Protein AF-0000000066068542 (afdb_homodimer)

Structure (mmCIF, N/CA/C/O backbone):
data_AF-0000000066068542-model_v1
#
loop_
_entity.id
_entity.type
_entity.pdbx_description
1 polymer 'Xaa-Pro dipeptidyl-peptidase'
#
loop_
_atom_site.group_PDB
_atom_site.id
_atom_site.type_symbol
_atom_site.label_atom_id
_atom_site.label_alt_id
_atom_site.label_comp_id
_atom_site.label_asym_id
_atom_site.label_entity_id
_atom_site.label_seq_id
_atom_site.pdbx_PDB_ins_code
_atom_site.Cartn_x
_atom_site.Cartn_y
_atom_site.Cartn_z
_atom_site.occupancy
_atom_site.B_iso_or_equiv
_atom_site.auth_seq_id
_atom_site.auth_comp_id
_atom_site.auth_asym_id
_atom_site.auth_atom_id
_atom_site.pdbx_PDB_model_num
ATOM 1 N N . MET A 1 1 ? -9.656 12.562 -18.5 1 90.25 1 MET A N 1
ATOM 2 C CA . MET A 1 1 ? -9.148 13.492 -17.484 1 90.25 1 MET A CA 1
ATOM 3 C C . MET A 1 1 ? -8.016 14.344 -18.047 1 90.25 1 MET A C 1
ATOM 5 O O . MET A 1 1 ? -7.203 13.859 -18.844 1 90.25 1 MET A O 1
ATOM 9 N N . LYS A 1 2 ? -7.891 15.555 -17.578 1 95.62 2 LYS A N 1
ATOM 10 C CA . LYS A 1 2 ? -6.902 16.5 -18.094 1 95.62 2 LYS A CA 1
ATOM 11 C C . LYS A 1 2 ? -5.664 16.531 -17.203 1 95.62 2 LYS A C 1
ATOM 13 O O . LYS A 1 2 ? -5.77 16.656 -15.977 1 95.62 2 LYS A O 1
ATOM 18 N N . TYR A 1 3 ? -4.543 16.344 -17.781 1 96.69 3 TYR A N 1
ATOM 19 C CA . TYR A 1 3 ? -3.256 16.484 -17.109 1 96.69 3 TYR A CA 1
ATOM 20 C C . TYR A 1 3 ? -2.773 17.938 -17.188 1 96.69 3 TYR A C 1
ATOM 22 O O . TYR A 1 3 ? -1.775 18.234 -17.844 1 96.69 3 TYR A O 1
ATOM 30 N N . ASN A 1 4 ? -3.412 18.828 -16.328 1 96.19 4 ASN A N 1
ATOM 31 C CA . ASN A 1 4 ? -3.053 20.25 -16.328 1 96.19 4 ASN A CA 1
ATOM 32 C C . ASN A 1 4 ? -1.59 20.453 -15.961 1 96.19 4 ASN A C 1
ATOM 34 O O . ASN A 1 4 ? -1.042 19.719 -15.141 1 96.19 4 ASN A O 1
ATOM 38 N N . GLN A 1 5 ? -0.946 21.438 -16.594 1 95.5 5 GLN A N 1
ATOM 39 C CA . GLN A 1 5 ? 0.465 21.734 -16.359 1 95.5 5 GLN A CA 1
ATOM 40 C C . GLN A 1 5 ? 0.67 23.203 -15.992 1 95.5 5 GLN A C 1
ATOM 42 O O . GLN A 1 5 ? 1.227 23.969 -16.781 1 95.5 5 GLN A O 1
ATOM 47 N N . TYR A 1 6 ? 0.478 23.531 -14.75 1 96.69 6 TYR A N 1
ATOM 48 C CA . TYR A 1 6 ? 0.583 24.906 -14.273 1 96.69 6 TYR A CA 1
ATOM 49 C C . TYR A 1 6 ? 2.035 25.281 -13.992 1 96.69 6 TYR A C 1
ATOM 51 O O . TYR A 1 6 ? 2.385 26.469 -13.961 1 96.69 6 TYR A O 1
ATOM 59 N N . ALA A 1 7 ? 2.883 24.297 -13.883 1 97.62 7 ALA A N 1
ATOM 60 C CA . ALA A 1 7 ? 4.242 24.531 -13.406 1 97.62 7 ALA A CA 1
ATOM 61 C C . ALA A 1 7 ? 5.184 24.844 -14.562 1 97.62 7 ALA A C 1
ATOM 63 O O . ALA A 1 7 ? 6.316 25.281 -14.352 1 97.62 7 ALA A O 1
ATOM 64 N N . TYR A 1 8 ? 4.785 24.578 -15.852 1 97.94 8 TYR A N 1
ATOM 65 C CA . TYR A 1 8 ? 5.656 24.828 -16.984 1 97.94 8 TYR A CA 1
ATOM 66 C C . TYR A 1 8 ? 5.906 26.328 -17.172 1 97.94 8 TYR A C 1
ATOM 68 O O . TYR A 1 8 ? 4.965 27.109 -17.328 1 97.94 8 TYR A O 1
ATOM 76 N N . VAL A 1 9 ? 7.137 26.719 -17.094 1 97.94 9 VAL A N 1
ATOM 77 C CA . VAL A 1 9 ? 7.535 28.109 -17.297 1 97.94 9 VAL A CA 1
ATOM 78 C C . VAL A 1 9 ? 7.852 28.359 -18.766 1 97.94 9 VAL A C 1
ATOM 80 O O . VAL A 1 9 ? 8.734 27.703 -19.344 1 97.94 9 VAL A O 1
ATOM 83 N N . GLU A 1 10 ? 7.141 29.312 -19.422 1 96.75 10 GLU A N 1
ATOM 84 C CA . GLU A 1 10 ? 7.441 29.641 -20.812 1 96.75 10 GLU A CA 1
ATOM 85 C C . GLU A 1 10 ? 8.906 30.031 -20.969 1 96.75 10 GLU A C 1
ATOM 87 O O . GLU A 1 10 ? 9.414 30.891 -20.25 1 96.75 10 GLU A O 1
ATOM 92 N N . THR A 1 11 ? 9.523 29.359 -21.891 1 97 11 THR A N 1
ATOM 93 C CA . THR A 1 11 ? 10.969 29.484 -22.062 1 97 11 THR A CA 1
ATOM 94 C C . THR A 1 11 ? 11.312 29.766 -23.531 1 97 11 THR A C 1
ATOM 96 O O . THR A 1 11 ? 10.703 29.188 -24.438 1 97 11 THR A O 1
ATOM 99 N N . SER A 1 12 ? 12.352 30.625 -23.812 1 97.56 12 SER A N 1
ATOM 100 C CA . SER A 1 12 ? 12.781 30.906 -25.188 1 97.56 12 SER A CA 1
ATOM 101 C C . SER A 1 12 ? 13.523 29.734 -25.797 1 97.56 12 SER A C 1
ATOM 103 O O . SER A 1 12 ? 14.109 28.922 -25.078 1 97.56 12 SER A O 1
ATOM 105 N N . PRO A 1 13 ? 13.531 29.578 -27.125 1 97.75 13 PRO A N 1
ATOM 106 C CA . PRO A 1 13 ? 14.258 28.5 -27.781 1 97.75 13 PRO A CA 1
ATOM 107 C C . PRO A 1 13 ? 15.742 28.5 -27.453 1 97.75 13 PRO A C 1
ATOM 109 O O . PRO A 1 13 ? 16.359 27.438 -27.328 1 97.75 13 PRO A O 1
ATOM 112 N N . GLU A 1 14 ? 16.328 29.703 -27.344 1 97.75 14 GLU A N 1
ATOM 113 C CA . GLU A 1 14 ? 17.75 29.812 -27.016 1 97.75 14 GLU A CA 1
ATOM 114 C C . GLU A 1 14 ? 18.047 29.219 -25.641 1 97.75 14 GLU A C 1
ATOM 116 O O . GLU A 1 14 ? 18.969 28.422 -25.484 1 97.75 14 GLU A O 1
ATOM 121 N N . LYS A 1 15 ? 17.281 29.578 -24.703 1 97.75 15 LYS A N 1
ATOM 122 C CA . LYS A 1 15 ? 17.453 29.062 -23.344 1 97.75 15 LYS A CA 1
ATOM 123 C C . LYS A 1 15 ? 17.172 27.562 -23.297 1 97.75 15 LYS A C 1
ATOM 125 O O . LYS A 1 15 ? 17.844 26.812 -22.578 1 97.75 15 LYS A O 1
ATOM 130 N N . ALA A 1 16 ? 16.125 27.172 -24 1 98.56 16 ALA A N 1
ATOM 131 C CA . ALA A 1 16 ? 15.797 25.75 -24.078 1 98.56 16 ALA A CA 1
ATOM 132 C C . ALA A 1 16 ? 17 24.953 -24.578 1 98.56 16 ALA A C 1
ATOM 134 O O . ALA A 1 16 ? 17.328 23.891 -24.031 1 98.56 16 ALA A O 1
ATOM 135 N N . THR A 1 17 ? 17.625 25.422 -25.625 1 98.62 17 THR A N 1
ATOM 136 C CA . THR A 1 17 ? 18.797 24.75 -26.188 1 98.62 17 THR A CA 1
ATOM 137 C C . THR A 1 17 ? 19.922 24.672 -25.172 1 98.62 17 THR A C 1
ATOM 139 O O . THR A 1 17 ? 20.562 23.625 -25.016 1 98.62 17 THR A O 1
ATOM 142 N N . GLU A 1 18 ? 20.156 25.781 -24.484 1 98.5 18 GLU A N 1
ATOM 143 C CA . GLU A 1 18 ? 21.188 25.828 -23.453 1 98.5 18 GLU A CA 1
ATOM 144 C C . GLU A 1 18 ? 20.922 24.766 -22.375 1 98.5 18 GLU A C 1
ATOM 146 O O . GLU A 1 18 ? 21.859 24.078 -21.969 1 98.5 18 GLU A O 1
ATOM 151 N N . GLU A 1 19 ? 19.719 24.672 -21.891 1 98.69 19 GLU A N 1
ATOM 152 C CA . GLU A 1 19 ? 19.359 23.734 -20.828 1 98.69 19 GLU A CA 1
ATOM 153 C C . GLU A 1 19 ? 19.469 22.297 -21.312 1 98.69 19 GLU A C 1
ATOM 155 O O . GLU A 1 19 ? 19.891 21.422 -20.547 1 98.69 19 GLU A O 1
ATOM 160 N N . LEU A 1 20 ? 19.094 22.047 -22.547 1 98.88 20 LEU A N 1
ATOM 161 C CA . LEU A 1 20 ? 19.188 20.703 -23.094 1 98.88 20 LEU A CA 1
ATOM 162 C C . LEU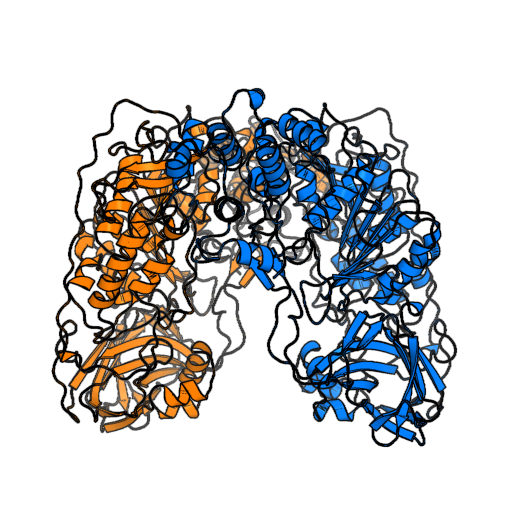 A 1 20 ? 20.656 20.266 -23.188 1 98.88 20 LEU A C 1
ATOM 164 O O . LEU A 1 20 ? 20.969 19.094 -22.953 1 98.88 20 LEU A O 1
ATOM 168 N N . LEU A 1 21 ? 21.547 21.188 -23.609 1 98.75 21 LEU A N 1
ATOM 169 C CA . LEU A 1 21 ? 22.984 20.906 -23.672 1 98.75 21 LEU A CA 1
ATOM 170 C C . LEU A 1 21 ? 23.531 20.625 -22.281 1 98.75 21 LEU A C 1
ATOM 172 O O . LEU A 1 21 ? 24.344 19.703 -22.109 1 98.75 21 LEU A O 1
ATOM 176 N N . ALA A 1 22 ? 23.031 21.328 -21.297 1 98.25 22 ALA A N 1
ATOM 177 C CA . ALA A 1 22 ? 23.547 21.234 -19.922 1 98.25 22 ALA A CA 1
ATOM 178 C C . ALA A 1 22 ? 23.281 19.859 -19.328 1 98.25 22 ALA A C 1
ATOM 180 O O . ALA A 1 22 ? 24.062 19.375 -18.516 1 98.25 22 ALA A O 1
ATOM 181 N N . ILE A 1 23 ? 22.188 19.25 -19.734 1 98.56 23 ILE A N 1
ATOM 182 C CA . ILE A 1 23 ? 21.859 17.953 -19.141 1 98.56 23 ILE A CA 1
ATOM 183 C C . ILE A 1 23 ? 22.266 16.828 -20.094 1 98.56 23 ILE A C 1
ATOM 185 O O . ILE A 1 23 ? 21.781 15.703 -19.969 1 98.56 23 ILE A O 1
ATOM 189 N N . ASN A 1 24 ? 22.969 17.109 -21.094 1 98.12 24 ASN A N 1
ATOM 190 C CA . ASN A 1 24 ? 23.531 16.156 -22.062 1 98.12 24 ASN A CA 1
ATOM 191 C C . ASN A 1 24 ? 22.422 15.492 -22.875 1 98.12 24 ASN A C 1
ATOM 193 O O . ASN A 1 24 ? 22.594 14.359 -23.344 1 98.12 24 ASN A O 1
ATOM 197 N N . PHE A 1 25 ? 21.297 16.109 -22.938 1 98.69 25 PHE A N 1
ATOM 198 C CA . PHE A 1 25 ? 20.219 15.562 -23.766 1 98.69 25 PHE A CA 1
ATOM 199 C C . PHE A 1 25 ? 20.438 15.906 -25.234 1 98.69 25 PHE A C 1
ATOM 201 O O . PHE A 1 25 ? 20.234 15.055 -26.109 1 98.69 25 PHE A O 1
ATOM 208 N N . LEU A 1 26 ? 20.688 17.172 -25.5 1 98.69 26 LEU A N 1
ATOM 209 C CA . LEU A 1 26 ? 21.156 17.594 -26.812 1 98.69 26 LEU A CA 1
ATOM 210 C C . LEU A 1 26 ? 22.656 17.375 -26.953 1 98.69 26 LEU A C 1
ATOM 212 O O . LEU A 1 26 ? 23.438 17.875 -26.141 1 98.69 26 LEU A O 1
ATOM 216 N N . PRO A 1 27 ? 23.047 16.562 -27.969 1 97.56 27 PRO A N 1
ATOM 217 C CA . PRO A 1 27 ? 24.484 16.328 -28.094 1 97.56 27 PRO A CA 1
ATOM 218 C C . PRO A 1 27 ? 25.234 17.562 -28.562 1 97.56 27 PRO A C 1
ATOM 220 O O . PRO A 1 27 ? 24.703 18.359 -29.328 1 97.56 27 PRO A O 1
ATOM 223 N N . GLU A 1 28 ? 26.469 17.625 -28.281 1 96.94 28 GLU A N 1
ATOM 224 C CA . GLU A 1 28 ? 27.297 18.781 -28.594 1 96.94 28 GLU A CA 1
ATOM 225 C C . GLU A 1 28 ? 27.438 18.969 -30.109 1 96.94 28 GLU A C 1
ATOM 227 O O . GLU A 1 28 ? 27.562 20.094 -30.594 1 96.94 28 GLU A O 1
ATOM 232 N N . ASN A 1 29 ? 27.422 17.938 -30.828 1 97.19 29 ASN A N 1
ATOM 233 C CA . ASN A 1 29 ? 27.625 18 -32.281 1 97.19 29 ASN A CA 1
ATOM 234 C C . ASN A 1 29 ? 26.297 18.047 -33.031 1 97.19 29 ASN A C 1
ATOM 236 O O . ASN A 1 29 ? 26.219 17.594 -34.156 1 97.19 29 ASN A O 1
ATOM 240 N N . TYR A 1 30 ? 25.203 18.469 -32.312 1 97.75 30 TYR A N 1
ATOM 241 C CA . TYR A 1 30 ? 23.875 18.391 -32.906 1 97.75 30 TYR A CA 1
ATOM 242 C C . TYR A 1 30 ? 23.812 19.141 -34.219 1 97.75 30 TYR A C 1
ATOM 244 O O . TYR A 1 30 ? 23.047 18.766 -35.125 1 97.75 30 TYR A O 1
ATOM 252 N N . SER A 1 31 ? 24.609 20.172 -34.438 1 96.62 31 SER A N 1
ATOM 253 C CA . SER A 1 31 ? 24.594 20.969 -35.656 1 96.62 31 SER A CA 1
ATOM 254 C C . SER A 1 31 ? 25.031 20.141 -36.844 1 96.62 31 SER A C 1
ATOM 256 O O . SER A 1 31 ? 24.641 20.422 -38 1 96.62 31 SER A O 1
ATOM 258 N N . SER A 1 32 ? 25.844 19.109 -36.656 1 97.62 32 SER A N 1
ATOM 259 C CA . SER A 1 32 ? 26.375 18.297 -37.75 1 97.62 32 SER A CA 1
ATOM 260 C C . SER A 1 32 ? 25.438 17.141 -38.062 1 97.62 32 SER A C 1
ATOM 262 O O . SER A 1 32 ? 25.594 16.484 -39.094 1 97.62 32 SER A O 1
ATOM 264 N N . LEU A 1 33 ? 24.484 16.891 -37.281 1 98 33 LEU A N 1
ATOM 265 C CA . LEU A 1 33 ? 23.547 15.781 -37.5 1 98 33 LEU A CA 1
ATOM 266 C C . LEU A 1 33 ? 22.438 16.188 -38.469 1 98 33 LEU A C 1
ATOM 268 O O . LEU A 1 33 ? 21.984 17.328 -38.438 1 98 33 LEU A O 1
ATOM 272 N N . SER A 1 34 ? 22.047 15.219 -39.344 1 97.94 34 SER A N 1
ATOM 273 C CA . SER A 1 34 ? 20.844 15.438 -40.156 1 97.94 34 SER A CA 1
ATOM 274 C C . SER A 1 34 ? 19.594 15.453 -39.281 1 97.94 34 SER A C 1
ATOM 276 O O . SER A 1 34 ? 19.641 15.086 -38.094 1 97.94 34 SER A O 1
ATOM 278 N N . PHE A 1 35 ? 18.5 15.945 -39.844 1 98.25 35 PHE A N 1
ATOM 279 C CA . PHE A 1 35 ? 17.219 15.93 -39.156 1 98.25 35 PHE A CA 1
ATOM 280 C C . PHE A 1 35 ? 16.891 14.523 -38.656 1 98.25 35 PHE A C 1
ATOM 282 O O . PHE A 1 35 ? 16.516 14.352 -37.5 1 98.25 35 PHE A O 1
ATOM 289 N N . SER A 1 36 ? 17.078 13.547 -39.531 1 98.25 36 SER A N 1
ATOM 290 C CA . SER A 1 36 ? 16.781 12.156 -39.219 1 98.25 36 SER A CA 1
ATOM 291 C C . SER A 1 36 ? 17.672 11.648 -38.094 1 98.25 36 SER A C 1
ATOM 293 O O . SER A 1 36 ? 17.188 11.008 -37.156 1 98.25 36 SER A O 1
ATOM 295 N N . GLU A 1 37 ? 18.938 11.93 -38.156 1 97.94 37 GLU A N 1
ATOM 296 C CA . GLU A 1 37 ? 19.875 11.5 -37.125 1 97.94 37 GLU A CA 1
ATOM 297 C C . GLU A 1 37 ? 19.562 12.148 -35.781 1 97.94 37 GLU A C 1
ATOM 299 O O . GLU A 1 37 ? 19.641 11.5 -34.75 1 97.94 37 GLU A O 1
ATOM 304 N N . LEU A 1 38 ? 19.266 13.438 -35.844 1 98.44 38 LEU A N 1
ATOM 305 C CA . LEU A 1 38 ? 18.938 14.156 -34.594 1 98.44 38 LEU A CA 1
ATOM 306 C C . LEU A 1 38 ? 17.672 13.602 -33.969 1 98.44 38 LEU A C 1
ATOM 308 O O . LEU A 1 38 ? 17.609 13.453 -32.719 1 98.44 38 LEU A O 1
ATOM 312 N N . LEU A 1 39 ? 16.625 13.32 -34.781 1 98.69 39 LEU A N 1
ATOM 313 C CA . LEU A 1 39 ? 15.398 12.719 -34.25 1 98.69 39 LEU A CA 1
ATOM 314 C C . LEU A 1 39 ? 15.695 11.398 -33.562 1 98.69 39 LEU A C 1
ATOM 316 O O . LEU A 1 39 ? 15.164 11.125 -32.5 1 98.69 39 LEU A O 1
ATOM 320 N N . ALA A 1 40 ? 16.531 10.562 -34.125 1 98.38 40 ALA A N 1
ATOM 321 C CA . ALA A 1 40 ? 16.922 9.289 -33.531 1 98.38 40 ALA A CA 1
ATOM 322 C C . ALA A 1 40 ? 17.641 9.484 -32.219 1 98.38 40 ALA A C 1
ATOM 324 O O . ALA A 1 40 ? 17.344 8.812 -31.234 1 98.38 40 ALA A O 1
ATOM 325 N N . VAL A 1 41 ? 18.547 10.445 -32.156 1 98.19 41 VAL A N 1
ATOM 326 C CA . VAL A 1 41 ? 19.359 10.68 -30.984 1 98.19 41 VAL A CA 1
ATOM 327 C C . VAL A 1 41 ? 18.484 11.195 -29.844 1 98.19 41 VAL A C 1
ATOM 329 O O . VAL A 1 41 ? 18.562 10.711 -28.719 1 98.19 41 VAL A O 1
ATOM 332 N N . LEU A 1 42 ? 17.656 12.164 -30.141 1 98.69 42 LEU A N 1
ATOM 333 C CA . LEU A 1 42 ? 16.812 12.766 -29.109 1 98.69 42 LEU A CA 1
ATOM 334 C C . LEU A 1 42 ? 15.797 11.75 -28.578 1 98.69 42 LEU A C 1
ATOM 336 O O . LEU A 1 42 ? 15.578 11.656 -27.375 1 98.69 42 LEU A O 1
ATOM 340 N N . THR A 1 43 ? 15.18 10.969 -29.5 1 98.69 43 THR A N 1
ATOM 341 C CA . THR A 1 43 ? 14.258 9.922 -29.062 1 98.69 43 THR A CA 1
ATOM 342 C C . THR A 1 43 ? 14.984 8.883 -28.219 1 98.69 43 THR A C 1
ATOM 344 O O . THR A 1 43 ? 14.477 8.461 -27.172 1 98.69 43 THR A O 1
ATOM 347 N N . GLY A 1 44 ? 16.156 8.438 -28.672 1 98.19 44 GLY A N 1
ATOM 348 C CA . GLY A 1 44 ? 16.953 7.473 -27.938 1 98.19 44 GLY A CA 1
ATOM 349 C C . GLY A 1 44 ? 17.344 7.945 -26.547 1 98.19 44 GLY A C 1
ATOM 350 O O . GLY A 1 44 ? 17.375 7.152 -25.609 1 98.19 44 GLY A O 1
ATOM 351 N N . ASN A 1 45 ? 17.609 9.266 -26.375 1 98.25 45 ASN A N 1
ATOM 352 C CA . ASN A 1 45 ? 18.047 9.797 -25.094 1 98.25 45 ASN A CA 1
ATOM 353 C C . ASN A 1 45 ? 16.906 9.781 -24.078 1 98.25 45 ASN A C 1
ATOM 355 O O . ASN A 1 45 ? 17.156 9.828 -22.859 1 98.25 45 ASN A O 1
ATOM 359 N N . VAL A 1 46 ? 15.617 9.742 -24.531 1 98.44 46 VAL A N 1
ATOM 360 C CA . VAL A 1 46 ? 14.484 9.602 -23.609 1 98.44 46 VAL A CA 1
ATOM 361 C C . VAL A 1 46 ? 14.484 8.195 -23.016 1 98.44 46 VAL A C 1
ATOM 363 O O . VAL A 1 46 ? 14.039 8 -21.875 1 98.44 46 VAL A O 1
ATOM 366 N N . LEU A 1 47 ? 14.992 7.223 -23.734 1 97.81 47 LEU A N 1
ATOM 367 C CA . LEU A 1 47 ? 15.008 5.824 -23.312 1 97.81 47 LEU A CA 1
ATOM 368 C C . LEU A 1 47 ? 16.234 5.535 -22.453 1 97.81 47 LEU A C 1
ATOM 370 O O . LEU A 1 47 ? 17.094 4.742 -22.828 1 97.81 47 LEU A O 1
ATOM 374 N N . ALA A 1 48 ? 16.172 6.062 -21.25 1 96.88 48 ALA A N 1
ATOM 375 C CA . ALA A 1 48 ? 17.328 6.09 -20.344 1 96.88 48 ALA A CA 1
ATOM 376 C C . ALA A 1 48 ? 17.75 4.676 -19.953 1 96.88 48 ALA A C 1
ATOM 378 O O . ALA A 1 48 ? 18.891 4.445 -19.578 1 96.88 48 ALA A O 1
ATOM 379 N N . GLU A 1 49 ? 16.906 3.672 -20.047 1 96 49 GLU A N 1
ATOM 380 C CA . GLU A 1 49 ? 17.219 2.301 -19.656 1 96 49 GLU A CA 1
ATOM 381 C C . GLU A 1 49 ? 18.188 1.653 -20.641 1 96 49 GLU A C 1
ATOM 383 O O . GLU A 1 49 ? 18.844 0.668 -20.297 1 96 49 GLU A O 1
ATOM 388 N N . ALA A 1 50 ? 18.156 2.113 -21.906 1 97.31 50 ALA A N 1
ATOM 389 C CA . ALA A 1 50 ? 19.172 1.687 -22.859 1 97.31 50 ALA A CA 1
ATOM 390 C C . ALA A 1 50 ? 20.484 2.439 -22.656 1 97.31 50 ALA A C 1
ATOM 392 O O . ALA A 1 50 ? 20.531 3.664 -22.797 1 97.31 50 ALA A O 1
ATOM 393 N N . THR A 1 51 ? 21.578 1.75 -22.406 1 95.56 51 THR A N 1
ATOM 394 C CA . THR A 1 51 ? 22.766 2.396 -21.844 1 95.56 51 THR A CA 1
ATOM 395 C C . THR A 1 51 ? 23.781 2.719 -22.938 1 95.56 51 THR A C 1
ATOM 397 O O . THR A 1 51 ? 24.766 3.402 -22.703 1 95.56 51 THR A O 1
ATOM 400 N N . THR A 1 52 ? 23.609 2.217 -24.172 1 96.19 52 THR A N 1
ATOM 401 C CA . THR A 1 52 ? 24.5 2.504 -25.297 1 96.19 52 THR A CA 1
ATOM 402 C C . THR A 1 52 ? 23.703 3.055 -26.469 1 96.19 52 THR A C 1
ATOM 404 O O . THR A 1 52 ? 22.484 2.9 -26.531 1 96.19 52 THR A O 1
ATOM 407 N N . ARG A 1 53 ? 24.391 3.721 -27.344 1 95.5 53 ARG A N 1
ATOM 408 C CA . ARG A 1 53 ? 23.75 4.242 -28.531 1 95.5 53 ARG A CA 1
ATOM 409 C C . ARG A 1 53 ? 23.141 3.113 -29.375 1 95.5 53 ARG A C 1
ATOM 411 O O . ARG A 1 53 ? 22.047 3.248 -29.906 1 95.5 53 ARG A O 1
ATOM 418 N N . GLN A 1 54 ? 23.859 2.037 -29.453 1 94.94 54 GLN A N 1
ATOM 419 C CA . GLN A 1 54 ? 23.375 0.885 -30.219 1 94.94 54 GLN A CA 1
ATOM 420 C C . GLN A 1 54 ? 22.078 0.337 -29.609 1 94.94 54 GLN A C 1
ATOM 422 O O . GLN A 1 54 ? 21.141 -0.002 -30.344 1 94.94 54 GLN A O 1
ATOM 427 N N . ALA A 1 55 ? 22.078 0.196 -28.266 1 96.81 55 ALA A N 1
ATOM 428 C CA . ALA A 1 55 ? 20.891 -0.301 -27.578 1 96.81 55 ALA A CA 1
ATOM 429 C C . ALA A 1 55 ? 19.703 0.65 -27.766 1 96.81 55 ALA A C 1
ATOM 431 O O . ALA A 1 55 ? 18.562 0.211 -27.938 1 96.81 55 ALA A O 1
ATOM 432 N N . LYS A 1 56 ? 19.938 1.984 -27.719 1 97.56 56 LYS A N 1
ATOM 433 C CA . LYS A 1 56 ? 18.906 2.992 -27.953 1 97.56 56 LYS A CA 1
ATOM 434 C C . LYS A 1 56 ? 18.312 2.865 -29.344 1 97.56 56 LYS A C 1
ATOM 436 O O . LYS A 1 56 ? 17.094 2.877 -29.516 1 97.56 56 LYS A O 1
ATOM 441 N N . ASP A 1 57 ? 19.188 2.713 -30.297 1 95.94 57 ASP A N 1
ATOM 442 C CA . ASP A 1 57 ? 18.734 2.57 -31.672 1 95.94 57 ASP A CA 1
ATOM 443 C C . ASP A 1 57 ? 17.891 1.306 -31.859 1 95.94 57 ASP A C 1
ATOM 445 O O . ASP A 1 57 ? 16.891 1.314 -32.562 1 95.94 57 ASP A O 1
ATOM 449 N N . ALA A 1 58 ? 18.375 0.258 -31.203 1 95.69 58 ALA A N 1
ATOM 450 C CA . ALA A 1 58 ? 17.656 -1.011 -31.281 1 95.69 58 ALA A CA 1
ATOM 451 C C . ALA A 1 58 ? 16.219 -0.872 -30.766 1 95.69 58 ALA A C 1
ATOM 453 O O . ALA A 1 58 ? 15.312 -1.524 -31.281 1 95.69 58 ALA A O 1
ATOM 454 N N . LYS A 1 59 ? 15.945 -0.052 -29.812 1 96.81 59 LYS A N 1
ATOM 455 C CA . LYS A 1 59 ? 14.648 0.078 -29.172 1 96.81 59 LYS A CA 1
ATOM 456 C C . LYS A 1 59 ? 13.688 0.897 -30.016 1 96.81 59 LYS A C 1
ATOM 458 O O . LYS A 1 59 ? 12.469 0.845 -29.812 1 96.81 59 LYS A O 1
ATOM 463 N N . LEU A 1 60 ? 14.172 1.688 -30.984 1 97.81 60 LEU A N 1
ATOM 464 C CA . LEU A 1 60 ? 13.336 2.592 -31.766 1 97.81 60 LEU A CA 1
ATOM 465 C C . LEU A 1 60 ? 12.305 1.814 -32.594 1 97.81 60 LEU A C 1
ATOM 467 O O . LEU A 1 60 ? 11.25 2.35 -32.938 1 97.81 60 LEU A O 1
ATOM 471 N N . ALA A 1 61 ? 12.57 0.52 -32.875 1 95.69 61 ALA A N 1
ATOM 472 C CA . ALA A 1 61 ? 11.656 -0.312 -33.656 1 95.69 61 ALA A CA 1
ATOM 473 C C . ALA A 1 61 ? 10.375 -0.593 -32.875 1 95.69 61 ALA A C 1
ATOM 475 O O . ALA A 1 61 ? 9.367 -0.998 -33.469 1 95.69 61 ALA A O 1
ATOM 476 N N . GLU A 1 62 ? 10.398 -0.419 -31.578 1 96.06 62 GLU A N 1
ATOM 477 C CA . GLU A 1 62 ? 9.234 -0.684 -30.734 1 96.06 62 GLU A CA 1
ATOM 478 C C . GLU A 1 62 ? 8.211 0.444 -30.844 1 96.06 62 GLU A C 1
ATOM 480 O O . GLU A 1 62 ? 7.062 0.286 -30.422 1 96.06 62 GLU A O 1
ATOM 485 N N . PHE A 1 63 ? 8.57 1.588 -31.375 1 97.94 63 PHE A N 1
ATOM 486 C CA . PHE A 1 63 ? 7.711 2.76 -31.484 1 97.94 63 PHE A CA 1
ATOM 487 C C . PHE A 1 63 ? 7.109 2.863 -32.875 1 97.94 63 PHE A C 1
ATOM 489 O O . PHE A 1 63 ? 7.793 2.619 -33.875 1 97.94 63 PHE A O 1
ATOM 496 N N . ALA A 1 64 ? 5.836 3.227 -32.938 1 98.31 64 ALA A N 1
ATOM 497 C CA . ALA A 1 64 ? 5.152 3.43 -34.219 1 98.31 64 ALA A CA 1
ATOM 498 C C . ALA A 1 64 ? 5.082 4.91 -34.562 1 98.31 64 ALA A C 1
ATOM 500 O O . ALA A 1 64 ? 4.852 5.754 -33.688 1 98.31 64 ALA A O 1
ATOM 501 N N . VAL A 1 65 ? 5.375 5.203 -35.812 1 98.25 65 VAL A N 1
ATOM 502 C CA . VAL A 1 65 ? 5.223 6.562 -36.312 1 98.25 65 VAL A CA 1
ATOM 503 C C . VAL A 1 65 ? 3.822 6.738 -36.906 1 98.25 65 VAL A C 1
ATOM 505 O O . VAL A 1 65 ? 3.273 7.84 -36.906 1 98.25 65 VAL A O 1
ATOM 508 N N . ASP A 1 66 ? 3.301 5.77 -37.438 1 97.56 66 ASP A N 1
ATOM 509 C CA . ASP A 1 66 ? 1.926 5.637 -37.906 1 97.56 66 ASP A CA 1
ATOM 510 C C . ASP A 1 66 ? 1.466 4.184 -37.844 1 97.56 66 ASP A C 1
ATOM 512 O O . ASP A 1 66 ? 2.08 3.355 -37.188 1 97.56 66 ASP A O 1
ATOM 516 N N . ASP A 1 67 ? 0.289 3.863 -38.531 1 96.25 67 ASP A N 1
ATOM 517 C CA . ASP A 1 67 ? -0.312 2.547 -38.344 1 96.25 67 ASP A CA 1
ATOM 518 C C . ASP A 1 67 ? 0.369 1.503 -39.25 1 96.25 67 ASP A C 1
ATOM 520 O O . ASP A 1 67 ? -0.051 0.345 -39.281 1 96.25 67 ASP A O 1
ATOM 524 N N . GLN A 1 68 ? 1.475 1.87 -39.938 1 95.25 68 GLN A N 1
ATOM 525 C CA . GLN A 1 68 ? 2.1 0.922 -40.844 1 95.25 68 GLN A CA 1
ATOM 526 C C . GLN A 1 68 ? 3.617 0.922 -40.688 1 95.25 68 GLN A C 1
ATOM 528 O O . GLN A 1 68 ? 4.297 0.014 -41.188 1 95.25 68 GLN A O 1
ATOM 533 N N . THR A 1 69 ? 4.102 1.953 -40 1 97.25 69 THR A N 1
ATOM 534 C CA . THR A 1 69 ? 5.543 2.158 -40 1 97.25 69 THR A CA 1
ATOM 535 C C . THR A 1 69 ? 6.059 2.389 -38.594 1 97.25 69 THR A C 1
ATOM 537 O O . THR A 1 69 ? 5.531 3.229 -37.875 1 97.25 69 THR A O 1
ATOM 540 N N . ASP A 1 70 ? 7.02 1.573 -38.156 1 96.81 70 ASP A N 1
ATOM 541 C CA . ASP A 1 70 ? 7.66 1.862 -36.875 1 96.81 70 ASP A CA 1
ATOM 542 C C . ASP A 1 70 ? 8.742 2.932 -37.031 1 96.81 70 ASP A C 1
ATOM 544 O O . ASP A 1 70 ? 9.109 3.291 -38.156 1 96.81 70 ASP A O 1
ATOM 548 N N . LEU A 1 71 ? 9.227 3.492 -35.969 1 98.44 71 LEU A N 1
ATOM 549 C CA . LEU A 1 71 ? 10.125 4.637 -35.969 1 98.44 71 LEU A CA 1
ATOM 550 C C . LEU A 1 71 ? 11.469 4.277 -36.625 1 98.44 71 LEU A C 1
ATOM 552 O O . LEU A 1 71 ? 12.062 5.09 -37.312 1 98.44 71 LEU A O 1
ATOM 556 N N . ALA A 1 72 ? 12.016 3.031 -36.312 1 97.12 72 ALA A N 1
ATOM 557 C CA . ALA A 1 72 ? 13.281 2.617 -36.906 1 97.12 72 ALA A CA 1
ATOM 558 C C . ALA A 1 72 ? 13.195 2.629 -38.438 1 97.12 72 ALA A C 1
ATOM 560 O O . ALA A 1 72 ? 14.094 3.137 -39.125 1 97.12 72 ALA A O 1
ATOM 561 N N . ALA A 1 73 ? 12.156 2.059 -39 1 96.94 73 ALA A N 1
ATOM 562 C CA . ALA A 1 73 ? 11.945 2.025 -40.469 1 96.94 73 ALA A CA 1
ATOM 563 C C . ALA A 1 73 ? 11.789 3.436 -41.031 1 96.94 73 ALA A C 1
ATOM 565 O O . ALA A 1 73 ? 12.312 3.74 -42.094 1 96.94 73 ALA A O 1
ATOM 566 N N . PHE A 1 74 ? 11.078 4.289 -40.375 1 98.19 74 PHE A N 1
ATOM 567 C CA . PHE A 1 74 ? 10.891 5.676 -40.781 1 98.19 74 PHE A CA 1
ATOM 568 C C . PHE A 1 74 ? 12.234 6.395 -40.906 1 98.19 74 PHE A C 1
ATOM 570 O O . PHE A 1 74 ? 12.469 7.105 -41.875 1 98.19 74 PHE A O 1
ATOM 577 N N . LEU A 1 75 ? 13.023 6.199 -39.938 1 98.12 75 LEU A N 1
ATOM 578 C CA . LEU A 1 75 ? 14.312 6.883 -39.875 1 98.12 75 LEU A CA 1
ATOM 579 C C . LEU A 1 75 ? 15.242 6.375 -40.969 1 98.12 75 LEU A C 1
ATOM 581 O O . LEU A 1 75 ? 16.109 7.113 -41.438 1 98.12 75 LEU A O 1
ATOM 585 N N . LEU A 1 76 ? 15.094 5.133 -41.344 1 96.31 76 LEU A N 1
ATOM 586 C CA . LEU A 1 76 ? 15.914 4.562 -42.406 1 96.31 76 LEU A CA 1
ATOM 587 C C . LEU A 1 76 ? 15.695 5.305 -43.719 1 96.31 76 LEU A C 1
ATOM 589 O O . LEU A 1 76 ? 16.578 5.332 -44.594 1 96.31 76 LEU A O 1
ATOM 593 N N . ASP A 1 77 ? 14.578 5.945 -43.844 1 97 77 ASP A N 1
ATOM 594 C CA . ASP A 1 77 ? 14.266 6.695 -45.062 1 97 77 ASP A CA 1
ATOM 595 C C . ASP A 1 77 ? 14.867 8.094 -45.031 1 97 77 ASP A C 1
ATOM 597 O O . ASP A 1 77 ? 14.625 8.914 -45.906 1 97 77 ASP A O 1
ATOM 601 N N . THR A 1 78 ? 15.523 8.469 -43.969 1 97.44 78 THR A N 1
ATOM 602 C CA . THR A 1 78 ? 16.234 9.727 -43.781 1 97.44 78 THR A CA 1
ATOM 603 C C . THR A 1 78 ? 15.289 10.914 -43.938 1 97.44 78 THR A C 1
ATOM 605 O O . THR A 1 78 ? 15.57 11.828 -44.719 1 97.44 78 THR A O 1
ATOM 608 N N . PRO A 1 79 ? 14.227 10.867 -43.25 1 98.12 79 PRO A N 1
ATOM 609 C CA . PRO A 1 79 ? 13.297 11.984 -43.375 1 98.12 79 PRO A CA 1
ATOM 610 C C . PRO A 1 79 ? 13.938 13.328 -43.031 1 98.12 79 PRO A C 1
ATOM 612 O O . PRO A 1 79 ? 14.852 13.391 -42.188 1 98.12 79 PRO A O 1
ATOM 615 N N . THR A 1 80 ? 13.43 14.469 -43.656 1 98.12 80 THR A N 1
ATOM 616 C CA . THR A 1 80 ? 13.898 15.82 -43.375 1 98.12 80 THR A CA 1
ATOM 617 C C . THR A 1 80 ? 12.844 16.609 -42.594 1 98.12 80 THR A C 1
ATOM 619 O O . THR A 1 80 ? 13.047 17.781 -42.281 1 98.12 80 THR A O 1
ATOM 622 N N . ALA A 1 81 ? 11.742 15.984 -42.375 1 98.44 81 ALA A N 1
ATOM 623 C CA . ALA A 1 81 ? 10.617 16.547 -41.625 1 98.44 81 ALA A CA 1
ATOM 624 C C . ALA A 1 81 ? 9.758 15.43 -41.031 1 98.44 81 ALA A C 1
ATOM 626 O O . ALA A 1 81 ? 9.914 14.258 -41.375 1 98.44 81 ALA A O 1
ATOM 627 N N . ILE A 1 82 ? 8.922 15.719 -40.125 1 98.62 82 ILE A N 1
ATOM 628 C CA . ILE A 1 82 ? 7.945 14.812 -39.531 1 98.62 82 ILE A CA 1
ATOM 629 C C . ILE A 1 82 ? 6.637 15.555 -39.25 1 98.62 82 ILE A C 1
ATOM 631 O O . ILE A 1 82 ? 6.645 16.688 -38.781 1 98.62 82 ILE A O 1
ATOM 635 N N . THR A 1 83 ? 5.523 14.984 -39.656 1 98.31 83 THR A N 1
ATOM 636 C CA . THR A 1 83 ? 4.234 15.656 -39.5 1 98.31 83 THR A CA 1
ATOM 637 C C . THR A 1 83 ? 3.818 15.703 -38.031 1 98.31 83 THR A C 1
ATOM 639 O O . THR A 1 83 ? 4.344 14.953 -37.219 1 98.31 83 THR A O 1
ATOM 642 N N . ALA A 1 84 ? 2.91 16.609 -37.781 1 98.25 84 ALA A N 1
ATOM 643 C CA . ALA A 1 84 ? 2.375 16.734 -36.438 1 98.25 84 ALA A CA 1
ATOM 644 C C . ALA A 1 84 ? 1.821 15.414 -35.938 1 98.25 84 ALA A C 1
ATOM 646 O O . ALA A 1 84 ? 2.049 15.031 -34.781 1 98.25 84 ALA A O 1
ATOM 647 N N . SER A 1 85 ? 1.081 14.688 -36.719 1 98.12 85 SER A N 1
ATOM 648 C CA . SER A 1 85 ? 0.468 13.414 -36.375 1 98.12 85 SER A CA 1
ATOM 649 C C . SER A 1 85 ? 1.525 12.344 -36.094 1 98.12 85 SER A C 1
ATOM 651 O O . SER A 1 85 ? 1.419 11.578 -35.156 1 98.12 85 SER A O 1
ATOM 653 N N . GLN A 1 86 ? 2.506 12.281 -37 1 98.44 86 GLN A N 1
ATOM 654 C CA . GLN A 1 86 ? 3.586 11.312 -36.844 1 98.44 86 GLN A CA 1
ATOM 655 C C . GLN A 1 86 ? 4.363 11.57 -35.562 1 98.44 86 GLN A C 1
ATOM 657 O O . GLN A 1 86 ? 4.641 10.641 -34.812 1 98.44 86 GLN A O 1
ATOM 662 N N . PHE A 1 87 ? 4.707 12.844 -35.312 1 98.62 87 PHE A N 1
ATOM 663 C CA . PHE A 1 87 ? 5.449 13.188 -34.125 1 98.62 87 PHE A CA 1
ATOM 664 C C . PHE A 1 87 ? 4.605 12.93 -32.875 1 98.62 87 PHE A C 1
ATOM 666 O O . PHE A 1 87 ? 5.125 12.477 -31.844 1 98.62 87 PHE A O 1
ATOM 673 N N . ALA A 1 88 ? 3.295 13.211 -32.969 1 98.44 88 ALA A N 1
ATOM 674 C CA . ALA A 1 88 ? 2.398 12.945 -31.828 1 98.44 88 ALA A CA 1
ATOM 675 C C . ALA A 1 88 ? 2.396 11.461 -31.469 1 98.44 88 ALA A C 1
ATOM 677 O O . ALA A 1 88 ? 2.348 11.102 -30.297 1 98.44 88 ALA A O 1
ATOM 678 N N . ASN A 1 89 ? 2.41 10.562 -32.469 1 98.5 89 ASN A N 1
ATOM 679 C CA . ASN A 1 89 ? 2.479 9.125 -32.219 1 98.5 89 ASN A CA 1
ATOM 680 C C . ASN A 1 89 ? 3.738 8.758 -31.438 1 98.5 89 ASN A C 1
ATOM 682 O O . ASN A 1 89 ? 3.666 8.023 -30.453 1 98.5 89 ASN A O 1
ATOM 686 N N . VAL A 1 90 ? 4.879 9.273 -31.844 1 98.56 90 VAL A N 1
ATOM 687 C CA . VAL A 1 90 ? 6.137 8.992 -31.156 1 98.56 90 VAL A CA 1
ATOM 688 C C . VAL A 1 90 ? 6.102 9.562 -29.75 1 98.56 90 VAL A C 1
ATOM 690 O O . VAL A 1 90 ? 6.426 8.867 -28.781 1 98.56 90 VAL A O 1
ATOM 693 N N . ALA A 1 91 ? 5.637 10.789 -29.609 1 98.62 91 ALA A N 1
ATOM 694 C CA . ALA A 1 91 ? 5.617 11.5 -28.328 1 98.62 91 ALA A CA 1
ATOM 695 C C . ALA A 1 91 ? 4.707 10.797 -27.328 1 98.62 91 ALA A C 1
ATOM 697 O O . ALA A 1 91 ? 5.078 10.609 -26.156 1 98.62 91 ALA A O 1
ATOM 698 N N . LEU A 1 92 ? 3.477 10.398 -27.719 1 98.56 92 LEU A N 1
ATOM 699 C CA . LEU A 1 92 ? 2.533 9.727 -26.828 1 98.56 92 LEU A CA 1
ATOM 700 C C . LEU A 1 92 ? 3.109 8.422 -26.312 1 98.56 92 LEU A C 1
ATOM 702 O O . LEU A 1 92 ? 2.957 8.094 -25.141 1 98.56 92 LEU A O 1
ATOM 706 N N . GLN A 1 93 ? 3.768 7.695 -27.203 1 98.44 93 GLN A N 1
ATOM 707 C CA . GLN A 1 93 ? 4.387 6.445 -26.781 1 98.44 93 GLN A CA 1
ATOM 708 C C . GLN A 1 93 ? 5.512 6.699 -25.781 1 98.44 93 GLN A C 1
ATOM 710 O O . GLN A 1 93 ? 5.652 5.969 -24.797 1 98.44 93 GLN A O 1
ATOM 715 N N . LEU A 1 94 ? 6.305 7.746 -25.984 1 98.44 94 LEU A N 1
ATOM 716 C CA . LEU A 1 94 ? 7.352 8.117 -25.047 1 98.44 94 LEU A CA 1
ATOM 717 C C . LEU A 1 94 ? 6.754 8.531 -23.703 1 98.44 94 LEU A C 1
ATOM 719 O O . LEU A 1 94 ? 7.363 8.32 -22.656 1 98.44 94 LEU A O 1
ATOM 723 N N . LEU A 1 95 ? 5.562 9.102 -23.734 1 98.31 95 LEU A N 1
ATOM 724 C CA . LEU A 1 95 ? 4.879 9.562 -22.531 1 98.31 95 LEU A CA 1
ATOM 725 C C . LEU A 1 95 ? 4.176 8.406 -21.828 1 98.31 95 LEU A C 1
ATOM 727 O O . LEU A 1 95 ? 3.568 8.586 -20.766 1 98.31 95 LEU A O 1
ATOM 731 N N . GLY A 1 96 ? 4.164 7.25 -22.359 1 96.44 96 GLY A N 1
ATOM 732 C CA . GLY A 1 96 ? 3.682 6.055 -21.688 1 96.44 96 GLY A CA 1
ATOM 733 C C . GLY A 1 96 ? 2.318 5.602 -22.172 1 96.44 96 GLY A C 1
ATOM 734 O O . GLY A 1 96 ? 1.736 4.664 -21.625 1 96.44 96 GLY A O 1
ATOM 735 N N . TYR A 1 97 ? 1.775 6.242 -23.25 1 97.31 97 TYR A N 1
ATOM 736 C CA . TYR A 1 97 ? 0.506 5.809 -23.812 1 97.31 97 TYR A CA 1
ATOM 737 C C . TYR A 1 97 ? 0.712 4.645 -24.781 1 97.31 97 TYR A C 1
ATOM 739 O O . TYR A 1 97 ? 1.703 4.605 -25.516 1 97.31 97 TYR A O 1
ATOM 747 N N . HIS A 1 98 ? -0.152 3.719 -24.766 1 95.88 98 HIS A N 1
ATOM 748 C CA . HIS A 1 98 ? -0.069 2.561 -25.641 1 95.88 98 HIS A CA 1
ATOM 749 C C . HIS A 1 98 ? -1.069 2.668 -26.797 1 95.88 98 HIS A C 1
ATOM 751 O O . HIS A 1 98 ? -2.279 2.734 -26.562 1 95.88 98 HIS A O 1
ATOM 757 N N . PRO A 1 99 ? -0.573 2.635 -28.047 1 95.31 99 PRO A N 1
ATOM 758 C CA . PRO A 1 99 ? -1.504 2.688 -29.172 1 95.31 99 PRO A CA 1
ATOM 759 C C . PRO A 1 99 ? -2.494 1.523 -29.172 1 95.31 99 PRO A C 1
ATOM 761 O O . PRO A 1 99 ? -2.137 0.404 -28.797 1 95.31 99 PRO A O 1
ATOM 764 N N . ASN A 1 100 ? -3.699 1.77 -29.656 1 90 100 ASN A N 1
ATOM 765 C CA . ASN A 1 100 ? -4.789 0.808 -29.781 1 90 100 ASN A CA 1
ATOM 766 C C . ASN A 1 100 ? -5.426 0.505 -28.422 1 90 100 ASN A C 1
ATOM 768 O O . ASN A 1 100 ? -6.473 -0.139 -28.359 1 90 100 ASN A O 1
ATOM 772 N N . TYR A 1 101 ? -4.812 0.864 -27.359 1 93.06 101 TYR A N 1
ATOM 773 C CA . TYR A 1 101 ? -5.379 0.686 -26.031 1 93.06 101 TYR A CA 1
ATOM 774 C C . TYR A 1 101 ? -5.738 2.029 -25.406 1 93.06 101 TYR A C 1
ATOM 776 O O . TYR A 1 101 ? -6.828 2.189 -24.844 1 93.06 101 TYR A O 1
ATOM 784 N N . ASP A 1 102 ? -4.844 2.977 -25.484 1 95.5 102 ASP A N 1
ATOM 785 C CA . ASP A 1 102 ? -5.082 4.316 -24.953 1 95.5 102 ASP A CA 1
ATOM 786 C C . ASP A 1 102 ? -5.582 5.258 -26.047 1 95.5 102 ASP A C 1
ATOM 788 O O . ASP A 1 102 ? -6.277 6.234 -25.766 1 95.5 102 ASP A O 1
ATOM 792 N N . TYR A 1 103 ? -5.07 4.996 -27.25 1 97.06 103 TYR A N 1
ATOM 793 C CA . TYR A 1 103 ? -5.418 5.848 -28.391 1 97.06 103 TYR A CA 1
ATOM 794 C C . TYR A 1 103 ? -5.219 5.109 -29.703 1 97.06 103 TYR A C 1
ATOM 796 O O . TYR A 1 103 ? -4.734 3.977 -29.719 1 97.06 103 TYR A O 1
ATOM 804 N N . SER A 1 104 ? -5.648 5.754 -30.875 1 96.69 104 SER A N 1
ATOM 805 C CA . SER A 1 104 ? -5.488 5.191 -32.219 1 96.69 104 SER A CA 1
ATOM 806 C C . SER A 1 104 ? -4.301 5.816 -32.938 1 96.69 104 SER A C 1
ATOM 808 O O . SER A 1 104 ? -4.125 7.035 -32.906 1 96.69 104 SER A O 1
ATOM 810 N N . LEU A 1 105 ? -3.469 4.957 -33.594 1 97.19 105 LEU A N 1
ATOM 811 C CA . LEU A 1 105 ? -2.316 5.434 -34.375 1 97.19 105 LEU A CA 1
ATOM 812 C C . LEU A 1 105 ? -2.756 6.348 -35.5 1 97.19 105 LEU A C 1
ATOM 814 O O . LEU A 1 105 ? -1.961 7.145 -36 1 97.19 105 LEU A O 1
ATOM 818 N N . THR A 1 106 ? -4.004 6.281 -35.875 1 97.12 106 THR A N 1
ATOM 819 C CA . THR A 1 106 ? -4.496 7.09 -37 1 97.12 106 THR A CA 1
ATOM 820 C C . THR A 1 106 ? -5.035 8.422 -36.469 1 97.12 106 THR A C 1
ATOM 822 O O . THR A 1 106 ? -5.336 9.32 -37.281 1 97.12 106 THR A O 1
ATOM 825 N N . ASP A 1 107 ? -5.152 8.586 -35.219 1 96.25 107 ASP A N 1
ATOM 826 C CA . ASP A 1 107 ? -5.703 9.82 -34.688 1 96.25 107 ASP A CA 1
ATOM 827 C C . ASP A 1 107 ? -5.035 10.188 -33.344 1 96.25 107 ASP A C 1
ATOM 829 O O . ASP A 1 107 ? -5.711 10.367 -32.344 1 96.25 107 ASP A O 1
ATOM 833 N N . PRO A 1 108 ? -3.766 10.344 -33.312 1 97 108 PRO A N 1
ATOM 834 C CA . PRO A 1 108 ? -3.059 10.617 -32.062 1 97 108 PRO A CA 1
ATOM 835 C C . PRO A 1 108 ? -3.357 12.016 -31.5 1 97 108 PRO A C 1
ATOM 837 O O . PRO A 1 108 ? -3.264 12.242 -30.297 1 97 108 PRO A O 1
ATOM 840 N N . LEU A 1 109 ? -3.719 13.055 -32.312 1 97.5 109 LEU A N 1
ATOM 841 C CA . LEU A 1 109 ? -3.938 14.438 -31.891 1 97.5 109 LEU A CA 1
ATOM 842 C C . LEU A 1 109 ? -5.16 14.547 -30.984 1 97.5 109 LEU A C 1
ATOM 844 O O . LEU A 1 109 ? -5.188 15.375 -30.078 1 97.5 109 LEU A O 1
ATOM 848 N N . THR A 1 110 ? -6.137 13.703 -31.203 1 96.69 110 THR A N 1
ATOM 849 C CA . THR A 1 110 ? -7.328 13.68 -30.359 1 96.69 110 THR A CA 1
ATOM 850 C C . THR A 1 110 ? -6.977 13.281 -28.938 1 96.69 110 THR A C 1
ATOM 852 O O . THR A 1 110 ? -7.531 13.82 -27.969 1 96.69 110 THR A O 1
ATOM 855 N N . CYS A 1 111 ? -6.086 12.312 -28.75 1 95.81 111 CYS A N 1
ATOM 856 C CA . CYS A 1 111 ? -5.625 11.898 -27.422 1 95.81 111 CYS A CA 1
ATOM 857 C C . CYS A 1 111 ? -4.941 13.055 -26.703 1 95.81 111 CYS A C 1
ATOM 859 O O . CYS A 1 111 ? -5.184 13.273 -25.516 1 95.81 111 CYS A O 1
ATOM 861 N N . GLY A 1 112 ? -4.102 13.766 -27.422 1 96.12 112 GLY A N 1
ATOM 862 C CA . GLY A 1 112 ? -3.453 14.922 -26.828 1 96.12 112 GLY A CA 1
ATOM 863 C C . GLY A 1 112 ? -4.434 15.969 -26.328 1 96.12 112 GLY A C 1
ATOM 864 O O . GLY A 1 112 ? -4.281 16.484 -25.219 1 96.12 112 GLY A O 1
ATOM 865 N N . GLU A 1 113 ? -5.367 16.25 -27.156 1 95.94 113 GLU A N 1
ATOM 866 C CA . GLU A 1 113 ? -6.383 17.234 -26.797 1 95.94 113 GLU A CA 1
ATOM 867 C C . GLU A 1 113 ? -7.199 16.781 -25.594 1 95.94 113 GLU A C 1
ATOM 869 O O . GLU A 1 113 ? -7.465 17.562 -24.672 1 95.94 113 GLU A O 1
ATOM 874 N N . LYS A 1 114 ? -7.543 15.539 -25.625 1 95.25 114 LYS A N 1
ATOM 875 C CA . LYS A 1 114 ? -8.352 14.953 -24.562 1 95.25 114 LYS A CA 1
ATOM 876 C C . LYS A 1 114 ? -7.652 15.078 -23.219 1 95.25 114 LYS A C 1
ATOM 878 O O . LYS A 1 114 ? -8.297 15.359 -22.203 1 95.25 114 LYS A O 1
ATOM 883 N N . HIS A 1 115 ? -6.387 14.906 -23.125 1 96.44 115 HIS A N 1
ATOM 884 C CA . HIS A 1 115 ? -5.633 14.891 -21.875 1 96.44 115 HIS A CA 1
ATOM 885 C C . HIS A 1 115 ? -4.953 16.234 -21.625 1 96.44 115 HIS A C 1
ATOM 887 O O . HIS A 1 115 ? -4.125 16.359 -20.719 1 96.44 115 HIS A O 1
ATOM 893 N N . ALA A 1 116 ? -5.277 17.25 -22.422 1 95.88 116 ALA A N 1
ATOM 894 C CA . ALA A 1 116 ? -4.746 18.609 -22.297 1 95.88 116 ALA A CA 1
ATOM 895 C C . ALA A 1 116 ? -3.223 18.609 -22.375 1 95.88 116 ALA A C 1
ATOM 897 O O . ALA A 1 116 ? -2.551 19.281 -21.594 1 95.88 116 ALA A O 1
ATOM 898 N N . LEU A 1 117 ? -2.658 17.75 -23.266 1 97.06 117 LEU A N 1
ATOM 899 C CA . LEU A 1 117 ? -1.225 17.75 -23.531 1 97.06 117 LEU A CA 1
ATOM 900 C C . LEU A 1 117 ? -0.86 18.828 -24.547 1 97.06 117 LEU A C 1
ATOM 902 O O . LEU A 1 117 ? -1.71 19.266 -25.328 1 97.06 117 LEU A O 1
ATOM 906 N N . PRO A 1 118 ? 0.411 19.281 -24.5 1 95.75 118 PRO A N 1
ATOM 907 C CA . PRO A 1 118 ? 0.812 20.297 -25.484 1 95.75 118 PRO A CA 1
ATOM 908 C C . PRO A 1 118 ? 0.694 19.797 -26.922 1 95.75 118 PRO A C 1
ATOM 910 O O . PRO A 1 118 ? 0.997 18.641 -27.203 1 95.75 118 PRO A O 1
ATOM 913 N N . ALA A 1 119 ? 0.31 20.672 -27.812 1 93.38 119 ALA A N 1
ATOM 914 C CA . ALA A 1 119 ? 0.221 20.359 -29.234 1 93.38 119 ALA A CA 1
ATOM 915 C C . ALA A 1 119 ? 1.515 20.734 -29.953 1 93.38 119 ALA A C 1
ATOM 917 O O . ALA A 1 119 ? 2.135 21.75 -29.641 1 93.38 119 ALA A O 1
ATOM 918 N N . PHE A 1 120 ? 1.858 19.828 -30.812 1 94.25 120 PHE A N 1
ATOM 919 C CA . PHE A 1 120 ? 3.021 20.078 -31.641 1 94.25 120 PHE A CA 1
ATOM 920 C C . PHE A 1 120 ? 2.602 20.297 -33.094 1 94.25 120 PHE A C 1
ATOM 922 O O . PHE A 1 120 ? 1.638 19.688 -33.562 1 94.25 120 PHE A O 1
ATOM 929 N N . LYS A 1 121 ? 3.307 21.141 -33.875 1 95.62 121 LYS A N 1
ATOM 930 C CA . LYS A 1 121 ? 3.113 21.344 -35.312 1 95.62 121 LYS A CA 1
ATOM 931 C C . LYS A 1 121 ? 4.043 20.453 -36.125 1 95.62 121 LYS A C 1
ATOM 933 O O . LYS A 1 121 ? 4.773 19.625 -35.562 1 95.62 121 LYS A O 1
ATOM 938 N N . ASP A 1 122 ? 3.812 20.531 -37.438 1 98.06 122 ASP A N 1
ATOM 939 C CA . ASP A 1 122 ? 4.805 19.891 -38.281 1 98.06 122 ASP A CA 1
ATOM 940 C C . ASP A 1 122 ? 6.207 20.406 -37.969 1 98.06 122 ASP A C 1
ATOM 942 O O . ASP A 1 122 ? 6.402 21.625 -37.812 1 98.06 122 ASP A O 1
ATOM 946 N N . LEU A 1 123 ? 7.078 19.516 -37.812 1 98.62 123 LEU A N 1
ATOM 947 C CA . LEU A 1 123 ? 8.469 19.891 -37.562 1 98.62 123 LEU A CA 1
ATOM 948 C C . LEU A 1 123 ? 9.289 19.781 -38.844 1 98.62 123 LEU A C 1
ATOM 950 O O . LEU A 1 123 ? 9.516 18.672 -39.375 1 98.62 123 LEU A O 1
ATOM 954 N N . THR A 1 124 ? 9.789 20.938 -39.344 1 98.12 124 THR A N 1
ATOM 955 C CA . THR A 1 124 ? 10.422 20.969 -40.656 1 98.12 124 THR A CA 1
ATOM 956 C C . THR A 1 124 ? 11.867 21.438 -40.531 1 98.12 124 THR A C 1
ATOM 958 O O . THR A 1 124 ? 12.531 21.672 -41.562 1 98.12 124 THR A O 1
ATOM 961 N N . SER A 1 125 ? 12.359 21.656 -39.344 1 97.75 125 SER A N 1
ATOM 962 C CA . SER A 1 125 ? 13.75 22.047 -39.125 1 97.75 125 SER A CA 1
ATOM 963 C C . SER A 1 125 ? 14.297 21.422 -37.844 1 97.75 125 SER A C 1
ATOM 965 O O . SER A 1 125 ? 13.531 20.969 -36.969 1 97.75 125 SER A O 1
ATOM 967 N N . LYS A 1 126 ? 15.617 21.438 -37.625 1 97.69 126 LYS A N 1
ATOM 968 C CA . LYS A 1 126 ? 16.266 20.922 -36.438 1 97.69 126 LYS A CA 1
ATOM 969 C C . LYS A 1 126 ? 15.953 21.781 -35.219 1 97.69 126 LYS A C 1
ATOM 971 O O . LYS A 1 126 ? 15.781 21.266 -34.125 1 97.69 126 LYS A O 1
ATOM 976 N N . GLU A 1 127 ? 15.836 23.062 -35.438 1 97.56 127 GLU A N 1
ATOM 977 C CA . GLU A 1 127 ? 15.523 23.984 -34.344 1 97.56 127 GLU A CA 1
ATOM 978 C C . GLU A 1 127 ? 14.141 23.688 -33.75 1 97.56 127 GLU A C 1
ATOM 980 O O . GLU A 1 127 ? 13.969 23.672 -32.531 1 97.56 127 GLU A O 1
ATOM 985 N N . GLU A 1 128 ? 13.211 23.484 -34.719 1 98 128 GLU A N 1
ATOM 986 C CA . GLU A 1 128 ? 11.867 23.156 -34.25 1 98 128 GLU A CA 1
ATOM 987 C C . GLU A 1 128 ? 11.844 21.812 -33.531 1 98 128 GLU A C 1
ATOM 989 O O . GLU A 1 128 ? 11.133 21.656 -32.531 1 98 128 GLU A O 1
ATOM 994 N N . LEU A 1 129 ? 12.609 20.875 -34.031 1 98.62 129 LEU A N 1
ATOM 995 C CA . LEU A 1 129 ? 12.703 19.547 -33.406 1 98.62 129 LEU A CA 1
ATOM 996 C C . LEU A 1 129 ? 13.273 19.656 -32 1 98.62 129 LEU A C 1
ATOM 998 O O . LEU A 1 129 ? 12.734 19.047 -31.078 1 98.62 129 LEU A O 1
ATOM 1002 N N . ILE A 1 130 ? 14.336 20.422 -31.844 1 98.75 130 ILE A N 1
ATOM 1003 C CA . ILE A 1 130 ? 15 20.609 -30.547 1 98.75 130 ILE A CA 1
ATOM 1004 C C . ILE A 1 130 ? 14.023 21.234 -29.547 1 98.75 130 ILE A C 1
ATOM 1006 O O . ILE A 1 130 ? 13.891 20.75 -28.422 1 98.75 130 ILE A O 1
ATOM 1010 N N . PHE A 1 131 ? 13.352 22.266 -29.953 1 98.56 131 PHE A N 1
ATOM 1011 C CA . PHE A 1 131 ? 12.414 22.938 -29.062 1 98.56 131 PHE A CA 1
ATOM 1012 C C . PHE A 1 131 ? 11.242 22.031 -28.719 1 98.56 131 PHE A C 1
ATOM 1014 O O . PHE A 1 131 ? 10.727 22.062 -27.594 1 98.56 131 PHE A O 1
ATOM 1021 N N . ALA A 1 132 ? 10.789 21.219 -29.688 1 98.56 132 ALA A N 1
ATOM 1022 C CA . ALA A 1 132 ? 9.703 20.266 -29.438 1 98.56 132 ALA A CA 1
ATOM 1023 C C . ALA A 1 132 ? 10.086 19.266 -28.359 1 98.56 132 ALA A C 1
ATOM 1025 O O . ALA A 1 132 ? 9.273 18.922 -27.5 1 98.56 132 ALA A O 1
ATOM 1026 N N . PHE A 1 133 ? 11.281 18.812 -28.359 1 98.81 133 PHE A N 1
ATOM 1027 C CA . PHE A 1 133 ? 11.719 17.875 -27.344 1 98.81 133 PHE A CA 1
ATOM 1028 C C . PHE A 1 133 ? 11.867 18.547 -25.984 1 98.81 133 PHE A C 1
ATOM 1030 O O . PHE A 1 133 ? 11.625 17.938 -24.953 1 98.81 133 PHE A O 1
ATOM 1037 N N . TYR A 1 134 ? 12.289 19.859 -25.984 1 98.81 134 TYR A N 1
ATOM 1038 C CA . TYR A 1 134 ? 12.312 20.594 -24.719 1 98.81 134 TYR A CA 1
ATOM 1039 C C . TYR A 1 134 ? 10.93 20.625 -24.078 1 98.81 134 TYR A C 1
ATOM 1041 O O . TYR A 1 134 ? 10.789 20.344 -22.891 1 98.81 134 TYR A O 1
ATOM 1049 N N . ARG A 1 135 ? 9.961 20.953 -24.891 1 98.44 135 ARG A N 1
ATOM 1050 C CA . ARG A 1 135 ? 8.586 20.984 -24.391 1 98.44 135 ARG A CA 1
ATOM 1051 C C . ARG A 1 135 ? 8.133 19.594 -23.969 1 98.44 135 ARG A C 1
ATOM 1053 O O . ARG A 1 135 ? 7.461 19.438 -22.938 1 98.44 135 ARG A O 1
ATOM 1060 N N . LEU A 1 136 ? 8.484 18.578 -24.734 1 98.69 136 LEU A N 1
ATOM 1061 C CA . LEU A 1 136 ? 8.094 17.203 -24.438 1 98.69 136 LEU A CA 1
ATOM 1062 C C . LEU A 1 136 ? 8.656 16.75 -23.094 1 98.69 136 LEU A C 1
ATOM 1064 O O . LEU A 1 136 ? 7.941 16.141 -22.297 1 98.69 136 LEU A O 1
ATOM 1068 N N . LEU A 1 137 ? 9.891 17.094 -22.812 1 98.75 137 LEU A N 1
ATOM 1069 C CA . LEU A 1 137 ? 10.547 16.703 -21.578 1 98.75 137 LEU A CA 1
ATOM 1070 C C . LEU A 1 137 ? 9.836 17.328 -20.375 1 98.75 137 LEU A C 1
ATOM 1072 O O . LEU A 1 137 ? 9.875 16.766 -19.266 1 98.75 137 LEU A O 1
ATOM 1076 N N . ASN A 1 138 ? 9.18 18.453 -20.578 1 98.5 138 ASN A N 1
ATOM 1077 C CA . ASN A 1 138 ? 8.461 19.141 -19.516 1 98.5 138 ASN A CA 1
ATOM 1078 C C . ASN A 1 138 ? 6.98 18.766 -19.5 1 98.5 138 ASN A C 1
ATOM 1080 O O . ASN A 1 138 ? 6.184 19.391 -18.797 1 98.5 138 ASN A O 1
ATOM 1084 N N . THR A 1 139 ? 6.605 17.766 -20.297 1 98.38 139 THR A N 1
ATOM 1085 C CA . THR A 1 139 ? 5.207 17.359 -20.422 1 98.38 139 THR A CA 1
ATOM 1086 C C . THR A 1 139 ? 4.887 16.203 -19.484 1 98.38 139 THR A C 1
ATOM 1088 O O . THR A 1 139 ? 5.688 15.273 -19.344 1 98.38 139 THR A O 1
ATOM 1091 N N . ARG A 1 140 ? 3.732 16.25 -18.797 1 97.19 140 ARG A N 1
ATOM 1092 C CA . ARG A 1 140 ? 3.303 15.188 -17.906 1 97.19 140 ARG A CA 1
ATOM 1093 C C . ARG A 1 140 ? 3.004 13.906 -18.688 1 97.19 140 ARG A C 1
ATOM 1095 O O . ARG A 1 140 ? 2.314 13.945 -19.703 1 97.19 140 ARG A O 1
ATOM 1102 N N . SER A 1 141 ? 3.551 12.859 -18.203 1 97.5 141 SER A N 1
ATOM 1103 C CA . SER A 1 141 ? 3.332 11.531 -18.766 1 97.5 141 SER A CA 1
ATOM 1104 C C . SER A 1 141 ? 2.057 10.898 -18.219 1 97.5 141 SER A C 1
ATOM 1106 O O . SER A 1 141 ? 1.394 11.477 -17.359 1 97.5 141 SER A O 1
ATOM 1108 N N . LYS A 1 142 ? 1.686 9.773 -18.766 1 96.56 142 LYS A N 1
ATOM 1109 C CA . LYS A 1 142 ? 0.466 9.07 -18.375 1 96.56 142 LYS A CA 1
ATOM 1110 C C . LYS A 1 142 ? 0.461 8.766 -16.891 1 96.56 142 LYS A C 1
ATOM 1112 O O . LYS A 1 142 ? -0.6 8.719 -16.266 1 96.56 142 LYS A O 1
ATOM 1117 N N . ASN A 1 143 ? 1.604 8.578 -16.25 1 96.38 143 ASN A N 1
ATOM 1118 C CA . ASN A 1 143 ? 1.657 8.273 -14.82 1 96.38 143 ASN A CA 1
ATOM 1119 C C . ASN A 1 143 ? 1.539 9.539 -13.977 1 96.38 143 ASN A C 1
ATOM 1121 O O . ASN A 1 143 ? 1.603 9.477 -12.742 1 96.38 143 ASN A O 1
ATOM 1125 N N . GLY A 1 144 ? 1.488 10.672 -14.555 1 96.56 144 GLY A N 1
ATOM 1126 C CA . GLY A 1 144 ? 1.213 11.914 -13.852 1 96.56 144 GLY A CA 1
ATOM 1127 C C . GLY A 1 144 ? 2.453 12.758 -13.625 1 96.56 144 GLY A C 1
ATOM 1128 O O . GLY A 1 144 ? 2.354 13.93 -13.266 1 96.56 144 GLY A O 1
ATOM 1129 N N . GLN A 1 145 ? 3.664 12.242 -13.859 1 97.19 145 GLN A N 1
ATOM 1130 C CA . GLN A 1 145 ? 4.906 12.992 -13.719 1 97.19 145 GLN A CA 1
ATOM 1131 C C . GLN A 1 145 ? 5.363 13.555 -15.062 1 97.19 145 GLN A C 1
ATOM 1133 O O . GLN A 1 145 ? 4.93 13.078 -16.109 1 97.19 145 GLN A O 1
ATOM 1138 N N . ILE A 1 146 ? 6.191 14.57 -15.047 1 98 146 ILE A N 1
ATOM 1139 C CA . ILE A 1 146 ? 6.746 15.039 -16.312 1 98 146 ILE A CA 1
ATOM 1140 C C . ILE A 1 146 ? 7.73 14.008 -16.859 1 98 146 ILE A C 1
ATOM 1142 O O . ILE A 1 146 ? 8.258 13.18 -16.109 1 98 146 ILE A O 1
ATOM 1146 N N . LEU A 1 147 ? 7.973 14.031 -18.125 1 98.56 147 LEU A N 1
ATOM 1147 C CA . LEU A 1 147 ? 8.797 13.023 -18.797 1 98.56 147 LEU A CA 1
ATOM 1148 C C . LEU A 1 147 ? 10.203 13 -18.203 1 98.56 147 LEU A C 1
ATOM 1150 O O . LEU A 1 147 ? 10.82 11.945 -18.109 1 98.56 147 LEU A O 1
ATOM 1154 N N . LEU A 1 148 ? 10.773 14.164 -17.766 1 98.19 148 LEU A N 1
ATOM 1155 C CA . LEU A 1 148 ? 12.094 14.227 -17.141 1 98.19 148 LEU A CA 1
ATOM 1156 C C . LEU A 1 148 ? 12.133 13.352 -15.891 1 98.19 148 LEU A C 1
ATOM 1158 O O . LEU A 1 148 ? 13.141 12.703 -15.617 1 98.19 148 LEU A O 1
ATOM 1162 N N . ASP A 1 149 ? 11.039 13.391 -15.125 1 97.81 149 ASP A N 1
ATOM 1163 C CA . ASP A 1 149 ? 10.977 12.578 -13.914 1 97.81 149 ASP A CA 1
ATOM 1164 C C . ASP A 1 149 ? 10.914 11.086 -14.25 1 97.81 149 ASP A C 1
ATOM 1166 O O . ASP A 1 149 ? 11.469 10.258 -13.539 1 97.81 149 ASP A O 1
ATOM 1170 N N . VAL A 1 150 ? 10.156 10.773 -15.32 1 97.56 150 VAL A N 1
ATOM 1171 C CA . VAL A 1 150 ? 10.109 9.391 -15.773 1 97.56 150 VAL A CA 1
ATOM 1172 C C . VAL A 1 150 ? 11.516 8.922 -16.141 1 97.56 150 VAL A C 1
ATOM 1174 O O . VAL A 1 150 ? 11.922 7.816 -15.781 1 97.56 150 VAL A O 1
ATOM 1177 N N . MET A 1 151 ? 12.258 9.758 -16.859 1 97.94 151 MET A N 1
ATOM 1178 C CA . MET A 1 151 ? 13.633 9.461 -17.234 1 97.94 151 MET A CA 1
ATOM 1179 C C . MET A 1 151 ? 14.508 9.297 -16 1 97.94 151 MET A C 1
ATOM 1181 O O . MET A 1 151 ? 15.375 8.414 -15.961 1 97.94 151 MET A O 1
ATOM 1185 N N . ALA A 1 152 ? 14.258 10.156 -15.016 1 97.5 152 ALA A N 1
ATOM 1186 C CA . ALA A 1 152 ? 15.008 10.047 -13.758 1 97.5 152 ALA A CA 1
ATOM 1187 C C . ALA A 1 152 ? 14.797 8.68 -13.109 1 97.5 152 ALA A C 1
ATOM 1189 O O . ALA A 1 152 ? 15.75 8.078 -12.609 1 97.5 152 ALA A O 1
ATOM 1190 N N . GLY A 1 153 ? 13.523 8.242 -13.109 1 96.19 153 GLY A N 1
ATOM 1191 C CA . GLY A 1 153 ? 13.211 6.934 -12.555 1 96.19 153 GLY A CA 1
ATOM 1192 C C . GLY A 1 153 ? 13.914 5.797 -13.281 1 96.19 153 GLY A C 1
ATOM 1193 O O . GLY A 1 153 ? 14.102 4.719 -12.719 1 96.19 153 GLY A O 1
ATOM 1194 N N . LYS A 1 154 ? 14.344 6.082 -14.539 1 96.31 154 LYS A N 1
ATOM 1195 C CA . LYS A 1 154 ? 15.008 5.062 -15.344 1 96.31 154 LYS A CA 1
ATOM 1196 C C . LYS A 1 154 ? 16.531 5.223 -15.289 1 96.31 154 LYS A C 1
ATOM 1198 O O . LYS A 1 154 ? 17.266 4.488 -15.953 1 96.31 154 LYS A O 1
ATOM 1203 N N . GLY A 1 155 ? 17.031 6.254 -14.617 1 96.06 155 GLY A N 1
ATOM 1204 C CA . GLY A 1 155 ? 18.453 6.336 -14.312 1 96.06 155 GLY A CA 1
ATOM 1205 C C . GLY A 1 155 ? 19.172 7.395 -15.117 1 96.06 155 GLY A C 1
ATOM 1206 O O . GLY A 1 155 ? 20.406 7.512 -15.047 1 96.06 155 GLY A O 1
ATOM 1207 N N . TYR A 1 156 ? 18.438 8.211 -15.922 1 97.75 156 TYR A N 1
ATOM 1208 C CA . TYR A 1 156 ? 19.094 9.172 -16.812 1 97.75 156 TYR A CA 1
ATOM 1209 C C . TYR A 1 156 ? 20.016 10.094 -16.047 1 97.75 156 TYR A C 1
ATOM 1211 O O . TYR A 1 156 ? 21.125 10.398 -16.5 1 97.75 156 TYR A O 1
ATOM 1219 N N . PHE A 1 157 ? 19.641 10.562 -14.914 1 98.06 157 PHE A N 1
ATOM 1220 C CA . PHE A 1 157 ? 20.344 11.633 -14.227 1 98.06 157 PHE A CA 1
ATOM 1221 C C . PHE A 1 157 ? 21.438 11.07 -13.328 1 98.06 157 PHE A C 1
ATOM 1223 O O . PHE A 1 157 ? 22.172 11.828 -12.688 1 98.06 157 PHE A O 1
ATOM 1230 N N . THR A 1 158 ? 21.609 9.75 -13.211 1 96.38 158 THR A N 1
ATOM 1231 C CA . THR A 1 158 ? 22.688 9.156 -12.414 1 96.38 158 THR A CA 1
ATOM 1232 C C . THR A 1 158 ? 24.047 9.578 -12.945 1 96.38 158 THR A C 1
ATOM 1234 O O . THR A 1 158 ? 25.047 9.539 -12.219 1 96.38 158 THR A O 1
ATOM 1237 N N . GLN A 1 159 ? 24.141 10.023 -14.234 1 96.81 159 GLN A N 1
ATOM 1238 C CA . GLN A 1 159 ? 25.391 10.484 -14.844 1 96.81 159 GLN A CA 1
ATOM 1239 C C . GLN A 1 159 ? 25.906 11.734 -14.141 1 96.81 159 GLN A C 1
ATOM 1241 O O . GLN A 1 159 ? 27.094 12.062 -14.242 1 96.81 159 GLN A O 1
ATOM 1246 N N . PHE A 1 160 ? 25.047 12.406 -13.391 1 97.56 160 PHE A N 1
ATOM 1247 C CA . PHE A 1 160 ? 25.453 13.641 -12.734 1 97.56 160 PHE A CA 1
ATOM 1248 C C . PHE A 1 160 ? 25.672 13.406 -11.242 1 97.56 160 PHE A C 1
ATOM 1250 O O . PHE A 1 160 ? 26.031 14.336 -10.516 1 97.56 160 PHE A O 1
ATOM 1257 N N . TRP A 1 161 ? 25.391 12.188 -10.758 1 96.12 161 TRP A N 1
ATOM 1258 C CA . TRP A 1 161 ? 25.609 11.883 -9.344 1 96.12 161 TRP A CA 1
ATOM 1259 C C . TRP A 1 161 ? 27.047 12.172 -8.938 1 96.12 161 TRP A C 1
ATOM 1261 O O . TRP A 1 161 ? 27.984 11.891 -9.688 1 96.12 161 TRP A O 1
ATOM 1271 N N . GLY A 1 162 ? 27.266 12.781 -7.781 1 94.12 162 GLY A N 1
ATOM 1272 C CA . GLY A 1 162 ? 28.594 13.031 -7.242 1 94.12 162 GLY A CA 1
ATOM 1273 C C . GLY A 1 162 ? 29.156 14.383 -7.652 1 94.12 162 GLY A C 1
ATOM 1274 O O . GLY A 1 162 ? 30.188 14.812 -7.129 1 94.12 162 GLY A O 1
ATOM 1275 N N . GLU A 1 163 ? 28.484 15.102 -8.508 1 94.56 163 GLU A N 1
ATOM 1276 C CA . GLU A 1 163 ? 28.984 16.391 -8.977 1 94.56 163 GLU A CA 1
ATOM 1277 C C . GLU A 1 163 ? 28.875 17.453 -7.891 1 94.56 163 GLU A C 1
ATOM 1279 O O . GLU A 1 163 ? 29.625 18.438 -7.898 1 94.56 163 GLU A O 1
ATOM 1284 N N . GLY A 1 164 ? 27.938 17.297 -7.008 1 94.19 164 GLY A N 1
ATOM 1285 C CA . GLY A 1 164 ? 27.828 18.188 -5.871 1 94.19 164 GLY A CA 1
ATOM 1286 C C . GLY A 1 164 ? 27.344 19.578 -6.258 1 94.19 164 GLY A C 1
ATOM 1287 O O . GLY A 1 164 ? 27.859 20.578 -5.766 1 94.19 164 GLY A O 1
ATOM 1288 N N . LYS A 1 165 ? 26.5 19.641 -7.172 1 96.44 165 LYS A N 1
ATOM 1289 C CA . LYS A 1 165 ? 25.906 20.922 -7.566 1 96.44 165 LYS A CA 1
ATOM 1290 C C . LYS A 1 165 ? 24.438 20.75 -7.965 1 96.44 165 LYS A C 1
ATOM 1292 O O . LYS A 1 165 ? 24.047 19.672 -8.43 1 96.44 165 LYS A O 1
ATOM 1297 N N . PHE A 1 166 ? 23.656 21.828 -7.758 1 97.94 166 PHE A N 1
ATOM 1298 C CA . PHE A 1 166 ? 22.297 21.859 -8.258 1 97.94 166 PHE A CA 1
ATOM 1299 C C . PHE A 1 166 ? 22.266 22.031 -9.766 1 97.94 166 PHE A C 1
ATOM 1301 O O . PHE A 1 166 ? 23.078 22.781 -10.32 1 97.94 166 PHE A O 1
ATOM 1308 N N . MET A 1 167 ? 21.469 21.328 -10.438 1 98.31 167 MET A N 1
ATOM 1309 C CA . MET A 1 167 ? 21.141 21.562 -11.844 1 98.31 167 MET A CA 1
ATOM 1310 C C . MET A 1 167 ? 19.656 21.891 -12.016 1 98.31 167 MET A C 1
ATOM 1312 O O . MET A 1 167 ? 18.797 21.281 -11.375 1 98.31 167 MET A O 1
ATOM 1316 N N . LEU A 1 168 ? 19.406 22.906 -12.758 1 98.44 168 LEU A N 1
ATOM 1317 C CA . LEU A 1 168 ? 18.047 23.406 -12.953 1 98.44 168 LEU A CA 1
ATOM 1318 C C . LEU A 1 168 ? 17.594 23.188 -14.391 1 98.44 168 LEU A C 1
ATOM 1320 O O . LEU A 1 168 ? 18.406 23.203 -15.312 1 98.44 168 LEU A O 1
ATOM 1324 N N . PHE A 1 169 ? 16.391 22.922 -14.617 1 98.69 169 PHE A N 1
ATOM 1325 C CA . PHE A 1 169 ? 15.703 22.797 -15.898 1 98.69 169 PHE A CA 1
ATOM 1326 C C . PHE A 1 169 ? 14.297 23.375 -15.82 1 98.69 169 PHE A C 1
ATOM 1328 O O . PHE A 1 169 ? 13.508 23 -14.945 1 98.69 169 PHE A O 1
ATOM 1335 N N . ASN A 1 170 ? 13.945 24.359 -16.719 1 98.56 170 ASN A N 1
ATOM 1336 C CA . ASN A 1 170 ? 12.664 25.047 -16.734 1 98.56 170 ASN A CA 1
ATOM 1337 C C . ASN A 1 170 ? 12.352 25.672 -15.367 1 98.56 170 ASN A C 1
ATOM 1339 O O . ASN A 1 170 ? 11.211 25.594 -14.906 1 98.56 170 ASN A O 1
ATOM 1343 N N . GLY A 1 171 ? 13.383 26.109 -14.609 1 98.25 171 GLY A N 1
ATOM 1344 C CA . GLY A 1 171 ? 13.242 26.828 -13.352 1 98.25 171 GLY A CA 1
ATOM 1345 C C . GLY A 1 171 ? 13.125 25.906 -12.156 1 98.25 171 GLY A C 1
ATOM 1346 O O . GLY A 1 171 ? 12.891 26.359 -11.031 1 98.25 171 GLY A O 1
ATOM 1347 N N . LYS A 1 172 ? 13.375 24.625 -12.297 1 98.44 172 LYS A N 1
ATOM 1348 C CA . LYS A 1 172 ? 13.18 23.625 -11.25 1 98.44 172 LYS A CA 1
ATOM 1349 C C . LYS A 1 172 ? 14.43 22.781 -11.055 1 98.44 172 LYS A C 1
ATOM 1351 O O . LYS A 1 172 ? 15.258 22.672 -11.961 1 98.44 172 LYS A O 1
ATOM 1356 N N . SER A 1 173 ? 14.516 22.234 -9.844 1 98.69 173 SER A N 1
ATOM 1357 C CA . SER A 1 173 ? 15.68 21.406 -9.523 1 98.69 173 SER A CA 1
ATOM 1358 C C . SER A 1 173 ? 15.539 20 -10.094 1 98.69 173 SER A C 1
ATOM 1360 O O . SER A 1 173 ? 14.445 19.422 -10.062 1 98.69 173 SER A O 1
ATOM 1362 N N . LEU A 1 174 ? 16.609 19.453 -10.672 1 98.56 174 LEU A N 1
ATOM 1363 C CA . LEU A 1 174 ? 16.641 18.125 -11.25 1 98.56 174 LEU A CA 1
ATOM 1364 C C . LEU A 1 174 ? 17.109 17.094 -10.227 1 98.56 174 LEU A C 1
ATOM 1366 O O . LEU A 1 174 ? 17.797 17.438 -9.266 1 98.56 174 LEU A O 1
ATOM 1370 N N . PRO A 1 175 ? 16.672 15.844 -10.328 1 98.19 175 PRO A N 1
ATOM 1371 C CA . PRO A 1 175 ? 17.094 14.789 -9.406 1 98.19 175 PRO A CA 1
ATOM 1372 C C . PRO A 1 175 ? 18.5 14.281 -9.703 1 98.19 175 PRO A C 1
ATOM 1374 O O . PRO A 1 175 ? 18.688 13.109 -10.047 1 98.19 175 PRO A O 1
ATOM 1377 N N . VAL A 1 176 ? 19.547 15.078 -9.453 1 98.06 176 VAL A N 1
ATOM 1378 C CA . VAL A 1 176 ? 20.922 14.773 -9.828 1 98.06 176 VAL A CA 1
ATOM 1379 C C . VAL A 1 176 ? 21.719 14.359 -8.594 1 98.06 176 VAL A C 1
ATOM 1381 O O . VAL A 1 176 ? 22.938 14.227 -8.648 1 98.06 176 VAL A O 1
ATOM 1384 N N . PHE A 1 177 ? 21.062 14.188 -7.445 1 97.5 177 PHE A N 1
ATOM 1385 C CA . PHE A 1 177 ? 21.75 13.797 -6.219 1 97.5 177 PHE A CA 1
ATOM 1386 C C . PHE A 1 177 ? 21.609 12.297 -5.973 1 97.5 177 PHE A C 1
ATOM 1388 O O . PHE A 1 177 ? 20.547 11.719 -6.254 1 97.5 177 PHE A O 1
ATOM 1395 N N . ASP A 1 178 ? 22.641 11.703 -5.422 1 95.94 178 ASP A N 1
ATOM 1396 C CA . ASP A 1 178 ? 22.734 10.258 -5.301 1 95.94 178 ASP A CA 1
ATOM 1397 C C . ASP A 1 178 ? 21.844 9.734 -4.184 1 95.94 178 ASP A C 1
ATOM 1399 O O . ASP A 1 178 ? 22.234 9.695 -3.02 1 95.94 178 ASP A O 1
ATOM 1403 N N . THR A 1 179 ? 20.703 9.188 -4.527 1 93.44 179 THR A N 1
ATOM 1404 C CA . THR A 1 179 ? 19.719 8.734 -3.549 1 93.44 179 THR A CA 1
ATOM 1405 C C . THR A 1 179 ? 20.109 7.379 -2.969 1 93.44 179 THR A C 1
ATOM 1407 O O . THR A 1 179 ? 19.531 6.922 -1.983 1 93.44 179 THR A O 1
ATOM 1410 N N . SER A 1 180 ? 21.109 6.684 -3.49 1 92.31 180 SER A N 1
ATOM 1411 C CA . SER A 1 180 ? 21.594 5.422 -2.936 1 92.31 180 SER A CA 1
ATOM 1412 C C . SER A 1 180 ? 22.516 5.66 -1.736 1 92.31 180 SER A C 1
ATOM 1414 O O . SER A 1 180 ? 22.812 4.727 -0.984 1 92.31 180 SER A O 1
ATOM 1416 N N . GLN A 1 181 ? 22.891 6.871 -1.562 1 93.5 181 GLN A N 1
ATOM 1417 C CA . GLN A 1 181 ? 23.844 7.184 -0.503 1 93.5 181 GLN A CA 1
ATOM 1418 C C . GLN A 1 181 ? 23.312 8.297 0.396 1 93.5 181 GLN A C 1
ATOM 1420 O O . GLN A 1 181 ? 24.094 9.125 0.887 1 93.5 181 GLN A O 1
ATOM 1425 N N . VAL A 1 182 ? 22.047 8.406 0.533 1 95.25 182 VAL A N 1
ATOM 1426 C CA . VAL A 1 182 ? 21.469 9.406 1.421 1 95.25 182 VAL A CA 1
ATOM 1427 C C . VAL A 1 182 ? 22.031 9.227 2.834 1 95.25 182 VAL A C 1
ATOM 1429 O O . VAL A 1 182 ? 22.078 8.109 3.354 1 95.25 182 VAL A O 1
ATOM 1432 N N . ILE A 1 183 ? 22.547 10.305 3.416 1 96.5 183 ILE A N 1
ATOM 1433 C CA . ILE A 1 183 ? 22.984 10.297 4.809 1 96.5 183 ILE A CA 1
ATOM 1434 C C . ILE A 1 183 ? 21.781 10.367 5.73 1 96.5 183 ILE A C 1
ATOM 1436 O O . ILE A 1 183 ? 20.906 11.227 5.562 1 96.5 183 ILE A O 1
ATOM 1440 N N . ARG A 1 184 ? 21.703 9.492 6.641 1 96.31 184 ARG A N 1
ATOM 1441 C CA . ARG A 1 184 ? 20.609 9.383 7.598 1 96.31 184 ARG A CA 1
ATOM 1442 C C . ARG A 1 184 ? 21.125 9.453 9.031 1 96.31 184 ARG A C 1
ATOM 1444 O O . ARG A 1 184 ? 21.859 8.562 9.477 1 96.31 184 ARG A O 1
ATOM 1451 N N . GLU A 1 185 ? 20.75 10.406 9.75 1 97.25 185 GLU A N 1
ATOM 1452 C CA . GLU A 1 185 ? 21.328 10.547 11.078 1 97.25 185 GLU A CA 1
ATOM 1453 C C . GLU A 1 185 ? 20.297 11.102 12.07 1 97.25 185 GLU A C 1
ATOM 1455 O O . GLU A 1 185 ? 19.281 11.68 11.664 1 97.25 185 GLU A O 1
ATOM 1460 N N . VAL A 1 186 ? 20.5 10.852 13.289 1 97.56 186 VAL A N 1
ATOM 1461 C CA . VAL A 1 186 ? 19.719 11.383 14.406 1 97.56 186 VAL A CA 1
ATOM 1462 C C . VAL A 1 186 ? 20.609 12.219 15.312 1 97.56 186 VAL A C 1
ATOM 1464 O O . VAL A 1 186 ? 21.75 11.828 15.617 1 97.56 186 VAL A O 1
ATOM 1467 N N . VAL A 1 187 ? 20.203 13.352 15.648 1 98.31 187 VAL A N 1
ATOM 1468 C CA . VAL A 1 187 ? 20.891 14.219 16.594 1 98.31 187 VAL A CA 1
ATOM 1469 C C . VAL A 1 187 ? 19.922 14.664 17.688 1 98.31 187 VAL A C 1
ATOM 1471 O O . VAL A 1 187 ? 18.703 14.453 17.578 1 98.31 187 VAL A O 1
ATOM 1474 N N . TYR A 1 188 ? 20.422 15.211 18.75 1 98.44 188 TYR A N 1
ATOM 1475 C CA . TYR A 1 188 ? 19.609 15.617 19.891 1 98.44 188 TYR A CA 1
ATOM 1476 C C . TYR A 1 188 ? 19.797 17.094 20.203 1 98.44 188 TYR A C 1
ATOM 1478 O O . TYR A 1 188 ? 20.781 17.5 20.812 1 98.44 188 TYR A O 1
ATOM 1486 N N . VAL A 1 189 ? 18.797 17.891 19.828 1 98.75 189 VAL A N 1
ATOM 1487 C CA . VAL A 1 189 ? 18.828 19.328 20.047 1 98.75 189 VAL A CA 1
ATOM 1488 C C . VAL A 1 189 ? 18.438 19.641 21.484 1 98.75 189 VAL A C 1
ATOM 1490 O O . VAL A 1 189 ? 17.469 19.078 22 1 98.75 189 VAL A O 1
ATOM 1493 N N . GLN A 1 190 ? 19.172 20.5 22.141 1 98.56 190 GLN A N 1
ATOM 1494 C CA . GLN A 1 190 ? 18.859 20.859 23.531 1 98.56 190 GLN A CA 1
ATOM 1495 C C . GLN A 1 190 ? 17.875 22.016 23.578 1 98.56 190 GLN A C 1
ATOM 1497 O O . GLN A 1 190 ? 18.156 23.109 23.078 1 98.56 190 GLN A O 1
ATOM 1502 N N . SER A 1 191 ? 16.734 21.797 24.156 1 98.5 191 SER A N 1
ATOM 1503 C CA . SER A 1 191 ? 15.711 22.812 24.328 1 98.5 191 SER A CA 1
ATOM 1504 C C . SER A 1 191 ? 15.961 23.641 25.578 1 98.5 191 SER A C 1
ATOM 1506 O O . SER A 1 191 ? 16.672 23.203 26.484 1 98.5 191 SER A O 1
ATOM 1508 N N . ASP A 1 192 ? 15.383 24.891 25.641 1 98.19 192 ASP A N 1
ATOM 1509 C CA . ASP A 1 192 ? 15.336 25.688 26.859 1 98.19 192 ASP A CA 1
ATOM 1510 C C . ASP A 1 192 ? 14.258 25.172 27.812 1 98.19 192 ASP A C 1
ATOM 1512 O O . ASP A 1 192 ? 14.195 25.594 28.969 1 98.19 192 ASP A O 1
ATOM 1516 N N . LEU A 1 193 ? 13.422 24.219 27.375 1 98.25 193 LEU A N 1
ATOM 1517 C CA . LEU A 1 193 ? 12.289 23.734 28.156 1 98.25 193 LEU A CA 1
ATOM 1518 C C . LEU A 1 193 ? 12.703 22.609 29.078 1 98.25 193 LEU A C 1
ATOM 1520 O O . LEU A 1 193 ? 13.531 21.766 28.703 1 98.25 193 LEU A O 1
ATOM 1524 N N . ASP A 1 194 ? 12.234 22.547 30.25 1 97.75 194 ASP A N 1
ATOM 1525 C CA . ASP A 1 194 ? 12.25 21.391 31.156 1 97.75 194 ASP A CA 1
ATOM 1526 C C . ASP A 1 194 ? 10.836 20.938 31.5 1 97.75 194 ASP A C 1
ATOM 1528 O O . ASP A 1 194 ? 10.367 21.125 32.625 1 97.75 194 ASP A O 1
ATOM 1532 N N . THR A 1 195 ? 10.242 20.25 30.547 1 97.25 195 THR A N 1
ATOM 1533 C CA . THR A 1 195 ? 8.82 19.953 30.672 1 97.25 195 THR A CA 1
ATOM 1534 C C . THR A 1 195 ? 8.594 18.75 31.578 1 97.25 195 THR A C 1
ATOM 1536 O O . THR A 1 195 ? 7.496 18.547 32.094 1 97.25 195 THR A O 1
ATOM 1539 N N . ASP A 1 196 ? 9.594 17.891 31.781 1 95.88 196 ASP A N 1
ATOM 1540 C CA . ASP A 1 196 ? 9.414 16.719 32.656 1 95.88 196 ASP A CA 1
ATOM 1541 C C . ASP A 1 196 ? 9.898 17.016 34.062 1 95.88 196 ASP A C 1
ATOM 1543 O O . ASP A 1 196 ? 9.789 16.156 34.969 1 95.88 196 ASP A O 1
ATOM 1547 N N . GLY A 1 197 ? 10.531 18.141 34.344 1 94.19 197 GLY A N 1
ATOM 1548 C CA . GLY A 1 197 ? 10.844 18.625 35.688 1 94.19 197 GLY A CA 1
ATOM 1549 C C . GLY A 1 197 ? 12.078 17.984 36.281 1 94.19 197 GLY A C 1
ATOM 1550 O O . GLY A 1 197 ? 12.227 17.938 37.5 1 94.19 197 GLY A O 1
ATOM 1551 N N . ASP A 1 198 ? 12.945 17.5 35.5 1 93.62 198 ASP A N 1
ATOM 1552 C CA . ASP A 1 198 ? 14.102 16.812 36.062 1 93.62 198 ASP A CA 1
ATOM 1553 C C . ASP A 1 198 ? 15.266 17.781 36.281 1 93.62 198 ASP A C 1
ATOM 1555 O O . ASP A 1 198 ? 16.359 17.375 36.656 1 93.62 198 ASP A O 1
ATOM 1559 N N . GLY A 1 199 ? 15.102 18.984 35.906 1 94.81 199 GLY A N 1
ATOM 1560 C CA . GLY A 1 199 ? 16.094 20.016 36.156 1 94.81 199 GLY A CA 1
ATOM 1561 C C . GLY A 1 199 ? 17.031 20.234 34.969 1 94.81 199 GLY A C 1
ATOM 1562 O O . GLY A 1 199 ? 17.891 21.109 35 1 94.81 199 GLY A O 1
ATOM 1563 N N . LYS A 1 200 ? 16.922 19.516 33.906 1 94.31 200 LYS A N 1
ATOM 1564 C CA . LYS A 1 200 ? 17.719 19.641 32.688 1 94.31 200 LYS A CA 1
ATOM 1565 C C . LYS A 1 200 ? 16.859 20.047 31.484 1 94.31 200 LYS A C 1
ATOM 1567 O O . LYS A 1 200 ? 15.68 19.688 31.422 1 94.31 200 LYS A O 1
ATOM 1572 N N . GLY A 1 201 ? 17.406 20.828 30.516 1 97.31 201 GLY A N 1
ATOM 1573 C CA . GLY A 1 201 ? 16.688 21.078 29.281 1 97.31 201 GLY A CA 1
ATOM 1574 C C . GLY A 1 201 ? 16.328 19.812 28.531 1 97.31 201 GLY A C 1
ATOM 1575 O O . GLY A 1 201 ? 17.125 18.875 28.5 1 97.31 201 GLY A O 1
ATOM 1576 N N . ASP A 1 202 ? 15.148 19.797 27.984 1 98.12 202 ASP A N 1
ATOM 1577 C CA . ASP A 1 202 ? 14.703 18.625 27.25 1 98.12 202 ASP A CA 1
ATOM 1578 C C . ASP A 1 202 ? 15.547 18.406 26 1 98.12 202 ASP A C 1
ATOM 1580 O O . ASP A 1 202 ? 15.875 19.359 25.297 1 98.12 202 ASP A O 1
ATOM 1584 N N . LEU A 1 203 ? 15.953 17.188 25.734 1 98 203 LEU A N 1
ATOM 1585 C CA . LEU A 1 203 ? 16.609 16.828 24.469 1 98 203 LEU A CA 1
ATOM 1586 C C . LEU A 1 203 ? 15.594 16.422 23.422 1 98 203 LEU A C 1
ATOM 1588 O O . LEU A 1 203 ? 14.75 15.555 23.672 1 98 203 LEU A O 1
ATOM 1592 N N . LEU A 1 204 ? 15.672 17.094 22.266 1 98.25 204 LEU A N 1
ATOM 1593 C CA . LEU A 1 204 ? 14.75 16.859 21.156 1 98.25 204 LEU A CA 1
ATOM 1594 C C . LEU A 1 204 ? 15.398 16.016 20.078 1 98.25 204 LEU A C 1
ATOM 1596 O O . LEU A 1 204 ? 16.281 16.5 19.344 1 98.25 204 LEU A O 1
ATOM 1600 N N . PRO A 1 205 ? 14.93 14.75 19.906 1 97.12 205 PRO A N 1
ATOM 1601 C CA . PRO A 1 205 ? 15.469 13.984 18.781 1 97.12 205 PRO A CA 1
ATOM 1602 C C . PRO A 1 205 ? 15.102 14.594 17.422 1 97.12 205 PRO A C 1
ATOM 1604 O O . PRO A 1 205 ? 13.938 14.922 17.188 1 97.12 205 PRO A O 1
ATOM 1607 N N . VAL A 1 206 ? 16.094 14.766 16.562 1 98 206 VAL A N 1
ATOM 1608 C CA . VAL A 1 206 ? 15.914 15.281 15.211 1 98 206 VAL A CA 1
ATOM 1609 C C . VAL A 1 206 ? 16.484 14.297 14.203 1 98 206 VAL A C 1
ATOM 1611 O O . VAL A 1 206 ? 17.641 13.891 14.305 1 98 206 VAL A O 1
ATOM 1614 N N . THR A 1 207 ? 15.664 13.891 13.273 1 97.75 207 THR A N 1
ATOM 1615 C CA . THR A 1 207 ? 16.094 12.984 12.203 1 97.75 207 THR A CA 1
ATOM 1616 C C . THR A 1 207 ? 16.375 13.758 10.922 1 97.75 207 THR A C 1
ATOM 1618 O O . THR A 1 207 ? 15.57 14.578 10.492 1 97.75 207 THR A O 1
ATOM 1621 N N . VAL A 1 208 ? 17.531 13.484 10.383 1 97.94 208 VAL A N 1
ATOM 1622 C CA . VAL A 1 208 ? 17.969 14.203 9.188 1 97.94 208 VAL A CA 1
ATOM 1623 C C . VAL A 1 208 ? 18.25 13.211 8.055 1 97.94 208 VAL A C 1
ATOM 1625 O O . VAL A 1 208 ? 18.969 12.234 8.242 1 97.94 208 VAL A O 1
ATOM 1628 N N . PHE A 1 209 ? 17.688 13.422 6.926 1 97.62 209 PHE A N 1
ATOM 1629 C CA . PHE A 1 209 ? 18.031 12.812 5.648 1 97.62 209 PHE A CA 1
ATOM 1630 C C . PHE A 1 209 ? 18.609 13.852 4.695 1 97.62 209 PHE A C 1
ATOM 1632 O O . PHE A 1 209 ? 17.969 14.852 4.395 1 97.62 209 PHE A O 1
ATOM 1639 N N . ARG A 1 210 ? 19.766 13.703 4.293 1 97.75 210 ARG A N 1
ATOM 1640 C CA . ARG A 1 210 ? 20.391 14.711 3.438 1 97.75 210 ARG A CA 1
ATOM 1641 C C . ARG A 1 210 ? 21.266 14.07 2.371 1 97.75 210 ARG A C 1
ATOM 1643 O O . ARG A 1 210 ? 21.766 12.961 2.562 1 97.75 210 ARG A O 1
ATOM 1650 N N . PRO A 1 211 ? 21.422 14.711 1.185 1 97.12 211 PRO A N 1
ATOM 1651 C CA . PRO A 1 211 ? 22.281 14.164 0.128 1 97.12 211 PRO A CA 1
ATOM 1652 C C . PRO A 1 211 ? 23.734 13.992 0.574 1 97.12 211 PRO A C 1
ATOM 1654 O O . PRO A 1 211 ? 24.266 14.82 1.313 1 97.12 211 PRO A O 1
ATOM 1657 N N . VAL A 1 212 ? 24.359 12.984 0.063 1 96.69 212 VAL A N 1
ATOM 1658 C CA . VAL A 1 212 ? 25.734 12.688 0.414 1 96.69 212 VAL A CA 1
ATOM 1659 C C . VAL A 1 212 ? 26.641 13.844 -0.006 1 96.69 212 VAL A C 1
ATOM 1661 O O . VAL A 1 212 ? 27.641 14.125 0.654 1 96.69 212 VAL A O 1
ATOM 1664 N N . GLU A 1 213 ? 26.234 14.594 -1.004 1 96 213 GLU A N 1
ATOM 1665 C CA . GLU A 1 213 ? 26.984 15.727 -1.518 1 96 213 GLU A CA 1
ATOM 1666 C C . GLU A 1 213 ? 27.047 16.859 -0.495 1 96 213 GLU A C 1
ATOM 1668 O O . GLU A 1 213 ? 27.922 17.734 -0.585 1 96 213 GLU A O 1
ATOM 1673 N N . SER A 1 214 ? 26.172 16.828 0.451 1 96.69 214 SER A N 1
ATOM 1674 C CA . SER A 1 214 ? 26.141 17.875 1.474 1 96.69 214 SER A CA 1
ATOM 1675 C C . SER A 1 214 ? 27.25 17.641 2.512 1 96.69 214 SER A C 1
ATOM 1677 O O . SER A 1 214 ? 27.5 18.516 3.35 1 96.69 214 SER A O 1
ATOM 1679 N N . GLN A 1 215 ? 27.891 16.531 2.506 1 93.12 215 GLN A N 1
ATOM 1680 C CA . GLN A 1 215 ? 28.953 16.234 3.471 1 93.12 215 GLN A CA 1
ATOM 1681 C C . GLN A 1 215 ? 30.125 17.188 3.303 1 93.12 215 GLN A C 1
ATOM 1683 O O . GLN A 1 215 ? 30.641 17.734 4.281 1 93.12 215 GLN A O 1
ATOM 1688 N N . ASP A 1 216 ? 30.656 17.453 2.102 1 87.62 216 ASP A N 1
ATOM 1689 C CA . ASP A 1 216 ? 31.859 18.25 1.95 1 87.62 216 ASP A CA 1
ATOM 1690 C C . ASP A 1 216 ? 31.797 19.125 0.692 1 87.62 216 ASP A C 1
ATOM 1692 O O . ASP A 1 216 ? 32.656 19.969 0.467 1 87.62 216 ASP A O 1
ATOM 1696 N N . GLN A 1 217 ? 30.719 19 -0.015 1 86.75 217 GLN A N 1
ATOM 1697 C CA . GLN A 1 217 ? 30.766 19.609 -1.335 1 86.75 217 GLN A CA 1
ATOM 1698 C C . GLN A 1 217 ? 29.828 20.812 -1.406 1 86.75 217 GLN A C 1
ATOM 1700 O O . GLN A 1 217 ? 30.078 21.766 -2.164 1 86.75 217 GLN A O 1
ATOM 1705 N N . LEU A 1 218 ? 28.719 20.656 -0.731 1 94.38 218 LEU A N 1
ATOM 1706 C CA . LEU A 1 218 ? 27.641 21.594 -0.982 1 94.38 218 LEU A CA 1
ATOM 1707 C C . LEU A 1 218 ? 26.797 21.797 0.267 1 94.38 218 LEU A C 1
ATOM 1709 O O . LEU A 1 218 ? 26.438 20.828 0.936 1 94.38 218 LEU A O 1
ATOM 1713 N N . LYS A 1 219 ? 26.609 23.109 0.694 1 97 219 LYS A N 1
ATOM 1714 C CA . LYS A 1 219 ? 25.562 23.359 1.685 1 97 219 LYS A CA 1
ATOM 1715 C C . LYS A 1 219 ? 24.172 23.281 1.05 1 97 219 LYS A C 1
ATOM 1717 O O . LYS A 1 219 ? 23.969 23.812 -0.049 1 97 219 LYS A O 1
ATOM 1722 N N . VAL A 1 220 ? 23.234 22.656 1.621 1 98.5 220 VAL A N 1
ATOM 1723 C CA . VAL A 1 220 ? 21.922 22.438 1.018 1 98.5 220 VAL A CA 1
ATOM 1724 C C . VAL A 1 220 ? 20.828 23.016 1.927 1 98.5 220 VAL A C 1
ATOM 1726 O O . VAL A 1 220 ? 21.016 23.109 3.143 1 98.5 220 VAL A O 1
ATOM 1729 N N . PRO A 1 221 ? 19.703 23.484 1.365 1 98.75 221 PRO A N 1
ATOM 1730 C CA . PRO A 1 221 ? 18.562 23.891 2.197 1 98.75 221 PRO A CA 1
ATOM 1731 C C . PRO A 1 221 ? 17.891 22.719 2.891 1 98.75 221 PRO A C 1
ATOM 1733 O O . PRO A 1 221 ? 18.156 21.562 2.555 1 98.75 221 PRO A O 1
ATOM 1736 N N . ALA A 1 222 ? 17.078 23 3.91 1 98.62 222 ALA A N 1
ATOM 1737 C CA . ALA A 1 222 ? 16.391 21.969 4.66 1 98.62 222 ALA A CA 1
ATOM 1738 C C . ALA A 1 222 ? 14.875 22.141 4.562 1 98.62 222 ALA A C 1
ATOM 1740 O O . ALA A 1 222 ? 14.367 23.266 4.621 1 98.62 222 ALA A O 1
ATOM 1741 N N . LEU A 1 223 ? 14.203 21.078 4.238 1 98.62 223 LEU A N 1
ATOM 1742 C CA . LEU A 1 223 ? 12.766 21 4.457 1 98.62 223 LEU A CA 1
ATOM 1743 C C . LEU A 1 223 ? 12.453 20.328 5.793 1 98.62 223 LEU A C 1
ATOM 1745 O O . LEU A 1 223 ? 12.688 19.125 5.969 1 98.62 223 LEU A O 1
ATOM 1749 N N . TYR A 1 224 ? 11.977 21.125 6.742 1 98.5 224 TYR A N 1
ATOM 1750 C CA . TYR A 1 224 ? 11.695 20.656 8.094 1 98.5 224 TYR A CA 1
ATOM 1751 C C . TYR A 1 224 ? 10.227 20.328 8.266 1 98.5 224 TYR A C 1
ATOM 1753 O O . TYR A 1 224 ? 9.352 21.156 8 1 98.5 224 TYR A O 1
ATOM 1761 N N . THR A 1 225 ? 9.906 19.094 8.602 1 98.12 225 THR A N 1
ATOM 1762 C CA . THR A 1 225 ? 8.57 18.641 8.977 1 98.12 225 THR A CA 1
ATOM 1763 C C . THR A 1 225 ? 8.492 18.375 10.477 1 98.12 225 THR A C 1
ATOM 1765 O O . THR A 1 225 ? 8.961 17.344 10.953 1 98.12 225 THR A O 1
ATOM 1768 N N . ALA A 1 226 ? 7.891 19.312 11.164 1 97.88 226 ALA A N 1
ATOM 1769 C CA . ALA A 1 226 ? 7.578 19.078 12.578 1 97.88 226 ALA A CA 1
ATOM 1770 C C . ALA A 1 226 ? 6.461 18.047 12.727 1 97.88 226 ALA A C 1
ATOM 1772 O O . ALA A 1 226 ? 5.32 18.297 12.336 1 97.88 226 ALA A O 1
ATOM 1773 N N . SER A 1 227 ? 6.777 16.953 13.258 1 96.31 227 SER A N 1
ATOM 1774 C CA . SER A 1 227 ? 5.82 15.852 13.273 1 96.31 227 SER A CA 1
ATOM 1775 C C . SER A 1 227 ? 5.742 15.211 14.656 1 96.31 227 SER A C 1
ATOM 1777 O O . SER A 1 227 ? 6.562 14.352 14.992 1 96.31 227 SER A O 1
ATOM 1779 N N . PRO A 1 228 ? 4.719 15.531 15.422 1 95.81 228 PRO A N 1
ATOM 1780 C CA . PRO A 1 228 ? 4.57 14.891 16.734 1 95.81 228 PRO A CA 1
ATOM 1781 C C . PRO A 1 228 ? 4.379 13.383 16.641 1 95.81 228 PRO A C 1
ATOM 1783 O O . PRO A 1 228 ? 4.52 12.672 17.641 1 95.81 228 PRO A O 1
ATOM 1786 N N . TYR A 1 229 ? 4.086 12.93 15.445 1 94.69 229 TYR A N 1
ATOM 1787 C CA . TYR A 1 229 ? 3.836 11.508 15.242 1 94.69 229 TYR A CA 1
ATOM 1788 C C . TYR A 1 229 ? 5.129 10.766 14.93 1 94.69 229 TYR A C 1
ATOM 1790 O O . TYR A 1 229 ? 5.16 9.531 14.93 1 94.69 229 TYR A O 1
ATOM 1798 N N . PHE A 1 230 ? 6.168 11.531 14.656 1 91.94 230 PHE A N 1
ATOM 1799 C CA . PHE A 1 230 ? 7.391 10.922 14.148 1 91.94 230 PHE A CA 1
ATOM 1800 C C . PHE A 1 230 ? 7.988 9.969 15.18 1 91.94 230 PHE A C 1
ATOM 1802 O O . PHE A 1 230 ? 8.125 10.32 16.359 1 91.94 230 PHE A O 1
ATOM 1809 N N . GLY A 1 231 ? 8.258 8.805 14.945 1 85.75 231 GLY A N 1
ATOM 1810 C CA . GLY A 1 231 ? 8.82 7.824 15.867 1 85.75 231 GLY A CA 1
ATOM 1811 C C . GLY A 1 231 ? 7.789 6.836 16.391 1 85.75 231 GLY A C 1
ATOM 1812 O O . GLY A 1 231 ? 8.133 5.879 17.078 1 85.75 231 GLY A O 1
ATOM 1813 N N . GLY A 1 232 ? 6.539 7.141 16.125 1 89 232 GLY A N 1
ATOM 1814 C CA . GLY A 1 232 ? 5.484 6.223 16.531 1 89 232 GLY A CA 1
ATOM 1815 C C . GLY A 1 232 ? 4.352 6.906 17.266 1 89 232 GLY A C 1
ATOM 1816 O O . GLY A 1 232 ? 4.52 8.016 17.781 1 89 232 GLY A O 1
ATOM 1817 N N . ILE A 1 233 ? 3.256 6.289 17.328 1 93.69 233 ILE A N 1
ATOM 1818 C CA . ILE A 1 233 ? 2.098 6.824 18.047 1 93.69 233 ILE A CA 1
ATOM 1819 C C . ILE A 1 233 ? 1.547 5.773 19 1 93.69 233 ILE A C 1
ATOM 1821 O O . ILE A 1 233 ? 1.736 4.57 18.797 1 93.69 233 ILE A O 1
ATOM 1825 N N . ILE A 1 234 ? 0.96 6.18 20 1 93.5 234 ILE A N 1
ATOM 1826 C CA . ILE A 1 234 ? 0.257 5.316 20.938 1 93.5 234 ILE A CA 1
ATOM 1827 C C . ILE A 1 234 ? -1.202 5.168 20.516 1 93.5 234 ILE A C 1
ATOM 1829 O O . ILE A 1 234 ? -1.929 6.16 20.422 1 93.5 234 ILE A O 1
ATOM 1833 N N . ASP A 1 235 ? -1.638 4 20.203 1 90.75 235 ASP A N 1
ATOM 1834 C CA . ASP A 1 235 ? -3.021 3.734 19.828 1 90.75 235 ASP A CA 1
ATOM 1835 C C . ASP A 1 235 ? -3.936 3.715 21.047 1 90.75 235 ASP A C 1
ATOM 1837 O O . ASP A 1 235 ? -4.016 2.705 21.75 1 90.75 235 ASP A O 1
ATOM 1841 N N . ASN A 1 236 ? -4.66 4.766 21.234 1 90.56 236 ASN A N 1
ATOM 1842 C CA . ASN A 1 236 ? -5.48 4.871 22.422 1 90.56 236 ASN A CA 1
ATOM 1843 C C . ASN A 1 236 ? -6.953 5.086 22.094 1 90.56 236 ASN A C 1
ATOM 1845 O O . ASN A 1 236 ? -7.715 5.594 22.906 1 90.56 236 ASN A O 1
ATOM 1849 N N . VAL A 1 237 ? -7.406 4.738 20.922 1 87.69 237 VAL A N 1
ATOM 1850 C CA . VAL A 1 237 ? -8.758 5.023 20.453 1 87.69 237 VAL A CA 1
ATOM 1851 C C . VAL A 1 237 ? -9.781 4.406 21.406 1 87.69 237 VAL A C 1
ATOM 1853 O O . VAL A 1 237 ? -10.828 5 21.656 1 87.69 237 VAL A O 1
ATOM 1856 N N . LYS A 1 238 ? -9.594 3.316 22.094 1 88.25 238 LYS A N 1
ATOM 1857 C CA . LYS A 1 238 ? -10.516 2.586 22.953 1 88.25 238 LYS A CA 1
ATOM 1858 C C . LYS A 1 238 ? -10.805 3.361 24.234 1 88.25 238 LYS A C 1
ATOM 1860 O O . LYS A 1 238 ? -11.797 3.09 24.922 1 88.25 238 LYS A O 1
ATOM 1865 N N . THR A 1 239 ? -9.867 4.344 24.438 1 91.5 239 THR A N 1
ATOM 1866 C CA . THR A 1 239 ? -10.016 5.066 25.688 1 91.5 239 THR A CA 1
ATOM 1867 C C . THR A 1 239 ? -10.516 6.488 25.453 1 91.5 239 THR A C 1
ATOM 1869 O O . THR A 1 239 ? -10.406 7.348 26.328 1 91.5 239 THR A O 1
ATOM 1872 N N . ASN A 1 240 ? -11.062 6.848 24.312 1 95 240 ASN A N 1
ATOM 1873 C CA . ASN A 1 240 ? -11.656 8.148 24.047 1 95 240 ASN A CA 1
ATOM 1874 C C . ASN A 1 240 ? -12.836 8.43 24.969 1 95 240 ASN A C 1
ATOM 1876 O O . ASN A 1 240 ? -13.445 7.496 25.5 1 95 240 ASN A O 1
ATOM 1880 N N . HIS A 1 241 ? -13.125 9.664 25.141 1 96.56 241 HIS A N 1
ATOM 1881 C CA . HIS A 1 241 ? -14.188 10.062 26.062 1 96.56 241 HIS A CA 1
ATOM 1882 C C . HIS A 1 241 ? -15.555 9.633 25.547 1 96.56 241 HIS A C 1
ATOM 1884 O O . HIS A 1 241 ? -15.797 9.641 24.344 1 96.56 241 HIS A O 1
ATOM 1890 N N . ASN A 1 242 ? -16.422 9.367 26.516 1 95.25 242 ASN A N 1
ATOM 1891 C CA . ASN A 1 242 ? -17.828 9.148 26.156 1 95.25 242 ASN A CA 1
ATOM 1892 C C . ASN A 1 242 ? -18.5 10.445 25.734 1 95.25 242 ASN A C 1
ATOM 1894 O O . ASN A 1 242 ? -18.297 11.492 26.344 1 95.25 242 ASN A O 1
ATOM 1898 N N . VAL A 1 243 ? -19.328 10.406 24.703 1 96 243 VAL A N 1
ATOM 1899 C CA . VAL A 1 243 ? -19.953 11.617 24.203 1 96 243 VAL A CA 1
ATOM 1900 C C . VAL A 1 243 ? -21.469 11.547 24.438 1 96 243 VAL A C 1
ATOM 1902 O O . VAL A 1 243 ? -22.188 12.516 24.172 1 96 243 VAL A O 1
ATOM 1905 N N . ASP A 1 244 ? -21.953 10.391 24.875 1 96 244 ASP A N 1
ATOM 1906 C CA . ASP A 1 244 ? -23.375 10.227 25.188 1 96 244 ASP A CA 1
ATOM 1907 C C . ASP A 1 244 ? -23.688 10.742 26.594 1 96 244 ASP A C 1
ATOM 1909 O O . ASP A 1 244 ? -23.969 9.953 27.5 1 96 244 ASP A O 1
ATOM 1913 N N . GLU A 1 245 ? -23.75 12.023 26.766 1 96 245 GLU A N 1
ATOM 1914 C CA . GLU A 1 245 ? -23.984 12.688 28.047 1 96 245 GLU A CA 1
ATOM 1915 C C . GLU A 1 245 ? -24.781 13.984 27.859 1 96 245 GLU A C 1
ATOM 1917 O O . GLU A 1 245 ? -24.781 14.555 26.766 1 96 245 GLU A O 1
ATOM 1922 N N . ASN A 1 246 ? -25.438 14.445 28.875 1 96.31 246 ASN A N 1
ATOM 1923 C CA . ASN A 1 246 ? -26.172 15.703 28.844 1 96.31 246 ASN A CA 1
ATOM 1924 C C . ASN A 1 246 ? -25.234 16.906 28.875 1 96.31 246 ASN A C 1
ATOM 1926 O O . ASN A 1 246 ? -24.109 16.797 29.328 1 96.31 246 ASN A O 1
ATOM 1930 N N . LEU A 1 247 ? -25.734 18.047 28.328 1 96.69 247 LEU A N 1
ATOM 1931 C CA . LEU A 1 247 ? -24.969 19.281 28.406 1 96.69 247 LEU A CA 1
ATOM 1932 C C . LEU A 1 247 ? -24.875 19.766 29.859 1 96.69 247 LEU A C 1
ATOM 1934 O O . LEU A 1 247 ? -25.812 19.578 30.641 1 96.69 247 LEU A O 1
ATOM 1938 N N . THR A 1 248 ? -23.781 20.297 30.203 1 96.31 248 THR A N 1
ATOM 1939 C CA . THR A 1 248 ? -23.578 20.953 31.484 1 96.31 248 THR A CA 1
ATOM 1940 C C . THR A 1 248 ? -23.922 22.438 31.391 1 96.31 248 THR A C 1
ATOM 1942 O O . THR A 1 248 ? -23.75 23.047 30.344 1 96.31 248 THR A O 1
ATOM 1945 N N . ASP A 1 249 ? -24.5 22.969 32.531 1 97.38 249 ASP A N 1
ATOM 1946 C CA . ASP A 1 249 ? -24.688 24.406 32.594 1 97.38 249 ASP A CA 1
ATOM 1947 C C . ASP A 1 249 ? -23.359 25.156 32.375 1 97.38 249 ASP A C 1
ATOM 1949 O O . ASP A 1 249 ? -22.469 25.094 33.25 1 97.38 249 ASP A O 1
ATOM 1953 N N . ALA A 1 250 ? -23.281 25.906 31.281 1 96.88 250 ALA A N 1
ATOM 1954 C CA . ALA A 1 250 ? -22.016 26.5 30.859 1 96.88 250 ALA A CA 1
ATOM 1955 C C . ALA A 1 250 ? -21.609 27.625 31.812 1 96.88 250 ALA A C 1
ATOM 1957 O O . ALA A 1 250 ? -20.438 28.031 31.844 1 96.88 250 ALA A O 1
ATOM 1958 N N . THR A 1 251 ? -22.547 28.109 32.594 1 96.06 251 THR A N 1
ATOM 1959 C CA . THR A 1 251 ? -22.234 29.188 33.531 1 96.06 251 THR A CA 1
ATOM 1960 C C . THR A 1 251 ? -21.344 28.688 34.656 1 96.06 251 THR A C 1
ATOM 1962 O O . THR A 1 251 ? -20.797 29.5 35.406 1 96.06 251 THR A O 1
ATOM 1965 N N . THR A 1 252 ? -21.141 27.391 34.781 1 95.5 252 THR A N 1
ATOM 1966 C CA . THR A 1 252 ? -20.203 26.828 35.719 1 95.5 252 THR A CA 1
ATOM 1967 C C . THR A 1 252 ? -18.766 27.031 35.25 1 95.5 252 THR A C 1
ATOM 1969 O O . THR A 1 252 ? -17.812 26.688 35.969 1 95.5 252 THR A O 1
ATOM 1972 N N . TRP A 1 253 ? -18.594 27.594 34.125 1 94.88 253 TRP A N 1
ATOM 1973 C CA . TRP A 1 253 ? -17.312 27.875 33.531 1 94.88 253 TRP A CA 1
ATOM 1974 C C . TRP A 1 253 ? -16.422 28.672 34.469 1 94.88 253 TRP A C 1
ATOM 1976 O O . TRP A 1 253 ? -16.859 29.656 35.062 1 94.88 253 TRP A O 1
ATOM 1986 N N . THR A 1 254 ? -15.062 28.266 34.531 1 94.5 254 THR A N 1
ATOM 1987 C CA . THR A 1 254 ? -14.156 28.906 35.5 1 94.5 254 THR A CA 1
ATOM 1988 C C . THR A 1 254 ? -13 29.594 34.75 1 94.5 254 THR A C 1
ATOM 1990 O O . THR A 1 254 ? -12.086 30.125 35.406 1 94.5 254 THR A O 1
ATOM 1993 N N . ASN A 1 255 ? -12.961 29.578 33.469 1 95.44 255 ASN A N 1
ATOM 1994 C CA . ASN A 1 255 ? -11.891 30.141 32.656 1 95.44 255 ASN A CA 1
ATOM 1995 C C . ASN A 1 255 ? -10.531 29.547 33 1 95.44 255 ASN A C 1
ATOM 1997 O O . ASN A 1 255 ? -9.625 30.266 33.406 1 95.44 255 ASN A O 1
ATOM 2001 N N . PRO A 1 256 ? -10.398 28.234 32.812 1 95.75 256 PRO A N 1
ATOM 2002 C CA . PRO A 1 256 ? -9.094 27.641 33.062 1 95.75 256 PRO A CA 1
ATOM 2003 C C . PRO A 1 256 ? -7.945 28.422 32.438 1 95.75 256 PRO A C 1
ATOM 2005 O O . PRO A 1 256 ? -8.078 28.938 31.344 1 95.75 256 PRO A O 1
ATOM 2008 N N . LYS A 1 257 ? -6.781 28.469 33.188 1 94.81 257 LYS A N 1
ATOM 2009 C CA . LYS A 1 257 ? -5.652 29.312 32.781 1 94.81 257 LYS A CA 1
ATOM 2010 C C . LYS A 1 257 ? -4.535 28.469 32.188 1 94.81 257 LYS A C 1
ATOM 2012 O O . LYS A 1 257 ? -4.445 27.266 32.438 1 94.81 257 LYS A O 1
ATOM 2017 N N . TYR A 1 258 ? -3.844 29.125 31.312 1 94.25 258 TYR A N 1
ATOM 2018 C CA . TYR A 1 258 ? -2.582 28.562 30.844 1 94.25 258 TYR A CA 1
ATOM 2019 C C . TYR A 1 258 ? -1.467 28.812 31.859 1 94.25 258 TYR A C 1
ATOM 2021 O O . TYR A 1 258 ? -1.337 29.922 32.406 1 94.25 258 TYR A O 1
ATOM 2029 N N . VAL A 1 259 ? -0.738 27.75 32.188 1 92.75 259 VAL A N 1
ATOM 2030 C CA . VAL A 1 259 ? 0.434 27.844 33.062 1 92.75 259 VAL A CA 1
ATOM 2031 C C . VAL A 1 259 ? 1.675 27.375 32.312 1 92.75 259 VAL A C 1
ATOM 2033 O O . VAL A 1 259 ? 1.772 26.203 31.922 1 92.75 259 VAL A O 1
ATOM 2036 N N . ALA A 1 260 ? 2.623 28.219 32.125 1 94.81 260 ALA A N 1
ATOM 2037 C CA . ALA A 1 260 ? 3.828 27.922 31.359 1 94.81 260 ALA A CA 1
ATOM 2038 C C . ALA A 1 260 ? 4.719 26.922 32.094 1 94.81 260 ALA A C 1
ATOM 2040 O O . ALA A 1 260 ? 4.801 26.969 33.344 1 94.81 260 ALA A O 1
ATOM 2041 N N . LYS A 1 261 ? 5.402 26.062 31.391 1 95.31 261 LYS A N 1
ATOM 2042 C CA . LYS A 1 261 ? 6.395 25.156 31.953 1 95.31 261 LYS A CA 1
ATOM 2043 C C . LYS A 1 261 ? 7.711 25.875 32.219 1 95.31 261 LYS A C 1
ATOM 2045 O O . LYS A 1 261 ? 7.992 26.906 31.625 1 95.31 261 LYS A O 1
ATOM 2050 N N . PRO A 1 262 ? 8.531 25.25 33.125 1 93.5 262 PRO A N 1
ATOM 2051 C CA . PRO A 1 262 ? 9.805 25.891 33.469 1 93.5 262 PRO A CA 1
ATOM 2052 C C . PRO A 1 262 ? 10.781 25.922 32.312 1 93.5 262 PRO A C 1
ATOM 2054 O O . PRO A 1 262 ? 10.781 25.016 31.469 1 93.5 262 PRO A O 1
ATOM 2057 N N . LEU A 1 263 ? 11.617 27.016 32.25 1 96.25 263 LEU A N 1
ATOM 2058 C CA . LEU A 1 263 ? 12.688 27.172 31.266 1 96.25 263 LEU A CA 1
ATOM 2059 C C . LEU A 1 263 ? 14.055 27.031 31.938 1 96.25 263 LEU A C 1
ATOM 2061 O O . LEU A 1 263 ? 14.242 27.469 33.062 1 96.25 263 LEU A O 1
ATOM 2065 N N . VAL A 1 264 ? 14.875 26.297 31.312 1 96.5 264 VAL A N 1
ATOM 2066 C CA . VAL A 1 264 ? 16.297 26.188 31.656 1 96.5 264 VAL A CA 1
ATOM 2067 C C . VAL A 1 264 ? 17.141 26.594 30.438 1 96.5 264 VAL A C 1
ATOM 2069 O O . VAL A 1 264 ? 17.125 25.906 29.406 1 96.5 264 VAL A O 1
ATOM 2072 N N . LYS A 1 265 ? 17.969 27.656 30.609 1 95.25 265 LYS A N 1
ATOM 2073 C CA . LYS A 1 265 ? 18.703 28.203 29.469 1 95.25 265 LYS A CA 1
ATOM 2074 C C . LYS A 1 265 ? 19.719 27.188 28.953 1 95.25 265 LYS A C 1
ATOM 2076 O O . LYS A 1 265 ? 20.516 26.641 29.719 1 95.25 265 LYS A O 1
ATOM 2081 N N . SER A 1 266 ? 19.672 26.922 27.656 1 95.88 266 SER A N 1
ATOM 2082 C CA . SER A 1 266 ? 20.625 26.031 27 1 95.88 266 SER A CA 1
ATOM 2083 C C . SER A 1 266 ? 21.984 26.703 26.828 1 95.88 266 SER A C 1
ATOM 2085 O O . SER A 1 266 ? 22.062 27.922 26.672 1 95.88 266 SER A O 1
ATOM 2087 N N . PRO A 1 267 ? 23.078 25.953 26.844 1 95.5 267 PRO A N 1
ATOM 2088 C CA . PRO A 1 267 ? 24.375 26.531 26.5 1 95.5 267 PRO A CA 1
ATOM 2089 C C . PRO A 1 267 ? 24.453 27 25.047 1 95.5 267 PRO A C 1
ATOM 2091 O O . PRO A 1 267 ? 23.719 26.484 24.203 1 95.5 267 PRO A O 1
ATOM 2094 N N . ALA A 1 268 ? 25.281 28.016 24.828 1 95.94 268 ALA A N 1
ATOM 2095 C CA . ALA A 1 268 ? 25.562 28.422 23.453 1 95.94 268 ALA A CA 1
ATOM 2096 C C . ALA A 1 268 ? 26.375 27.359 22.719 1 95.94 268 ALA A C 1
ATOM 2098 O O . ALA A 1 268 ? 27.156 26.625 23.344 1 95.94 268 ALA A O 1
ATOM 2099 N N . PRO A 1 269 ? 26.141 27.297 21.422 1 96.69 269 PRO A N 1
ATOM 2100 C CA . PRO A 1 269 ? 26.984 26.359 20.672 1 96.69 269 PRO A CA 1
ATOM 2101 C C . PRO A 1 269 ? 28.469 26.656 20.828 1 96.69 269 PRO A C 1
ATOM 2103 O O . PRO A 1 269 ? 28.875 27.812 20.859 1 96.69 269 PRO A O 1
ATOM 2106 N N . SER A 1 270 ? 29.219 25.656 20.938 1 95.94 270 SER A N 1
ATOM 2107 C CA . SER A 1 270 ? 30.672 25.781 21.016 1 95.94 270 SER A CA 1
ATOM 2108 C C . SER A 1 270 ? 31.297 25.594 19.641 1 95.94 270 SER A C 1
ATOM 2110 O O . SER A 1 270 ? 30.625 25.688 18.609 1 95.94 270 SER A O 1
ATOM 2112 N N . GLY A 1 271 ? 32.656 25.391 19.641 1 94.56 271 GLY A N 1
ATOM 2113 C CA . GLY A 1 271 ? 33.375 25.156 18.391 1 94.56 271 GLY A CA 1
ATOM 2114 C C . GLY A 1 271 ? 33.438 23.688 18.016 1 94.56 271 GLY A C 1
ATOM 2115 O O . GLY A 1 271 ? 33.844 23.344 16.906 1 94.56 271 GLY A O 1
ATOM 2116 N N . GLN A 1 272 ? 32.938 22.781 18.844 1 95.69 272 GLN A N 1
ATOM 2117 C CA . GLN A 1 272 ? 33 21.344 18.609 1 95.69 272 GLN A CA 1
ATOM 2118 C C . GLN A 1 272 ? 31.953 20.922 17.578 1 95.69 272 GLN A C 1
ATOM 2120 O O . GLN A 1 272 ? 30.828 21.438 17.562 1 95.69 272 GLN A O 1
ATOM 2125 N N . ASP A 1 273 ? 32.375 20.062 16.734 1 97.19 273 ASP A N 1
ATOM 2126 C CA . ASP A 1 273 ? 31.484 19.469 15.75 1 97.19 273 ASP A CA 1
ATOM 2127 C C . ASP A 1 273 ? 31.828 18 15.508 1 97.19 273 ASP A C 1
ATOM 2129 O O . ASP A 1 273 ? 32.594 17.672 14.602 1 97.19 273 ASP A O 1
ATOM 2133 N N . VAL A 1 274 ? 31.172 17.109 16.312 1 97.31 274 VAL A N 1
ATOM 2134 C CA . VAL A 1 274 ? 31.391 15.672 16.188 1 97.31 274 VAL A CA 1
ATOM 2135 C C . VAL A 1 274 ? 30.297 15.062 15.32 1 97.31 274 VAL A C 1
ATOM 2137 O O . VAL A 1 274 ? 29.109 15.352 15.5 1 97.31 274 VAL A O 1
ATOM 2140 N N . PRO A 1 275 ? 30.688 14.219 14.328 1 96.19 275 PRO A N 1
ATOM 2141 C CA . PRO A 1 275 ? 29.656 13.586 13.492 1 96.19 275 PRO A CA 1
ATOM 2142 C C . PRO A 1 275 ? 28.625 12.812 14.312 1 96.19 275 PRO A C 1
ATOM 2144 O O . PRO A 1 275 ? 28.953 12.258 15.367 1 96.19 275 PRO A O 1
ATOM 2147 N N . ALA A 1 276 ? 27.375 12.797 13.789 1 97.31 276 ALA A N 1
ATOM 2148 C CA . ALA A 1 276 ? 26.312 12.023 14.422 1 97.31 276 ALA A CA 1
ATOM 2149 C C . ALA A 1 276 ? 26.719 10.562 14.609 1 97.31 276 ALA A C 1
ATOM 2151 O O . ALA A 1 276 ? 27.391 9.984 13.742 1 97.31 276 ALA A O 1
ATOM 2152 N N . THR A 1 277 ? 26.281 9.938 15.688 1 97.69 277 THR A N 1
ATOM 2153 C CA . THR A 1 277 ? 26.688 8.57 16 1 97.69 277 THR A CA 1
ATOM 2154 C C . THR A 1 277 ? 25.484 7.637 16.016 1 97.69 277 THR A C 1
ATOM 2156 O O . THR A 1 277 ? 25.562 6.508 16.5 1 97.69 277 THR A O 1
ATOM 2159 N N . GLU A 1 278 ? 24.344 8.102 15.586 1 96.88 278 GLU A N 1
ATOM 2160 C CA . GLU A 1 278 ? 23.125 7.309 15.484 1 96.88 278 GLU A CA 1
ATOM 2161 C C . GLU A 1 278 ? 22.516 7.418 14.086 1 96.88 278 GLU A C 1
ATOM 2163 O O . GLU A 1 278 ? 22.312 8.523 13.578 1 96.88 278 GLU A O 1
ATOM 2168 N N . LEU A 1 279 ? 22.25 6.246 13.453 1 96 279 LEU A N 1
ATOM 2169 C CA . LEU A 1 279 ? 21.594 6.184 12.156 1 96 279 LEU A CA 1
ATOM 2170 C C . LEU A 1 279 ? 20.078 6.266 12.312 1 96 279 LEU A C 1
ATOM 2172 O O . LEU A 1 279 ? 19.516 5.672 13.234 1 96 279 LEU A O 1
ATOM 2176 N N . ALA A 1 280 ? 19.469 7.023 11.414 1 94.94 280 ALA A N 1
ATOM 2177 C CA . ALA A 1 280 ? 18.016 7.07 11.414 1 94.94 280 ALA A CA 1
ATOM 2178 C C . ALA A 1 280 ? 17.422 5.77 10.875 1 94.94 280 ALA A C 1
ATOM 2180 O O . ALA A 1 280 ? 17.766 5.328 9.781 1 94.94 280 ALA A O 1
ATOM 2181 N N . THR A 1 281 ? 16.547 5.137 11.594 1 86.94 281 THR A N 1
ATOM 2182 C CA . THR A 1 281 ? 15.875 3.912 11.156 1 86.94 281 THR A CA 1
ATOM 2183 C C . THR A 1 281 ? 14.484 4.219 10.609 1 86.94 281 THR A C 1
ATOM 2185 O O . THR A 1 281 ? 13.891 3.389 9.914 1 86.94 281 THR A O 1
ATOM 2188 N N . GLY A 1 282 ? 13.961 5.359 10.93 1 78.94 282 GLY A N 1
ATOM 2189 C CA . GLY A 1 282 ? 12.648 5.734 10.438 1 78.94 282 GLY A CA 1
ATOM 2190 C C . GLY A 1 282 ? 12.672 6.203 8.992 1 78.94 282 GLY A C 1
ATOM 2191 O O . GLY A 1 282 ? 13.734 6.336 8.391 1 78.94 282 GLY A O 1
ATOM 2192 N N . GLN A 1 283 ? 11.43 6.223 8.406 1 76.5 283 GLN A N 1
ATOM 2193 C CA . GLN A 1 283 ? 11.273 6.695 7.039 1 76.5 283 GLN A CA 1
ATOM 2194 C C . GLN A 1 283 ? 10.609 8.07 7.004 1 76.5 283 GLN A C 1
ATOM 2196 O O . GLN A 1 283 ? 9.953 8.477 7.969 1 76.5 283 GLN A O 1
ATOM 2201 N N . SER A 1 284 ? 10.953 8.711 5.906 1 78.06 284 SER A N 1
ATOM 2202 C CA . SER A 1 284 ? 10.242 9.961 5.672 1 78.06 284 SER A CA 1
ATOM 2203 C C . SER A 1 284 ? 8.734 9.742 5.656 1 78.06 284 SER A C 1
ATOM 2205 O O . SER A 1 284 ? 8.25 8.734 5.133 1 78.06 284 SER A O 1
ATOM 2207 N N . SER A 1 285 ? 8.117 10.602 6.266 1 73.88 285 SER A N 1
ATOM 2208 C CA . SER A 1 285 ? 6.664 10.469 6.359 1 73.88 285 SER A CA 1
ATOM 2209 C C . SER A 1 285 ? 5.961 11.422 5.398 1 73.88 285 SER A C 1
ATOM 2211 O O . SER A 1 285 ? 4.738 11.562 5.441 1 73.88 285 SER A O 1
ATOM 2213 N N . TYR A 1 286 ? 6.75 12.047 4.559 1 87.94 286 TYR A N 1
ATOM 2214 C CA . TYR A 1 286 ? 6.145 13.039 3.68 1 87.94 286 TYR A CA 1
ATOM 2215 C C . TYR A 1 286 ? 6.715 12.938 2.27 1 87.94 286 TYR A C 1
ATOM 2217 O O . TYR A 1 286 ? 7.875 13.281 2.037 1 87.94 286 TYR A O 1
ATOM 2225 N N . GLY A 1 287 ? 5.91 12.578 1.345 1 90.94 287 GLY A N 1
ATOM 2226 C CA . GLY A 1 287 ? 6.312 12.281 -0.02 1 90.94 287 GLY A CA 1
ATOM 2227 C C . GLY A 1 287 ? 6.992 13.453 -0.71 1 90.94 287 GLY A C 1
ATOM 2228 O O . GLY A 1 287 ? 7.961 13.266 -1.449 1 90.94 287 GLY A O 1
ATOM 2229 N N . LEU A 1 288 ? 6.508 14.68 -0.472 1 95.31 288 LEU A N 1
ATOM 2230 C CA . LEU A 1 288 ? 7.086 15.867 -1.084 1 95.31 288 LEU A CA 1
ATOM 2231 C C . LEU A 1 288 ? 8.547 16.031 -0.684 1 95.31 288 LEU A C 1
ATOM 2233 O O . LEU A 1 288 ? 9.383 16.422 -1.502 1 95.31 288 LEU A O 1
ATOM 2237 N N . ASN A 1 289 ? 8.891 15.695 0.573 1 96.69 289 ASN A N 1
ATOM 2238 C CA . ASN A 1 289 ? 10.266 15.773 1.038 1 96.69 289 ASN A CA 1
ATOM 2239 C C . ASN A 1 289 ? 11.164 14.766 0.323 1 96.69 289 ASN A C 1
ATOM 2241 O O . ASN A 1 289 ? 12.305 15.07 -0.013 1 96.69 289 ASN A O 1
ATOM 2245 N N . GLU A 1 290 ? 10.617 13.586 0.085 1 95.94 290 GLU A N 1
ATOM 2246 C CA . GLU A 1 290 ? 11.383 12.562 -0.624 1 95.94 290 GLU A CA 1
ATOM 2247 C C . GLU A 1 290 ? 11.656 12.977 -2.066 1 95.94 290 GLU A C 1
ATOM 2249 O O . GLU A 1 290 ? 12.758 12.781 -2.574 1 95.94 290 GLU A O 1
ATOM 2254 N N . TYR A 1 291 ? 10.594 13.484 -2.666 1 97.12 291 TYR A N 1
ATOM 2255 C CA . TYR A 1 291 ? 10.75 14 -4.02 1 97.12 291 TYR A CA 1
ATOM 2256 C C . TYR A 1 291 ? 11.867 15.039 -4.086 1 97.12 291 TYR A C 1
ATOM 2258 O O . TYR A 1 291 ? 12.719 14.984 -4.973 1 97.12 291 TYR A O 1
ATOM 2266 N N . LEU A 1 292 ? 11.969 15.938 -3.131 1 98.12 292 LEU A N 1
ATOM 2267 C CA . LEU A 1 292 ? 12.93 17.031 -3.139 1 98.12 292 LEU A CA 1
ATOM 2268 C C . LEU A 1 292 ? 14.297 16.562 -2.646 1 98.12 292 LEU A C 1
ATOM 2270 O O . LEU A 1 292 ? 15.32 17.188 -2.957 1 98.12 292 LEU A O 1
ATOM 2274 N N . LEU A 1 293 ? 14.32 15.469 -1.831 1 97.88 293 LEU A N 1
ATOM 2275 C CA . LEU A 1 293 ? 15.594 14.922 -1.374 1 97.88 293 LEU A CA 1
ATOM 2276 C C . LEU A 1 293 ? 16.469 14.516 -2.557 1 97.88 293 LEU A C 1
ATOM 2278 O O . LEU A 1 293 ? 17.672 14.773 -2.57 1 97.88 293 LEU A O 1
ATOM 2282 N N . ALA A 1 294 ? 15.852 13.922 -3.559 1 97.44 294 ALA A N 1
ATOM 2283 C CA . ALA A 1 294 ? 16.562 13.531 -4.773 1 97.44 294 ALA A CA 1
ATOM 2284 C C . ALA A 1 294 ? 17.031 14.75 -5.559 1 97.44 294 ALA A C 1
ATOM 2286 O O . ALA A 1 294 ? 17.812 14.625 -6.5 1 97.44 294 ALA A O 1
ATOM 2287 N N . ARG A 1 295 ? 16.609 15.914 -5.16 1 98.19 295 ARG A N 1
ATOM 2288 C CA . ARG A 1 295 ? 16.844 17.156 -5.887 1 98.19 295 ARG A CA 1
ATOM 2289 C C . ARG A 1 295 ? 17.672 18.125 -5.043 1 98.19 295 ARG A C 1
ATOM 2291 O O . ARG A 1 295 ? 17.719 19.328 -5.344 1 98.19 295 ARG A O 1
ATOM 2298 N N . GLY A 1 296 ? 18.188 17.672 -3.955 1 98.06 296 GLY A N 1
ATOM 2299 C CA . GLY A 1 296 ? 19.234 18.406 -3.264 1 98.06 296 GLY A CA 1
ATOM 2300 C C . GLY A 1 296 ? 18.766 19.078 -1.995 1 98.06 296 GLY A C 1
ATOM 2301 O O . GLY A 1 296 ? 19.484 19.891 -1.4 1 98.06 296 GLY A O 1
ATOM 2302 N N . PHE A 1 297 ? 17.562 18.812 -1.567 1 98.56 297 PHE A N 1
ATOM 2303 C CA . PHE A 1 297 ? 17.047 19.391 -0.332 1 98.56 297 PHE A CA 1
ATOM 2304 C C . PHE A 1 297 ? 17.078 18.375 0.799 1 98.56 297 PHE A C 1
ATOM 2306 O O . PHE A 1 297 ? 16.641 17.234 0.634 1 98.56 297 PHE A O 1
ATOM 2313 N N . ALA A 1 298 ? 17.625 18.734 1.941 1 98.31 298 ALA A N 1
ATOM 2314 C CA . ALA A 1 298 ? 17.594 17.859 3.104 1 98.31 298 ALA A CA 1
ATOM 2315 C C . ALA A 1 298 ? 16.188 17.75 3.682 1 98.31 298 ALA A C 1
ATOM 2317 O O . ALA A 1 298 ? 15.398 18.688 3.605 1 98.31 298 ALA A O 1
ATOM 2318 N N . SER A 1 299 ? 15.852 16.625 4.117 1 98 299 SER A N 1
ATOM 2319 C CA . SER A 1 299 ? 14.594 16.359 4.82 1 98 299 SER A CA 1
ATOM 2320 C C . SER A 1 299 ? 14.828 16.172 6.316 1 98 299 SER A C 1
ATOM 2322 O O . SER A 1 299 ? 15.594 15.297 6.723 1 98 299 SER A O 1
ATOM 2324 N N . VAL A 1 300 ? 14.211 16.953 7.148 1 98.25 300 VAL A N 1
ATOM 2325 C CA . VAL A 1 300 ? 14.414 16.953 8.594 1 98.25 300 VAL A CA 1
ATOM 2326 C C . VAL A 1 300 ? 13.086 16.703 9.305 1 98.25 300 VAL A C 1
ATOM 2328 O O . VAL A 1 300 ? 12.062 17.281 8.93 1 98.25 300 VAL A O 1
ATOM 2331 N N . PHE A 1 301 ? 13.086 15.828 10.258 1 97.69 301 PHE A N 1
ATOM 2332 C CA . PHE A 1 301 ? 11.891 15.508 11.023 1 97.69 301 PHE A CA 1
ATOM 2333 C C . PHE A 1 301 ? 12.172 15.594 12.516 1 97.69 301 PHE A C 1
ATOM 2335 O O . PHE A 1 301 ? 13.242 15.195 12.977 1 97.69 301 PHE A O 1
ATOM 2342 N N . SER A 1 302 ? 11.18 16.047 13.242 1 97.38 302 SER A N 1
ATOM 2343 C CA . SER A 1 302 ? 11.258 16.016 14.703 1 97.38 302 SER A CA 1
ATOM 2344 C C . SER A 1 302 ? 9.867 16.078 15.328 1 97.38 302 SER A C 1
ATOM 2346 O O . SER A 1 302 ? 8.992 16.797 14.836 1 97.38 302 SER A O 1
ATOM 2348 N N . GLY A 1 303 ? 9.695 15.297 16.344 1 96.12 303 GLY A N 1
ATOM 2349 C CA . GLY A 1 303 ? 8.508 15.445 17.172 1 96.12 303 GLY A CA 1
ATOM 2350 C C . GLY A 1 303 ? 8.727 16.359 18.359 1 96.12 303 GLY A C 1
ATOM 2351 O O . GLY A 1 303 ? 7.785 16.703 19.078 1 96.12 303 GLY A O 1
ATOM 2352 N N . ALA A 1 304 ? 9.938 16.75 18.562 1 96.94 304 ALA A N 1
ATOM 2353 C CA . ALA A 1 304 ? 10.367 17.656 19.625 1 96.94 304 ALA A CA 1
ATOM 2354 C C . ALA A 1 304 ? 10.055 17.062 21 1 96.94 304 ALA A C 1
ATOM 2356 O O . ALA A 1 304 ? 10.43 15.922 21.281 1 96.94 304 ALA A O 1
ATOM 2357 N N . ILE A 1 305 ? 9.461 17.859 21.938 1 97.38 305 ILE A N 1
ATOM 2358 C CA . ILE A 1 305 ? 9.258 17.406 23.312 1 97.38 305 ILE A CA 1
ATOM 2359 C C . ILE A 1 305 ? 8.281 16.25 23.328 1 97.38 305 ILE A C 1
ATOM 2361 O O . ILE A 1 305 ? 7.277 16.25 22.609 1 97.38 305 ILE A O 1
ATOM 2365 N N . GLY A 1 306 ? 8.625 15.242 24.109 1 96.5 306 GLY A N 1
ATOM 2366 C CA . GLY A 1 306 ? 7.742 14.117 24.344 1 96.5 306 GLY A CA 1
ATOM 2367 C C . GLY A 1 306 ? 7.871 13.023 23.297 1 96.5 306 GLY A C 1
ATOM 2368 O O . GLY A 1 306 ? 7.172 12.016 23.359 1 96.5 306 GLY A O 1
ATOM 2369 N N . ASN A 1 307 ? 8.758 13.195 22.375 1 95.12 307 ASN A N 1
ATOM 2370 C CA . ASN A 1 307 ? 8.891 12.234 21.297 1 95.12 307 ASN A CA 1
ATOM 2371 C C . ASN A 1 307 ? 9.852 11.102 21.656 1 95.12 307 ASN A C 1
ATOM 2373 O O . ASN A 1 307 ? 10.703 11.266 22.531 1 95.12 307 ASN A O 1
ATOM 2377 N N . ARG A 1 308 ? 9.719 10.023 20.938 1 93.38 308 ARG A N 1
ATOM 2378 C CA . ARG A 1 308 ? 10.492 8.812 21.188 1 93.38 308 ARG A CA 1
ATOM 2379 C C . ARG A 1 308 ? 11.984 9.109 21.219 1 93.38 308 ARG A C 1
ATOM 2381 O O . ARG A 1 308 ? 12.484 9.891 20.406 1 93.38 308 ARG A O 1
ATOM 2388 N N . HIS A 1 309 ? 12.734 8.539 22.172 1 94.5 309 HIS A N 1
ATOM 2389 C CA . HIS A 1 309 ? 14.172 8.625 22.391 1 94.5 309 HIS A CA 1
ATOM 2390 C C . HIS A 1 309 ? 14.562 9.961 23 1 94.5 309 HIS A C 1
ATOM 2392 O O . HIS A 1 309 ? 15.703 10.148 23.422 1 94.5 309 HIS A O 1
ATOM 2398 N N . GLY A 1 310 ? 13.633 10.914 23.031 1 95.69 310 GLY A N 1
ATOM 2399 C CA . GLY A 1 310 ? 13.906 12.219 23.594 1 95.69 310 GLY A CA 1
ATOM 2400 C C . GLY A 1 310 ? 13.32 12.406 24.984 1 95.69 310 GLY A C 1
ATOM 2401 O O . GLY A 1 310 ? 12.984 11.43 25.656 1 95.69 310 GLY A O 1
ATOM 2402 N N . ASP A 1 311 ? 13.383 13.68 25.453 1 96.19 311 ASP A N 1
ATOM 2403 C CA . ASP A 1 311 ? 12.891 14.062 26.766 1 96.19 311 ASP A CA 1
ATOM 2404 C C . ASP A 1 311 ? 11.586 14.844 26.656 1 96.19 311 ASP A C 1
ATOM 2406 O O . ASP A 1 311 ? 11.156 15.203 25.562 1 96.19 311 ASP A O 1
ATOM 2410 N N . GLY A 1 312 ? 11.008 15.039 27.828 1 96.44 312 GLY A N 1
ATOM 2411 C CA . GLY A 1 312 ? 9.891 15.961 27.953 1 96.44 312 GLY A CA 1
ATOM 2412 C C . GLY A 1 312 ? 8.539 15.297 27.781 1 96.44 312 GLY A C 1
ATOM 2413 O O . GLY A 1 312 ? 8.453 14.062 27.719 1 96.44 312 GLY A O 1
ATOM 2414 N N . ILE A 1 313 ? 7.527 16.125 27.859 1 96.81 313 ILE A N 1
ATOM 2415 C CA . ILE A 1 313 ? 6.148 15.656 27.781 1 96.81 313 ILE A CA 1
ATOM 2416 C C . ILE A 1 313 ? 5.387 16.438 26.719 1 96.81 313 ILE A C 1
ATOM 2418 O O . ILE A 1 313 ? 5.715 17.594 26.438 1 96.81 313 ILE A O 1
ATOM 2422 N N . ARG A 1 314 ? 4.422 15.766 26.141 1 94.44 314 ARG A N 1
ATOM 2423 C CA . ARG A 1 314 ? 3.578 16.391 25.125 1 94.44 314 ARG A CA 1
ATOM 2424 C C . ARG A 1 314 ? 2.596 17.375 25.766 1 94.44 314 ARG A C 1
ATOM 2426 O O . ARG A 1 314 ? 1.882 17.016 26.703 1 94.44 314 ARG A O 1
ATOM 2433 N N . ILE A 1 315 ? 2.609 18.578 25.344 1 94.44 315 ILE A N 1
ATOM 2434 C CA . ILE A 1 315 ? 1.635 19.609 25.688 1 94.44 315 ILE A CA 1
ATOM 2435 C C . ILE A 1 315 ? 1.018 20.172 24.406 1 94.44 315 ILE A C 1
ATOM 2437 O O . ILE A 1 315 ? 1.486 21.188 23.875 1 94.44 315 ILE A O 1
ATOM 2441 N N . THR A 1 316 ? 0.028 19.609 23.969 1 94.5 316 THR A N 1
ATOM 2442 C CA . THR A 1 316 ? -0.529 19.781 22.625 1 94.5 316 THR A CA 1
ATOM 2443 C C . THR A 1 316 ? -0.927 21.234 22.391 1 94.5 316 THR A C 1
ATOM 2445 O O . THR A 1 316 ? -1.676 21.812 23.188 1 94.5 316 THR A O 1
ATOM 2448 N N . GLY A 1 317 ? -0.41 21.781 21.312 1 95.62 317 GLY A N 1
ATOM 2449 C CA . GLY A 1 317 ? -0.805 23.094 20.828 1 95.62 317 GLY A CA 1
ATOM 2450 C C . GLY A 1 317 ? -0.283 24.234 21.672 1 95.62 317 GLY A C 1
ATOM 2451 O O . GLY A 1 317 ? -0.496 25.406 21.359 1 95.62 317 GLY A O 1
ATOM 2452 N N . SER A 1 318 ? 0.495 23.984 22.719 1 96.62 318 SER A N 1
ATOM 2453 C CA . SER A 1 318 ? 0.927 24.984 23.703 1 96.62 318 SER A CA 1
ATOM 2454 C C . SER A 1 318 ? 2.123 25.781 23.188 1 96.62 318 SER A C 1
ATOM 2456 O O . SER A 1 318 ? 2.742 25.406 22.188 1 96.62 318 SER A O 1
ATOM 2458 N N . PRO A 1 319 ? 2.379 26.938 23.844 1 97.62 319 PRO A N 1
ATOM 2459 C CA . PRO A 1 319 ? 3.607 27.672 23.531 1 97.62 319 PRO A CA 1
ATOM 2460 C C . PRO A 1 319 ? 4.859 26.812 23.656 1 97.62 319 PRO A C 1
ATOM 2462 O O . PRO A 1 319 ? 5.82 27 22.906 1 97.62 319 PRO A O 1
ATOM 2465 N N . GLU A 1 320 ? 4.875 25.812 24.562 1 97.88 320 GLU A N 1
ATOM 2466 C CA . GLU A 1 320 ? 6.027 24.938 24.734 1 97.88 320 GLU A CA 1
ATOM 2467 C C . GLU A 1 320 ? 6.305 24.141 23.469 1 97.88 320 GLU A C 1
ATOM 2469 O O . GLU A 1 320 ? 7.465 23.953 23.094 1 97.88 320 GLU A O 1
ATOM 2474 N N . GLU A 1 321 ? 5.219 23.625 22.875 1 97.31 321 GLU A N 1
ATOM 2475 C CA . GLU A 1 321 ? 5.398 22.891 21.625 1 97.31 321 GLU A CA 1
ATOM 2476 C C . GLU A 1 321 ? 5.969 23.781 20.531 1 97.31 321 GLU A C 1
ATOM 2478 O O . GLU A 1 321 ? 6.844 23.375 19.781 1 97.31 321 GLU A O 1
ATOM 2483 N N . THR A 1 322 ? 5.492 25.016 20.422 1 98.12 322 THR A N 1
ATOM 2484 C CA . THR A 1 322 ? 6.004 25.969 19.453 1 98.12 322 THR A CA 1
ATOM 2485 C C . THR A 1 322 ? 7.48 26.266 19.703 1 98.12 322 THR A C 1
ATOM 2487 O O . THR A 1 322 ? 8.289 26.25 18.781 1 98.12 322 THR A O 1
ATOM 2490 N N . ILE A 1 323 ? 7.832 26.469 20.984 1 98.12 323 ILE A N 1
ATOM 2491 C CA . ILE A 1 323 ? 9.195 26.781 21.375 1 98.12 323 ILE A CA 1
ATOM 2492 C C . ILE A 1 323 ? 10.133 25.656 20.969 1 98.12 323 ILE A C 1
ATOM 2494 O O . ILE A 1 323 ? 11.156 25.875 20.312 1 98.12 323 ILE A O 1
ATOM 2498 N N . SER A 1 324 ? 9.781 24.438 21.359 1 98.12 324 SER A N 1
ATOM 2499 C CA . SER A 1 324 ? 10.656 23.297 21.109 1 98.12 324 SER A CA 1
ATOM 2500 C C . SER A 1 324 ? 10.859 23.062 19.609 1 98.12 324 SER A C 1
ATOM 2502 O O . SER A 1 324 ? 11.969 22.781 19.172 1 98.12 324 SER A O 1
ATOM 2504 N N . GLN A 1 325 ? 9.797 23.203 18.828 1 97.75 325 GLN A N 1
ATOM 2505 C CA . GLN A 1 325 ? 9.898 22.984 17.391 1 97.75 325 GLN A CA 1
ATOM 2506 C C . GLN A 1 325 ? 10.711 24.094 16.719 1 97.75 325 GLN A C 1
ATOM 2508 O O . GLN A 1 325 ? 11.492 23.828 15.805 1 97.75 325 GLN A O 1
ATOM 2513 N N . LYS A 1 326 ? 10.492 25.312 17.125 1 98.38 326 LYS A N 1
ATOM 2514 C CA . LYS A 1 326 ? 11.281 26.438 16.641 1 98.38 326 LYS A CA 1
ATOM 2515 C C . LYS A 1 326 ? 12.766 26.219 16.891 1 98.38 326 LYS A C 1
ATOM 2517 O O . LYS A 1 326 ? 13.602 26.609 16.062 1 98.38 326 LYS A O 1
ATOM 2522 N N . GLU A 1 327 ? 13.141 25.609 17.938 1 98.69 327 GLU A N 1
ATOM 2523 C CA . GLU A 1 327 ? 14.523 25.422 18.375 1 98.69 327 GLU A CA 1
ATOM 2524 C C . GLU A 1 327 ? 15.258 24.453 17.453 1 98.69 327 GLU A C 1
ATOM 2526 O O . GLU A 1 327 ? 16.484 24.484 17.359 1 98.69 327 GLU A O 1
ATOM 2531 N N . VAL A 1 328 ? 14.531 23.547 16.766 1 98.75 328 VAL A N 1
ATOM 2532 C CA . VAL A 1 328 ? 15.141 22.688 15.75 1 98.75 328 VAL A CA 1
ATOM 2533 C C . VAL A 1 328 ? 15.656 23.562 14.602 1 98.75 328 VAL A C 1
ATOM 2535 O O . VAL A 1 328 ? 16.75 23.328 14.078 1 98.75 328 VAL A O 1
ATOM 2538 N N . ILE A 1 329 ? 14.852 24.578 14.148 1 98.88 329 ILE A N 1
ATOM 2539 C CA . ILE A 1 329 ? 15.273 25.484 13.094 1 98.88 329 ILE A CA 1
ATOM 2540 C C . ILE A 1 329 ? 16.484 26.297 13.562 1 98.88 329 ILE A C 1
ATOM 2542 O O . ILE A 1 329 ? 17.422 26.531 12.789 1 98.88 329 ILE A O 1
ATOM 2546 N N . GLU A 1 330 ? 16.531 26.703 14.859 1 98.75 330 GLU A N 1
ATOM 2547 C CA . GLU A 1 330 ? 17.688 27.422 15.406 1 98.75 330 GLU A CA 1
ATOM 2548 C C . GLU A 1 330 ? 18.953 26.578 15.305 1 98.75 330 GLU A C 1
ATOM 2550 O O . GLU A 1 330 ? 20.047 27.109 15.078 1 98.75 330 GLU A O 1
ATOM 2555 N N . TRP A 1 331 ? 18.812 25.266 15.516 1 98.81 331 TRP A N 1
ATOM 2556 C CA . TRP A 1 331 ? 19.984 24.391 15.328 1 98.81 331 TRP A CA 1
ATOM 2557 C C . TRP A 1 331 ? 20.391 24.344 13.867 1 98.81 331 TRP A C 1
ATOM 2559 O O . TRP A 1 331 ? 21.578 24.391 13.547 1 98.81 331 TRP A O 1
ATOM 2569 N N . LEU A 1 332 ? 19.438 24.25 12.945 1 98.75 332 LEU A N 1
ATOM 2570 C CA . LEU A 1 332 ? 19.703 24.188 11.516 1 98.75 332 LEU A CA 1
ATOM 2571 C C . LEU A 1 332 ? 20.422 25.438 11.031 1 98.75 332 LEU A C 1
ATOM 2573 O O . LEU A 1 332 ? 21.188 25.391 10.07 1 98.75 332 LEU A O 1
ATOM 2577 N N . THR A 1 333 ? 20.203 26.609 11.734 1 98.06 333 THR A N 1
ATOM 2578 C CA . THR A 1 333 ? 20.812 27.875 11.344 1 98.06 333 THR A CA 1
ATOM 2579 C C . THR A 1 333 ? 22.094 28.125 12.133 1 98.06 333 THR A C 1
ATOM 2581 O O . THR A 1 333 ? 22.734 29.172 11.961 1 98.06 333 THR A O 1
ATOM 2584 N N . GLY A 1 334 ? 22.422 27.281 13.047 1 97.25 334 GLY A N 1
ATOM 2585 C CA . GLY A 1 334 ? 23.672 27.359 13.766 1 97.25 334 GLY A CA 1
ATOM 2586 C C . GLY A 1 334 ? 23.562 28.109 15.078 1 97.25 334 GLY A C 1
ATOM 2587 O O . GLY A 1 334 ? 24.578 28.375 15.734 1 97.25 334 GLY A O 1
ATOM 2588 N N . ASP A 1 335 ? 22.391 28.406 15.578 1 97.38 335 ASP A N 1
ATOM 2589 C CA . ASP A 1 335 ? 22.188 29.266 16.734 1 97.38 335 ASP A CA 1
ATOM 2590 C C . ASP A 1 335 ? 21.875 28.469 17.984 1 97.38 335 ASP A C 1
ATOM 2592 O O . ASP A 1 335 ? 21.625 29.031 19.047 1 97.38 335 ASP A O 1
ATOM 2596 N N . ARG A 1 336 ? 21.891 27.156 17.891 1 97.94 336 ARG A N 1
ATOM 2597 C CA . ARG A 1 336 ? 21.516 26.297 19.016 1 97.94 336 ARG A CA 1
ATOM 2598 C C . ARG A 1 336 ? 22.375 25.047 19.062 1 97.94 336 ARG A C 1
ATOM 2600 O O . ARG A 1 336 ? 22.766 24.516 18.031 1 97.94 336 ARG A O 1
ATOM 2607 N N . VAL A 1 337 ? 22.656 24.547 20.266 1 98.19 337 VAL A N 1
ATOM 2608 C CA . VAL A 1 337 ? 23.516 23.375 20.469 1 98.19 337 VAL A CA 1
ATOM 2609 C C . VAL A 1 337 ? 22.703 22.094 20.266 1 98.19 337 VAL A C 1
ATOM 2611 O O . VAL A 1 337 ? 21.5 22.047 20.562 1 98.19 337 VAL A O 1
ATOM 2614 N N . ALA A 1 338 ? 23.297 21.094 19.719 1 98.69 338 ALA A N 1
ATOM 2615 C CA . ALA A 1 338 ? 22.797 19.734 19.641 1 98.69 338 ALA A CA 1
ATOM 2616 C C . ALA A 1 338 ? 23.922 18.734 19.953 1 98.69 338 ALA A C 1
ATOM 2618 O O . ALA A 1 338 ? 25.094 19.062 19.906 1 98.69 338 ALA A O 1
ATOM 2619 N N . TYR A 1 339 ? 23.531 17.531 20.297 1 98.44 339 TYR A N 1
ATOM 2620 C CA . TYR A 1 339 ? 24.484 16.5 20.703 1 98.44 339 TYR A CA 1
ATOM 2621 C C . TYR A 1 339 ? 24.312 15.242 19.859 1 98.44 339 TYR A C 1
ATOM 2623 O O . TYR A 1 339 ? 23.281 15.062 19.203 1 98.44 339 TYR A O 1
ATOM 2631 N N . THR A 1 340 ? 25.312 14.383 19.875 1 98.06 340 THR A N 1
ATOM 2632 C CA . THR A 1 340 ? 25.297 13.141 19.094 1 98.06 340 THR A CA 1
ATOM 2633 C C . THR A 1 340 ? 24.391 12.109 19.766 1 98.06 340 THR A C 1
ATOM 2635 O O . THR A 1 340 ? 23.953 11.156 19.109 1 98.06 340 THR A O 1
ATOM 2638 N N . ASP A 1 341 ? 24.141 12.258 21.031 1 96.19 341 ASP A N 1
ATOM 2639 C CA . ASP A 1 341 ? 23.281 11.336 21.781 1 96.19 341 ASP A CA 1
ATOM 2640 C C . ASP A 1 341 ? 22.797 11.984 23.078 1 96.19 341 ASP A C 1
ATOM 2642 O O . ASP A 1 341 ? 22.922 13.195 23.266 1 96.19 341 ASP A O 1
ATOM 2646 N N . ARG A 1 342 ? 22.219 11.18 23.953 1 94.19 342 ARG A N 1
ATOM 2647 C CA . ARG A 1 342 ? 21.5 11.719 25.109 1 94.19 342 ARG A CA 1
ATOM 2648 C C . ARG A 1 342 ? 22.469 12.039 26.25 1 94.19 342 ARG A C 1
ATOM 2650 O O . ARG A 1 342 ? 22.062 12.602 27.266 1 94.19 342 ARG A O 1
ATOM 2657 N N . THR A 1 343 ? 23.812 11.727 26.125 1 95.44 343 THR A N 1
ATOM 2658 C CA . THR A 1 343 ? 24.766 11.953 27.203 1 95.44 343 THR A CA 1
ATOM 2659 C C . THR A 1 343 ? 25.203 13.406 27.25 1 95.44 343 THR A C 1
ATOM 2661 O O . THR A 1 343 ? 25.797 13.859 28.234 1 95.44 343 THR A O 1
ATOM 2664 N N . ARG A 1 344 ? 24.953 14.188 26.188 1 96.25 344 ARG A N 1
ATOM 2665 C CA . ARG A 1 344 ? 25.312 15.602 26.062 1 96.25 344 ARG A CA 1
ATOM 2666 C C . ARG A 1 344 ? 26.828 15.789 26.047 1 96.25 344 ARG A C 1
ATOM 2668 O O . ARG A 1 344 ? 27.328 16.875 26.359 1 96.25 344 ARG A O 1
ATOM 2675 N N . ARG A 1 345 ? 27.641 14.859 25.781 1 95.12 345 ARG A N 1
ATOM 2676 C CA . ARG A 1 345 ? 29.094 14.914 25.875 1 95.12 345 ARG A CA 1
ATOM 2677 C C . ARG A 1 345 ? 29.703 15.523 24.625 1 95.12 345 ARG A C 1
ATOM 2679 O O . ARG A 1 345 ? 30.703 16.234 24.688 1 95.12 345 ARG A O 1
ATOM 2686 N N . PHE A 1 346 ? 29.062 15.172 23.391 1 97.81 346 PHE A N 1
ATOM 2687 C CA . PHE A 1 346 ? 29.656 15.586 22.125 1 97.81 346 PHE A CA 1
ATOM 2688 C C . PHE A 1 346 ? 28.656 16.406 21.297 1 97.81 346 PHE A C 1
ATOM 2690 O O . PHE A 1 346 ? 27.547 15.938 21.016 1 97.81 346 PHE A O 1
ATOM 2697 N N . GLU A 1 347 ? 29.125 17.594 20.984 1 98 347 GLU A N 1
ATOM 2698 C CA . GLU A 1 347 ? 28.297 18.5 20.203 1 98 347 GLU A CA 1
ATOM 2699 C C . GLU A 1 347 ? 28.375 18.156 18.719 1 98 347 GLU A C 1
ATOM 2701 O O . GLU A 1 347 ? 29.422 17.766 18.219 1 98 347 GLU A O 1
ATOM 2706 N N . THR A 1 348 ? 27.297 18.25 18.031 1 98.19 348 THR A N 1
ATOM 2707 C CA . THR A 1 348 ? 27.203 18.094 16.578 1 98.19 348 THR A CA 1
ATOM 2708 C C . THR A 1 348 ? 26.5 19.297 15.945 1 98.19 348 THR A C 1
ATOM 2710 O O . THR A 1 348 ? 25.547 19.828 16.516 1 98.19 348 THR A O 1
ATOM 2713 N N . LYS A 1 349 ? 26.969 19.812 14.844 1 97.62 349 LYS A N 1
ATOM 2714 C CA . LYS A 1 349 ? 26.438 20.984 14.172 1 97.62 349 LYS A CA 1
ATOM 2715 C C . LYS A 1 349 ? 25.781 20.625 12.844 1 97.62 349 LYS A C 1
ATOM 2717 O O . LYS A 1 349 ? 26.062 19.562 12.289 1 97.62 349 LYS A O 1
ATOM 2722 N N . ALA A 1 350 ? 24.875 21.453 12.375 1 98 350 ALA A N 1
ATOM 2723 C CA . ALA A 1 350 ? 24.266 21.312 11.055 1 98 350 ALA A CA 1
ATOM 2724 C C . ALA A 1 350 ? 25.062 22.078 10.008 1 98 350 ALA A C 1
ATOM 2726 O O . ALA A 1 350 ? 24.484 22.859 9.234 1 98 350 ALA A O 1
ATOM 2727 N N . GLY A 1 351 ? 26.375 21.859 9.992 1 96.94 351 GLY A N 1
ATOM 2728 C CA . GLY A 1 351 ? 27.234 22.578 9.07 1 96.94 351 GLY A CA 1
ATOM 2729 C C . GLY A 1 351 ? 26.891 22.328 7.613 1 96.94 351 GLY A C 1
ATOM 2730 O O . GLY A 1 351 ? 27.281 23.109 6.738 1 96.94 351 GLY A O 1
ATOM 2731 N N . TRP A 1 352 ? 26.172 21.297 7.27 1 98.06 352 TRP A N 1
ATOM 2732 C CA . TRP A 1 352 ? 25.734 20.922 5.93 1 98.06 352 TRP A CA 1
ATOM 2733 C C . TRP A 1 352 ? 24.594 21.812 5.449 1 98.06 352 TRP A C 1
ATOM 2735 O O . TRP A 1 352 ? 24.312 21.875 4.25 1 98.06 352 TRP A O 1
ATOM 2745 N N . CYS A 1 353 ? 23.891 22.484 6.34 1 98.38 353 CYS A N 1
ATOM 2746 C CA . CYS A 1 353 ? 22.688 23.25 6.016 1 98.38 353 CYS A CA 1
ATOM 2747 C C . CYS A 1 353 ? 23.047 24.656 5.578 1 98.38 353 CYS A C 1
ATOM 2749 O O . CYS A 1 353 ? 23.906 25.297 6.176 1 98.38 353 CYS A O 1
ATOM 2751 N N . SER A 1 354 ? 22.375 25.203 4.555 1 98.06 354 SER A N 1
ATOM 2752 C CA . SER A 1 354 ? 22.594 26.562 4.051 1 98.06 354 SER A CA 1
ATOM 2753 C C . SER A 1 354 ? 22.016 27.609 5 1 98.06 354 SER A C 1
ATOM 2755 O O . SER A 1 354 ? 22.328 28.797 4.898 1 98.06 354 SER A O 1
ATOM 2757 N N . GLY A 1 355 ? 21.141 27.141 5.879 1 97.81 355 GLY A N 1
ATOM 2758 C CA . GLY A 1 355 ? 20.438 28.062 6.75 1 97.81 355 GLY A CA 1
ATOM 2759 C C . GLY A 1 355 ? 19.062 28.453 6.234 1 97.81 355 GLY A C 1
ATOM 2760 O O . GLY A 1 355 ? 18.266 29.047 6.957 1 97.81 355 GLY A O 1
ATOM 2761 N N . ASN A 1 356 ? 18.766 28.203 4.93 1 98.75 356 ASN A N 1
ATOM 2762 C CA . ASN A 1 356 ? 17.422 28.391 4.387 1 98.75 356 ASN A CA 1
ATOM 2763 C C . ASN A 1 356 ? 16.531 27.188 4.68 1 98.75 356 ASN A C 1
ATOM 2765 O O . ASN A 1 356 ? 16.797 26.078 4.227 1 98.75 356 ASN A O 1
ATOM 2769 N N . VAL A 1 357 ? 15.477 27.422 5.414 1 98.88 357 VAL A N 1
ATOM 2770 C CA . VAL A 1 357 ? 14.609 26.344 5.855 1 98.88 357 VAL A CA 1
ATOM 2771 C C . VAL A 1 357 ? 13.195 26.562 5.32 1 98.88 357 VAL A C 1
ATOM 2773 O O . VAL A 1 357 ? 12.672 27.672 5.371 1 98.88 357 VAL A O 1
ATOM 2776 N N . GLY A 1 358 ? 12.648 25.641 4.625 1 98.81 358 GLY A N 1
ATOM 2777 C CA . GLY A 1 358 ? 11.219 25.531 4.363 1 98.81 358 GLY A CA 1
ATOM 2778 C C . GLY A 1 358 ? 10.531 24.484 5.215 1 98.81 358 GLY A C 1
ATOM 2779 O O . GLY A 1 358 ? 11.172 23.531 5.656 1 98.81 358 GLY A O 1
ATOM 2780 N N . MET A 1 359 ? 9.273 24.672 5.516 1 98.69 359 MET A N 1
ATOM 2781 C CA . MET A 1 359 ? 8.547 23.672 6.281 1 98.69 359 MET A CA 1
ATOM 2782 C C . MET A 1 359 ? 7.438 23.031 5.445 1 98.69 359 MET A C 1
ATOM 2784 O O . MET A 1 359 ? 6.836 23.703 4.602 1 98.69 359 MET A O 1
ATOM 2788 N N . THR A 1 360 ? 7.258 21.734 5.633 1 97.75 360 THR A N 1
ATOM 2789 C CA . THR A 1 360 ? 6.215 20.953 4.98 1 97.75 360 THR A CA 1
ATOM 2790 C C . THR A 1 360 ? 5.449 20.109 5.996 1 97.75 360 THR A C 1
ATOM 2792 O O . THR A 1 360 ? 5.926 19.891 7.113 1 97.75 360 THR A O 1
ATOM 2795 N N . GLY A 1 361 ? 4.238 19.688 5.625 1 97.12 361 GLY A N 1
ATOM 2796 C CA . GLY A 1 361 ? 3.475 18.781 6.465 1 97.12 361 GLY A CA 1
ATOM 2797 C C . GLY A 1 361 ? 1.978 19.016 6.391 1 97.12 361 GLY A C 1
ATOM 2798 O O . GLY A 1 361 ? 1.531 20.125 6.078 1 97.12 361 GLY A O 1
ATOM 2799 N N . ARG A 1 362 ? 1.224 18.016 6.727 1 96.88 362 ARG A N 1
ATOM 2800 C CA . ARG A 1 362 ? -0.235 18.047 6.73 1 96.88 362 ARG A CA 1
ATOM 2801 C C . ARG A 1 362 ? -0.784 17.859 8.141 1 96.88 362 ARG A C 1
ATOM 2803 O O . ARG A 1 362 ? -0.214 17.109 8.938 1 96.88 362 ARG A O 1
ATOM 2810 N N . SER A 1 363 ? -1.941 18.5 8.375 1 97.06 363 SER A N 1
ATOM 2811 C CA . SER A 1 363 ? -2.646 18.281 9.633 1 97.06 363 SER A CA 1
ATOM 2812 C C . SER A 1 363 ? -1.855 18.844 10.812 1 97.06 363 SER A C 1
ATOM 2814 O O . SER A 1 363 ? -1.459 20 10.812 1 97.06 363 SER A O 1
ATOM 2816 N N . TYR A 1 364 ? -1.601 18 11.82 1 97.19 364 TYR A N 1
ATOM 2817 C CA . TYR A 1 364 ? -0.821 18.422 12.977 1 97.19 364 TYR A CA 1
ATOM 2818 C C . TYR A 1 364 ? 0.552 18.922 12.555 1 97.19 364 TYR A C 1
ATOM 2820 O O . TYR A 1 364 ? 1.074 19.891 13.133 1 97.19 364 TYR A O 1
ATOM 2828 N N . LEU A 1 365 ? 1.129 18.375 11.516 1 97.88 365 LEU A N 1
ATOM 2829 C CA . LEU A 1 365 ? 2.416 18.812 10.984 1 97.88 365 LEU A CA 1
ATOM 2830 C C . LEU A 1 365 ? 2.314 20.219 10.391 1 97.88 365 LEU A C 1
ATOM 2832 O O . LEU A 1 365 ? 3.166 21.062 10.656 1 97.88 365 LEU A O 1
ATOM 2836 N N . GLY A 1 366 ? 1.222 20.391 9.594 1 97.88 366 GLY A N 1
ATOM 2837 C CA . GLY A 1 366 ? 0.985 21.719 9.055 1 97.88 366 GLY A CA 1
ATOM 2838 C C . GLY A 1 366 ? 0.675 22.75 10.133 1 97.88 366 GLY A C 1
ATOM 2839 O O . GLY A 1 366 ? 1.043 23.906 10 1 97.88 366 GLY A O 1
ATOM 2840 N N . THR A 1 367 ? 0.005 22.312 11.227 1 98.56 367 THR A N 1
ATOM 2841 C CA . THR A 1 367 ? -0.356 23.156 12.352 1 98.56 367 THR A CA 1
ATOM 2842 C C . THR A 1 367 ? 0.892 23.734 13.023 1 98.56 367 THR A C 1
ATOM 2844 O O . THR A 1 367 ? 0.939 24.922 13.352 1 98.56 367 THR A O 1
ATOM 2847 N N . LEU A 1 368 ? 1.848 22.891 13.133 1 98.44 368 LEU A N 1
ATOM 2848 C CA . LEU A 1 368 ? 3.086 23.328 13.773 1 98.44 368 LEU A CA 1
ATOM 2849 C C . LEU A 1 368 ? 3.854 24.281 12.875 1 98.44 368 LEU A C 1
ATOM 2851 O O . LEU A 1 368 ? 4.605 25.125 13.359 1 98.44 368 LEU A O 1
ATOM 2855 N N . GLN A 1 369 ? 3.662 24.234 11.562 1 98.44 369 GLN A N 1
ATOM 2856 C CA . GLN A 1 369 ? 4.238 25.219 10.664 1 98.44 369 GLN A CA 1
ATOM 2857 C C . GLN A 1 369 ? 3.676 26.609 10.945 1 98.44 369 GLN A C 1
ATOM 2859 O O . GLN A 1 369 ? 4.422 27.594 10.992 1 98.44 369 GLN A O 1
ATOM 2864 N N . ILE A 1 370 ? 2.352 26.609 11.094 1 98.75 370 ILE A N 1
ATOM 2865 C CA . ILE A 1 370 ? 1.706 27.875 11.391 1 98.75 370 ILE A CA 1
ATOM 2866 C C . ILE A 1 370 ? 2.242 28.438 12.703 1 98.75 370 ILE A C 1
ATOM 2868 O O . ILE A 1 370 ? 2.652 29.594 12.773 1 98.75 370 ILE A O 1
ATOM 2872 N N . ALA A 1 371 ? 2.27 27.609 13.711 1 98.75 371 ALA A N 1
ATOM 2873 C CA . ALA A 1 371 ? 2.744 28.016 15.023 1 98.75 371 ALA A CA 1
ATOM 2874 C C . ALA A 1 371 ? 4.164 28.578 14.945 1 98.75 371 ALA A C 1
ATOM 2876 O O . ALA A 1 371 ? 4.445 29.656 15.461 1 98.75 371 ALA A O 1
ATOM 2877 N N . ILE A 1 372 ? 5.047 27.859 14.297 1 98.75 372 ILE A N 1
ATOM 2878 C CA . ILE A 1 372 ? 6.453 28.234 14.211 1 98.75 372 ILE A CA 1
ATOM 2879 C C . ILE A 1 372 ? 6.594 29.516 13.391 1 98.75 372 ILE A C 1
ATOM 2881 O O . ILE A 1 372 ? 7.383 30.391 13.734 1 98.75 372 ILE A O 1
ATOM 2885 N N . ALA A 1 373 ? 5.875 29.609 12.281 1 98.81 373 ALA A N 1
ATOM 2886 C CA . ALA A 1 373 ? 5.941 30.797 11.422 1 98.81 373 ALA A CA 1
ATOM 2887 C C . ALA A 1 373 ? 5.617 32.062 12.211 1 98.81 373 ALA A C 1
ATOM 2889 O O . ALA A 1 373 ? 6.199 33.125 11.961 1 98.81 373 ALA A O 1
ATOM 2890 N N . THR A 1 374 ? 4.68 32.031 13.164 1 98.56 374 THR A N 1
ATOM 2891 C CA . THR A 1 374 ? 4.258 33.188 13.922 1 98.56 374 THR A CA 1
ATOM 2892 C C . THR A 1 374 ? 5.398 33.719 14.789 1 98.56 374 THR A C 1
ATOM 2894 O O . THR A 1 374 ? 5.336 34.844 15.297 1 98.56 374 THR A O 1
ATOM 2897 N N . THR A 1 375 ? 6.426 32.938 15 1 98.38 375 THR A N 1
ATOM 2898 C CA . THR A 1 375 ? 7.543 33.344 15.836 1 98.38 375 THR A CA 1
ATOM 2899 C C . THR A 1 375 ? 8.5 34.25 15.055 1 98.38 375 THR A C 1
ATOM 2901 O O . THR A 1 375 ? 9.336 34.938 15.641 1 98.38 375 THR A O 1
ATOM 2904 N N . GLY A 1 376 ? 8.438 34.125 13.703 1 98.31 376 GLY A N 1
ATOM 2905 C CA . GLY A 1 376 ? 9.367 34.875 12.883 1 98.31 376 GLY A CA 1
ATOM 2906 C C . GLY A 1 376 ? 10.789 34.375 12.969 1 98.31 376 GLY A C 1
ATOM 2907 O O . GLY A 1 376 ? 11.742 35.094 12.703 1 98.31 376 GLY A O 1
ATOM 2908 N N . VAL A 1 377 ? 10.961 33.125 13.336 1 98.5 377 VAL A N 1
ATOM 2909 C CA . VAL A 1 377 ? 12.281 32.531 13.57 1 98.5 377 VAL A CA 1
ATOM 2910 C C . VAL A 1 377 ? 13.164 32.75 12.344 1 98.5 377 VAL A C 1
ATOM 2912 O O . VAL A 1 377 ? 12.703 32.656 11.203 1 98.5 377 VAL A O 1
ATOM 2915 N N . LYS A 1 378 ? 14.445 33.125 12.617 1 97.94 378 LYS A N 1
ATOM 2916 C CA . LYS A 1 378 ? 15.43 33.344 11.562 1 97.94 378 LYS A CA 1
ATOM 2917 C C . LYS A 1 378 ? 15.633 32.062 10.742 1 97.94 378 LYS A C 1
ATOM 2919 O O . LYS A 1 378 ? 15.727 30.969 11.305 1 97.94 378 LYS A O 1
ATOM 2924 N N . GLY A 1 379 ? 15.68 32.219 9.445 1 98.19 379 GLY A N 1
ATOM 2925 C CA . GLY A 1 379 ? 16 31.109 8.578 1 98.19 379 GLY A CA 1
ATOM 2926 C C . GLY A 1 379 ? 14.789 30.484 7.922 1 98.19 379 GLY A C 1
ATOM 2927 O O . GLY A 1 379 ? 14.906 29.812 6.898 1 98.19 379 GLY A O 1
ATOM 2928 N N . LEU A 1 380 ? 13.586 30.625 8.586 1 98.81 380 LEU A N 1
ATOM 2929 C CA . LEU A 1 380 ? 12.383 30.094 7.957 1 98.81 380 LEU A CA 1
ATOM 2930 C C . LEU A 1 380 ? 11.969 30.953 6.762 1 98.81 380 LEU A C 1
ATOM 2932 O O . LEU A 1 380 ? 11.539 32.094 6.93 1 98.81 380 LEU A O 1
ATOM 2936 N N . LYS A 1 381 ? 12.078 30.375 5.574 1 98.81 381 LYS A N 1
ATOM 2937 C CA . LYS A 1 381 ? 11.875 31.141 4.348 1 98.81 381 LYS A CA 1
ATOM 2938 C C . LYS A 1 381 ? 10.461 30.953 3.799 1 98.81 381 LYS A C 1
ATOM 2940 O O . LYS A 1 381 ? 9.922 31.828 3.127 1 98.81 381 LYS A O 1
ATOM 2945 N N . THR A 1 382 ? 9.898 29.812 4.012 1 98.81 382 THR A N 1
ATOM 2946 C CA . THR A 1 382 ? 8.57 29.531 3.479 1 98.81 382 THR A CA 1
ATOM 2947 C C . THR A 1 382 ? 7.898 28.406 4.25 1 98.81 382 THR A C 1
ATOM 2949 O O . THR A 1 382 ? 8.578 27.578 4.859 1 98.81 382 THR A O 1
ATOM 2952 N N . VAL A 1 383 ? 6.594 28.391 4.297 1 98.62 383 VAL A N 1
ATOM 2953 C CA . VAL A 1 383 ? 5.816 27.25 4.793 1 98.62 383 VAL A CA 1
ATOM 2954 C C . VAL A 1 383 ? 4.848 26.781 3.711 1 98.62 383 VAL A C 1
ATOM 2956 O O . VAL A 1 383 ? 4.293 27.594 2.967 1 98.62 383 VAL A O 1
ATOM 2959 N N . VAL A 1 384 ? 4.723 25.5 3.49 1 98.25 384 VAL A N 1
ATOM 2960 C CA . VAL A 1 384 ? 3.668 24.844 2.729 1 98.25 384 VAL A CA 1
ATOM 2961 C C . VAL A 1 384 ? 2.795 24.016 3.67 1 98.25 384 VAL A C 1
ATOM 2963 O O . VAL A 1 384 ? 3.033 22.812 3.855 1 98.25 384 VAL A O 1
ATOM 2966 N N . SER A 1 385 ? 1.77 24.656 4.191 1 97.81 385 SER A N 1
ATOM 2967 C CA . SER A 1 385 ? 0.948 24.109 5.266 1 97.81 385 SER A CA 1
ATOM 2968 C C . SER A 1 385 ? -0.325 23.469 4.723 1 97.81 385 SER A C 1
ATOM 2970 O O . SER A 1 385 ? -1.144 24.141 4.094 1 97.81 385 SER A O 1
ATOM 2972 N N . GLU A 1 386 ? -0.475 22.188 4.996 1 97.69 386 GLU A N 1
ATOM 2973 C CA . GLU A 1 386 ? -1.602 21.453 4.438 1 97.69 386 GLU A CA 1
ATOM 2974 C C . GLU A 1 386 ? -2.578 21.016 5.527 1 97.69 386 GLU A C 1
ATOM 2976 O O . GLU A 1 386 ? -2.176 20.406 6.523 1 97.69 386 GLU A O 1
ATOM 2981 N N . ALA A 1 387 ? -3.852 21.328 5.309 1 98.06 387 ALA A N 1
ATOM 2982 C CA . ALA A 1 387 ? -4.941 20.906 6.184 1 98.06 387 ALA A CA 1
ATOM 2983 C C . ALA A 1 387 ? -4.609 21.172 7.648 1 98.06 387 ALA A C 1
ATOM 2985 O O . ALA A 1 387 ? -4.719 20.281 8.492 1 98.06 387 ALA A O 1
ATOM 2986 N N . ALA A 1 388 ? -4.277 22.344 7.957 1 98.31 388 ALA A N 1
ATOM 2987 C CA . ALA A 1 388 ? -3.664 22.672 9.242 1 98.31 388 ALA A CA 1
ATOM 2988 C C . ALA A 1 388 ? -4.648 23.391 10.156 1 98.31 388 ALA A C 1
ATOM 2990 O O . ALA A 1 388 ? -5.559 24.078 9.68 1 98.31 388 ALA A O 1
ATOM 2991 N N . ILE A 1 389 ? -4.398 23.266 11.438 1 98.5 389 ILE A N 1
ATOM 2992 C CA . ILE A 1 389 ? -5.133 23.953 12.484 1 98.5 389 ILE A CA 1
ATOM 2993 C C . ILE A 1 389 ? -4.48 25.312 12.766 1 98.5 389 ILE A C 1
ATOM 2995 O O . ILE A 1 389 ? -3.262 25.391 12.93 1 98.5 389 ILE A O 1
ATOM 2999 N N . SER A 1 390 ? -5.289 26.391 12.773 1 98.69 390 SER A N 1
ATOM 3000 C CA . SER A 1 390 ? -4.746 27.688 13.141 1 98.69 390 SER A CA 1
ATOM 3001 C C . SER A 1 390 ? -5.168 28.078 14.555 1 98.69 390 SER A C 1
ATOM 3003 O O . SER A 1 390 ? -4.57 28.969 15.164 1 98.69 390 SER A O 1
ATOM 3005 N N . SER A 1 391 ? -6.207 27.406 15.047 1 98.25 391 SER A N 1
ATOM 3006 C CA . SER A 1 391 ? -6.691 27.531 16.422 1 98.25 391 SER A CA 1
ATOM 3007 C C . SER A 1 391 ? -7.168 26.188 16.953 1 98.25 391 SER A C 1
ATOM 3009 O O . SER A 1 391 ? -8.086 25.578 16.391 1 98.25 391 SER A O 1
ATOM 3011 N N . TRP A 1 392 ? -6.535 25.797 18.125 1 98.12 392 TRP A N 1
ATOM 3012 C CA . TRP A 1 392 ? -6.895 24.5 18.672 1 98.12 392 TRP A CA 1
ATOM 3013 C C . TRP A 1 392 ? -8.297 24.531 19.281 1 98.12 392 TRP A C 1
ATOM 3015 O O . TRP A 1 392 ? -8.969 23.5 19.359 1 98.12 392 TRP A O 1
ATOM 3025 N N . TYR A 1 393 ? -8.758 25.719 19.719 1 97.19 393 TYR A N 1
ATOM 3026 C CA . TYR A 1 393 ? -10.156 25.844 20.125 1 97.19 393 TYR A CA 1
ATOM 3027 C C . TYR A 1 393 ? -11.094 25.5 18.969 1 97.19 393 TYR A C 1
ATOM 3029 O O . TYR A 1 393 ? -12.016 24.703 19.141 1 97.19 393 TYR A O 1
ATOM 3037 N N . ASP A 1 394 ? -10.828 26.031 17.797 1 96.81 394 ASP A N 1
ATOM 3038 C CA . ASP A 1 394 ? -11.688 25.812 16.641 1 96.81 394 ASP A CA 1
ATOM 3039 C C . ASP A 1 394 ? -11.609 24.375 16.156 1 96.81 394 ASP A C 1
ATOM 3041 O O . ASP A 1 394 ? -12.477 23.906 15.414 1 96.81 394 ASP A O 1
ATOM 3045 N N . TYR A 1 395 ? -10.523 23.719 16.5 1 97.69 395 TYR A N 1
ATOM 3046 C CA . TYR A 1 395 ? -10.414 22.297 16.141 1 97.69 395 TYR A CA 1
ATOM 3047 C C . TYR A 1 395 ? -11.359 21.453 16.984 1 97.69 395 TYR A C 1
ATOM 3049 O O . TYR A 1 395 ? -12.078 20.609 16.453 1 97.69 395 TYR A O 1
ATOM 3057 N N . TYR A 1 396 ? -11.445 21.766 18.359 1 97.44 396 TYR A N 1
ATOM 3058 C CA . TYR A 1 396 ? -12.156 20.875 19.266 1 97.44 396 TYR A CA 1
ATOM 3059 C C . TYR A 1 396 ? -13.445 21.516 19.766 1 97.44 396 TYR A C 1
ATOM 3061 O O . TYR A 1 396 ? -14.234 20.891 20.453 1 97.44 396 TYR A O 1
ATOM 3069 N N . ARG A 1 397 ? -13.641 22.828 19.516 1 97.19 397 ARG A N 1
ATOM 3070 C CA . ARG A 1 397 ? -14.797 23.562 20.016 1 97.19 397 ARG A CA 1
ATOM 3071 C C . ARG A 1 397 ? -15.414 24.438 18.938 1 97.19 397 ARG A C 1
ATOM 3073 O O . ARG A 1 397 ? -14.773 24.719 17.922 1 97.19 397 ARG A O 1
ATOM 3080 N N . GLU A 1 398 ? -16.547 24.828 19.156 1 96.31 398 GLU A N 1
ATOM 3081 C CA . GLU A 1 398 ? -17.234 25.812 18.344 1 96.31 398 GLU A CA 1
ATOM 3082 C C . GLU A 1 398 ? -18.344 26.5 19.141 1 96.31 398 GLU A C 1
ATOM 3084 O O . GLU A 1 398 ? -19.297 25.844 19.578 1 96.31 398 GLU A O 1
ATOM 3089 N N . HIS A 1 399 ? -18.281 27.781 19.344 1 96 399 HIS A N 1
ATOM 3090 C CA . HIS A 1 399 ? -19.281 28.625 19.969 1 96 399 HIS A CA 1
ATOM 3091 C C . HIS A 1 399 ? -19.734 28.031 21.312 1 96 399 HIS A C 1
ATOM 3093 O O . HIS A 1 399 ? -20.938 27.891 21.562 1 96 399 HIS A O 1
ATOM 3099 N N . GLY A 1 400 ? -18.781 27.609 22.094 1 96.38 400 GLY A N 1
ATOM 3100 C CA . GLY A 1 400 ? -19.062 27.172 23.453 1 96.38 400 GLY A CA 1
ATOM 3101 C C . GLY A 1 400 ? -19.5 25.719 23.516 1 96.38 400 GLY A C 1
ATOM 3102 O O . GLY A 1 400 ? -20.047 25.281 24.531 1 96.38 400 GLY A O 1
ATOM 3103 N N . LEU A 1 401 ? -19.25 24.969 22.484 1 96.62 401 LEU A N 1
ATOM 3104 C CA . LEU A 1 401 ? -19.594 23.547 22.469 1 96.62 401 LEU A CA 1
ATOM 3105 C C . LEU A 1 401 ? -18.344 22.703 22.219 1 96.62 401 LEU A C 1
ATOM 3107 O O . LEU A 1 401 ? -17.422 23.125 21.5 1 96.62 401 LEU A O 1
ATOM 3111 N N . VAL A 1 402 ? -18.297 21.531 22.891 1 96.62 402 VAL A N 1
ATOM 3112 C CA . VAL A 1 402 ? -17.344 20.5 22.484 1 96.62 402 VAL A CA 1
ATOM 3113 C C . VAL A 1 402 ? -17.75 19.938 21.125 1 96.62 402 VAL A C 1
ATOM 3115 O O . VAL A 1 402 ? -18.859 19.438 20.953 1 96.62 402 VAL A O 1
ATOM 3118 N N . ILE A 1 403 ? -16.938 20.141 20.156 1 97 403 ILE A N 1
ATOM 3119 C CA . ILE A 1 403 ? -17.188 19.656 18.797 1 97 403 ILE A CA 1
ATOM 3120 C C . ILE A 1 403 ? -16.031 18.766 18.344 1 97 403 ILE A C 1
ATOM 3122 O O . ILE A 1 403 ? -14.898 19.234 18.219 1 97 403 ILE A O 1
ATOM 3126 N N . ALA A 1 404 ? -16.281 17.516 18.156 1 93.88 404 ALA A N 1
ATOM 3127 C CA . ALA A 1 404 ? -15.258 16.562 17.734 1 93.88 404 ALA A CA 1
ATOM 3128 C C . ALA A 1 404 ? -14.992 16.656 16.234 1 93.88 404 ALA A C 1
ATOM 3130 O O . ALA A 1 404 ? -15.898 16.984 15.469 1 93.88 404 ALA A O 1
ATOM 3131 N N . PRO A 1 405 ? -13.695 16.344 15.773 1 92.69 405 PRO A N 1
ATOM 3132 C CA . PRO A 1 405 ? -13.523 16.016 14.352 1 92.69 405 PRO A CA 1
ATOM 3133 C C . PRO A 1 405 ? -14.336 14.773 13.945 1 92.69 405 PRO A C 1
ATOM 3135 O O . PRO A 1 405 ? -14.484 13.844 14.734 1 92.69 405 PRO A O 1
ATOM 3138 N N . SER A 1 406 ? -14.945 14.766 12.812 1 85.19 406 SER A N 1
ATOM 3139 C CA . SER A 1 406 ? -15.93 13.789 12.359 1 85.19 406 SER A CA 1
ATOM 3140 C C . SER A 1 406 ? -15.43 12.359 12.586 1 85.19 406 SER A C 1
ATOM 3142 O O . SER A 1 406 ? -16.219 11.469 12.914 1 85.19 406 SER A O 1
ATOM 3144 N N . GLU A 1 407 ? -14.234 11.977 12.414 1 79 407 GLU A N 1
ATOM 3145 C CA . GLU A 1 407 ? -13.844 10.578 12.539 1 79 407 GLU A CA 1
ATOM 3146 C C . GLU A 1 407 ? -13.125 10.32 13.859 1 79 407 GLU A C 1
ATOM 3148 O O . GLU A 1 407 ? -12.562 9.242 14.062 1 79 407 GLU A O 1
ATOM 3153 N N . CYS A 1 408 ? -13.352 11.234 14.867 1 90.62 408 CYS A N 1
ATOM 3154 C CA . CYS A 1 408 ? -12.625 11.078 16.125 1 90.62 408 CYS A CA 1
ATOM 3155 C C . CYS A 1 408 ? -13.492 11.477 17.312 1 90.62 408 CYS A C 1
ATOM 3157 O O . CYS A 1 408 ? -13.062 12.25 18.172 1 90.62 408 CYS A O 1
ATOM 3159 N N . GLN A 1 409 ? -14.766 10.93 17.297 1 93 409 GLN A N 1
ATOM 3160 C CA . GLN A 1 409 ? -15.656 11.234 18.422 1 93 409 GLN A CA 1
ATOM 3161 C C . GLN A 1 409 ? -15.023 10.836 19.75 1 93 409 GLN A C 1
ATOM 3163 O O . GLN A 1 409 ? -14.477 9.742 19.875 1 93 409 GLN A O 1
ATOM 3168 N N . GLY A 1 410 ? -15.055 11.711 20.609 1 94.69 410 GLY A N 1
ATOM 3169 C CA . GLY A 1 410 ? -14.57 11.445 21.953 1 94.69 410 GLY A CA 1
ATOM 3170 C C . GLY A 1 410 ? -13.109 11.812 22.156 1 94.69 410 GLY A C 1
ATOM 3171 O O . GLY A 1 410 ? -12.641 11.914 23.297 1 94.69 410 GLY A O 1
ATOM 3172 N N . GLU A 1 411 ? -12.492 12.008 21.062 1 94.44 411 GLU A N 1
ATOM 3173 C CA . GLU A 1 411 ? -11.133 12.5 21.219 1 94.44 411 GLU A CA 1
ATOM 3174 C C . GLU A 1 411 ? -11.125 13.938 21.75 1 94.44 411 GLU A C 1
ATOM 3176 O O . GLU A 1 411 ? -12.148 14.625 21.703 1 94.44 411 GLU A O 1
ATOM 3181 N N . ASP A 1 412 ? -10.078 14.352 22.359 1 96.25 412 ASP A N 1
ATOM 3182 C CA . ASP A 1 412 ? -9.836 15.719 22.812 1 96.25 412 ASP A CA 1
ATOM 3183 C C . ASP A 1 412 ? -8.344 15.961 23.062 1 96.25 412 ASP A C 1
ATOM 3185 O O . ASP A 1 412 ? -7.508 15.156 22.656 1 96.25 412 ASP A O 1
ATOM 3189 N N . MET A 1 413 ? -8.094 17.078 23.531 1 95.19 413 MET A N 1
ATOM 3190 C CA . MET A 1 413 ? -6.711 17.531 23.656 1 95.19 413 MET A CA 1
ATOM 3191 C C . MET A 1 413 ? -5.883 16.547 24.484 1 95.19 413 MET A C 1
ATOM 3193 O O . MET A 1 413 ? -4.734 16.266 24.141 1 95.19 413 MET A O 1
ATOM 3197 N N . ASP A 1 414 ? -6.402 16.047 25.578 1 95.31 414 ASP A N 1
ATOM 3198 C CA . ASP A 1 414 ? -5.688 15.133 26.453 1 95.31 414 ASP A CA 1
ATOM 3199 C C . ASP A 1 414 ? -5.395 13.812 25.75 1 95.31 414 ASP A C 1
ATOM 3201 O O . ASP A 1 414 ? -4.285 13.281 25.859 1 95.31 414 ASP A O 1
ATOM 3205 N N . LYS A 1 415 ? -6.371 13.336 24.969 1 96.06 415 LYS A N 1
ATOM 3206 C CA . LYS A 1 415 ? -6.207 12.055 24.297 1 96.06 415 LYS A CA 1
ATOM 3207 C C . LYS A 1 415 ? -5.219 12.172 23.141 1 96.06 415 LYS A C 1
ATOM 3209 O O . LYS A 1 415 ? -4.43 11.266 22.891 1 96.06 415 LYS A O 1
ATOM 3214 N N . LEU A 1 416 ? -5.285 13.281 22.438 1 96.38 416 LEU A N 1
ATOM 3215 C CA . LEU A 1 416 ? -4.316 13.5 21.359 1 96.38 416 LEU A CA 1
ATOM 3216 C C . LEU A 1 416 ? -2.902 13.602 21.922 1 96.38 416 LEU A C 1
ATOM 3218 O O . LEU A 1 416 ? -1.95 13.125 21.297 1 96.38 416 LEU A O 1
ATOM 3222 N N . ALA A 1 417 ? -2.732 14.242 23.047 1 96.31 417 ALA A N 1
ATOM 3223 C CA . ALA A 1 417 ? -1.423 14.297 23.703 1 96.31 417 ALA A CA 1
ATOM 3224 C C . ALA A 1 417 ? -0.892 12.891 23.984 1 96.31 417 ALA A C 1
ATOM 3226 O O . ALA A 1 417 ? 0.298 12.625 23.797 1 96.31 417 ALA A O 1
ATOM 3227 N N . GLU A 1 418 ? -1.778 12.078 24.422 1 94.56 418 GLU A N 1
ATOM 3228 C CA . GLU A 1 418 ? -1.393 10.695 24.703 1 94.56 418 GLU A CA 1
ATOM 3229 C C . GLU A 1 418 ? -0.931 9.992 23.438 1 94.56 418 GLU A C 1
ATOM 3231 O O . GLU A 1 418 ? 0.095 9.305 23.438 1 94.56 418 GLU A O 1
ATOM 3236 N N . VAL A 1 419 ? -1.648 10.18 22.391 1 95.69 419 VAL A N 1
ATOM 3237 C CA . VAL A 1 419 ? -1.322 9.562 21.109 1 95.69 419 VAL A CA 1
ATOM 3238 C C . VAL A 1 419 ? 0.1 9.938 20.703 1 95.69 419 VAL A C 1
ATOM 3240 O O . VAL A 1 419 ? 0.839 9.109 20.156 1 95.69 419 VAL A O 1
ATOM 3243 N N . CYS A 1 420 ? 0.562 11.148 20.984 1 96.44 420 CYS A N 1
ATOM 3244 C CA . CYS A 1 420 ? 1.811 11.703 20.469 1 96.44 420 CYS A CA 1
ATOM 3245 C C . CYS A 1 420 ? 2.934 11.547 21.484 1 96.44 420 CYS A C 1
ATOM 3247 O O . CYS A 1 420 ? 4.062 11.977 21.25 1 96.44 420 CYS A O 1
ATOM 3249 N N . GLN A 1 421 ? 2.652 11 22.734 1 96.38 421 GLN A N 1
ATOM 3250 C CA . GLN A 1 421 ? 3.666 10.844 23.766 1 96.38 421 GLN A CA 1
ATOM 3251 C C . GLN A 1 421 ? 4.473 9.562 23.562 1 96.38 421 GLN A C 1
ATOM 3253 O O . GLN A 1 421 ? 4.551 8.727 24.469 1 96.38 421 GLN A O 1
ATOM 3258 N N . SER A 1 422 ? 5.195 9.5 22.484 1 95.25 422 SER A N 1
ATOM 3259 C CA . SER A 1 422 ? 5.797 8.25 22.031 1 95.25 422 SER A CA 1
ATOM 3260 C C . SER A 1 422 ? 7.016 7.887 22.875 1 95.25 422 SER A C 1
ATOM 3262 O O . SER A 1 422 ? 7.465 6.738 22.875 1 95.25 422 SER A O 1
ATOM 3264 N N . ASN A 1 423 ? 7.664 8.836 23.594 1 95.94 423 ASN A N 1
ATOM 3265 C CA . ASN A 1 423 ? 8.82 8.469 24.406 1 95.94 423 ASN A CA 1
ATOM 3266 C C . ASN A 1 423 ? 8.414 7.594 25.594 1 95.94 423 ASN A C 1
ATOM 3268 O O . ASN A 1 423 ? 9.273 7.035 26.281 1 95.94 423 ASN A O 1
ATOM 3272 N N . LEU A 1 424 ? 7.117 7.414 25.828 1 94.88 424 LEU A N 1
ATOM 3273 C CA . LEU A 1 424 ? 6.633 6.477 26.828 1 94.88 424 LEU A CA 1
ATOM 3274 C C . LEU A 1 424 ? 6.855 5.035 26.375 1 94.88 424 LEU A C 1
ATOM 3276 O O . LEU A 1 424 ? 6.781 4.109 27.188 1 94.88 424 LEU A O 1
ATOM 3280 N N . TRP A 1 425 ? 7.066 4.824 25.109 1 94.06 425 TRP A N 1
ATOM 3281 C CA . TRP A 1 425 ? 7.375 3.498 24.594 1 94.06 425 TRP A CA 1
ATOM 3282 C C . TRP A 1 425 ? 8.75 3.033 25.062 1 94.06 425 TRP A C 1
ATOM 3284 O O . TRP A 1 425 ? 9.07 1.846 24.969 1 94.06 425 TRP A O 1
ATOM 3294 N N . ASP A 1 426 ? 9.617 3.971 25.422 1 95.12 426 ASP A N 1
ATOM 3295 C CA . ASP A 1 426 ? 10.922 3.602 25.969 1 95.12 426 ASP A CA 1
ATOM 3296 C C . ASP A 1 426 ? 10.797 3.156 27.422 1 95.12 426 ASP A C 1
ATOM 3298 O O . ASP A 1 426 ? 10.609 3.984 28.312 1 95.12 426 ASP A O 1
ATOM 3302 N N . GLY A 1 427 ? 10.992 1.896 27.672 1 94.56 427 GLY A N 1
ATOM 3303 C CA . GLY A 1 427 ? 10.703 1.269 28.953 1 94.56 427 GLY A CA 1
ATOM 3304 C C . GLY A 1 427 ? 11.453 1.889 30.109 1 94.56 427 GLY A C 1
ATOM 3305 O O . GLY A 1 427 ? 10.953 1.929 31.234 1 94.56 427 GLY A O 1
ATOM 3306 N N . GLY A 1 428 ? 12.664 2.357 29.828 1 94.81 428 GLY A N 1
ATOM 3307 C CA . GLY A 1 428 ? 13.508 2.893 30.875 1 94.81 428 GLY A CA 1
ATOM 3308 C C . GLY A 1 428 ? 13.203 4.336 31.219 1 94.81 428 GLY A C 1
ATOM 3309 O O . GLY A 1 428 ? 13.789 4.902 32.156 1 94.81 428 GLY A O 1
ATOM 3310 N N . ASN A 1 429 ? 12.289 5.004 30.531 1 93.5 429 ASN A N 1
ATOM 3311 C CA . ASN A 1 429 ? 12.008 6.426 30.719 1 93.5 429 ASN A CA 1
ATOM 3312 C C . ASN A 1 429 ? 10.992 6.652 31.844 1 93.5 429 ASN A C 1
ATOM 3314 O O . ASN A 1 429 ? 9.914 7.203 31.609 1 93.5 429 ASN A O 1
ATOM 3318 N N . PHE A 1 430 ? 11.375 6.402 33.062 1 91.88 430 PHE A N 1
ATOM 3319 C CA . PHE A 1 430 ? 10.5 6.48 34.219 1 91.88 430 PHE A CA 1
ATOM 3320 C C . PHE A 1 430 ? 10.164 7.934 34.562 1 91.88 430 PHE A C 1
ATOM 3322 O O . PHE A 1 430 ? 9.055 8.234 35 1 91.88 430 PHE A O 1
ATOM 3329 N N . THR A 1 431 ? 11.047 8.836 34.312 1 89.62 431 THR A N 1
ATOM 3330 C CA . THR A 1 431 ? 10.852 10.25 34.625 1 89.62 431 THR A CA 1
ATOM 3331 C C . THR A 1 431 ? 9.734 10.836 33.75 1 89.62 431 THR A C 1
ATOM 3333 O O . THR A 1 431 ? 8.844 11.516 34.25 1 89.62 431 THR A O 1
ATOM 3336 N N . ALA A 1 432 ? 9.797 10.633 32.5 1 91.12 432 ALA A N 1
ATOM 3337 C CA . ALA A 1 432 ? 8.758 11.133 31.594 1 91.12 432 ALA A CA 1
ATOM 3338 C C . ALA A 1 432 ? 7.387 10.578 31.969 1 91.12 432 ALA A C 1
ATOM 3340 O O . ALA A 1 432 ? 6.379 11.281 31.875 1 91.12 432 ALA A O 1
ATOM 3341 N N . LYS A 1 433 ? 7.363 9.336 32.375 1 91.94 433 LYS A N 1
ATOM 3342 C CA . LYS A 1 433 ? 6.094 8.703 32.688 1 91.94 433 LYS A CA 1
ATOM 3343 C C . LYS A 1 433 ? 5.391 9.438 33.844 1 91.94 433 LYS A C 1
ATOM 3345 O O . LYS A 1 433 ? 4.203 9.766 33.719 1 91.94 433 LYS A O 1
ATOM 3350 N N . LYS A 1 434 ? 6.117 9.703 34.875 1 93.62 434 LYS A N 1
ATOM 3351 C CA . LYS A 1 434 ? 5.559 10.391 36.031 1 93.62 434 LYS A CA 1
ATOM 3352 C C . LYS A 1 434 ? 5.094 11.797 35.656 1 93.62 434 LYS A C 1
ATOM 3354 O O . LYS A 1 434 ? 3.988 12.203 36.031 1 93.62 434 LYS A O 1
ATOM 3359 N N . ALA A 1 435 ? 5.926 12.508 35.031 1 95.5 435 ALA A N 1
ATOM 3360 C CA . ALA A 1 435 ? 5.602 13.875 34.625 1 95.5 435 ALA A CA 1
ATOM 3361 C C . ALA A 1 435 ? 4.383 13.906 33.719 1 95.5 435 ALA A C 1
ATOM 3363 O O . ALA A 1 435 ? 3.533 14.789 33.812 1 95.5 435 ALA A O 1
ATOM 3364 N N . TYR A 1 436 ? 4.328 12.984 32.844 1 94.94 436 TYR A N 1
ATOM 3365 C CA . TYR A 1 436 ? 3.24 12.938 31.859 1 94.94 436 TYR A CA 1
ATOM 3366 C C . TYR A 1 436 ? 1.906 12.664 32.531 1 94.94 436 TYR A C 1
ATOM 3368 O O . TYR A 1 436 ? 0.883 13.25 32.188 1 94.94 436 TYR A O 1
ATOM 3376 N N . GLU A 1 437 ? 1.9 11.781 33.531 1 94.5 437 GLU A N 1
ATOM 3377 C CA . GLU A 1 437 ? 0.673 11.484 34.25 1 94.5 437 GLU A CA 1
ATOM 3378 C C . GLU A 1 437 ? 0.124 12.734 34.938 1 94.5 437 GLU A C 1
ATOM 3380 O O . GLU A 1 437 ? -1.087 12.961 34.938 1 94.5 437 GLU A O 1
ATOM 3385 N N . ALA A 1 438 ? 1.009 13.477 35.438 1 94.56 438 ALA A N 1
ATOM 3386 C CA . ALA A 1 438 ? 0.597 14.734 36.062 1 94.56 438 ALA A CA 1
ATOM 3387 C C . ALA A 1 438 ? 0.033 15.695 35 1 94.56 438 ALA A C 1
ATOM 3389 O O . ALA A 1 438 ? -0.988 16.344 35.25 1 94.56 438 ALA A O 1
ATOM 3390 N N . GLU A 1 439 ? 0.702 15.836 33.906 1 94.12 439 GLU A N 1
ATOM 3391 C CA . GLU A 1 439 ? 0.265 16.719 32.844 1 94.12 439 GLU A CA 1
ATOM 3392 C C . GLU A 1 439 ? -1.091 16.281 32.281 1 94.12 439 GLU A C 1
ATOM 3394 O O . GLU A 1 439 ? -1.928 17.125 31.953 1 94.12 439 GLU A O 1
ATOM 3399 N N . GLN A 1 440 ? -1.313 15.008 32.188 1 95.06 440 GLN A N 1
ATOM 3400 C CA . GLN A 1 440 ? -2.57 14.477 31.672 1 95.06 440 GLN A CA 1
ATOM 3401 C C . GLN A 1 440 ? -3.75 14.93 32.531 1 95.06 440 GLN A C 1
ATOM 3403 O O . GLN A 1 440 ? -4.816 15.258 32 1 95.06 440 GLN A O 1
ATOM 3408 N N . ALA A 1 441 ? -3.5 14.891 33.812 1 95.12 441 ALA A N 1
ATOM 3409 C CA . ALA A 1 441 ? -4.547 15.352 34.719 1 95.12 441 ALA A CA 1
ATOM 3410 C C . ALA A 1 441 ? -4.84 16.828 34.5 1 95.12 441 ALA A C 1
ATOM 3412 O O . ALA A 1 441 ? -6 17.25 34.531 1 95.12 441 ALA A O 1
ATOM 3413 N N . GLU A 1 442 ? -3.846 17.609 34.312 1 94.5 442 GLU A N 1
ATOM 3414 C CA . GLU A 1 442 ? -4.004 19.031 34.062 1 94.5 442 GLU A CA 1
ATOM 3415 C C . GLU A 1 442 ? -4.723 19.312 32.75 1 94.5 442 GLU A C 1
ATOM 3417 O O . GLU A 1 442 ? -5.605 20.172 32.688 1 94.5 442 GLU A O 1
ATOM 3422 N N . LEU A 1 443 ? -4.348 18.625 31.734 1 95.75 443 LEU A N 1
ATOM 3423 C CA . LEU A 1 443 ? -4.969 18.781 30.422 1 95.75 443 LEU A CA 1
ATOM 3424 C C . LEU A 1 443 ? -6.453 18.438 30.484 1 95.75 443 LEU A C 1
ATOM 3426 O O . LEU A 1 443 ? -7.285 19.141 29.906 1 95.75 443 LEU A O 1
ATOM 3430 N N . LEU A 1 444 ? -6.68 17.344 31.172 1 95.69 444 LEU A N 1
ATOM 3431 C CA . LEU A 1 444 ? -8.062 16.891 31.297 1 95.69 444 LEU A CA 1
ATOM 3432 C C . LEU A 1 444 ? -8.914 17.953 31.984 1 95.69 444 LEU A C 1
ATOM 3434 O O . LEU A 1 444 ? -10.039 18.219 31.562 1 95.69 444 LEU A O 1
ATOM 3438 N N . ALA A 1 445 ? -8.367 18.531 32.969 1 95.62 445 ALA A N 1
ATOM 3439 C CA . ALA A 1 445 ? -9.102 19.547 33.719 1 95.62 445 ALA A CA 1
ATOM 3440 C C . ALA A 1 445 ? -9.219 20.844 32.938 1 95.62 445 ALA A C 1
ATOM 3442 O O . ALA A 1 445 ? -10.297 21.438 32.844 1 95.62 445 ALA A O 1
ATOM 3443 N N . ALA A 1 446 ? -8.148 21.281 32.312 1 96.31 446 ALA A N 1
ATOM 3444 C CA . ALA A 1 446 ? -8.055 22.609 31.719 1 96.31 446 ALA A CA 1
ATOM 3445 C C . ALA A 1 446 ? -8.789 22.672 30.391 1 96.31 446 ALA A C 1
ATOM 3447 O O . ALA A 1 446 ? -9.281 23.719 29.969 1 96.31 446 ALA A O 1
ATOM 3448 N N . GLN A 1 447 ? -8.891 21.547 29.703 1 96.5 447 GLN A N 1
ATOM 3449 C CA . GLN A 1 447 ? -9.562 21.547 28.406 1 96.5 447 GLN A CA 1
ATOM 3450 C C . GLN A 1 447 ? -11.062 21.781 28.578 1 96.5 447 GLN A C 1
ATOM 3452 O O . GLN A 1 447 ? -11.75 22.141 27.609 1 96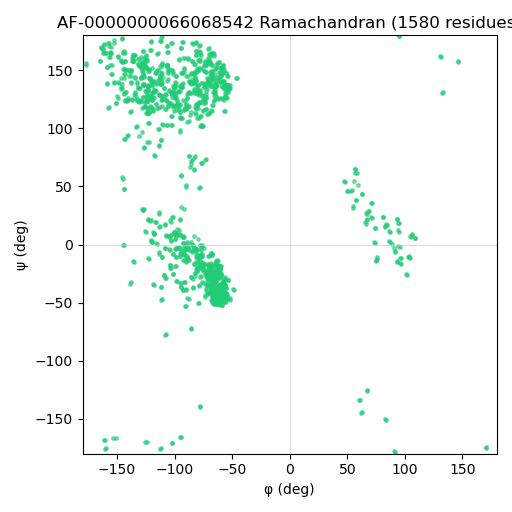.5 447 GLN A O 1
ATOM 3457 N N . ASP A 1 448 ? -11.617 21.484 29.766 1 96.19 448 ASP A N 1
ATOM 3458 C CA . ASP A 1 448 ? -12.992 21.812 30.141 1 96.19 448 ASP A CA 1
ATOM 3459 C C . ASP A 1 448 ? -13.992 21.234 29.156 1 96.19 448 ASP A C 1
ATOM 3461 O O . ASP A 1 448 ? -14.75 21.969 28.516 1 96.19 448 ASP A O 1
ATOM 3465 N N . ARG A 1 449 ? -14.055 19.938 29.094 1 96 449 ARG A N 1
ATOM 3466 C CA . ARG A 1 449 ? -15.047 19.266 28.25 1 96 449 ARG A CA 1
ATOM 3467 C C . ARG A 1 449 ? -16.453 19.484 28.781 1 96 449 ARG A C 1
ATOM 3469 O O . ARG A 1 449 ? -17.438 19.312 28.047 1 96 449 ARG A O 1
ATOM 3476 N N . ALA A 1 450 ? -16.5 19.891 30.016 1 95.5 450 ALA A N 1
ATOM 3477 C CA . ALA A 1 450 ? -17.812 20.062 30.641 1 95.5 450 ALA A CA 1
ATOM 3478 C C . ALA A 1 450 ? -18.594 21.203 30 1 95.5 450 ALA A C 1
ATOM 3480 O O . ALA A 1 450 ? -19.781 21.047 29.672 1 95.5 450 ALA A O 1
ATOM 3481 N N . THR A 1 451 ? -17.953 22.375 29.766 1 95.38 451 THR A N 1
ATOM 3482 C CA . THR A 1 451 ? -18.719 23.547 29.297 1 95.38 451 THR A CA 1
ATOM 3483 C C . THR A 1 451 ? -18.422 23.828 27.844 1 95.38 451 THR A C 1
ATOM 3485 O O . THR A 1 451 ? -19.219 24.469 27.141 1 95.38 451 THR A O 1
ATOM 3488 N N . GLY A 1 452 ? -17.203 23.469 27.391 1 95.44 452 GLY A N 1
ATOM 3489 C CA . GLY A 1 452 ? -16.812 23.719 26.016 1 95.44 452 GLY A CA 1
ATOM 3490 C C . GLY A 1 452 ? -16.516 25.188 25.75 1 95.44 452 GLY A C 1
ATOM 3491 O O . GLY A 1 452 ? -16.359 25.594 24.594 1 95.44 452 GLY A O 1
ATOM 3492 N N . GLN A 1 453 ? -16.359 26.016 26.766 1 96.5 453 GLN A N 1
ATOM 3493 C CA . GLN A 1 453 ? -16.219 27.469 26.625 1 96.5 453 GLN A CA 1
ATOM 3494 C C . GLN A 1 453 ? -14.781 27.844 26.266 1 96.5 453 GLN A C 1
ATOM 3496 O O . GLN A 1 453 ? -13.844 27.109 26.562 1 96.5 453 GLN A O 1
ATOM 3501 N N . TYR A 1 454 ? -14.672 28.969 25.469 1 96.56 454 TYR A N 1
ATOM 3502 C CA . TYR A 1 454 ? -13.359 29.562 25.266 1 96.56 454 TYR A CA 1
ATOM 3503 C C . TYR A 1 454 ? -12.734 29.984 26.594 1 96.56 454 TYR A C 1
ATOM 3505 O O . TYR A 1 454 ? -13.438 30.266 27.562 1 96.56 454 TYR A O 1
ATOM 3513 N N . SER A 1 455 ? -11.414 29.922 26.766 1 96.56 455 SER A N 1
ATOM 3514 C CA . SER A 1 455 ? -10.703 30.25 28 1 96.56 455 SER A CA 1
ATOM 3515 C C . SER A 1 455 ? -9.289 30.719 27.703 1 96.56 455 SER A C 1
ATOM 3517 O O . SER A 1 455 ? -8.859 30.75 26.547 1 96.56 455 SER A O 1
ATOM 3519 N N . ASP A 1 456 ? -8.617 31.125 28.797 1 96.25 456 ASP A N 1
ATOM 3520 C CA . ASP A 1 456 ? -7.207 31.5 28.672 1 96.25 456 ASP A CA 1
ATOM 3521 C C . ASP A 1 456 ? -6.359 30.312 28.234 1 96.25 456 ASP A C 1
ATOM 3523 O O . ASP A 1 456 ? -5.375 30.469 27.516 1 96.25 456 ASP A O 1
ATOM 3527 N N . PHE A 1 457 ? -6.742 29.172 28.688 1 96.25 457 PHE A N 1
ATOM 3528 C CA . PHE A 1 457 ? -6.086 27.938 28.266 1 96.25 457 PHE A CA 1
ATOM 3529 C C . PHE A 1 457 ? -6.125 27.812 26.734 1 96.25 457 PHE A C 1
ATOM 3531 O O . PHE A 1 457 ? -5.094 27.578 26.109 1 96.25 457 PHE A O 1
ATOM 3538 N N . TRP A 1 458 ? -7.332 28.047 26.125 1 97.19 458 TRP A N 1
ATOM 3539 C CA . TRP A 1 458 ? -7.508 27.922 24.688 1 97.19 458 TRP A CA 1
ATOM 3540 C C . TRP A 1 458 ? -6.887 29.109 23.953 1 97.19 458 TRP A C 1
ATOM 3542 O O . TRP A 1 458 ? -6.383 28.969 22.844 1 97.19 458 TRP A O 1
ATOM 3552 N N . GLU A 1 459 ? -6.922 30.25 24.578 1 96.81 459 GLU A N 1
ATOM 3553 C CA . GLU A 1 459 ? -6.32 31.453 24 1 96.81 459 GLU A CA 1
ATOM 3554 C C . GLU A 1 459 ? -4.84 31.234 23.703 1 96.81 459 GLU A C 1
ATOM 3556 O O . GLU A 1 459 ? -4.34 31.672 22.656 1 96.81 459 GLU A O 1
ATOM 3561 N N . SER A 1 460 ? -4.145 30.562 24.594 1 97.25 460 SER A N 1
ATOM 3562 C CA . SER A 1 460 ? -2.717 30.312 24.453 1 97.25 460 SER A CA 1
ATOM 3563 C C . SER A 1 460 ? -2.439 29.359 23.297 1 97.25 460 SER A C 1
ATOM 3565 O O . SER A 1 460 ? -1.291 29.203 22.859 1 97.25 460 SER A O 1
ATOM 3567 N N . ARG A 1 461 ? -3.479 28.781 22.75 1 97.75 461 ARG A N 1
ATOM 3568 C CA . ARG A 1 461 ? -3.352 27.812 21.672 1 97.75 461 ARG A CA 1
ATOM 3569 C C . ARG A 1 461 ? -4.027 28.328 20.406 1 97.75 461 ARG A C 1
ATOM 3571 O O . ARG A 1 461 ? -4.461 27.531 19.562 1 97.75 461 ARG A O 1
ATOM 3578 N N . ASN A 1 462 ? -4.246 29.578 20.297 1 98.06 462 ASN A N 1
ATOM 3579 C CA . ASN A 1 462 ? -4.734 30.281 19.125 1 98.06 462 ASN A CA 1
ATOM 3580 C C . ASN A 1 462 ? -3.611 31.016 18.391 1 98.06 462 ASN A C 1
ATOM 3582 O O . ASN A 1 462 ? -3.26 32.125 18.766 1 98.06 462 ASN A O 1
ATOM 3586 N N . TYR A 1 463 ? -3.148 30.5 17.328 1 98.56 463 TYR A N 1
ATOM 3587 C CA . TYR A 1 463 ? -1.968 31.016 16.641 1 98.56 463 TYR A CA 1
ATOM 3588 C C . TYR A 1 463 ? -2.303 32.281 15.859 1 98.56 463 TYR A C 1
ATOM 3590 O O . TYR A 1 463 ? -1.415 33.062 15.547 1 98.56 463 TYR A O 1
ATOM 3598 N N . ARG A 1 464 ? -3.588 32.5 15.555 1 98.38 464 ARG A N 1
ATOM 3599 C CA . ARG A 1 464 ? -4.016 33.625 14.742 1 98.38 464 ARG A CA 1
ATOM 3600 C C . ARG A 1 464 ? -3.707 34.938 15.438 1 98.38 464 ARG A C 1
ATOM 3602 O O . ARG A 1 464 ? -3.482 35.969 14.781 1 98.38 464 ARG A O 1
ATOM 3609 N N . HIS A 1 465 ? -3.65 34.906 16.672 1 97.12 465 HIS A N 1
ATOM 3610 C CA . HIS A 1 465 ? -3.418 36.125 17.438 1 97.12 465 HIS A CA 1
ATOM 3611 C C . HIS A 1 465 ? -1.949 36.531 17.391 1 97.12 465 HIS A C 1
ATOM 3613 O O . HIS A 1 465 ? -1.588 37.625 17.844 1 97.12 465 HIS A O 1
ATOM 3619 N N . HIS A 1 466 ? -1.147 35.719 16.781 1 97.62 466 HIS A N 1
ATOM 3620 C CA . HIS A 1 466 ? 0.27 36.031 16.625 1 97.62 466 HIS A CA 1
ATOM 3621 C C . HIS A 1 466 ? 0.654 36.062 15.148 1 97.62 466 HIS A C 1
ATOM 3623 O O . HIS A 1 466 ? 1.836 36 14.805 1 97.62 466 HIS A O 1
ATOM 3629 N N . ALA A 1 467 ? -0.292 36.219 14.273 1 97.94 467 ALA A N 1
ATOM 3630 C CA . ALA A 1 467 ? -0.078 36.125 12.836 1 97.94 467 ALA A CA 1
ATOM 3631 C C . ALA A 1 467 ? 0.838 37.219 12.336 1 97.94 467 ALA A C 1
ATOM 3633 O O . ALA A 1 467 ? 1.486 37.094 11.297 1 97.94 467 ALA A O 1
ATOM 3634 N N . ASP A 1 468 ? 0.913 38.375 13.039 1 97.56 468 ASP A N 1
ATOM 3635 C CA . ASP A 1 468 ? 1.764 39.5 12.641 1 97.56 468 ASP A CA 1
ATOM 3636 C C . ASP A 1 468 ? 3.24 39.094 12.688 1 97.56 468 ASP A C 1
ATOM 3638 O O . ASP A 1 468 ? 4.086 39.781 12.125 1 97.56 468 ASP A O 1
ATOM 3642 N N . GLY A 1 469 ? 3.512 37.938 13.359 1 98.25 469 GLY A N 1
ATOM 3643 C CA . GLY A 1 469 ? 4.883 37.469 13.453 1 98.25 469 GLY A CA 1
ATOM 3644 C C . GLY A 1 469 ? 5.336 36.719 12.211 1 98.25 469 GLY A C 1
ATOM 3645 O O . GLY A 1 469 ? 6.531 36.469 12.031 1 98.25 469 GLY A O 1
ATOM 3646 N N . ILE A 1 470 ? 4.469 36.438 11.312 1 98.62 470 ILE A N 1
ATOM 3647 C CA . ILE A 1 470 ? 4.793 35.688 10.117 1 98.62 470 ILE A CA 1
ATOM 3648 C C . ILE A 1 470 ? 5.598 36.562 9.148 1 98.62 470 ILE A C 1
ATOM 3650 O O . ILE A 1 470 ? 5.133 37.594 8.719 1 98.62 470 ILE A O 1
ATOM 3654 N N . LYS A 1 471 ? 6.805 36.094 8.812 1 98.25 471 LYS A N 1
ATOM 3655 C CA . LYS A 1 471 ? 7.699 36.875 7.949 1 98.25 471 LYS A CA 1
ATOM 3656 C C . LYS A 1 471 ? 8.078 36.062 6.707 1 98.25 471 LYS A C 1
ATOM 3658 O O . LYS A 1 471 ? 8.68 36.594 5.773 1 98.25 471 LYS A O 1
ATOM 3663 N N . CYS A 1 472 ? 7.809 34.844 6.656 1 98.56 472 CYS A N 1
ATOM 3664 C CA . CYS A 1 472 ? 8.148 33.969 5.543 1 98.56 472 CYS A CA 1
ATOM 3665 C C . CYS A 1 472 ? 7.016 33.875 4.527 1 98.56 472 CYS A C 1
ATOM 3667 O O . CYS A 1 472 ? 5.875 34.25 4.844 1 98.56 472 CYS A O 1
ATOM 3669 N N . SER A 1 473 ? 7.332 33.438 3.264 1 98.56 473 SER A N 1
ATOM 3670 C CA . SER A 1 473 ? 6.277 33.25 2.279 1 98.56 473 SER A CA 1
ATOM 3671 C C . SER A 1 473 ? 5.375 32.062 2.686 1 98.56 473 SER A C 1
ATOM 3673 O O . SER A 1 473 ? 5.715 31.297 3.576 1 98.56 473 SER A O 1
ATOM 3675 N N . TRP A 1 474 ? 4.168 32.062 2.023 1 98.5 474 TRP A N 1
ATOM 3676 C CA . TRP A 1 474 ? 3.107 31.266 2.611 1 98.5 474 TRP A CA 1
ATOM 3677 C C . TRP A 1 474 ? 2.301 30.547 1.529 1 98.5 474 TRP A C 1
ATOM 3679 O O . TRP A 1 474 ? 1.8 31.188 0.601 1 98.5 474 TRP A O 1
ATOM 3689 N N . ILE A 1 475 ? 2.189 29.203 1.62 1 98.5 475 ILE A N 1
ATOM 3690 C CA . ILE A 1 475 ? 1.227 28.438 0.842 1 98.5 475 ILE A CA 1
ATOM 3691 C C . ILE A 1 475 ? 0.341 27.609 1.78 1 98.5 475 ILE A C 1
ATOM 3693 O O . ILE A 1 475 ? 0.843 26.891 2.645 1 98.5 475 ILE A O 1
ATOM 3697 N N . SER A 1 476 ? -0.988 27.703 1.636 1 98.44 476 SER A N 1
ATOM 3698 C CA . SER A 1 476 ? -1.933 26.812 2.318 1 98.44 476 SER A CA 1
ATOM 3699 C C . SER A 1 476 ? -2.641 25.891 1.334 1 98.44 476 SER A C 1
ATOM 3701 O O . SER A 1 476 ? -2.934 26.297 0.204 1 98.44 476 SER A O 1
ATOM 3703 N N . VAL A 1 477 ? -2.797 24.672 1.695 1 98.44 477 VAL A N 1
ATOM 3704 C CA . VAL A 1 477 ? -3.58 23.672 0.974 1 98.44 477 VAL A CA 1
ATOM 3705 C C . VAL A 1 477 ? -4.656 23.094 1.893 1 98.44 477 VAL A C 1
ATOM 3707 O O . VAL A 1 477 ? -4.371 22.734 3.033 1 98.44 477 VAL A O 1
ATOM 3710 N N . HIS A 1 478 ? -5.883 23 1.428 1 98.56 478 HIS A N 1
ATOM 3711 C CA . HIS A 1 478 ? -6.93 22.5 2.312 1 98.56 478 HIS A CA 1
ATOM 3712 C C . HIS A 1 478 ? -8.078 21.875 1.518 1 98.56 478 HIS A C 1
ATOM 3714 O O . HIS A 1 478 ? -8.336 22.297 0.385 1 98.56 478 HIS A O 1
ATOM 3720 N N . GLY A 1 479 ? -8.703 20.875 2.053 1 98 479 GLY A N 1
ATOM 3721 C CA . GLY A 1 479 ? -9.906 20.297 1.471 1 98 479 GLY A CA 1
ATOM 3722 C C . GLY A 1 479 ? -11.172 21.016 1.889 1 98 479 GLY A C 1
ATOM 3723 O O . GLY A 1 479 ? -11.328 21.391 3.055 1 98 479 GLY A O 1
ATOM 3724 N N . LEU A 1 480 ? -12.07 21.219 0.976 1 98.06 480 LEU A N 1
ATOM 3725 C CA . LEU A 1 480 ? -13.312 21.922 1.244 1 98.06 480 LEU A CA 1
ATOM 3726 C C . LEU A 1 480 ? -14.336 21.016 1.9 1 98.06 480 LEU A C 1
ATOM 3728 O O . LEU A 1 480 ? -15.352 21.484 2.424 1 98.06 480 LEU A O 1
ATOM 3732 N N . ASN A 1 481 ? -14 19.719 1.89 1 97.44 481 ASN A N 1
ATOM 3733 C CA . ASN A 1 481 ? -14.836 18.75 2.596 1 97.44 481 ASN A CA 1
ATOM 3734 C C . ASN A 1 481 ? -14.102 18.141 3.783 1 97.44 481 ASN A C 1
ATOM 3736 O O . ASN A 1 481 ? -14.297 16.969 4.102 1 97.44 481 ASN A O 1
ATOM 3740 N N . ASP A 1 482 ? -13.188 18.844 4.312 1 97.38 482 ASP A N 1
ATOM 3741 C CA . ASP A 1 482 ? -12.469 18.422 5.504 1 97.38 482 ASP A CA 1
ATOM 3742 C C . ASP A 1 482 ? -13.289 18.672 6.766 1 97.38 482 ASP A C 1
ATOM 3744 O O . ASP A 1 482 ? -13.422 19.812 7.211 1 97.38 482 ASP A O 1
ATOM 3748 N N . TRP A 1 483 ? -13.766 17.594 7.352 1 96.81 483 TRP A N 1
ATOM 3749 C CA . TRP A 1 483 ? -14.547 17.734 8.578 1 96.81 483 TRP A CA 1
ATOM 3750 C C . TRP A 1 483 ? -13.742 17.25 9.789 1 96.81 483 TRP A C 1
ATOM 3752 O O . TRP A 1 483 ? -14.281 17.094 10.883 1 96.81 483 TRP A O 1
ATOM 3762 N N . ASN A 1 484 ? -12.422 16.969 9.469 1 96.69 484 ASN A N 1
ATOM 3763 C CA . ASN A 1 484 ? -11.453 16.797 10.547 1 96.69 484 ASN A CA 1
ATOM 3764 C C . ASN A 1 484 ? -10.883 18.141 10.992 1 96.69 484 ASN A C 1
ATOM 3766 O O . ASN A 1 484 ? -11.328 18.719 11.984 1 96.69 484 ASN A O 1
ATOM 3770 N N . VAL A 1 485 ? -10.07 18.656 10.141 1 97.62 485 VAL A N 1
ATOM 3771 C CA . VAL A 1 485 ? -9.695 20.047 10.328 1 97.62 485 VAL A CA 1
ATOM 3772 C C . VAL A 1 485 ? -10.594 20.953 9.484 1 97.62 485 VAL A C 1
ATOM 3774 O O . VAL A 1 485 ? -10.32 21.188 8.305 1 97.62 485 VAL A O 1
ATOM 3777 N N . LYS A 1 486 ? -11.578 21.469 10.102 1 97.62 486 LYS A N 1
ATOM 3778 C CA . LYS A 1 486 ? -12.633 22.172 9.383 1 97.62 486 LYS A CA 1
ATOM 3779 C C . LYS A 1 486 ? -12.086 23.391 8.648 1 97.62 486 LYS A C 1
ATOM 3781 O O . LYS A 1 486 ? -11.133 24.031 9.109 1 97.62 486 LYS A O 1
ATOM 3786 N N . PRO A 1 487 ? -12.758 23.781 7.539 1 97.94 487 PRO A N 1
ATOM 3787 C CA . PRO A 1 487 ? -12.25 24.812 6.637 1 97.94 487 PRO A CA 1
ATOM 3788 C C . PRO A 1 487 ? -12.078 26.172 7.324 1 97.94 487 PRO A C 1
ATOM 3790 O O . PRO A 1 487 ? -11.312 27.016 6.855 1 97.94 487 PRO A O 1
ATOM 3793 N N . LYS A 1 488 ? -12.742 26.422 8.445 1 98.06 488 LYS A N 1
ATOM 3794 C CA . LYS A 1 488 ? -12.602 27.719 9.102 1 98.06 488 LYS A CA 1
ATOM 3795 C C . LYS A 1 488 ? -11.156 27.953 9.539 1 98.06 488 LYS A C 1
ATOM 3797 O O . LYS A 1 488 ? -10.711 29.109 9.633 1 98.06 488 LYS A O 1
ATOM 3802 N N . ASN A 1 489 ? -10.422 26.875 9.797 1 98.44 489 ASN A N 1
ATOM 3803 C CA . ASN A 1 489 ? -9.031 27.031 10.211 1 98.44 489 ASN A CA 1
ATOM 3804 C C . ASN A 1 489 ? -8.188 27.672 9.125 1 98.44 489 ASN A C 1
ATOM 3806 O O . ASN A 1 489 ? -7.473 28.641 9.383 1 98.44 489 ASN A O 1
ATOM 3810 N N . VAL A 1 490 ? -8.258 27.172 7.918 1 98.69 490 VAL A N 1
ATOM 3811 C CA . VAL A 1 490 ? -7.465 27.75 6.832 1 98.69 490 VAL A CA 1
ATOM 3812 C C . VAL A 1 490 ? -8.039 29.094 6.418 1 98.69 490 VAL A C 1
ATOM 3814 O O . VAL A 1 490 ? -7.293 30.016 6.051 1 98.69 490 VAL A O 1
ATOM 3817 N N . TYR A 1 491 ? -9.336 29.25 6.453 1 98.62 491 TYR A N 1
ATOM 3818 C CA . TYR A 1 491 ? -9.984 30.484 6.051 1 98.62 491 TYR A CA 1
ATOM 3819 C C . TYR A 1 491 ? -9.539 31.641 6.934 1 98.62 491 TYR A C 1
ATOM 3821 O O . TYR A 1 491 ? -9.141 32.688 6.438 1 98.62 491 TYR A O 1
ATOM 3829 N N . LYS A 1 492 ? -9.609 31.469 8.242 1 98.38 492 LYS A N 1
ATOM 3830 C CA . LYS A 1 492 ? -9.344 32.562 9.164 1 98.38 492 LYS A CA 1
ATOM 3831 C C . LYS A 1 492 ? -7.875 32.969 9.133 1 98.38 492 LYS A C 1
ATOM 3833 O O . LYS A 1 492 ? -7.543 34.156 9.234 1 98.38 492 LYS A O 1
ATOM 3838 N N . ILE A 1 493 ? -6.969 31.984 9.062 1 98.69 493 ILE A N 1
ATOM 3839 C CA . ILE A 1 493 ? -5.562 32.344 8.984 1 98.69 493 ILE A CA 1
ATOM 3840 C C . ILE A 1 493 ? -5.273 33 7.637 1 98.69 493 ILE A C 1
ATOM 3842 O O . ILE A 1 493 ? -4.426 33.906 7.543 1 98.69 493 ILE A O 1
ATOM 3846 N N . TRP A 1 494 ? -5.902 32.594 6.562 1 98.44 494 TRP A N 1
ATOM 3847 C CA . TRP A 1 494 ? -5.746 33.188 5.242 1 98.44 494 TRP A CA 1
ATOM 3848 C C . TRP A 1 494 ? -6.145 34.656 5.27 1 98.44 494 TRP A C 1
ATOM 3850 O O . TRP A 1 494 ? -5.477 35.5 4.664 1 98.44 494 TRP A O 1
ATOM 3860 N N . GLN A 1 495 ? -7.289 35 6.031 1 98 495 GLN A N 1
ATOM 3861 C CA . GLN A 1 495 ? -7.734 36.375 6.129 1 98 495 GLN A CA 1
ATOM 3862 C C . GLN A 1 495 ? -6.648 37.281 6.734 1 98 495 GLN A C 1
ATOM 3864 O O . GLN A 1 495 ? -6.594 38.469 6.457 1 98 495 GLN A O 1
ATOM 3869 N N . LYS A 1 496 ? -5.805 36.688 7.52 1 98.19 496 LYS A N 1
ATOM 3870 C CA . LYS A 1 496 ? -4.73 37.438 8.164 1 98.19 496 LYS A CA 1
ATOM 3871 C C . LYS A 1 496 ? -3.482 37.469 7.281 1 98.19 496 LYS A C 1
ATOM 3873 O O . LYS A 1 496 ? -2.9 38.531 7.062 1 98.19 496 LYS A O 1
ATOM 3878 N N . VAL A 1 497 ? -3.111 36.375 6.754 1 98.31 497 VAL A N 1
ATOM 3879 C CA . VAL A 1 497 ? -1.876 36.219 5.992 1 98.31 497 VAL A CA 1
ATOM 3880 C C . VAL A 1 497 ? -1.938 37.062 4.73 1 98.31 497 VAL A C 1
ATOM 3882 O O . VAL A 1 497 ? -0.942 37.688 4.34 1 98.31 497 VAL A O 1
ATOM 3885 N N . LYS A 1 498 ? -3.084 37.094 4.074 1 96.81 498 LYS A N 1
ATOM 3886 C CA . LYS A 1 498 ? -3.207 37.812 2.801 1 96.81 498 LYS A CA 1
ATOM 3887 C C . LYS A 1 498 ? -2.945 39.312 2.975 1 96.81 498 LYS A C 1
ATOM 3889 O O . LYS A 1 498 ? -2.666 40 2.002 1 96.81 498 LYS A O 1
ATOM 3894 N N . GLN A 1 499 ? -3.014 39.781 4.23 1 96.94 499 GLN A N 1
ATOM 3895 C CA . GLN A 1 499 ? -2.805 41.219 4.516 1 96.94 499 GLN A CA 1
ATOM 3896 C C . GLN A 1 499 ? -1.343 41.5 4.848 1 96.94 499 GLN A C 1
ATOM 3898 O O . GLN A 1 499 ? -0.927 42.656 4.895 1 96.94 499 GLN A O 1
ATOM 3903 N N . LEU A 1 500 ? -0.581 40.531 5.098 1 98.06 500 LEU A N 1
ATOM 3904 C CA . LEU A 1 500 ? 0.829 40.656 5.445 1 98.06 500 LEU A CA 1
ATOM 3905 C C . LEU A 1 500 ? 1.668 40.938 4.199 1 98.06 500 LEU A C 1
ATOM 3907 O O . LEU A 1 500 ? 1.268 40.594 3.088 1 98.06 500 LEU A O 1
ATOM 3911 N N . PRO A 1 501 ? 2.832 41.625 4.32 1 97.25 501 PRO A N 1
ATOM 3912 C CA . PRO A 1 501 ? 3.713 41.875 3.176 1 97.25 501 PRO A CA 1
ATOM 3913 C C . PRO A 1 501 ? 4.566 40.656 2.812 1 97.25 501 PRO A C 1
ATOM 3915 O O . PRO A 1 501 ? 5.793 40.781 2.701 1 97.25 501 PRO A O 1
ATOM 3918 N N . VAL A 1 502 ? 4.039 39.5 2.678 1 97.44 502 VAL A N 1
ATOM 3919 C CA . VAL A 1 502 ? 4.68 38.281 2.271 1 97.44 502 VAL A CA 1
ATOM 3920 C C . VAL A 1 502 ? 3.924 37.656 1.094 1 97.44 502 VAL A C 1
ATOM 3922 O O . VAL A 1 502 ? 2.715 37.844 0.953 1 97.44 502 VAL A O 1
ATOM 3925 N N . GLU A 1 503 ? 4.641 37.031 0.185 1 97.5 503 GLU A N 1
ATOM 3926 C CA . GLU A 1 503 ? 3.971 36.312 -0.899 1 97.5 503 GLU A CA 1
ATOM 3927 C C . GLU A 1 503 ? 3.191 35.125 -0.373 1 97.5 503 GLU A C 1
ATOM 3929 O O . GLU A 1 503 ? 3.662 34.406 0.518 1 97.5 503 GLU A O 1
ATOM 3934 N N . SER A 1 504 ? 1.971 34.969 -0.848 1 98.19 504 SER A N 1
ATOM 3935 C CA . SER A 1 504 ? 1.129 33.875 -0.349 1 98.19 504 SER A CA 1
ATOM 3936 C C . SER A 1 504 ? 0.231 33.344 -1.449 1 98.19 504 SER A C 1
ATOM 3938 O O . SER A 1 504 ? -0.173 34.062 -2.355 1 98.19 504 SER A O 1
ATOM 3940 N N . HIS A 1 505 ? 0.005 32.031 -1.46 1 98.5 505 HIS A N 1
ATOM 3941 C CA . HIS A 1 505 ? -0.935 31.328 -2.324 1 98.5 505 HIS A CA 1
ATOM 3942 C C . HIS A 1 505 ? -1.81 30.359 -1.521 1 98.5 505 HIS A C 1
ATOM 3944 O O . HIS A 1 505 ? -1.437 29.953 -0.421 1 98.5 505 HIS A O 1
ATOM 3950 N N . LEU A 1 506 ? -3.01 30.062 -2.074 1 98.62 506 LEU A N 1
ATOM 3951 C CA . LEU A 1 506 ? -3.965 29.156 -1.438 1 98.62 506 LEU A CA 1
ATOM 3952 C C . LEU A 1 506 ? -4.512 28.141 -2.441 1 98.62 506 LEU A C 1
ATOM 3954 O O . LEU A 1 506 ? -4.926 28.516 -3.543 1 98.62 506 LEU A O 1
ATOM 3958 N N . PHE A 1 507 ? -4.391 26.891 -2.141 1 98.69 507 PHE A N 1
ATOM 3959 C CA . PHE A 1 507 ? -5.016 25.812 -2.908 1 98.69 507 PHE A CA 1
ATOM 3960 C C . PHE A 1 507 ? -6.172 25.203 -2.135 1 98.69 507 PHE A C 1
ATOM 3962 O O . PHE A 1 507 ? -6.016 24.812 -0.975 1 98.69 507 PHE A O 1
ATOM 3969 N N . LEU A 1 508 ? -7.352 25.062 -2.723 1 98.56 508 LEU A N 1
ATOM 3970 C CA . LEU A 1 508 ? -8.508 24.391 -2.133 1 98.56 508 LEU A CA 1
ATOM 3971 C C . LEU A 1 508 ? -8.984 23.25 -3.02 1 98.56 508 LEU A C 1
ATOM 3973 O O . LEU A 1 508 ? -9.375 23.469 -4.168 1 98.56 508 LEU A O 1
ATOM 3977 N N . HIS A 1 509 ? -8.875 22.031 -2.574 1 98 509 HIS A N 1
ATOM 3978 C CA . HIS A 1 509 ? -9.391 20.891 -3.311 1 98 509 HIS A CA 1
ATOM 3979 C C . HIS A 1 509 ? -10.703 20.391 -2.715 1 98 509 HIS A C 1
ATOM 3981 O O . HIS A 1 509 ? -11.133 20.875 -1.664 1 98 509 HIS A O 1
ATOM 3987 N N . GLN A 1 510 ? -11.336 19.453 -3.354 1 96.25 510 GLN A N 1
ATOM 3988 C CA . GLN A 1 510 ? -12.688 19.047 -2.963 1 96.25 510 GLN A CA 1
ATOM 3989 C C . GLN A 1 510 ? -12.641 17.875 -1.991 1 96.25 510 GLN A C 1
ATOM 3991 O O . GLN A 1 510 ? -13.688 17.359 -1.594 1 96.25 510 GLN A O 1
ATOM 3996 N N . GLY A 1 511 ? -11.523 17.469 -1.662 1 96.19 511 GLY A N 1
ATOM 3997 C CA . GLY A 1 511 ? -11.383 16.297 -0.811 1 96.19 511 GLY A CA 1
ATOM 3998 C C . GLY A 1 511 ? -11.57 16.609 0.663 1 96.19 511 GLY A C 1
ATOM 3999 O O . GLY A 1 511 ? -11.812 17.766 1.036 1 96.19 511 GLY A O 1
ATOM 4000 N N . PRO A 1 512 ? -11.578 15.523 1.45 1 96.56 512 PRO A N 1
ATOM 4001 C CA . PRO A 1 512 ? -11.57 15.672 2.906 1 96.56 512 PRO A CA 1
ATOM 4002 C C . PRO A 1 512 ? -10.188 16.016 3.461 1 96.56 512 PRO A C 1
ATOM 4004 O O . PRO A 1 512 ? -9.523 16.922 2.947 1 96.56 512 PRO A O 1
ATOM 4007 N N . HIS A 1 513 ? -9.758 15.461 4.57 1 95.81 513 HIS A N 1
ATOM 4008 C CA . HIS A 1 513 ? -8.438 15.625 5.172 1 95.81 513 HIS A CA 1
ATOM 4009 C C . HIS A 1 513 ? -7.375 14.867 4.391 1 95.81 513 HIS A C 1
ATOM 4011 O O . HIS A 1 513 ? -6.918 13.805 4.82 1 95.81 513 HIS A O 1
ATOM 4017 N N . TYR A 1 514 ? -7.043 15.438 3.176 1 91.31 514 TYR A N 1
ATOM 4018 C CA . TYR A 1 514 ? -6.289 14.695 2.174 1 91.31 514 TYR A CA 1
ATOM 4019 C C . TYR A 1 514 ? -5.18 15.547 1.577 1 91.31 514 TYR A C 1
ATOM 4021 O O . TYR A 1 514 ? -5.184 16.766 1.717 1 91.31 514 TYR A O 1
ATOM 4029 N N . ASN A 1 515 ? -4.137 14.867 0.992 1 90.88 515 ASN A N 1
ATOM 4030 C CA . ASN A 1 515 ? -3.084 15.516 0.218 1 90.88 515 ASN A CA 1
ATOM 4031 C C . ASN A 1 515 ? -3.426 15.562 -1.269 1 90.88 515 ASN A C 1
ATOM 4033 O O . ASN A 1 515 ? -4.055 14.641 -1.791 1 90.88 515 ASN A O 1
ATOM 4037 N N . MET A 1 516 ? -2.971 16.578 -1.948 1 93.31 516 MET A N 1
ATOM 4038 C CA . MET A 1 516 ? -3.32 16.688 -3.361 1 93.31 516 MET A CA 1
ATOM 4039 C C . MET A 1 516 ? -2.084 16.531 -4.242 1 93.31 516 MET A C 1
ATOM 4041 O O . MET A 1 516 ? -2.1 16.922 -5.41 1 93.31 516 MET A O 1
ATOM 4045 N N . ASN A 1 517 ? -0.958 16.016 -3.697 1 92.5 517 ASN A N 1
ATOM 4046 C CA . ASN A 1 517 ? 0.339 16.016 -4.367 1 92.5 517 ASN A CA 1
ATOM 4047 C C . ASN A 1 517 ? 0.302 15.195 -5.652 1 92.5 517 ASN A C 1
ATOM 4049 O O . ASN A 1 517 ? 1.069 15.453 -6.582 1 92.5 517 ASN A O 1
ATOM 4053 N N . ASN A 1 518 ? -0.542 14.219 -5.691 1 94.94 518 ASN A N 1
ATOM 4054 C CA . ASN A 1 518 ? -0.471 13.273 -6.801 1 94.94 518 ASN A CA 1
ATOM 4055 C C . ASN A 1 518 ? -1.819 13.133 -7.5 1 94.94 518 ASN A C 1
ATOM 4057 O O . ASN A 1 518 ? -2.164 12.047 -7.973 1 94.94 518 ASN A O 1
ATOM 4061 N N . LEU A 1 519 ? -2.615 14.195 -7.496 1 96.62 519 LEU A N 1
ATOM 4062 C CA . LEU A 1 519 ? -3.832 14.234 -8.305 1 96.62 519 LEU A CA 1
ATOM 4063 C C . LEU A 1 519 ? -3.498 14.391 -9.781 1 96.62 519 LEU A C 1
ATOM 4065 O O . LEU A 1 519 ? -2.523 15.055 -10.133 1 96.62 519 LEU A O 1
ATOM 4069 N N . VAL A 1 520 ? -4.309 13.844 -10.633 1 96.38 520 VAL A N 1
ATOM 4070 C CA . VAL A 1 520 ? -4.164 13.977 -12.078 1 96.38 520 VAL A CA 1
ATOM 4071 C C . VAL A 1 520 ? -4.398 15.43 -12.492 1 96.38 520 VAL A C 1
ATOM 4073 O O . VAL A 1 520 ? -3.713 15.953 -13.375 1 96.38 520 VAL A O 1
ATOM 4076 N N . SER A 1 521 ? -5.273 16.109 -11.852 1 96.94 521 SER A N 1
ATOM 4077 C CA . SER A 1 521 ? -5.852 17.359 -12.352 1 96.94 521 SER A CA 1
ATOM 4078 C C . SER A 1 521 ? -4.965 18.547 -12.016 1 96.94 521 SER A C 1
ATOM 4080 O O . SER A 1 521 ? -5.219 19.672 -12.477 1 96.94 521 SER A O 1
ATOM 4082 N N . ILE A 1 522 ? -3.9 18.359 -11.242 1 97.25 522 ILE A N 1
ATOM 4083 C CA . ILE A 1 522 ? -3.01 19.453 -10.906 1 97.25 522 ILE A CA 1
ATOM 4084 C C . ILE A 1 522 ? -1.586 18.938 -10.727 1 97.25 522 ILE A C 1
ATOM 4086 O O . ILE A 1 522 ? -1.38 17.844 -10.195 1 97.25 522 ILE A O 1
ATOM 4090 N N . ASP A 1 523 ? -0.636 19.625 -11.188 1 97 523 ASP A N 1
ATOM 4091 C CA . ASP A 1 523 ? 0.765 19.234 -11.062 1 97 523 ASP A CA 1
ATOM 4092 C C . ASP A 1 523 ? 1.411 19.875 -9.836 1 97 523 ASP A C 1
ATOM 4094 O O . ASP A 1 523 ? 2.469 20.5 -9.945 1 97 523 ASP A O 1
ATOM 4098 N N . PHE A 1 524 ? 0.896 19.625 -8.641 1 97.38 524 PHE A N 1
ATOM 4099 C CA . PHE A 1 524 ? 1.237 20.281 -7.391 1 97.38 524 PHE A CA 1
ATOM 4100 C C . PHE A 1 524 ? 2.695 20.031 -7.023 1 97.38 524 PHE A C 1
ATOM 4102 O O . PHE A 1 524 ? 3.404 20.938 -6.605 1 97.38 524 PHE A O 1
ATOM 4109 N N . THR A 1 525 ? 3.172 18.781 -7.125 1 97.06 525 THR A N 1
ATOM 4110 C CA . THR A 1 525 ? 4.551 18.453 -6.785 1 97.06 525 THR A CA 1
ATOM 4111 C C . THR A 1 525 ? 5.523 19.266 -7.629 1 97.06 525 THR A C 1
ATOM 4113 O O . THR A 1 525 ? 6.531 19.766 -7.117 1 97.06 525 THR A O 1
ATOM 4116 N N . ASP A 1 526 ? 5.211 19.391 -8.914 1 97.44 526 ASP A N 1
ATOM 4117 C CA . ASP A 1 526 ? 6.043 20.188 -9.812 1 97.44 526 ASP A CA 1
ATOM 4118 C C . ASP A 1 526 ? 5.992 21.672 -9.445 1 97.44 526 ASP A C 1
ATOM 4120 O O . ASP A 1 526 ? 7.012 22.359 -9.484 1 97.44 526 ASP A O 1
ATOM 4124 N N . LEU A 1 527 ? 4.852 22.203 -9.094 1 98.19 527 LEU A N 1
ATOM 4125 C CA . LEU A 1 527 ? 4.688 23.578 -8.648 1 98.19 527 LEU A CA 1
ATOM 4126 C C . LEU A 1 527 ? 5.508 23.844 -7.387 1 98.19 527 LEU A C 1
ATOM 4128 O O . LEU A 1 527 ? 6.145 24.891 -7.258 1 98.19 527 LEU A O 1
ATOM 4132 N N . MET A 1 528 ? 5.484 22.875 -6.438 1 98.25 528 MET A N 1
ATOM 4133 C CA . MET A 1 528 ? 6.234 23.031 -5.195 1 98.25 528 MET A CA 1
ATOM 4134 C C . MET A 1 528 ? 7.738 23 -5.457 1 98.25 528 MET A C 1
ATOM 4136 O O . MET A 1 528 ? 8.508 23.672 -4.773 1 98.25 528 MET A O 1
ATOM 4140 N N . ASN A 1 529 ? 8.164 22.125 -6.445 1 98.38 529 ASN A N 1
ATOM 4141 C CA . ASN A 1 529 ? 9.562 22.188 -6.844 1 98.38 529 ASN A CA 1
ATOM 4142 C C . ASN A 1 529 ? 9.953 23.594 -7.293 1 98.38 529 ASN A C 1
ATOM 4144 O O . ASN A 1 529 ? 10.961 24.141 -6.84 1 98.38 529 ASN A O 1
ATOM 4148 N N . LEU A 1 530 ? 9.133 24.203 -8.188 1 98.56 530 LEU A N 1
ATOM 4149 C CA . LEU A 1 530 ? 9.352 25.562 -8.656 1 98.56 530 LEU A CA 1
ATOM 4150 C C . LEU A 1 530 ? 9.406 26.547 -7.484 1 98.56 530 LEU A C 1
ATOM 4152 O O . LEU A 1 530 ? 10.289 27.406 -7.426 1 98.56 530 LEU A O 1
ATOM 4156 N N . TRP A 1 531 ? 8.508 26.391 -6.527 1 98.69 531 TRP A N 1
ATOM 4157 C CA . TRP A 1 531 ? 8.359 27.266 -5.371 1 98.69 531 TRP A CA 1
ATOM 4158 C C . TRP A 1 531 ? 9.57 27.156 -4.445 1 98.69 531 TRP A C 1
ATOM 4160 O O . TRP A 1 531 ? 10.156 28.172 -4.055 1 98.69 531 TRP A O 1
ATOM 4170 N N . PHE A 1 532 ? 9.992 25.953 -4.07 1 98.81 532 PHE A N 1
ATOM 4171 C CA . PHE A 1 532 ? 11.086 25.734 -3.127 1 98.81 532 PHE A CA 1
ATOM 4172 C C . PHE A 1 532 ? 12.414 26.172 -3.732 1 98.81 532 PHE A C 1
ATOM 4174 O O . PHE A 1 532 ? 13.297 26.656 -3.023 1 98.81 532 PHE A O 1
ATOM 4181 N N . VAL A 1 533 ? 12.578 25.938 -5.082 1 98.75 533 VAL A N 1
ATOM 4182 C CA . VAL A 1 533 ? 13.781 26.422 -5.746 1 98.75 533 VAL A CA 1
ATOM 4183 C C . VAL A 1 533 ? 13.875 27.938 -5.609 1 98.75 533 VAL A C 1
ATOM 4185 O O . VAL A 1 533 ? 14.938 28.484 -5.305 1 98.75 533 VAL A O 1
ATOM 4188 N N . HIS A 1 534 ? 12.781 28.625 -5.836 1 98.75 534 HIS A N 1
ATOM 4189 C CA . HIS A 1 534 ? 12.75 30.078 -5.688 1 98.75 534 HIS A CA 1
ATOM 4190 C C . HIS A 1 534 ? 13.047 30.484 -4.25 1 98.75 534 HIS A C 1
ATOM 4192 O O . HIS A 1 534 ? 13.906 31.328 -4.008 1 98.75 534 HIS A O 1
ATOM 4198 N N . GLU A 1 535 ? 12.406 29.891 -3.246 1 98.69 535 GLU A N 1
ATOM 4199 C CA . GLU A 1 535 ? 12.422 30.359 -1.863 1 98.69 535 GLU A CA 1
ATOM 4200 C C . GLU A 1 535 ? 13.711 29.953 -1.157 1 98.69 535 GLU A C 1
ATOM 4202 O O . GLU A 1 535 ? 14.211 30.672 -0.292 1 98.69 535 GLU A O 1
ATOM 4207 N N . LEU A 1 536 ? 14.242 28.734 -1.513 1 98.81 536 LEU A N 1
ATOM 4208 C CA . LEU A 1 536 ? 15.297 28.172 -0.683 1 98.81 536 LEU A CA 1
ATOM 4209 C C . LEU A 1 536 ? 16.641 28.203 -1.416 1 98.81 536 LEU A C 1
ATOM 4211 O O . LEU A 1 536 ? 17.703 28.172 -0.786 1 98.81 536 LEU A O 1
ATOM 4215 N N . LEU A 1 537 ? 16.625 28.188 -2.764 1 98.44 537 LEU A N 1
ATOM 4216 C CA . LEU A 1 537 ? 17.859 28.297 -3.533 1 98.44 537 LEU A CA 1
ATOM 4217 C C . LEU A 1 537 ? 18.031 29.719 -4.059 1 98.44 537 LEU A C 1
ATOM 4219 O O . LEU A 1 537 ? 19.062 30.047 -4.656 1 98.44 537 LEU A O 1
ATOM 4223 N N . GLU A 1 538 ? 16.984 30.562 -3.881 1 96.88 538 GLU A N 1
ATOM 4224 C CA . GLU A 1 538 ? 17.031 31.969 -4.234 1 96.88 538 GLU A CA 1
ATOM 4225 C C . GLU A 1 538 ? 17.234 32.156 -5.734 1 96.88 538 GLU A C 1
ATOM 4227 O O . GLU A 1 538 ? 18.078 32.969 -6.148 1 96.88 538 GLU A O 1
ATOM 4232 N N . VAL A 1 539 ? 16.516 31.359 -6.5 1 97.38 539 VAL A N 1
ATOM 4233 C CA . VAL A 1 539 ? 16.516 31.453 -7.957 1 97.38 539 VAL A CA 1
ATOM 4234 C C . VAL A 1 539 ? 15.25 32.156 -8.43 1 97.38 539 VAL A C 1
ATOM 4236 O O . VAL A 1 539 ? 14.141 31.828 -8 1 97.38 539 VAL A O 1
ATOM 4239 N N . GLU A 1 540 ? 15.43 33.219 -9.25 1 97.19 540 GLU A N 1
ATOM 4240 C CA . GLU A 1 540 ? 14.266 33.875 -9.852 1 97.19 540 GLU A CA 1
ATOM 4241 C C . GLU A 1 540 ? 13.719 33.062 -11.016 1 97.19 540 GLU A C 1
ATOM 4243 O O . GLU A 1 540 ? 14.227 33.156 -12.133 1 97.19 540 GLU A O 1
ATOM 4248 N N . ASN A 1 541 ? 12.641 32.344 -10.766 1 97.69 541 ASN A N 1
ATOM 4249 C CA . ASN A 1 541 ? 12.125 31.422 -11.766 1 97.69 541 ASN A CA 1
ATOM 4250 C C . ASN A 1 541 ? 10.656 31.688 -12.07 1 97.69 541 ASN A C 1
ATOM 4252 O O . ASN A 1 541 ? 9.961 30.844 -12.617 1 97.69 541 ASN A O 1
ATOM 4256 N N . GLY A 1 542 ? 10.125 32.812 -11.602 1 96.19 542 GLY A N 1
ATOM 4257 C CA . GLY A 1 542 ? 8.758 33.219 -11.898 1 96.19 542 GLY A CA 1
ATOM 4258 C C . GLY A 1 542 ? 7.734 32.562 -10.992 1 96.19 542 GLY A C 1
ATOM 4259 O O . GLY A 1 542 ? 6.531 32.625 -11.25 1 96.19 542 GLY A O 1
ATOM 4260 N N . ALA A 1 543 ? 8.117 31.953 -9.859 1 97.19 543 ALA A N 1
ATOM 4261 C CA . ALA A 1 543 ? 7.254 31.141 -9 1 97.19 543 ALA A CA 1
ATOM 4262 C C . ALA A 1 543 ? 6.086 31.969 -8.461 1 97.19 543 ALA A C 1
ATOM 4264 O O . ALA A 1 543 ? 4.973 31.469 -8.32 1 97.19 543 ALA A O 1
ATOM 4265 N N . TYR A 1 544 ? 6.316 33.281 -8.172 1 96.31 544 TYR A N 1
ATOM 4266 C CA . TYR A 1 544 ? 5.301 34.094 -7.527 1 96.31 544 TYR A CA 1
ATOM 4267 C C . TYR A 1 544 ? 4.117 34.344 -8.461 1 96.31 544 TYR A C 1
ATOM 4269 O O . TYR A 1 544 ? 2.979 34.469 -8.008 1 96.31 544 TYR A O 1
ATOM 4277 N N . GLU A 1 545 ? 4.375 34.312 -9.789 1 95.62 545 GLU A N 1
ATOM 4278 C CA . GLU A 1 545 ? 3.348 34.719 -10.75 1 95.62 545 GLU A CA 1
ATOM 4279 C C . GLU A 1 545 ? 2.926 33.531 -11.633 1 95.62 545 GLU A C 1
ATOM 4281 O O . GLU A 1 545 ? 2.053 33.688 -12.492 1 95.62 545 GLU A O 1
ATOM 4286 N N . GLN A 1 546 ? 3.494 32.375 -11.422 1 95.06 546 GLN A N 1
ATOM 4287 C CA . GLN A 1 546 ? 3.305 31.234 -12.297 1 95.06 546 GLN A CA 1
ATOM 4288 C C . GLN A 1 546 ? 1.856 30.75 -12.273 1 95.06 546 GLN A C 1
ATOM 4290 O O . GLN A 1 546 ? 1.332 30.281 -13.281 1 95.06 546 GLN A O 1
ATOM 4295 N N . TRP A 1 547 ? 1.162 30.797 -11.148 1 95.75 547 TRP A N 1
ATOM 4296 C CA . TRP A 1 547 ? -0.233 30.391 -10.992 1 95.75 547 TRP A CA 1
ATOM 4297 C C . TRP A 1 547 ? -1.002 31.406 -10.156 1 95.75 547 TRP A C 1
ATOM 4299 O O . TRP A 1 547 ? -0.401 32.25 -9.484 1 95.75 547 TRP A O 1
ATOM 4309 N N . PRO A 1 548 ? -2.348 31.359 -10.211 1 96.94 548 PRO A N 1
ATOM 4310 C CA . PRO A 1 548 ? -3.162 32.344 -9.508 1 96.94 548 PRO A CA 1
ATOM 4311 C C . PRO A 1 548 ? -2.988 32.281 -7.992 1 96.94 548 PRO A C 1
ATOM 4313 O O . PRO A 1 548 ? -2.596 31.25 -7.453 1 96.94 548 PRO A O 1
ATOM 4316 N N . LYS A 1 549 ? -3.254 33.375 -7.332 1 97.25 549 LYS A N 1
ATOM 4317 C CA . LYS A 1 549 ? -3.143 33.5 -5.883 1 97.25 549 LYS A CA 1
ATOM 4318 C C . LYS A 1 549 ? -3.965 32.438 -5.172 1 97.25 549 LYS A C 1
ATOM 4320 O O . LYS A 1 549 ? -3.537 31.875 -4.152 1 97.25 549 LYS A O 1
ATOM 4325 N N . VAL A 1 550 ? -5.211 32.156 -5.664 1 98.31 550 VAL A N 1
ATOM 4326 C CA . VAL A 1 550 ? -6.07 31.125 -5.098 1 98.31 550 VAL A CA 1
ATOM 4327 C C . VAL A 1 550 ? -6.547 30.188 -6.203 1 98.31 550 VAL A C 1
ATOM 4329 O O . VAL A 1 550 ? -7.125 30.641 -7.199 1 98.31 550 VAL A O 1
ATOM 4332 N N . MET A 1 551 ? -6.215 28.953 -6.148 1 98.44 551 MET A N 1
ATOM 4333 C CA . MET A 1 551 ? -6.688 27.906 -7.051 1 98.44 551 MET A CA 1
ATOM 4334 C C . MET A 1 551 ? -7.684 26.984 -6.344 1 98.44 551 MET A C 1
ATOM 4336 O O . MET A 1 551 ? -7.367 26.406 -5.305 1 98.44 551 MET A O 1
ATOM 4340 N N . ILE A 1 552 ? -8.898 26.812 -6.867 1 98.56 552 ILE A N 1
ATOM 4341 C CA . ILE A 1 552 ? -9.953 26.047 -6.219 1 98.56 552 ILE A CA 1
ATOM 4342 C C . ILE A 1 552 ? -10.453 24.953 -7.164 1 98.56 552 ILE A C 1
ATOM 4344 O O . ILE A 1 552 ? -10.883 25.25 -8.281 1 98.56 552 ILE A O 1
ATOM 4348 N N . GLN A 1 553 ? -10.43 23.688 -6.785 1 97.75 553 GLN A N 1
ATOM 4349 C CA . GLN A 1 553 ? -10.914 22.578 -7.59 1 97.75 553 GLN A CA 1
ATOM 4350 C C . GLN A 1 553 ? -12.438 22.609 -7.723 1 97.75 553 GLN A C 1
ATOM 4352 O O . GLN A 1 553 ? -13.141 22.859 -6.742 1 97.75 553 GLN A O 1
ATOM 4357 N N . ASP A 1 554 ? -12.953 22.344 -8.891 1 98.12 554 ASP A N 1
ATOM 4358 C CA . ASP A 1 554 ? -14.391 22.328 -9.18 1 98.12 554 ASP A CA 1
ATOM 4359 C C . ASP A 1 554 ? -15.055 21.094 -8.586 1 98.12 554 ASP A C 1
ATOM 4361 O O . ASP A 1 554 ? -14.5 20 -8.641 1 98.12 554 ASP A O 1
ATOM 4365 N N . ASN A 1 555 ? -16.25 21.281 -8.008 1 97.88 555 ASN A N 1
ATOM 4366 C CA . ASN A 1 555 ? -16.891 20.141 -7.352 1 97.88 555 ASN A CA 1
ATOM 4367 C C . ASN A 1 555 ? -17.734 19.344 -8.328 1 97.88 555 ASN A C 1
ATOM 4369 O O . ASN A 1 555 ? -18.219 18.25 -7.996 1 97.88 555 ASN A O 1
ATOM 4373 N N . LEU A 1 556 ? -18 19.875 -9.516 1 97.25 556 LEU A N 1
ATOM 4374 C CA . LEU A 1 556 ? -18.75 19.141 -10.531 1 97.25 556 LEU A CA 1
ATOM 4375 C C . LEU A 1 556 ? -17.812 18.422 -11.492 1 97.25 556 LEU A C 1
ATOM 4377 O O . LEU A 1 556 ? -18.094 17.312 -11.93 1 97.25 556 LEU A O 1
ATOM 4381 N N . GLU A 1 557 ? -16.703 19.031 -11.805 1 96.69 557 GLU A N 1
ATOM 4382 C CA . GLU A 1 557 ? -15.695 18.516 -12.711 1 96.69 557 GLU A CA 1
ATOM 4383 C C . GLU A 1 557 ? -14.32 18.469 -12.039 1 96.69 557 GLU A C 1
ATOM 4385 O O . GLU A 1 557 ? -13.648 19.484 -11.906 1 96.69 557 GLU A O 1
ATOM 4390 N N . ALA A 1 558 ? -13.844 17.281 -11.836 1 96 558 ALA A N 1
ATOM 4391 C CA . ALA A 1 558 ? -12.656 17.094 -11.008 1 96 558 ALA A CA 1
ATOM 4392 C C . ALA A 1 558 ? -11.422 17.719 -11.656 1 96 558 ALA A C 1
ATOM 4394 O O . ALA A 1 558 ? -10.508 18.156 -10.969 1 96 558 ALA A O 1
ATOM 4395 N N . ASP A 1 559 ? -11.32 17.766 -12.977 1 96.38 559 ASP A N 1
ATOM 4396 C CA . ASP A 1 559 ? -10.109 18.188 -13.656 1 96.38 559 ASP A CA 1
ATOM 4397 C C . ASP A 1 559 ? -10.141 19.688 -13.961 1 96.38 559 ASP A C 1
ATOM 4399 O O . ASP A 1 559 ? -9.305 20.188 -14.703 1 96.38 559 ASP A O 1
ATOM 4403 N N . LYS A 1 560 ? -11.141 20.453 -13.477 1 97.31 560 LYS A N 1
ATOM 4404 C CA . LYS A 1 560 ? -11.25 21.891 -13.633 1 97.31 560 LYS A CA 1
ATOM 4405 C C . LYS A 1 560 ? -10.852 22.625 -12.352 1 97.31 560 LYS A C 1
ATOM 4407 O O . LYS A 1 560 ? -11.32 22.266 -11.266 1 97.31 560 LYS A O 1
ATOM 4412 N N . TRP A 1 561 ? -9.984 23.625 -12.414 1 97.94 561 TRP A N 1
ATOM 4413 C CA . TRP A 1 561 ? -9.555 24.484 -11.305 1 97.94 561 TRP A CA 1
ATOM 4414 C C . TRP A 1 561 ? -9.898 25.938 -11.57 1 97.94 561 TRP A C 1
ATOM 4416 O O . TRP A 1 561 ? -9.539 26.484 -12.609 1 97.94 561 TRP A O 1
ATOM 4426 N N . HIS A 1 562 ? -10.586 26.547 -10.656 1 98.06 562 HIS A N 1
ATOM 4427 C CA . HIS A 1 562 ? -10.938 27.953 -10.75 1 98.06 562 HIS A CA 1
ATOM 4428 C C . HIS A 1 562 ? -9.797 28.844 -10.273 1 98.06 562 HIS A C 1
ATOM 4430 O O . HIS A 1 562 ? -9.219 28.594 -9.211 1 98.06 562 HIS A O 1
ATOM 4436 N N . ALA A 1 563 ? -9.469 29.812 -11.062 1 97.69 563 ALA A N 1
ATOM 4437 C CA . ALA A 1 563 ? -8.508 30.844 -10.672 1 97.69 563 ALA A CA 1
ATOM 4438 C C . ALA A 1 563 ? -9.211 32 -9.992 1 97.69 563 ALA A C 1
ATOM 4440 O O . ALA A 1 563 ? -10.078 32.656 -10.594 1 97.69 563 ALA A O 1
ATOM 4441 N N . GLU A 1 564 ? -8.898 32.25 -8.727 1 97.62 564 GLU A N 1
ATOM 4442 C CA . GLU A 1 564 ? -9.5 33.375 -7.988 1 97.62 564 GLU A CA 1
ATOM 4443 C C . GLU A 1 564 ? -8.438 34.281 -7.414 1 97.62 564 GLU A C 1
ATOM 4445 O O . GLU A 1 564 ? -7.305 33.875 -7.168 1 97.62 564 GLU A O 1
ATOM 4450 N N . SER A 1 565 ? -8.734 35.531 -7.227 1 95.38 565 SER A N 1
ATOM 4451 C CA . SER A 1 565 ? -7.812 36.469 -6.617 1 95.38 565 SER A CA 1
ATOM 4452 C C . SER A 1 565 ? -7.809 36.344 -5.098 1 95.38 565 SER A C 1
ATOM 4454 O O . SER A 1 565 ? -6.879 36.812 -4.434 1 95.38 565 SER A O 1
ATOM 4456 N N . ASP A 1 566 ? -8.891 35.75 -4.586 1 96.25 566 ASP A N 1
ATOM 4457 C CA . ASP A 1 566 ? -9.07 35.625 -3.143 1 96.25 566 ASP A CA 1
ATOM 4458 C C . ASP A 1 566 ? -10.133 34.594 -2.814 1 96.25 566 ASP A C 1
ATOM 4460 O O . ASP A 1 566 ? -10.734 34 -3.717 1 96.25 566 ASP A O 1
ATOM 4464 N N . TRP A 1 567 ? -10.25 34.219 -1.604 1 98 567 TRP A N 1
ATOM 4465 C CA . TRP A 1 567 ? -11.336 33.438 -1.05 1 98 567 TRP A CA 1
ATOM 4466 C C . TRP A 1 567 ? -11.922 34.094 0.198 1 98 567 TRP A C 1
ATOM 4468 O O . TRP A 1 567 ? -11.383 33.938 1.297 1 98 567 TRP A O 1
ATOM 4478 N N . ALA A 1 568 ? -12.961 34.812 0.049 1 96.94 568 ALA A N 1
ATOM 4479 C CA . ALA A 1 568 ? -13.672 35.594 1.058 1 96.94 568 ALA A CA 1
ATOM 4480 C C . ALA A 1 568 ? -15.117 35.844 0.64 1 96.94 568 ALA A C 1
ATOM 4482 O O . ALA A 1 568 ? -15.508 35.531 -0.484 1 96.94 568 ALA A O 1
ATOM 4483 N N . ASN A 1 569 ? -15.891 36.375 1.568 1 96.62 569 ASN A N 1
ATOM 4484 C CA . ASN A 1 569 ? -17.297 36.656 1.3 1 96.62 569 ASN A CA 1
ATOM 4485 C C . ASN A 1 569 ? -17.469 37.625 0.136 1 96.62 569 ASN A C 1
ATOM 4487 O O . ASN A 1 569 ? -18.375 37.469 -0.687 1 96.62 569 ASN A O 1
ATOM 4491 N N . ASP A 1 570 ? -16.625 38.5 -0.006 1 94.94 570 ASP A N 1
ATOM 4492 C CA . ASP A 1 570 ? -16.781 39.594 -0.967 1 94.94 570 ASP A CA 1
ATOM 4493 C C . ASP A 1 570 ? -16.516 39.094 -2.393 1 94.94 570 ASP A C 1
ATOM 4495 O O . ASP A 1 570 ? -16.75 39.844 -3.355 1 94.94 570 ASP A O 1
ATOM 4499 N N . LEU A 1 571 ? -16.016 37.875 -2.543 1 94.38 571 LEU A N 1
ATOM 4500 C CA . LEU A 1 571 ? -15.898 37.281 -3.863 1 94.38 571 LEU A CA 1
ATOM 4501 C C . LEU A 1 571 ? -17.281 37.062 -4.484 1 94.38 571 LEU A C 1
ATOM 4503 O O . LEU A 1 571 ? -17.406 36.969 -5.707 1 94.38 571 LEU A O 1
ATOM 4507 N N . GLY A 1 572 ? -18.328 36.906 -3.625 1 95.25 572 GLY A N 1
ATOM 4508 C CA . GLY A 1 572 ? -19.688 36.75 -4.078 1 95.25 572 GLY A CA 1
ATOM 4509 C C . GLY A 1 572 ? -20.578 37.938 -3.723 1 95.25 572 GLY A C 1
ATOM 4510 O O . GLY A 1 572 ? -20.141 38.875 -3.041 1 95.25 572 GLY A O 1
ATOM 4511 N N . GLN A 1 573 ? -21.859 37.844 -4.254 1 96.75 573 GLN A N 1
ATOM 4512 C CA . GLN A 1 573 ? -22.891 38.812 -3.908 1 96.75 573 GLN A CA 1
ATOM 4513 C C . GLN A 1 573 ? -23.844 38.25 -2.848 1 96.75 573 GLN A C 1
ATOM 4515 O O . GLN A 1 573 ? -24.266 37.094 -2.934 1 96.75 573 GLN A O 1
ATOM 4520 N N . ALA A 1 574 ? -24.125 39.094 -1.882 1 96.88 574 ALA A N 1
ATOM 4521 C CA . ALA A 1 574 ? -24.984 38.688 -0.777 1 96.88 574 ALA A CA 1
ATOM 4522 C C . ALA A 1 574 ? -26.422 38.469 -1.248 1 96.88 574 ALA A C 1
ATOM 4524 O O . ALA A 1 574 ? -26.922 39.25 -2.066 1 96.88 574 ALA A O 1
ATOM 4525 N N . SER A 1 575 ? -27 37.438 -0.811 1 95.81 575 SER A N 1
ATOM 4526 C CA . SER A 1 575 ? -28.406 37.125 -1.02 1 95.81 575 SER A CA 1
ATOM 4527 C C . SER A 1 575 ? -29.062 36.656 0.272 1 95.81 575 SER A C 1
ATOM 4529 O O . SER A 1 575 ? -28.562 35.75 0.938 1 95.81 575 SER A O 1
ATOM 4531 N N . LEU A 1 576 ? -30.219 37.25 0.582 1 96.94 576 LEU A N 1
ATOM 4532 C CA . LEU A 1 576 ? -30.922 36.938 1.817 1 96.94 576 LEU A CA 1
ATOM 4533 C C . LEU A 1 576 ? -32.094 36 1.545 1 96.94 576 LEU A C 1
ATOM 4535 O O . LEU A 1 576 ? -32.875 36.219 0.634 1 96.94 576 LEU A O 1
ATOM 4539 N N . TYR A 1 577 ? -32.188 34.938 2.287 1 97.69 577 TYR A N 1
ATOM 4540 C CA . TYR A 1 577 ? -33.281 33.969 2.23 1 97.69 577 TYR A CA 1
ATOM 4541 C C . TYR A 1 577 ? -34.031 33.906 3.562 1 97.69 577 TYR A C 1
ATOM 4543 O O . TYR A 1 577 ? -33.406 33.969 4.625 1 97.69 577 TYR A O 1
ATOM 4551 N N . SER A 1 578 ? -35.344 33.781 3.506 1 97.75 578 SER A N 1
ATOM 4552 C CA . SER A 1 578 ? -36.156 33.656 4.707 1 97.75 578 SER A CA 1
ATOM 4553 C C . SER A 1 578 ? -36.906 32.344 4.723 1 97.75 578 SER A C 1
ATOM 4555 O O . SER A 1 578 ? -37.531 31.953 3.725 1 97.75 578 SER A O 1
ATOM 4557 N N . PRO A 1 579 ? -36.719 31.625 5.852 1 98.19 579 PRO A N 1
ATOM 4558 C CA . PRO A 1 579 ? -37.562 30.422 5.969 1 98.19 579 PRO A CA 1
ATOM 4559 C C . PRO A 1 579 ? -39.031 30.75 6.199 1 98.19 579 PRO A C 1
ATOM 4561 O O . PRO A 1 579 ? -39.344 31.672 6.961 1 98.19 579 PRO A O 1
ATOM 4564 N N . THR A 1 580 ? -39.938 29.953 5.57 1 97 580 THR A N 1
ATOM 4565 C CA . THR A 1 580 ? -41.375 30.156 5.711 1 97 580 THR A CA 1
ATOM 4566 C C . THR A 1 580 ? -42 28.984 6.426 1 97 580 THR A C 1
ATOM 4568 O O . THR A 1 580 ? -41.406 27.906 6.535 1 97 580 THR A O 1
ATOM 4571 N N . ALA A 1 581 ? -43.219 29.203 6.887 1 95.62 581 ALA A N 1
ATOM 4572 C CA . ALA A 1 581 ? -43.906 28.219 7.695 1 95.62 581 ALA A CA 1
ATOM 4573 C C . ALA A 1 581 ? -44.188 26.953 6.883 1 95.62 581 ALA A C 1
ATOM 4575 O O . ALA A 1 581 ? -44.281 25.859 7.441 1 95.62 581 ALA A O 1
ATOM 4576 N N . ASP A 1 582 ? -44.219 27.125 5.562 1 94.44 582 ASP A N 1
ATOM 4577 C CA . ASP A 1 582 ? -44.531 25.984 4.707 1 94.44 582 ASP A CA 1
ATOM 4578 C C . ASP A 1 582 ? -43.281 25.25 4.273 1 94.44 582 ASP A C 1
ATOM 4580 O O . ASP A 1 582 ? -43.344 24.359 3.426 1 94.44 582 ASP A O 1
ATOM 4584 N N . GLY A 1 583 ? -42.125 25.625 4.809 1 95.69 583 GLY A N 1
ATOM 4585 C CA . GLY A 1 583 ? -40.906 24.844 4.582 1 95.69 583 GLY A CA 1
ATOM 4586 C C . GLY A 1 583 ? -40.094 25.359 3.418 1 95.69 583 GLY A C 1
ATOM 4587 O O . GLY A 1 583 ? -39.25 24.641 2.891 1 95.69 583 GLY A O 1
ATOM 4588 N N . TYR A 1 584 ? -40.312 26.562 3.012 1 96.12 584 TYR A N 1
ATOM 4589 C CA . TYR A 1 584 ? -39.562 27.125 1.886 1 96.12 584 TYR A CA 1
ATOM 4590 C C . TYR A 1 584 ? -38.531 28.125 2.363 1 96.12 584 TYR A C 1
ATOM 4592 O O . TYR A 1 584 ? -38.688 28.734 3.424 1 96.12 584 TYR A O 1
ATOM 4600 N N . LEU A 1 585 ? -37.438 28.188 1.642 1 96.94 585 LEU A N 1
ATOM 4601 C CA . LEU A 1 585 ? -36.5 29.297 1.722 1 96.94 585 LEU A CA 1
ATOM 4602 C C . LEU A 1 585 ? -36.781 30.328 0.64 1 96.94 585 LEU A C 1
ATOM 4604 O O . LEU A 1 585 ? -36.438 30.125 -0.529 1 96.94 585 LEU A O 1
ATOM 4608 N N . SER A 1 586 ? -37.281 31.438 1.07 1 95.31 586 SER A N 1
ATOM 4609 C CA . SER A 1 586 ? -37.781 32.406 0.099 1 95.31 586 SER A CA 1
ATOM 4610 C C . SER A 1 586 ? -36.875 33.656 0.049 1 95.31 586 SER A C 1
ATOM 4612 O O . SER A 1 586 ? -36.375 34.094 1.08 1 95.31 586 SER A O 1
ATOM 4614 N N . THR A 1 587 ? -36.719 34.219 -1.151 1 93.81 587 THR A N 1
ATOM 4615 C CA . THR A 1 587 ? -36.062 35.5 -1.304 1 93.81 587 THR A CA 1
ATOM 4616 C C . THR A 1 587 ? -37.094 36.625 -1.378 1 93.81 587 THR A C 1
ATOM 4618 O O . THR A 1 587 ? -36.719 37.812 -1.416 1 93.81 587 THR A O 1
ATOM 4621 N N . VAL A 1 588 ? -38.344 36.281 -1.348 1 92.06 588 VAL A N 1
ATOM 4622 C CA . VAL A 1 588 ? -39.375 37.281 -1.607 1 92.06 588 VAL A CA 1
ATOM 4623 C C . VAL A 1 588 ? -40.281 37.438 -0.376 1 92.06 588 VAL A C 1
ATOM 4625 O O . VAL A 1 588 ? -40.75 38.531 -0.076 1 92.06 588 VAL A O 1
ATOM 4628 N N . GLU A 1 589 ? -40.469 36.344 0.301 1 91.75 589 GLU A N 1
ATOM 4629 C CA . GLU A 1 589 ? -41.375 36.344 1.45 1 91.75 589 GLU A CA 1
ATOM 4630 C C . GLU A 1 589 ? -40.594 36.281 2.762 1 91.75 589 GLU A C 1
ATOM 4632 O O . GLU A 1 589 ? -39.594 35.594 2.871 1 91.75 589 GLU A O 1
ATOM 4637 N N . ASN A 1 590 ? -41.156 37.062 3.689 1 91.69 590 ASN A N 1
ATOM 4638 C CA . ASN A 1 590 ? -40.594 36.969 5.035 1 91.69 590 ASN A CA 1
ATOM 4639 C C . ASN A 1 590 ? -41.219 35.844 5.836 1 91.69 590 ASN A C 1
ATOM 4641 O O . ASN A 1 590 ? -42.375 35.469 5.613 1 91.69 590 ASN A O 1
ATOM 4645 N N . GLY A 1 591 ? -40.344 35.312 6.684 1 92.75 591 GLY A N 1
ATOM 4646 C CA . GLY A 1 591 ? -40.875 34.281 7.566 1 92.75 591 GLY A CA 1
ATOM 4647 C C . GLY A 1 591 ? -41.875 34.812 8.586 1 92.75 591 GLY A C 1
ATOM 4648 O O . GLY A 1 591 ? -41.688 35.906 9.102 1 92.75 591 GLY A O 1
ATOM 4649 N N . THR A 1 592 ? -42.906 34 8.836 1 95.25 592 THR A N 1
ATOM 4650 C CA . THR A 1 592 ? -43.875 34.344 9.891 1 95.25 592 THR A CA 1
ATOM 4651 C C . THR A 1 592 ? -44.25 33.062 10.68 1 95.25 592 THR A C 1
ATOM 4653 O O . THR A 1 592 ? -44.25 31.969 10.133 1 95.25 592 THR A O 1
ATOM 4656 N N . GLY A 1 593 ? -44.438 33.375 11.969 1 96.25 593 GLY A N 1
ATOM 4657 C CA . GLY A 1 593 ? -44.875 32.25 12.812 1 96.25 593 GLY A CA 1
ATOM 4658 C C . GLY A 1 593 ? -43.719 31.562 13.508 1 96.25 593 GLY A C 1
ATOM 4659 O O . GLY A 1 593 ? -42.594 32.031 13.445 1 96.25 593 GLY A O 1
ATOM 4660 N N . GLN A 1 594 ? -44.031 30.516 14.32 1 97.5 594 GLN A N 1
ATOM 4661 C CA . GLN A 1 594 ? -43.094 29.719 15.086 1 97.5 594 GLN A CA 1
ATOM 4662 C C . GLN A 1 594 ? -43.219 28.234 14.734 1 97.5 594 GLN A C 1
ATOM 4664 O O . GLN A 1 594 ? -44.312 27.734 14.469 1 97.5 594 GLN A O 1
ATOM 4669 N N . LEU A 1 595 ? -42.094 27.656 14.602 1 98 595 LEU A N 1
ATOM 4670 C CA . LEU A 1 595 ? -42.031 26.203 14.43 1 98 595 LEU A CA 1
ATOM 4671 C C . LEU A 1 595 ? -41.219 25.562 15.547 1 98 595 LEU A C 1
ATOM 4673 O O . LEU A 1 595 ? -40.219 26.125 16 1 98 595 LEU A O 1
ATOM 4677 N N . THR A 1 596 ? -41.688 24.344 16.016 1 97.81 596 THR A N 1
ATOM 4678 C CA . THR A 1 596 ? -41.031 23.625 17.094 1 97.81 596 THR A CA 1
ATOM 4679 C C . THR A 1 596 ? -40.562 22.25 16.609 1 97.81 596 THR A C 1
ATOM 4681 O O . THR A 1 596 ? -41.281 21.578 15.852 1 97.81 596 THR A O 1
ATOM 4684 N N . PHE A 1 597 ? -39.375 21.828 16.938 1 97.56 597 PHE A N 1
ATOM 4685 C CA . PHE A 1 597 ? -38.938 20.453 16.781 1 97.56 597 PHE A CA 1
ATOM 4686 C C . PHE A 1 597 ? -38.406 19.891 18.109 1 97.56 597 PHE A C 1
ATOM 4688 O O . PHE A 1 597 ? -38.031 20.656 19 1 97.56 597 PHE A O 1
ATOM 4695 N N . THR A 1 598 ? -38.469 18.578 18.297 1 97.44 598 THR A N 1
ATOM 4696 C CA . THR A 1 598 ? -38 17.891 19.5 1 97.44 598 THR A CA 1
ATOM 4697 C C . THR A 1 598 ? -36.719 17.109 19.188 1 97.44 598 THR A C 1
ATOM 4699 O O . THR A 1 598 ? -36.719 16.219 18.328 1 97.44 598 THR A O 1
ATOM 4702 N N . ASP A 1 599 ? -35.656 17.531 19.859 1 96.44 599 ASP A N 1
ATOM 4703 C CA . ASP A 1 599 ? -34.438 16.734 19.812 1 96.44 599 ASP A CA 1
ATOM 4704 C C . ASP A 1 599 ? -34.531 15.531 20.75 1 96.44 599 ASP A C 1
ATOM 4706 O O . ASP A 1 599 ? -34.844 15.68 21.922 1 96.44 599 ASP A O 1
ATOM 4710 N N . LEU A 1 600 ? -34.25 14.383 20.25 1 92.62 600 LEU A N 1
ATOM 4711 C CA . LEU A 1 600 ? -34.312 13.164 21.047 1 92.62 600 LEU A CA 1
ATOM 4712 C C . LEU A 1 600 ? -32.938 12.781 21.562 1 92.62 600 LEU A C 1
ATOM 4714 O O . LEU A 1 600 ? -32.75 11.688 22.109 1 92.62 600 LEU A O 1
ATOM 4718 N N . GLY A 1 601 ? -32 13.656 21.359 1 89.62 601 GLY A N 1
ATOM 4719 C CA . GLY A 1 601 ? -30.641 13.367 21.75 1 89.62 601 GLY A CA 1
ATOM 4720 C C . GLY A 1 601 ? -30.047 12.18 21 1 89.62 601 GLY A C 1
ATOM 4721 O O . GLY A 1 601 ? -30.25 12.039 19.797 1 89.62 601 GLY A O 1
ATOM 4722 N N . GLY A 1 602 ? -29.156 11.359 21.797 1 91.88 602 GLY A N 1
ATOM 4723 C CA . GLY A 1 602 ? -28.453 10.242 21.172 1 91.88 602 GLY A CA 1
ATOM 4724 C C . GLY A 1 602 ? -29.234 8.938 21.234 1 91.88 602 GLY A C 1
ATOM 4725 O O . GLY A 1 602 ? -28.781 7.91 20.734 1 91.88 602 GLY A O 1
ATOM 4726 N N . THR A 1 603 ? -30.391 8.953 21.781 1 90.81 603 THR A N 1
ATOM 4727 C CA . THR A 1 603 ? -31.125 7.727 22.094 1 90.81 603 THR A CA 1
ATOM 4728 C C . THR A 1 603 ? -31.453 6.953 20.828 1 90.81 603 THR A C 1
ATOM 4730 O O . THR A 1 603 ? -31.156 5.762 20.719 1 90.81 603 THR A O 1
ATOM 4733 N N . GLU A 1 604 ? -32.031 7.664 19.891 1 91.62 604 GLU A N 1
ATOM 4734 C CA . GLU A 1 604 ? -32.438 7.008 18.641 1 91.62 604 GLU A CA 1
ATOM 4735 C C . GLU A 1 604 ? -31.203 6.562 17.859 1 91.62 604 GLU A C 1
ATOM 4737 O O . GLU A 1 604 ? -31.219 5.512 17.203 1 91.62 604 GLU A O 1
ATOM 4742 N N . PHE A 1 605 ? -30.203 7.344 17.859 1 94.88 605 PHE A N 1
ATOM 4743 C CA . PHE A 1 605 ? -28.953 7.008 17.156 1 94.88 605 PHE A CA 1
ATOM 4744 C C . PHE A 1 605 ? -28.328 5.758 17.75 1 94.88 605 PHE A C 1
ATOM 4746 O O . PHE A 1 605 ? -27.922 4.852 17.016 1 94.88 605 PHE A O 1
ATOM 4753 N N . LYS A 1 606 ? -28.172 5.641 19.016 1 91.5 606 LYS A N 1
ATOM 4754 C CA . LYS A 1 606 ? -27.594 4.488 19.703 1 91.5 606 LYS A CA 1
ATOM 4755 C C . LYS A 1 606 ? -28.375 3.213 19.391 1 91.5 606 LYS A C 1
ATOM 4757 O O . LYS A 1 606 ? -27.781 2.152 19.188 1 91.5 606 LYS A O 1
ATOM 4762 N N . LYS A 1 607 ? -29.625 3.391 19.328 1 93 607 LYS A N 1
ATOM 4763 C CA . LYS A 1 607 ? -30.484 2.246 19.047 1 93 607 LYS A CA 1
ATOM 4764 C C . LYS A 1 607 ? -30.312 1.76 17.609 1 93 607 LYS A C 1
ATOM 4766 O O . LYS A 1 607 ? -30.391 0.56 17.344 1 93 607 LYS A O 1
ATOM 4771 N N . ALA A 1 608 ? -30.125 2.703 16.719 1 93.56 608 ALA A N 1
ATOM 4772 C CA . ALA A 1 608 ? -30.031 2.367 15.305 1 93.56 608 ALA A CA 1
ATOM 4773 C C . ALA A 1 608 ? -28.75 1.566 15.016 1 93.56 608 ALA A C 1
ATOM 4775 O O . ALA A 1 608 ? -28.719 0.766 14.078 1 93.56 608 ALA A O 1
ATOM 4776 N N . GLY A 1 609 ? -27.672 1.815 15.781 1 92.81 609 GLY A N 1
ATOM 4777 C CA . GLY A 1 609 ? -26.453 1.045 15.641 1 92.81 609 GLY A CA 1
ATOM 4778 C C . GLY A 1 609 ? -25.75 1.299 14.32 1 92.81 609 GLY A C 1
ATOM 4779 O O . GLY A 1 609 ? -25.109 0.396 13.766 1 92.81 609 GLY A O 1
ATOM 4780 N N . ILE A 1 610 ? -25.859 2.455 13.703 1 93.19 610 ILE A N 1
ATOM 4781 C CA . ILE A 1 610 ? -25.203 2.795 12.445 1 93.19 610 ILE A CA 1
ATOM 4782 C C . ILE A 1 610 ? -24.047 3.758 12.727 1 93.19 610 ILE A C 1
ATOM 4784 O O . ILE A 1 610 ? -23.906 4.273 13.836 1 93.19 610 ILE A O 1
ATOM 4788 N N . SER A 1 611 ? -23.203 3.926 11.758 1 93.31 611 SER A N 1
ATOM 4789 C CA . SER A 1 611 ? -22.078 4.84 11.914 1 93.31 611 SER A CA 1
ATOM 4790 C C . SER A 1 611 ? -22.547 6.293 11.859 1 93.31 611 SER A C 1
ATOM 4792 O O . SER A 1 611 ? -23.625 6.59 11.359 1 93.31 611 SER A O 1
ATOM 4794 N N . GLU A 1 612 ? -21.797 7.156 12.391 1 94.5 612 GLU A N 1
ATOM 4795 C CA . GLU A 1 612 ? -22.078 8.586 12.328 1 94.5 612 GLU A CA 1
ATOM 4796 C C . GLU A 1 612 ? -22.172 9.062 10.883 1 94.5 612 GLU A C 1
ATOM 4798 O O . GLU A 1 612 ? -22.984 9.93 10.555 1 94.5 612 GLU A O 1
ATOM 4803 N N . THR A 1 613 ? -21.344 8.477 10.055 1 93.75 613 THR A N 1
ATOM 4804 C CA . THR A 1 613 ? -21.344 8.836 8.641 1 93.75 613 THR A CA 1
ATOM 4805 C C . THR A 1 613 ? -22.656 8.406 7.977 1 93.75 613 THR A C 1
ATOM 4807 O O . THR A 1 613 ? -23.219 9.156 7.184 1 93.75 613 THR A O 1
ATOM 4810 N N . ASP A 1 614 ? -23.078 7.188 8.266 1 94.62 614 ASP A N 1
ATOM 4811 C CA . ASP A 1 614 ? -24.344 6.703 7.727 1 94.62 614 ASP A CA 1
ATOM 4812 C C . ASP A 1 614 ? -25.516 7.547 8.227 1 94.62 614 ASP A C 1
ATOM 4814 O O . ASP A 1 614 ? -26.438 7.848 7.465 1 94.62 614 ASP A O 1
ATOM 4818 N N . TRP A 1 615 ? -25.453 7.871 9.445 1 96.06 615 TRP A N 1
ATOM 4819 C CA . TRP A 1 615 ? -26.484 8.734 10 1 96.06 615 TRP A CA 1
ATOM 4820 C C . TRP A 1 615 ? -26.547 10.062 9.25 1 96.06 615 TRP A C 1
ATOM 4822 O O . TRP A 1 615 ? -27.609 10.516 8.852 1 96.06 615 TRP A O 1
ATOM 4832 N N . GLU A 1 616 ? -25.422 10.672 9.141 1 96.56 616 GLU A N 1
ATOM 4833 C CA . GLU A 1 616 ? -25.391 11.984 8.508 1 96.56 616 GLU A CA 1
ATOM 4834 C C . GLU A 1 616 ? -26 11.938 7.109 1 96.56 616 GLU A C 1
ATOM 4836 O O . GLU A 1 616 ? -26.781 12.812 6.738 1 96.56 616 GLU A O 1
ATOM 4841 N N . TYR A 1 617 ? -25.641 10.969 6.352 1 97.06 617 TYR A N 1
ATOM 4842 C CA . TYR A 1 617 ? -26.172 10.859 4.996 1 97.06 617 TYR A CA 1
ATOM 4843 C C . TYR A 1 617 ? -27.688 10.688 5.023 1 97.06 617 TYR A C 1
ATOM 4845 O O . TYR A 1 617 ? -28.406 11.344 4.258 1 97.06 617 TYR A O 1
ATOM 4853 N N . GLN A 1 618 ? -28.172 9.773 5.863 1 97.44 618 GLN A N 1
ATOM 4854 C CA . GLN A 1 618 ? -29.609 9.562 5.973 1 97.44 618 GLN A CA 1
ATOM 4855 C C . GLN A 1 618 ? -30.312 10.828 6.43 1 97.44 618 GLN A C 1
ATOM 4857 O O . GLN A 1 618 ? -31.406 11.148 5.941 1 97.44 618 GLN A O 1
ATOM 4862 N N . PHE A 1 619 ? -29.688 11.5 7.293 1 97.62 619 PHE A N 1
ATOM 4863 C CA . PHE A 1 619 ? -30.234 12.727 7.863 1 97.62 619 PHE A CA 1
ATOM 4864 C C . PHE A 1 619 ? -30.344 13.812 6.797 1 97.62 619 PHE A C 1
ATOM 4866 O O . PHE A 1 619 ? -31.422 14.367 6.582 1 97.62 619 PHE A O 1
ATOM 4873 N N . ILE A 1 620 ? -29.297 14.055 6.082 1 98.06 620 ILE A N 1
ATOM 4874 C CA . ILE A 1 620 ? -29.312 15.148 5.117 1 98.06 620 ILE A CA 1
ATOM 4875 C C . ILE A 1 620 ? -30.172 14.766 3.922 1 98.06 620 ILE A C 1
ATOM 4877 O O . ILE A 1 620 ? -30.734 15.641 3.242 1 98.06 620 ILE A O 1
ATOM 4881 N N . SER A 1 621 ? -30.328 13.508 3.686 1 97.56 621 SER A N 1
ATOM 4882 C CA . SER A 1 621 ? -31.172 13.023 2.592 1 97.56 621 SER A CA 1
ATOM 4883 C C . SER A 1 621 ? -32.656 13.133 2.936 1 97.56 621 SER A C 1
ATOM 4885 O O . SER A 1 621 ? -33.5 12.969 2.066 1 97.56 621 SER A O 1
ATOM 4887 N N . GLY A 1 622 ? -32.969 13.312 4.164 1 97 622 GLY A N 1
ATOM 4888 C CA . GLY A 1 622 ? -34.344 13.539 4.562 1 97 622 GLY A CA 1
ATOM 4889 C C . GLY A 1 622 ? -35.062 12.266 4.957 1 97 622 GLY A C 1
ATOM 4890 O O . GLY A 1 622 ? -36.312 12.195 4.887 1 97 622 GLY A O 1
ATOM 4891 N N . GLU A 1 623 ? -34.344 11.273 5.309 1 96.06 623 GLU A N 1
ATOM 4892 C CA . GLU A 1 623 ? -35 10.078 5.809 1 96.06 623 GLU A CA 1
ATOM 4893 C C . GLU A 1 623 ? -35.938 10.422 6.977 1 96.06 623 GLU A C 1
ATOM 4895 O O . GLU A 1 623 ? -35.5 11.078 7.93 1 96.06 623 GLU A O 1
ATOM 4900 N N . LYS A 1 624 ? -37.188 9.914 7.012 1 93.5 624 LYS A N 1
ATOM 4901 C CA . LYS A 1 624 ? -38.25 10.312 7.934 1 93.5 624 LYS A CA 1
ATOM 4902 C C . LYS A 1 624 ? -37.844 10.117 9.383 1 93.5 624 LYS A C 1
ATOM 4904 O O . LYS A 1 624 ? -38.125 10.961 10.242 1 93.5 624 LYS A O 1
ATOM 4909 N N . LYS A 1 625 ? -37.125 9.062 9.57 1 92 625 LYS A N 1
ATOM 4910 C CA . LYS A 1 625 ? -36.719 8.695 10.922 1 92 625 LYS A CA 1
ATOM 4911 C C . LYS A 1 625 ? -35.844 9.789 11.539 1 92 625 LYS A C 1
ATOM 4913 O O . LYS A 1 625 ? -35.969 10.078 12.734 1 92 625 LYS A O 1
ATOM 4918 N N . TRP A 1 626 ? -35.031 10.406 10.766 1 94.19 626 TRP A N 1
ATOM 4919 C CA . TRP A 1 626 ? -34.062 11.359 11.266 1 94.19 626 TRP A CA 1
ATOM 4920 C C . TRP A 1 626 ? -34.531 12.797 11.031 1 94.19 626 TRP A C 1
ATOM 4922 O O . TRP A 1 626 ? -34.156 13.703 11.773 1 94.19 626 TRP A O 1
ATOM 4932 N N . ALA A 1 627 ? -35.375 13.039 10.031 1 93 627 ALA A N 1
ATOM 4933 C CA . ALA A 1 627 ? -35.812 14.383 9.641 1 93 627 ALA A CA 1
ATOM 4934 C C . ALA A 1 627 ? -36.781 14.961 10.656 1 93 627 ALA A C 1
ATOM 4936 O O . ALA A 1 627 ? -36.875 16.172 10.805 1 93 627 ALA A O 1
ATOM 4937 N N . LYS A 1 628 ? -37.438 14.133 11.43 1 92.56 628 LYS A N 1
ATOM 4938 C CA . LYS A 1 628 ? -38.469 14.578 12.352 1 92.56 628 LYS A CA 1
ATOM 4939 C C . LYS A 1 628 ? -37.906 15.453 13.461 1 92.56 628 LYS A C 1
ATOM 4941 O O . LYS A 1 628 ? -38.594 16.297 14.023 1 92.56 628 LYS A O 1
ATOM 4946 N N . ALA A 1 629 ? -36.656 15.289 13.773 1 94.94 629 ALA A N 1
ATOM 4947 C CA . ALA A 1 629 ? -36.031 16.016 14.875 1 94.94 629 ALA A CA 1
ATOM 4948 C C . ALA A 1 629 ? -35.344 17.281 14.375 1 94.94 629 ALA A C 1
ATOM 4950 O O . ALA A 1 629 ? -34.312 17.688 14.898 1 94.94 629 ALA A O 1
ATOM 4951 N N . SER A 1 630 ? -35.906 17.891 13.312 1 97.75 630 SER A N 1
ATOM 4952 C CA . SER A 1 630 ? -35.312 19.078 12.719 1 97.75 630 SER A CA 1
ATOM 4953 C C . SER A 1 630 ? -36.344 19.922 11.977 1 97.75 630 SER A C 1
ATOM 4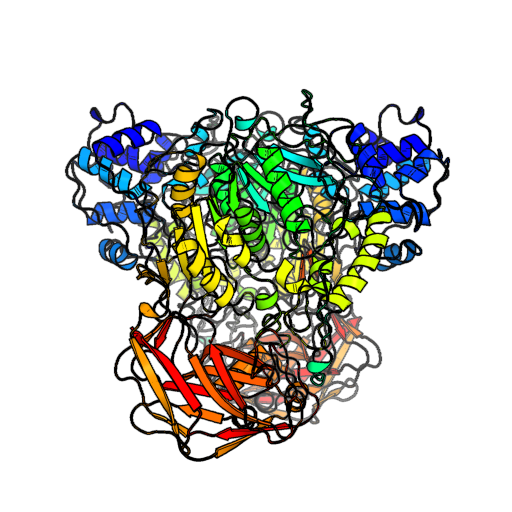955 O O . SER A 1 630 ? -37.469 19.469 11.75 1 97.75 630 SER A O 1
ATOM 4957 N N . LEU A 1 631 ? -36 21.094 11.688 1 98.25 631 LEU A N 1
ATOM 4958 C CA . LEU A 1 631 ? -36.719 21.938 10.742 1 98.25 631 LEU A CA 1
ATOM 4959 C C . LEU A 1 631 ? -35.969 22.047 9.422 1 98.25 631 LEU A C 1
ATOM 4961 O O . LEU A 1 631 ? -34.719 22.219 9.422 1 98.25 631 LEU A O 1
ATOM 4965 N N . ARG A 1 632 ? -36.656 21.859 8.32 1 98.19 632 ARG A N 1
ATOM 4966 C CA . ARG A 1 632 ? -36.031 21.875 6.996 1 98.19 632 ARG A CA 1
ATOM 4967 C C . ARG A 1 632 ? -36.719 22.891 6.094 1 98.19 632 ARG A C 1
ATOM 4969 O O . ARG A 1 632 ? -37.969 22.953 6.051 1 98.19 632 ARG A O 1
ATOM 4976 N N . PHE A 1 633 ? -36 23.703 5.441 1 98.5 633 PHE A N 1
ATOM 4977 C CA . PHE A 1 633 ? -36.469 24.719 4.512 1 98.5 633 PHE A CA 1
ATOM 4978 C C . PHE A 1 633 ? -35.781 24.609 3.168 1 98.5 633 PHE A C 1
ATOM 4980 O O . PHE A 1 633 ? -34.531 24.703 3.102 1 98.5 633 PHE A O 1
ATOM 4987 N N . GLU A 1 634 ? -36.469 24.453 2.076 1 98.12 634 GLU A N 1
ATOM 4988 C CA . GLU A 1 634 ? -35.875 24.188 0.765 1 98.12 634 GLU A CA 1
ATOM 4989 C C . GLU A 1 634 ? -36.062 25.375 -0.169 1 98.12 634 GLU A C 1
ATOM 4991 O O . GLU A 1 634 ? -37.094 26.047 -0.14 1 98.12 634 GLU A O 1
ATOM 4996 N N . SER A 1 635 ? -35.125 25.672 -0.93 1 97.5 635 SER A N 1
ATOM 4997 C CA . SER A 1 635 ? -35.25 26.672 -1.977 1 97.5 635 SER A CA 1
ATOM 4998 C C . SER A 1 635 ? -35.969 26.109 -3.197 1 97.5 635 SER A C 1
ATOM 5000 O O . SER A 1 635 ? -36.25 24.906 -3.275 1 97.5 635 SER A O 1
ATOM 5002 N N . GLU A 1 636 ? -36.281 27.109 -4.133 1 94.81 636 GLU A N 1
ATOM 5003 C CA . GLU A 1 636 ? -36.594 26.656 -5.477 1 94.81 636 GLU A CA 1
ATOM 5004 C C . GLU A 1 636 ? -35.375 26.078 -6.191 1 94.81 636 GLU A C 1
ATOM 5006 O O . GLU A 1 636 ? -34.25 26.266 -5.75 1 94.81 636 GLU A O 1
ATOM 5011 N N . GLU A 1 637 ? -35.719 25.344 -7.258 1 96.12 637 GLU A N 1
ATOM 5012 C CA . GLU A 1 637 ? -34.594 24.844 -8.062 1 96.12 637 GLU A CA 1
ATOM 5013 C C . GLU A 1 637 ? -33.812 25.984 -8.695 1 96.12 637 GLU A C 1
ATOM 5015 O O . GLU A 1 637 ? -34.375 26.969 -9.133 1 96.12 637 GLU A O 1
ATOM 5020 N N . PHE A 1 638 ? -32.594 25.844 -8.633 1 95.44 638 PHE A N 1
ATOM 5021 C CA . PHE A 1 638 ? -31.766 26.812 -9.336 1 95.44 638 PHE A CA 1
ATOM 5022 C C . PHE A 1 638 ? -31.859 26.609 -10.844 1 95.44 638 PHE A C 1
ATOM 5024 O O . PHE A 1 638 ? -31.688 25.484 -11.336 1 95.44 638 PHE A O 1
ATOM 5031 N N . LEU A 1 639 ? -32.031 27.625 -11.594 1 95.06 639 LEU A N 1
ATOM 5032 C CA . LEU A 1 639 ? -32.219 27.531 -13.039 1 95.06 639 LEU A CA 1
ATOM 5033 C C . LEU A 1 639 ? -30.844 27.438 -13.734 1 95.06 639 LEU A C 1
ATOM 5035 O O . LEU A 1 639 ? -30.75 26.906 -14.836 1 95.06 639 LEU A O 1
ATOM 5039 N N . HIS A 1 640 ? -29.859 28 -13.172 1 95.69 640 HIS A N 1
ATOM 5040 C CA . HIS A 1 640 ? -28.469 27.969 -13.641 1 95.69 640 HIS A CA 1
ATOM 5041 C C . HIS A 1 640 ? -27.516 27.578 -12.516 1 95.69 640 HIS A C 1
ATOM 5043 O O . HIS A 1 640 ? -27.844 27.734 -11.336 1 95.69 640 HIS A O 1
ATOM 5049 N N . PRO A 1 641 ? -26.344 26.969 -12.984 1 96.88 641 PRO A N 1
ATOM 5050 C CA . PRO A 1 641 ? -25.359 26.688 -11.938 1 96.88 641 PRO A CA 1
ATOM 5051 C C . PRO A 1 641 ? -25.031 27.906 -11.086 1 96.88 641 PRO A C 1
ATOM 5053 O O . PRO A 1 641 ? -24.891 29.016 -11.625 1 96.88 641 PRO A O 1
ATOM 5056 N N . THR A 1 642 ? -24.984 27.781 -9.773 1 97 642 THR A N 1
ATOM 5057 C CA . THR A 1 642 ? -24.734 28.859 -8.82 1 97 642 THR A CA 1
ATOM 5058 C C . THR A 1 642 ? -23.656 28.453 -7.828 1 97 642 THR A C 1
ATOM 5060 O O . THR A 1 642 ? -23.781 27.453 -7.125 1 97 642 THR A O 1
ATOM 5063 N N . THR A 1 643 ? -22.609 29.297 -7.809 1 97.81 643 THR A N 1
ATOM 5064 C CA . THR A 1 643 ? -21.516 28.984 -6.891 1 97.81 643 THR A CA 1
ATOM 5065 C C . THR A 1 643 ? -21.688 29.75 -5.582 1 97.81 643 THR A C 1
ATOM 5067 O O . THR A 1 643 ? -21.781 30.984 -5.582 1 97.81 643 THR A O 1
ATOM 5070 N N . LEU A 1 644 ? -21.781 29.016 -4.477 1 98.12 644 LEU A N 1
ATOM 5071 C CA . LEU A 1 644 ? -21.719 29.578 -3.133 1 98.12 644 LEU A CA 1
ATOM 5072 C C . LEU A 1 644 ? -20.266 29.766 -2.699 1 98.12 644 LEU A C 1
ATOM 5074 O O . LEU A 1 644 ? -19.438 28.875 -2.889 1 98.12 644 LEU A O 1
ATOM 5078 N N . VAL A 1 645 ? -19.938 30.922 -2.137 1 97.75 645 VAL A N 1
ATOM 5079 C CA . VAL A 1 645 ? -18.547 31.188 -1.768 1 97.75 645 VAL A CA 1
ATOM 5080 C C . VAL A 1 645 ? -18.5 31.859 -0.402 1 97.75 645 VAL A C 1
ATOM 5082 O O . VAL A 1 645 ? -19.469 32.531 0.005 1 97.75 645 VAL A O 1
ATOM 5085 N N . GLY A 1 646 ? -17.406 31.641 0.371 1 97.44 646 GLY A N 1
ATOM 5086 C CA . GLY A 1 646 ? -17.203 32.281 1.656 1 97.44 646 GLY A CA 1
ATOM 5087 C C . GLY A 1 646 ? -17.922 31.594 2.797 1 97.44 646 GLY A C 1
ATOM 5088 O O . GLY A 1 646 ? -17.969 30.359 2.838 1 97.44 646 GLY A O 1
ATOM 5089 N N . ARG A 1 647 ? -18.297 32.375 3.793 1 98.19 647 ARG A N 1
ATOM 5090 C CA . ARG A 1 647 ? -18.938 31.828 4.984 1 98.19 647 ARG A CA 1
ATOM 5091 C C . ARG A 1 647 ? -20.406 32.25 5.047 1 98.19 647 ARG A C 1
ATOM 5093 O O . ARG A 1 647 ? -20.719 33.344 5.512 1 98.19 647 ARG A O 1
ATOM 5100 N N . PRO A 1 648 ? -21.312 31.328 4.711 1 98.19 648 PRO A N 1
ATOM 5101 C CA . PRO A 1 648 ? -22.734 31.672 4.902 1 98.19 648 PRO A CA 1
ATOM 5102 C C . PRO A 1 648 ? -23.062 32 6.355 1 98.19 648 PRO A C 1
ATOM 5104 O O . PRO A 1 648 ? -22.375 31.531 7.273 1 98.19 648 PRO A O 1
ATOM 5107 N N . LYS A 1 649 ? -24.094 32.844 6.512 1 98.25 649 LYS A N 1
ATOM 5108 C CA . LYS A 1 649 ? -24.547 33.188 7.852 1 98.25 649 LYS A CA 1
ATOM 5109 C C . LYS A 1 649 ? -26 32.781 8.062 1 98.25 649 LYS A C 1
ATOM 5111 O O . LYS A 1 649 ? -26.828 32.906 7.156 1 98.25 649 LYS A O 1
ATOM 5116 N N . VAL A 1 650 ? -26.297 32.281 9.211 1 98.5 650 VAL A N 1
ATOM 5117 C CA . VAL A 1 650 ? -27.656 31.953 9.594 1 98.5 650 VAL A CA 1
ATOM 5118 C C . VAL A 1 650 ? -28.016 32.625 10.906 1 98.5 650 VAL A C 1
ATOM 5120 O O . VAL A 1 650 ? -27.328 32.469 11.914 1 98.5 650 VAL A O 1
ATOM 5123 N N . GLN A 1 651 ? -28.984 33.438 10.875 1 97.94 651 GLN A N 1
ATOM 5124 C CA . GLN A 1 651 ? -29.578 34 12.078 1 97.94 651 GLN A CA 1
ATOM 5125 C C . GLN A 1 651 ? -30.812 33.188 12.516 1 97.94 651 GLN A C 1
ATOM 5127 O O . GLN A 1 651 ? -31.672 32.875 11.695 1 97.94 651 GLN A O 1
ATOM 5132 N N . VAL A 1 652 ? -30.828 32.875 13.773 1 98.5 652 VAL A N 1
ATOM 5133 C CA . VAL A 1 652 ? -31.953 32.094 14.273 1 98.5 652 VAL A CA 1
ATOM 5134 C C . VAL A 1 652 ? -32.469 32.719 15.586 1 98.5 652 VAL A C 1
ATOM 5136 O O . VAL A 1 652 ? -31.672 32.938 16.516 1 98.5 652 VAL A O 1
ATOM 5139 N N . ARG A 1 653 ? -33.75 33 15.719 1 98.44 653 ARG A N 1
ATOM 5140 C CA . ARG A 1 653 ? -34.406 33.281 17 1 98.44 653 ARG A CA 1
ATOM 5141 C C . ARG A 1 653 ? -35.062 32 17.562 1 98.44 653 ARG A C 1
ATOM 5143 O O . ARG A 1 653 ? -35.969 31.453 16.953 1 98.44 653 ARG A O 1
ATOM 5150 N N . VAL A 1 654 ? -34.5 31.578 18.688 1 98.75 654 VAL A N 1
ATOM 5151 C CA . VAL A 1 654 ? -34.875 30.25 19.141 1 98.75 654 VAL A CA 1
ATOM 5152 C C . VAL A 1 654 ? -35.094 30.25 20.656 1 98.75 654 VAL A C 1
ATOM 5154 O O . VAL A 1 654 ? -34.469 31.047 21.359 1 98.75 654 VAL A O 1
ATOM 5157 N N . ALA A 1 655 ? -35.969 29.406 21.141 1 98.56 655 ALA A N 1
ATOM 5158 C CA . ALA A 1 655 ? -36.156 29.109 22.562 1 98.56 655 ALA A CA 1
ATOM 5159 C C . ALA A 1 655 ? -36.094 27.609 22.828 1 98.56 655 ALA A C 1
ATOM 5161 O O . ALA A 1 655 ? -36.625 26.812 22.047 1 98.56 655 ALA A O 1
ATOM 5162 N N . ALA A 1 656 ? -35.438 27.25 23.891 1 98.12 656 ALA A N 1
ATOM 5163 C CA . ALA A 1 656 ? -35.406 25.875 24.359 1 98.12 656 ALA A CA 1
ATOM 5164 C C . ALA A 1 656 ? -36.25 25.703 25.609 1 98.12 656 ALA A C 1
ATOM 5166 O O . ALA A 1 656 ? -36.406 26.641 26.391 1 98.12 656 ALA A O 1
ATOM 5167 N N . ASN A 1 657 ? -36.781 24.5 25.844 1 98.19 657 ASN A N 1
ATOM 5168 C CA . ASN A 1 657 ? -37.625 24.281 27.016 1 98.19 657 ASN A CA 1
ATOM 5169 C C . ASN A 1 657 ? -36.812 23.938 28.25 1 98.19 657 ASN A C 1
ATOM 5171 O O . ASN A 1 657 ? -37.375 23.578 29.297 1 98.19 657 ASN A O 1
ATOM 5175 N N . LYS A 1 658 ? -35.531 23.938 28.109 1 97.38 658 LYS A N 1
ATOM 5176 C CA . LYS A 1 658 ? -34.594 23.734 29.219 1 97.38 658 LYS A CA 1
ATOM 5177 C C . LYS A 1 658 ? -33.656 24.922 29.391 1 97.38 658 LYS A C 1
ATOM 5179 O O . LYS A 1 658 ? -33.719 25.875 28.609 1 97.38 658 LYS A O 1
ATOM 5184 N N . THR A 1 659 ? -32.844 24.844 30.5 1 97.62 659 THR A N 1
ATOM 5185 C CA . THR A 1 659 ? -31.953 25.953 30.812 1 97.62 659 THR A CA 1
ATOM 5186 C C . THR A 1 659 ? -30.609 25.781 30.109 1 97.62 659 THR A C 1
ATOM 5188 O O . THR A 1 659 ? -29.734 26.641 30.219 1 97.62 659 THR A O 1
ATOM 5191 N N . VAL A 1 660 ? -30.406 24.703 29.438 1 97.19 660 VAL A N 1
ATOM 5192 C CA . VAL A 1 660 ? -29.266 24.438 28.578 1 97.19 660 VAL A CA 1
ATOM 5193 C C . VAL A 1 660 ? -29.75 24 27.188 1 97.19 660 VAL A C 1
ATOM 5195 O O . VAL A 1 660 ? -30.891 23.594 27.031 1 97.19 660 VAL A O 1
ATOM 5198 N N . GLY A 1 661 ? -28.891 24.188 26.219 1 97.06 661 GLY A N 1
ATOM 5199 C CA . GLY A 1 661 ? -29.25 23.75 24.875 1 97.06 661 GLY A CA 1
ATOM 5200 C C . GLY A 1 661 ? -28.156 23.953 23.859 1 97.06 661 GLY A C 1
ATOM 5201 O O . GLY A 1 661 ? -27.25 24.781 24.062 1 97.06 661 GLY A O 1
ATOM 5202 N N . GLN A 1 662 ? -28.172 23.203 22.859 1 98 662 GLN A N 1
ATOM 5203 C CA . GLN A 1 662 ? -27.297 23.359 21.703 1 98 662 GLN A CA 1
ATOM 5204 C C . GLN A 1 662 ? -28.109 23.406 20.406 1 98 662 GLN A C 1
ATOM 5206 O O . GLN A 1 662 ? -29.172 22.797 20.312 1 98 662 GLN A O 1
ATOM 5211 N N . LEU A 1 663 ? -27.672 24.125 19.469 1 98.31 663 LEU A N 1
ATOM 5212 C CA . LEU A 1 663 ? -28.312 24.234 18.156 1 98.31 663 LEU A CA 1
ATOM 5213 C C . LEU A 1 663 ? -27.281 24.078 17.031 1 98.31 663 LEU A C 1
ATOM 5215 O O . LEU A 1 663 ? -26.141 24.562 17.156 1 98.31 663 LEU A O 1
ATOM 5219 N N . SER A 1 664 ? -27.672 23.344 16.016 1 98.44 664 SER A N 1
ATOM 5220 C CA . SER A 1 664 ? -26.875 23.156 14.82 1 98.44 664 SER A CA 1
ATOM 5221 C C . SER A 1 664 ? -27.641 23.578 13.57 1 98.44 664 SER A C 1
ATOM 5223 O O . SER A 1 664 ? -28.875 23.547 13.547 1 98.44 664 SER A O 1
ATOM 5225 N N . VAL A 1 665 ? -26.938 24 12.594 1 98.62 665 VAL A N 1
ATOM 5226 C CA . VAL A 1 665 ? -27.516 24.344 11.297 1 98.62 665 VAL A CA 1
ATOM 5227 C C . VAL A 1 665 ? -26.656 23.734 10.188 1 98.62 665 VAL A C 1
ATOM 5229 O O . VAL A 1 665 ? -25.438 23.609 10.328 1 98.62 665 VAL A O 1
ATOM 5232 N N . ALA A 1 666 ? -27.281 23.266 9.109 1 98.62 666 ALA A N 1
ATOM 5233 C CA . ALA A 1 666 ? -26.578 22.688 7.965 1 98.62 666 ALA A CA 1
ATOM 5234 C C . ALA A 1 666 ? -27.188 23.172 6.652 1 98.62 666 ALA A C 1
ATOM 5236 O O . ALA A 1 666 ? -28.391 23.359 6.551 1 98.62 666 ALA A O 1
ATOM 5237 N N . LEU A 1 667 ? -26.359 23.469 5.715 1 98.75 667 LEU A N 1
ATOM 5238 C CA . LEU A 1 667 ? -26.781 23.688 4.332 1 98.75 667 LEU A CA 1
ATOM 5239 C C . LEU A 1 667 ? -26.5 22.453 3.482 1 98.75 667 LEU A C 1
ATOM 5241 O O . LEU A 1 667 ? -25.391 21.906 3.516 1 98.75 667 LEU A O 1
ATOM 5245 N N . VAL A 1 668 ? -27.484 22.031 2.73 1 98.62 668 VAL A N 1
ATOM 5246 C CA . VAL A 1 668 ? -27.406 20.766 2.021 1 98.62 668 VAL A CA 1
ATOM 5247 C C . VAL A 1 668 ? -27.797 20.953 0.559 1 98.62 668 VAL A C 1
ATOM 5249 O O . VAL A 1 668 ? -28.719 21.719 0.254 1 98.62 668 VAL A O 1
ATOM 5252 N N . ASP A 1 669 ? -27.031 20.375 -0.328 1 98.5 669 ASP A N 1
ATOM 5253 C CA . ASP A 1 669 ? -27.359 20.25 -1.745 1 98.5 669 ASP A CA 1
ATOM 5254 C C . ASP A 1 669 ? -28.297 19.078 -1.994 1 98.5 669 ASP A C 1
ATOM 5256 O O . ASP A 1 669 ? -27.891 17.922 -1.855 1 98.5 669 ASP A O 1
ATOM 5260 N N . LEU A 1 670 ? -29.531 19.375 -2.389 1 97.94 670 LEU A N 1
ATOM 5261 C CA . LEU A 1 670 ? -30.5 18.312 -2.609 1 97.94 670 LEU A CA 1
ATOM 5262 C C . LEU A 1 670 ? -30.656 18.016 -4.098 1 97.94 670 LEU A C 1
ATOM 5264 O O . LEU A 1 670 ? -30.547 18.922 -4.93 1 97.94 670 LEU A O 1
ATOM 5268 N N . GLY A 1 671 ? -30.938 16.812 -4.391 1 95.81 671 GLY A N 1
ATOM 5269 C CA . GLY A 1 671 ? -31.172 16.328 -5.738 1 95.81 671 GLY A CA 1
ATOM 5270 C C . GLY A 1 671 ? -30.406 15.047 -6.059 1 95.81 671 GLY A C 1
ATOM 5271 O O . GLY A 1 671 ? -29.219 14.945 -5.754 1 95.81 671 GLY A O 1
ATOM 5272 N N . THR A 1 672 ? -31.109 14.039 -6.605 1 96.38 672 THR A N 1
ATOM 5273 C CA . THR A 1 672 ? -30.453 12.781 -6.945 1 96.38 672 THR A CA 1
ATOM 5274 C C . THR A 1 672 ? -29.609 12.938 -8.211 1 96.38 672 THR A C 1
ATOM 5276 O O . THR A 1 672 ? -30.141 13.242 -9.281 1 96.38 672 THR A O 1
ATOM 5279 N N . ARG A 1 673 ? -28.328 12.797 -8.117 1 96.75 673 ARG A N 1
ATOM 5280 C CA . ARG A 1 673 ? -27.422 12.852 -9.258 1 96.75 673 ARG A CA 1
ATOM 5281 C C . ARG A 1 673 ? -26.078 12.234 -8.922 1 96.75 673 ARG A C 1
ATOM 5283 O O . ARG A 1 673 ? -25.797 11.953 -7.758 1 96.75 673 ARG A O 1
ATOM 5290 N N . GLN A 1 674 ? -25.359 11.984 -10 1 96.25 674 GLN A N 1
ATOM 5291 C CA . GLN A 1 674 ? -23.984 11.523 -9.812 1 96.25 674 GLN A CA 1
ATOM 5292 C C . GLN A 1 674 ? -23.094 12.656 -9.344 1 96.25 674 GLN A C 1
ATOM 5294 O O . GLN A 1 674 ? -23.141 13.758 -9.883 1 96.25 674 GLN A O 1
ATOM 5299 N N . ARG A 1 675 ? -22.312 12.461 -8.273 1 97.56 675 ARG A N 1
ATOM 5300 C CA . ARG A 1 675 ? -21.328 13.383 -7.738 1 97.56 675 ARG A CA 1
ATOM 5301 C C . ARG A 1 675 ? -19.938 12.75 -7.715 1 97.56 675 ARG A C 1
ATOM 5303 O O . ARG A 1 675 ? -19.797 11.555 -7.98 1 97.56 675 ARG A O 1
ATOM 5310 N N . LEU A 1 676 ? -18.875 13.523 -7.504 1 97.31 676 LEU A N 1
ATOM 5311 C CA . LEU A 1 676 ? -17.516 13.008 -7.406 1 97.31 676 LEU A CA 1
ATOM 5312 C C . LEU A 1 676 ? -17.344 12.164 -6.148 1 97.31 676 LEU A C 1
ATOM 5314 O O . LEU A 1 676 ? -18.094 12.336 -5.176 1 97.31 676 LEU A O 1
ATOM 5318 N N . THR A 1 677 ? -16.391 11.266 -6.246 1 97 677 THR A N 1
ATOM 5319 C CA . THR A 1 677 ? -16.047 10.453 -5.086 1 97 677 THR A CA 1
ATOM 5320 C C . THR A 1 677 ? -15.625 11.336 -3.914 1 97 677 THR A C 1
ATOM 5322 O O . THR A 1 677 ? -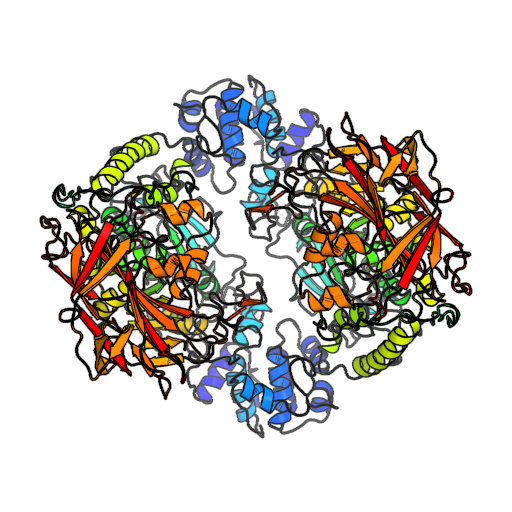15.047 12.414 -4.113 1 97 677 THR A O 1
ATOM 5325 N N . ALA A 1 678 ? -15.898 10.836 -2.678 1 95.38 678 ALA A N 1
ATOM 5326 C CA . ALA A 1 678 ? -15.547 11.578 -1.47 1 95.38 678 ALA A CA 1
ATOM 5327 C C . ALA A 1 678 ? -14.031 11.656 -1.3 1 95.38 678 ALA A C 1
ATOM 5329 O O . ALA A 1 678 ? -13.523 12.617 -0.722 1 95.38 678 ALA A O 1
ATOM 5330 N N . THR A 1 679 ? -13.266 10.672 -1.718 1 96.12 679 THR A N 1
ATOM 5331 C CA . THR A 1 679 ? -11.805 10.641 -1.774 1 96.12 679 THR A CA 1
ATOM 5332 C C . THR A 1 679 ? -11.328 10.258 -3.172 1 96.12 679 THR A C 1
ATOM 5334 O O . THR A 1 679 ? -12.062 9.625 -3.934 1 96.12 679 THR A O 1
ATOM 5337 N N . PRO A 1 680 ? -10.172 10.656 -3.506 1 96.31 680 PRO A N 1
ATOM 5338 C CA . PRO A 1 680 ? -9.68 10.289 -4.836 1 96.31 680 PRO A CA 1
ATOM 5339 C C . PRO A 1 680 ? -9.508 8.781 -5 1 96.31 680 PRO A C 1
ATOM 5341 O O . PRO A 1 680 ? -9.102 8.094 -4.059 1 96.31 680 PRO A O 1
ATOM 5344 N N . LYS A 1 681 ? -9.852 8.32 -6.164 1 96.44 681 LYS A N 1
ATOM 5345 C CA . LYS A 1 681 ? -9.562 6.941 -6.539 1 96.44 681 LYS A CA 1
ATOM 5346 C C . LYS A 1 681 ? -8.102 6.777 -6.953 1 96.44 681 LYS A C 1
ATOM 5348 O O . LYS A 1 681 ? -7.566 7.602 -7.695 1 96.44 681 LYS A O 1
ATOM 5353 N N . ILE A 1 682 ? -7.406 5.75 -6.457 1 95.81 682 ILE A N 1
ATOM 5354 C CA . ILE A 1 682 ? -6.047 5.434 -6.883 1 95.81 682 ILE A CA 1
ATOM 5355 C C . ILE A 1 682 ? -6.082 4.707 -8.227 1 95.81 682 ILE A C 1
ATOM 5357 O O . ILE A 1 682 ? -6.703 3.65 -8.352 1 95.81 682 ILE A O 1
ATOM 5361 N N . PHE A 1 683 ? -5.441 5.215 -9.203 1 93.88 683 PHE A N 1
ATOM 5362 C CA . PHE A 1 683 ? -5.398 4.613 -10.531 1 93.88 683 PHE A CA 1
ATOM 5363 C C . PHE A 1 683 ? -4.223 3.652 -10.648 1 93.88 683 PHE A C 1
ATOM 5365 O O . PHE A 1 683 ? -4.32 2.621 -11.32 1 93.88 683 PHE A O 1
ATOM 5372 N N . ALA A 1 684 ? -3.152 3.994 -10.102 1 91.62 684 ALA A N 1
ATOM 5373 C CA . ALA A 1 684 ? -1.932 3.193 -10.172 1 91.62 684 ALA A CA 1
ATOM 5374 C C . ALA A 1 684 ? -1.065 3.404 -8.93 1 91.62 684 ALA A C 1
ATOM 5376 O O . ALA A 1 684 ? -0.608 4.52 -8.664 1 91.62 684 ALA A O 1
ATOM 5377 N N . ARG A 1 685 ? -0.757 2.387 -8.203 1 91.38 685 ARG A N 1
ATOM 5378 C CA . ARG A 1 685 ? -0.009 2.48 -6.953 1 91.38 685 ARG A CA 1
ATOM 5379 C C . ARG A 1 685 ? 1.494 2.453 -7.211 1 91.38 685 ARG A C 1
ATOM 5381 O O . ARG A 1 685 ? 1.986 1.597 -7.953 1 91.38 685 ARG A O 1
ATOM 5388 N N . GLY A 1 686 ? 2.244 3.365 -6.652 1 91.56 686 GLY A N 1
ATOM 5389 C CA . GLY A 1 686 ? 3.699 3.363 -6.66 1 91.56 686 GLY A CA 1
ATOM 5390 C C . GLY A 1 686 ? 4.289 3.568 -8.039 1 91.56 686 GLY A C 1
ATOM 5391 O O . GLY A 1 686 ? 5.398 3.105 -8.32 1 91.56 686 GLY A O 1
ATOM 5392 N N . ASN A 1 687 ? 3.58 4.234 -8.953 1 93.19 687 ASN A N 1
ATOM 5393 C CA . ASN A 1 687 ? 4.043 4.316 -10.336 1 93.19 687 ASN A CA 1
ATOM 5394 C C . ASN A 1 687 ? 4.734 5.645 -10.617 1 93.19 687 ASN A C 1
ATOM 5396 O O . ASN A 1 687 ? 5.074 5.941 -11.766 1 93.19 687 ASN A O 1
ATOM 5400 N N . GLN A 1 688 ? 4.902 6.477 -9.594 1 95.81 688 GLN A N 1
ATOM 5401 C CA . GLN A 1 688 ? 5.562 7.77 -9.75 1 95.81 688 GLN A CA 1
ATOM 5402 C C . GLN A 1 688 ? 6.883 7.809 -8.984 1 95.81 688 GLN A C 1
ATOM 5404 O O . GLN A 1 688 ? 6.953 8.359 -7.883 1 95.81 688 GLN A O 1
ATOM 5409 N N . PRO A 1 689 ? 7.926 7.332 -9.57 1 94.69 689 PRO A N 1
ATOM 5410 C CA . PRO A 1 689 ? 9.211 7.34 -8.867 1 94.69 689 PRO A CA 1
ATOM 5411 C C . PRO A 1 689 ? 9.742 8.75 -8.625 1 94.69 689 PRO A C 1
ATOM 5413 O O . PRO A 1 689 ? 9.609 9.625 -9.484 1 94.69 689 PRO A O 1
ATOM 5416 N N . PHE A 1 690 ? 10.398 8.977 -7.477 1 95.44 690 PHE A N 1
ATOM 5417 C CA . PHE A 1 690 ? 10.945 10.273 -7.109 1 95.44 690 PHE A CA 1
ATOM 5418 C C . PHE A 1 690 ? 12.391 10.398 -7.578 1 95.44 690 PHE A C 1
ATOM 5420 O O . PHE A 1 690 ? 12.984 11.477 -7.504 1 95.44 690 PHE A O 1
ATOM 5427 N N . GLY A 1 691 ? 12.945 9.391 -8.102 1 94.75 691 GLY A N 1
ATOM 5428 C CA . GLY A 1 691 ? 14.312 9.227 -8.562 1 94.75 691 GLY A CA 1
ATOM 5429 C C . GLY A 1 691 ? 14.664 7.797 -8.922 1 94.75 691 GLY A C 1
ATOM 5430 O O . GLY A 1 691 ? 13.789 6.934 -8.977 1 94.75 691 GLY A O 1
ATOM 5431 N N . TYR A 1 692 ? 15.938 7.605 -9.242 1 94.75 692 TYR A N 1
ATOM 5432 C CA . TYR A 1 692 ? 16.375 6.277 -9.656 1 94.75 692 TYR A CA 1
ATOM 5433 C C . TYR A 1 692 ? 16.422 5.32 -8.469 1 94.75 692 TYR A C 1
ATOM 5435 O O . TYR A 1 692 ? 17.156 5.539 -7.516 1 94.75 692 TYR A O 1
ATOM 5443 N N . ARG A 1 693 ? 15.586 4.234 -8.469 1 91.25 693 ARG A N 1
ATOM 5444 C CA . ARG A 1 693 ? 15.5 3.215 -7.43 1 91.25 693 ARG A CA 1
ATOM 5445 C C . ARG A 1 693 ? 15.281 3.85 -6.059 1 91.25 693 ARG A C 1
ATOM 5447 O O . ARG A 1 693 ? 15.984 3.529 -5.102 1 91.25 693 ARG A O 1
ATOM 5454 N N . PHE A 1 694 ? 14.391 4.754 -5.984 1 92.56 694 PHE A N 1
ATOM 5455 C CA . PHE A 1 694 ? 14.039 5.531 -4.801 1 92.56 694 PHE A CA 1
ATOM 5456 C C . PHE A 1 694 ? 12.555 5.406 -4.488 1 92.56 694 PHE A C 1
ATOM 5458 O O . PHE A 1 694 ? 11.883 4.504 -4.988 1 92.56 694 PHE A O 1
ATOM 5465 N N . GLU A 1 695 ? 12.07 6.168 -3.617 1 91.94 695 GLU A N 1
ATOM 5466 C CA . GLU A 1 695 ? 10.664 6.109 -3.23 1 91.94 695 GLU A CA 1
ATOM 5467 C C . GLU A 1 695 ? 9.758 6.527 -4.383 1 91.94 695 GLU A C 1
ATOM 5469 O O . GLU A 1 695 ? 10.234 7.027 -5.406 1 91.94 695 GLU A O 1
ATOM 5474 N N . ALA A 1 696 ? 8.477 6.23 -4.305 1 93.62 696 ALA A N 1
ATOM 5475 C CA . ALA A 1 696 ? 7.504 6.551 -5.348 1 93.62 696 ALA A CA 1
ATOM 5476 C C . ALA A 1 696 ? 6.164 6.949 -4.738 1 93.62 696 ALA A C 1
ATOM 5478 O O . ALA A 1 696 ? 5.863 6.594 -3.596 1 93.62 696 ALA A O 1
ATOM 5479 N N . ASP A 1 697 ? 5.43 7.633 -5.469 1 94.25 697 ASP A N 1
ATOM 5480 C CA . ASP A 1 697 ? 4.055 7.965 -5.113 1 94.25 697 ASP A CA 1
ATOM 5481 C C . ASP A 1 697 ? 3.061 7.246 -6.023 1 94.25 697 ASP A C 1
ATOM 5483 O O . ASP A 1 697 ? 3.459 6.492 -6.91 1 94.25 697 ASP A O 1
ATOM 5487 N N . SER A 1 698 ? 1.733 7.449 -5.801 1 95.75 698 SER A N 1
ATOM 5488 C CA . SER A 1 698 ? 0.66 6.824 -6.566 1 95.75 698 SER A CA 1
ATOM 5489 C C . SER A 1 698 ? -0.148 7.863 -7.336 1 95.75 698 SER A C 1
ATOM 5491 O O . SER A 1 698 ? -0.3 9 -6.887 1 95.75 698 SER A O 1
ATOM 5493 N N . LEU A 1 699 ? -0.693 7.52 -8.43 1 96.38 699 LEU A N 1
ATOM 5494 C CA . LEU A 1 699 ? -1.568 8.398 -9.203 1 96.38 699 LEU A CA 1
ATOM 5495 C C . LEU A 1 699 ? -3.016 8.266 -8.734 1 96.38 699 LEU A C 1
ATOM 5497 O O . LEU A 1 699 ? -3.533 7.152 -8.609 1 96.38 699 LEU A O 1
ATOM 5501 N N . GLN A 1 700 ? -3.656 9.406 -8.492 1 97.06 700 GLN A N 1
ATOM 5502 C CA . GLN A 1 700 ? -5.035 9.344 -8.016 1 97.06 700 GLN A CA 1
ATOM 5503 C C . GLN A 1 700 ? -5.836 10.555 -8.492 1 97.06 700 GLN A C 1
ATOM 5505 O O . GLN A 1 700 ? -5.262 11.539 -8.953 1 97.06 700 GLN A O 1
ATOM 5510 N N . GLU A 1 701 ? -7.109 10.43 -8.453 1 97.44 701 GLU A N 1
ATOM 5511 C CA . GLU A 1 701 ? -8.016 11.523 -8.773 1 97.44 701 GLU A CA 1
ATOM 5512 C C . GLU A 1 701 ? -9.43 11.234 -8.289 1 97.44 701 GLU A C 1
ATOM 5514 O O . GLU A 1 701 ? -9.781 10.086 -8.023 1 97.44 701 GLU A O 1
ATOM 5519 N N . PHE A 1 702 ? -10.219 12.32 -8.109 1 97.75 702 PHE A N 1
ATOM 5520 C CA . PHE A 1 702 ? -11.656 12.18 -7.906 1 97.75 702 PHE A CA 1
ATOM 5521 C C . PHE A 1 702 ? -12.344 11.75 -9.195 1 97.75 702 PHE A C 1
ATOM 5523 O O . PHE A 1 702 ? -11.992 12.227 -10.281 1 97.75 702 PHE A O 1
ATOM 5530 N N . VAL A 1 703 ? -13.336 10.867 -9.102 1 97.44 703 VAL A N 1
ATOM 5531 C CA . VAL A 1 703 ? -14.055 10.383 -10.273 1 97.44 703 VAL A CA 1
ATOM 5532 C C . VAL A 1 703 ? -15.555 10.344 -9.977 1 97.44 703 VAL A C 1
ATOM 5534 O O . VAL A 1 703 ? -15.961 10.367 -8.812 1 97.44 703 VAL A O 1
ATOM 5537 N N . PRO A 1 704 ? -16.438 10.367 -11.031 1 96.56 704 PRO A N 1
ATOM 5538 C CA . PRO A 1 704 ? -17.859 10.164 -10.766 1 96.56 704 PRO A CA 1
ATOM 5539 C C . PRO A 1 704 ? -18.141 8.891 -9.977 1 96.56 704 PRO A C 1
ATOM 5541 O O . PRO A 1 704 ? -17.516 7.859 -10.219 1 96.56 704 PRO A O 1
ATOM 5544 N N . ASP A 1 705 ? -18.938 9.031 -9.039 1 95.94 705 ASP A N 1
ATOM 5545 C CA . ASP A 1 705 ? -19.344 7.926 -8.18 1 95.94 705 ASP A CA 1
ATOM 5546 C C . ASP A 1 705 ? -20.828 7.59 -8.383 1 95.94 705 ASP A C 1
ATOM 5548 O O . ASP A 1 705 ? -21.453 8.102 -9.305 1 95.94 705 ASP A O 1
ATOM 5552 N N . LYS A 1 706 ? -21.375 6.703 -7.664 1 94.31 706 LYS A N 1
ATOM 5553 C CA . LYS A 1 706 ? -22.797 6.383 -7.715 1 94.31 706 LYS A CA 1
ATOM 5554 C C . LYS A 1 706 ? -23.641 7.609 -7.414 1 94.31 706 LYS A C 1
ATOM 5556 O O . LYS A 1 706 ? -23.188 8.555 -6.777 1 94.31 706 LYS A O 1
ATOM 5561 N N . ALA A 1 707 ? -24.844 7.645 -7.883 1 96.62 707 ALA A N 1
ATOM 5562 C CA . ALA A 1 707 ? -25.766 8.75 -7.621 1 96.62 707 ALA A CA 1
ATOM 5563 C C . ALA A 1 707 ? -26.125 8.828 -6.141 1 96.62 707 ALA A C 1
ATOM 5565 O O . ALA A 1 707 ? -26.312 7.805 -5.484 1 96.62 707 ALA A O 1
ATOM 5566 N N . THR A 1 708 ? -26.172 10.016 -5.598 1 97.06 708 THR A N 1
ATOM 5567 C CA . THR A 1 708 ? -26.594 10.281 -4.223 1 97.06 708 THR A CA 1
ATOM 5568 C C . THR A 1 708 ? -27.734 11.281 -4.188 1 97.06 708 THR A C 1
ATOM 5570 O O . THR A 1 708 ? -27.922 12.055 -5.129 1 97.06 708 THR A O 1
ATOM 5573 N N . LYS A 1 709 ? -28.484 11.281 -3.115 1 96.94 709 LYS A N 1
ATOM 5574 C CA . LYS A 1 709 ? -29.703 12.094 -2.992 1 96.94 709 LYS A CA 1
ATOM 5575 C C . LYS A 1 709 ? -29.359 13.5 -2.502 1 96.94 709 LYS A C 1
ATOM 5577 O O . LYS A 1 709 ? -30.125 14.445 -2.736 1 96.94 709 LYS A O 1
ATOM 5582 N N . ALA A 1 710 ? -28.25 13.656 -1.729 1 98 710 ALA A N 1
ATOM 5583 C CA . ALA A 1 710 ? -27.906 14.922 -1.078 1 98 710 ALA A CA 1
ATOM 5584 C C . ALA A 1 710 ? -26.406 14.984 -0.783 1 98 710 ALA A C 1
ATOM 5586 O O . ALA A 1 710 ? -25.719 13.969 -0.825 1 98 710 ALA A O 1
ATOM 5587 N N . LYS A 1 711 ? -25.938 16.125 -0.564 1 97.94 711 LYS A N 1
ATOM 5588 C CA . LYS A 1 711 ? -24.547 16.359 -0.136 1 97.94 711 LYS A CA 1
ATOM 5589 C C . LYS A 1 711 ? -24.484 17.531 0.844 1 97.94 711 LYS A C 1
ATOM 5591 O O . LYS A 1 711 ? -25.062 18.594 0.605 1 97.94 711 LYS A O 1
ATOM 5596 N N . LEU A 1 712 ? -23.797 17.297 1.966 1 98.19 712 LEU A N 1
ATOM 5597 C CA . LEU A 1 712 ? -23.531 18.359 2.924 1 98.19 712 LEU A CA 1
ATOM 5598 C C . LEU A 1 712 ? -22.609 19.422 2.33 1 98.19 712 LEU A C 1
ATOM 5600 O O . LEU A 1 712 ? -21.516 19.094 1.854 1 98.19 712 LEU A O 1
ATOM 5604 N N . ILE A 1 713 ? -23.047 20.672 2.328 1 98.31 713 ILE A N 1
ATOM 5605 C CA . ILE A 1 713 ? -22.203 21.766 1.847 1 98.31 713 ILE A CA 1
ATOM 5606 C C . ILE A 1 713 ? -21.391 22.344 3.004 1 98.31 713 ILE A C 1
ATOM 5608 O O . ILE A 1 713 ? -20.172 22.453 2.916 1 98.31 713 ILE A O 1
ATOM 5612 N N . THR A 1 714 ? -22.078 22.719 4.074 1 98.19 714 THR A N 1
ATOM 5613 C CA . THR A 1 714 ? -21.438 23.297 5.242 1 98.19 714 THR A CA 1
ATOM 5614 C C . THR A 1 714 ? -22.359 23.234 6.461 1 98.19 714 THR A C 1
ATOM 5616 O O . THR A 1 714 ? -23.531 22.922 6.332 1 98.19 714 THR A O 1
ATOM 5619 N N . LYS A 1 715 ? -21.812 23.5 7.645 1 98.31 715 LYS A N 1
ATOM 5620 C CA . LYS A 1 715 ? -22.609 23.453 8.875 1 98.31 715 LYS A CA 1
ATOM 5621 C C . LYS A 1 715 ? -21.922 24.219 9.992 1 98.31 715 LYS A C 1
ATOM 5623 O O . LYS A 1 715 ? -20.797 24.703 9.836 1 98.31 715 LYS A O 1
ATOM 5628 N N . ALA A 1 716 ? -22.594 24.391 11.117 1 98.06 716 ALA A N 1
ATOM 5629 C CA . ALA A 1 716 ? -22.078 25.031 12.32 1 98.06 716 ALA A CA 1
ATOM 5630 C C . ALA A 1 716 ? -22.891 24.625 13.555 1 98.06 716 ALA A C 1
ATOM 5632 O O . ALA A 1 716 ? -24 24.094 13.43 1 98.06 716 ALA A O 1
ATOM 5633 N N . HIS A 1 717 ? -22.375 24.875 14.727 1 97.88 717 HIS A N 1
ATOM 5634 C CA . HIS A 1 717 ? -22.953 24.484 16 1 97.88 717 HIS A CA 1
ATOM 5635 C C . HIS A 1 717 ? -22.797 25.578 17.047 1 97.88 717 HIS A C 1
ATOM 5637 O O . HIS A 1 717 ? -21.812 26.328 17.031 1 97.88 717 HIS A O 1
ATOM 5643 N N . MET A 1 718 ? -23.719 25.656 17.969 1 97.56 718 MET A N 1
ATOM 5644 C CA . MET A 1 718 ? -23.609 26.688 18.984 1 97.56 718 MET A CA 1
ATOM 5645 C C . MET A 1 718 ? -24.297 26.266 20.281 1 97.56 718 MET A C 1
ATOM 5647 O O . MET A 1 718 ? -25.359 25.625 20.234 1 97.56 718 MET A O 1
ATOM 5651 N N . ASN A 1 719 ? -23.688 26.562 21.391 1 97.75 719 ASN A N 1
ATOM 5652 C CA . ASN A 1 719 ? -24.312 26.516 22.703 1 97.75 719 ASN A CA 1
ATOM 5653 C C . ASN A 1 719 ? -25.266 27.688 22.906 1 97.75 719 ASN A C 1
ATOM 5655 O O . ASN A 1 719 ? -24.859 28.844 22.844 1 97.75 719 ASN A O 1
ATOM 5659 N N . LEU A 1 720 ? -26.5 27.453 23.234 1 97.81 720 LEU A N 1
ATOM 5660 C CA . LEU A 1 720 ? -27.5 28.5 23.391 1 97.81 720 LEU A CA 1
ATOM 5661 C C . LEU A 1 720 ? -27.078 29.5 24.469 1 97.81 720 LEU A C 1
ATOM 5663 O O . LEU A 1 720 ? -27.469 30.656 24.438 1 97.81 720 LEU A O 1
ATOM 5667 N N . GLN A 1 721 ? -26.281 29 25.375 1 97.75 721 GLN A N 1
ATOM 5668 C CA . GLN A 1 721 ? -25.859 29.859 26.484 1 97.75 721 GLN A CA 1
ATOM 5669 C C . GLN A 1 721 ? -24.781 30.844 26.047 1 97.75 721 GLN A C 1
ATOM 5671 O O . GLN A 1 721 ? -24.375 31.703 26.828 1 97.75 721 GLN A O 1
ATOM 5676 N N . ASN A 1 722 ? -24.359 30.797 24.828 1 96.38 722 ASN A N 1
ATOM 5677 C CA . ASN A 1 722 ? -23.391 31.766 24.297 1 96.38 722 ASN A CA 1
ATOM 5678 C C . ASN A 1 722 ? -24.094 32.812 23.438 1 96.38 722 ASN A C 1
ATOM 5680 O O . ASN A 1 722 ? -23.469 33.438 22.562 1 96.38 722 ASN A O 1
ATOM 5684 N N . TYR A 1 723 ? -25.344 33.062 23.609 1 94.88 723 TYR A N 1
ATOM 5685 C CA . TYR A 1 723 ? -26.172 33.969 22.797 1 94.88 723 TYR A CA 1
ATOM 5686 C C . TYR A 1 723 ? -25.703 35.406 22.922 1 94.88 723 TYR A C 1
ATOM 5688 O O . TYR A 1 723 ? -25.906 36.219 22.016 1 94.88 723 TYR A O 1
ATOM 5696 N N . GLN A 1 724 ? -25.109 35.75 24.031 1 92.62 724 GLN A N 1
ATOM 5697 C CA . GLN A 1 724 ? -24.688 37.125 24.234 1 92.62 724 GLN A CA 1
ATOM 5698 C C . GLN A 1 724 ? -23.234 37.344 23.781 1 92.62 724 GLN A C 1
ATOM 5700 O O . GLN A 1 724 ? -22.859 38.438 23.344 1 92.62 724 GLN A O 1
ATOM 5705 N N . ASP A 1 725 ? -22.5 36.281 24.125 1 89.12 725 ASP A N 1
ATOM 5706 C CA . ASP A 1 725 ? -21.062 36.344 23.891 1 89.12 725 ASP A CA 1
ATOM 5707 C C . ASP A 1 725 ? -20.516 34.969 23.516 1 89.12 725 ASP A C 1
ATOM 5709 O O . ASP A 1 725 ? -20.875 33.969 24.125 1 89.12 725 ASP A O 1
ATOM 5713 N N . MET A 1 726 ? -19.641 35 22.547 1 82.88 726 MET A N 1
ATOM 5714 C CA . MET A 1 726 ? -19.109 33.719 22.047 1 82.88 726 MET A CA 1
ATOM 5715 C C . MET A 1 726 ? -18.047 33.188 22.984 1 82.88 726 MET A C 1
ATOM 5717 O O . MET A 1 726 ? -17.734 32 22.953 1 82.88 726 MET A O 1
ATOM 5721 N N . LYS A 1 727 ? -17.484 33.969 23.844 1 85.31 727 LYS A N 1
ATOM 5722 C CA . LYS A 1 727 ? -16.391 33.562 24.719 1 85.31 727 LYS A CA 1
ATOM 5723 C C . LYS A 1 727 ? -16.859 33.312 26.141 1 85.31 727 LYS A C 1
ATOM 5725 O O . LYS A 1 727 ? -16.188 32.656 26.922 1 85.31 727 LYS A O 1
ATOM 5730 N N . GLN A 1 728 ? -18.047 33.938 26.391 1 90.81 728 GLN A N 1
ATOM 5731 C CA . GLN A 1 728 ? -18.562 33.812 27.75 1 90.81 728 GLN A CA 1
ATOM 5732 C C . GLN A 1 728 ? -20.016 33.375 27.766 1 90.81 728 GLN A C 1
ATOM 5734 O O . GLN A 1 728 ? -20.828 33.906 27 1 90.81 728 GLN A O 1
ATOM 5739 N N . PRO A 1 729 ? -20.281 32.438 28.625 1 95.75 729 PRO A N 1
ATOM 5740 C CA . PRO A 1 729 ? -21.656 31.922 28.688 1 95.75 729 PRO A CA 1
ATOM 5741 C C . PRO A 1 729 ? -22.594 32.812 29.5 1 95.75 729 PRO A C 1
ATOM 5743 O O . PRO A 1 729 ? -22.141 33.562 30.375 1 95.75 729 PRO A O 1
ATOM 5746 N N . SER A 1 730 ? -23.859 32.844 29.156 1 96.56 730 SER A N 1
ATOM 5747 C CA . SER A 1 730 ? -24.922 33.531 29.875 1 96.56 730 SER A CA 1
ATOM 5748 C C . SER A 1 730 ? -26 32.531 30.328 1 96.56 730 SER A C 1
ATOM 5750 O O . SER A 1 730 ? -26.219 31.5 29.688 1 96.56 730 SER A O 1
ATOM 5752 N N . LYS A 1 731 ? -26.656 32.938 31.453 1 96.94 731 LYS A N 1
ATOM 5753 C CA . LYS A 1 731 ? -27.766 32.094 31.938 1 96.94 731 LYS A CA 1
ATOM 5754 C C . LYS A 1 731 ? -28.906 32.062 30.922 1 96.94 731 LYS A C 1
ATOM 5756 O O . LYS A 1 731 ? -29.234 33.094 30.328 1 96.94 731 LYS A O 1
ATOM 5761 N N . LEU A 1 732 ? -29.422 30.953 30.703 1 97.56 732 LEU A N 1
ATOM 5762 C CA . LEU A 1 732 ? -30.578 30.734 29.828 1 97.56 732 LEU A CA 1
ATOM 5763 C C . LEU A 1 732 ? -31.781 30.266 30.641 1 97.56 732 LEU A C 1
ATOM 5765 O O . LEU A 1 732 ? -31.672 29.344 31.438 1 97.56 732 LEU A O 1
ATOM 5769 N N . GLU A 1 733 ? -32.938 30.938 30.453 1 97.69 733 GLU A N 1
ATOM 5770 C CA . GLU A 1 733 ? -34.188 30.484 31.078 1 97.69 733 GLU A CA 1
ATOM 5771 C C . GLU A 1 733 ? -34.969 29.578 30.125 1 97.69 733 GLU A C 1
ATOM 5773 O O . GLU A 1 733 ? -34.969 29.797 28.906 1 97.69 733 GLU A O 1
ATOM 5778 N N . ALA A 1 734 ? -35.656 28.656 30.734 1 97.62 734 ALA A N 1
ATOM 5779 C CA . ALA A 1 734 ? -36.531 27.812 29.922 1 97.62 734 ALA A CA 1
ATOM 5780 C C . ALA A 1 734 ? -37.562 28.656 29.188 1 97.62 734 ALA A C 1
ATOM 5782 O O . ALA A 1 734 ? -38.25 29.5 29.781 1 97.62 734 ALA A O 1
ATOM 5783 N N . GLY A 1 735 ? -37.594 28.5 27.906 1 97.62 735 GLY A N 1
ATOM 5784 C CA . GLY A 1 735 ? -38.594 29.188 27.094 1 97.62 735 GLY A CA 1
ATOM 5785 C C . GLY A 1 735 ? -38.156 30.562 26.641 1 97.62 735 GLY A C 1
ATOM 5786 O O . GLY A 1 735 ? -38.844 31.219 25.875 1 97.62 735 GLY A O 1
ATOM 5787 N N . GLN A 1 736 ? -37 30.922 27.016 1 97.75 736 GLN A N 1
ATOM 5788 C CA . GLN A 1 736 ? -36.469 32.219 26.625 1 97.75 736 GLN A CA 1
ATOM 5789 C C . GLN A 1 736 ? -36.031 32.219 25.172 1 97.75 736 GLN A C 1
ATOM 5791 O O . GLN A 1 736 ? -35.219 31.375 24.766 1 97.75 736 GLN A O 1
ATOM 5796 N N . PHE A 1 737 ? -36.625 33.188 24.422 1 98.12 737 PHE A N 1
ATOM 5797 C CA . PHE A 1 737 ? -36.125 33.344 23.062 1 98.12 737 PHE A CA 1
ATOM 5798 C C . PHE A 1 737 ? -34.781 34.125 23.062 1 98.12 737 PHE A C 1
ATOM 5800 O O . PHE A 1 737 ? -34.656 35.125 23.75 1 98.12 737 PHE A O 1
ATOM 5807 N N . VAL A 1 738 ? -33.812 33.625 22.391 1 98.06 738 VAL A N 1
ATOM 5808 C CA . VAL A 1 738 ? -32.531 34.281 22.188 1 98.06 738 VAL A CA 1
ATOM 5809 C C . VAL A 1 738 ? -32.219 34.344 20.703 1 98.06 738 VAL A C 1
ATOM 5811 O O . VAL A 1 738 ? -32.75 33.594 19.906 1 98.06 738 VAL A O 1
ATOM 5814 N N . ASP A 1 739 ? -31.406 35.312 20.328 1 97.44 739 ASP A N 1
ATOM 5815 C CA . ASP A 1 739 ? -30.953 35.469 18.953 1 97.44 739 ASP A CA 1
ATOM 5816 C C . ASP A 1 739 ? -29.547 34.938 18.766 1 97.44 739 ASP A C 1
ATOM 5818 O O . ASP A 1 739 ? -28.609 35.375 19.438 1 97.44 739 ASP A O 1
ATOM 5822 N N . LEU A 1 740 ? -29.438 33.969 17.891 1 97.31 740 LEU A N 1
ATOM 5823 C CA . LEU A 1 740 ? -28.156 33.344 17.578 1 97.31 740 LEU A CA 1
ATOM 5824 C C . LEU A 1 740 ? -27.719 33.688 16.156 1 97.31 740 LEU A C 1
ATOM 5826 O O . LEU A 1 740 ? -28.562 33.75 15.242 1 97.31 740 LEU A O 1
ATOM 5830 N N . GLU A 1 741 ? -26.516 33.969 16 1 96.56 741 GLU A N 1
ATOM 5831 C CA . GLU A 1 741 ? -25.922 34.188 14.68 1 96.56 741 GLU A CA 1
ATOM 5832 C C . GLU A 1 741 ? -24.812 33.188 14.383 1 96.56 741 GLU A C 1
ATOM 5834 O O . GLU A 1 741 ? -23.766 33.188 15.039 1 96.56 741 GLU A O 1
ATOM 5839 N N . PHE A 1 742 ? -25.016 32.344 13.398 1 95.56 742 PHE A N 1
ATOM 5840 C CA . PHE A 1 742 ? -24.047 31.344 12.961 1 95.56 742 PHE A CA 1
ATOM 5841 C C . PHE A 1 742 ? -23.266 31.844 11.75 1 95.56 742 PHE A C 1
ATOM 5843 O O . PHE A 1 742 ? -23.844 32.281 10.75 1 95.56 742 PHE A O 1
ATOM 5850 N N . GLU A 1 743 ? -21.953 31.891 11.797 1 96 743 GLU A N 1
ATOM 5851 C CA . GLU A 1 743 ? -21.125 31.828 10.602 1 96 743 GLU A CA 1
ATOM 5852 C C . GLU A 1 743 ? -20.719 30.391 10.289 1 96 743 GLU A C 1
ATOM 5854 O O . GLU A 1 743 ? -20 29.766 11.055 1 96 743 GLU A O 1
ATOM 5859 N N . LEU A 1 744 ? -21.156 29.891 9.195 1 98.31 744 LEU A N 1
ATOM 5860 C CA . LEU A 1 744 ? -20.922 28.484 8.867 1 98.31 744 LEU A CA 1
ATOM 5861 C C . LEU A 1 744 ? -19.5 28.266 8.367 1 98.31 744 LEU A C 1
ATOM 5863 O O . LEU A 1 744 ? -18.75 29.234 8.18 1 98.31 744 LEU A O 1
ATOM 5867 N N . GLN A 1 745 ? -19.078 27 8.32 1 98.12 745 GLN A N 1
ATOM 5868 C CA . GLN A 1 745 ? -17.797 26.703 7.711 1 98.12 745 GLN A CA 1
ATOM 5869 C C . GLN A 1 745 ? -17.703 27.281 6.301 1 98.12 745 GLN A C 1
ATOM 5871 O O . GLN A 1 745 ? -18.672 27.266 5.547 1 98.12 745 GLN A O 1
ATOM 5876 N N . PRO A 1 746 ? -16.547 27.891 5.965 1 98.19 746 PRO A N 1
ATOM 5877 C CA . PRO A 1 746 ? -16.375 28.469 4.629 1 98.19 746 PRO A CA 1
ATOM 5878 C C . PRO A 1 746 ? -16.484 27.422 3.521 1 98.19 746 PRO A C 1
ATOM 5880 O O . PRO A 1 746 ? -16.047 26.281 3.703 1 98.19 746 PRO A O 1
ATOM 5883 N N . THR A 1 747 ? -16.984 27.859 2.375 1 98.06 747 THR A N 1
ATOM 5884 C CA . THR A 1 747 ? -17.172 26.906 1.284 1 98.06 747 THR A CA 1
ATOM 5885 C C . THR A 1 747 ? -16.906 27.578 -0.064 1 98.06 747 THR A C 1
ATOM 5887 O O . THR A 1 747 ? -16.625 28.766 -0.126 1 98.06 747 THR A O 1
ATOM 5890 N N . TYR A 1 748 ? -16.75 26.828 -1.07 1 98.44 748 TYR A N 1
ATOM 5891 C CA . TYR A 1 748 ? -16.781 27.078 -2.508 1 98.44 748 TYR A CA 1
ATOM 5892 C C . TYR A 1 748 ? -17.453 25.938 -3.246 1 98.44 748 TYR A C 1
ATOM 5894 O O . TYR A 1 748 ? -16.828 24.906 -3.508 1 98.44 748 TYR A O 1
ATOM 5902 N N . TYR A 1 749 ? -18.719 26.125 -3.449 1 98.38 749 TYR A N 1
ATOM 5903 C CA . TYR A 1 749 ? -19.531 25 -3.9 1 98.38 749 TYR A CA 1
ATOM 5904 C C . TYR A 1 749 ? -20.5 25.422 -4.996 1 98.38 749 TYR A C 1
ATOM 5906 O O . TYR A 1 749 ? -21.312 26.328 -4.793 1 98.38 749 TYR A O 1
ATOM 5914 N N . THR A 1 750 ? -20.438 24.734 -6.121 1 98.31 750 THR A N 1
ATOM 5915 C CA . THR A 1 750 ? -21.344 25.031 -7.223 1 98.31 750 THR A CA 1
ATOM 5916 C C . THR A 1 750 ? -22.547 24.078 -7.199 1 98.31 750 THR A C 1
ATOM 5918 O O . THR A 1 750 ? -22.375 22.859 -7.285 1 98.31 750 THR A O 1
ATOM 5921 N N . LEU A 1 751 ? -23.734 24.688 -7.012 1 98.06 751 LEU A N 1
ATOM 5922 C CA . LEU A 1 751 ? -24.984 23.969 -7.23 1 98.06 751 LEU A CA 1
ATOM 5923 C C . LEU A 1 751 ? -25.344 23.922 -8.719 1 98.06 751 LEU A C 1
ATOM 5925 O O . LEU A 1 751 ? -25.469 24.969 -9.352 1 98.06 751 LEU A O 1
ATOM 5929 N N . PRO A 1 752 ? -25.453 22.734 -9.273 1 97.75 752 PRO A N 1
ATOM 5930 C CA . PRO A 1 752 ? -25.812 22.688 -10.695 1 97.75 752 PRO A CA 1
ATOM 5931 C C . PRO A 1 752 ? -27.266 23.109 -10.938 1 97.75 752 PRO A C 1
ATOM 5933 O O . PRO A 1 752 ? -28.047 23.234 -9.992 1 97.75 752 PRO A O 1
ATOM 5936 N N . ALA A 1 753 ? -27.609 23.312 -12.25 1 96.62 753 ALA A N 1
ATOM 5937 C CA . ALA A 1 753 ? -29 23.562 -12.609 1 96.62 753 ALA A CA 1
ATOM 5938 C C . ALA A 1 753 ? -29.891 22.406 -12.156 1 96.62 753 ALA A C 1
ATOM 5940 O O . ALA A 1 753 ? -29.516 21.234 -12.266 1 96.62 753 ALA A O 1
ATOM 5941 N N . GLY A 1 754 ? -31 22.797 -11.578 1 96.19 754 GLY A N 1
ATOM 5942 C CA . GLY A 1 754 ? -31.938 21.781 -11.125 1 96.19 754 GLY A CA 1
ATOM 5943 C C . GLY A 1 754 ? -31.781 21.422 -9.664 1 96.19 754 GLY A C 1
ATOM 5944 O O . GLY A 1 754 ? -32.656 20.812 -9.07 1 96.19 754 GLY A O 1
ATOM 5945 N N . ALA A 1 755 ? -30.719 21.859 -9.023 1 97.31 755 ALA A N 1
ATOM 5946 C CA . ALA A 1 755 ? -30.484 21.562 -7.617 1 97.31 755 ALA A CA 1
ATOM 5947 C C . ALA A 1 755 ? -31.312 22.469 -6.711 1 97.31 755 ALA A C 1
ATOM 5949 O O . ALA A 1 755 ? -31.766 23.516 -7.141 1 97.31 755 ALA A O 1
ATOM 5950 N N . LYS A 1 756 ? -31.5 22 -5.488 1 97.88 756 LYS A N 1
ATOM 5951 C CA . LYS A 1 756 ? -32.125 22.781 -4.43 1 97.88 756 LYS A CA 1
ATOM 5952 C C . LYS A 1 756 ? -31.188 22.922 -3.227 1 97.88 756 LYS A C 1
ATOM 5954 O O . LYS A 1 756 ? -30.438 22 -2.916 1 97.88 756 LYS A O 1
ATOM 5959 N N . LEU A 1 757 ? -31.266 24.031 -2.686 1 98.38 757 LEU A N 1
ATOM 5960 C CA . LEU A 1 757 ? -30.594 24.266 -1.418 1 98.38 757 LEU A CA 1
ATOM 5961 C C . LEU A 1 757 ? -31.531 24.047 -0.242 1 98.38 757 LEU A C 1
ATOM 5963 O O . LEU A 1 757 ? -32.688 24.438 -0.292 1 98.38 757 LEU A O 1
ATOM 5967 N N . CYS A 1 758 ? -31.078 23.375 0.755 1 98.62 758 CYS A N 1
ATOM 5968 C CA . CYS A 1 758 ? -31.875 23.125 1.952 1 98.62 758 CYS A CA 1
ATOM 5969 C C . CYS A 1 758 ? -31.141 23.609 3.199 1 98.62 758 CYS A C 1
ATOM 5971 O O . CYS A 1 758 ? -29.969 23.281 3.414 1 98.62 758 CYS A O 1
ATOM 5973 N N . LEU A 1 759 ? -31.781 24.422 3.988 1 98.81 759 LEU A N 1
ATOM 5974 C CA . LEU A 1 759 ? -31.328 24.75 5.336 1 98.81 759 LEU A CA 1
ATOM 5975 C C . LEU A 1 759 ? -31.953 23.828 6.367 1 98.81 759 LEU A C 1
ATOM 5977 O O . LEU A 1 759 ? -33.188 23.703 6.426 1 98.81 759 LEU A O 1
ATOM 5981 N N . ILE A 1 760 ? -31.156 23.188 7.137 1 98.75 760 ILE A N 1
ATOM 5982 C CA . ILE A 1 760 ? -31.641 22.328 8.219 1 98.75 760 ILE A CA 1
ATOM 5983 C C . ILE A 1 760 ? -31.266 22.953 9.562 1 98.75 760 ILE A C 1
ATOM 5985 O O . ILE A 1 760 ? -30.094 23.25 9.82 1 98.75 760 ILE A O 1
ATOM 5989 N N . ILE A 1 761 ? -32.219 23.188 10.422 1 98.75 761 ILE A N 1
ATOM 5990 C CA . ILE A 1 761 ? -32 23.594 11.805 1 98.75 761 ILE A CA 1
ATOM 5991 C C . ILE A 1 761 ? -32.281 22.422 12.75 1 98.75 761 ILE A C 1
ATOM 5993 O O . ILE A 1 761 ? -33.406 21.875 12.742 1 98.75 761 ILE A O 1
ATOM 5997 N N . TYR A 1 762 ? -31.312 22.062 13.445 1 98.38 762 TYR A N 1
ATOM 5998 C CA . TYR A 1 762 ? -31.375 20.922 14.344 1 98.38 762 TYR A CA 1
ATOM 5999 C C . TYR A 1 762 ? -30.531 21.141 15.586 1 98.38 762 TYR A C 1
ATOM 6001 O O . TYR A 1 762 ? -29.984 22.234 15.781 1 98.38 762 TYR A O 1
ATOM 6009 N N . SER A 1 763 ? -30.562 20.172 16.5 1 98 763 SER A N 1
ATOM 6010 C CA . SER A 1 763 ? -29.812 20.328 17.75 1 98 763 SER A CA 1
ATOM 6011 C C . SER A 1 763 ? -28.594 19.406 17.781 1 98 763 SER A C 1
ATOM 6013 O O . SER A 1 763 ? -27.516 19.766 17.297 1 98 763 SER A O 1
ATOM 6015 N N . THR A 1 764 ? -28.781 18.109 18.047 1 97.31 764 THR A N 1
ATOM 6016 C CA . THR A 1 764 ? -27.688 17.156 18.25 1 97.31 764 THR A CA 1
ATOM 6017 C C . THR A 1 764 ? -27.109 16.703 16.922 1 97.31 764 THR A C 1
ATOM 6019 O O . THR A 1 764 ? -27.844 16.172 16.062 1 97.31 764 THR A O 1
ATOM 6022 N N . ASP A 1 765 ? -25.859 16.969 16.656 1 96.69 765 ASP A N 1
ATOM 6023 C CA . ASP A 1 765 ? -25.078 16.375 15.578 1 96.69 765 ASP A CA 1
ATOM 6024 C C . ASP A 1 765 ? -24.391 15.086 16.031 1 96.69 765 ASP A C 1
ATOM 6026 O O . ASP A 1 765 ? -23.359 15.125 16.688 1 96.69 765 ASP A O 1
ATOM 6030 N N . GLN A 1 766 ? -24.891 13.961 15.609 1 95.75 766 GLN A N 1
ATOM 6031 C CA . GLN A 1 766 ? -24.469 12.672 16.156 1 95.75 766 GLN A CA 1
ATOM 6032 C C . GLN A 1 766 ? -22.984 12.438 15.938 1 95.75 766 GLN A C 1
ATOM 6034 O O . GLN A 1 766 ? -22.359 11.664 16.672 1 95.75 766 GLN A O 1
ATOM 6039 N N . GLY A 1 767 ? -22.422 13.07 14.945 1 94.75 767 GLY A N 1
ATOM 6040 C CA . GLY A 1 767 ? -21.031 12.805 14.602 1 94.75 767 GLY A CA 1
ATOM 6041 C C . GLY A 1 767 ? -20.062 13.781 15.234 1 94.75 767 GLY A C 1
ATOM 6042 O O . GLY A 1 767 ? -18.859 13.539 15.258 1 94.75 767 GLY A O 1
ATOM 6043 N N . MET A 1 768 ? -20.562 14.891 15.867 1 96.69 768 MET A N 1
ATOM 6044 C CA . MET A 1 768 ? -19.578 15.914 16.219 1 96.69 768 MET A CA 1
ATOM 6045 C C . MET A 1 768 ? -19.859 16.469 17.609 1 96.69 768 MET A C 1
ATOM 6047 O O . MET A 1 768 ? -18.938 16.844 18.344 1 96.69 768 MET A O 1
ATOM 6051 N N . THR A 1 769 ? -21.125 16.594 18.094 1 96.88 769 THR A N 1
ATOM 6052 C CA . THR A 1 769 ? -21.453 17.156 19.406 1 96.88 769 THR A CA 1
ATOM 6053 C C . THR A 1 769 ? -21.594 16.062 20.453 1 96.88 769 THR A C 1
ATOM 6055 O O . THR A 1 769 ? -21.594 14.875 20.125 1 96.88 769 THR A O 1
ATOM 6058 N N . LYS A 1 770 ? -21.656 16.516 21.703 1 96.25 770 LYS A N 1
ATOM 6059 C CA . LYS A 1 770 ? -22.203 15.625 22.719 1 96.25 770 LYS A CA 1
ATOM 6060 C C . LYS A 1 770 ? -23.625 15.203 22.375 1 96.25 770 LYS A C 1
ATOM 6062 O O . LYS A 1 770 ? -24.328 15.914 21.641 1 96.25 770 LYS A O 1
ATOM 6067 N N . ARG A 1 771 ? -24.016 14.023 22.859 1 96.75 771 ARG A N 1
ATOM 6068 C CA . ARG A 1 771 ? -25.344 13.484 22.609 1 96.75 771 ARG A CA 1
ATOM 6069 C C . ARG A 1 771 ? -26.141 13.383 23.906 1 96.75 771 ARG A C 1
ATOM 6071 O O . ARG A 1 771 ? -26 12.406 24.656 1 96.75 771 ARG A O 1
ATOM 6078 N N . PRO A 1 772 ? -27.031 14.445 24.078 1 96.38 772 PRO A N 1
ATOM 6079 C CA . PRO A 1 772 ? -27.812 14.398 25.312 1 96.38 772 PRO A CA 1
ATOM 6080 C C . PRO A 1 772 ? -28.672 13.141 25.406 1 96.38 772 PRO A C 1
ATOM 6082 O O . PRO A 1 772 ? -29.141 12.625 24.391 1 96.38 772 PRO A O 1
ATOM 6085 N N . LEU A 1 773 ? -28.922 12.711 26.625 1 92.94 773 LEU A N 1
ATOM 6086 C CA . LEU A 1 773 ? -29.672 11.492 26.875 1 92.94 773 LEU A CA 1
ATOM 6087 C C . LEU A 1 773 ? -31.125 11.812 27.203 1 92.94 773 LEU A C 1
ATOM 6089 O O . LEU A 1 773 ? -31.906 10.914 27.516 1 92.94 773 LEU A O 1
ATOM 6093 N N . GLU A 1 774 ? -31.484 13.094 27.047 1 92.94 774 GLU A N 1
ATOM 6094 C CA . GLU A 1 774 ? -32.844 13.539 27.281 1 92.94 774 GLU A CA 1
ATOM 6095 C C . GLU A 1 774 ? -33.406 14.297 26.078 1 92.94 774 GLU A C 1
ATOM 6097 O O . GLU A 1 774 ? -32.625 14.82 25.266 1 92.94 774 GLU A O 1
ATOM 6102 N N . THR A 1 775 ? -34.75 14.398 26.016 1 95.38 775 THR A N 1
ATOM 6103 C CA . THR A 1 775 ? -35.438 15.133 24.938 1 95.38 775 THR A CA 1
ATOM 6104 C C . THR A 1 775 ? -35.469 16.625 25.266 1 95.38 775 THR A C 1
ATOM 6106 O O . THR A 1 775 ? -35.562 17.016 26.422 1 95.38 775 THR A O 1
ATOM 6109 N N . GLU A 1 776 ? -35.406 17.359 24.266 1 97.06 776 GLU A N 1
ATOM 6110 C CA . GLU A 1 776 ? -35.5 18.812 24.422 1 97.06 776 GLU A CA 1
ATOM 6111 C C . GLU A 1 776 ? -36.219 19.453 23.25 1 97.06 776 GLU A C 1
ATOM 6113 O O . GLU A 1 776 ? -36 19.078 22.094 1 97.06 776 GLU A O 1
ATOM 6118 N N . ASP A 1 777 ? -37.125 20.359 23.5 1 98.12 777 ASP A N 1
ATOM 6119 C CA . ASP A 1 777 ? -37.875 21.078 22.469 1 98.12 777 ASP A CA 1
ATOM 6120 C C . ASP A 1 777 ? -37.219 22.406 22.125 1 98.12 777 ASP A C 1
ATOM 6122 O O . ASP A 1 777 ? -36.781 23.141 23.031 1 98.12 777 ASP A O 1
ATOM 6126 N N . TYR A 1 778 ? -37.156 22.688 20.891 1 98.69 778 TYR A N 1
ATOM 6127 C CA . TYR A 1 778 ? -36.656 23.969 20.391 1 98.69 778 TYR A CA 1
ATOM 6128 C C . TYR A 1 778 ? -37.75 24.656 19.547 1 98.69 778 TYR A C 1
ATOM 6130 O O . TYR A 1 778 ? -38.281 24.062 18.609 1 98.69 778 TYR A O 1
ATOM 6138 N N . THR A 1 779 ? -38.031 25.844 19.859 1 98.62 779 THR A N 1
ATOM 6139 C CA . THR A 1 779 ? -38.969 26.656 19.109 1 98.62 779 THR A CA 1
ATOM 6140 C C . THR A 1 779 ? -38.281 27.781 18.375 1 98.62 779 THR A C 1
ATOM 6142 O O . THR A 1 779 ? -37.562 28.578 19 1 98.62 779 THR A O 1
ATOM 6145 N N . VAL A 1 780 ? -38.5 27.844 17.078 1 98.75 780 VAL A N 1
ATOM 6146 C CA . VAL A 1 780 ? -37.844 28.844 16.234 1 98.75 780 VAL A CA 1
ATOM 6147 C C . VAL A 1 780 ? -38.875 29.875 15.758 1 98.75 780 VAL A C 1
ATOM 6149 O O . VAL A 1 780 ? -39.938 29.516 15.25 1 98.75 780 VAL A O 1
ATOM 6152 N N . ASP A 1 781 ? -38.562 31.109 15.977 1 98.5 781 ASP A N 1
ATOM 6153 C CA . ASP A 1 781 ? -39.344 32.219 15.438 1 98.5 781 ASP A CA 1
ATOM 6154 C C . ASP A 1 781 ? -38.875 32.562 14.016 1 98.5 781 ASP A C 1
ATOM 6156 O O . ASP A 1 781 ? -37.812 33.094 13.82 1 98.5 781 ASP A O 1
ATOM 6160 N N . LEU A 1 782 ? -39.719 32.344 13.047 1 98.25 782 LEU A N 1
ATOM 6161 C CA . LEU A 1 782 ? -39.312 32.438 11.641 1 98.25 782 LEU A CA 1
ATOM 6162 C C . LEU A 1 782 ? -39.062 33.875 11.242 1 98.25 782 LEU A C 1
ATOM 6164 O O . LEU A 1 782 ? -38.281 34.156 10.344 1 98.25 782 LEU A O 1
ATOM 6168 N N . ALA A 1 783 ? -39.75 34.812 11.891 1 97.06 783 ALA A N 1
ATOM 6169 C CA . ALA A 1 783 ? -39.531 36.219 11.594 1 97.06 783 ALA A CA 1
ATOM 6170 C C . ALA A 1 783 ? -38.125 36.688 11.953 1 97.06 783 ALA A C 1
ATOM 6172 O O . ALA A 1 783 ? -37.562 37.594 11.328 1 97.06 783 ALA A O 1
ATOM 6173 N N . GLY A 1 784 ? -37.594 36.062 12.953 1 97.38 784 GLY A N 1
ATOM 6174 C CA . GLY A 1 784 ? -36.25 36.406 13.398 1 97.38 784 GLY A CA 1
ATOM 6175 C C . GLY A 1 784 ? -35.188 35.469 12.852 1 97.38 784 GLY A C 1
ATOM 6176 O O . GLY A 1 784 ? -34.094 35.406 13.367 1 97.38 784 GLY A O 1
ATOM 6177 N N . THR A 1 785 ? -35.531 34.656 11.867 1 98.12 785 THR A N 1
ATOM 6178 C CA . THR A 1 785 ? -34.656 33.656 11.297 1 98.12 785 THR A CA 1
ATOM 6179 C C . THR A 1 785 ? -34.406 33.938 9.82 1 98.12 785 THR A C 1
ATOM 6181 O O . THR A 1 785 ? -35.312 34.25 9.078 1 98.12 785 THR A O 1
ATOM 6184 N N . ALA A 1 786 ? -33.094 33.875 9.414 1 98.19 786 ALA A N 1
ATOM 6185 C CA . ALA A 1 786 ? -32.719 34.156 8.031 1 98.19 786 ALA A CA 1
ATOM 6186 C C . ALA A 1 786 ? -31.406 33.5 7.664 1 98.19 786 ALA A C 1
ATOM 6188 O O . ALA A 1 786 ? -30.609 33.156 8.539 1 98.19 786 ALA A O 1
ATOM 6189 N N . LEU A 1 787 ? -31.25 33.25 6.355 1 98.56 787 LEU A N 1
ATOM 6190 C CA . LEU A 1 787 ? -30.016 32.719 5.777 1 98.56 787 LEU A CA 1
ATOM 6191 C C . LEU A 1 787 ? -29.406 33.75 4.812 1 98.56 787 LEU A C 1
ATOM 6193 O O . LEU A 1 787 ? -30.062 34.219 3.893 1 98.56 787 LEU A O 1
ATOM 6197 N N . LEU A 1 788 ? -28.203 34.156 5.078 1 98.25 788 LEU A N 1
ATOM 6198 C CA . LEU A 1 788 ? -27.438 35.031 4.176 1 98.25 788 LEU A CA 1
ATOM 6199 C C . LEU A 1 788 ? -26.406 34.219 3.406 1 98.25 788 LEU A C 1
ATOM 6201 O O . LEU A 1 788 ? -25.531 33.594 4.008 1 98.25 788 LEU A O 1
ATOM 6205 N N . LEU A 1 789 ? -26.484 34.219 2.094 1 97.5 789 LEU A N 1
ATOM 6206 C CA . LEU A 1 789 ? -25.562 33.531 1.211 1 97.5 789 LEU A CA 1
ATOM 6207 C C . LEU A 1 789 ? -24.734 34.531 0.405 1 97.5 789 LEU A C 1
ATOM 6209 O O . LEU A 1 789 ? -25.156 35.656 0.183 1 97.5 789 LEU A O 1
ATOM 6213 N N . TYR A 1 790 ? -23.562 34.094 0.008 1 97.56 790 TYR A N 1
ATOM 6214 C CA . TYR A 1 790 ? -22.734 34.812 -0.956 1 97.56 790 TYR A CA 1
ATOM 6215 C C . TYR A 1 790 ? -22.578 34 -2.242 1 97.56 790 TYR A C 1
ATOM 6217 O O . TYR A 1 790 ? -22 32.938 -2.24 1 97.56 790 TYR A O 1
ATOM 6225 N N . ARG A 1 791 ? -23.109 34.625 -3.348 1 95.5 791 ARG A N 1
ATOM 6226 C CA . ARG A 1 791 ? -23.188 33.906 -4.613 1 95.5 791 ARG A CA 1
ATOM 6227 C C . ARG A 1 791 ? -22.312 34.562 -5.676 1 95.5 791 ARG A C 1
ATOM 6229 O O . ARG A 1 791 ? -22.297 35.781 -5.812 1 95.5 791 ARG A O 1
ATOM 6236 N N . LYS A 1 792 ? -21.688 33.719 -6.371 1 93.44 792 LYS A N 1
ATOM 6237 C CA . LYS A 1 792 ? -20.875 34.156 -7.516 1 93.44 792 LYS A CA 1
ATOM 6238 C C . LYS A 1 792 ? -21.484 33.688 -8.828 1 93.44 792 LYS A C 1
ATOM 6240 O O . LYS A 1 792 ? -21.922 32.531 -8.93 1 93.44 792 LYS A O 1
ATOM 6245 N N . MET B 1 1 ? -1.822 -13.984 19.766 1 90.12 1 MET B N 1
ATOM 6246 C CA . MET B 1 1 ? -1.374 -14.789 18.625 1 90.12 1 MET B CA 1
ATOM 6247 C C . MET B 1 1 ? 0.022 -15.352 18.875 1 90.12 1 MET B C 1
ATOM 6249 O O . MET B 1 1 ? 0.872 -14.672 19.453 1 90.12 1 MET B O 1
ATOM 6253 N N . LYS B 1 2 ? 0.3 -16.5 18.328 1 95.62 2 LYS B N 1
ATOM 6254 C CA . LYS B 1 2 ? 1.567 -17.203 18.562 1 95.62 2 LYS B CA 1
ATOM 6255 C C . LYS B 1 2 ? 2.527 -16.969 17.391 1 95.62 2 LYS B C 1
ATOM 6257 O O . LYS B 1 2 ? 2.154 -17.156 16.234 1 95.62 2 LYS B O 1
ATOM 6262 N N . TYR B 1 3 ? 3.68 -16.531 17.688 1 96.62 3 TYR B N 1
ATOM 6263 C CA . TYR B 1 3 ? 4.766 -16.406 16.719 1 96.62 3 TYR B CA 1
ATOM 6264 C C . TYR B 1 3 ? 5.551 -17.719 16.625 1 96.62 3 TYR B C 1
ATOM 6266 O O . TYR B 1 3 ? 6.723 -17.766 17 1 96.62 3 TYR B O 1
ATOM 6274 N N . ASN B 1 4 ? 4.941 -18.734 15.914 1 96.06 4 ASN B N 1
ATOM 6275 C CA . ASN B 1 4 ? 5.594 -20.031 15.805 1 96.06 4 ASN B CA 1
ATOM 6276 C C . ASN B 1 4 ? 6.926 -19.938 15.062 1 96.06 4 ASN B C 1
ATOM 6278 O O . ASN B 1 4 ? 7.074 -19.109 14.156 1 96.06 4 ASN B O 1
ATOM 6282 N N . GLN B 1 5 ? 7.906 -20.734 15.492 1 95.44 5 GLN B N 1
ATOM 6283 C CA . GLN B 1 5 ? 9.242 -20.719 14.906 1 95.44 5 GLN B CA 1
ATOM 6284 C C . GLN B 1 5 ? 9.672 -22.109 14.469 1 95.44 5 GLN B C 1
ATOM 6286 O O . GLN B 1 5 ? 10.539 -22.719 15.086 1 95.44 5 GLN B O 1
ATOM 6291 N N . TYR B 1 6 ? 9.273 -22.516 13.297 1 96.69 6 TYR B N 1
ATOM 6292 C CA . TYR B 1 6 ? 9.562 -23.844 12.773 1 96.69 6 TYR B CA 1
ATOM 6293 C C . TYR B 1 6 ? 10.953 -23.891 12.141 1 96.69 6 TYR B C 1
ATOM 6295 O O . TYR B 1 6 ? 11.531 -24.969 11.984 1 96.69 6 TYR B O 1
ATOM 6303 N N . ALA B 1 7 ? 11.508 -22.75 11.859 1 97.62 7 ALA B N 1
ATOM 6304 C CA . ALA B 1 7 ? 12.727 -22.688 11.055 1 97.62 7 ALA B CA 1
ATOM 6305 C C . ALA B 1 7 ? 13.969 -22.75 11.938 1 97.62 7 ALA B C 1
ATOM 6307 O O . ALA B 1 7 ? 15.086 -22.922 11.438 1 97.62 7 ALA B O 1
ATOM 6308 N N . TYR B 1 8 ? 13.852 -22.562 13.289 1 97.94 8 TYR B N 1
ATOM 6309 C CA . TYR B 1 8 ? 15.016 -22.578 14.164 1 97.94 8 TYR B CA 1
ATOM 6310 C C . TYR B 1 8 ? 15.625 -23.969 14.234 1 97.94 8 TYR B C 1
ATOM 6312 O O . TYR B 1 8 ? 14.953 -24.938 14.609 1 97.94 8 TYR B O 1
ATOM 6320 N N . VAL B 1 9 ? 16.844 -24.094 13.852 1 97.94 9 VAL B N 1
ATOM 6321 C CA . VAL B 1 9 ? 17.578 -25.344 13.898 1 97.94 9 VAL B CA 1
ATOM 6322 C C . VAL B 1 9 ? 18.297 -25.484 15.242 1 97.94 9 VAL B C 1
ATOM 6324 O O . VAL B 1 9 ? 19.125 -24.641 15.594 1 97.94 9 VAL B O 1
ATOM 6327 N N . GLU B 1 10 ? 17.984 -26.547 16.031 1 96.75 10 GLU B N 1
ATOM 6328 C CA . GLU B 1 10 ? 18.688 -26.766 17.281 1 96.75 10 GLU B CA 1
ATOM 6329 C C . GLU B 1 10 ? 20.203 -26.828 17.078 1 96.75 10 GLU B C 1
ATOM 6331 O O . GLU B 1 10 ? 20.688 -27.562 16.219 1 96.75 10 GLU B O 1
ATOM 6336 N N . THR B 1 11 ? 20.859 -26 17.844 1 97 11 THR B N 1
ATOM 6337 C CA . THR B 1 11 ? 22.297 -25.797 17.656 1 97 11 THR B CA 1
ATOM 6338 C C . THR B 1 11 ? 23.047 -25.953 18.984 1 97 11 THR B C 1
ATOM 6340 O O . THR B 1 11 ? 22.562 -25.516 20.016 1 97 11 THR B O 1
ATOM 6343 N N . SER B 1 12 ? 24.281 -26.547 18.984 1 97.56 12 SER B N 1
ATOM 6344 C CA . SER B 1 12 ? 25.094 -26.703 20.188 1 97.56 12 SER B CA 1
ATOM 6345 C C . SER B 1 12 ? 25.672 -25.359 20.625 1 97.56 12 SER B C 1
ATOM 6347 O O . SER B 1 12 ? 25.875 -24.469 19.812 1 97.56 12 SER B O 1
ATOM 6349 N N . PRO B 1 13 ? 25.984 -25.188 21.938 1 97.75 13 PRO B N 1
ATOM 6350 C CA . PRO B 1 13 ? 26.594 -23.953 22.422 1 97.75 13 PRO B CA 1
ATOM 6351 C C . PRO B 1 13 ? 27.906 -23.625 21.734 1 97.75 13 PRO B C 1
ATOM 6353 O O . PRO B 1 13 ? 28.219 -22.453 21.484 1 97.75 13 PRO B O 1
ATOM 6356 N N . GLU B 1 14 ? 28.703 -24.672 21.438 1 97.81 14 GLU B N 1
ATOM 6357 C CA . GLU B 1 14 ? 29.984 -24.469 20.781 1 97.81 14 GLU B CA 1
ATOM 6358 C C . GLU B 1 14 ? 29.797 -23.859 19.391 1 97.81 14 GLU B C 1
ATOM 6360 O O . GLU B 1 14 ? 30.453 -22.891 19.031 1 97.81 14 GLU B O 1
ATOM 6365 N N . LYS B 1 15 ? 28.922 -24.422 18.656 1 97.75 15 LYS B N 1
ATOM 6366 C CA . LYS B 1 15 ? 28.641 -23.906 17.312 1 97.75 15 LYS B CA 1
ATOM 6367 C C . LYS B 1 15 ? 28.031 -22.516 17.375 1 97.75 15 LYS B C 1
ATOM 6369 O O . LYS B 1 15 ? 28.328 -21.656 16.531 1 97.75 15 LYS B O 1
ATOM 6374 N N . ALA B 1 16 ? 27.125 -22.344 18.328 1 98.5 16 ALA B N 1
ATOM 6375 C CA . ALA B 1 16 ? 26.531 -21.031 18.531 1 98.5 16 ALA B CA 1
ATOM 6376 C C . ALA B 1 16 ? 27.609 -19.969 18.734 1 98.5 16 ALA B C 1
ATOM 6378 O O . ALA B 1 16 ? 27.547 -18.891 18.156 1 98.5 16 ALA B O 1
ATOM 6379 N N . THR B 1 17 ? 28.562 -20.266 19.578 1 98.62 17 THR B N 1
ATOM 6380 C CA . THR B 1 17 ? 29.656 -19.344 19.875 1 98.62 17 THR B CA 1
ATOM 6381 C C . THR B 1 17 ? 30.453 -19.047 18.609 1 98.62 17 THR B C 1
ATOM 6383 O O . THR B 1 17 ? 30.781 -17.891 18.328 1 98.62 17 THR B O 1
ATOM 6386 N N . GLU B 1 18 ? 30.75 -20.078 17.844 1 98.5 18 GLU B N 1
ATOM 6387 C CA . GLU B 1 18 ? 31.469 -19.922 16.594 1 98.5 18 GLU B CA 1
ATOM 6388 C C . GLU B 1 18 ? 30.734 -18.984 15.648 1 98.5 18 GLU B C 1
ATOM 6390 O O . GLU B 1 18 ? 31.344 -18.109 15.031 1 98.5 18 GLU B O 1
ATOM 6395 N N . GLU B 1 19 ? 29.438 -19.172 15.484 1 98.69 19 GLU B N 1
ATOM 6396 C CA . GLU B 1 19 ? 28.641 -18.375 14.562 1 98.69 19 GLU B CA 1
ATOM 6397 C C . GLU B 1 19 ? 28.547 -16.922 15.039 1 98.69 19 GLU B C 1
ATOM 6399 O O . GLU B 1 19 ? 28.547 -15.992 14.234 1 98.69 19 GLU B O 1
ATOM 6404 N N . LEU B 1 20 ? 28.438 -16.719 16.344 1 98.88 20 LEU B N 1
ATOM 6405 C CA . LEU B 1 20 ? 28.375 -15.375 16.875 1 98.88 20 LEU B CA 1
ATOM 6406 C C . LEU B 1 20 ? 29.672 -14.625 16.641 1 98.88 20 LEU B C 1
ATOM 6408 O O . LEU B 1 20 ? 29.656 -13.422 16.344 1 98.88 20 LEU B O 1
ATOM 6412 N N . LEU B 1 21 ? 30.828 -15.312 16.781 1 98.75 21 LEU B N 1
ATOM 6413 C CA . LEU B 1 21 ? 32.125 -14.727 16.5 1 98.75 21 LEU B CA 1
ATOM 6414 C C . LEU B 1 21 ? 32.25 -14.367 15.023 1 98.75 21 LEU B C 1
ATOM 6416 O O . LEU B 1 21 ? 32.75 -13.297 14.68 1 98.75 21 LEU B O 1
ATOM 6420 N N . ALA B 1 22 ? 31.688 -15.195 14.164 1 98.25 22 ALA B N 1
ATOM 6421 C CA . ALA B 1 22 ? 31.812 -15.031 12.719 1 98.25 22 ALA B CA 1
ATOM 6422 C C . ALA B 1 22 ? 31.109 -13.766 12.25 1 98.25 22 ALA B C 1
ATOM 6424 O O . ALA B 1 22 ? 31.531 -13.133 11.273 1 98.25 22 ALA B O 1
ATOM 6425 N N . ILE B 1 23 ? 30.047 -13.391 12.922 1 98.56 23 ILE B N 1
ATOM 6426 C CA . ILE B 1 23 ? 29.297 -12.211 12.469 1 98.56 23 ILE B CA 1
ATOM 6427 C C . ILE B 1 23 ? 29.672 -11.008 13.336 1 98.56 23 ILE B C 1
ATOM 6429 O O . ILE B 1 23 ? 28.953 -10.008 13.359 1 98.56 23 ILE B O 1
ATOM 6433 N N . ASN B 1 24 ? 30.656 -11.086 14.125 1 98.12 24 ASN B N 1
ATOM 6434 C CA . ASN B 1 24 ? 31.203 -10.016 14.945 1 98.12 24 ASN B CA 1
ATOM 6435 C C . ASN B 1 24 ? 30.219 -9.586 16.031 1 98.12 24 ASN B C 1
ATOM 6437 O O . ASN B 1 24 ? 30.234 -8.43 16.469 1 98.12 24 ASN B O 1
ATOM 6441 N N . PHE B 1 25 ? 29.297 -10.438 16.344 1 98.69 25 PHE B N 1
ATOM 6442 C CA . PHE B 1 25 ? 28.375 -10.125 17.422 1 98.69 25 PHE B CA 1
ATOM 6443 C C . PHE B 1 25 ? 29.016 -10.367 18.781 1 98.69 25 PHE B C 1
ATOM 6445 O O . PHE B 1 25 ? 28.859 -9.562 19.703 1 98.69 25 PHE B O 1
ATOM 6452 N N . LEU B 1 26 ? 29.594 -11.539 18.953 1 98.69 26 LEU B N 1
ATOM 6453 C CA . LEU B 1 26 ? 30.453 -11.812 20.094 1 98.69 26 LEU B CA 1
ATOM 6454 C C . LEU B 1 26 ? 31.859 -11.258 19.859 1 98.69 26 LEU B C 1
ATOM 6456 O O . LEU B 1 26 ? 32.5 -11.586 18.859 1 98.69 26 LEU B O 1
ATOM 6460 N N . PRO B 1 27 ? 32.281 -10.352 20.766 1 97.56 27 PRO B N 1
ATOM 6461 C CA . PRO B 1 27 ? 33.625 -9.797 20.547 1 97.56 27 PRO B CA 1
ATOM 6462 C C . PRO B 1 27 ? 34.75 -10.82 20.766 1 97.56 27 PRO B C 1
ATOM 6464 O O . PRO B 1 27 ? 34.594 -11.703 21.625 1 97.56 27 PRO B O 1
ATOM 6467 N N . GLU B 1 28 ? 35.844 -10.617 20.203 1 96.94 28 GLU B N 1
ATOM 6468 C CA . GLU B 1 28 ? 36.969 -11.562 20.266 1 96.94 28 GLU B CA 1
ATOM 6469 C C . GLU B 1 28 ? 37.5 -11.664 21.688 1 96.94 28 GLU B C 1
ATOM 6471 O O . GLU B 1 28 ? 38 -12.719 22.094 1 96.94 28 GLU B O 1
ATOM 6476 N N . ASN B 1 29 ? 37.438 -10.633 22.422 1 97.19 29 ASN B N 1
ATOM 6477 C CA . ASN B 1 29 ? 38 -10.609 23.766 1 97.19 29 ASN B CA 1
ATOM 6478 C C . ASN B 1 29 ? 36.938 -10.93 24.812 1 97.19 29 ASN B C 1
ATOM 6480 O O . ASN B 1 29 ? 37.062 -10.484 25.969 1 97.19 29 ASN B O 1
ATOM 6484 N N . TYR B 1 30 ? 35.844 -11.602 24.391 1 97.69 30 TYR B N 1
ATOM 6485 C CA . TYR B 1 30 ? 34.688 -11.82 25.297 1 97.69 30 TYR B CA 1
ATOM 6486 C C . TYR B 1 30 ? 35.156 -12.523 26.562 1 97.69 30 TYR B C 1
ATOM 6488 O O . TYR B 1 30 ? 34.562 -12.32 27.625 1 97.69 30 TYR B O 1
ATOM 6496 N N . SER B 1 31 ? 36.188 -13.344 26.547 1 96.56 31 SER B N 1
ATOM 6497 C CA . SER B 1 31 ? 36.656 -14.094 27.703 1 96.56 31 SER B CA 1
ATOM 6498 C C . SER B 1 31 ? 37.188 -13.156 28.781 1 96.56 31 SER B C 1
ATOM 6500 O O . SER B 1 31 ? 37.125 -13.484 29.969 1 96.56 31 SER B O 1
ATOM 6502 N N . SER B 1 32 ? 37.656 -11.984 28.422 1 97.62 32 SER B N 1
ATOM 6503 C CA . SER B 1 32 ? 38.25 -11.039 29.359 1 97.62 32 SER B CA 1
ATOM 6504 C C . SER B 1 32 ? 37.188 -10.117 29.953 1 97.62 32 SER B C 1
ATOM 6506 O O . SER B 1 32 ? 37.438 -9.414 30.938 1 97.62 32 SER B O 1
ATOM 6508 N N . LEU B 1 33 ? 36.031 -10.102 29.438 1 98 33 LEU B N 1
ATOM 6509 C CA . LEU B 1 33 ? 34.969 -9.227 29.906 1 98 33 LEU B CA 1
ATOM 6510 C C . LEU B 1 33 ? 34.219 -9.844 31.094 1 98 33 LEU B C 1
ATOM 6512 O O . LEU B 1 33 ? 34.062 -11.062 31.172 1 98 33 LEU B O 1
ATOM 6516 N N . SER B 1 34 ? 33.844 -8.961 32.062 1 97.94 34 SER B N 1
ATOM 6517 C CA . SER B 1 34 ? 32.969 -9.414 33.125 1 97.94 34 SER B CA 1
ATOM 6518 C C . SER B 1 34 ? 31.578 -9.727 32.594 1 97.94 34 SER B C 1
ATOM 6520 O O . SER B 1 34 ? 31.25 -9.398 31.453 1 97.94 34 SER B O 1
ATOM 6522 N N . PHE B 1 35 ? 30.797 -10.43 33.406 1 98.25 35 PHE B N 1
ATOM 6523 C CA . PHE B 1 35 ? 29.422 -10.719 33.062 1 98.25 35 PHE B CA 1
ATOM 6524 C C . PHE B 1 35 ? 28.672 -9.438 32.688 1 98.25 35 PHE B C 1
ATOM 6526 O O . PHE B 1 35 ? 28 -9.375 31.672 1 98.25 35 PHE B O 1
ATOM 6533 N N . SER B 1 36 ? 28.844 -8.43 33.531 1 98.25 36 SER B N 1
ATOM 6534 C CA . SER B 1 36 ? 28.188 -7.141 33.344 1 98.25 36 SER B CA 1
ATOM 6535 C C . SER B 1 36 ? 28.625 -6.477 32.062 1 98.25 36 SER B C 1
ATOM 6537 O O . SER B 1 36 ? 27.797 -5.988 31.281 1 98.25 36 SER B O 1
ATOM 6539 N N . GLU B 1 37 ? 29.906 -6.473 31.797 1 97.94 37 GLU B N 1
ATOM 6540 C CA . GLU B 1 37 ? 30.438 -5.871 30.578 1 97.94 37 GLU B CA 1
ATOM 6541 C C . GLU B 1 37 ? 29.953 -6.609 29.328 1 97.94 37 GLU B C 1
ATOM 6543 O O . GLU B 1 37 ? 29.625 -5.984 28.312 1 97.94 37 GLU B O 1
ATOM 6548 N N . LEU B 1 38 ? 29.969 -7.938 29.406 1 98.44 38 LEU B N 1
ATOM 6549 C CA . LEU B 1 38 ? 29.531 -8.742 28.281 1 98.44 38 LEU B CA 1
ATOM 6550 C C . LEU B 1 38 ? 28.047 -8.5 27.984 1 98.44 38 LEU B C 1
ATOM 6552 O O . LEU B 1 38 ? 27.656 -8.391 26.812 1 98.44 38 LEU B O 1
ATOM 6556 N N . LEU B 1 39 ? 27.203 -8.43 29.031 1 98.69 39 LEU B N 1
ATOM 6557 C CA . LEU B 1 39 ? 25.781 -8.125 28.859 1 98.69 39 LEU B CA 1
ATOM 6558 C C . LEU B 1 39 ? 25.594 -6.789 28.156 1 98.69 39 LEU B C 1
ATOM 6560 O O . LEU B 1 39 ? 24.766 -6.676 27.25 1 98.69 39 LEU B O 1
ATOM 6564 N N . ALA B 1 40 ? 26.344 -5.777 28.516 1 98.38 40 ALA B N 1
ATOM 6565 C CA . ALA B 1 40 ? 26.281 -4.461 27.891 1 98.38 40 ALA B CA 1
ATOM 6566 C C . ALA B 1 40 ? 26.672 -4.535 26.406 1 98.38 40 ALA B C 1
ATOM 6568 O O . ALA B 1 40 ? 26 -3.973 25.547 1 98.38 40 ALA B O 1
ATOM 6569 N N . VAL B 1 41 ? 27.734 -5.262 26.109 1 98.19 41 VAL B N 1
ATOM 6570 C CA . VAL B 1 41 ? 28.266 -5.348 24.766 1 98.19 41 VAL B CA 1
ATOM 6571 C C . VAL B 1 41 ? 27.266 -6.078 23.859 1 98.19 41 VAL B C 1
ATOM 6573 O O . VAL B 1 41 ? 26.953 -5.617 22.766 1 98.19 41 VAL B O 1
ATOM 6576 N N . LEU B 1 42 ? 26.766 -7.199 24.328 1 98.69 42 LEU B N 1
ATOM 6577 C CA . LEU B 1 42 ? 25.859 -7.996 23.516 1 98.69 42 LEU B CA 1
ATOM 6578 C C . LEU B 1 42 ? 24.547 -7.25 23.297 1 98.69 42 LEU B C 1
ATOM 6580 O O . LEU B 1 42 ? 24.016 -7.238 22.172 1 98.69 42 LEU B O 1
ATOM 6584 N N . THR B 1 43 ? 24.016 -6.586 24.344 1 98.69 43 THR B N 1
ATOM 6585 C CA . THR B 1 43 ? 22.797 -5.789 24.188 1 98.69 43 THR B CA 1
ATOM 6586 C C . THR B 1 43 ? 23.047 -4.633 23.219 1 98.69 43 THR B C 1
ATOM 6588 O O . THR B 1 43 ? 22.219 -4.359 22.344 1 98.69 43 THR B O 1
ATOM 6591 N N . GLY B 1 44 ? 24.172 -3.93 23.375 1 98.12 44 GLY B N 1
ATOM 6592 C CA . GLY B 1 44 ? 24.531 -2.83 22.5 1 98.12 44 GLY B CA 1
ATOM 6593 C C . GLY B 1 44 ? 24.641 -3.242 21.047 1 98.12 44 GLY B C 1
ATOM 6594 O O . GLY B 1 44 ? 24.281 -2.484 20.141 1 98.12 44 GLY B O 1
ATOM 6595 N N . ASN B 1 45 ? 25.156 -4.477 20.781 1 98.25 45 ASN B N 1
ATOM 6596 C CA . ASN B 1 45 ? 25.359 -4.938 19.406 1 98.25 45 ASN B CA 1
ATOM 6597 C C . ASN B 1 45 ? 24.031 -5.195 18.703 1 98.25 45 ASN B C 1
ATOM 6599 O O . ASN B 1 45 ? 23.969 -5.219 17.469 1 98.25 45 ASN B O 1
ATOM 6603 N N . VAL B 1 46 ? 22.922 -5.438 19.469 1 98.44 46 VAL B N 1
ATOM 6604 C CA . VAL B 1 46 ? 21.609 -5.574 18.859 1 98.44 46 VAL B CA 1
ATOM 6605 C C . VAL B 1 46 ? 21.141 -4.223 18.312 1 98.44 46 VAL B C 1
ATOM 6607 O O . VAL B 1 46 ? 20.391 -4.164 17.344 1 98.44 46 VAL B O 1
ATOM 6610 N N . LEU B 1 47 ? 21.578 -3.137 18.922 1 97.75 47 LEU B N 1
ATOM 6611 C CA . LEU B 1 47 ? 21.188 -1.782 18.547 1 97.75 47 LEU B CA 1
ATOM 6612 C C . LEU B 1 47 ? 22.062 -1.252 17.422 1 97.75 47 LEU B C 1
ATOM 6614 O O . LEU B 1 47 ? 22.781 -0.274 17.594 1 97.75 47 LEU B O 1
ATOM 6618 N N . ALA B 1 48 ? 21.812 -1.813 16.25 1 96.88 48 ALA B N 1
ATOM 6619 C CA . ALA B 1 48 ? 22.688 -1.61 15.094 1 96.88 48 ALA B CA 1
ATOM 6620 C C . ALA B 1 48 ? 22.672 -0.151 14.648 1 96.88 48 ALA B C 1
ATOM 6622 O O . ALA B 1 48 ? 23.609 0.314 14 1 96.88 48 ALA B O 1
ATOM 6623 N N . GLU B 1 49 ? 21.672 0.642 14.969 1 96 49 GLU B N 1
ATOM 6624 C CA . GLU B 1 49 ? 21.578 2.037 14.555 1 96 49 GLU B CA 1
ATOM 6625 C C . GLU B 1 49 ? 22.594 2.91 15.281 1 96 49 GLU B C 1
ATOM 6627 O O . GLU B 1 49 ? 22.906 4.008 14.82 1 96 49 GLU B O 1
ATOM 6632 N N . ALA B 1 50 ? 22.984 2.492 16.5 1 97.25 50 ALA B N 1
ATOM 6633 C CA . ALA B 1 50 ? 24.078 3.162 17.188 1 97.25 50 ALA B CA 1
ATOM 6634 C C . ALA B 1 50 ? 25.438 2.713 16.641 1 97.25 50 ALA B C 1
ATOM 6636 O O . ALA B 1 50 ? 25.781 1.534 16.734 1 97.25 50 ALA B O 1
ATOM 6637 N N . THR B 1 51 ? 26.25 3.619 16.156 1 95.5 51 THR B N 1
ATOM 6638 C CA . THR B 1 51 ? 27.375 3.236 15.305 1 95.5 51 THR B CA 1
ATOM 6639 C C . THR B 1 51 ? 28.672 3.182 16.109 1 95.5 51 THR B C 1
ATOM 6641 O O . THR B 1 51 ? 29.703 2.73 15.609 1 95.5 51 THR B O 1
ATOM 6644 N N . THR B 1 52 ? 28.703 3.674 17.344 1 96.12 52 THR B N 1
ATOM 6645 C CA . THR B 1 52 ? 29.875 3.625 18.219 1 96.12 52 THR B CA 1
ATOM 6646 C C . THR B 1 52 ? 29.547 2.941 19.547 1 96.12 52 THR B C 1
ATOM 6648 O O . THR B 1 52 ? 28.375 2.818 19.906 1 96.12 52 THR B O 1
ATOM 6651 N N . ARG B 1 53 ? 30.562 2.471 20.188 1 95.5 53 ARG B N 1
ATOM 6652 C CA . ARG B 1 53 ? 30.359 1.852 21.5 1 95.5 53 ARG B CA 1
ATOM 6653 C C . ARG B 1 53 ? 29.75 2.84 22.484 1 95.5 53 ARG B C 1
ATOM 6655 O O . ARG B 1 53 ? 28.875 2.479 23.281 1 95.5 53 ARG B O 1
ATOM 6662 N N . GLN B 1 54 ? 30.203 4.047 22.422 1 95 54 GLN B N 1
ATOM 6663 C CA . GLN B 1 54 ? 29.672 5.086 23.312 1 95 54 GLN B CA 1
ATOM 6664 C C . GLN B 1 54 ? 28.188 5.312 23.062 1 95 54 GLN B C 1
ATOM 6666 O O . GLN B 1 54 ? 27.406 5.453 24.016 1 95 54 GLN B O 1
ATOM 6671 N N . ALA B 1 55 ? 27.812 5.41 21.766 1 96.81 55 ALA B N 1
ATOM 6672 C CA . ALA B 1 55 ? 26.406 5.613 21.422 1 96.81 55 ALA B CA 1
ATOM 6673 C C . ALA B 1 55 ? 25.562 4.426 21.859 1 96.81 55 ALA B C 1
ATOM 6675 O O . ALA B 1 55 ? 24.422 4.605 22.312 1 96.81 55 ALA B O 1
ATOM 6676 N N . LYS B 1 56 ? 26.062 3.174 21.703 1 97.56 56 LYS B N 1
ATOM 6677 C CA . LYS B 1 56 ? 25.359 1.967 22.156 1 97.56 56 LYS B CA 1
ATOM 6678 C C . LYS B 1 56 ? 25.125 1.993 23.656 1 97.56 56 LYS B C 1
ATOM 6680 O O . LYS B 1 56 ? 24.016 1.712 24.109 1 97.56 56 LYS B O 1
ATOM 6685 N N . ASP B 1 57 ? 26.141 2.365 24.359 1 95.94 57 ASP B N 1
ATOM 6686 C CA . ASP B 1 57 ? 26.031 2.438 25.812 1 95.94 57 ASP B CA 1
ATOM 6687 C C . ASP B 1 57 ? 25 3.492 26.234 1 95.94 57 ASP B C 1
ATOM 6689 O O . ASP B 1 57 ? 24.234 3.277 27.172 1 95.94 57 ASP B O 1
ATOM 6693 N N . ALA B 1 58 ? 25.062 4.609 25.516 1 95.62 58 ALA B N 1
ATOM 6694 C CA . ALA B 1 58 ? 24.125 5.688 25.812 1 95.62 58 ALA B CA 1
ATOM 6695 C C . ALA B 1 58 ? 22.688 5.219 25.656 1 95.62 58 ALA B C 1
ATOM 6697 O O . ALA B 1 58 ? 21.797 5.656 26.391 1 95.62 58 ALA B O 1
ATOM 6698 N N . LYS B 1 59 ? 22.359 4.34 24.781 1 96.81 59 LYS B N 1
ATOM 6699 C CA . LYS B 1 59 ? 21 3.906 24.453 1 96.81 59 LYS B CA 1
ATOM 6700 C C . LYS B 1 59 ? 20.484 2.916 25.5 1 96.81 59 LYS B C 1
ATOM 6702 O O . LYS B 1 59 ? 19.281 2.689 25.594 1 96.81 59 LYS B O 1
ATOM 6707 N N . LEU B 1 60 ? 21.359 2.27 26.281 1 97.75 60 LEU B N 1
ATOM 6708 C CA . LEU B 1 60 ? 20.953 1.226 27.219 1 97.75 60 LEU B CA 1
ATOM 6709 C C . LEU B 1 60 ? 20.016 1.781 28.297 1 97.75 60 LEU B C 1
ATOM 6711 O O . LEU B 1 60 ? 19.234 1.037 28.875 1 97.75 60 LEU B O 1
ATOM 6715 N N . ALA B 1 61 ? 20.062 3.109 28.547 1 95.62 61 ALA B N 1
ATOM 6716 C CA . ALA B 1 61 ? 19.203 3.74 29.547 1 95.62 61 ALA B CA 1
ATOM 6717 C C . ALA B 1 61 ? 17.734 3.709 29.109 1 95.62 61 ALA B C 1
ATOM 6719 O O . ALA B 1 61 ? 16.844 3.898 29.938 1 95.62 61 ALA B O 1
ATOM 6720 N N . GLU B 1 62 ? 17.469 3.512 27.859 1 95.94 62 GLU B N 1
ATOM 6721 C CA . GLU B 1 62 ? 16.109 3.486 27.344 1 95.94 62 GLU B CA 1
ATOM 6722 C C . GLU B 1 62 ? 15.422 2.164 27.656 1 95.94 62 GLU B C 1
ATOM 6724 O O . GLU B 1 62 ? 14.195 2.049 27.531 1 95.94 62 GLU B O 1
ATOM 6729 N N . PHE B 1 63 ? 16.156 1.139 28.062 1 97.88 63 PHE B N 1
ATOM 6730 C CA . PHE B 1 63 ? 15.625 -0.191 28.344 1 97.88 63 PHE B CA 1
ATOM 6731 C C . PHE B 1 63 ? 15.43 -0.386 29.844 1 97.88 63 PHE B C 1
ATOM 6733 O O . PHE B 1 63 ? 16.266 0.037 30.656 1 97.88 63 PHE B O 1
ATOM 6740 N N . ALA B 1 64 ? 14.328 -1.026 30.188 1 98.25 64 ALA B N 1
ATOM 6741 C CA . ALA B 1 64 ? 14.039 -1.339 31.578 1 98.25 64 ALA B CA 1
ATOM 6742 C C . ALA B 1 64 ? 14.391 -2.787 31.906 1 98.25 64 ALA B C 1
ATOM 6744 O O . ALA B 1 64 ? 14.141 -3.688 31.094 1 98.25 64 ALA B O 1
ATOM 6745 N N . VAL B 1 65 ? 15.031 -2.98 33.062 1 98.19 65 VAL B N 1
ATOM 6746 C CA . VAL B 1 65 ? 15.305 -4.324 33.562 1 98.19 65 VAL B CA 1
ATOM 6747 C C . VAL B 1 65 ? 14.172 -4.785 34.469 1 98.19 65 VAL B C 1
ATOM 6749 O O . VAL B 1 65 ? 13.898 -5.98 34.562 1 98.19 65 VAL B O 1
ATOM 6752 N N . ASP B 1 66 ? 13.594 -3.936 35.125 1 97.5 66 ASP B N 1
ATOM 6753 C CA . ASP B 1 66 ? 12.383 -4.098 35.906 1 97.5 66 ASP B CA 1
ATOM 6754 C C . ASP B 1 66 ? 11.617 -2.781 36.031 1 97.5 66 ASP B C 1
ATOM 6756 O O . ASP B 1 66 ? 11.852 -1.856 35.25 1 97.5 66 ASP B O 1
ATOM 6760 N N . ASP B 1 67 ? 10.602 -2.705 36.969 1 96.06 67 ASP B N 1
ATOM 6761 C CA . ASP B 1 67 ? 9.695 -1.561 37 1 96.06 67 ASP B CA 1
ATOM 6762 C C . ASP B 1 67 ? 10.32 -0.365 37.688 1 96.06 67 ASP B C 1
ATOM 6764 O O . ASP B 1 67 ? 9.68 0.67 37.875 1 96.06 67 ASP B O 1
ATOM 6768 N N . GLN B 1 68 ? 11.625 -0.449 38.094 1 95.06 68 GLN B N 1
ATOM 6769 C CA . GLN B 1 68 ? 12.227 0.643 38.844 1 95.06 68 GLN B CA 1
ATOM 6770 C C . GLN B 1 68 ? 13.625 0.968 38.312 1 95.06 68 GLN B C 1
ATOM 6772 O O . GLN B 1 68 ? 14.18 2.018 38.625 1 95.06 68 GLN B O 1
ATOM 6777 N N . THR B 1 69 ? 14.141 0.044 37.531 1 97.12 69 THR B N 1
ATOM 6778 C CA . THR B 1 69 ? 15.555 0.16 37.156 1 97.12 69 THR B CA 1
ATOM 6779 C C . THR B 1 69 ? 15.742 0.009 35.656 1 97.12 69 THR B C 1
ATOM 6781 O O . THR B 1 69 ? 15.242 -0.947 35.062 1 97.12 69 THR B O 1
ATOM 6784 N N . ASP B 1 70 ? 16.359 0.994 35.031 1 96.69 70 ASP B N 1
ATOM 6785 C CA . ASP B 1 70 ? 16.719 0.818 33.625 1 96.69 70 ASP B CA 1
ATOM 6786 C C . ASP B 1 70 ? 18.016 0.019 33.469 1 96.69 70 ASP B C 1
ATOM 6788 O O . ASP B 1 70 ? 18.703 -0.225 34.438 1 96.69 70 ASP B O 1
ATOM 6792 N N . LEU B 1 71 ? 18.328 -0.443 32.281 1 98.38 71 LEU B N 1
ATOM 6793 C CA . LEU B 1 71 ? 19.422 -1.362 32.031 1 98.38 71 LEU B CA 1
ATOM 6794 C C . LEU B 1 71 ? 20.766 -0.696 32.344 1 98.38 71 LEU B C 1
ATOM 6796 O O . LEU B 1 71 ? 21.688 -1.338 32.844 1 98.38 71 LEU B O 1
ATOM 6800 N N . ALA B 1 72 ? 20.938 0.635 31.953 1 97.06 72 ALA B N 1
ATOM 6801 C CA . ALA B 1 72 ? 22.188 1.338 32.25 1 97.06 72 ALA B CA 1
ATOM 6802 C C . ALA B 1 72 ? 22.484 1.349 33.719 1 97.06 72 ALA B C 1
ATOM 6804 O O . ALA B 1 72 ? 23.609 1.072 34.156 1 97.06 72 ALA B O 1
ATOM 6805 N N . ALA B 1 73 ? 21.531 1.688 34.562 1 96.88 73 ALA B N 1
ATOM 6806 C CA . ALA B 1 73 ? 21.672 1.713 36 1 96.88 73 ALA B CA 1
ATOM 6807 C C . ALA B 1 73 ? 21.984 0.32 36.562 1 96.88 73 ALA B C 1
ATOM 6809 O O . ALA B 1 73 ? 22.797 0.169 37.469 1 96.88 73 ALA B O 1
ATOM 6810 N N . PHE B 1 74 ? 21.344 -0.699 36.094 1 98.12 74 PHE B N 1
ATOM 6811 C CA . PHE B 1 74 ? 21.578 -2.082 36.5 1 98.12 74 PHE B CA 1
ATOM 6812 C C . PHE B 1 74 ? 23.031 -2.479 36.25 1 98.12 74 PHE B C 1
ATOM 6814 O O . PHE B 1 74 ? 23.656 -3.094 37.125 1 98.12 74 PHE B O 1
ATOM 6821 N N . LEU B 1 75 ? 23.484 -2.137 35.125 1 98.06 75 LEU B N 1
ATOM 6822 C CA . LEU B 1 75 ? 24.844 -2.52 34.719 1 98.06 75 LEU B CA 1
ATOM 6823 C C . LEU B 1 75 ? 25.875 -1.788 35.562 1 98.06 75 LEU B C 1
ATOM 6825 O O . LEU B 1 75 ? 26.969 -2.309 35.812 1 98.06 75 LEU B O 1
ATOM 6829 N N . LEU B 1 76 ? 25.562 -0.603 36.031 1 96.31 76 LEU B N 1
ATOM 6830 C CA . LEU B 1 76 ? 26.469 0.163 36.875 1 96.31 76 LEU B CA 1
ATOM 6831 C C . LEU B 1 76 ? 26.75 -0.573 38.156 1 96.31 76 LEU B C 1
ATOM 6833 O O . LEU B 1 76 ? 27.812 -0.385 38.781 1 96.31 76 LEU B O 1
ATOM 6837 N N . ASP B 1 77 ? 25.875 -1.443 38.562 1 97 77 ASP B N 1
ATOM 6838 C CA . ASP B 1 77 ? 26.047 -2.213 39.781 1 97 77 ASP B CA 1
ATOM 6839 C C . ASP B 1 77 ? 26.906 -3.449 39.531 1 97 77 ASP B C 1
ATOM 6841 O O . ASP B 1 77 ? 27.094 -4.273 40.438 1 97 77 ASP B O 1
ATOM 6845 N N . THR B 1 78 ? 27.359 -3.691 38.375 1 97.44 78 THR B N 1
ATOM 6846 C CA . THR B 1 78 ? 28.25 -4.766 37.938 1 97.44 78 THR B CA 1
ATOM 6847 C C . THR B 1 78 ? 27.672 -6.129 38.312 1 97.44 78 THR B C 1
ATOM 6849 O O . THR B 1 78 ? 28.328 -6.934 38.969 1 97.44 78 THR B O 1
ATOM 6852 N N . PRO B 1 79 ? 26.484 -6.328 37.875 1 98.12 79 PRO B N 1
ATOM 6853 C CA . PRO B 1 79 ? 25.891 -7.625 38.219 1 98.12 79 PRO B CA 1
ATOM 6854 C C . PRO B 1 79 ? 26.703 -8.797 37.688 1 98.12 79 PRO B C 1
ATOM 6856 O O . PRO B 1 79 ? 27.359 -8.68 36.625 1 98.12 79 PRO B O 1
ATOM 6859 N N . THR B 1 80 ? 26.625 -10.016 38.406 1 98.12 80 THR B N 1
ATOM 6860 C CA . THR B 1 80 ? 27.297 -11.234 37.969 1 98.12 80 THR B CA 1
ATOM 6861 C C . THR B 1 80 ? 26.281 -12.258 37.438 1 98.12 80 THR B C 1
ATOM 6863 O O . THR B 1 80 ? 26.641 -13.367 37.062 1 98.12 80 THR B O 1
ATOM 6866 N N . ALA B 1 81 ? 25.047 -11.891 37.531 1 98.44 81 ALA B N 1
ATOM 6867 C CA . ALA B 1 81 ? 23.938 -12.703 37.062 1 98.44 81 ALA B CA 1
ATOM 6868 C C . ALA B 1 81 ? 22.719 -11.828 36.75 1 98.44 81 ALA B C 1
ATOM 6870 O O . ALA B 1 81 ? 22.703 -10.641 37.062 1 98.44 81 ALA B O 1
ATOM 6871 N N . ILE B 1 82 ? 21.766 -12.312 36.062 1 98.62 82 ILE B N 1
ATOM 6872 C CA . ILE B 1 82 ? 20.5 -11.656 35.75 1 98.62 82 ILE B CA 1
ATOM 6873 C C . ILE B 1 82 ? 19.375 -12.68 35.781 1 98.62 82 ILE B C 1
ATOM 6875 O O . ILE B 1 82 ? 19.516 -13.797 35.281 1 98.62 82 ILE B O 1
ATOM 6879 N N . THR B 1 83 ? 18.297 -12.367 36.469 1 98.31 83 THR B N 1
ATOM 6880 C CA . THR B 1 83 ? 17.188 -13.305 36.625 1 98.31 83 THR B CA 1
ATOM 6881 C C . THR B 1 83 ? 16.453 -13.484 35.281 1 98.31 83 THR B C 1
ATOM 6883 O O . THR B 1 83 ? 16.578 -12.664 34.375 1 98.31 83 THR B O 1
ATOM 6886 N N . ALA B 1 84 ? 15.727 -14.586 35.25 1 98.25 84 ALA B N 1
ATOM 6887 C CA . ALA B 1 84 ? 14.922 -14.867 34.062 1 98.25 84 ALA B CA 1
ATOM 6888 C C . ALA B 1 84 ? 13.977 -13.703 33.75 1 98.25 84 ALA B C 1
ATOM 6890 O O . ALA B 1 84 ? 13.82 -13.312 32.594 1 98.25 84 ALA B O 1
ATOM 6891 N N . SER B 1 85 ? 13.32 -13.141 34.75 1 98.12 85 SER B N 1
ATOM 6892 C CA . SER B 1 85 ? 12.367 -12.047 34.562 1 98.12 85 SER B CA 1
ATOM 6893 C C . SER B 1 85 ? 13.07 -10.781 34.094 1 98.12 85 SER B C 1
ATOM 6895 O O . SER B 1 85 ? 12.562 -10.078 33.219 1 98.12 85 SER B O 1
ATOM 6897 N N . GLN B 1 86 ? 14.195 -10.469 34.719 1 98.38 86 GLN B N 1
ATOM 6898 C CA . GLN B 1 86 ? 14.961 -9.297 34.344 1 98.38 86 GLN B CA 1
ATOM 6899 C C . GLN B 1 86 ? 15.438 -9.406 32.875 1 98.38 86 GLN B C 1
ATOM 6901 O O . GLN B 1 86 ? 15.305 -8.461 32.094 1 98.38 86 GLN B O 1
ATOM 6906 N N . PHE B 1 87 ? 15.984 -10.578 32.531 1 98.62 87 PHE B N 1
ATOM 6907 C CA . PHE B 1 87 ? 16.453 -10.773 31.156 1 98.62 87 PHE B CA 1
ATOM 6908 C C . PHE B 1 87 ? 15.305 -10.75 30.172 1 98.62 87 PHE B C 1
ATOM 6910 O O . PHE B 1 87 ? 15.438 -10.227 29.062 1 98.62 87 PHE B O 1
ATOM 6917 N N . ALA B 1 88 ? 14.148 -11.312 30.578 1 98.44 88 ALA B N 1
ATOM 6918 C CA . ALA B 1 88 ? 12.961 -11.281 29.719 1 98.44 88 ALA B CA 1
ATOM 6919 C C . ALA B 1 88 ? 12.547 -9.844 29.406 1 98.44 88 ALA B C 1
ATOM 6921 O O . ALA B 1 88 ? 12.133 -9.531 28.281 1 98.44 88 ALA B O 1
ATOM 6922 N N . ASN B 1 89 ? 12.609 -8.938 30.391 1 98.5 89 ASN B N 1
ATOM 6923 C CA . ASN B 1 89 ? 12.289 -7.527 30.172 1 98.5 89 ASN B CA 1
ATOM 6924 C C . ASN B 1 89 ? 13.203 -6.906 29.125 1 98.5 89 ASN B C 1
ATOM 6926 O O . ASN B 1 89 ? 12.734 -6.234 28.203 1 98.5 89 ASN B O 1
ATOM 6930 N N . VAL B 1 90 ? 14.492 -7.152 29.219 1 98.5 90 VAL B N 1
ATOM 6931 C CA . VAL B 1 90 ? 15.445 -6.617 28.25 1 98.5 90 VAL B CA 1
ATOM 6932 C C . VAL B 1 90 ? 15.188 -7.219 26.875 1 98.5 90 VAL B C 1
ATOM 6934 O O . VAL B 1 90 ? 15.102 -6.496 25.875 1 98.5 90 VAL B O 1
ATOM 6937 N N . ALA B 1 91 ? 14.992 -8.523 26.812 1 98.62 91 ALA B N 1
ATOM 6938 C CA . ALA B 1 91 ? 14.812 -9.25 25.562 1 98.62 91 ALA B CA 1
ATOM 6939 C C . ALA B 1 91 ? 13.555 -8.797 24.844 1 98.62 91 ALA B C 1
ATOM 6941 O O . ALA B 1 91 ? 13.578 -8.562 23.625 1 98.62 91 ALA B O 1
ATOM 6942 N N . LEU B 1 92 ? 12.398 -8.672 25.531 1 98.56 92 LEU B N 1
ATOM 6943 C CA . LEU B 1 92 ? 11.141 -8.258 24.922 1 98.56 92 LEU B CA 1
ATOM 6944 C C . LEU B 1 92 ? 11.266 -6.867 24.312 1 98.56 92 LEU B C 1
ATOM 6946 O O . LEU B 1 92 ? 10.758 -6.621 23.219 1 98.56 92 LEU B O 1
ATOM 6950 N N . GLN B 1 93 ? 11.945 -5.996 25.047 1 98.38 93 GLN B N 1
ATOM 6951 C CA . GLN B 1 93 ? 12.148 -4.652 24.516 1 98.38 93 GLN B CA 1
ATOM 6952 C C . GLN B 1 93 ? 13.023 -4.676 23.266 1 98.38 93 GLN B C 1
ATOM 6954 O O . GLN B 1 93 ? 12.75 -3.959 22.297 1 98.38 93 GLN B O 1
ATOM 6959 N N . LEU B 1 94 ? 14.055 -5.512 23.234 1 98.44 94 LEU B N 1
ATOM 6960 C CA . LEU B 1 94 ? 14.891 -5.668 22.047 1 98.44 94 LEU B CA 1
ATOM 6961 C C . LEU B 1 94 ? 14.086 -6.246 20.891 1 98.44 94 LEU B C 1
ATOM 6963 O O . LEU B 1 94 ? 14.359 -5.934 19.719 1 98.44 94 LEU B O 1
ATOM 6967 N N . LEU B 1 95 ? 13.102 -7.062 21.188 1 98.31 95 LEU B N 1
ATOM 6968 C CA . LEU B 1 95 ? 12.258 -7.695 20.188 1 98.31 95 LEU B CA 1
ATOM 6969 C C . LEU B 1 95 ? 11.164 -6.742 19.719 1 98.31 95 LEU B C 1
ATOM 6971 O O . LEU B 1 95 ? 10.375 -7.086 18.828 1 98.31 95 LEU B O 1
ATOM 6975 N N . GLY B 1 96 ? 11.023 -5.609 20.266 1 96.38 96 GLY B N 1
ATOM 6976 C CA . GLY B 1 96 ? 10.141 -4.574 19.75 1 96.38 96 GLY B CA 1
ATOM 6977 C C . GLY B 1 96 ? 8.875 -4.422 20.578 1 96.38 96 GLY B C 1
ATOM 6978 O O . GLY B 1 96 ? 7.98 -3.654 20.219 1 96.38 96 GLY B O 1
ATOM 6979 N N . TYR B 1 97 ? 8.758 -5.137 21.734 1 97.25 97 TYR B N 1
ATOM 6980 C CA . TYR B 1 97 ? 7.605 -4.977 22.609 1 97.25 97 TYR B CA 1
ATOM 6981 C C . TYR B 1 97 ? 7.777 -3.768 23.531 1 97.25 97 TYR B C 1
ATOM 6983 O O . TYR B 1 97 ? 8.883 -3.484 23.984 1 97.25 97 TYR B O 1
ATOM 6991 N N . HIS B 1 98 ? 6.75 -3.061 23.75 1 95.75 98 HIS B N 1
ATOM 6992 C CA . HIS B 1 98 ? 6.785 -1.886 24.609 1 95.75 98 HIS B CA 1
ATOM 6993 C C . HIS B 1 98 ? 6.148 -2.178 25.969 1 95.75 98 HIS B C 1
ATOM 6995 O O . HIS B 1 98 ? 4.969 -2.52 26.047 1 95.75 98 HIS B O 1
ATOM 7001 N N . PRO B 1 99 ? 6.918 -1.994 27.047 1 95.12 99 PRO B N 1
ATOM 7002 C CA . PRO B 1 99 ? 6.332 -2.213 28.375 1 95.12 99 PRO B CA 1
ATOM 7003 C C . PRO B 1 99 ? 5.141 -1.298 28.641 1 95.12 99 PRO B C 1
ATOM 7005 O O . PRO B 1 99 ? 5.133 -0.141 28.219 1 95.12 99 PRO B O 1
ATOM 7008 N N . ASN B 1 100 ? 4.18 -1.785 29.406 1 89.94 100 ASN B N 1
ATOM 7009 C CA . ASN B 1 100 ? 2.969 -1.083 29.828 1 89.94 100 ASN B CA 1
ATOM 7010 C C . ASN B 1 100 ? 1.966 -0.976 28.672 1 89.94 100 ASN B C 1
ATOM 7012 O O . ASN B 1 100 ? 0.815 -0.59 28.891 1 89.94 100 ASN B O 1
ATOM 7016 N N . TYR B 1 101 ? 2.359 -1.231 27.5 1 92.88 101 TYR B N 1
ATOM 7017 C CA . TYR B 1 101 ? 1.457 -1.226 26.344 1 92.88 101 TYR B CA 1
ATOM 7018 C C . TYR B 1 101 ? 1.265 -2.633 25.797 1 92.88 101 TYR B C 1
ATOM 7020 O O . TYR B 1 101 ? 0.135 -3.057 25.547 1 92.88 101 TYR B O 1
ATOM 7028 N N . ASP B 1 102 ? 2.338 -3.35 25.609 1 95.44 102 ASP B N 1
ATOM 7029 C CA . ASP B 1 102 ? 2.279 -4.723 25.125 1 95.44 102 ASP B CA 1
ATOM 7030 C C . ASP B 1 102 ? 2.287 -5.715 26.281 1 95.44 102 ASP B C 1
ATOM 7032 O O . ASP B 1 102 ? 1.778 -6.832 26.156 1 95.44 102 ASP B O 1
ATOM 7036 N N . TYR B 1 103 ? 3.014 -5.312 27.344 1 97 103 TYR B N 1
ATOM 7037 C CA . TYR B 1 103 ? 3.15 -6.184 28.5 1 97 103 TYR B CA 1
ATOM 7038 C C . TYR B 1 103 ? 3.502 -5.383 29.75 1 97 103 TYR B C 1
ATOM 7040 O O . TYR B 1 103 ? 3.717 -4.172 29.672 1 97 103 TYR B O 1
ATOM 7048 N N . SER B 1 104 ? 3.523 -6.074 30.984 1 96.69 104 SER B N 1
ATOM 7049 C CA . SER B 1 104 ? 3.885 -5.449 32.25 1 96.69 104 SER B CA 1
ATOM 7050 C C . SER B 1 104 ? 5.32 -5.777 32.625 1 96.69 104 SER B C 1
ATOM 7052 O O . SER B 1 104 ? 5.75 -6.93 32.531 1 96.69 104 SER B O 1
ATOM 7054 N N . LEU B 1 105 ? 6.082 -4.742 33.094 1 97.19 105 LEU B N 1
ATOM 7055 C CA . LEU B 1 105 ? 7.461 -4.93 33.531 1 97.19 105 LEU B CA 1
ATOM 7056 C C . LEU B 1 105 ? 7.531 -5.887 34.719 1 97.19 105 LEU B C 1
ATOM 7058 O O . LEU B 1 105 ? 8.586 -6.469 35 1 97.19 105 LEU B O 1
ATOM 7062 N N . THR B 1 106 ? 6.438 -6.078 35.375 1 97.06 106 THR B N 1
ATOM 7063 C CA . THR B 1 106 ? 6.426 -6.945 36.562 1 97.06 106 THR B CA 1
ATOM 7064 C C . THR B 1 106 ? 6.09 -8.383 36.156 1 97.06 106 THR B C 1
ATOM 7066 O O . THR B 1 106 ? 6.199 -9.297 37 1 97.06 106 THR B O 1
ATOM 7069 N N . ASP B 1 107 ? 5.703 -8.609 34.969 1 96.19 107 ASP B N 1
ATOM 7070 C CA . ASP B 1 107 ? 5.32 -9.945 34.531 1 96.19 107 ASP B CA 1
ATOM 7071 C C . ASP B 1 107 ? 5.707 -10.195 33.094 1 96.19 107 ASP B C 1
ATOM 7073 O O . ASP B 1 107 ? 4.859 -10.547 32.25 1 96.19 107 ASP B O 1
ATOM 7077 N N . PRO B 1 108 ? 6.926 -10.062 32.719 1 97.06 108 PRO B N 1
ATOM 7078 C CA . PRO B 1 108 ? 7.348 -10.219 31.328 1 97.06 108 PRO B CA 1
ATOM 7079 C C . PRO B 1 108 ? 7.238 -11.656 30.828 1 97.06 108 PRO B C 1
ATOM 7081 O O . PRO B 1 108 ? 7.082 -11.891 29.625 1 97.06 108 PRO B O 1
ATOM 7084 N N . LEU B 1 109 ? 7.332 -12.727 31.672 1 97.5 109 LEU B N 1
ATOM 7085 C CA . LEU B 1 109 ? 7.328 -14.133 31.281 1 97.5 109 LEU B CA 1
ATOM 7086 C C . LEU B 1 109 ? 5.977 -14.539 30.703 1 97.5 109 LEU B C 1
ATOM 7088 O O . LEU B 1 109 ? 5.91 -15.375 29.797 1 97.5 109 LEU B O 1
ATOM 7092 N N . THR B 1 110 ? 4.914 -13.93 31.172 1 96.69 110 THR B N 1
ATOM 7093 C CA . THR B 1 110 ? 3.582 -14.195 30.656 1 96.69 110 THR B CA 1
ATOM 7094 C C . THR B 1 110 ? 3.475 -13.766 29.188 1 96.69 110 THR B C 1
ATOM 7096 O O . THR B 1 110 ? 2.838 -14.445 28.375 1 96.69 110 THR B O 1
ATOM 7099 N N . CYS B 1 111 ? 4.047 -12.641 28.828 1 95.88 111 CYS B N 1
ATOM 7100 C CA . CYS B 1 111 ? 4.066 -12.172 27.438 1 95.88 111 CYS B CA 1
ATOM 7101 C C . CYS B 1 111 ? 4.789 -13.164 26.531 1 95.88 111 CYS B C 1
ATOM 7103 O O . CYS B 1 111 ? 4.324 -13.461 25.438 1 95.88 111 CYS B O 1
ATOM 7105 N N . GLY B 1 112 ? 5.918 -13.648 27 1 96.19 112 GLY B N 1
ATOM 7106 C CA . GLY B 1 112 ? 6.645 -14.648 26.25 1 96.19 112 GLY B CA 1
ATOM 7107 C C . GLY B 1 112 ? 5.828 -15.898 25.969 1 96.19 112 GLY B C 1
ATOM 7108 O O . GLY B 1 112 ? 5.816 -16.406 24.844 1 96.19 112 GLY B O 1
ATOM 7109 N N . GLU B 1 113 ? 5.207 -16.359 26.984 1 95.94 113 GLU B N 1
ATOM 7110 C CA . GLU B 1 113 ? 4.379 -17.562 26.859 1 95.94 113 GLU B CA 1
ATOM 7111 C C . GLU B 1 113 ? 3.211 -17.312 25.906 1 95.94 113 GLU B C 1
ATOM 7113 O O . GLU B 1 113 ? 2.91 -18.172 25.062 1 95.94 113 GLU B O 1
ATOM 7118 N N . LYS B 1 114 ? 2.629 -16.188 26.062 1 95.25 114 LYS B N 1
ATOM 7119 C CA . LYS B 1 114 ? 1.474 -15.828 25.25 1 95.25 114 LYS B CA 1
ATOM 7120 C C . LYS B 1 114 ? 1.825 -15.836 23.766 1 95.25 114 LYS B C 1
ATOM 7122 O O . LYS B 1 114 ? 1.027 -16.281 22.938 1 95.25 114 LYS B O 1
ATOM 7127 N N . HIS B 1 115 ? 2.957 -15.391 23.375 1 96.44 115 HIS B N 1
ATOM 7128 C CA . HIS B 1 115 ? 3.352 -15.242 21.984 1 96.44 115 HIS B CA 1
ATOM 7129 C C . HIS B 1 115 ? 4.234 -16.406 21.531 1 96.44 115 HIS B C 1
ATOM 7131 O O . HIS B 1 115 ? 4.82 -16.359 20.453 1 96.44 115 HIS B O 1
ATOM 7137 N N . ALA B 1 116 ? 4.352 -17.438 22.359 1 95.88 116 ALA B N 1
ATOM 7138 C CA . ALA B 1 116 ? 5.121 -18.641 22.062 1 95.88 116 ALA B CA 1
ATOM 7139 C C . ALA B 1 116 ? 6.582 -18.312 21.766 1 95.88 116 ALA B C 1
ATOM 7141 O O . ALA B 1 116 ? 7.172 -18.844 20.828 1 95.88 116 ALA B O 1
ATOM 7142 N N . LEU B 1 117 ? 7.148 -17.328 22.516 1 97.06 117 LEU B N 1
ATOM 7143 C CA . LEU B 1 117 ? 8.562 -17 22.422 1 97.06 117 LEU B CA 1
ATOM 7144 C C . LEU B 1 117 ? 9.398 -17.953 23.281 1 97.06 117 LEU B C 1
ATOM 7146 O O . LEU B 1 117 ? 8.883 -18.547 24.234 1 97.06 117 LEU B O 1
ATOM 7150 N N . PRO B 1 118 ? 10.68 -18.109 22.922 1 95.81 118 PRO B N 1
ATOM 7151 C CA . PRO B 1 118 ? 11.523 -18.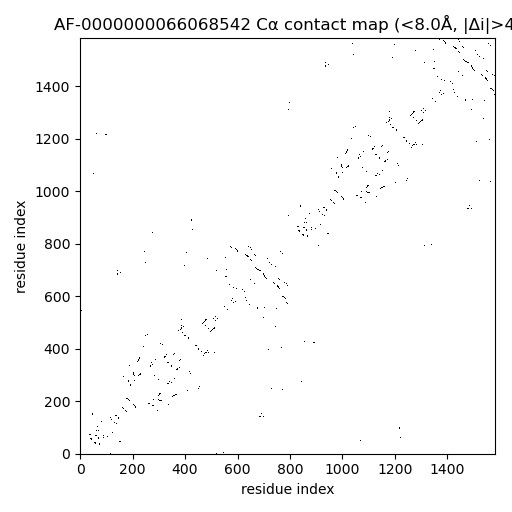969 23.734 1 95.81 118 PRO B CA 1
ATOM 7152 C C . PRO B 1 118 ? 11.664 -18.469 25.172 1 95.81 118 PRO B C 1
ATOM 7154 O O . PRO B 1 118 ? 11.766 -17.266 25.406 1 95.81 118 PRO B O 1
ATOM 7157 N N . ALA B 1 119 ? 11.711 -19.375 26.094 1 93.38 119 ALA B N 1
ATOM 7158 C CA . ALA B 1 119 ? 11.914 -19.047 27.516 1 93.38 119 ALA B CA 1
ATOM 7159 C C . ALA B 1 119 ? 13.398 -19.109 27.875 1 93.38 119 ALA B C 1
ATOM 7161 O O . ALA B 1 119 ? 14.133 -19.969 27.406 1 93.38 119 ALA B O 1
ATOM 7162 N N . PHE B 1 120 ? 13.734 -18.141 28.641 1 94.44 120 PHE B N 1
ATOM 7163 C CA . PHE B 1 120 ? 15.094 -18.109 29.156 1 94.44 120 PHE B CA 1
ATOM 7164 C C . PHE B 1 120 ? 15.102 -18.359 30.656 1 94.44 120 PHE B C 1
ATOM 7166 O O . PHE B 1 120 ? 14.172 -17.969 31.375 1 94.44 120 PHE B O 1
ATOM 7173 N N . LYS B 1 121 ? 16.156 -19.016 31.234 1 95.5 121 LYS B N 1
ATOM 7174 C CA . LYS B 1 121 ? 16.375 -19.219 32.656 1 95.5 121 LYS B CA 1
ATOM 7175 C C . LYS B 1 121 ? 17.25 -18.109 33.25 1 95.5 121 LYS B C 1
ATOM 7177 O O . LYS B 1 121 ? 17.625 -17.172 32.562 1 95.5 121 LYS B O 1
ATOM 7182 N N . ASP B 1 122 ? 17.359 -18.203 34.562 1 98.06 122 ASP B N 1
ATOM 7183 C CA . ASP B 1 122 ? 18.375 -17.344 35.156 1 98.06 122 ASP B CA 1
ATOM 7184 C C . ASP B 1 122 ? 19.734 -17.547 34.5 1 98.06 122 ASP B C 1
ATOM 7186 O O . ASP B 1 122 ? 20.141 -18.688 34.25 1 98.06 122 ASP B O 1
ATOM 7190 N N . LEU B 1 123 ? 20.312 -16.484 34.156 1 98.62 123 LEU B N 1
ATOM 7191 C CA . LEU B 1 123 ? 21.656 -16.547 33.594 1 98.62 123 LEU B CA 1
ATOM 7192 C C . LEU B 1 123 ? 22.719 -16.234 34.625 1 98.62 123 LEU B C 1
ATOM 7194 O O . LEU B 1 123 ? 22.812 -15.086 35.094 1 98.62 123 LEU B O 1
ATOM 7198 N N . THR B 1 124 ? 23.562 -17.219 34.938 1 98.12 124 THR B N 1
ATOM 7199 C CA . THR B 1 124 ? 24.484 -17.078 36.031 1 98.12 124 THR B CA 1
ATOM 7200 C C . THR B 1 124 ? 25.922 -17.219 35.562 1 98.12 124 THR B C 1
ATOM 7202 O O . THR B 1 124 ? 26.859 -17.281 36.375 1 98.12 124 THR B O 1
ATOM 7205 N N . SER B 1 125 ? 26.125 -17.375 34.281 1 97.75 125 SER B N 1
ATOM 7206 C CA . SER B 1 125 ? 27.469 -17.469 33.719 1 97.75 125 SER B CA 1
ATOM 7207 C C . SER B 1 125 ? 27.531 -16.766 32.344 1 97.75 125 SER B C 1
ATOM 7209 O O . SER B 1 125 ? 26.5 -16.531 31.719 1 97.75 125 SER B O 1
ATOM 7211 N N . LYS B 1 126 ? 28.766 -16.5 31.859 1 97.62 126 LYS B N 1
ATOM 7212 C CA . LYS B 1 126 ? 28.969 -15.891 30.547 1 97.62 126 LYS B CA 1
ATOM 7213 C C . LYS B 1 126 ? 28.562 -16.828 29.422 1 97.62 126 LYS B C 1
ATOM 7215 O O . LYS B 1 126 ? 28.016 -16.391 28.406 1 97.62 126 LYS B O 1
ATOM 7220 N N . GLU B 1 127 ? 28.766 -18.109 29.609 1 97.56 127 GLU B N 1
ATOM 7221 C CA . GLU B 1 127 ? 28.406 -19.094 28.609 1 97.56 127 GLU B CA 1
ATOM 7222 C C . GLU B 1 127 ? 26.891 -19.141 28.391 1 97.56 127 GLU B C 1
ATOM 7224 O O . GLU B 1 127 ? 26.422 -19.188 27.25 1 97.56 127 GLU B O 1
ATOM 7229 N N . GLU B 1 128 ? 26.219 -19.109 29.531 1 98 128 GLU B N 1
ATOM 7230 C CA . GLU B 1 128 ? 24.75 -19.094 29.438 1 98 128 GLU B CA 1
ATOM 7231 C C . GLU B 1 128 ? 24.266 -17.812 28.766 1 98 128 GLU B C 1
ATOM 7233 O O . GLU B 1 128 ? 23.312 -17.844 27.984 1 98 128 GLU B O 1
ATOM 7238 N N . LEU B 1 129 ? 24.906 -16.703 29.109 1 98.62 129 LEU B N 1
ATOM 7239 C CA . LEU B 1 129 ? 24.547 -15.422 28.516 1 98.62 129 LEU B CA 1
ATOM 7240 C C . LEU B 1 129 ? 24.75 -15.43 27.016 1 98.62 129 LEU B C 1
ATOM 7242 O O . LEU B 1 129 ? 23.891 -14.984 26.25 1 98.62 129 LEU B O 1
ATOM 7246 N N . ILE B 1 130 ? 25.891 -15.953 26.562 1 98.75 130 ILE B N 1
ATOM 7247 C CA . ILE B 1 130 ? 26.234 -16.016 25.141 1 98.75 130 ILE B CA 1
ATOM 7248 C C . ILE B 1 130 ? 25.203 -16.859 24.406 1 98.75 130 ILE B C 1
ATOM 7250 O O . ILE B 1 130 ? 24.688 -16.453 23.359 1 98.75 130 ILE B O 1
ATOM 7254 N N . PHE B 1 131 ? 24.891 -18 24.922 1 98.56 131 PHE B N 1
ATOM 7255 C CA . PHE B 1 131 ? 23.938 -18.891 24.266 1 98.56 131 PHE B CA 1
ATOM 7256 C C . PHE B 1 131 ? 22.547 -18.281 24.25 1 98.56 131 PHE B C 1
ATOM 7258 O O . PHE B 1 131 ? 21.797 -18.453 23.281 1 98.56 131 PHE B O 1
ATOM 7265 N N . ALA B 1 132 ? 22.188 -17.562 25.328 1 98.56 132 ALA B N 1
ATOM 7266 C CA . ALA B 1 132 ? 20.891 -16.891 25.375 1 98.56 132 ALA B CA 1
ATOM 7267 C C . ALA B 1 132 ? 20.766 -15.852 24.25 1 98.56 132 ALA B C 1
ATOM 7269 O O . ALA B 1 132 ? 19.703 -15.727 23.625 1 98.56 132 ALA B O 1
ATOM 7270 N N . PHE B 1 133 ? 21.797 -15.156 23.984 1 98.81 133 PHE B N 1
ATOM 7271 C CA . PHE B 1 133 ? 21.75 -14.156 22.922 1 98.81 133 PHE B CA 1
ATOM 7272 C C . PHE B 1 133 ? 21.703 -14.828 21.547 1 98.81 133 PHE B C 1
ATOM 7274 O O . PHE B 1 133 ? 21.078 -14.312 20.609 1 98.81 133 PHE B O 1
ATOM 7281 N N . TYR B 1 134 ? 22.391 -16.016 21.406 1 98.81 134 TYR B N 1
ATOM 7282 C CA . TYR B 1 134 ? 22.266 -16.766 20.156 1 98.81 134 TYR B CA 1
ATOM 7283 C C . TYR B 1 134 ? 20.797 -17.109 19.875 1 98.81 134 TYR B C 1
ATOM 7285 O O . TYR B 1 134 ? 20.312 -16.891 18.766 1 98.81 134 TYR B O 1
ATOM 7293 N N . ARG B 1 135 ? 20.172 -17.625 20.891 1 98.44 135 ARG B N 1
ATOM 7294 C CA . ARG B 1 135 ? 18.75 -17.969 20.75 1 98.44 135 ARG B CA 1
ATOM 7295 C C . ARG B 1 135 ? 17.906 -16.719 20.484 1 98.44 135 ARG B C 1
ATOM 7297 O O . ARG B 1 135 ? 17 -16.734 19.656 1 98.44 135 ARG B O 1
ATOM 7304 N N . LEU B 1 136 ? 18.203 -15.625 21.172 1 98.69 136 LEU B N 1
ATOM 7305 C CA . LEU B 1 136 ? 17.453 -14.383 21.016 1 98.69 136 LEU B CA 1
ATOM 7306 C C . LEU B 1 136 ? 17.562 -13.859 19.594 1 98.69 136 LEU B C 1
ATOM 7308 O O . LEU B 1 136 ? 16.547 -13.445 19.016 1 98.69 136 LEU B O 1
ATOM 7312 N N . LEU B 1 137 ? 18.734 -13.914 19.016 1 98.75 137 LEU B N 1
ATOM 7313 C CA . LEU B 1 137 ? 18.953 -13.438 17.656 1 98.75 137 LEU B CA 1
ATOM 7314 C C . LEU B 1 137 ? 18.125 -14.219 16.641 1 98.75 137 LEU B C 1
ATOM 7316 O O . LEU B 1 137 ? 17.766 -13.703 15.586 1 98.75 137 LEU B O 1
ATOM 7320 N N . ASN B 1 138 ? 17.797 -15.461 16.984 1 98.5 138 ASN B N 1
ATOM 7321 C CA . ASN B 1 138 ? 17.016 -16.328 16.125 1 98.5 138 ASN B CA 1
ATOM 7322 C C . ASN B 1 138 ? 15.531 -16.281 16.484 1 98.5 138 ASN B C 1
ATOM 7324 O O . ASN B 1 138 ? 14.742 -17.109 15.992 1 98.5 138 ASN B O 1
ATOM 7328 N N . THR B 1 139 ? 15.148 -15.367 17.375 1 98.44 139 THR B N 1
ATOM 7329 C CA . THR B 1 139 ? 13.773 -15.281 17.844 1 98.44 139 THR B CA 1
ATOM 7330 C C . THR B 1 139 ? 12.984 -14.25 17.047 1 98.44 139 THR B C 1
ATOM 7332 O O . THR B 1 139 ? 13.5 -13.172 16.75 1 98.44 139 THR B O 1
ATOM 7335 N N . ARG B 1 140 ? 11.742 -14.586 16.656 1 97.25 140 ARG B N 1
ATOM 7336 C CA . ARG B 1 140 ? 10.875 -13.664 15.922 1 97.25 140 ARG B CA 1
ATOM 7337 C C . ARG B 1 140 ? 10.5 -12.469 16.781 1 97.25 140 ARG B C 1
ATOM 7339 O O . ARG B 1 140 ? 10.102 -12.633 17.938 1 97.25 140 ARG B O 1
ATOM 7346 N N . SER B 1 141 ? 10.664 -11.328 16.219 1 97.5 141 SER B N 1
ATOM 7347 C CA . SER B 1 141 ? 10.305 -10.062 16.875 1 97.5 141 SER B CA 1
ATOM 7348 C C . SER B 1 141 ? 8.82 -9.75 16.672 1 97.5 141 SER B C 1
ATOM 7350 O O . SER B 1 141 ? 8.109 -10.477 15.977 1 97.5 141 SER B O 1
ATOM 7352 N N . LYS B 1 142 ? 8.359 -8.727 17.312 1 96.56 142 LYS B N 1
ATOM 7353 C CA . LYS B 1 142 ? 6.961 -8.32 17.266 1 96.56 142 LYS B CA 1
ATOM 7354 C C . LYS B 1 142 ? 6.516 -8.07 15.828 1 96.56 142 LYS B C 1
ATOM 7356 O O . LYS B 1 142 ? 5.352 -8.273 15.484 1 96.56 142 LYS B O 1
ATOM 7361 N N . ASN B 1 143 ? 7.398 -7.637 14.938 1 96.31 143 ASN B N 1
ATOM 7362 C CA . ASN B 1 143 ? 7.027 -7.371 13.547 1 96.31 143 ASN B CA 1
ATOM 7363 C C . ASN B 1 143 ? 6.988 -8.656 12.719 1 96.31 143 ASN B C 1
ATOM 7365 O O . ASN B 1 143 ? 6.727 -8.617 11.516 1 96.31 143 ASN B O 1
ATOM 7369 N N . GLY B 1 144 ? 7.34 -9.75 13.258 1 96.56 144 GLY B N 1
ATOM 7370 C CA . GLY B 1 144 ? 7.184 -11.039 12.617 1 96.56 144 GLY B CA 1
ATOM 7371 C C . GLY B 1 144 ? 8.484 -11.594 12.062 1 96.56 144 GLY B C 1
ATOM 7372 O O . GLY B 1 144 ? 8.562 -12.766 11.695 1 96.56 144 GLY B O 1
ATOM 7373 N N . GLN B 1 145 ? 9.57 -10.82 12.008 1 97.25 145 GLN B N 1
ATOM 7374 C CA . GLN B 1 145 ? 10.875 -11.281 11.547 1 97.25 145 GLN B CA 1
ATOM 7375 C C . GLN B 1 145 ? 11.758 -11.695 12.719 1 97.25 145 GLN B C 1
ATOM 7377 O O . GLN B 1 145 ? 11.508 -11.305 13.859 1 97.25 145 GLN B O 1
ATOM 7382 N N . ILE B 1 146 ? 12.766 -12.484 12.461 1 98 146 ILE B N 1
ATOM 7383 C CA . ILE B 1 146 ? 13.703 -12.789 13.539 1 98 146 ILE B CA 1
ATOM 7384 C C . ILE B 1 146 ? 14.539 -11.547 13.852 1 98 146 ILE B C 1
ATOM 7386 O O . ILE B 1 146 ? 14.672 -10.648 13.016 1 98 146 ILE B O 1
ATOM 7390 N N . LEU B 1 147 ? 15.078 -11.492 15.016 1 98.56 147 LEU B N 1
ATOM 7391 C CA . LEU B 1 147 ? 15.797 -10.312 15.484 1 98.56 147 LEU B CA 1
ATOM 7392 C C . LEU B 1 147 ? 16.984 -9.992 14.578 1 98.56 147 LEU B C 1
ATOM 7394 O O . LEU B 1 147 ? 17.297 -8.828 14.359 1 98.56 147 LEU B O 1
ATOM 7398 N N . LEU B 1 148 ? 17.672 -11 13.984 1 98.25 148 LEU B N 1
ATOM 7399 C CA . LEU B 1 148 ? 18.781 -10.781 13.047 1 98.25 148 LEU B CA 1
ATOM 7400 C C . LEU B 1 148 ? 18.312 -9.961 11.852 1 98.25 148 LEU B C 1
ATOM 7402 O O . LEU B 1 148 ? 19.062 -9.109 11.359 1 98.25 148 LEU B O 1
ATOM 7406 N N . ASP B 1 149 ? 17.094 -10.266 11.375 1 97.88 149 ASP B N 1
ATOM 7407 C CA . ASP B 1 149 ? 16.562 -9.523 10.242 1 97.88 149 ASP B CA 1
ATOM 7408 C C . ASP B 1 149 ? 16.25 -8.078 10.633 1 97.88 149 ASP B C 1
ATOM 7410 O O . ASP B 1 149 ? 16.406 -7.16 9.82 1 97.88 149 ASP B O 1
ATOM 7414 N N . VAL B 1 150 ? 15.727 -7.906 11.867 1 97.56 150 VAL B N 1
ATOM 7415 C CA . VAL B 1 150 ? 15.492 -6.555 12.359 1 97.56 150 VAL B CA 1
ATOM 7416 C C . VAL B 1 150 ? 16.797 -5.773 12.383 1 97.56 150 VAL B C 1
ATOM 7418 O O . VAL B 1 150 ? 16.844 -4.617 11.961 1 97.56 150 VAL B O 1
ATOM 7421 N N . MET B 1 151 ? 17.859 -6.406 12.875 1 97.94 151 MET B N 1
ATOM 7422 C CA . MET B 1 151 ? 19.188 -5.797 12.906 1 97.94 151 MET B CA 1
ATOM 7423 C C . MET B 1 151 ? 19.672 -5.477 11.492 1 97.94 151 MET B C 1
ATOM 7425 O O . MET B 1 151 ? 20.281 -4.426 11.266 1 97.94 151 MET B O 1
ATOM 7429 N N . ALA B 1 152 ? 19.391 -6.398 10.57 1 97.62 152 ALA B N 1
ATOM 7430 C CA . ALA B 1 152 ? 19.766 -6.164 9.18 1 97.62 152 ALA B CA 1
ATOM 7431 C C . ALA B 1 152 ? 19.109 -4.898 8.641 1 97.62 152 ALA B C 1
ATOM 7433 O O . ALA B 1 152 ? 19.75 -4.113 7.934 1 97.62 152 ALA B O 1
ATOM 7434 N N . GLY B 1 153 ? 17.797 -4.754 8.969 1 96.25 153 GLY B N 1
ATOM 7435 C CA . GLY B 1 153 ? 17.078 -3.568 8.539 1 96.25 153 GLY B CA 1
ATOM 7436 C C . GLY B 1 153 ? 17.656 -2.283 9.102 1 96.25 153 GLY B C 1
ATOM 7437 O O . GLY B 1 153 ? 17.438 -1.203 8.555 1 96.25 153 GLY B O 1
ATOM 7438 N N . LYS B 1 154 ? 18.453 -2.432 10.188 1 96.31 154 LYS B N 1
ATOM 7439 C CA . LYS B 1 154 ? 19.047 -1.267 10.836 1 96.31 154 LYS B CA 1
ATOM 7440 C C . LYS B 1 154 ? 20.5 -1.089 10.406 1 96.31 154 LYS B C 1
ATOM 7442 O O . LYS B 1 154 ? 21.188 -0.195 10.898 1 96.31 154 LYS B O 1
ATOM 7447 N N . GLY B 1 155 ? 21.047 -1.998 9.602 1 96.06 155 GLY B N 1
ATOM 7448 C CA . GLY B 1 155 ? 22.328 -1.771 8.953 1 96.06 155 GLY B CA 1
ATOM 7449 C C . GLY B 1 155 ? 23.438 -2.621 9.531 1 96.06 155 GLY B C 1
ATOM 7450 O O . GLY B 1 155 ? 24.609 -2.467 9.156 1 96.06 155 GLY B O 1
ATOM 7451 N N . TYR B 1 156 ? 23.125 -3.559 10.469 1 97.81 156 TYR B N 1
ATOM 7452 C CA . TYR B 1 156 ? 24.172 -4.32 11.148 1 97.81 156 TYR B CA 1
ATOM 7453 C C . TYR B 1 156 ? 25.062 -5.039 10.148 1 97.81 156 TYR B C 1
ATOM 7455 O O . TYR B 1 156 ? 26.281 -5.07 10.312 1 97.81 156 TYR B O 1
ATOM 7463 N N . PHE B 1 157 ? 24.531 -5.621 9.133 1 98.06 157 PHE B N 1
ATOM 7464 C CA . PHE B 1 157 ? 25.266 -6.527 8.273 1 98.06 157 PHE B CA 1
ATOM 7465 C C . PHE B 1 157 ? 25.953 -5.766 7.145 1 98.06 157 PHE B C 1
ATOM 7467 O O . PHE B 1 157 ? 26.672 -6.355 6.328 1 98.06 157 PHE B O 1
ATOM 7474 N N . THR B 1 158 ? 25.812 -4.441 7.027 1 96.38 158 THR B N 1
ATOM 7475 C CA . THR B 1 158 ? 26.484 -3.654 6.004 1 96.38 158 THR B CA 1
ATOM 7476 C C . THR B 1 158 ? 28 -3.742 6.172 1 96.38 158 THR B C 1
ATOM 7478 O O . THR B 1 158 ? 28.75 -3.498 5.223 1 96.38 158 THR B O 1
ATOM 7481 N N . GLN B 1 159 ? 28.516 -4.117 7.387 1 96.81 159 GLN B N 1
ATOM 7482 C CA . GLN B 1 159 ? 29.938 -4.277 7.656 1 96.81 159 GLN B CA 1
ATOM 7483 C C . GLN B 1 159 ? 30.531 -5.398 6.809 1 96.81 159 GLN B C 1
ATOM 7485 O O . GLN B 1 159 ? 31.75 -5.449 6.605 1 96.81 159 GLN B O 1
ATOM 7490 N N . PHE B 1 160 ? 29.688 -6.262 6.273 1 97.56 160 PHE B N 1
ATOM 7491 C CA . PHE B 1 160 ? 30.172 -7.395 5.5 1 97.56 160 PHE B CA 1
ATOM 7492 C C . PHE B 1 160 ? 29.969 -7.164 4.008 1 97.56 160 PHE B C 1
ATOM 7494 O O . PHE B 1 160 ? 30.328 -8.008 3.186 1 97.56 160 PHE B O 1
ATOM 7501 N N . TRP B 1 161 ? 29.312 -6.047 3.641 1 96.12 161 TRP B N 1
ATOM 7502 C CA . TRP B 1 161 ? 29.094 -5.742 2.23 1 96.12 161 TRP B CA 1
ATOM 7503 C C . TRP B 1 161 ? 30.422 -5.715 1.468 1 96.12 161 TRP B C 1
ATOM 7505 O O . TRP B 1 161 ? 31.422 -5.215 1.976 1 96.12 161 TRP B O 1
ATOM 7515 N N . GLY B 1 162 ? 30.484 -6.293 0.274 1 94.12 162 GLY B N 1
ATOM 7516 C CA . GLY B 1 162 ? 31.656 -6.258 -0.58 1 94.12 162 GLY B CA 1
ATOM 7517 C C . GLY B 1 162 ? 32.594 -7.438 -0.362 1 94.12 162 GLY B C 1
ATOM 7518 O O . GLY B 1 162 ? 33.531 -7.648 -1.136 1 94.12 162 GLY B O 1
ATOM 7519 N N . GLU B 1 163 ? 32.312 -8.273 0.622 1 94.69 163 GLU B N 1
ATOM 7520 C CA . GLU B 1 163 ? 33.188 -9.406 0.913 1 94.69 163 GLU B CA 1
ATOM 7521 C C . GLU B 1 163 ? 33.031 -10.5 -0.141 1 94.69 163 GLU B C 1
ATOM 7523 O O . GLU B 1 163 ? 33.969 -11.297 -0.344 1 94.69 163 GLU B O 1
ATOM 7528 N N . GLY B 1 164 ? 31.906 -10.555 -0.769 1 94.25 164 GLY B N 1
ATOM 7529 C CA . GLY B 1 164 ? 31.719 -11.492 -1.865 1 94.25 164 GLY B CA 1
ATOM 7530 C C . GLY B 1 164 ? 31.656 -12.938 -1.413 1 94.25 164 GLY B C 1
ATOM 7531 O O . GLY B 1 164 ? 32.25 -13.812 -2.045 1 94.25 164 GLY B O 1
ATOM 7532 N N . LYS B 1 165 ? 31.094 -13.164 -0.316 1 96.5 165 LYS B N 1
ATOM 7533 C CA . LYS B 1 165 ? 30.906 -14.523 0.176 1 96.5 165 LYS B CA 1
ATOM 7534 C C . LYS B 1 165 ? 29.594 -14.664 0.926 1 96.5 165 LYS B C 1
ATOM 7536 O O . LYS B 1 165 ? 29.094 -13.688 1.496 1 96.5 165 LYS B O 1
ATOM 7541 N N . PHE B 1 166 ? 29.047 -15.898 0.889 1 98 166 PHE B N 1
ATOM 7542 C CA . PHE B 1 166 ? 27.891 -16.219 1.709 1 98 166 PHE B CA 1
ATOM 7543 C C . PHE B 1 166 ? 28.281 -16.359 3.176 1 98 166 PHE B C 1
ATOM 7545 O O . PHE B 1 166 ? 29.344 -16.891 3.492 1 98 166 PHE B O 1
ATOM 7552 N N . MET B 1 167 ? 27.531 -15.82 4.043 1 98.38 167 MET B N 1
ATOM 7553 C CA . MET B 1 167 ? 27.609 -16.078 5.477 1 98.38 167 MET B CA 1
ATOM 7554 C C . MET B 1 167 ? 26.328 -16.734 5.996 1 98.38 167 MET B C 1
ATOM 7556 O O . MET B 1 167 ? 25.234 -16.328 5.613 1 98.38 167 MET B O 1
ATOM 7560 N N . LEU B 1 168 ? 26.516 -17.766 6.746 1 98.44 168 LEU B N 1
ATOM 7561 C CA . LEU B 1 168 ? 25.375 -18.531 7.25 1 98.44 168 LEU B CA 1
ATOM 7562 C C . LEU B 1 168 ? 25.25 -18.391 8.766 1 98.44 168 LEU B C 1
ATOM 7564 O O . LEU B 1 168 ? 26.25 -18.203 9.461 1 98.44 168 LEU B O 1
ATOM 7568 N N . PHE B 1 169 ? 24.125 -18.391 9.289 1 98.69 169 PHE B N 1
ATOM 7569 C CA . PHE B 1 169 ? 23.766 -18.375 10.703 1 98.69 169 PHE B CA 1
ATOM 7570 C C . PHE B 1 169 ? 22.547 -19.266 10.961 1 98.69 169 PHE B C 1
ATOM 7572 O O . PHE B 1 169 ? 21.5 -19.094 10.312 1 98.69 169 PHE B O 1
ATOM 7579 N N . ASN B 1 170 ? 22.656 -20.281 11.875 1 98.56 170 ASN B N 1
ATOM 7580 C CA . ASN B 1 170 ? 21.609 -21.234 12.18 1 98.56 170 ASN B CA 1
ATOM 7581 C C . ASN B 1 170 ? 21.109 -21.938 10.922 1 98.56 170 ASN B C 1
ATOM 7583 O O . ASN B 1 170 ? 19.906 -22.141 10.758 1 98.56 170 ASN B O 1
ATOM 7587 N N . GLY B 1 171 ? 21.984 -22.172 9.93 1 98.25 171 GLY B N 1
ATOM 7588 C CA . GLY B 1 171 ? 21.703 -22.922 8.719 1 98.25 171 GLY B CA 1
ATOM 7589 C C . GLY B 1 171 ? 21.094 -22.078 7.613 1 98.25 171 GLY B C 1
ATOM 7590 O O . GLY B 1 171 ? 20.703 -22.609 6.574 1 98.25 171 GLY B O 1
ATOM 7591 N N . LYS B 1 172 ? 21.078 -20.797 7.719 1 98.44 172 LYS B N 1
ATOM 7592 C CA . LYS B 1 172 ? 20.406 -19.891 6.785 1 98.44 172 LYS B CA 1
ATOM 7593 C C . LYS B 1 172 ? 21.359 -18.781 6.32 1 98.44 172 LYS B C 1
ATOM 7595 O O . LYS B 1 172 ? 22.328 -18.469 7.004 1 98.44 172 LYS B O 1
ATOM 7600 N N . SER B 1 173 ? 21.031 -18.266 5.145 1 98.69 173 SER B N 1
ATOM 7601 C CA . SER B 1 173 ? 21.875 -17.203 4.574 1 98.69 173 SER B CA 1
ATOM 7602 C C . SER B 1 173 ? 21.562 -15.852 5.203 1 98.69 173 SER B C 1
ATOM 7604 O O . SER B 1 173 ? 20.391 -15.531 5.457 1 98.69 173 SER B O 1
ATOM 7606 N N . LEU B 1 174 ? 22.578 -15.078 5.516 1 98.56 174 LEU B N 1
ATOM 7607 C CA . LEU B 1 174 ? 22.453 -13.75 6.105 1 98.56 174 LEU B CA 1
ATOM 7608 C C . LEU B 1 174 ? 22.422 -12.68 5.023 1 98.56 174 LEU B C 1
ATOM 7610 O O . LEU B 1 174 ? 22.938 -12.891 3.92 1 98.56 174 LEU B O 1
ATOM 7614 N N . PRO B 1 175 ? 21.766 -11.547 5.27 1 98.19 175 PRO B N 1
ATOM 7615 C CA . PRO B 1 175 ? 21.703 -10.453 4.297 1 98.19 175 PRO B CA 1
ATOM 7616 C C . PRO B 1 175 ? 23 -9.641 4.25 1 98.19 175 PRO B C 1
ATOM 7618 O O . PRO B 1 175 ? 23 -8.453 4.582 1 98.19 175 PRO B O 1
ATOM 7621 N N . VAL B 1 176 ? 24.094 -10.188 3.732 1 98.06 176 VAL B N 1
ATOM 7622 C CA . VAL B 1 176 ? 25.422 -9.578 3.768 1 98.06 176 VAL B CA 1
ATOM 7623 C C . VAL B 1 176 ? 25.766 -9.031 2.387 1 98.06 176 VAL B C 1
ATOM 7625 O O . VAL B 1 176 ? 26.906 -8.641 2.143 1 98.06 176 VAL B O 1
ATOM 7628 N N . PHE B 1 177 ? 24.844 -9.039 1.433 1 97.56 177 PHE B N 1
ATOM 7629 C CA . PHE B 1 177 ? 25.094 -8.531 0.087 1 97.56 177 PHE B CA 1
ATOM 7630 C C . PHE B 1 177 ? 24.562 -7.113 -0.071 1 97.56 177 PHE B C 1
ATOM 7632 O O . PHE B 1 177 ? 23.5 -6.777 0.477 1 97.56 177 PHE B O 1
ATOM 7639 N N . ASP B 1 178 ? 25.266 -6.328 -0.839 1 95.94 178 ASP B N 1
ATOM 7640 C CA . ASP B 1 178 ? 25.016 -4.895 -0.94 1 95.94 178 ASP B CA 1
ATOM 7641 C C . ASP B 1 178 ? 23.766 -4.617 -1.785 1 95.94 178 ASP B C 1
ATOM 7643 O O . ASP B 1 178 ? 23.844 -4.547 -3.014 1 95.94 178 ASP B O 1
ATOM 7647 N N . THR B 1 179 ? 22.656 -4.316 -1.161 1 93.38 179 THR B N 1
ATOM 7648 C CA . THR B 1 179 ? 21.391 -4.117 -1.854 1 93.38 179 THR B CA 1
ATOM 7649 C C . THR B 1 179 ? 21.328 -2.73 -2.488 1 93.38 179 THR B C 1
ATOM 7651 O O . THR B 1 179 ? 20.453 -2.447 -3.297 1 93.38 179 THR B O 1
ATOM 7654 N N . SER B 1 180 ? 22.25 -1.818 -2.205 1 92.25 180 SER B N 1
ATOM 7655 C CA . SER B 1 180 ? 22.297 -0.499 -2.824 1 92.25 180 SER B CA 1
ATOM 7656 C C . SER B 1 180 ? 22.922 -0.562 -4.215 1 92.25 180 SER B C 1
ATOM 7658 O O . SER B 1 180 ? 22.812 0.39 -4.992 1 92.25 180 SER B O 1
ATOM 7660 N N . GLN B 1 181 ? 23.5 -1.667 -4.504 1 93.5 181 GLN B N 1
ATOM 7661 C CA . GLN B 1 181 ? 24.203 -1.788 -5.77 1 93.5 181 GLN B CA 1
ATOM 7662 C C . GLN B 1 181 ? 23.75 -3.014 -6.551 1 93.5 181 GLN B C 1
ATOM 7664 O O . GLN B 1 181 ? 24.531 -3.654 -7.242 1 93.5 181 GLN B O 1
ATOM 7669 N N . VAL B 1 182 ? 22.547 -3.402 -6.375 1 95.31 182 VAL B N 1
ATOM 7670 C CA . VAL B 1 182 ? 22 -4.531 -7.121 1 95.31 182 VAL B CA 1
ATOM 7671 C C . VAL B 1 182 ? 22.141 -4.277 -8.617 1 95.31 182 VAL B C 1
ATOM 7673 O O . VAL B 1 182 ? 21.812 -3.191 -9.102 1 95.31 182 VAL B O 1
ATOM 7676 N N . ILE B 1 183 ? 22.734 -5.227 -9.344 1 96.56 183 ILE B N 1
ATOM 7677 C CA . ILE B 1 183 ? 22.797 -5.156 -10.797 1 96.56 183 ILE B CA 1
ATOM 7678 C C . ILE B 1 183 ? 21.438 -5.52 -11.398 1 96.56 183 ILE B C 1
ATOM 7680 O O . ILE B 1 183 ? 20.859 -6.543 -11.047 1 96.56 183 ILE B O 1
ATOM 7684 N N . ARG B 1 184 ? 20.953 -4.711 -12.234 1 96.31 184 ARG B N 1
ATOM 7685 C CA . ARG B 1 184 ? 19.656 -4.871 -12.883 1 96.31 184 ARG B CA 1
ATOM 7686 C C . ARG B 1 184 ? 19.797 -4.859 -14.398 1 96.31 184 ARG B C 1
ATOM 7688 O O . ARG B 1 184 ? 20.188 -3.846 -14.984 1 96.31 184 ARG B O 1
ATOM 7695 N N . GLU B 1 185 ? 19.484 -5.902 -15.031 1 97.25 185 GLU B N 1
ATOM 7696 C CA . GLU B 1 185 ? 19.734 -5.949 -16.469 1 97.25 185 GLU B CA 1
ATOM 7697 C C . GLU B 1 185 ? 18.641 -6.742 -17.188 1 97.25 185 GLU B C 1
ATOM 7699 O O . GLU B 1 185 ? 17.922 -7.523 -16.562 1 97.25 185 GLU B O 1
ATOM 7704 N N . VAL B 1 186 ? 18.469 -6.496 -18.422 1 97.62 186 VAL B N 1
ATOM 7705 C CA . VAL B 1 186 ? 17.578 -7.219 -19.312 1 97.62 186 VAL B CA 1
ATOM 7706 C C . VAL B 1 186 ? 18.375 -7.859 -20.438 1 97.62 186 VAL B C 1
ATOM 7708 O O . VAL B 1 186 ? 19.281 -7.23 -21 1 97.62 186 VAL B O 1
ATOM 7711 N N . VAL B 1 187 ? 18.156 -9.055 -20.688 1 98.38 187 VAL B N 1
ATOM 7712 C CA . VAL B 1 187 ? 18.766 -9.773 -21.812 1 98.38 187 VAL B CA 1
ATOM 7713 C C . VAL B 1 187 ? 17.672 -10.453 -22.641 1 98.38 187 VAL B C 1
ATOM 7715 O O . VAL B 1 187 ? 16.516 -10.508 -22.219 1 98.38 187 VAL B O 1
ATOM 7718 N N . TYR B 1 188 ? 18.016 -10.906 -23.812 1 98.5 188 TYR B N 1
ATOM 7719 C CA . TYR B 1 188 ? 17.062 -11.516 -24.734 1 98.5 188 TYR B CA 1
ATOM 7720 C C . TYR B 1 188 ? 17.484 -12.93 -25.109 1 98.5 188 TYR B C 1
ATOM 7722 O O . TYR B 1 188 ? 18.344 -13.109 -25.969 1 98.5 188 TYR B O 1
ATOM 7730 N N . VAL B 1 189 ? 16.812 -13.898 -24.531 1 98.75 189 VAL B N 1
ATOM 7731 C CA . VAL B 1 189 ? 17.109 -15.305 -24.797 1 98.75 189 VAL B CA 1
ATOM 7732 C C . VAL B 1 189 ? 16.453 -15.727 -26.109 1 98.75 189 VAL B C 1
ATOM 7734 O O . VAL B 1 189 ? 15.281 -15.414 -26.344 1 98.75 189 VAL B O 1
ATOM 7737 N N . GLN B 1 190 ? 17.172 -16.438 -26.953 1 98.56 190 GLN B N 1
ATOM 7738 C CA . GLN B 1 190 ? 16.625 -16.891 -28.219 1 98.56 190 GLN B CA 1
ATOM 7739 C C . GLN B 1 190 ? 15.93 -18.234 -28.062 1 98.56 190 GLN B C 1
ATOM 7741 O O . GLN B 1 190 ? 16.562 -19.219 -27.656 1 98.56 190 GLN B O 1
ATOM 7746 N N . SER B 1 191 ? 14.672 -18.297 -28.328 1 98.5 191 SER B N 1
ATOM 7747 C CA . SER B 1 191 ? 13.883 -19.516 -28.266 1 98.5 191 SER B CA 1
ATOM 7748 C C . SER B 1 191 ? 13.984 -20.312 -29.562 1 98.5 191 SER B C 1
ATOM 7750 O O . SER B 1 191 ? 14.328 -19.75 -30.609 1 98.5 191 SER B O 1
ATOM 7752 N N . ASP B 1 192 ? 13.711 -21.641 -29.516 1 98.19 192 ASP B N 1
ATOM 7753 C CA . ASP B 1 192 ? 13.547 -22.469 -30.703 1 98.19 192 ASP B CA 1
ATOM 7754 C C . ASP B 1 192 ? 12.18 -22.234 -31.344 1 98.19 192 ASP B C 1
ATOM 7756 O O . ASP B 1 192 ? 11.922 -22.703 -32.469 1 98.19 192 ASP B O 1
ATOM 7760 N N . LEU B 1 193 ? 11.281 -21.469 -30.688 1 98.25 193 LEU B N 1
ATOM 7761 C CA . LEU B 1 193 ? 9.914 -21.281 -31.156 1 98.25 193 LEU B CA 1
ATOM 7762 C C . LEU B 1 193 ? 9.828 -20.109 -32.125 1 98.25 193 LEU B C 1
ATOM 7764 O O . LEU B 1 193 ? 10.516 -19.094 -31.938 1 98.25 193 LEU B O 1
ATOM 7768 N N . ASP B 1 194 ? 9.078 -20.172 -33.156 1 97.88 194 ASP B N 1
ATOM 7769 C CA . ASP B 1 194 ? 8.617 -19.094 -34 1 97.88 194 ASP B CA 1
ATOM 7770 C C . ASP B 1 194 ? 7.094 -18.953 -33.969 1 97.88 194 ASP B C 1
ATOM 7772 O O . ASP B 1 194 ? 6.414 -19.297 -34.938 1 97.88 194 ASP B O 1
ATOM 7776 N N . THR B 1 195 ? 6.617 -18.391 -32.875 1 97.5 195 THR B N 1
ATOM 7777 C CA . THR B 1 195 ? 5.176 -18.422 -32.625 1 97.5 195 THR B CA 1
ATOM 7778 C C . THR B 1 195 ? 4.48 -17.312 -33.438 1 97.5 195 THR B C 1
ATOM 7780 O O . THR B 1 195 ? 3.268 -17.375 -33.656 1 97.5 195 THR B O 1
ATOM 7783 N N . ASP B 1 196 ? 5.184 -16.25 -33.844 1 96.19 196 ASP B N 1
ATOM 7784 C CA . ASP B 1 196 ? 4.551 -15.18 -34.594 1 96.19 196 ASP B CA 1
ATOM 7785 C C . ASP B 1 196 ? 4.715 -15.391 -36.094 1 96.19 196 ASP B C 1
ATOM 7787 O O . ASP B 1 196 ? 4.215 -14.602 -36.906 1 96.19 196 ASP B O 1
ATOM 7791 N N . GLY B 1 197 ?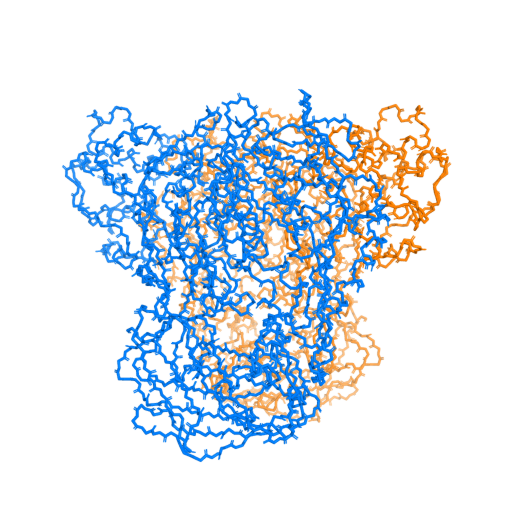 5.484 -16.359 -36.562 1 94.5 197 GLY B N 1
ATOM 7792 C CA . GLY B 1 197 ? 5.551 -16.812 -37.969 1 94.5 197 GLY B CA 1
ATOM 7793 C C . GLY B 1 197 ? 6.434 -15.93 -38.812 1 94.5 197 GLY B C 1
ATOM 7794 O O . GLY B 1 197 ? 6.25 -15.867 -40.031 1 94.5 197 GLY B O 1
ATOM 7795 N N . ASP B 1 198 ? 7.336 -15.25 -38.25 1 93.94 198 ASP B N 1
ATOM 7796 C CA . ASP B 1 198 ? 8.141 -14.344 -39.062 1 93.94 198 ASP B CA 1
ATOM 7797 C C . ASP B 1 198 ? 9.398 -15.039 -39.562 1 93.94 198 ASP B C 1
ATOM 7799 O O . ASP B 1 198 ? 10.25 -14.406 -40.219 1 93.94 198 ASP B O 1
ATOM 7803 N N . GLY B 1 199 ? 9.602 -16.234 -39.219 1 95.06 199 GLY B N 1
ATOM 7804 C CA . GLY B 1 199 ? 10.711 -17.031 -39.719 1 95.06 199 GLY B CA 1
ATOM 7805 C C . GLY B 1 199 ? 11.93 -17 -38.812 1 95.06 199 GLY B C 1
ATOM 7806 O O . GLY B 1 199 ? 12.93 -17.672 -39.094 1 95.06 199 GLY B O 1
ATOM 7807 N N . LYS B 1 200 ? 11.93 -16.297 -37.719 1 94.56 200 LYS B N 1
ATOM 7808 C CA . LYS B 1 200 ? 13.023 -16.219 -36.75 1 94.56 200 LYS B CA 1
ATOM 7809 C C . LYS B 1 200 ? 12.594 -16.75 -35.406 1 94.56 200 LYS B C 1
ATOM 7811 O O . LYS B 1 200 ? 11.414 -16.672 -35.031 1 94.56 200 LYS B O 1
ATOM 7816 N N . GLY B 1 201 ? 13.516 -17.375 -34.625 1 97.5 201 GLY B N 1
ATOM 7817 C CA . GLY B 1 201 ? 13.203 -17.75 -33.25 1 97.5 201 GLY B CA 1
ATOM 7818 C C . GLY B 1 201 ? 12.773 -16.578 -32.406 1 97.5 201 GLY B C 1
ATOM 7819 O O . GLY B 1 201 ? 13.312 -15.477 -32.531 1 97.5 201 GLY B O 1
ATOM 7820 N N . ASP B 1 202 ? 11.781 -16.797 -31.594 1 98.19 202 ASP B N 1
ATOM 7821 C CA . ASP B 1 202 ? 11.273 -15.734 -30.734 1 98.19 202 ASP B CA 1
ATOM 7822 C C . ASP B 1 202 ? 12.328 -15.305 -29.719 1 98.19 202 ASP B C 1
ATOM 7824 O O . ASP B 1 202 ? 13.016 -16.141 -29.141 1 98.19 202 ASP B O 1
ATOM 7828 N N . LEU B 1 203 ? 12.516 -14.008 -29.516 1 98.12 203 LEU B N 1
ATOM 7829 C CA . LEU B 1 203 ? 13.367 -13.484 -28.469 1 98.12 203 LEU B CA 1
ATOM 7830 C C . LEU B 1 203 ? 12.57 -13.281 -27.172 1 98.12 203 LEU B C 1
ATOM 7832 O O . LEU B 1 203 ? 11.516 -12.641 -27.188 1 98.12 203 LEU B O 1
ATOM 7836 N N . LEU B 1 204 ? 13.086 -13.883 -26.094 1 98.31 204 LEU B N 1
ATOM 7837 C CA . LEU B 1 204 ? 12.438 -13.844 -24.797 1 98.31 204 LEU B CA 1
ATOM 7838 C C . LEU B 1 204 ? 13.133 -12.844 -23.875 1 98.31 204 LEU B C 1
ATOM 7840 O O . LEU B 1 204 ? 14.242 -13.102 -23.406 1 98.31 204 LEU B O 1
ATOM 7844 N N . PRO B 1 205 ? 12.453 -11.703 -23.562 1 97.19 205 PRO B N 1
ATOM 7845 C CA . PRO B 1 205 ? 13.07 -10.812 -22.578 1 97.19 205 PRO B CA 1
ATOM 7846 C C . PRO B 1 205 ? 13.188 -11.445 -21.188 1 97.19 205 PRO B C 1
ATOM 7848 O O . PRO B 1 205 ? 12.227 -12.023 -20.688 1 97.19 205 PRO B O 1
ATOM 7851 N N . VAL B 1 206 ? 14.367 -11.375 -20.609 1 98.06 206 VAL B N 1
ATOM 7852 C CA . VAL B 1 206 ? 14.656 -11.883 -19.281 1 98.06 206 VAL B CA 1
ATOM 7853 C C . VAL B 1 206 ? 15.227 -10.766 -18.406 1 98.06 206 VAL B C 1
ATOM 7855 O O . VAL B 1 206 ? 16.203 -10.117 -18.781 1 98.06 206 VAL B O 1
ATOM 7858 N N . THR B 1 207 ? 14.594 -10.523 -17.297 1 97.75 207 THR B N 1
ATOM 7859 C CA . THR B 1 207 ? 15.047 -9.516 -16.344 1 97.75 207 THR B CA 1
ATOM 7860 C C . THR B 1 207 ? 15.812 -10.172 -15.188 1 97.75 207 THR B C 1
ATOM 7862 O O . THR B 1 207 ? 15.336 -11.141 -14.594 1 97.75 207 THR B O 1
ATOM 7865 N N . VAL B 1 208 ? 16.969 -9.625 -14.938 1 98 208 VAL B N 1
ATOM 7866 C CA . VAL B 1 208 ? 17.844 -10.195 -13.906 1 98 208 VAL B CA 1
ATOM 7867 C C . VAL B 1 208 ? 18.156 -9.141 -12.852 1 98 208 VAL B C 1
ATOM 7869 O O . VAL B 1 208 ? 18.562 -8.023 -13.188 1 98 208 VAL B O 1
ATOM 7872 N N . PHE B 1 209 ? 17.938 -9.43 -11.625 1 97.69 209 PHE B N 1
ATOM 7873 C CA . PHE B 1 209 ? 18.453 -8.727 -10.453 1 97.69 209 PHE B CA 1
ATOM 7874 C C . PHE B 1 209 ? 19.469 -9.586 -9.711 1 97.69 209 PHE B C 1
ATOM 7876 O O . PHE B 1 209 ? 19.156 -10.695 -9.281 1 97.69 209 PHE B O 1
ATOM 7883 N N . ARG B 1 210 ? 20.625 -9.172 -9.594 1 97.81 210 ARG B N 1
ATOM 7884 C CA . ARG B 1 210 ? 21.641 -10 -8.945 1 97.81 210 ARG B CA 1
ATOM 7885 C C . ARG B 1 210 ? 22.594 -9.148 -8.109 1 97.81 210 ARG B C 1
ATOM 7887 O O . ARG B 1 210 ? 22.781 -7.957 -8.391 1 97.81 210 ARG B O 1
ATOM 7894 N N . PRO B 1 211 ? 23.172 -9.711 -7.023 1 97.19 211 PRO B N 1
ATOM 7895 C CA . PRO B 1 211 ? 24.125 -8.953 -6.191 1 97.19 211 PRO B CA 1
ATOM 7896 C C . PRO B 1 211 ? 25.344 -8.477 -6.973 1 97.19 211 PRO B C 1
ATOM 7898 O O . PRO B 1 211 ? 25.844 -9.188 -7.844 1 97.19 211 PRO B O 1
ATOM 7901 N N . VAL B 1 212 ? 25.828 -7.344 -6.613 1 96.75 212 VAL B N 1
ATOM 7902 C CA . VAL B 1 212 ? 26.984 -6.75 -7.281 1 96.75 212 VAL B CA 1
ATOM 7903 C C . VAL B 1 212 ? 28.188 -7.668 -7.129 1 96.75 212 VAL B C 1
ATOM 7905 O O . VAL B 1 212 ? 29.047 -7.742 -8.023 1 96.75 212 VAL B O 1
ATOM 7908 N N . GLU B 1 213 ? 28.219 -8.469 -6.082 1 96.12 213 GLU B N 1
ATOM 7909 C CA . GLU B 1 213 ? 29.312 -9.391 -5.801 1 96.12 213 GLU B CA 1
ATOM 7910 C C . GLU B 1 213 ? 29.375 -10.5 -6.844 1 96.12 213 GLU B C 1
ATOM 7912 O O . GLU B 1 213 ? 30.406 -11.164 -6.992 1 96.12 213 GLU B O 1
ATOM 7917 N N . SER B 1 214 ? 28.297 -10.703 -7.547 1 96.69 214 SER B N 1
ATOM 7918 C CA . SER B 1 214 ? 28.266 -11.75 -8.562 1 96.69 214 SER B CA 1
ATOM 7919 C C . SER B 1 214 ? 29 -11.312 -9.828 1 96.69 214 SER B C 1
ATOM 7921 O O . SER B 1 214 ? 29.219 -12.125 -10.727 1 96.69 214 SER B O 1
ATOM 7923 N N . GLN B 1 215 ? 29.359 -10.078 -9.945 1 93.31 215 GLN B N 1
ATOM 7924 C CA . GLN B 1 215 ? 30.047 -9.578 -11.133 1 93.31 215 GLN B CA 1
ATOM 7925 C C . GLN B 1 215 ? 31.422 -10.227 -11.281 1 93.31 215 GLN B C 1
ATOM 7927 O O . GLN B 1 215 ? 31.781 -10.68 -12.367 1 93.31 215 GLN B O 1
ATOM 7932 N N . ASP B 1 216 ? 32.25 -10.336 -10.242 1 88.06 216 ASP B N 1
ATOM 7933 C CA . ASP B 1 216 ? 33.625 -10.828 -10.414 1 88.06 216 ASP B CA 1
ATOM 7934 C C . ASP B 1 216 ? 34.062 -11.648 -9.203 1 88.06 216 ASP B C 1
ATOM 7936 O O . ASP B 1 216 ? 35.156 -12.25 -9.211 1 88.06 216 ASP B O 1
ATOM 7940 N N . GLN B 1 217 ? 33.188 -11.758 -8.25 1 87.06 217 GLN B N 1
ATOM 7941 C CA . GLN B 1 217 ? 33.688 -12.32 -7 1 87.06 217 GLN B CA 1
ATOM 7942 C C . GLN B 1 217 ? 33.094 -13.703 -6.742 1 87.06 217 GLN B C 1
ATOM 7944 O O . GLN B 1 217 ? 33.719 -14.539 -6.098 1 87.06 217 GLN B O 1
ATOM 7949 N N . LEU B 1 218 ? 31.844 -13.812 -7.117 1 94.56 218 LEU B N 1
ATOM 7950 C CA . LEU B 1 218 ? 31.109 -14.977 -6.645 1 94.56 218 LEU B CA 1
ATOM 7951 C C . LEU B 1 218 ? 30.047 -15.383 -7.652 1 94.56 218 LEU B C 1
ATOM 7953 O O . LEU B 1 218 ? 29.328 -14.531 -8.18 1 94.56 218 LEU B O 1
ATOM 7957 N N . LYS B 1 219 ? 30.047 -16.719 -8.062 1 97 219 LYS B N 1
ATOM 7958 C CA . LYS B 1 219 ? 28.875 -17.219 -8.773 1 97 219 LYS B CA 1
ATOM 7959 C C . LYS B 1 219 ? 27.703 -17.438 -7.816 1 97 219 LYS B C 1
ATOM 7961 O O . LYS B 1 219 ? 27.891 -17.969 -6.715 1 97 219 LYS B O 1
ATOM 7966 N N . VAL B 1 220 ? 26.531 -17.062 -8.117 1 98.5 220 VAL B N 1
ATOM 7967 C CA . VAL B 1 220 ? 25.391 -17.125 -7.207 1 98.5 220 VAL B CA 1
ATOM 7968 C C . VAL B 1 220 ? 24.266 -17.953 -7.84 1 98.5 220 VAL B C 1
ATOM 7970 O O . VAL B 1 220 ? 24.172 -18.031 -9.062 1 98.5 220 VAL B O 1
ATOM 7973 N N . PRO B 1 221 ? 23.438 -18.656 -7.027 1 98.75 221 PRO B N 1
ATOM 7974 C CA . PRO B 1 221 ? 22.266 -19.328 -7.566 1 98.75 221 PRO B CA 1
ATOM 7975 C C . PRO B 1 221 ? 21.188 -18.344 -8.039 1 98.75 221 PRO B C 1
ATOM 7977 O O . PRO B 1 221 ? 21.266 -17.156 -7.746 1 98.75 221 PRO B O 1
ATOM 7980 N N . ALA B 1 222 ? 20.234 -18.828 -8.836 1 98.62 222 ALA B N 1
ATOM 7981 C CA . ALA B 1 222 ? 19.172 -17.984 -9.359 1 98.62 222 ALA B CA 1
ATOM 7982 C C . ALA B 1 222 ? 17.797 -18.484 -8.898 1 98.62 222 ALA B C 1
ATOM 7984 O O . ALA B 1 222 ? 17.547 -19.703 -8.875 1 98.62 222 ALA B O 1
ATOM 7985 N N . LEU B 1 223 ? 17.016 -17.609 -8.391 1 98.62 223 LEU B N 1
ATOM 7986 C CA . LEU B 1 223 ? 15.586 -17.844 -8.25 1 98.62 223 LEU B CA 1
ATOM 7987 C C . LEU B 1 223 ? 14.82 -17.297 -9.453 1 98.62 223 LEU B C 1
ATOM 7989 O O . LEU B 1 223 ? 14.742 -16.094 -9.656 1 98.62 223 LEU B O 1
ATOM 7993 N N . TYR B 1 224 ? 14.312 -18.203 -10.273 1 98.44 224 TYR B N 1
ATOM 7994 C CA . TYR B 1 224 ? 13.617 -17.844 -11.5 1 98.44 224 TYR B CA 1
ATOM 7995 C C . TYR B 1 224 ? 12.102 -17.859 -11.297 1 98.44 224 TYR B C 1
ATOM 7997 O O . TYR B 1 224 ? 11.531 -18.859 -10.859 1 98.44 224 TYR B O 1
ATOM 8005 N N . THR B 1 225 ? 11.453 -16.734 -11.508 1 98.19 225 THR B N 1
ATOM 8006 C CA . THR B 1 225 ? 10 -16.609 -11.531 1 98.19 225 THR B CA 1
ATOM 8007 C C . THR B 1 225 ? 9.492 -16.406 -12.953 1 98.19 225 THR B C 1
ATOM 8009 O O . THR B 1 225 ? 9.594 -15.312 -13.5 1 98.19 225 THR B O 1
ATOM 8012 N N . ALA B 1 226 ? 8.961 -17.469 -13.5 1 97.94 226 ALA B N 1
ATOM 8013 C CA . ALA B 1 226 ? 8.273 -17.359 -14.781 1 97.94 226 ALA B CA 1
ATOM 8014 C C . ALA B 1 226 ? 6.953 -16.594 -14.625 1 97.94 226 ALA B C 1
ATOM 8016 O O . ALA B 1 226 ? 6.027 -17.078 -13.969 1 97.94 226 ALA B O 1
ATOM 8017 N N . SER B 1 227 ? 6.887 -15.477 -15.18 1 96.44 227 SER B N 1
ATOM 8018 C CA . SER B 1 227 ? 5.738 -14.609 -14.93 1 96.44 227 SER B CA 1
ATOM 8019 C C . SER B 1 227 ? 5.184 -14.039 -16.234 1 96.44 227 SER B C 1
ATOM 8021 O O . SER B 1 227 ? 5.68 -13.023 -16.734 1 96.44 227 SER B O 1
ATOM 8023 N N . PRO B 1 228 ? 4.09 -14.594 -16.734 1 95.88 228 PRO B N 1
ATOM 8024 C CA . PRO B 1 228 ? 3.492 -14.039 -17.953 1 95.88 228 PRO B CA 1
ATOM 8025 C C . PRO B 1 228 ? 3 -12.609 -17.766 1 95.88 228 PRO B C 1
ATOM 8027 O O . PRO B 1 228 ? 2.727 -11.914 -18.75 1 95.88 228 PRO B O 1
ATOM 8030 N N . TYR B 1 229 ? 2.922 -12.203 -16.516 1 94.81 229 TYR B N 1
ATOM 8031 C CA . TYR B 1 229 ? 2.422 -10.867 -16.219 1 94.81 229 TYR B CA 1
ATOM 8032 C C . TYR B 1 229 ? 3.557 -9.844 -16.219 1 94.81 229 TYR B C 1
ATOM 8034 O O . TYR B 1 229 ? 3.314 -8.641 -16.188 1 94.81 229 TYR B O 1
ATOM 8042 N N . PHE B 1 230 ? 4.789 -10.367 -16.219 1 92.12 230 PHE B N 1
ATOM 8043 C CA . PHE B 1 230 ? 5.934 -9.484 -16.031 1 92.12 230 PHE B CA 1
ATOM 8044 C C . PHE B 1 230 ? 6.031 -8.461 -17.156 1 92.12 230 PHE B C 1
ATOM 8046 O O . PHE B 1 230 ? 5.949 -8.82 -18.328 1 92.12 230 PHE B O 1
ATOM 8053 N N . GLY B 1 231 ? 6.074 -7.25 -16.969 1 86.19 231 GLY B N 1
ATOM 8054 C CA . GLY B 1 231 ? 6.148 -6.203 -17.984 1 86.19 231 GLY B CA 1
ATOM 8055 C C . GLY B 1 231 ? 4.832 -5.48 -18.188 1 86.19 231 GLY B C 1
ATOM 8056 O O . GLY B 1 231 ? 4.773 -4.492 -18.922 1 86.19 231 GLY B O 1
ATOM 8057 N N . GLY B 1 232 ? 3.793 -6.047 -17.625 1 89.25 232 GLY B N 1
ATOM 8058 C CA . GLY B 1 232 ? 2.494 -5.395 -17.719 1 89.25 232 GLY B CA 1
ATOM 8059 C C . GLY B 1 232 ? 1.39 -6.332 -18.172 1 89.25 232 GLY B C 1
ATOM 8060 O O . GLY B 1 232 ? 1.66 -7.391 -18.75 1 89.25 232 GLY B O 1
ATOM 8061 N N . ILE B 1 233 ? 0.201 -5.977 -17.953 1 93.88 233 ILE B N 1
ATOM 8062 C CA . ILE B 1 233 ? -0.95 -6.773 -18.359 1 93.88 233 ILE B CA 1
ATOM 8063 C C . ILE B 1 233 ? -1.941 -5.902 -19.125 1 93.88 233 ILE B C 1
ATOM 8065 O O . ILE B 1 233 ? -1.984 -4.684 -18.922 1 93.88 233 ILE B O 1
ATOM 8069 N N . ILE B 1 234 ? -2.65 -6.453 -19.953 1 93.88 234 ILE B N 1
ATOM 8070 C CA . ILE B 1 234 ? -3.736 -5.797 -20.672 1 93.88 234 ILE B CA 1
ATOM 8071 C C . ILE B 1 234 ? -5.043 -5.961 -19.906 1 93.88 234 ILE B C 1
ATOM 8073 O O . ILE B 1 234 ? -5.484 -7.086 -19.656 1 93.88 234 ILE B O 1
ATOM 8077 N N . ASP B 1 235 ? -5.625 -4.914 -19.469 1 91.06 235 ASP B N 1
ATOM 8078 C CA . ASP B 1 235 ? -6.895 -4.945 -18.75 1 91.06 235 ASP B CA 1
ATOM 8079 C C . ASP B 1 235 ? -8.062 -5.16 -19.703 1 91.06 235 ASP B C 1
ATOM 8081 O O . ASP B 1 235 ? -8.539 -4.211 -20.328 1 91.06 235 ASP B O 1
ATOM 8085 N N . ASN B 1 236 ? -8.562 -6.344 -19.734 1 91 236 ASN B N 1
ATOM 8086 C CA . ASN B 1 236 ? -9.602 -6.66 -20.703 1 91 236 ASN B CA 1
ATOM 8087 C C . ASN B 1 236 ? -10.867 -7.188 -20.031 1 91 236 ASN B C 1
ATOM 8089 O O . ASN B 1 236 ? -11.672 -7.867 -20.656 1 91 236 ASN B O 1
ATOM 8093 N N . VAL B 1 237 ? -11.078 -6.922 -18.781 1 88.19 237 VAL B N 1
ATOM 8094 C CA . VAL B 1 237 ? -12.18 -7.488 -18 1 88.19 237 VAL B CA 1
ATOM 8095 C C . VAL B 1 237 ? -13.508 -7.133 -18.656 1 88.19 237 VAL B C 1
ATOM 8097 O O . VAL B 1 237 ? -14.438 -7.945 -18.672 1 88.19 237 VAL B O 1
ATOM 8100 N N . LYS B 1 238 ? -13.734 -6.039 -19.344 1 88.5 238 LYS B N 1
ATOM 8101 C CA . LYS B 1 238 ? -14.977 -5.555 -19.938 1 88.5 238 LYS B CA 1
ATOM 8102 C C . LYS B 1 238 ? -15.398 -6.406 -21.125 1 88.5 238 LYS B C 1
ATOM 8104 O O . LYS B 1 238 ? -16.547 -6.371 -21.547 1 88.5 238 LYS B O 1
ATOM 8109 N N . THR B 1 239 ? -14.344 -7.16 -21.578 1 91.75 239 THR B N 1
ATOM 8110 C CA . THR B 1 239 ? -14.633 -7.93 -22.781 1 91.75 239 THR B CA 1
ATOM 8111 C C . THR B 1 239 ? -14.727 -9.422 -22.453 1 91.75 239 THR B C 1
ATOM 8113 O O . THR B 1 239 ? -14.641 -10.258 -23.359 1 91.75 239 THR B O 1
ATOM 8116 N N . ASN B 1 240 ? -14.891 -9.859 -21.25 1 95.19 240 ASN B N 1
ATOM 8117 C CA . ASN B 1 240 ? -15.109 -11.25 -20.875 1 95.19 240 ASN B CA 1
ATOM 8118 C C . ASN B 1 240 ? -16.391 -11.805 -21.5 1 95.19 240 ASN B C 1
ATOM 8120 O O . ASN B 1 240 ? -17.297 -11.047 -21.828 1 95.19 240 ASN B O 1
ATOM 8124 N N . HIS B 1 241 ? -16.438 -13.07 -21.625 1 96.69 241 HIS B N 1
ATOM 8125 C CA . HIS B 1 241 ? -17.562 -13.727 -22.281 1 96.69 241 HIS B CA 1
ATOM 8126 C C . HIS B 1 241 ? -18.828 -13.602 -21.438 1 96.69 241 HIS B C 1
ATOM 8128 O O . HIS B 1 241 ? -18.766 -13.633 -20.203 1 96.69 241 HIS B O 1
ATOM 8134 N N . ASN B 1 242 ? -19.938 -13.555 -22.141 1 95.31 242 ASN B N 1
ATOM 8135 C CA . ASN B 1 242 ? -21.234 -13.641 -21.453 1 95.31 242 ASN B CA 1
ATOM 8136 C C . ASN B 1 242 ? -21.469 -15.047 -20.922 1 95.31 242 ASN B C 1
ATOM 8138 O O . ASN B 1 242 ? -21.188 -16.031 -21.594 1 95.31 242 ASN B O 1
ATOM 8142 N N . VAL B 1 243 ? -22 -15.172 -19.719 1 96.06 243 VAL B N 1
ATOM 8143 C CA . VAL B 1 243 ? -22.203 -16.484 -19.125 1 96.06 243 VAL B CA 1
ATOM 8144 C C . VAL B 1 243 ? -23.703 -16.766 -18.969 1 96.06 243 VAL B C 1
ATOM 8146 O O . VAL B 1 243 ? -24.109 -17.859 -18.562 1 96.06 243 VAL B O 1
ATOM 8149 N N . ASP B 1 244 ? -24.531 -15.758 -19.25 1 96.06 244 ASP B N 1
ATOM 8150 C CA . ASP B 1 244 ? -25.984 -15.906 -19.203 1 96.06 244 ASP B CA 1
ATOM 8151 C C . ASP B 1 244 ? -26.516 -16.516 -20.5 1 96.06 244 ASP B C 1
ATOM 8153 O O . ASP B 1 244 ? -27.188 -15.836 -21.281 1 96.06 244 ASP B O 1
ATOM 8157 N N . GLU B 1 245 ? -26.328 -17.781 -20.688 1 96.06 245 GLU B N 1
ATOM 8158 C CA . GLU B 1 245 ? -26.734 -18.516 -21.891 1 96.06 245 GLU B CA 1
ATOM 8159 C C . GLU B 1 245 ? -27.141 -19.938 -21.547 1 96.06 245 GLU B C 1
ATOM 8161 O O . GLU B 1 245 ? -26.75 -20.469 -20.516 1 96.06 245 GLU B O 1
ATOM 8166 N N . ASN B 1 246 ? -27.906 -20.562 -22.391 1 96.38 246 ASN B N 1
ATOM 8167 C CA . ASN B 1 246 ? -28.328 -21.953 -22.219 1 96.38 246 ASN B CA 1
ATOM 8168 C C . ASN B 1 246 ? -27.188 -22.922 -22.516 1 96.38 246 ASN B C 1
ATOM 8170 O O . ASN B 1 246 ? -26.234 -22.578 -23.234 1 96.38 246 ASN B O 1
ATOM 8174 N N . LEU B 1 247 ? -27.266 -24.141 -21.891 1 96.81 247 LEU B N 1
ATOM 8175 C CA . LEU B 1 247 ? -26.297 -25.172 -22.188 1 96.81 247 LEU B CA 1
ATOM 8176 C C . LEU B 1 247 ? -26.453 -25.672 -23.625 1 96.81 247 LEU B C 1
ATOM 8178 O O . LEU B 1 247 ? -27.562 -25.703 -24.156 1 96.81 247 LEU B O 1
ATOM 8182 N N . THR B 1 248 ? -25.391 -25.938 -24.234 1 96.38 248 THR B N 1
ATOM 8183 C CA . THR B 1 248 ? -25.359 -26.578 -25.547 1 96.38 248 THR B CA 1
ATOM 8184 C C . THR B 1 248 ? -25.344 -28.094 -25.422 1 96.38 248 THR B C 1
ATOM 8186 O O . THR B 1 248 ? -24.797 -28.641 -24.469 1 96.38 248 THR B O 1
ATOM 8189 N N . ASP B 1 249 ? -26.031 -28.766 -26.406 1 97.44 249 ASP B N 1
ATOM 8190 C CA . ASP B 1 249 ? -25.906 -30.219 -26.469 1 97.44 249 ASP B CA 1
ATOM 8191 C C . ASP B 1 249 ? -24.453 -30.656 -26.609 1 97.44 249 ASP B C 1
ATOM 8193 O O . ASP B 1 249 ? -23.828 -30.422 -27.641 1 97.44 249 ASP B O 1
ATOM 8197 N N . ALA B 1 250 ? -23.938 -31.344 -25.594 1 96.88 250 ALA B N 1
ATOM 8198 C CA . ALA B 1 250 ? -22.516 -31.641 -25.5 1 96.88 250 ALA B CA 1
ATOM 8199 C C . ALA B 1 250 ? -22.109 -32.656 -26.562 1 96.88 250 ALA B C 1
ATOM 8201 O O . ALA B 1 250 ? -20.922 -32.812 -26.875 1 96.88 250 ALA B O 1
ATOM 8202 N N . THR B 1 251 ? -23.062 -33.344 -27.109 1 96.06 251 THR B N 1
ATOM 8203 C CA . THR B 1 251 ? -22.766 -34.375 -28.109 1 96.06 251 THR B CA 1
ATOM 8204 C C . THR B 1 251 ? -22.312 -33.719 -29.406 1 96.06 251 THR B C 1
ATOM 8206 O O . THR B 1 251 ? -21.797 -34.375 -30.312 1 96.06 251 THR B O 1
ATOM 8209 N N . THR B 1 252 ? -22.438 -32.375 -29.531 1 95.56 252 THR B N 1
ATOM 8210 C CA . THR B 1 252 ? -21.906 -31.656 -30.688 1 95.56 252 THR B CA 1
ATOM 8211 C C . THR B 1 252 ? -20.391 -31.516 -30.578 1 95.56 252 THR B C 1
ATOM 8213 O O . THR B 1 252 ? -19.75 -30.984 -31.5 1 95.56 252 THR B O 1
ATOM 8216 N N . TRP B 1 253 ? -19.828 -32 -29.547 1 94.88 253 TRP B N 1
ATOM 8217 C CA . TRP B 1 253 ? -18.406 -31.984 -29.266 1 94.88 253 TRP B CA 1
ATOM 8218 C C . TRP B 1 253 ? -17.609 -32.594 -30.422 1 94.88 253 TRP B C 1
ATOM 8220 O O . TRP B 1 253 ? -17.953 -33.656 -30.938 1 94.88 253 TRP B O 1
ATOM 8230 N N . THR B 1 254 ? -16.438 -31.891 -30.812 1 94.56 254 THR B N 1
ATOM 8231 C CA . THR B 1 254 ? -15.672 -32.344 -31.984 1 94.56 254 THR B CA 1
ATOM 8232 C C . THR B 1 254 ? -14.258 -32.719 -31.578 1 94.56 254 THR B C 1
ATOM 8234 O O . THR B 1 254 ? -13.43 -33.062 -32.438 1 94.56 254 THR B O 1
ATOM 8237 N N . ASN B 1 255 ? -13.898 -32.656 -30.328 1 95.5 255 ASN B N 1
ATOM 8238 C CA . ASN B 1 255 ? -12.57 -32.969 -29.812 1 95.5 255 ASN B CA 1
ATOM 8239 C C . ASN B 1 255 ? -11.508 -32.094 -30.469 1 95.5 255 ASN B C 1
ATOM 8241 O O . ASN B 1 255 ? -10.586 -32.594 -31.109 1 95.5 255 ASN B O 1
ATOM 8245 N N . PRO B 1 256 ? -11.625 -30.781 -30.281 1 95.81 256 PRO B N 1
ATOM 8246 C CA . PRO B 1 256 ? -10.586 -29.906 -30.828 1 95.81 256 PRO B CA 1
ATOM 8247 C C . PRO B 1 256 ? -9.172 -30.422 -30.531 1 95.81 256 PRO B C 1
ATOM 8249 O O . PRO B 1 256 ? -8.914 -30.922 -29.422 1 95.81 256 PRO B O 1
ATOM 8252 N N . LYS B 1 257 ? -8.242 -30.234 -31.516 1 94.88 257 LYS B N 1
ATOM 8253 C CA . LYS B 1 257 ? -6.898 -30.797 -31.422 1 94.88 257 LYS B CA 1
ATOM 8254 C C . LYS B 1 257 ? -5.875 -29.719 -31.094 1 94.88 257 LYS B C 1
ATOM 8256 O O . LYS B 1 257 ? -6.109 -28.531 -31.344 1 94.88 257 LYS B O 1
ATOM 8261 N N . TYR B 1 258 ? -4.875 -30.188 -30.422 1 94.38 258 TYR B N 1
ATOM 8262 C CA . TYR B 1 258 ? -3.691 -29.344 -30.266 1 94.38 258 TYR B CA 1
ATOM 8263 C C . TYR B 1 258 ? -2.834 -29.375 -31.531 1 94.38 258 TYR B C 1
ATOM 8265 O O . TYR B 1 258 ? -2.598 -30.438 -32.094 1 94.38 258 TYR B O 1
ATOM 8273 N N . VAL B 1 259 ? -2.461 -28.172 -32 1 92.88 259 VAL B N 1
ATOM 8274 C CA . VAL B 1 259 ? -1.546 -28.047 -33.125 1 92.88 259 VAL B CA 1
ATOM 8275 C C . VAL B 1 259 ? -0.294 -27.281 -32.688 1 92.88 259 VAL B C 1
ATOM 8277 O O . VAL B 1 259 ? -0.369 -26.109 -32.312 1 92.88 259 VAL B O 1
ATOM 8280 N N . ALA B 1 260 ? 0.835 -27.906 -32.75 1 94.88 260 ALA B N 1
ATOM 8281 C CA . ALA B 1 260 ? 2.094 -27.312 -32.312 1 94.88 260 ALA B CA 1
ATOM 8282 C C . ALA B 1 260 ? 2.529 -26.172 -33.219 1 94.88 260 ALA B C 1
ATOM 8284 O O . ALA B 1 260 ? 2.318 -26.234 -34.438 1 94.88 260 ALA B O 1
ATOM 8285 N N . LYS B 1 261 ? 3.145 -25.156 -32.688 1 95.44 261 LYS B N 1
ATOM 8286 C CA . LYS B 1 261 ? 3.736 -24.062 -33.438 1 95.44 261 LYS B CA 1
ATOM 8287 C C . LYS B 1 261 ? 5.074 -24.484 -34.031 1 95.44 261 LYS B C 1
ATOM 8289 O O . LYS B 1 261 ? 5.719 -25.406 -33.562 1 95.44 261 LYS B O 1
ATOM 8294 N N . PRO B 1 262 ? 5.488 -23.734 -35.125 1 93.5 262 PRO B N 1
ATOM 8295 C CA . PRO B 1 262 ? 6.75 -24.078 -35.781 1 93.5 262 PRO B CA 1
ATOM 8296 C C . PRO B 1 262 ? 7.965 -23.859 -34.875 1 93.5 262 PRO B C 1
ATOM 8298 O O . PRO B 1 262 ? 7.965 -22.953 -34.031 1 93.5 262 PRO B O 1
ATOM 8301 N N . LEU B 1 263 ? 9.008 -24.75 -35.062 1 96.31 263 LEU B N 1
ATOM 8302 C CA . LEU B 1 263 ? 10.289 -24.625 -34.375 1 96.31 263 LEU B CA 1
ATOM 8303 C C . LEU B 1 263 ? 11.383 -24.203 -35.344 1 96.31 263 LEU B C 1
ATOM 8305 O O . LEU B 1 263 ? 11.383 -24.609 -36.5 1 96.31 263 LEU B O 1
ATOM 8309 N N . VAL B 1 264 ? 12.148 -23.281 -34.938 1 96.44 264 VAL B N 1
ATOM 8310 C CA . VAL B 1 264 ? 13.375 -22.875 -35.594 1 96.44 264 VAL B CA 1
ATOM 8311 C C . VAL B 1 264 ? 14.562 -23.047 -34.656 1 96.44 264 VAL B C 1
ATOM 8313 O O . VAL B 1 264 ? 14.656 -22.359 -33.625 1 96.44 264 VAL B O 1
ATOM 8316 N N . LYS B 1 265 ? 15.523 -23.906 -35.031 1 95.19 265 LYS B N 1
ATOM 8317 C CA . LYS B 1 265 ? 16.625 -24.234 -34.125 1 95.19 265 LYS B CA 1
ATOM 8318 C C . LYS B 1 265 ? 17.484 -23 -33.844 1 95.19 265 LYS B C 1
ATOM 8320 O O . LYS B 1 265 ? 17.922 -22.328 -34.781 1 95.19 265 LYS B O 1
ATOM 8325 N N . SER B 1 266 ? 17.703 -22.719 -32.562 1 95.81 266 SER B N 1
ATOM 8326 C CA . SER B 1 266 ? 18.562 -21.625 -32.156 1 95.81 266 SER B CA 1
ATOM 8327 C C . SER B 1 266 ? 20.031 -21.969 -32.344 1 95.81 266 SER B C 1
ATOM 8329 O O . SER B 1 266 ? 20.422 -23.141 -32.219 1 95.81 266 SER B O 1
ATOM 8331 N N . PRO B 1 267 ? 20.906 -21 -32.594 1 95.56 267 PRO B N 1
ATOM 8332 C CA . PRO B 1 267 ? 22.344 -21.266 -32.594 1 95.56 267 PRO B CA 1
ATOM 8333 C C . PRO B 1 267 ? 22.875 -21.672 -31.219 1 95.56 267 PRO B C 1
ATOM 8335 O O . PRO B 1 267 ? 22.281 -21.297 -30.203 1 95.56 267 PRO B O 1
ATOM 8338 N N . ALA B 1 268 ? 23.922 -22.469 -31.234 1 95.94 268 ALA B N 1
ATOM 8339 C CA . ALA B 1 268 ? 24.625 -22.766 -29.984 1 95.94 268 ALA B CA 1
ATOM 8340 C C . ALA B 1 268 ? 25.344 -21.531 -29.438 1 95.94 268 ALA B C 1
ATOM 8342 O O . ALA B 1 268 ? 25.766 -20.672 -30.219 1 95.94 268 ALA B O 1
ATOM 8343 N N . PRO B 1 269 ? 25.422 -21.5 -28.125 1 96.75 269 PRO B N 1
ATOM 8344 C CA . PRO B 1 269 ? 26.188 -20.375 -27.578 1 96.75 269 PRO B CA 1
ATOM 8345 C C . PRO B 1 269 ? 27.625 -20.344 -28.109 1 96.75 269 PRO B C 1
ATOM 8347 O O . PRO B 1 269 ? 28.266 -21.375 -28.281 1 96.75 269 PRO B O 1
ATOM 8350 N N . SER B 1 270 ? 28.078 -19.188 -28.375 1 95.94 270 SER B N 1
ATOM 8351 C CA . SER B 1 270 ? 29.469 -18.984 -28.797 1 95.94 270 SER B CA 1
ATOM 8352 C C . SER B 1 270 ? 30.359 -18.641 -27.609 1 95.94 270 SER B C 1
ATOM 8354 O O . SER B 1 270 ? 29.984 -18.844 -26.469 1 95.94 270 SER B O 1
ATOM 8356 N N . GLY B 1 271 ? 31.594 -18.141 -27.938 1 94.62 271 GLY B N 1
ATOM 8357 C CA . GLY B 1 271 ? 32.5 -17.719 -26.891 1 94.62 271 GLY B CA 1
ATOM 8358 C C . GLY B 1 271 ? 32.344 -16.25 -26.5 1 94.62 271 GLY B C 1
ATOM 8359 O O . GLY B 1 271 ? 32.938 -15.797 -25.516 1 94.62 271 GLY B O 1
ATOM 8360 N N . GLN B 1 272 ? 31.484 -15.523 -27.172 1 95.81 272 GLN B N 1
ATOM 8361 C CA . GLN B 1 272 ? 31.281 -14.102 -26.922 1 95.81 272 GLN B CA 1
ATOM 8362 C C . GLN B 1 272 ? 30.453 -13.883 -25.656 1 95.81 272 GLN B C 1
ATOM 8364 O O . GLN B 1 272 ? 29.516 -14.625 -25.391 1 95.81 272 GLN B O 1
ATOM 8369 N N . ASP B 1 273 ? 30.859 -12.922 -24.922 1 97.25 273 ASP B N 1
ATOM 8370 C CA . ASP B 1 273 ? 30.125 -12.516 -23.734 1 97.25 273 ASP B CA 1
ATOM 8371 C C . ASP B 1 273 ? 30.188 -11 -23.531 1 97.25 273 ASP B C 1
ATOM 8373 O O . ASP B 1 273 ? 31.062 -10.484 -22.844 1 97.25 273 ASP B O 1
ATOM 8377 N N . VAL B 1 274 ? 29.172 -10.305 -24.125 1 97.31 274 VAL B N 1
ATOM 8378 C CA . VAL B 1 274 ? 29.078 -8.852 -24.031 1 97.31 274 VAL B CA 1
ATOM 8379 C C . VAL B 1 274 ? 28.125 -8.469 -22.906 1 97.31 274 VAL B C 1
ATOM 8381 O O . VAL B 1 274 ? 27.031 -9.023 -22.797 1 97.31 274 VAL B O 1
ATOM 8384 N N . PRO B 1 275 ? 28.562 -7.527 -22.016 1 96.25 275 PRO B N 1
ATOM 8385 C CA . PRO B 1 275 ? 27.656 -7.117 -20.938 1 96.25 275 PRO B CA 1
ATOM 8386 C C . PRO B 1 275 ? 26.312 -6.617 -21.453 1 96.25 275 PRO B C 1
ATOM 8388 O O . PRO B 1 275 ? 26.234 -6.039 -22.547 1 96.25 275 PRO B O 1
ATOM 8391 N N . ALA B 1 276 ? 25.25 -6.863 -20.641 1 97.38 276 ALA B N 1
ATOM 8392 C CA . ALA B 1 276 ? 23.922 -6.367 -20.969 1 97.38 276 ALA B CA 1
ATOM 8393 C C . ALA B 1 276 ? 23.938 -4.863 -21.219 1 97.38 276 ALA B C 1
ATOM 8395 O O . ALA B 1 276 ? 24.656 -4.125 -20.531 1 97.38 276 ALA B O 1
ATOM 8396 N N . THR B 1 277 ? 23.125 -4.375 -22.141 1 97.69 277 THR B N 1
ATOM 8397 C CA . THR B 1 277 ? 23.125 -2.963 -22.5 1 97.69 277 THR B CA 1
ATOM 8398 C C . THR B 1 277 ? 21.781 -2.322 -22.188 1 97.69 277 THR B C 1
ATOM 8400 O O . THR B 1 277 ? 21.484 -1.214 -22.641 1 97.69 277 THR B O 1
ATOM 8403 N N . GLU B 1 278 ? 20.906 -3.02 -21.5 1 96.94 278 GLU B N 1
ATOM 8404 C CA . GLU B 1 278 ? 19.609 -2.518 -21.078 1 96.94 278 GLU B CA 1
ATOM 8405 C C . GLU B 1 278 ? 19.406 -2.721 -19.578 1 96.94 278 GLU B C 1
ATOM 8407 O O . GLU B 1 278 ? 19.578 -3.826 -19.062 1 96.94 278 GLU B O 1
ATOM 8412 N N . LEU B 1 279 ? 19.062 -1.614 -18.875 1 96 279 LEU B N 1
ATOM 8413 C CA . LEU B 1 279 ? 18.734 -1.662 -17.453 1 96 279 LEU B CA 1
ATOM 8414 C C . LEU B 1 279 ? 17.297 -2.082 -17.234 1 96 279 LEU B C 1
ATOM 8416 O O . LEU B 1 279 ? 16.406 -1.657 -17.969 1 96 279 LEU B O 1
ATOM 8420 N N . ALA B 1 280 ? 17.109 -2.941 -16.234 1 95 280 ALA B N 1
ATOM 8421 C CA . ALA B 1 280 ? 15.742 -3.311 -15.875 1 95 280 ALA B CA 1
ATOM 8422 C C . ALA B 1 280 ? 15.031 -2.162 -15.172 1 95 280 ALA B C 1
ATOM 8424 O O . ALA B 1 280 ? 15.539 -1.62 -14.188 1 95 280 ALA B O 1
ATOM 8425 N N . THR B 1 281 ? 13.883 -1.759 -15.625 1 87 281 THR B N 1
ATOM 8426 C CA . THR B 1 281 ? 13.094 -0.7 -15.008 1 87 281 THR B CA 1
ATOM 8427 C C . THR B 1 281 ? 11.984 -1.289 -14.141 1 87 281 THR B C 1
ATOM 8429 O O . THR B 1 281 ? 11.414 -0.594 -13.297 1 87 281 THR B O 1
ATOM 8432 N N . GLY B 1 282 ? 11.664 -2.521 -14.359 1 79.38 282 GLY B N 1
ATOM 8433 C CA . GLY B 1 282 ? 10.625 -3.166 -13.57 1 79.38 282 GLY B CA 1
ATOM 8434 C C . GLY B 1 282 ? 11.102 -3.572 -12.188 1 79.38 282 GLY B C 1
ATOM 8435 O O . GLY B 1 282 ? 12.289 -3.447 -11.867 1 79.38 282 GLY B O 1
ATOM 8436 N N . GLN B 1 283 ? 10.078 -3.842 -11.305 1 77.06 283 GLN B N 1
ATOM 8437 C CA . GLN B 1 283 ? 10.383 -4.293 -9.953 1 77.06 283 GLN B CA 1
ATOM 8438 C C . GLN B 1 283 ? 10.062 -5.777 -9.789 1 77.06 283 GLN B C 1
ATOM 8440 O O . GLN B 1 283 ? 9.297 -6.344 -10.562 1 77.06 283 GLN B O 1
ATOM 8445 N N . SER B 1 284 ? 10.797 -6.289 -8.828 1 78.81 284 SER B N 1
ATOM 8446 C CA . SER B 1 284 ? 10.461 -7.66 -8.453 1 78.81 284 SER B CA 1
ATOM 8447 C C . SER B 1 284 ? 8.992 -7.777 -8.055 1 78.81 284 SER B C 1
ATOM 8449 O O . SER B 1 284 ? 8.453 -6.895 -7.387 1 78.81 284 SER B O 1
ATOM 8451 N N . SER B 1 285 ? 8.438 -8.766 -8.523 1 74.5 285 SER B N 1
ATOM 8452 C CA . SER B 1 285 ? 7.02 -8.961 -8.242 1 74.5 285 SER B CA 1
ATOM 8453 C C . SER B 1 285 ? 6.805 -10.023 -7.176 1 74.5 285 SER B C 1
ATOM 8455 O O . SER B 1 285 ? 5.668 -10.43 -6.922 1 74.5 285 SER B O 1
ATOM 8457 N N . TYR B 1 286 ? 7.898 -10.438 -6.582 1 88 286 TYR B N 1
ATOM 8458 C CA . TYR B 1 286 ? 7.762 -11.516 -5.613 1 88 286 TYR B CA 1
ATOM 8459 C C . TYR B 1 286 ? 8.625 -11.258 -4.383 1 88 286 TYR B C 1
ATOM 8461 O O . TYR B 1 286 ? 9.859 -11.336 -4.457 1 88 286 TYR B O 1
ATOM 8469 N N . GLY B 1 287 ? 8.023 -11.07 -3.285 1 91.19 287 GLY B N 1
ATOM 8470 C CA . GLY B 1 287 ? 8.68 -10.656 -2.053 1 91.19 287 GLY B CA 1
ATOM 8471 C C . GLY B 1 287 ? 9.742 -11.633 -1.593 1 91.19 287 GLY B C 1
ATOM 8472 O O . GLY B 1 287 ? 10.797 -11.219 -1.105 1 91.19 287 GLY B O 1
ATOM 8473 N N . LEU B 1 288 ? 9.5 -12.938 -1.743 1 95.44 288 LEU B N 1
ATOM 8474 C CA . LEU B 1 288 ? 10.461 -13.953 -1.333 1 95.44 288 LEU B CA 1
ATOM 8475 C C . LEU B 1 288 ? 11.773 -13.797 -2.09 1 95.44 288 LEU B C 1
ATOM 8477 O O . LEU B 1 288 ? 12.852 -13.977 -1.516 1 95.44 288 LEU B O 1
ATOM 8481 N N . ASN B 1 289 ? 11.719 -13.422 -3.379 1 96.81 289 ASN B N 1
ATOM 8482 C CA . ASN B 1 289 ? 12.922 -13.203 -4.176 1 96.81 289 ASN B CA 1
ATOM 8483 C C . ASN B 1 289 ? 13.711 -12.008 -3.67 1 96.81 289 ASN B C 1
ATOM 8485 O O . ASN B 1 289 ? 14.945 -12.039 -3.635 1 96.81 289 ASN B O 1
ATOM 8489 N N . GLU B 1 290 ? 12.992 -10.961 -3.273 1 96.06 290 GLU B N 1
ATOM 8490 C CA . GLU B 1 290 ? 13.664 -9.781 -2.742 1 96.06 290 GLU B CA 1
ATOM 8491 C C . GLU B 1 290 ? 14.367 -10.086 -1.425 1 96.06 290 GLU B C 1
ATOM 8493 O O . GLU B 1 290 ? 15.492 -9.633 -1.196 1 96.06 290 GLU B O 1
ATOM 8498 N N . TYR B 1 291 ? 13.641 -10.812 -0.605 1 97.19 291 TYR B N 1
ATOM 8499 C CA . TYR B 1 291 ? 14.227 -11.25 0.656 1 97.19 291 TYR B CA 1
ATOM 8500 C C . TYR B 1 291 ? 15.523 -12.008 0.417 1 97.19 291 TYR B C 1
ATOM 8502 O O . TYR B 1 291 ? 16.531 -11.742 1.071 1 97.19 291 TYR B O 1
ATOM 8510 N N . LEU B 1 292 ? 15.586 -12.883 -0.561 1 98.19 292 LEU B N 1
ATOM 8511 C CA . LEU B 1 292 ? 16.734 -13.742 -0.818 1 98.19 292 LEU B CA 1
ATOM 8512 C C . LEU B 1 292 ? 17.797 -12.992 -1.617 1 98.19 292 LEU B C 1
ATOM 8514 O O . LEU B 1 292 ? 18.984 -13.359 -1.582 1 98.19 292 LEU B O 1
ATOM 8518 N N . LEU B 1 293 ? 17.391 -11.945 -2.383 1 97.94 293 LEU B N 1
ATOM 8519 C CA . LEU B 1 293 ? 18.344 -11.141 -3.121 1 97.94 293 LEU B CA 1
ATOM 8520 C C . LEU B 1 293 ? 19.359 -10.508 -2.174 1 97.94 293 LEU B C 1
ATOM 8522 O O . LEU B 1 293 ? 20.562 -10.492 -2.461 1 97.94 293 LEU B O 1
ATOM 8526 N N . ALA B 1 294 ? 18.891 -10.039 -1.04 1 97.5 294 ALA B N 1
ATOM 8527 C CA . ALA B 1 294 ? 19.781 -9.461 -0.025 1 97.5 294 ALA B CA 1
ATOM 8528 C C . ALA B 1 294 ? 20.688 -10.523 0.589 1 97.5 294 ALA B C 1
ATOM 8530 O O . ALA B 1 294 ? 21.625 -10.203 1.307 1 97.5 294 ALA B O 1
ATOM 8531 N N . ARG B 1 295 ? 20.453 -11.766 0.271 1 98.25 295 ARG B N 1
ATOM 8532 C CA . ARG B 1 295 ? 21.141 -12.898 0.877 1 98.25 295 ARG B CA 1
ATOM 8533 C C . ARG B 1 295 ? 21.906 -13.688 -0.168 1 98.25 295 ARG B C 1
ATOM 8535 O O . ARG B 1 295 ? 22.297 -14.828 0.076 1 98.25 295 ARG B O 1
ATOM 8542 N N . GLY B 1 296 ? 22.031 -13.164 -1.336 1 98.12 296 GLY B N 1
ATOM 8543 C CA . GLY B 1 296 ? 23.016 -13.656 -2.283 1 98.12 296 GLY B CA 1
ATOM 8544 C C . GLY B 1 296 ? 22.406 -14.461 -3.416 1 98.12 296 GLY B C 1
ATOM 8545 O O . GLY B 1 296 ? 23.125 -15.094 -4.195 1 98.12 296 GLY B O 1
ATOM 8546 N N . PHE B 1 297 ? 21.125 -14.484 -3.533 1 98.56 297 PHE B N 1
ATOM 8547 C CA . PHE B 1 297 ? 20.453 -15.188 -4.617 1 98.56 297 PHE B CA 1
ATOM 8548 C C . PHE B 1 297 ? 19.984 -14.219 -5.695 1 98.56 297 PHE B C 1
ATOM 8550 O O . PHE B 1 297 ? 19.359 -13.203 -5.391 1 98.56 297 PHE B O 1
ATOM 8557 N N . ALA B 1 298 ? 20.281 -14.492 -6.941 1 98.38 298 ALA B N 1
ATOM 8558 C CA . ALA B 1 298 ? 19.781 -13.672 -8.031 1 98.38 298 ALA B CA 1
ATOM 8559 C C . ALA B 1 298 ? 18.281 -13.891 -8.242 1 98.38 298 ALA B C 1
ATOM 8561 O O . ALA B 1 298 ? 17.781 -14.984 -8.008 1 98.38 298 ALA B O 1
ATOM 8562 N N . SER B 1 299 ? 17.609 -12.875 -8.555 1 98.06 299 SER B N 1
ATOM 8563 C CA . SER B 1 299 ? 16.203 -12.93 -8.914 1 98.06 299 SER B CA 1
ATOM 8564 C C . SER B 1 299 ? 16.016 -12.734 -10.414 1 98.06 299 SER B C 1
ATOM 8566 O O . SER B 1 299 ? 16.438 -11.719 -10.977 1 98.06 299 SER B O 1
ATOM 8568 N N . VAL B 1 300 ? 15.398 -13.648 -11.086 1 98.31 300 VAL B N 1
ATOM 8569 C CA . VAL B 1 300 ? 15.234 -13.641 -12.539 1 98.31 300 VAL B CA 1
ATOM 8570 C C . VAL B 1 300 ? 13.75 -13.719 -12.891 1 98.31 300 VAL B C 1
ATOM 8572 O O . VAL B 1 300 ? 13 -14.5 -12.297 1 98.31 300 VAL B O 1
ATOM 8575 N N . PHE B 1 301 ? 13.328 -12.891 -13.789 1 97.75 301 PHE B N 1
ATOM 8576 C CA . PHE B 1 301 ? 11.938 -12.867 -14.234 1 97.75 301 PHE B CA 1
ATOM 8577 C C . PHE B 1 301 ? 11.852 -12.93 -15.75 1 97.75 301 PHE B C 1
ATOM 8579 O O . PHE B 1 301 ? 12.664 -12.32 -16.453 1 97.75 301 PHE B O 1
ATOM 8586 N N . SER B 1 302 ? 10.836 -13.617 -16.219 1 97.44 302 SER B N 1
ATOM 8587 C CA . SER B 1 302 ? 10.547 -13.609 -17.656 1 97.44 302 SER B CA 1
ATOM 8588 C C . SER B 1 302 ? 9.094 -14 -17.922 1 97.44 302 SER B C 1
ATOM 8590 O O . SER B 1 302 ? 8.547 -14.875 -17.25 1 97.44 302 SER B O 1
ATOM 8592 N N . GLY B 1 303 ? 8.508 -13.305 -18.828 1 96.19 303 GLY B N 1
ATOM 8593 C CA . GLY B 1 303 ? 7.227 -13.734 -19.359 1 96.19 303 GLY B CA 1
ATOM 8594 C C . GLY B 1 303 ? 7.348 -14.617 -20.594 1 96.19 303 GLY B C 1
ATOM 8595 O O . GLY B 1 303 ? 6.355 -15.172 -21.062 1 96.19 303 GLY B O 1
ATOM 8596 N N . ALA B 1 304 ? 8.523 -14.734 -21.094 1 97.06 304 ALA B N 1
ATOM 8597 C CA . ALA B 1 304 ? 8.867 -15.539 -22.25 1 97.06 304 ALA B CA 1
ATOM 8598 C C . ALA B 1 304 ? 8.102 -15.062 -23.484 1 97.06 304 ALA B C 1
ATOM 8600 O O . ALA B 1 304 ? 8.133 -13.883 -23.828 1 97.06 304 ALA B O 1
ATOM 8601 N N . ILE B 1 305 ? 7.496 -16 -24.281 1 97.5 305 ILE B N 1
ATOM 8602 C CA . ILE B 1 305 ? 6.863 -15.656 -25.547 1 97.5 305 ILE B CA 1
ATOM 8603 C C . ILE B 1 305 ? 5.68 -14.727 -25.281 1 97.5 305 ILE B C 1
ATOM 8605 O O . ILE B 1 305 ? 4.914 -14.938 -24.344 1 97.5 305 ILE B O 1
ATOM 8609 N N . GLY B 1 306 ? 5.586 -13.703 -26.094 1 96.62 306 GLY B N 1
ATOM 8610 C CA . GLY B 1 306 ? 4.445 -12.805 -26.078 1 96.62 306 GLY B CA 1
ATOM 8611 C C . GLY B 1 306 ? 4.586 -11.688 -25.062 1 96.62 306 GLY B C 1
ATOM 8612 O O . GLY B 1 306 ? 3.68 -10.867 -24.906 1 96.62 306 GLY B O 1
ATOM 8613 N N . ASN B 1 307 ? 5.695 -11.633 -24.391 1 95.38 307 ASN B N 1
ATOM 8614 C CA . ASN B 1 307 ? 5.871 -10.633 -23.344 1 95.38 307 ASN B CA 1
ATOM 8615 C C . ASN B 1 307 ? 6.441 -9.336 -23.906 1 95.38 307 ASN B C 1
ATOM 8617 O O . ASN B 1 307 ? 7.066 -9.328 -24.969 1 95.38 307 ASN B O 1
ATOM 8621 N N . ARG B 1 308 ? 6.246 -8.289 -23.156 1 93.44 308 ARG B N 1
ATOM 8622 C CA . ARG B 1 308 ? 6.641 -6.938 -23.547 1 93.44 308 ARG B CA 1
ATOM 8623 C C . ARG B 1 308 ? 8.109 -6.895 -23.969 1 93.44 308 ARG B C 1
ATOM 8625 O O . ARG B 1 308 ? 8.953 -7.523 -23.328 1 93.44 308 ARG B O 1
ATOM 8632 N N . HIS B 1 309 ? 8.438 -6.199 -25.047 1 94.69 309 HIS B N 1
ATOM 8633 C CA . HIS B 1 309 ? 9.766 -5.969 -25.609 1 94.69 309 HIS B CA 1
ATOM 8634 C C . HIS B 1 309 ? 10.273 -7.207 -26.344 1 94.69 309 HIS B C 1
ATOM 8636 O O . HIS B 1 309 ? 11.289 -7.145 -27.047 1 94.69 309 HIS B O 1
ATOM 8642 N N . GLY B 1 310 ? 9.609 -8.336 -26.172 1 95.94 310 GLY B N 1
ATOM 8643 C CA . GLY B 1 310 ? 10.016 -9.57 -26.828 1 95.94 310 GLY B CA 1
ATOM 8644 C C . GLY B 1 310 ? 9.164 -9.914 -28.031 1 95.94 310 GLY B C 1
ATOM 8645 O O . GLY B 1 310 ? 8.477 -9.047 -28.578 1 95.94 310 GLY B O 1
ATOM 8646 N N . ASP B 1 311 ? 9.391 -11.156 -28.531 1 96.44 311 ASP B N 1
ATOM 8647 C CA . ASP B 1 311 ? 8.688 -11.672 -29.703 1 96.44 311 ASP B CA 1
ATOM 8648 C C . ASP B 1 311 ? 7.656 -12.719 -29.297 1 96.44 311 ASP B C 1
ATOM 8650 O O . ASP B 1 311 ? 7.598 -13.133 -28.141 1 96.44 311 ASP B O 1
ATOM 8654 N N . GLY B 1 312 ? 6.871 -13.078 -30.297 1 96.62 312 GLY B N 1
ATOM 8655 C CA . GLY B 1 312 ? 5.984 -14.219 -30.172 1 96.62 312 GLY B CA 1
ATOM 8656 C C . GLY B 1 312 ? 4.613 -13.867 -29.641 1 96.62 312 GLY B C 1
ATOM 8657 O O . GLY B 1 312 ? 4.273 -12.68 -29.531 1 96.62 312 GLY B O 1
ATOM 8658 N N . ILE B 1 313 ? 3.814 -14.898 -29.484 1 97 313 ILE B N 1
ATOM 8659 C CA . ILE B 1 313 ? 2.43 -14.734 -29.062 1 97 313 ILE B CA 1
ATOM 8660 C C . ILE B 1 313 ? 2.148 -15.648 -27.859 1 97 313 ILE B C 1
ATOM 8662 O O . ILE B 1 313 ? 2.777 -16.703 -27.719 1 97 313 ILE B O 1
ATOM 8666 N N . ARG B 1 314 ? 1.247 -15.172 -27.031 1 94.69 314 ARG B N 1
ATOM 8667 C CA . ARG B 1 314 ? 0.84 -15.945 -25.859 1 94.69 314 ARG B CA 1
ATOM 8668 C C . ARG B 1 314 ? -0.041 -17.125 -26.266 1 94.69 314 ARG B C 1
ATOM 8670 O O . ARG B 1 314 ? -1.037 -16.953 -26.969 1 94.69 314 ARG B O 1
ATOM 8677 N N . ILE B 1 315 ? 0.343 -18.297 -25.922 1 94.69 315 ILE B N 1
ATOM 8678 C CA . ILE B 1 315 ? -0.441 -19.516 -26.031 1 94.69 315 ILE B CA 1
ATOM 8679 C C . ILE B 1 315 ? -0.58 -20.172 -24.656 1 94.69 315 ILE B C 1
ATOM 8681 O O . ILE B 1 315 ? 0.216 -21.047 -24.297 1 94.69 315 ILE B O 1
ATOM 8685 N N . THR B 1 316 ? -1.528 -19.812 -23.969 1 94.75 316 THR B N 1
ATOM 8686 C CA . THR B 1 316 ? -1.68 -20.078 -22.547 1 94.75 316 THR B CA 1
ATOM 8687 C C . THR B 1 316 ? -1.684 -21.578 -22.266 1 94.75 316 THR B C 1
ATOM 8689 O O . THR B 1 316 ? -2.457 -22.328 -22.875 1 94.75 316 THR B O 1
ATOM 8692 N N . GLY B 1 317 ? -0.809 -21.984 -21.375 1 95.81 317 GLY B N 1
ATOM 8693 C CA . GLY B 1 317 ? -0.776 -23.344 -20.844 1 95.81 317 GLY B CA 1
ATOM 8694 C C . GLY B 1 317 ? -0.24 -24.359 -21.828 1 95.81 317 GLY B C 1
ATOM 8695 O O . GLY B 1 317 ? -0.093 -25.531 -21.5 1 95.81 317 GLY B O 1
ATOM 8696 N N . SER B 1 318 ? 0.165 -23.969 -23.031 1 96.75 318 SER B N 1
ATOM 8697 C CA . SER B 1 318 ? 0.554 -24.875 -24.109 1 96.75 318 SER B CA 1
ATOM 8698 C C . SER B 1 318 ? 1.985 -25.359 -23.938 1 96.75 318 SER B C 1
ATOM 8700 O O . SER B 1 318 ? 2.73 -24.844 -23.094 1 96.75 318 SER B O 1
ATOM 8702 N N . PRO B 1 319 ? 2.328 -26.453 -24.656 1 97.62 319 PRO B N 1
ATOM 8703 C CA . PRO B 1 319 ? 3.727 -26.891 -24.672 1 97.62 319 PRO B CA 1
ATOM 8704 C C . PRO B 1 319 ? 4.688 -25.781 -25.078 1 97.62 319 PRO B C 1
ATOM 8706 O O . PRO B 1 319 ? 5.816 -25.719 -24.594 1 97.62 319 PRO B O 1
ATOM 8709 N N . GLU B 1 320 ? 4.258 -24.828 -25.938 1 97.94 320 GLU B N 1
ATOM 8710 C CA . GLU B 1 320 ? 5.109 -23.719 -26.359 1 97.94 320 GLU B CA 1
ATOM 8711 C C . GLU B 1 320 ? 5.508 -22.844 -25.172 1 97.94 320 GLU B C 1
ATOM 8713 O O . GLU B 1 320 ? 6.652 -22.391 -25.078 1 97.94 320 GLU B O 1
ATOM 8718 N N . GLU B 1 321 ? 4.512 -22.578 -24.312 1 97.44 321 GLU B N 1
ATOM 8719 C CA . GLU B 1 321 ? 4.82 -21.781 -23.125 1 97.44 321 GLU B CA 1
ATOM 8720 C C . GLU B 1 321 ? 5.828 -22.516 -22.234 1 97.44 321 GLU B C 1
ATOM 8722 O O . GLU B 1 321 ? 6.75 -21.891 -21.703 1 97.44 321 GLU B O 1
ATOM 8727 N N . THR B 1 322 ? 5.688 -23.797 -22.031 1 98.12 322 THR B N 1
ATOM 8728 C CA . THR B 1 322 ? 6.625 -24.609 -21.25 1 98.12 322 THR B CA 1
ATOM 8729 C C . THR B 1 322 ? 8.016 -24.562 -21.875 1 98.12 322 THR B C 1
ATOM 8731 O O . THR B 1 322 ? 9.008 -24.344 -21.172 1 98.12 322 THR B O 1
ATOM 8734 N N . ILE B 1 323 ? 8.078 -24.719 -23.203 1 98.12 323 ILE B N 1
ATOM 8735 C CA . ILE B 1 323 ? 9.344 -24.734 -23.922 1 98.12 323 ILE B CA 1
ATOM 8736 C C . ILE B 1 323 ? 10.07 -23.406 -23.734 1 98.12 323 ILE B C 1
ATOM 8738 O O . ILE B 1 323 ? 11.242 -23.391 -23.344 1 98.12 323 ILE B O 1
ATOM 8742 N N . SER B 1 324 ? 9.367 -22.312 -23.969 1 98.12 324 SER B N 1
ATOM 8743 C CA . SER B 1 324 ? 10 -21 -23.922 1 98.12 324 SER B CA 1
ATOM 8744 C C . SER B 1 324 ? 10.508 -20.688 -22.516 1 98.12 324 SER B C 1
ATOM 8746 O O . SER B 1 324 ? 11.602 -20.156 -22.344 1 98.12 324 SER B O 1
ATOM 8748 N N . GLN B 1 325 ? 9.734 -21.047 -21.5 1 97.69 325 GLN B N 1
ATOM 8749 C CA . GLN B 1 325 ? 10.133 -20.766 -20.125 1 97.69 325 GLN B CA 1
ATOM 8750 C C . GLN B 1 325 ? 11.312 -21.641 -19.703 1 97.69 325 GLN B C 1
ATOM 8752 O O . GLN B 1 325 ? 12.219 -21.188 -19 1 97.69 325 GLN B O 1
ATOM 8757 N N . LYS B 1 326 ? 11.281 -22.891 -20.078 1 98.38 326 LYS B N 1
ATOM 8758 C CA . LYS B 1 326 ? 12.391 -23.812 -19.828 1 98.38 326 LYS B CA 1
ATOM 8759 C C . LYS B 1 326 ? 13.688 -23.266 -20.422 1 98.38 326 LYS B C 1
ATOM 8761 O O . LYS B 1 326 ? 14.758 -23.438 -19.844 1 98.38 326 LYS B O 1
ATOM 8766 N N . GLU B 1 327 ? 13.641 -22.609 -21.531 1 98.69 327 GLU B N 1
ATOM 8767 C CA . GLU B 1 327 ? 14.805 -22.141 -22.281 1 98.69 327 GLU B CA 1
ATOM 8768 C C . GLU B 1 327 ? 15.508 -21.016 -21.547 1 98.69 327 GLU B C 1
ATOM 8770 O O . GLU B 1 327 ? 16.703 -20.766 -21.75 1 98.69 327 GLU B O 1
ATOM 8775 N N . VAL B 1 328 ? 14.789 -20.281 -20.656 1 98.75 328 VAL B N 1
ATOM 8776 C CA . VAL B 1 328 ? 15.43 -19.281 -19.797 1 98.75 328 VAL B CA 1
ATOM 8777 C C . VAL B 1 328 ? 16.391 -19.984 -18.844 1 98.75 328 VAL B C 1
ATOM 8779 O O . VAL B 1 328 ? 17.5 -19.5 -18.594 1 98.75 328 VAL B O 1
ATOM 8782 N N . ILE B 1 329 ? 15.969 -21.141 -18.234 1 98.88 329 ILE B N 1
ATOM 8783 C CA . ILE B 1 329 ? 16.828 -21.906 -17.344 1 98.88 329 ILE B CA 1
ATOM 8784 C C . ILE B 1 329 ? 18.031 -22.438 -18.125 1 98.88 329 ILE B C 1
ATOM 8786 O O . ILE B 1 329 ? 19.156 -22.438 -17.609 1 98.88 329 ILE B O 1
ATOM 8790 N N . GLU B 1 330 ? 17.859 -22.875 -19.406 1 98.75 330 GLU B N 1
ATOM 8791 C CA . GLU B 1 330 ? 18.969 -23.328 -20.234 1 98.75 330 GLU B CA 1
ATOM 8792 C C . GLU B 1 330 ? 20 -22.219 -20.422 1 98.75 330 GLU B C 1
ATOM 8794 O O . GLU B 1 330 ? 21.203 -22.484 -20.484 1 98.75 330 GLU B O 1
ATOM 8799 N N . TRP B 1 331 ? 19.516 -20.969 -20.562 1 98.81 331 TRP B N 1
ATOM 8800 C CA . TRP B 1 331 ? 20.469 -19.859 -20.641 1 98.81 331 TRP B CA 1
ATOM 8801 C C . TRP B 1 331 ? 21.219 -19.688 -19.312 1 98.81 331 TRP B C 1
ATOM 8803 O O . TRP B 1 331 ? 22.422 -19.469 -19.312 1 98.81 331 TRP B O 1
ATOM 8813 N N . LEU B 1 332 ? 20.516 -19.781 -18.188 1 98.75 332 LEU B N 1
ATOM 8814 C CA . LEU B 1 332 ? 21.109 -19.609 -16.875 1 98.75 332 LEU B CA 1
ATOM 8815 C C . LEU B 1 332 ? 22.188 -20.656 -16.625 1 98.75 332 LEU B C 1
ATOM 8817 O O . LEU B 1 332 ? 23.141 -20.406 -15.875 1 98.75 332 LEU B O 1
ATOM 8821 N N . THR B 1 333 ? 22.062 -21.859 -17.281 1 98.06 333 THR B N 1
ATOM 8822 C CA . THR B 1 333 ? 23.016 -22.953 -17.078 1 98.06 333 THR B CA 1
ATOM 8823 C C . THR B 1 333 ? 24.078 -22.938 -18.172 1 98.06 333 THR B C 1
ATOM 8825 O O . THR B 1 333 ? 24.953 -23.797 -18.203 1 98.06 333 THR B O 1
ATOM 8828 N N . GLY B 1 334 ? 23.969 -22.062 -19.109 1 97.25 334 GLY B N 1
ATOM 8829 C CA . GLY B 1 334 ? 25 -21.891 -20.125 1 97.25 334 GLY B CA 1
ATOM 8830 C C . GLY B 1 334 ? 24.734 -22.672 -21.391 1 97.25 334 GLY B C 1
ATOM 8831 O O . GLY B 1 334 ? 25.594 -22.734 -22.281 1 97.25 334 GLY B O 1
ATOM 8832 N N . ASP B 1 335 ? 23.578 -23.234 -21.594 1 97.38 335 ASP B N 1
ATOM 8833 C CA . ASP B 1 335 ? 23.297 -24.156 -22.688 1 97.38 335 ASP B CA 1
ATOM 8834 C C . ASP B 1 335 ? 22.5 -23.469 -23.797 1 97.38 335 ASP B C 1
ATOM 8836 O O . ASP B 1 335 ? 22.125 -24.109 -24.781 1 97.38 335 ASP B O 1
ATOM 8840 N N . ARG B 1 336 ? 22.25 -22.188 -23.672 1 97.94 336 ARG B N 1
ATOM 8841 C CA . ARG B 1 336 ? 21.422 -21.484 -24.641 1 97.94 336 ARG B CA 1
ATOM 8842 C C . ARG B 1 336 ? 21.953 -20.062 -24.859 1 97.94 336 ARG B C 1
ATOM 8844 O O . ARG B 1 336 ? 22.469 -19.438 -23.938 1 97.94 336 ARG B O 1
ATOM 8851 N N . VAL B 1 337 ? 21.812 -19.531 -26.078 1 98.25 337 VAL B N 1
ATOM 8852 C CA . VAL B 1 337 ? 22.312 -18.219 -26.453 1 98.25 337 VAL B CA 1
ATOM 8853 C C . VAL B 1 337 ? 21.312 -17.141 -26.016 1 98.25 337 VAL B C 1
ATOM 8855 O O . VAL B 1 337 ? 20.109 -17.375 -26.016 1 98.25 337 VAL B O 1
ATOM 8858 N N . ALA B 1 338 ? 21.797 -16.031 -25.594 1 98.69 338 ALA B N 1
ATOM 8859 C CA . ALA B 1 338 ? 21.047 -14.797 -25.375 1 98.69 338 ALA B CA 1
ATOM 8860 C C . ALA B 1 338 ? 21.797 -13.586 -25.906 1 98.69 338 ALA B C 1
ATOM 8862 O O . ALA B 1 338 ? 23 -13.656 -26.156 1 98.69 338 ALA B O 1
ATOM 8863 N N . TYR B 1 339 ? 21.094 -12.508 -26.125 1 98.5 339 TYR B N 1
ATOM 8864 C CA . TYR B 1 339 ? 21.656 -11.305 -26.719 1 98.5 339 TYR B CA 1
ATOM 8865 C C . TYR B 1 339 ? 21.406 -10.094 -25.828 1 98.5 339 TYR B C 1
ATOM 8867 O O . TYR B 1 339 ? 20.562 -10.133 -24.938 1 98.5 339 TYR B O 1
ATOM 8875 N N . THR B 1 340 ? 22.156 -9.047 -26.062 1 98.06 340 THR B N 1
ATOM 8876 C CA . THR B 1 340 ? 22.062 -7.812 -25.281 1 98.06 340 THR B CA 1
ATOM 8877 C C . THR B 1 340 ? 20.812 -7.023 -25.672 1 98.06 340 THR B C 1
ATOM 8879 O O . THR B 1 340 ? 20.359 -6.172 -24.922 1 98.06 340 THR B O 1
ATOM 8882 N N . ASP B 1 341 ? 20.297 -7.262 -26.859 1 96.25 341 ASP B N 1
ATOM 8883 C CA . ASP B 1 341 ? 19.109 -6.578 -27.344 1 96.25 341 ASP B CA 1
ATOM 8884 C C . ASP B 1 341 ? 18.469 -7.355 -28.5 1 96.25 341 ASP B C 1
ATOM 8886 O O . ASP B 1 341 ? 18.812 -8.508 -28.75 1 96.25 341 ASP B O 1
ATOM 8890 N N . ARG B 1 342 ? 17.531 -6.734 -29.188 1 94.5 342 ARG B N 1
ATOM 8891 C CA . ARG B 1 342 ? 16.688 -7.441 -30.156 1 94.5 342 ARG B CA 1
ATOM 8892 C C . ARG B 1 342 ? 17.375 -7.57 -31.5 1 94.5 342 ARG B C 1
ATOM 8894 O O . ARG B 1 342 ? 16.875 -8.234 -32.406 1 94.5 342 ARG B O 1
ATOM 8901 N N . THR B 1 343 ? 18.609 -6.969 -31.688 1 95.62 343 THR B N 1
ATOM 8902 C CA . THR B 1 343 ? 19.297 -7.004 -32.969 1 95.62 343 THR B CA 1
ATOM 8903 C C . THR B 1 343 ? 20.031 -8.328 -33.156 1 95.62 343 THR B C 1
ATOM 8905 O O . THR B 1 343 ? 20.453 -8.664 -34.281 1 95.62 343 THR B O 1
ATOM 8908 N N . ARG B 1 344 ? 20.234 -9.117 -32.094 1 96.44 344 ARG B N 1
ATOM 8909 C CA . ARG B 1 344 ? 20.906 -10.414 -32.094 1 96.44 344 ARG B CA 1
ATOM 8910 C C . ARG B 1 344 ? 22.375 -10.258 -32.438 1 96.44 344 ARG B C 1
ATOM 8912 O O . ARG B 1 344 ? 23.016 -11.211 -32.906 1 96.44 344 ARG B O 1
ATOM 8919 N N . ARG B 1 345 ? 23 -9.156 -32.375 1 95.12 345 ARG B N 1
ATOM 8920 C CA . ARG B 1 345 ? 24.359 -8.898 -32.844 1 95.12 345 ARG B CA 1
ATOM 8921 C C . ARG B 1 345 ? 25.391 -9.312 -31.781 1 95.12 345 ARG B C 1
ATOM 8923 O O . ARG B 1 345 ? 26.469 -9.781 -32.125 1 95.12 345 ARG B O 1
ATOM 8930 N N . PHE B 1 346 ? 25 -9.078 -30.422 1 97.88 346 PHE B N 1
ATOM 8931 C CA . PHE B 1 346 ? 25.969 -9.312 -29.359 1 97.88 346 PHE B CA 1
ATOM 8932 C C . PHE B 1 346 ? 25.406 -10.297 -28.344 1 97.88 346 PHE B C 1
ATOM 8934 O O . PHE B 1 346 ? 24.328 -10.094 -27.781 1 97.88 346 PHE B O 1
ATOM 8941 N N . GLU B 1 347 ? 26.203 -11.359 -28.172 1 98.06 347 GLU B N 1
ATOM 8942 C CA . GLU B 1 347 ? 25.812 -12.406 -27.234 1 98.06 347 GLU B CA 1
ATOM 8943 C C . GLU B 1 347 ? 26.172 -12.016 -25.797 1 98.06 347 GLU B C 1
ATOM 8945 O O . GLU B 1 347 ? 27.203 -11.391 -25.562 1 98.06 347 GLU B O 1
ATOM 8950 N N . THR B 1 348 ? 25.344 -12.32 -24.875 1 98.19 348 THR B N 1
ATOM 8951 C CA . THR B 1 348 ? 25.594 -12.141 -23.453 1 98.19 348 THR B CA 1
ATOM 8952 C C . THR B 1 348 ? 25.344 -13.445 -22.688 1 98.19 348 THR B C 1
ATOM 8954 O O . THR B 1 348 ? 24.438 -14.203 -23.031 1 98.19 348 THR B O 1
ATOM 8957 N N . LYS B 1 349 ? 26.172 -13.812 -21.766 1 97.69 349 LYS B N 1
ATOM 8958 C CA . LYS B 1 349 ? 26.109 -15.07 -21.016 1 97.69 349 LYS B CA 1
ATOM 8959 C C . LYS B 1 349 ? 25.734 -14.82 -19.547 1 97.69 349 LYS B C 1
ATOM 8961 O O . LYS B 1 349 ? 25.891 -13.703 -19.047 1 97.69 349 LYS B O 1
ATOM 8966 N N . ALA B 1 350 ? 25.156 -15.828 -18.906 1 98 350 ALA B N 1
ATOM 8967 C CA . ALA B 1 350 ? 24.891 -15.781 -17.469 1 98 350 ALA B CA 1
ATOM 8968 C C . ALA B 1 350 ? 26.062 -16.328 -16.672 1 98 350 ALA B C 1
ATOM 8970 O O . ALA B 1 350 ? 25.891 -17.203 -15.812 1 98 350 ALA B O 1
ATOM 8971 N N . GLY B 1 351 ? 27.25 -15.805 -16.984 1 96.94 351 GLY B N 1
ATOM 8972 C CA . GLY B 1 351 ? 28.453 -16.281 -16.328 1 96.94 351 GLY B CA 1
ATOM 8973 C C . GLY B 1 351 ? 28.438 -16.094 -14.82 1 96.94 351 GLY B C 1
ATOM 8974 O O . GLY B 1 351 ? 29.188 -16.75 -14.094 1 96.94 351 GLY B O 1
ATOM 8975 N N . TRP B 1 352 ? 27.609 -15.25 -14.273 1 98.06 352 TRP B N 1
ATOM 8976 C CA . TRP B 1 352 ? 27.438 -14.938 -12.852 1 98.06 352 TRP B CA 1
ATOM 8977 C C . TRP B 1 352 ? 26.688 -16.062 -12.133 1 98.06 352 TRP B C 1
ATOM 8979 O O . TRP B 1 352 ? 26.734 -16.156 -10.906 1 98.06 352 TRP B O 1
ATOM 8989 N N . CYS B 1 353 ? 25.953 -16.891 -12.844 1 98.38 353 CYS B N 1
ATOM 8990 C CA . CYS B 1 353 ? 25.062 -17.891 -12.258 1 98.38 353 CYS B CA 1
ATOM 8991 C C . CYS B 1 353 ? 25.828 -19.172 -11.961 1 98.38 353 CYS B C 1
ATOM 8993 O O . CYS B 1 353 ? 26.625 -19.625 -12.773 1 98.38 353 CYS B O 1
ATOM 8995 N N . SER B 1 354 ? 25.562 -19.828 -10.82 1 98.06 354 SER B N 1
ATOM 8996 C CA . SER B 1 354 ? 26.188 -21.078 -10.422 1 98.06 354 SER B CA 1
ATOM 8997 C C . SER B 1 354 ? 25.641 -22.25 -11.234 1 98.06 354 SER B C 1
ATOM 8999 O O . SER B 1 354 ? 26.234 -23.328 -11.242 1 98.06 354 SER B O 1
ATOM 9001 N N . GLY B 1 355 ? 24.5 -22.016 -11.859 1 97.81 355 GLY B N 1
ATOM 9002 C CA . GLY B 1 355 ? 23.828 -23.094 -12.562 1 97.81 355 GLY B CA 1
ATOM 9003 C C . GLY B 1 355 ? 22.734 -23.75 -11.734 1 97.81 355 GLY B C 1
ATOM 9004 O O . GLY B 1 355 ? 21.953 -24.547 -12.258 1 97.81 355 GLY B O 1
ATOM 9005 N N . ASN B 1 356 ? 22.719 -23.547 -10.398 1 98.75 356 ASN B N 1
ATOM 9006 C CA . ASN B 1 356 ? 21.641 -24.016 -9.547 1 98.75 356 ASN B CA 1
ATOM 9007 C C . ASN B 1 356 ? 20.438 -23.062 -9.57 1 98.75 356 ASN B C 1
ATOM 9009 O O . ASN B 1 356 ? 20.562 -21.891 -9.172 1 98.75 356 ASN B O 1
ATOM 9013 N N . VAL B 1 357 ? 19.328 -23.531 -10.023 1 98.88 357 VAL B N 1
ATOM 9014 C CA . VAL B 1 357 ? 18.156 -22.672 -10.203 1 98.88 357 VAL B CA 1
ATOM 9015 C C . VAL B 1 357 ? 17 -23.188 -9.344 1 98.88 357 VAL B C 1
ATOM 9017 O O . VAL B 1 357 ? 16.734 -24.391 -9.297 1 98.88 357 VAL B O 1
ATOM 9020 N N . GLY B 1 358 ? 16.453 -22.406 -8.516 1 98.81 358 GLY B N 1
ATOM 9021 C CA . GLY B 1 358 ? 15.148 -22.609 -7.906 1 98.81 358 GLY B CA 1
ATOM 9022 C C . GLY B 1 358 ? 14.062 -21.75 -8.531 1 98.81 358 GLY B C 1
ATOM 9023 O O . GLY B 1 358 ? 14.336 -20.703 -9.094 1 98.81 358 GLY B O 1
ATOM 9024 N N . MET B 1 359 ? 12.836 -22.234 -8.516 1 98.69 359 MET B N 1
ATOM 9025 C CA . MET B 1 359 ? 11.742 -21.438 -9.055 1 98.69 359 MET B CA 1
ATOM 9026 C C . MET B 1 359 ? 10.766 -21.031 -7.953 1 98.69 359 MET B C 1
ATOM 9028 O O . MET B 1 359 ? 10.555 -21.797 -7.008 1 98.69 359 MET B O 1
ATOM 9032 N N . THR B 1 360 ? 10.25 -19.812 -8.062 1 97.81 360 THR B N 1
ATOM 9033 C CA . THR B 1 360 ? 9.258 -19.266 -7.152 1 97.81 360 THR B CA 1
ATOM 9034 C C . THR B 1 360 ? 8.094 -18.641 -7.93 1 97.81 360 THR B C 1
ATOM 9036 O O . THR B 1 360 ? 8.227 -18.359 -9.117 1 97.81 360 THR B O 1
ATOM 9039 N N . GLY B 1 361 ? 6.953 -18.484 -7.266 1 97.12 361 GLY B N 1
ATOM 9040 C CA . GLY B 1 361 ? 5.824 -17.797 -7.871 1 97.12 361 GLY B CA 1
ATOM 9041 C C . GLY B 1 361 ? 4.48 -18.359 -7.434 1 97.12 361 GLY B C 1
ATOM 9042 O O . GLY B 1 361 ? 4.383 -19.516 -7.039 1 97.12 361 GLY B O 1
ATOM 9043 N N . ARG B 1 362 ? 3.465 -17.562 -7.539 1 97 362 ARG B N 1
ATOM 9044 C CA . ARG B 1 362 ? 2.096 -17.922 -7.184 1 97 362 ARG B CA 1
ATOM 9045 C C . ARG B 1 362 ? 1.188 -17.891 -8.406 1 97 362 ARG B C 1
ATOM 9047 O O . ARG B 1 362 ? 1.367 -17.062 -9.305 1 97 362 ARG B O 1
ATOM 9054 N N . SER B 1 363 ? 0.188 -18.781 -8.375 1 97.19 363 SER B N 1
ATOM 9055 C CA . SER B 1 363 ? -0.836 -18.766 -9.414 1 97.19 363 SER B CA 1
ATOM 9056 C C . SER B 1 363 ? -0.259 -19.156 -10.766 1 97.19 363 SER B C 1
ATOM 9058 O O . SER B 1 363 ? 0.37 -20.203 -10.898 1 97.19 363 SER B O 1
ATOM 9060 N N . TYR B 1 364 ? -0.45 -18.297 -11.773 1 97.25 364 TYR B N 1
ATOM 9061 C CA . TYR B 1 364 ? 0.095 -18.562 -13.094 1 97.25 364 TYR B CA 1
ATOM 9062 C C . TYR B 1 364 ? 1.607 -18.75 -13.039 1 97.25 364 TYR B C 1
ATOM 9064 O O . TYR B 1 364 ? 2.168 -19.578 -13.758 1 97.25 364 TYR B O 1
ATOM 9072 N N . LEU B 1 365 ? 2.291 -18.062 -12.164 1 97.94 365 LEU B N 1
ATOM 9073 C CA . LEU B 1 365 ? 3.732 -18.188 -11.977 1 97.94 365 LEU B CA 1
ATOM 9074 C C . LEU B 1 365 ? 4.094 -19.562 -11.422 1 97.94 365 LEU B C 1
ATOM 9076 O O . LEU B 1 365 ? 5.02 -20.203 -11.914 1 97.94 365 LEU B O 1
ATOM 9080 N N . GLY B 1 366 ? 3.289 -19.938 -10.383 1 97.94 366 GLY B N 1
ATOM 9081 C CA . GLY B 1 366 ? 3.498 -21.281 -9.852 1 97.94 366 GLY B CA 1
ATOM 9082 C C . GLY B 1 366 ? 3.17 -22.375 -10.844 1 97.94 366 GLY B C 1
ATOM 9083 O O . GLY B 1 366 ? 3.814 -23.422 -10.852 1 97.94 366 GLY B O 1
ATOM 9084 N N . THR B 1 367 ? 2.168 -22.125 -11.727 1 98.56 367 THR B N 1
ATOM 9085 C CA . THR B 1 367 ? 1.74 -23.078 -12.75 1 98.56 367 THR B CA 1
ATOM 9086 C C . THR B 1 367 ? 2.881 -23.375 -13.719 1 98.56 367 THR B C 1
ATOM 9088 O O . THR B 1 367 ? 3.107 -24.531 -14.086 1 98.56 367 THR B O 1
ATOM 9091 N N . LEU B 1 368 ? 3.566 -22.344 -14.039 1 98.5 368 LEU B N 1
ATOM 9092 C CA . LEU B 1 368 ? 4.676 -22.516 -14.977 1 98.5 368 LEU B CA 1
ATOM 9093 C C . LEU B 1 368 ? 5.832 -23.25 -14.32 1 98.5 368 LEU B C 1
ATOM 9095 O O . LEU B 1 368 ? 6.609 -23.922 -15 1 98.5 368 LEU B O 1
ATOM 9099 N N . GLN B 1 369 ? 5.965 -23.188 -12.992 1 98.44 369 GLN B N 1
ATOM 9100 C CA . GLN B 1 369 ? 6.949 -24 -12.289 1 98.44 369 GLN B CA 1
ATOM 9101 C C . GLN B 1 369 ? 6.66 -25.484 -12.469 1 98.44 369 GLN B C 1
ATOM 9103 O O . GLN B 1 369 ? 7.57 -26.281 -12.727 1 98.44 369 GLN B O 1
ATOM 9108 N N . ILE B 1 370 ? 5.371 -25.797 -12.289 1 98.75 370 ILE B N 1
ATOM 9109 C CA . ILE B 1 370 ? 4.973 -27.188 -12.453 1 98.75 370 ILE B CA 1
ATOM 9110 C C . ILE B 1 370 ? 5.277 -27.641 -13.875 1 98.75 370 ILE B C 1
ATOM 9112 O O . ILE B 1 370 ? 5.906 -28.688 -14.078 1 98.75 370 ILE B O 1
ATOM 9116 N N . ALA B 1 371 ? 4.867 -26.859 -14.828 1 98.75 371 ALA B N 1
ATOM 9117 C CA . ALA B 1 371 ? 5.086 -27.203 -16.234 1 98.75 371 ALA B CA 1
ATOM 9118 C C . ALA B 1 371 ? 6.566 -27.422 -16.516 1 98.75 371 ALA B C 1
ATOM 9120 O O . ALA B 1 371 ? 6.945 -28.438 -17.109 1 98.75 371 ALA B O 1
ATOM 9121 N N . ILE B 1 372 ? 7.398 -26.516 -16.094 1 98.81 372 ILE B N 1
ATOM 9122 C CA . ILE B 1 372 ? 8.836 -26.562 -16.359 1 98.81 372 ILE B CA 1
ATOM 9123 C C . ILE B 1 372 ? 9.445 -27.766 -15.633 1 98.81 372 ILE B C 1
ATOM 9125 O O . ILE B 1 372 ? 10.297 -28.453 -16.188 1 98.81 372 ILE B O 1
ATOM 9129 N N . ALA B 1 373 ? 9.07 -27.984 -14.383 1 98.81 373 ALA B N 1
ATOM 9130 C CA . ALA B 1 373 ? 9.602 -29.094 -13.602 1 98.81 373 ALA B CA 1
ATOM 9131 C C . ALA B 1 373 ? 9.383 -30.422 -14.328 1 98.81 373 ALA B C 1
ATOM 9133 O O . ALA B 1 373 ? 10.234 -31.328 -14.258 1 98.81 373 ALA B O 1
ATOM 9134 N N . THR B 1 374 ? 8.258 -30.625 -15.016 1 98.56 374 THR B N 1
ATOM 9135 C CA . THR B 1 374 ? 7.93 -31.875 -15.688 1 98.56 374 THR B CA 1
ATOM 9136 C C . THR B 1 374 ? 8.914 -32.156 -16.812 1 98.56 374 THR B C 1
ATOM 9138 O O . THR B 1 374 ? 8.977 -33.281 -17.328 1 98.56 374 THR B O 1
ATOM 9141 N N . THR B 1 375 ? 9.656 -31.172 -17.25 1 98.38 375 THR B N 1
ATOM 9142 C CA . THR B 1 375 ? 10.602 -31.359 -18.344 1 98.38 375 THR B CA 1
ATOM 9143 C C . THR B 1 375 ? 11.891 -32 -17.844 1 98.38 375 THR B C 1
ATOM 9145 O O . THR B 1 375 ? 12.688 -32.5 -18.641 1 98.38 375 THR B O 1
ATOM 9148 N N . GLY B 1 376 ? 12.141 -31.859 -16.516 1 98.31 376 GLY B N 1
ATOM 9149 C CA . GLY B 1 376 ? 13.391 -32.375 -15.969 1 98.31 376 GLY B CA 1
ATOM 9150 C C . GLY B 1 376 ? 14.594 -31.547 -16.391 1 98.31 376 GLY B C 1
ATOM 9151 O O . GLY B 1 376 ? 15.727 -32.031 -16.375 1 98.31 376 GLY B O 1
ATOM 9152 N N . VAL B 1 377 ? 14.398 -30.312 -16.75 1 98.5 377 VAL B N 1
ATOM 9153 C CA . VAL B 1 377 ? 15.453 -29.453 -17.281 1 98.5 377 VAL B CA 1
ATOM 9154 C C . VAL B 1 377 ? 16.641 -29.422 -16.328 1 98.5 377 VAL B C 1
ATOM 9156 O O . VAL B 1 377 ? 16.453 -29.391 -15.102 1 98.5 377 VAL B O 1
ATOM 9159 N N . LYS B 1 378 ? 17.859 -29.531 -16.906 1 97.94 378 LYS B N 1
ATOM 9160 C CA . LYS B 1 378 ? 19.094 -29.484 -16.141 1 97.94 378 LYS B CA 1
ATOM 9161 C C . LYS B 1 378 ? 19.203 -28.172 -15.359 1 97.94 378 LYS B C 1
ATOM 9163 O O . LYS B 1 378 ? 18.906 -27.109 -15.898 1 97.94 378 LYS B O 1
ATOM 9168 N N . GLY B 1 379 ? 19.594 -28.281 -14.125 1 98.19 379 GLY B N 1
ATOM 9169 C CA . GLY B 1 379 ? 19.875 -27.094 -13.328 1 98.19 379 GLY B CA 1
ATOM 9170 C C . GLY B 1 379 ? 18.75 -26.75 -12.375 1 98.19 379 GLY B C 1
ATOM 9171 O O . GLY B 1 379 ? 18.953 -26.031 -11.391 1 98.19 379 GLY B O 1
ATOM 9172 N N . LEU B 1 380 ? 17.484 -27.156 -12.719 1 98.81 380 LEU B N 1
ATOM 9173 C CA . LEU B 1 380 ? 16.375 -26.891 -11.805 1 98.81 380 LEU B CA 1
ATOM 9174 C C . LEU B 1 380 ? 16.469 -27.781 -10.57 1 98.81 380 LEU B C 1
ATOM 9176 O O . LEU B 1 380 ? 16.281 -29 -10.656 1 98.81 380 LEU B O 1
ATOM 9180 N N . LYS B 1 381 ? 16.734 -27.172 -9.422 1 98.81 381 LYS B N 1
ATOM 9181 C CA . LYS B 1 381 ? 17.016 -27.922 -8.211 1 98.81 381 LYS B CA 1
ATOM 9182 C C . LYS B 1 381 ? 15.781 -28.031 -7.324 1 98.81 381 LYS B C 1
ATOM 9184 O O . LYS B 1 381 ? 15.633 -28.984 -6.562 1 98.81 381 LYS B O 1
ATOM 9189 N N . THR B 1 382 ? 14.938 -27.062 -7.359 1 98.81 382 THR B N 1
ATOM 9190 C CA . THR B 1 382 ? 13.75 -27.062 -6.508 1 98.81 382 THR B CA 1
ATOM 9191 C C . THR B 1 382 ? 12.68 -26.141 -7.059 1 98.81 382 THR B C 1
ATOM 9193 O O . THR B 1 382 ? 12.984 -25.188 -7.793 1 98.81 382 THR B O 1
ATOM 9196 N N . VAL B 1 383 ? 11.438 -26.406 -6.785 1 98.62 383 VAL B N 1
ATOM 9197 C CA . VAL B 1 383 ? 10.328 -25.484 -7.043 1 98.62 383 VAL B CA 1
ATOM 9198 C C . VAL B 1 383 ? 9.57 -25.219 -5.742 1 98.62 383 VAL B C 1
ATOM 9200 O O . VAL B 1 383 ? 9.414 -26.109 -4.91 1 98.62 383 VAL B O 1
ATOM 9203 N N . VAL B 1 384 ? 9.227 -23.984 -5.465 1 98.25 384 VAL B N 1
ATOM 9204 C CA . VAL B 1 384 ? 8.273 -23.562 -4.449 1 98.25 384 VAL B CA 1
ATOM 9205 C C . VAL B 1 384 ? 7.039 -22.969 -5.125 1 98.25 384 VAL B C 1
ATOM 9207 O O . VAL B 1 384 ? 6.949 -21.75 -5.32 1 98.25 384 VAL B O 1
ATOM 9210 N N . SER B 1 385 ? 6.086 -23.828 -5.398 1 97.81 385 SER B N 1
ATOM 9211 C CA . SER B 1 385 ? 4.926 -23.516 -6.223 1 97.81 385 SER B CA 1
ATOM 9212 C C . SER B 1 385 ? 3.719 -23.156 -5.359 1 97.81 385 SER B C 1
ATOM 9214 O O . SER B 1 385 ? 3.256 -23.969 -4.562 1 97.81 385 SER B O 1
ATOM 9216 N N . GLU B 1 386 ? 3.211 -21.938 -5.562 1 97.75 386 GLU B N 1
ATOM 9217 C CA . GLU B 1 386 ? 2.121 -21.453 -4.719 1 97.75 386 GLU B CA 1
ATOM 9218 C C . GLU B 1 386 ? 0.837 -21.281 -5.527 1 97.75 386 GLU B C 1
ATOM 9220 O O . GLU B 1 386 ? 0.84 -20.641 -6.574 1 97.75 386 GLU B O 1
ATOM 9225 N N . ALA B 1 387 ? -0.241 -21.859 -5.008 1 98.06 387 ALA B N 1
ATOM 9226 C CA . ALA B 1 387 ? -1.577 -21.719 -5.578 1 98.06 387 ALA B CA 1
ATOM 9227 C C . ALA B 1 387 ? -1.559 -21.938 -7.086 1 98.06 387 ALA B C 1
ATOM 9229 O O . ALA B 1 387 ? -2.068 -21.125 -7.852 1 98.06 387 ALA B O 1
ATOM 9230 N N . ALA B 1 388 ? -1.064 -23.016 -7.508 1 98.31 388 ALA B N 1
ATOM 9231 C CA . ALA B 1 388 ? -0.729 -23.234 -8.914 1 98.31 388 ALA B CA 1
ATOM 9232 C C . ALA B 1 388 ? -1.72 -24.188 -9.578 1 98.31 388 ALA B C 1
ATOM 9234 O O . ALA B 1 388 ? -2.318 -25.031 -8.914 1 98.31 388 ALA B O 1
ATOM 9235 N N . ILE B 1 389 ? -1.823 -24.031 -10.875 1 98.5 389 ILE B N 1
ATOM 9236 C CA . ILE B 1 389 ? -2.621 -24.906 -11.727 1 98.5 389 ILE B CA 1
ATOM 9237 C C . ILE B 1 389 ? -1.773 -26.078 -12.195 1 98.5 389 ILE B C 1
ATOM 9239 O O . ILE B 1 389 ? -0.646 -25.891 -12.664 1 98.5 389 ILE B O 1
ATOM 9243 N N . SER B 1 390 ? -2.305 -27.312 -12.039 1 98.69 390 SER B N 1
ATOM 9244 C CA . SER B 1 390 ? -1.597 -28.484 -12.57 1 98.69 390 SER B CA 1
ATOM 9245 C C . SER B 1 390 ? -2.254 -29 -13.844 1 98.69 390 SER B C 1
ATOM 9247 O O . SER B 1 390 ? -1.643 -29.75 -14.602 1 98.69 390 SER B O 1
ATOM 9249 N N . SER B 1 391 ? -3.504 -28.578 -14.039 1 98.25 391 SER B N 1
ATOM 9250 C CA . SER B 1 391 ? -4.27 -28.828 -15.258 1 98.25 391 SER B CA 1
ATOM 9251 C C . SER B 1 391 ? -5.148 -27.641 -15.617 1 98.25 391 SER B C 1
ATOM 9253 O O . SER B 1 391 ? -6.008 -27.234 -14.836 1 98.25 391 SER B O 1
ATOM 9255 N N . TRP B 1 392 ? -4.922 -27.156 -16.891 1 98.12 392 TRP B N 1
ATOM 9256 C CA . TRP B 1 392 ? -5.688 -25.984 -17.312 1 98.12 392 TRP B CA 1
ATOM 9257 C C . TRP B 1 392 ? -7.148 -26.359 -17.547 1 98.12 392 TRP B C 1
ATOM 9259 O O . TRP B 1 392 ? -8.031 -25.5 -17.453 1 98.12 392 TRP B O 1
ATOM 9269 N N . TYR B 1 393 ? -7.43 -27.625 -17.906 1 97.25 393 TYR B N 1
ATOM 9270 C CA . TYR B 1 393 ? -8.82 -28.078 -17.969 1 97.25 393 TYR B CA 1
ATOM 9271 C C . TYR B 1 393 ? -9.5 -27.906 -16.609 1 97.25 393 TYR B C 1
ATOM 9273 O O . TYR B 1 393 ? -10.594 -27.344 -16.516 1 97.25 393 TYR B O 1
ATOM 9281 N N . ASP B 1 394 ? -8.844 -28.344 -15.547 1 96.88 394 ASP B N 1
ATOM 9282 C CA . ASP B 1 394 ? -9.414 -28.297 -14.211 1 96.88 394 ASP B CA 1
ATOM 9283 C C . ASP B 1 394 ? -9.547 -26.859 -13.719 1 96.88 394 ASP B C 1
ATOM 9285 O O . ASP B 1 394 ? -10.281 -26.578 -12.773 1 96.88 394 ASP B O 1
ATOM 9289 N N . TYR B 1 395 ? -8.75 -25.984 -14.297 1 97.69 395 TYR B N 1
ATOM 9290 C CA . TYR B 1 395 ? -8.867 -24.578 -13.938 1 97.69 395 TYR B CA 1
ATOM 9291 C C . TYR B 1 395 ? -10.148 -23.969 -14.5 1 97.69 395 TYR B C 1
ATOM 9293 O O . TYR B 1 395 ? -10.898 -23.297 -13.789 1 97.69 395 TYR B O 1
ATOM 9301 N N . TYR B 1 396 ? -10.492 -24.328 -15.82 1 97.44 396 TYR B N 1
ATOM 9302 C CA . TYR B 1 396 ? -11.586 -23.641 -16.5 1 97.44 396 TYR B CA 1
ATOM 9303 C C . TYR B 1 396 ? -12.781 -24.578 -16.688 1 97.44 396 TYR B C 1
ATOM 9305 O O . TYR B 1 396 ? -13.836 -24.141 -17.156 1 97.44 396 TYR B O 1
ATOM 9313 N N . ARG B 1 397 ? -12.617 -25.875 -16.438 1 97.19 397 ARG B N 1
ATOM 9314 C CA . ARG B 1 397 ? -13.68 -26.859 -16.672 1 97.19 397 ARG B CA 1
ATOM 9315 C C . ARG B 1 397 ? -13.797 -27.812 -15.492 1 97.19 397 ARG B C 1
ATOM 9317 O O . ARG B 1 397 ? -12.883 -27.922 -14.672 1 97.19 397 ARG B O 1
ATOM 9324 N N . GLU B 1 398 ? -14.844 -28.453 -15.445 1 96.31 398 GLU B N 1
ATOM 9325 C CA . GLU B 1 398 ? -15.078 -29.547 -14.508 1 96.31 398 GLU B CA 1
ATOM 9326 C C . GLU B 1 398 ? -16.172 -30.484 -15.016 1 96.31 398 GLU B C 1
ATOM 9328 O O . GLU B 1 398 ? -17.312 -30.078 -15.195 1 96.31 398 GLU B O 1
ATOM 9333 N N . HIS B 1 399 ? -15.852 -31.719 -15.258 1 96 399 HIS B N 1
ATOM 9334 C CA . HIS B 1 399 ? -16.766 -32.781 -15.656 1 96 399 HIS B CA 1
ATOM 9335 C C . HIS B 1 399 ? -17.641 -32.344 -16.828 1 96 399 HIS B C 1
ATOM 9337 O O . HIS B 1 399 ? -18.875 -32.5 -16.766 1 96 399 HIS B O 1
ATOM 9343 N N . GLY B 1 400 ? -17.047 -31.766 -17.797 1 96.38 400 GLY B N 1
ATOM 9344 C CA . GLY B 1 400 ? -17.734 -31.422 -19.047 1 96.38 400 GLY B CA 1
ATOM 9345 C C . GLY B 1 400 ? -18.484 -30.109 -18.969 1 96.38 400 GLY B C 1
ATOM 9346 O O . GLY B 1 400 ? -19.359 -29.844 -19.797 1 96.38 400 GLY B O 1
ATOM 9347 N N . LEU B 1 401 ? -18.172 -29.281 -18 1 96.69 401 LEU B N 1
ATOM 9348 C CA . LEU B 1 401 ? -18.797 -27.969 -17.859 1 96.69 401 LEU B CA 1
ATOM 9349 C C . LEU B 1 401 ? -17.75 -26.859 -17.906 1 96.69 401 LEU B C 1
ATOM 9351 O O . LEU B 1 401 ? -16.625 -27.062 -17.469 1 96.69 401 LEU B O 1
ATOM 9355 N N . VAL B 1 402 ? -18.141 -25.734 -18.547 1 96.69 402 VAL B N 1
ATOM 9356 C CA . VAL B 1 402 ? -17.375 -24.5 -18.344 1 96.69 402 VAL B CA 1
ATOM 9357 C C . VAL B 1 402 ? -17.531 -24.016 -16.922 1 96.69 402 VAL B C 1
ATOM 9359 O O . VAL B 1 402 ? -18.656 -23.75 -16.469 1 96.69 402 VAL B O 1
ATOM 9362 N N . ILE B 1 403 ? -16.484 -24 -16.172 1 97.06 403 ILE B N 1
ATOM 9363 C CA . ILE B 1 403 ? -16.5 -23.547 -14.789 1 97.06 403 ILE B CA 1
ATOM 9364 C C . ILE B 1 403 ? -15.5 -22.422 -14.609 1 97.06 403 ILE B C 1
ATOM 9366 O O . ILE B 1 403 ? -14.289 -22.609 -14.781 1 97.06 403 ILE B O 1
ATOM 9370 N N . ALA B 1 404 ? -15.961 -21.234 -14.312 1 93.81 404 ALA B N 1
ATOM 9371 C CA . ALA B 1 404 ? -15.094 -20.078 -14.133 1 93.81 404 ALA B CA 1
ATOM 9372 C C . ALA B 1 404 ? -14.469 -20.062 -12.742 1 93.81 404 ALA B C 1
ATOM 9374 O O . ALA B 1 404 ? -15.07 -20.562 -11.781 1 93.81 404 ALA B O 1
ATOM 9375 N N . PRO B 1 405 ? -13.195 -19.469 -12.594 1 92.62 405 PRO B N 1
ATOM 9376 C CA . PRO B 1 405 ? -12.773 -19.062 -11.25 1 92.62 405 PRO B CA 1
ATOM 9377 C C . PRO B 1 405 ? -13.711 -18.016 -10.625 1 92.62 405 PRO B C 1
ATOM 9379 O O . PRO B 1 405 ? -14.258 -17.172 -11.336 1 92.62 405 PRO B O 1
ATOM 9382 N N . SER B 1 406 ? -14.008 -18.109 -9.375 1 85.56 406 SER B N 1
ATOM 9383 C CA . SER B 1 406 ? -15.039 -17.359 -8.672 1 85.56 406 SER B CA 1
ATOM 9384 C C . SER B 1 406 ? -14.945 -15.867 -8.969 1 85.56 406 SER B C 1
ATOM 9386 O O . SER B 1 406 ? -15.961 -15.18 -9.078 1 85.56 406 SER B O 1
ATOM 9388 N N . GLU B 1 407 ? -13.852 -15.242 -9.094 1 79.25 407 GLU B N 1
ATOM 9389 C CA . GLU B 1 407 ? -13.805 -13.797 -9.266 1 79.25 407 GLU B CA 1
ATOM 9390 C C . GLU B 1 407 ? -13.523 -13.414 -10.719 1 79.25 407 GLU B C 1
ATOM 9392 O O . GLU B 1 407 ? -13.273 -12.25 -11.023 1 79.25 407 GLU B O 1
ATOM 9397 N N . CYS B 1 408 ? -13.773 -14.383 -11.672 1 90.56 408 CYS B N 1
ATOM 9398 C CA . CYS B 1 408 ? -13.438 -14.102 -13.062 1 90.56 408 CYS B CA 1
ATOM 9399 C C . CYS B 1 408 ? -14.461 -14.711 -14.008 1 90.56 408 CYS B C 1
ATOM 9401 O O . CYS B 1 408 ? -14.094 -15.391 -14.969 1 90.56 408 CYS B O 1
ATOM 9403 N N . GLN B 1 409 ? -15.781 -14.461 -13.664 1 93.12 409 GLN B N 1
ATOM 9404 C CA . GLN B 1 409 ? -16.828 -14.984 -14.539 1 93.12 409 GLN B CA 1
ATOM 9405 C C . GLN B 1 409 ? -16.641 -14.5 -15.977 1 93.12 409 GLN B C 1
ATOM 9407 O O . GLN B 1 409 ? -16.406 -13.312 -16.203 1 93.12 409 GLN B O 1
ATOM 9412 N N . GLY B 1 410 ? -16.688 -15.375 -16.828 1 94.81 410 GLY B N 1
ATOM 9413 C CA . GLY B 1 410 ? -16.625 -15.047 -18.234 1 94.81 410 GLY B CA 1
ATOM 9414 C C . GLY B 1 410 ? -15.211 -15.094 -18.797 1 94.81 410 GLY B C 1
ATOM 9415 O O . GLY B 1 410 ? -15.023 -15.117 -20.016 1 94.81 410 GLY B O 1
ATOM 9416 N N . GLU B 1 411 ? -14.32 -15.117 -17.906 1 94.62 411 GLU B N 1
ATOM 9417 C CA . GLU B 1 411 ? -12.961 -15.305 -18.406 1 94.62 411 GLU B CA 1
ATOM 9418 C C . GLU B 1 411 ? -12.758 -16.719 -18.953 1 94.62 411 GLU B C 1
ATOM 9420 O O . GLU B 1 411 ? -13.555 -17.609 -18.672 1 94.62 411 GLU B O 1
ATOM 9425 N N . ASP B 1 412 ? -11.836 -16.906 -19.828 1 96.38 412 ASP B N 1
ATOM 9426 C CA . ASP B 1 412 ? -11.422 -18.203 -20.359 1 96.38 412 ASP B CA 1
ATOM 9427 C C . ASP B 1 412 ? -10.016 -18.109 -20.969 1 96.38 412 ASP B C 1
ATOM 9429 O O . ASP B 1 412 ? -9.312 -17.125 -20.766 1 96.38 412 ASP B O 1
ATOM 9433 N N . MET B 1 413 ? -9.648 -19.156 -21.516 1 95.38 413 MET B N 1
ATOM 9434 C CA . MET B 1 413 ? -8.273 -19.297 -22 1 95.38 413 MET B CA 1
ATOM 9435 C C . MET B 1 413 ? -7.91 -18.172 -22.953 1 95.38 413 MET B C 1
ATOM 9437 O O . MET B 1 413 ? -6.809 -17.641 -22.906 1 95.38 413 MET B O 1
ATOM 9441 N N . ASP B 1 414 ? -8.781 -17.844 -23.891 1 95.56 414 ASP B N 1
ATOM 9442 C CA . ASP B 1 414 ? -8.516 -16.812 -24.891 1 95.56 414 ASP B CA 1
ATOM 9443 C C . ASP B 1 414 ? -8.359 -15.438 -24.234 1 95.56 414 ASP B C 1
ATOM 9445 O O . ASP B 1 414 ? -7.453 -14.68 -24.578 1 95.56 414 ASP B O 1
ATOM 9449 N N . LYS B 1 415 ? -9.203 -15.164 -23.219 1 96.19 415 LYS B N 1
ATOM 9450 C CA . LYS B 1 415 ? -9.156 -13.867 -22.562 1 96.19 415 LYS B CA 1
ATOM 9451 C C . LYS B 1 415 ? -7.914 -13.734 -21.688 1 96.19 415 LYS B C 1
ATOM 9453 O O . LYS B 1 415 ? -7.309 -12.664 -21.609 1 96.19 415 LYS B O 1
ATOM 9458 N N . LEU B 1 416 ? -7.562 -14.812 -21.016 1 96.5 416 LEU B N 1
ATOM 9459 C CA . LEU B 1 416 ? -6.344 -14.789 -20.219 1 96.5 416 LEU B CA 1
ATOM 9460 C C . LEU B 1 416 ? -5.117 -14.594 -21.109 1 96.5 416 LEU B C 1
ATOM 9462 O O . LEU B 1 416 ? -4.172 -13.898 -20.719 1 96.5 416 LEU B O 1
ATOM 9466 N N . ALA B 1 417 ? -5.094 -15.211 -22.266 1 96.5 417 ALA B N 1
ATOM 9467 C CA . ALA B 1 417 ? -4 -14.992 -23.203 1 96.5 417 ALA B CA 1
ATOM 9468 C C . ALA B 1 417 ? -3.875 -13.516 -23.578 1 96.5 417 ALA B C 1
ATOM 9470 O O . ALA B 1 417 ? -2.764 -12.992 -23.672 1 96.5 417 ALA B O 1
ATOM 9471 N N . GLU B 1 418 ? -5.008 -12.922 -23.75 1 94.81 418 GLU B N 1
ATOM 9472 C CA . GLU B 1 418 ? -5.012 -11.5 -24.078 1 94.81 418 GLU B CA 1
ATOM 9473 C C . GLU B 1 418 ? -4.426 -10.672 -22.938 1 94.81 418 GLU B C 1
ATOM 9475 O O . GLU B 1 418 ? -3.609 -9.773 -23.172 1 94.81 418 GLU B O 1
ATOM 9480 N N . VAL B 1 419 ? -4.801 -10.984 -21.75 1 95.94 419 VAL B N 1
ATOM 9481 C CA . VAL B 1 419 ? -4.316 -10.281 -20.578 1 95.94 419 VAL B CA 1
ATOM 9482 C C . VAL B 1 419 ? -2.791 -10.328 -20.531 1 95.94 419 VAL B C 1
ATOM 9484 O O . VAL B 1 419 ? -2.145 -9.344 -20.172 1 95.94 419 VAL B O 1
ATOM 9487 N N . CYS B 1 420 ? -2.16 -11.406 -20.969 1 96.62 420 CYS B N 1
ATOM 9488 C CA . CYS B 1 420 ? -0.733 -11.656 -20.797 1 96.62 420 CYS B CA 1
ATOM 9489 C C . CYS B 1 420 ? 0.045 -11.289 -22.047 1 96.62 420 CYS B C 1
ATOM 9491 O O . CYS B 1 420 ? 1.263 -11.469 -22.109 1 96.62 420 CYS B O 1
ATOM 9493 N N . GLN B 1 421 ? -0.644 -10.852 -23.172 1 96.56 421 GLN B N 1
ATOM 9494 C CA . GLN B 1 421 ? 0.026 -10.5 -24.422 1 96.56 421 GLN B CA 1
ATOM 9495 C C . GLN B 1 421 ? 0.554 -9.07 -24.375 1 96.56 421 GLN B C 1
ATOM 9497 O O . GLN B 1 421 ? 0.222 -8.258 -25.234 1 96.56 421 GLN B O 1
ATOM 9502 N N . SER B 1 422 ? 1.482 -8.828 -23.5 1 95.44 422 SER B N 1
ATOM 9503 C CA . SER B 1 422 ? 1.887 -7.465 -23.172 1 95.44 422 SER B CA 1
ATOM 9504 C C . SER B 1 422 ? 2.744 -6.859 -24.281 1 95.44 422 SER B C 1
ATOM 9506 O O . SER B 1 422 ? 2.914 -5.641 -24.344 1 95.44 422 SER B O 1
ATOM 9508 N N . ASN B 1 423 ? 3.385 -7.656 -25.172 1 96.19 423 ASN B N 1
ATOM 9509 C CA . ASN B 1 423 ? 4.188 -7.066 -26.234 1 96.19 423 ASN B CA 1
ATOM 9510 C C . ASN B 1 423 ? 3.318 -6.336 -27.25 1 96.19 423 ASN B C 1
ATOM 9512 O O . ASN B 1 423 ? 3.832 -5.629 -28.125 1 96.19 423 ASN B O 1
ATOM 9516 N N . LEU B 1 424 ? 1.994 -6.457 -27.141 1 95.19 424 LEU B N 1
ATOM 9517 C CA . LEU B 1 424 ? 1.075 -5.676 -27.953 1 95.19 424 LEU B CA 1
ATOM 9518 C C . LEU B 1 424 ? 1.086 -4.211 -27.547 1 95.19 424 LEU B C 1
ATOM 9520 O O . LEU B 1 424 ? 0.612 -3.346 -28.281 1 95.19 424 LEU B O 1
ATOM 9524 N N . TRP B 1 425 ? 1.562 -3.928 -26.359 1 94.38 425 TRP B N 1
ATOM 9525 C CA . TRP B 1 425 ? 1.69 -2.553 -25.906 1 94.38 425 TRP B CA 1
ATOM 9526 C C . TRP B 1 425 ? 2.764 -1.809 -26.688 1 94.38 425 TRP B C 1
ATOM 9528 O O . TRP B 1 425 ? 2.83 -0.577 -26.641 1 94.38 425 TRP B O 1
ATOM 9538 N N . ASP B 1 426 ? 3.691 -2.541 -27.297 1 95.31 426 ASP B N 1
ATOM 9539 C CA . ASP B 1 426 ? 4.703 -1.911 -28.141 1 95.31 426 ASP B CA 1
ATOM 9540 C C . ASP B 1 426 ? 4.125 -1.541 -29.5 1 95.31 426 ASP B C 1
ATOM 9542 O O . ASP B 1 426 ? 3.9 -2.412 -30.344 1 95.31 426 ASP B O 1
ATOM 9546 N N . GLY B 1 427 ? 3.973 -0.273 -29.75 1 94.88 427 GLY B N 1
ATOM 9547 C CA . GLY B 1 427 ? 3.234 0.239 -30.891 1 94.88 427 GLY B CA 1
ATOM 9548 C C . GLY B 1 427 ? 3.791 -0.232 -32.219 1 94.88 427 GLY B C 1
ATOM 9549 O O . GLY B 1 427 ? 3.041 -0.425 -33.188 1 94.88 427 GLY B O 1
ATOM 9550 N N . GLY B 1 428 ? 5.109 -0.406 -32.281 1 95.19 428 GLY B N 1
ATOM 9551 C CA . GLY B 1 428 ? 5.758 -0.768 -33.531 1 95.19 428 GLY B CA 1
ATOM 9552 C C . GLY B 1 428 ? 5.699 -2.254 -33.812 1 95.19 428 GLY B C 1
ATOM 9553 O O . GLY B 1 428 ? 6.137 -2.701 -34.875 1 95.19 428 GLY B O 1
ATOM 9554 N N . ASN B 1 429 ? 5.168 -3.094 -32.969 1 93.88 429 ASN B N 1
ATOM 9555 C CA . ASN B 1 429 ? 5.18 -4.547 -33.094 1 93.88 429 ASN B CA 1
ATOM 9556 C C . ASN B 1 429 ? 3.994 -5.035 -33.938 1 93.88 429 ASN B C 1
ATOM 9558 O O . ASN B 1 429 ? 3.174 -5.816 -33.438 1 93.88 429 ASN B O 1
ATOM 9562 N N . PHE B 1 430 ? 3.975 -4.73 -35.188 1 92.81 430 PHE B N 1
ATOM 9563 C CA . PHE B 1 430 ? 2.871 -5.043 -36.094 1 92.81 430 PHE B CA 1
ATOM 9564 C C . PHE B 1 430 ? 2.797 -6.543 -36.375 1 92.81 430 PHE B C 1
ATOM 9566 O O . PHE B 1 430 ? 1.708 -7.098 -36.5 1 92.81 430 PHE B O 1
ATOM 9573 N N . THR B 1 431 ? 3.9 -7.207 -36.375 1 90.81 431 THR B N 1
ATOM 9574 C CA . THR B 1 431 ? 3.965 -8.641 -36.656 1 90.81 431 THR B CA 1
ATOM 9575 C C . THR B 1 431 ? 3.262 -9.43 -35.562 1 90.81 431 THR B C 1
ATOM 9577 O O . THR B 1 431 ? 2.445 -10.312 -35.844 1 90.81 431 THR B O 1
ATOM 9580 N N . ALA B 1 432 ? 3.59 -9.18 -34.344 1 92.31 432 ALA B N 1
ATOM 9581 C CA . ALA B 1 432 ? 2.953 -9.867 -33.219 1 92.31 432 ALA B CA 1
ATOM 9582 C C . ALA B 1 432 ? 1.445 -9.633 -33.219 1 92.31 432 ALA B C 1
ATOM 9584 O O . ALA B 1 432 ? 0.671 -10.539 -32.906 1 92.31 432 ALA B O 1
ATOM 9585 N N . LYS B 1 433 ? 1.051 -8.422 -33.562 1 93 433 LYS B N 1
ATOM 9586 C CA . LYS B 1 433 ? -0.372 -8.094 -33.562 1 93 433 LYS B CA 1
ATOM 9587 C C . LYS B 1 433 ? -1.15 -8.984 -34.5 1 93 433 LYS B C 1
ATOM 9589 O O . LYS B 1 433 ? -2.176 -9.562 -34.125 1 93 433 LYS B O 1
ATOM 9594 N N . LYS B 1 434 ? -0.641 -9.094 -35.688 1 94.56 434 LYS B N 1
ATOM 9595 C CA . LYS B 1 434 ? -1.302 -9.914 -36.719 1 94.56 434 LYS B CA 1
ATOM 9596 C C . LYS B 1 434 ? -1.344 -11.383 -36.281 1 94.56 434 LYS B C 1
ATOM 9598 O O . LYS B 1 434 ? -2.385 -12.031 -36.406 1 94.56 434 LYS B O 1
ATOM 9603 N N . ALA B 1 435 ? -0.232 -11.875 -35.906 1 96 435 ALA B N 1
ATOM 9604 C CA . ALA B 1 435 ? -0.145 -13.273 -35.5 1 96 435 ALA B CA 1
ATOM 9605 C C . ALA B 1 435 ? -1.066 -13.547 -34.312 1 96 435 ALA B C 1
ATOM 9607 O O . ALA B 1 435 ? -1.704 -14.602 -34.25 1 96 435 ALA B O 1
ATOM 9608 N N . TYR B 1 436 ? -1.112 -12.648 -33.406 1 95.38 436 TYR B N 1
ATOM 9609 C CA . TYR B 1 436 ? -1.912 -12.828 -32.188 1 95.38 436 TYR B CA 1
ATOM 9610 C C . TYR B 1 436 ? -3.398 -12.867 -32.531 1 95.38 436 TYR B C 1
ATOM 9612 O O . TYR B 1 436 ? -4.148 -13.656 -31.938 1 95.38 436 TYR B O 1
ATOM 9620 N N . GLU B 1 437 ? -3.846 -12.016 -33.438 1 94.94 437 GLU B N 1
ATOM 9621 C CA . GLU B 1 437 ? -5.246 -12.016 -33.844 1 94.94 437 GLU B CA 1
ATOM 9622 C C . GLU B 1 437 ? -5.656 -13.367 -34.406 1 94.94 437 GLU B C 1
ATOM 9624 O O . GLU B 1 437 ? -6.75 -13.859 -34.125 1 94.94 437 GLU B O 1
ATOM 9629 N N . ALA B 1 438 ? -4.77 -13.898 -35.156 1 95.12 438 ALA B N 1
ATOM 9630 C CA . ALA B 1 438 ? -5.031 -15.234 -35.688 1 95.12 438 ALA B CA 1
ATOM 9631 C C . ALA B 1 438 ? -5.102 -16.266 -34.594 1 95.12 438 ALA B C 1
ATOM 9633 O O . ALA B 1 438 ? -5.98 -17.141 -34.594 1 95.12 438 ALA B O 1
ATOM 9634 N N . GLU B 1 439 ? -4.18 -16.234 -33.688 1 94.56 439 GLU B N 1
ATOM 9635 C CA . GLU B 1 439 ? -4.137 -17.172 -32.562 1 94.56 439 GLU B CA 1
ATOM 9636 C C . GLU B 1 439 ? -5.379 -17.031 -31.688 1 94.56 439 GLU B C 1
ATOM 9638 O O . GLU B 1 439 ? -5.898 -18.031 -31.188 1 94.56 439 GLU B O 1
ATOM 9643 N N . GLN B 1 440 ? -5.844 -15.844 -31.484 1 95.38 440 GLN B N 1
ATOM 9644 C CA . GLN B 1 440 ? -7.023 -15.594 -30.656 1 95.38 440 GLN B CA 1
ATOM 9645 C C . GLN B 1 440 ? -8.25 -16.312 -31.219 1 95.38 440 GLN B C 1
ATOM 9647 O O . GLN B 1 440 ? -9.055 -16.859 -30.469 1 95.38 440 GLN B O 1
ATOM 9652 N N . ALA B 1 441 ? -8.328 -16.266 -32.531 1 95.44 441 ALA B N 1
ATOM 9653 C CA . ALA B 1 441 ? -9.438 -16.969 -33.156 1 95.44 441 ALA B CA 1
ATOM 9654 C C . ALA B 1 441 ? -9.328 -18.469 -32.938 1 95.44 441 ALA B C 1
ATOM 9656 O O . ALA B 1 441 ? -10.336 -19.141 -32.688 1 95.44 441 ALA B O 1
ATOM 9657 N N . GLU B 1 442 ? -8.164 -19 -33 1 94.81 442 GLU B N 1
ATOM 9658 C CA . GLU B 1 442 ? -7.938 -20.422 -32.812 1 94.81 442 GLU B CA 1
ATOM 9659 C C . GLU B 1 442 ? -8.234 -20.812 -31.359 1 94.81 442 GLU B C 1
ATOM 9661 O O . GLU B 1 442 ? -8.867 -21.844 -31.109 1 94.81 442 GLU B O 1
ATOM 9666 N N . LEU B 1 443 ? -7.785 -20.031 -30.422 1 96 443 LEU B N 1
ATOM 9667 C CA . LEU B 1 443 ? -8.016 -20.312 -29.016 1 96 443 LEU B CA 1
ATOM 9668 C C . LEU B 1 443 ? -9.508 -20.297 -28.688 1 96 443 LEU B C 1
ATOM 9670 O O . LEU B 1 443 ? -10 -21.156 -27.969 1 96 443 LEU B O 1
ATOM 9674 N N . LEU B 1 444 ? -10.133 -19.281 -29.281 1 95.94 444 LEU B N 1
ATOM 9675 C CA . LEU B 1 444 ? -11.57 -19.156 -29.047 1 95.94 444 LEU B CA 1
ATOM 9676 C C . LEU B 1 444 ? -12.312 -20.406 -29.547 1 95.94 444 LEU B C 1
ATOM 9678 O O . LEU B 1 444 ? -13.203 -20.906 -28.859 1 95.94 444 LEU B O 1
ATOM 9682 N N . ALA B 1 445 ? -11.898 -20.875 -30.656 1 95.81 445 ALA B N 1
ATOM 9683 C CA . ALA B 1 445 ? -12.547 -22.047 -31.234 1 95.81 445 ALA B CA 1
ATOM 9684 C C . ALA B 1 445 ? -12.172 -23.312 -30.469 1 95.81 445 ALA B C 1
ATOM 9686 O O . ALA B 1 445 ? -13.039 -24.125 -30.141 1 95.81 445 ALA B O 1
ATOM 9687 N N . ALA B 1 446 ? -10.922 -23.484 -30.156 1 96.44 446 ALA B N 1
ATOM 9688 C CA . ALA B 1 446 ? -10.398 -24.75 -29.625 1 96.44 446 ALA B CA 1
ATOM 9689 C C . ALA B 1 446 ? -10.75 -24.922 -28.156 1 96.44 446 ALA B C 1
ATOM 9691 O O . ALA B 1 446 ? -10.883 -26.047 -27.672 1 96.44 446 ALA B O 1
ATOM 9692 N N . GLN B 1 447 ? -10.93 -23.844 -27.438 1 96.62 447 GLN B N 1
ATOM 9693 C CA . GLN B 1 447 ? -11.25 -23.953 -26.016 1 96.62 447 GLN B CA 1
ATOM 9694 C C . GLN B 1 447 ? -12.648 -24.516 -25.812 1 96.62 447 GLN B C 1
ATOM 9696 O O . GLN B 1 447 ? -12.984 -25 -24.734 1 96.62 447 GLN B O 1
ATOM 9701 N N . ASP B 1 448 ? -13.531 -24.375 -26.828 1 96.31 448 ASP B N 1
ATOM 9702 C CA . ASP B 1 448 ? -14.844 -25.016 -26.875 1 96.31 448 ASP B CA 1
ATOM 9703 C C . ASP B 1 448 ? -15.68 -24.641 -25.656 1 96.31 448 ASP B C 1
ATOM 9705 O O . ASP B 1 448 ? -16.062 -25.516 -24.875 1 96.31 448 ASP B O 1
ATOM 9709 N N . ARG B 1 449 ? -16.016 -23.406 -25.547 1 96.12 449 ARG B N 1
ATOM 9710 C CA . ARG B 1 449 ? -16.891 -22.953 -24.469 1 96.12 449 ARG B CA 1
ATOM 9711 C C . ARG B 1 449 ? -18.312 -23.484 -24.641 1 96.12 449 ARG B C 1
ATOM 9713 O O . ARG B 1 449 ? -19.094 -23.516 -23.688 1 96.12 449 ARG B O 1
ATOM 9720 N N . ALA B 1 450 ? -18.562 -23.938 -25.844 1 95.56 450 ALA B N 1
ATOM 9721 C CA . ALA B 1 450 ? -19.906 -24.406 -26.141 1 95.56 450 ALA B CA 1
ATOM 9722 C C . ALA B 1 450 ? -20.234 -25.672 -25.344 1 95.56 450 ALA B C 1
ATOM 9724 O O . ALA B 1 450 ? -21.312 -25.766 -24.75 1 95.56 450 ALA B O 1
ATOM 9725 N N . THR B 1 451 ? -19.328 -26.672 -25.297 1 95.44 451 THR B N 1
ATOM 9726 C CA . THR B 1 451 ? -19.672 -27.953 -24.703 1 95.44 451 THR B CA 1
ATOM 9727 C C . THR B 1 451 ? -18.953 -28.125 -23.359 1 95.44 451 THR B C 1
ATOM 9729 O O . THR B 1 451 ? -19.406 -28.906 -22.516 1 95.44 451 THR B O 1
ATOM 9732 N N . GLY B 1 452 ? -17.781 -27.5 -23.219 1 95.56 452 GLY B N 1
ATOM 9733 C CA . GLY B 1 452 ? -17.016 -27.625 -21.984 1 95.56 452 GLY B CA 1
ATOM 9734 C C . GLY B 1 452 ? -16.344 -28.969 -21.844 1 95.56 452 GLY B C 1
ATOM 9735 O O . GLY B 1 452 ? -15.828 -29.297 -20.766 1 95.56 452 GLY B O 1
ATOM 9736 N N . GLN B 1 453 ? -16.25 -29.766 -22.891 1 96.56 453 GLN B N 1
ATOM 9737 C CA . GLN B 1 453 ? -15.773 -31.141 -22.828 1 96.56 453 GLN B CA 1
ATOM 9738 C C . GLN B 1 453 ? -14.25 -31.203 -22.844 1 96.56 453 GLN B C 1
ATOM 9740 O O . GLN B 1 453 ? -13.594 -30.281 -23.344 1 96.56 453 GLN B O 1
ATOM 9745 N N . TYR B 1 454 ? -13.703 -32.25 -22.125 1 96.62 454 TYR B N 1
ATOM 9746 C CA . TYR B 1 454 ? -12.281 -32.531 -22.266 1 96.62 454 TYR B CA 1
ATOM 9747 C C . TYR B 1 454 ? -11.922 -32.844 -23.719 1 96.62 454 TYR B C 1
ATOM 9749 O O . TYR B 1 454 ? -12.773 -33.281 -24.5 1 96.62 454 TYR B O 1
ATOM 9757 N N . SER B 1 455 ? -10.734 -32.5 -24.203 1 96.69 455 SER B N 1
ATOM 9758 C CA . SER B 1 455 ? -10.297 -32.656 -25.578 1 96.69 455 SER B CA 1
ATOM 9759 C C . SER B 1 455 ? -8.781 -32.812 -25.656 1 96.69 455 SER B C 1
ATOM 9761 O O . SER B 1 455 ? -8.086 -32.719 -24.656 1 96.69 455 SER B O 1
ATOM 9763 N N . ASP B 1 456 ? -8.32 -33.094 -26.891 1 96.38 456 ASP B N 1
ATOM 9764 C CA . ASP B 1 456 ? -6.879 -33.125 -27.125 1 96.38 456 ASP B CA 1
ATOM 9765 C C . ASP B 1 456 ? -6.238 -31.766 -26.875 1 96.38 456 ASP B C 1
ATOM 9767 O O . ASP B 1 456 ? -5.094 -31.688 -26.422 1 96.38 456 ASP B O 1
ATOM 9771 N N . PHE B 1 457 ? -6.961 -30.75 -27.188 1 96.25 457 PHE B N 1
ATOM 9772 C CA . PHE B 1 457 ? -6.512 -29.406 -26.891 1 96.25 457 PHE B CA 1
ATOM 9773 C C . PHE B 1 457 ? -6.203 -29.25 -25.406 1 96.25 457 PHE B C 1
ATOM 9775 O O . PHE B 1 457 ? -5.125 -28.781 -25.047 1 96.25 457 PHE B O 1
ATOM 9782 N N . TRP B 1 458 ? -7.137 -29.734 -24.531 1 97.25 458 TRP B N 1
ATOM 9783 C CA . TRP B 1 458 ? -6.977 -29.609 -23.078 1 97.25 458 TRP B CA 1
ATOM 9784 C C . TRP B 1 458 ? -5.949 -30.625 -22.562 1 97.25 458 TRP B C 1
ATOM 9786 O O . TRP B 1 458 ? -5.23 -30.328 -21.594 1 97.25 458 TRP B O 1
ATOM 9796 N N . GLU B 1 459 ? -5.887 -31.75 -23.188 1 96.94 459 GLU B N 1
ATOM 9797 C CA . GLU B 1 459 ? -4.914 -32.781 -22.797 1 96.94 459 GLU B CA 1
ATOM 9798 C C . GLU B 1 459 ? -3.49 -32.219 -22.875 1 96.94 459 GLU B C 1
ATOM 9800 O O . GLU B 1 459 ? -2.668 -32.5 -22 1 96.94 459 GLU B O 1
ATOM 9805 N N . SER B 1 460 ? -3.201 -31.438 -23.891 1 97.25 460 SER B N 1
ATOM 9806 C CA . SER B 1 460 ? -1.871 -30.875 -24.078 1 97.25 460 SER B CA 1
ATOM 9807 C C . SER B 1 460 ? -1.535 -29.859 -23 1 97.25 460 SER B C 1
ATOM 9809 O O . SER B 1 460 ? -0.38 -29.453 -22.859 1 97.25 460 SER B O 1
ATOM 9811 N N . ARG B 1 461 ? -2.516 -29.516 -22.219 1 97.81 461 ARG B N 1
ATOM 9812 C CA . ARG B 1 461 ? -2.348 -28.516 -21.172 1 97.81 461 ARG B CA 1
ATOM 9813 C C . ARG B 1 461 ? -2.561 -29.125 -19.781 1 97.81 461 ARG B C 1
ATOM 9815 O O . ARG B 1 461 ? -2.941 -28.422 -18.844 1 97.81 461 ARG B O 1
ATOM 9822 N N . ASN B 1 462 ? -2.459 -30.391 -19.672 1 98.06 462 ASN B N 1
ATOM 9823 C CA . ASN B 1 462 ? -2.48 -31.156 -18.422 1 98.06 462 ASN B CA 1
ATOM 9824 C C . ASN B 1 462 ? -1.081 -31.609 -18.016 1 98.06 462 ASN B C 1
ATOM 9826 O O . ASN B 1 462 ? -0.592 -32.625 -18.5 1 98.06 462 ASN B O 1
ATOM 9830 N N . TYR B 1 463 ? -0.496 -30.969 -17.094 1 98.56 463 TYR B N 1
ATOM 9831 C CA . TYR B 1 463 ? 0.899 -31.188 -16.734 1 98.56 463 TYR B CA 1
ATOM 9832 C C . TYR B 1 463 ? 1.054 -32.469 -15.922 1 98.56 463 TYR B C 1
ATOM 9834 O O . TYR B 1 463 ? 2.145 -33.031 -15.859 1 98.56 463 TYR B O 1
ATOM 9842 N N . ARG B 1 464 ? -0.031 -32.969 -15.32 1 98.31 464 ARG B N 1
ATOM 9843 C CA . ARG B 1 464 ? 0.014 -34.156 -14.461 1 98.31 464 ARG B CA 1
ATOM 9844 C C . ARG B 1 464 ? 0.424 -35.406 -15.25 1 98.31 464 ARG B C 1
ATOM 9846 O O . ARG B 1 464 ? 1.023 -36.312 -14.695 1 98.31 464 ARG B O 1
ATOM 9853 N N . HIS B 1 465 ? 0.163 -35.375 -16.469 1 97.06 465 HIS B N 1
ATOM 9854 C CA . HIS B 1 465 ? 0.465 -36.531 -17.297 1 97.06 465 HIS B CA 1
ATOM 9855 C C . HIS B 1 465 ? 1.953 -36.594 -17.625 1 97.06 465 HIS B C 1
ATOM 9857 O O . HIS B 1 465 ? 2.426 -37.594 -18.172 1 97.06 465 HIS B O 1
ATOM 9863 N N . HIS B 1 466 ? 2.682 -35.594 -17.203 1 97.62 466 HIS B N 1
ATOM 9864 C CA . HIS B 1 466 ? 4.125 -35.594 -17.391 1 97.62 466 HIS B CA 1
ATOM 9865 C C . HIS B 1 466 ? 4.863 -35.5 -16.062 1 97.62 466 HIS B C 1
ATOM 9867 O O . HIS B 1 466 ? 6.043 -35.156 -16.016 1 97.62 466 HIS B O 1
ATOM 9873 N N . ALA B 1 467 ? 4.215 -35.844 -14.992 1 97.94 467 ALA B N 1
ATOM 9874 C CA . ALA B 1 467 ? 4.75 -35.656 -13.641 1 97.94 467 ALA B CA 1
ATOM 9875 C C . ALA B 1 467 ? 5.98 -36.531 -13.422 1 97.94 467 ALA B C 1
ATOM 9877 O O . ALA B 1 467 ? 6.82 -36.219 -12.57 1 97.94 467 ALA B O 1
ATOM 9878 N N . ASP B 1 468 ? 6.129 -37.625 -14.141 1 97.56 468 ASP B N 1
ATOM 9879 C CA . ASP B 1 468 ? 7.273 -38.531 -14.008 1 97.56 468 ASP B CA 1
ATOM 9880 C C . ASP B 1 468 ? 8.57 -37.844 -14.398 1 97.56 468 ASP B C 1
ATOM 9882 O O . ASP B 1 468 ? 9.664 -38.312 -14.086 1 97.56 468 ASP B O 1
ATOM 9886 N N . GLY B 1 469 ? 8.406 -36.656 -15.086 1 98.25 469 GLY B N 1
ATOM 9887 C CA . GLY B 1 469 ? 9.57 -35.875 -15.492 1 98.25 469 GLY B CA 1
ATOM 9888 C C . GLY B 1 469 ? 10.141 -35.031 -14.383 1 98.25 469 GLY B C 1
ATOM 9889 O O . GLY B 1 469 ? 11.258 -34.531 -14.492 1 98.25 469 GLY B O 1
ATOM 9890 N N . ILE B 1 470 ? 9.484 -34.938 -13.297 1 98.62 470 ILE B N 1
ATOM 9891 C CA . ILE B 1 470 ? 9.914 -34.062 -12.188 1 98.62 470 ILE B CA 1
ATOM 9892 C C . ILE B 1 470 ? 11.102 -34.719 -11.477 1 98.62 470 ILE B C 1
ATOM 9894 O O . ILE B 1 470 ? 11 -35.844 -10.969 1 98.62 470 ILE B O 1
ATOM 9898 N N . LYS B 1 471 ? 12.227 -34 -11.43 1 98.31 471 LYS B N 1
ATOM 9899 C CA . LYS B 1 471 ? 13.453 -34.531 -10.836 1 98.31 471 LYS B CA 1
ATOM 9900 C C . LYS B 1 471 ? 13.938 -33.625 -9.703 1 98.31 471 LYS B C 1
ATOM 9902 O O . LYS B 1 471 ? 14.852 -33.969 -8.961 1 98.31 471 LYS B O 1
ATOM 9907 N N . CYS B 1 472 ? 13.43 -32.469 -9.555 1 98.56 472 CYS B N 1
ATOM 9908 C CA . CYS B 1 472 ? 13.828 -31.516 -8.531 1 98.56 472 CYS B CA 1
ATOM 9909 C C . CYS B 1 472 ? 12.992 -31.672 -7.27 1 98.56 472 CYS B C 1
ATOM 9911 O O . CYS B 1 472 ? 11.922 -32.281 -7.305 1 98.56 472 CYS B O 1
ATOM 9913 N N . SER B 1 473 ? 13.508 -31.156 -6.109 1 98.56 473 SER B N 1
ATOM 9914 C CA . SER B 1 473 ? 12.703 -31.141 -4.891 1 98.56 473 SER B CA 1
ATOM 9915 C C . SER B 1 473 ? 11.5 -30.219 -5.031 1 98.56 473 SER B C 1
ATOM 9917 O O . SER B 1 473 ? 11.43 -29.422 -5.957 1 98.56 473 SER B O 1
ATOM 9919 N N . TRP B 1 474 ? 10.523 -30.469 -4.09 1 98.5 474 TRP B N 1
ATOM 9920 C CA . TRP B 1 474 ? 9.195 -29.922 -4.375 1 98.5 474 TRP B CA 1
ATOM 9921 C C . TRP B 1 474 ? 8.547 -29.391 -3.109 1 98.5 474 TRP B C 1
ATOM 9923 O O . TRP B 1 474 ? 8.445 -30.094 -2.104 1 98.5 474 TRP B O 1
ATOM 9933 N N . ILE B 1 475 ? 8.109 -28.109 -3.135 1 98.5 475 ILE B N 1
ATOM 9934 C CA . ILE B 1 475 ? 7.223 -27.547 -2.123 1 98.5 475 ILE B CA 1
ATOM 9935 C C . ILE B 1 475 ? 5.977 -26.969 -2.793 1 98.5 475 ILE B C 1
ATOM 9937 O O . ILE B 1 475 ? 6.078 -26.188 -3.736 1 98.5 475 ILE B O 1
ATOM 9941 N N . SER B 1 476 ? 4.773 -27.344 -2.32 1 98.44 476 SER B N 1
ATOM 9942 C CA . SER B 1 476 ? 3.518 -26.703 -2.725 1 98.44 476 SER B CA 1
ATOM 9943 C C . SER B 1 476 ? 2.885 -25.938 -1.57 1 98.44 476 SER B C 1
ATOM 9945 O O . SER B 1 476 ? 2.971 -26.359 -0.415 1 98.44 476 SER B O 1
ATOM 9947 N N . VAL B 1 477 ? 2.387 -24.797 -1.856 1 98.44 477 VAL B N 1
ATOM 9948 C CA . VAL B 1 477 ? 1.602 -23.969 -0.938 1 98.44 477 VAL B CA 1
ATOM 9949 C C . VAL B 1 477 ? 0.235 -23.672 -1.551 1 98.44 477 VAL B C 1
ATOM 9951 O O . VAL B 1 477 ? 0.142 -23.281 -2.713 1 98.44 477 VAL B O 1
ATOM 9954 N N . HIS B 1 478 ? -0.845 -23.844 -0.795 1 98.62 478 HIS B N 1
ATOM 9955 C CA . HIS B 1 478 ? -2.16 -23.609 -1.383 1 98.62 478 HIS B CA 1
ATOM 9956 C C . HIS B 1 478 ? -3.184 -23.25 -0.313 1 98.62 478 HIS B C 1
ATOM 9958 O O . HIS B 1 478 ? -3.064 -23.672 0.837 1 98.62 478 HIS B O 1
ATOM 9964 N N . GLY B 1 479 ? -4.129 -22.406 -0.654 1 98 479 GLY B N 1
ATOM 9965 C CA . GLY B 1 479 ? -5.25 -22.109 0.22 1 98 479 GLY B CA 1
ATOM 9966 C C . GLY B 1 479 ? -6.387 -23.109 0.103 1 98 479 GLY B C 1
ATOM 9967 O O . GLY B 1 479 ? -6.734 -23.531 -1 1 98 479 GLY B O 1
ATOM 9968 N N . LEU B 1 480 ? -6.965 -23.469 1.203 1 98.12 480 LEU B N 1
ATOM 9969 C CA . LEU B 1 480 ? -8.047 -24.453 1.227 1 98.12 480 LEU B CA 1
ATOM 9970 C C . LEU B 1 480 ? -9.375 -23.797 0.87 1 98.12 480 LEU B C 1
ATOM 9972 O O . LEU B 1 480 ? -10.359 -24.484 0.603 1 98.12 480 LEU B O 1
ATOM 9976 N N . ASN B 1 481 ? -9.336 -22.469 0.833 1 97.44 481 ASN B N 1
ATOM 9977 C CA . ASN B 1 481 ? -10.508 -21.719 0.38 1 97.44 481 ASN B CA 1
ATOM 9978 C C . ASN B 1 481 ? -10.234 -20.984 -0.933 1 97.44 481 ASN B C 1
ATOM 9980 O O . ASN B 1 481 ? -10.758 -19.891 -1.158 1 97.44 481 ASN B O 1
ATOM 9984 N N . ASP B 1 482 ? -9.359 -21.5 -1.689 1 97.38 482 ASP B N 1
ATOM 9985 C CA . ASP B 1 482 ? -9.062 -20.953 -3.01 1 97.38 482 ASP B CA 1
ATOM 9986 C C . ASP B 1 482 ? -10.094 -21.406 -4.039 1 97.38 482 ASP B C 1
ATOM 9988 O O . ASP B 1 482 ? -10.07 -22.562 -4.477 1 97.38 482 ASP B O 1
ATOM 9992 N N . TRP B 1 483 ? -10.922 -20.469 -4.457 1 96.81 483 TRP B N 1
ATOM 9993 C CA . TRP B 1 483 ? -11.93 -20.812 -5.461 1 96.81 483 TRP B CA 1
ATOM 9994 C C . TRP B 1 483 ? -11.562 -20.203 -6.816 1 96.81 483 TRP B C 1
ATOM 9996 O O . TRP B 1 483 ? -12.375 -20.219 -7.742 1 96.81 483 TRP B O 1
ATOM 10006 N N . ASN B 1 484 ? -10.297 -19.625 -6.816 1 96.69 484 ASN B N 1
ATOM 10007 C CA . ASN B 1 484 ? -9.688 -19.281 -8.094 1 96.69 484 ASN B CA 1
ATOM 10008 C C . ASN B 1 484 ? -8.953 -20.469 -8.711 1 96.69 484 ASN B C 1
ATOM 10010 O O . ASN B 1 484 ? -9.477 -21.125 -9.609 1 96.69 484 ASN B O 1
ATOM 10014 N N . VAL B 1 485 ? -7.883 -20.766 -8.109 1 97.69 485 VAL B N 1
ATOM 10015 C CA . VAL B 1 485 ? -7.266 -22.047 -8.422 1 97.69 485 VAL B CA 1
ATOM 10016 C C . VAL B 1 485 ? -7.719 -23.094 -7.406 1 97.69 485 VAL B C 1
ATOM 10018 O O . VAL B 1 485 ? -7.133 -23.219 -6.328 1 97.69 485 VAL B O 1
ATOM 10021 N N . LYS B 1 486 ? -8.664 -23.859 -7.773 1 97.62 486 LYS B N 1
ATOM 10022 C CA . LYS B 1 486 ? -9.328 -24.75 -6.84 1 97.62 486 LYS B CA 1
ATOM 10023 C C . LYS B 1 486 ? -8.359 -25.797 -6.293 1 97.62 486 LYS B C 1
ATOM 10025 O O . LYS B 1 486 ? -7.438 -26.219 -6.992 1 97.62 486 LYS B O 1
ATOM 10030 N N . PRO B 1 487 ? -8.648 -26.281 -5.066 1 97.94 487 PRO B N 1
ATOM 10031 C CA . PRO B 1 487 ? -7.719 -27.156 -4.34 1 97.94 487 PRO B CA 1
ATOM 10032 C C . PRO B 1 487 ? -7.426 -28.453 -5.09 1 97.94 487 PRO B C 1
ATOM 10034 O O . PRO B 1 487 ? -6.398 -29.094 -4.852 1 97.94 487 PRO B O 1
ATOM 10037 N N . LYS B 1 488 ? -8.273 -28.891 -6.023 1 98.06 488 LYS B N 1
ATOM 10038 C CA . LYS B 1 488 ? -8.016 -30.125 -6.734 1 98.06 488 LYS B CA 1
ATOM 10039 C C . LYS B 1 488 ? -6.707 -30.062 -7.516 1 98.06 488 LYS B C 1
ATOM 10041 O O . LYS B 1 488 ? -6.059 -31.078 -7.746 1 98.06 488 LYS B O 1
ATOM 10046 N N . ASN B 1 489 ? -6.309 -28.859 -7.91 1 98.44 489 ASN B N 1
ATOM 10047 C CA . ASN B 1 489 ? -5.066 -28.703 -8.664 1 98.44 489 ASN B CA 1
ATOM 10048 C C . ASN B 1 489 ? -3.855 -29.125 -7.832 1 98.44 489 ASN B C 1
ATOM 10050 O O . ASN B 1 489 ? -3.029 -29.906 -8.289 1 98.44 489 ASN B O 1
ATOM 10054 N N . VAL B 1 490 ? -3.736 -28.609 -6.629 1 98.69 490 VAL B N 1
ATOM 10055 C CA . VAL B 1 490 ? -2.594 -28.953 -5.789 1 98.69 490 VAL B CA 1
ATOM 10056 C C . VAL B 1 490 ? -2.736 -30.391 -5.285 1 98.69 490 VAL B C 1
ATOM 10058 O O . VAL B 1 490 ? -1.743 -31.109 -5.148 1 98.69 490 VAL B O 1
ATOM 10061 N N . TYR B 1 491 ? -3.936 -30.828 -5.004 1 98.62 491 TYR B N 1
ATOM 10062 C CA . TYR B 1 491 ? -4.176 -32.156 -4.488 1 98.62 491 TYR B CA 1
ATOM 10063 C C . TYR B 1 491 ? -3.719 -33.219 -5.488 1 98.62 491 TYR B C 1
ATOM 10065 O O . TYR B 1 491 ? -2.979 -34.156 -5.137 1 98.62 491 TYR B O 1
ATOM 10073 N N . LYS B 1 492 ? -4.148 -33.094 -6.723 1 98.38 492 LYS B N 1
ATOM 10074 C CA . LYS B 1 492 ? -3.881 -34.125 -7.715 1 98.38 492 LYS B CA 1
ATOM 10075 C C . LYS B 1 492 ? -2.396 -34.188 -8.062 1 98.38 492 LYS B C 1
ATOM 10077 O O . LYS B 1 492 ? -1.844 -35.281 -8.266 1 98.38 492 LYS B O 1
ATOM 10082 N N . ILE B 1 493 ? -1.741 -33.031 -8.195 1 98.69 493 ILE B N 1
ATOM 10083 C CA . ILE B 1 493 ? -0.31 -33.094 -8.469 1 98.69 493 ILE B CA 1
ATOM 10084 C C . ILE B 1 493 ? 0.436 -33.625 -7.25 1 98.69 493 ILE B C 1
ATOM 10086 O O . ILE B 1 493 ? 1.454 -34.312 -7.391 1 98.69 493 ILE B O 1
ATOM 10090 N N . TRP B 1 494 ? 0.019 -33.312 -6.043 1 98.5 494 TRP B N 1
ATOM 10091 C CA . TRP B 1 494 ? 0.624 -33.844 -4.82 1 98.5 494 TRP B CA 1
ATOM 10092 C C . TRP B 1 494 ? 0.567 -35.375 -4.793 1 98.5 494 TRP B C 1
ATOM 10094 O O . TRP B 1 494 ? 1.533 -36.031 -4.395 1 98.5 494 TRP B O 1
ATOM 10104 N N . GLN B 1 495 ? -0.629 -35.969 -5.262 1 98 495 GLN B N 1
ATOM 10105 C CA . GLN B 1 495 ? -0.764 -37.438 -5.285 1 98 495 GLN B CA 1
ATOM 10106 C C . GLN B 1 495 ? 0.308 -38.062 -6.164 1 98 495 GLN B C 1
ATOM 10108 O O . GLN B 1 495 ? 0.7 -39.219 -5.938 1 98 495 GLN B O 1
ATOM 10113 N N . LYS B 1 496 ? 0.779 -37.344 -7.125 1 98.19 496 LYS B N 1
ATOM 10114 C CA . LYS B 1 496 ? 1.803 -37.844 -8.031 1 98.19 496 LYS B CA 1
ATOM 10115 C C . LYS B 1 496 ? 3.203 -37.594 -7.484 1 98.19 496 LYS B C 1
ATOM 10117 O O . LYS B 1 496 ? 4.039 -38.5 -7.445 1 98.19 496 LYS B O 1
ATOM 10122 N N . VAL B 1 497 ? 3.439 -36.406 -7.02 1 98.31 497 VAL B N 1
ATOM 10123 C CA . VAL B 1 497 ? 4.758 -35.969 -6.582 1 98.31 497 VAL B CA 1
ATOM 10124 C C . VAL B 1 497 ? 5.195 -36.781 -5.367 1 98.31 497 VAL B C 1
ATOM 10126 O O . VAL B 1 497 ? 6.367 -37.156 -5.246 1 98.31 497 VAL B O 1
ATOM 10129 N N . LYS B 1 498 ? 4.285 -37.062 -4.453 1 96.75 498 LYS B N 1
ATOM 10130 C CA . LYS B 1 498 ? 4.633 -37.719 -3.211 1 96.75 498 LYS B CA 1
ATOM 10131 C C . LYS B 1 498 ? 5.168 -39.125 -3.486 1 96.75 498 LYS B C 1
ATOM 10133 O O . LYS B 1 498 ? 5.816 -39.75 -2.631 1 96.75 498 LYS B O 1
ATOM 10138 N N . GLN B 1 499 ? 4.906 -39.656 -4.703 1 97 499 GLN B N 1
ATOM 10139 C CA . GLN B 1 499 ? 5.348 -41 -5.074 1 97 499 GLN B CA 1
ATOM 10140 C C . GLN B 1 499 ? 6.711 -40.969 -5.758 1 97 499 GLN B C 1
ATOM 10142 O O . GLN B 1 499 ? 7.348 -42 -5.945 1 97 499 GLN B O 1
ATOM 10147 N N . LEU B 1 500 ? 7.152 -39.844 -6.156 1 98.06 500 LEU B N 1
ATOM 10148 C CA . LEU B 1 500 ? 8.43 -39.688 -6.836 1 98.06 500 LEU B CA 1
ATOM 10149 C C . LEU B 1 500 ? 9.586 -39.719 -5.84 1 98.06 500 LEU B C 1
ATOM 10151 O O . LEU B 1 500 ? 9.398 -39.438 -4.656 1 98.06 500 LEU B O 1
ATOM 10155 N N . PRO B 1 501 ? 10.812 -40.156 -6.246 1 97.25 501 PRO B N 1
ATOM 10156 C CA . PRO B 1 501 ? 11.977 -40.156 -5.359 1 97.25 501 PRO B CA 1
ATOM 10157 C C . PRO B 1 501 ? 12.609 -38.781 -5.184 1 97.25 501 PRO B C 1
ATOM 10159 O O . PRO B 1 501 ? 13.812 -38.625 -5.375 1 97.25 501 PRO B O 1
ATOM 10162 N N . VAL B 1 502 ? 11.883 -37.781 -4.898 1 97.5 502 VAL B N 1
ATOM 10163 C CA . VAL B 1 502 ? 12.312 -36.406 -4.625 1 97.5 502 VAL B CA 1
ATOM 10164 C C . VAL B 1 502 ? 11.75 -35.938 -3.281 1 97.5 502 VAL B C 1
ATOM 10166 O O . VAL B 1 502 ? 10.688 -36.406 -2.857 1 97.5 502 VAL B O 1
ATOM 10169 N N . GLU B 1 503 ? 12.516 -35.156 -2.549 1 97.5 503 GLU B N 1
ATOM 10170 C CA . GLU B 1 503 ? 11.992 -34.562 -1.313 1 97.5 503 GLU B CA 1
ATOM 10171 C C . GLU B 1 503 ? 10.859 -33.594 -1.599 1 97.5 503 GLU B C 1
ATOM 10173 O O . GLU B 1 503 ? 10.93 -32.812 -2.557 1 97.5 503 GLU B O 1
ATOM 10178 N N . SER B 1 504 ? 9.789 -33.719 -0.852 1 98.19 504 SER B N 1
ATOM 10179 C CA . SER B 1 504 ? 8.633 -32.844 -1.101 1 98.19 504 SER B CA 1
ATOM 10180 C C . SER B 1 504 ? 7.93 -32.469 0.201 1 98.19 504 SER B C 1
ATOM 10182 O O . SER B 1 504 ? 7.93 -33.25 1.156 1 98.19 504 SER B O 1
ATOM 10184 N N . HIS B 1 505 ? 7.43 -31.25 0.309 1 98.5 505 HIS B N 1
ATOM 10185 C CA . HIS B 1 505 ? 6.598 -30.75 1.396 1 98.5 505 HIS B CA 1
ATOM 10186 C C . HIS B 1 505 ? 5.363 -30.031 0.858 1 98.5 505 HIS B C 1
ATOM 10188 O O . HIS B 1 505 ? 5.355 -29.578 -0.286 1 98.5 505 HIS B O 1
ATOM 10194 N N . LEU B 1 506 ? 4.301 -29.984 1.689 1 98.62 506 LEU B N 1
ATOM 10195 C CA . LEU B 1 506 ? 3.043 -29.344 1.332 1 98.62 506 LEU B CA 1
ATOM 10196 C C . LEU B 1 506 ? 2.549 -28.453 2.467 1 98.62 506 LEU B C 1
ATOM 10198 O O . LEU B 1 506 ? 2.506 -28.875 3.623 1 98.62 506 LEU B O 1
ATOM 10202 N N . PHE B 1 507 ? 2.311 -27.203 2.186 1 98.69 507 PHE B N 1
ATOM 10203 C CA . PHE B 1 507 ? 1.671 -26.281 3.111 1 98.69 507 PHE B CA 1
ATOM 10204 C C . PHE B 1 507 ? 0.252 -25.953 2.66 1 98.69 507 PHE B C 1
ATOM 10206 O O . PHE B 1 507 ? 0.034 -25.562 1.512 1 98.69 507 PHE B O 1
ATOM 10213 N N . LEU B 1 508 ? -0.75 -26.062 3.521 1 98.56 508 LEU B N 1
ATOM 10214 C CA . LEU B 1 508 ? -2.133 -25.688 3.252 1 98.56 508 LEU B CA 1
ATOM 10215 C C . LEU B 1 508 ? -2.619 -24.656 4.258 1 98.56 508 LEU B C 1
ATOM 10217 O O . LEU B 1 508 ? -2.652 -24.922 5.461 1 98.56 508 LEU B O 1
ATOM 10221 N N . HIS B 1 509 ? -2.896 -23.453 3.832 1 98 509 HIS B N 1
ATOM 10222 C CA . HIS B 1 509 ? -3.457 -22.438 4.703 1 98 509 HIS B CA 1
ATOM 10223 C C . HIS B 1 509 ? -4.953 -22.266 4.465 1 98 509 HIS B C 1
ATOM 10225 O O . HIS B 1 509 ? -5.508 -22.859 3.531 1 98 509 HIS B O 1
ATOM 10231 N N . GLN B 1 510 ? -5.605 -21.484 5.266 1 96.31 510 GLN B N 1
ATOM 10232 C CA . GLN B 1 510 ? -7.059 -21.391 5.23 1 96.31 510 GLN B CA 1
ATOM 10233 C C . GLN B 1 510 ? -7.52 -20.25 4.316 1 96.31 510 GLN B C 1
ATOM 10235 O O . GLN B 1 510 ? -8.719 -19.984 4.215 1 96.31 510 GLN B O 1
ATOM 10240 N N . GLY B 1 511 ? -6.633 -19.625 3.744 1 96.25 511 GLY B N 1
ATOM 10241 C CA . GLY B 1 511 ? -6.973 -18.469 2.922 1 96.25 511 GLY B CA 1
ATOM 10242 C C . GLY B 1 511 ? -7.438 -18.844 1.529 1 96.25 511 GLY B C 1
ATOM 10243 O O . GLY B 1 511 ? -7.508 -20.031 1.19 1 96.25 511 GLY B O 1
ATOM 10244 N N . PRO B 1 512 ? -7.863 -17.812 0.792 1 96.56 512 PRO B N 1
ATOM 10245 C CA . PRO B 1 512 ? -8.188 -17.984 -0.625 1 96.56 512 PRO B CA 1
ATOM 10246 C C . PRO B 1 512 ? -6.941 -18.047 -1.511 1 96.56 512 PRO B C 1
ATOM 10248 O O . PRO B 1 512 ? -5.984 -18.75 -1.197 1 96.56 512 PRO B O 1
ATOM 10251 N N . HIS B 1 513 ? -6.938 -17.438 -2.676 1 95.81 513 HIS B N 1
ATOM 10252 C CA . HIS B 1 513 ? -5.805 -17.312 -3.586 1 95.81 513 HIS B CA 1
ATOM 10253 C C . HIS B 1 513 ? -4.773 -16.312 -3.062 1 95.81 513 HIS B C 1
ATOM 10255 O O . HIS B 1 513 ? -4.695 -15.188 -3.545 1 95.81 513 HIS B O 1
ATOM 10261 N N . TYR B 1 514 ? -4.023 -16.781 -1.992 1 91.44 514 TYR B N 1
ATOM 10262 C CA . TYR B 1 514 ? -3.236 -15.859 -1.18 1 91.44 514 TYR B CA 1
ATOM 10263 C C . TYR B 1 514 ? -1.852 -16.422 -0.898 1 91.44 514 TYR B C 1
ATOM 10265 O O . TYR B 1 514 ? -1.617 -17.625 -1.078 1 91.44 514 TYR B O 1
ATOM 10273 N N . ASN B 1 515 ? -0.88 -15.523 -0.564 1 90.94 515 ASN B N 1
ATOM 10274 C CA . ASN B 1 515 ? 0.448 -15.906 -0.094 1 90.94 515 ASN B CA 1
ATOM 10275 C C . ASN B 1 515 ? 0.508 -15.961 1.43 1 90.94 515 ASN B C 1
ATOM 10277 O O . ASN B 1 515 ? -0.137 -15.164 2.111 1 90.94 515 ASN B O 1
ATOM 10281 N N . MET B 1 516 ? 1.317 -16.844 1.951 1 93.19 516 MET B N 1
ATOM 10282 C CA . MET B 1 516 ? 1.358 -16.984 3.404 1 93.19 516 MET B CA 1
ATOM 10283 C C . MET B 1 516 ? 2.711 -16.531 3.953 1 93.19 516 MET B C 1
ATOM 10285 O O . MET B 1 516 ? 3.078 -16.891 5.074 1 93.19 516 MET B O 1
ATOM 10289 N N . ASN B 1 517 ? 3.523 -15.797 3.168 1 92.56 517 ASN B N 1
ATOM 10290 C CA . ASN B 1 517 ? 4.914 -15.492 3.49 1 92.56 517 ASN B CA 1
ATOM 10291 C C . ASN B 1 517 ? 5.027 -14.68 4.777 1 92.56 517 ASN B C 1
ATOM 10293 O O . ASN B 1 517 ? 6.039 -14.75 5.477 1 92.56 517 ASN B O 1
ATOM 10297 N N . ASN B 1 518 ? 4.027 -13.922 5.074 1 94.94 518 ASN B N 1
ATOM 10298 C CA . ASN B 1 518 ? 4.172 -12.961 6.168 1 94.94 518 ASN B CA 1
ATOM 10299 C C . ASN B 1 518 ? 3.041 -13.094 7.18 1 94.94 518 ASN B C 1
ATOM 10301 O O . ASN B 1 518 ? 2.596 -12.102 7.754 1 94.94 518 ASN B O 1
ATOM 10305 N N . LEU B 1 519 ? 2.521 -14.305 7.336 1 96.56 519 LEU B N 1
ATOM 10306 C CA . LEU B 1 519 ? 1.578 -14.586 8.414 1 96.56 519 LEU B CA 1
ATOM 10307 C C . LEU B 1 519 ? 2.289 -14.625 9.766 1 96.56 519 LEU B C 1
ATOM 10309 O O . LEU B 1 519 ? 3.443 -15.055 9.844 1 96.56 519 LEU B O 1
ATOM 10313 N N . VAL B 1 520 ? 1.613 -14.25 10.797 1 96.38 520 VAL B N 1
ATOM 10314 C CA . VAL B 1 520 ? 2.133 -14.312 12.156 1 96.38 520 VAL B CA 1
ATOM 10315 C C . VAL B 1 520 ? 2.322 -15.773 12.57 1 96.38 520 VAL B C 1
ATOM 10317 O O . VAL B 1 520 ? 3.301 -16.109 13.242 1 96.38 520 VAL B O 1
ATOM 10320 N N . SER B 1 521 ? 1.489 -16.641 12.133 1 96.94 521 SER B N 1
ATOM 10321 C CA . SER B 1 521 ? 1.339 -17.969 12.719 1 96.94 521 SER B CA 1
ATOM 10322 C C . SER B 1 521 ? 2.359 -18.953 12.141 1 96.94 521 SER B C 1
ATOM 10324 O O . SER B 1 521 ? 2.473 -20.078 12.609 1 96.94 521 SER B O 1
ATOM 10326 N N . ILE B 1 522 ? 3.131 -18.547 11.148 1 97.25 522 ILE B N 1
ATOM 10327 C CA . ILE B 1 522 ? 4.133 -19.438 10.57 1 97.25 522 ILE B CA 1
ATOM 10328 C C . ILE B 1 522 ? 5.316 -18.609 10.055 1 97.25 522 ILE B C 1
ATOM 10330 O O . ILE B 1 522 ? 5.133 -17.516 9.516 1 97.25 522 ILE B O 1
ATOM 10334 N N . ASP B 1 523 ? 6.48 -19.062 10.25 1 97 523 ASP B N 1
ATOM 10335 C CA . ASP B 1 523 ? 7.684 -18.359 9.797 1 97 523 ASP B CA 1
ATOM 10336 C C . ASP B 1 523 ? 8.133 -18.875 8.43 1 97 523 ASP B C 1
ATOM 10338 O O . ASP B 1 523 ? 9.297 -19.25 8.258 1 97 523 ASP B O 1
ATOM 10342 N N . PHE B 1 524 ? 7.297 -18.766 7.402 1 97.38 524 PHE B N 1
ATOM 10343 C CA . PHE B 1 524 ? 7.453 -19.375 6.086 1 97.38 524 PHE B CA 1
ATOM 10344 C C . PHE B 1 524 ? 8.68 -18.812 5.375 1 97.38 524 PHE B C 1
ATOM 10346 O O . PHE B 1 524 ? 9.453 -19.562 4.773 1 97.38 524 PHE B O 1
ATOM 10353 N N . THR B 1 525 ? 8.891 -17.5 5.398 1 97.06 525 THR B N 1
ATOM 10354 C CA . THR B 1 525 ? 10.031 -16.875 4.738 1 97.06 525 THR B CA 1
ATOM 10355 C C . THR B 1 525 ? 11.344 -17.438 5.289 1 97.06 525 THR B C 1
ATOM 10357 O O . THR B 1 525 ? 12.273 -17.719 4.531 1 97.06 525 THR B O 1
ATOM 10360 N N . ASP B 1 526 ? 11.391 -17.594 6.605 1 97.44 526 ASP B N 1
ATOM 10361 C CA . ASP B 1 526 ? 12.57 -18.172 7.25 1 97.44 526 ASP B CA 1
ATOM 10362 C C . ASP B 1 526 ? 12.758 -19.625 6.855 1 97.44 526 ASP B C 1
ATOM 10364 O O . ASP B 1 526 ? 13.883 -20.078 6.617 1 97.44 526 ASP B O 1
ATOM 10368 N N . LEU B 1 527 ? 11.711 -20.406 6.789 1 98.19 527 LEU B N 1
ATOM 10369 C CA . LEU B 1 527 ? 11.75 -21.797 6.352 1 98.19 527 LEU B CA 1
ATOM 10370 C C . LEU B 1 527 ? 12.273 -21.891 4.922 1 98.19 527 LEU B C 1
ATOM 10372 O O . LEU B 1 527 ? 13.078 -22.781 4.609 1 98.19 527 LEU B O 1
ATOM 10376 N N . MET B 1 528 ? 11.805 -20.984 4.031 1 98.25 528 MET B N 1
ATOM 10377 C CA . MET B 1 528 ? 12.242 -21.016 2.639 1 98.25 528 MET B CA 1
ATOM 10378 C C . MET B 1 528 ? 13.719 -20.641 2.525 1 98.25 528 MET B C 1
ATOM 10380 O O . MET B 1 528 ? 14.43 -21.141 1.657 1 98.25 528 MET B O 1
ATOM 10384 N N . ASN B 1 529 ? 14.164 -19.672 3.404 1 98.44 529 ASN B N 1
ATOM 10385 C CA . ASN B 1 529 ? 15.602 -19.406 3.447 1 98.44 529 ASN B CA 1
ATOM 10386 C C . ASN B 1 529 ? 16.391 -20.688 3.744 1 98.44 529 ASN B C 1
ATOM 10388 O O . ASN B 1 529 ? 17.344 -21 3.041 1 98.44 529 ASN B O 1
ATOM 10392 N N . LEU B 1 530 ? 15.977 -21.422 4.797 1 98.62 530 LEU B N 1
ATOM 10393 C CA . LEU B 1 530 ? 16.594 -22.703 5.16 1 98.62 530 LEU B CA 1
ATOM 10394 C C . LEU B 1 530 ? 16.578 -23.672 3.982 1 98.62 530 LEU B C 1
ATOM 10396 O O . LEU B 1 530 ? 17.578 -24.312 3.686 1 98.62 530 LEU B O 1
ATOM 10400 N N . TRP B 1 531 ? 15.453 -23.75 3.283 1 98.69 531 TRP B N 1
ATOM 10401 C CA . TRP B 1 531 ? 15.227 -24.672 2.172 1 98.69 531 TRP B CA 1
ATOM 10402 C C . TRP B 1 531 ? 16.109 -24.312 0.983 1 98.69 531 TRP B C 1
ATOM 10404 O O . TRP B 1 531 ? 16.797 -25.172 0.433 1 98.69 531 TRP B O 1
ATOM 10414 N N . PHE B 1 532 ? 16.156 -23.047 0.551 1 98.81 532 PHE B N 1
ATOM 10415 C CA . PHE B 1 532 ? 16.906 -22.641 -0.626 1 98.81 532 PHE B CA 1
ATOM 10416 C C . PHE B 1 532 ? 18.406 -22.75 -0.379 1 98.81 532 PHE B C 1
ATOM 10418 O O . PHE B 1 532 ? 19.172 -23.047 -1.297 1 98.81 532 PHE B O 1
ATOM 10425 N N . VAL B 1 533 ? 18.844 -22.438 0.891 1 98.75 533 VAL B N 1
ATOM 10426 C CA . VAL B 1 533 ? 20.25 -22.625 1.223 1 98.75 533 VAL B CA 1
ATOM 10427 C C . VAL B 1 533 ? 20.641 -24.094 1.026 1 98.75 533 VAL B C 1
ATOM 10429 O O . VAL B 1 533 ? 21.688 -24.391 0.451 1 98.75 533 VAL B O 1
ATOM 10432 N N . HIS B 1 534 ? 19.812 -24.984 1.499 1 98.75 534 HIS B N 1
ATOM 10433 C CA . HIS B 1 534 ? 20.078 -26.422 1.321 1 98.75 534 HIS B CA 1
ATOM 10434 C C . HIS B 1 534 ? 20.094 -26.797 -0.156 1 98.75 534 HIS B C 1
ATOM 10436 O O . HIS B 1 534 ? 21.031 -27.438 -0.626 1 98.75 534 HIS B O 1
ATOM 10442 N N . GLU B 1 535 ? 19.109 -26.391 -0.958 1 98.75 535 GLU B N 1
ATOM 10443 C CA . GLU B 1 535 ? 18.891 -26.875 -2.316 1 98.75 535 GLU B CA 1
ATOM 10444 C C . GLU B 1 535 ? 19.844 -26.219 -3.305 1 98.75 535 GLU B C 1
ATOM 10446 O O . GLU B 1 535 ? 20.266 -26.828 -4.285 1 98.75 535 GLU B O 1
ATOM 10451 N N . LEU B 1 536 ? 20.156 -24.906 -3.055 1 98.81 536 LEU B N 1
ATOM 10452 C CA . LEU B 1 536 ? 20.828 -24.141 -4.102 1 98.81 536 LEU B CA 1
ATOM 10453 C C . LEU B 1 536 ? 22.281 -23.859 -3.721 1 98.81 536 LEU B C 1
ATOM 10455 O O . LEU B 1 536 ? 23.109 -23.609 -4.59 1 98.81 536 LEU B O 1
ATOM 10459 N N . LEU B 1 537 ? 22.594 -23.812 -2.4 1 98.44 537 LEU B N 1
ATOM 10460 C CA . LEU B 1 537 ? 23.969 -23.625 -1.96 1 98.44 537 LEU B CA 1
ATOM 10461 C C . LEU B 1 537 ? 24.578 -24.953 -1.533 1 98.44 537 LEU B C 1
ATOM 10463 O O . LEU B 1 537 ? 25.766 -25.016 -1.206 1 98.44 537 LEU B O 1
ATOM 10467 N N . GLU B 1 538 ? 23.734 -26 -1.475 1 96.88 538 GLU B N 1
ATOM 10468 C CA . GLU B 1 538 ? 24.172 -27.375 -1.18 1 96.88 538 GLU B CA 1
ATOM 10469 C C . GLU B 1 538 ? 24.781 -27.469 0.216 1 96.88 538 GLU B C 1
ATOM 10471 O O . GLU B 1 538 ? 25.844 -28.047 0.394 1 96.88 538 GLU B O 1
ATOM 10476 N N . VAL B 1 539 ? 24.109 -26.828 1.163 1 97.38 539 VAL B N 1
ATOM 10477 C CA . VAL B 1 539 ? 24.469 -26.859 2.574 1 97.38 539 VAL B CA 1
ATOM 10478 C C . VAL B 1 539 ? 23.562 -27.844 3.318 1 97.38 539 VAL B C 1
ATOM 10480 O O . VAL B 1 539 ? 22.344 -27.781 3.182 1 97.38 539 VAL B O 1
ATOM 10483 N N . GLU B 1 540 ? 24.172 -28.812 4.047 1 97.19 540 GLU B N 1
ATOM 10484 C CA . GLU B 1 540 ? 23.359 -29.688 4.898 1 97.19 540 GLU B CA 1
ATOM 10485 C C . GLU B 1 540 ? 22.953 -28.969 6.184 1 97.19 540 GLU B C 1
ATOM 10487 O O . GLU B 1 540 ? 23.719 -28.922 7.145 1 97.19 540 GLU B O 1
ATOM 10492 N N . ASN B 1 541 ? 21.734 -28.516 6.215 1 97.69 541 ASN B N 1
ATOM 10493 C CA . ASN B 1 541 ? 21.281 -27.703 7.336 1 97.69 541 ASN B CA 1
ATOM 10494 C C . ASN B 1 541 ? 20.031 -28.281 7.988 1 97.69 541 ASN B C 1
ATOM 10496 O O . ASN B 1 541 ? 19.312 -27.594 8.719 1 97.69 541 ASN B O 1
ATOM 10500 N N . GLY B 1 542 ? 19.656 -29.516 7.617 1 96.19 542 GLY B N 1
ATOM 10501 C CA . GLY B 1 542 ? 18.516 -30.188 8.227 1 96.19 542 GLY B CA 1
ATOM 10502 C C . GLY B 1 542 ? 17.188 -29.781 7.617 1 96.19 542 GLY B C 1
ATOM 10503 O O . GLY B 1 542 ? 16.125 -30.109 8.156 1 96.19 542 GLY B O 1
ATOM 10504 N N . ALA B 1 543 ? 17.141 -29.156 6.449 1 97.19 543 ALA B N 1
ATOM 10505 C CA . ALA B 1 543 ? 15.938 -28.578 5.848 1 97.19 543 ALA B CA 1
ATOM 10506 C C . ALA B 1 543 ? 14.883 -29.656 5.59 1 97.19 543 ALA B C 1
ATOM 10508 O O . ALA B 1 543 ? 13.688 -29.406 5.742 1 97.19 543 ALA B O 1
ATOM 10509 N N . TYR B 1 544 ? 15.312 -30.891 5.227 1 96.31 544 TYR B N 1
ATOM 10510 C CA . TYR B 1 544 ? 14.375 -31.938 4.836 1 96.31 544 TYR B CA 1
ATOM 10511 C C . TYR B 1 544 ? 13.547 -32.406 6.023 1 96.31 544 TYR B C 1
ATOM 10513 O O . TYR B 1 544 ? 12.391 -32.781 5.867 1 96.31 544 TYR B O 1
ATOM 10521 N N . GLU B 1 545 ? 14.109 -32.281 7.242 1 95.62 545 GLU B N 1
ATOM 10522 C CA . GLU B 1 545 ? 13.469 -32.875 8.406 1 95.62 545 GLU B CA 1
ATOM 10523 C C . GLU B 1 545 ? 13.031 -31.812 9.406 1 95.62 545 GLU B C 1
ATOM 10525 O O . GLU B 1 545 ? 12.453 -32.125 10.445 1 95.62 545 GLU B O 1
ATOM 10530 N N . GLN B 1 546 ? 13.25 -30.562 9.102 1 95.06 546 GLN B N 1
ATOM 10531 C CA . GLN B 1 546 ? 13.031 -29.453 10.023 1 95.06 546 GLN B CA 1
ATOM 10532 C C . GLN B 1 546 ? 11.555 -29.312 10.367 1 95.06 546 GLN B C 1
ATOM 10534 O O . GLN B 1 546 ? 11.203 -28.938 11.484 1 95.06 546 GLN B O 1
ATOM 10539 N N . TRP B 1 547 ? 10.633 -29.531 9.453 1 95.81 547 TRP B N 1
ATOM 10540 C CA . TRP B 1 547 ? 9.188 -29.453 9.656 1 95.81 547 TRP B CA 1
ATOM 10541 C C . TRP B 1 547 ? 8.477 -30.625 9.008 1 95.81 547 TRP B C 1
ATOM 10543 O O . TRP B 1 547 ? 9.07 -31.344 8.188 1 95.81 547 TRP B O 1
ATOM 10553 N N . PRO B 1 548 ? 7.215 -30.891 9.391 1 96.94 548 PRO B N 1
ATOM 10554 C CA . PRO B 1 548 ? 6.488 -32.062 8.883 1 96.94 548 PRO B CA 1
ATOM 10555 C C . PRO B 1 548 ? 6.27 -32 7.371 1 96.94 548 PRO B C 1
ATOM 10557 O O . PRO B 1 548 ? 6.277 -30.906 6.785 1 96.94 548 PRO B O 1
ATOM 10560 N N . LYS B 1 549 ? 6.094 -33.125 6.77 1 97.38 549 LYS B N 1
ATOM 10561 C CA . LYS B 1 549 ? 5.871 -33.25 5.336 1 97.38 549 LYS B CA 1
ATOM 10562 C C . LYS B 1 549 ? 4.684 -32.406 4.883 1 97.38 549 LYS B C 1
ATOM 10564 O O . LYS B 1 549 ? 4.723 -31.797 3.812 1 97.38 549 LYS B O 1
ATOM 10569 N N . VAL B 1 550 ? 3.57 -32.438 5.668 1 98.31 550 VAL B N 1
ATOM 10570 C CA . VAL B 1 550 ? 2.391 -31.641 5.359 1 98.31 550 VAL B CA 1
ATOM 10571 C C . VAL B 1 550 ? 2.004 -30.797 6.574 1 98.31 550 VAL B C 1
ATOM 10573 O O . VAL B 1 550 ? 1.805 -31.328 7.668 1 98.31 550 VAL B O 1
ATOM 10576 N N . MET B 1 551 ? 2.021 -29.516 6.461 1 98.44 551 MET B N 1
ATOM 10577 C CA . MET B 1 551 ? 1.562 -28.578 7.477 1 98.44 551 MET B CA 1
ATOM 10578 C C . MET B 1 551 ? 0.247 -27.922 7.062 1 98.44 551 MET B C 1
ATOM 10580 O O . MET B 1 551 ? 0.16 -27.312 5.992 1 98.44 551 MET B O 1
ATOM 10584 N N . ILE B 1 552 ? -0.816 -28 7.871 1 98.56 552 ILE B N 1
ATOM 10585 C CA . ILE B 1 552 ? -2.143 -27.5 7.523 1 98.56 552 ILE B CA 1
ATOM 10586 C C . ILE B 1 552 ? -2.627 -26.516 8.594 1 98.56 552 ILE B C 1
ATOM 10588 O O . ILE B 1 552 ? -2.699 -26.875 9.773 1 98.56 552 ILE B O 1
ATOM 10592 N N . GLN B 1 553 ? -2.959 -25.297 8.25 1 97.75 553 GLN B N 1
ATOM 10593 C CA . GLN B 1 553 ? -3.467 -24.297 9.18 1 97.75 553 GLN B CA 1
ATOM 10594 C C . GLN B 1 553 ? -4.863 -24.656 9.68 1 97.75 553 GLN B C 1
ATOM 10596 O O . GLN B 1 553 ? -5.715 -25.094 8.898 1 97.75 553 GLN B O 1
ATOM 10601 N N . ASP B 1 554 ? -5.129 -24.484 10.945 1 98.12 554 ASP B N 1
ATOM 10602 C CA . ASP B 1 554 ? -6.41 -24.781 11.578 1 98.12 554 ASP B CA 1
ATOM 10603 C C . ASP B 1 554 ? -7.461 -23.734 11.195 1 98.12 554 ASP B C 1
ATOM 10605 O O . ASP B 1 554 ? -7.168 -22.547 11.156 1 98.12 554 ASP B O 1
ATOM 10609 N N . ASN B 1 555 ? -8.688 -24.203 10.914 1 97.88 555 ASN B N 1
ATOM 10610 C CA . ASN B 1 555 ? -9.703 -23.25 10.469 1 97.88 555 ASN B CA 1
ATOM 10611 C C . ASN B 1 555 ? -10.445 -22.625 11.656 1 97.88 555 ASN B C 1
ATOM 10613 O O . ASN B 1 555 ? -11.219 -21.688 11.477 1 97.88 555 ASN B O 1
ATOM 10617 N N . LEU B 1 556 ? -10.281 -23.188 12.844 1 97.25 556 LEU B N 1
ATOM 10618 C CA . LEU B 1 556 ? -10.898 -22.609 14.039 1 97.25 556 LEU B CA 1
ATOM 10619 C C . LEU B 1 556 ? -9.93 -21.688 14.758 1 97.25 556 LEU B C 1
ATOM 10621 O O . LEU B 1 556 ? -10.336 -20.641 15.281 1 97.25 556 LEU B O 1
ATOM 10625 N N . GLU B 1 557 ? -8.672 -22.016 14.781 1 96.69 557 GLU B N 1
ATOM 10626 C CA . GLU B 1 557 ? -7.609 -21.266 15.43 1 96.69 557 GLU B CA 1
ATOM 10627 C C . GLU B 1 557 ? -6.492 -20.922 14.445 1 96.69 557 GLU B C 1
ATOM 10629 O O . GLU B 1 557 ? -5.66 -21.781 14.133 1 96.69 557 GLU B O 1
ATOM 10634 N N . ALA B 1 558 ? -6.348 -19.688 14.164 1 95.88 558 ALA B N 1
ATOM 10635 C CA . ALA B 1 558 ? -5.473 -19.25 13.078 1 95.88 558 ALA B CA 1
ATOM 10636 C C . ALA B 1 558 ? -4.012 -19.562 13.391 1 95.88 558 ALA B C 1
ATOM 10638 O O . ALA B 1 558 ? -3.217 -19.828 12.484 1 95.88 558 ALA B O 1
ATOM 10639 N N . ASP B 1 559 ? -3.588 -19.562 14.633 1 96.38 559 ASP B N 1
ATOM 10640 C CA . ASP B 1 559 ? -2.178 -19.688 14.992 1 96.38 559 ASP B CA 1
ATOM 10641 C C . ASP B 1 559 ? -1.809 -21.156 15.242 1 96.38 559 ASP B C 1
ATOM 10643 O O . ASP B 1 559 ? -0.718 -21.438 15.742 1 96.38 559 ASP B O 1
ATOM 10647 N N . LYS B 1 560 ? -2.697 -22.125 15 1 97.31 560 LYS B N 1
ATOM 10648 C CA . LYS B 1 560 ? -2.447 -23.547 15.133 1 97.31 560 LYS B CA 1
ATOM 10649 C C . LYS B 1 560 ? -2.225 -24.203 13.773 1 97.31 560 LYS B C 1
ATOM 10651 O O . LYS B 1 560 ? -3.006 -23.984 12.844 1 97.31 560 LYS B O 1
ATOM 10656 N N . TRP B 1 561 ? -1.17 -25 13.594 1 97.88 561 TRP B N 1
ATOM 10657 C CA . TRP B 1 561 ? -0.854 -25.75 12.391 1 97.88 561 TRP B CA 1
ATOM 10658 C C . TRP B 1 561 ? -0.797 -27.25 12.688 1 97.88 561 TRP B C 1
ATOM 10660 O O . TRP B 1 561 ? -0.064 -27.688 13.578 1 97.88 561 TRP B O 1
ATOM 10670 N N . HIS B 1 562 ? -1.539 -28 11.961 1 98.06 562 HIS B N 1
ATOM 10671 C CA . HIS B 1 562 ? -1.538 -29.453 12.094 1 98.06 562 HIS B CA 1
ATOM 10672 C C . HIS B 1 562 ? -0.38 -30.078 11.328 1 98.06 562 HIS B C 1
ATOM 10674 O O . HIS B 1 562 ? -0.146 -29.734 10.164 1 98.06 562 HIS B O 1
ATOM 10680 N N . ALA B 1 563 ? 0.334 -30.938 11.984 1 97.62 563 ALA B N 1
ATOM 10681 C CA . ALA B 1 563 ? 1.374 -31.734 11.352 1 97.62 563 ALA B CA 1
ATOM 10682 C C . ALA B 1 563 ? 0.806 -33.062 10.828 1 97.62 563 ALA B C 1
ATOM 10684 O O . ALA B 1 563 ? 0.267 -33.844 11.602 1 97.62 563 ALA B O 1
ATOM 10685 N N . GLU B 1 564 ? 0.852 -33.25 9.516 1 97.56 564 GLU B N 1
ATOM 10686 C CA . GLU B 1 564 ? 0.351 -34.5 8.914 1 97.56 564 GLU B CA 1
ATOM 10687 C C . GLU B 1 564 ? 1.425 -35.156 8.07 1 97.56 564 GLU B C 1
ATOM 10689 O O . GLU B 1 564 ? 2.34 -34.5 7.57 1 97.56 564 GLU B O 1
ATOM 10694 N N . SER B 1 565 ? 1.374 -36.438 7.922 1 95.38 565 SER B N 1
ATOM 10695 C CA . SER B 1 565 ? 2.305 -37.188 7.078 1 95.38 565 SER B CA 1
ATOM 10696 C C . SER B 1 565 ? 1.906 -37.125 5.609 1 95.38 565 SER B C 1
ATOM 10698 O O . SER B 1 565 ? 2.721 -37.375 4.723 1 95.38 565 SER B O 1
ATOM 10700 N N . ASP B 1 566 ? 0.626 -36.781 5.387 1 96.25 566 ASP B N 1
ATOM 10701 C CA . ASP B 1 566 ? 0.073 -36.75 4.039 1 96.25 566 ASP B CA 1
ATOM 10702 C C . ASP B 1 566 ? -1.237 -35.969 4.008 1 96.25 566 ASP B C 1
ATOM 10704 O O . ASP B 1 566 ? -1.713 -35.5 5.043 1 96.25 566 ASP B O 1
ATOM 10708 N N . TRP B 1 567 ? -1.734 -35.688 2.877 1 97.94 567 TRP B N 1
ATOM 10709 C CA . TRP B 1 567 ? -3.068 -35.156 2.625 1 97.94 567 TRP B CA 1
ATOM 10710 C C . TRP B 1 567 ? -3.779 -35.938 1.541 1 97.94 567 TRP B C 1
ATOM 10712 O O . TRP B 1 567 ? -3.592 -35.688 0.348 1 97.94 567 TRP B O 1
ATOM 10722 N N . ALA B 1 568 ? -4.547 -36.906 1.917 1 96.81 568 ALA B N 1
ATOM 10723 C CA . ALA B 1 568 ? -5.289 -37.844 1.092 1 96.81 568 ALA B CA 1
ATOM 10724 C C . ALA B 1 568 ? -6.5 -38.406 1.844 1 96.81 568 ALA B C 1
ATOM 10726 O O . ALA B 1 568 ? -6.668 -38.125 3.037 1 96.81 568 ALA B O 1
ATOM 10727 N N . ASN B 1 569 ? -7.344 -39.094 1.111 1 96.56 569 ASN B N 1
ATOM 10728 C CA . ASN B 1 569 ? -8.547 -39.688 1.706 1 96.56 569 ASN B CA 1
ATOM 10729 C C . ASN B 1 569 ? -8.211 -40.625 2.848 1 96.56 569 ASN B C 1
ATOM 10731 O O . ASN B 1 569 ? -8.898 -40.656 3.871 1 96.56 569 ASN B O 1
ATOM 10735 N N . ASP B 1 570 ? -7.191 -41.281 2.758 1 94.88 570 ASP B N 1
ATOM 10736 C CA . ASP B 1 570 ? -6.859 -42.375 3.697 1 94.88 570 ASP B CA 1
ATOM 10737 C C . ASP B 1 570 ? -6.375 -41.781 5.027 1 94.88 570 ASP B C 1
ATOM 10739 O O . ASP B 1 570 ? -6.18 -42.531 5.992 1 94.88 570 ASP B O 1
ATOM 10743 N N . LEU B 1 571 ? -6.129 -40.5 5.09 1 94.31 571 LEU B N 1
ATOM 10744 C CA . LEU B 1 571 ? -5.836 -39.844 6.355 1 94.31 571 LEU B CA 1
ATOM 10745 C C . LEU B 1 571 ? -7.027 -39.938 7.301 1 94.31 571 LEU B C 1
ATOM 10747 O O . LEU B 1 571 ? -6.867 -39.844 8.523 1 94.31 571 LEU B O 1
ATOM 10751 N N . GLY B 1 572 ? -8.266 -40.031 6.727 1 95.12 572 GLY B N 1
ATOM 10752 C CA . GLY B 1 572 ? -9.484 -40.156 7.508 1 95.12 572 GLY B CA 1
ATOM 10753 C C . GLY B 1 572 ? -10.148 -41.531 7.344 1 95.12 572 GLY B C 1
ATOM 10754 O O . GLY B 1 572 ? -9.711 -42.344 6.535 1 95.12 572 GLY B O 1
ATOM 10755 N N . GLN B 1 573 ? -11.242 -41.688 8.172 1 96.75 573 GLN B N 1
ATOM 10756 C CA . GLN B 1 573 ? -12.086 -42.875 8.062 1 96.75 573 GLN B CA 1
ATOM 10757 C C . GLN B 1 573 ? -13.359 -42.562 7.285 1 96.75 573 GLN B C 1
ATOM 10759 O O . GLN B 1 573 ? -14 -41.531 7.504 1 96.75 573 GLN B O 1
ATOM 10764 N N . ALA B 1 574 ? -13.672 -43.5 6.391 1 96.94 574 ALA B N 1
ATOM 10765 C CA . ALA B 1 574 ? -14.852 -43.312 5.543 1 96.94 574 ALA B CA 1
ATOM 10766 C C . ALA B 1 574 ? -16.141 -43.406 6.355 1 96.94 574 ALA B C 1
ATOM 10768 O O . ALA B 1 574 ? -16.25 -44.25 7.25 1 96.94 574 ALA B O 1
ATOM 10769 N N . SER B 1 575 ? -17.016 -42.531 6.105 1 95.81 575 SER B N 1
ATOM 10770 C CA . SER B 1 575 ? -18.359 -42.531 6.664 1 95.81 575 SER B CA 1
ATOM 10771 C C . SER B 1 575 ? -19.406 -42.25 5.59 1 95.81 575 SER B C 1
ATOM 10773 O O . SER B 1 575 ? -19.297 -41.281 4.852 1 95.81 575 SER B O 1
ATOM 10775 N N . LEU B 1 576 ? -20.438 -43.094 5.547 1 97 576 LEU B N 1
ATOM 10776 C CA . LEU B 1 576 ? -21.484 -42.969 4.535 1 97 576 LEU B CA 1
ATOM 10777 C C . LEU B 1 576 ? -22.719 -42.312 5.113 1 97 576 LEU B C 1
ATOM 10779 O O . LEU B 1 576 ? -23.203 -42.688 6.184 1 97 576 LEU B O 1
ATOM 10783 N N . TYR B 1 577 ? -23.234 -41.312 4.449 1 97.69 577 TYR B N 1
ATOM 10784 C CA . TYR B 1 577 ? -24.469 -40.625 4.801 1 97.69 577 TYR B CA 1
ATOM 10785 C C . TYR B 1 577 ? -25.5 -40.75 3.691 1 97.69 577 TYR B C 1
ATOM 10787 O O . TYR B 1 577 ? -25.172 -40.688 2.508 1 97.69 577 TYR B O 1
ATOM 10795 N N . SER B 1 578 ? -26.766 -40.938 4.078 1 97.75 578 SER B N 1
ATOM 10796 C CA . SER B 1 578 ? -27.859 -41.031 3.119 1 97.75 578 SER B CA 1
ATOM 10797 C C . SER B 1 578 ? -28.875 -39.906 3.322 1 97.75 578 SER B C 1
ATOM 10799 O O . SER B 1 578 ? -29.297 -39.625 4.449 1 97.75 578 SER B O 1
ATOM 10801 N N . PRO B 1 579 ? -29.125 -39.188 2.199 1 98.19 579 PRO B N 1
ATOM 10802 C CA . PRO B 1 579 ? -30.203 -38.219 2.32 1 98.19 579 PRO B CA 1
ATOM 10803 C C . PRO B 1 579 ? -31.578 -38.875 2.453 1 98.19 579 PRO B C 1
ATOM 10805 O O . PRO B 1 579 ? -31.875 -39.844 1.766 1 98.19 579 PRO B O 1
ATOM 10808 N N . THR B 1 580 ? -32.438 -38.25 3.305 1 97 580 THR B N 1
ATOM 10809 C CA . THR B 1 580 ? -33.812 -38.781 3.514 1 97 580 THR B CA 1
ATOM 10810 C C . THR B 1 580 ? -34.844 -37.781 3.008 1 97 580 THR B C 1
ATOM 10812 O O . THR B 1 580 ? -34.531 -36.625 2.775 1 97 580 THR B O 1
ATOM 10815 N N . ALA B 1 581 ? -36.031 -38.281 2.852 1 95.62 581 ALA B N 1
ATOM 10816 C CA . ALA B 1 581 ? -37.125 -37.5 2.268 1 95.62 581 ALA B CA 1
ATOM 10817 C C . ALA B 1 581 ? -37.469 -36.312 3.158 1 95.62 581 ALA B C 1
ATOM 10819 O O . ALA B 1 581 ? -37.938 -35.281 2.674 1 95.62 581 ALA B O 1
ATOM 10820 N N . ASP B 1 582 ? -37.125 -36.438 4.445 1 94.5 582 ASP B N 1
ATOM 10821 C CA . ASP B 1 582 ? -37.469 -35.375 5.383 1 94.5 582 ASP B CA 1
ATOM 10822 C C . ASP B 1 582 ? -36.344 -34.375 5.512 1 94.5 582 ASP B C 1
ATOM 10824 O O . ASP B 1 582 ? -36.375 -33.5 6.371 1 94.5 582 ASP B O 1
ATOM 10828 N N . GLY B 1 583 ? -35.281 -34.5 4.691 1 95.75 583 GLY B N 1
ATOM 10829 C CA . GLY B 1 583 ? -34.281 -33.469 4.637 1 95.75 583 GLY B CA 1
ATOM 10830 C C . GLY B 1 583 ? -33.094 -33.75 5.555 1 95.75 583 GLY B C 1
ATOM 10831 O O . GLY B 1 583 ? -32.344 -32.844 5.887 1 95.75 583 GLY B O 1
ATOM 10832 N N . TYR B 1 584 ? -32.938 -34.969 5.965 1 96.12 584 TYR B N 1
ATOM 10833 C CA . TYR B 1 584 ? -31.844 -35.312 6.863 1 96.12 584 TYR B CA 1
ATOM 10834 C C . TYR B 1 584 ? -30.75 -36.062 6.125 1 96.12 584 TYR B C 1
ATOM 10836 O O . TYR B 1 584 ? -31.016 -36.719 5.117 1 96.12 584 TYR B O 1
ATOM 10844 N N . LEU B 1 585 ? -29.531 -35.875 6.551 1 96.94 585 LEU B N 1
ATOM 10845 C CA . LEU B 1 585 ? -28.422 -36.75 6.215 1 96.94 585 LEU B CA 1
ATOM 10846 C C . LEU B 1 585 ? -28.188 -37.812 7.309 1 96.94 585 LEU B C 1
ATOM 10848 O O . LEU B 1 585 ? -27.641 -37.5 8.367 1 96.94 585 LEU B O 1
ATOM 10852 N N . SER B 1 586 ? -28.5 -39 6.973 1 95.31 586 SER B N 1
ATOM 10853 C CA . SER B 1 586 ? -28.516 -40.031 8.016 1 95.31 586 SER B CA 1
ATOM 10854 C C . SER B 1 586 ? -27.406 -41.062 7.809 1 95.31 586 SER B C 1
ATOM 10856 O O . SER B 1 586 ? -27.094 -41.406 6.672 1 95.31 586 SER B O 1
ATOM 10858 N N . THR B 1 587 ? -26.828 -41.531 8.914 1 93.81 587 THR B N 1
ATOM 10859 C CA . THR B 1 587 ? -25.891 -42.656 8.859 1 93.81 587 THR B CA 1
ATOM 10860 C C . THR B 1 587 ? -26.594 -43.969 9.148 1 93.81 587 THR B C 1
ATOM 10862 O O . THR B 1 587 ? -25.984 -45.031 9.055 1 93.81 587 THR B O 1
ATOM 10865 N N . VAL B 1 588 ? -27.859 -43.906 9.445 1 92 588 VAL B N 1
ATOM 10866 C CA . VAL B 1 588 ? -28.562 -45.094 9.914 1 92 588 VAL B CA 1
ATOM 10867 C C . VAL B 1 588 ? -29.672 -45.469 8.938 1 92 588 VAL B C 1
ATOM 10869 O O . VAL B 1 588 ? -29.953 -46.656 8.727 1 92 588 VAL B O 1
ATOM 10872 N N . GLU B 1 589 ? -30.266 -44.438 8.359 1 91.56 589 GLU B N 1
ATOM 10873 C CA . GLU B 1 589 ? -31.391 -44.688 7.465 1 91.56 589 GLU B CA 1
ATOM 10874 C C . GLU B 1 589 ? -30.984 -44.5 6.004 1 91.56 589 GLU B C 1
ATOM 10876 O O . GLU B 1 589 ? -30.219 -43.594 5.672 1 91.56 589 GLU B O 1
ATOM 10881 N N . ASN B 1 590 ? -31.578 -45.406 5.227 1 91.56 590 ASN B N 1
ATOM 10882 C CA . ASN B 1 590 ? -31.391 -45.25 3.787 1 91.56 590 ASN B CA 1
ATOM 10883 C C . ASN B 1 590 ? -32.438 -44.281 3.191 1 91.56 590 ASN B C 1
ATOM 10885 O O . ASN B 1 590 ? -33.562 -44.188 3.699 1 91.56 590 ASN B O 1
ATOM 10889 N N . GLY B 1 591 ? -31.938 -43.594 2.176 1 92.69 591 GLY B N 1
ATOM 10890 C CA . GLY B 1 591 ? -32.875 -42.719 1.479 1 92.69 591 GLY B CA 1
ATOM 10891 C C . GLY B 1 591 ? -33.938 -43.5 0.717 1 92.69 591 GLY B C 1
ATOM 10892 O O . GLY B 1 591 ? -33.656 -44.562 0.149 1 92.69 591 GLY B O 1
ATOM 10893 N N . THR B 1 592 ? -35.188 -42.969 0.755 1 95.25 592 THR B N 1
ATOM 10894 C CA . THR B 1 592 ? -36.25 -43.5 -0.042 1 95.25 592 THR B CA 1
ATOM 10895 C C . THR B 1 592 ? -37.094 -42.406 -0.677 1 95.25 592 THR B C 1
ATOM 10897 O O . THR B 1 592 ? -37.188 -41.312 -0.117 1 95.25 592 THR B O 1
ATOM 10900 N N . GLY B 1 593 ? -37.531 -42.75 -1.886 1 96.19 593 GLY B N 1
ATOM 10901 C CA . GLY B 1 593 ? -38.375 -41.781 -2.564 1 96.19 593 GLY B CA 1
ATOM 10902 C C . GLY B 1 593 ? -37.625 -40.875 -3.5 1 96.19 593 GLY B C 1
ATOM 10903 O O . GLY B 1 593 ? -36.438 -41.062 -3.734 1 96.19 593 GLY B O 1
ATOM 10904 N N . GLN B 1 594 ? -38.344 -39.938 -4.191 1 97.5 594 GLN B N 1
ATOM 10905 C CA . GLN B 1 594 ? -37.812 -38.969 -5.145 1 97.5 594 GLN B CA 1
ATOM 10906 C C . GLN B 1 594 ? -38.156 -37.562 -4.73 1 97.5 594 GLN B C 1
ATOM 10908 O O . GLN B 1 594 ? -39.25 -37.312 -4.191 1 97.5 594 GLN B O 1
ATOM 10913 N N . LEU B 1 595 ? -37.188 -36.75 -4.855 1 98 595 LEU B N 1
ATOM 10914 C CA . LEU B 1 595 ? -37.438 -35.312 -4.66 1 98 595 LEU B CA 1
ATOM 10915 C C . LEU B 1 595 ? -37.062 -34.531 -5.922 1 98 595 LEU B C 1
ATOM 10917 O O . LEU B 1 595 ? -36.125 -34.875 -6.621 1 98 595 LEU B O 1
ATOM 10921 N N . THR B 1 596 ? -37.906 -33.469 -6.23 1 97.81 596 THR B N 1
ATOM 10922 C CA . THR B 1 596 ? -37.688 -32.625 -7.414 1 97.81 596 THR B CA 1
ATOM 10923 C C . THR B 1 596 ? -37.469 -31.188 -7.027 1 97.81 596 THR B C 1
ATOM 10925 O O . THR B 1 596 ? -38.094 -30.672 -6.098 1 97.81 596 THR B O 1
ATOM 10928 N N . PHE B 1 597 ? -36.531 -30.531 -7.621 1 97.56 597 PHE B N 1
ATOM 10929 C CA . PHE B 1 597 ? -36.375 -29.078 -7.535 1 97.56 597 PHE B CA 1
ATOM 10930 C C . PHE B 1 597 ? -36.312 -28.453 -8.922 1 97.56 597 PHE B C 1
ATOM 10932 O O . PHE B 1 597 ? -36 -29.141 -9.898 1 97.56 597 PHE B O 1
ATOM 10939 N N . THR B 1 598 ? -36.719 -27.172 -9.062 1 97.5 598 THR B N 1
ATOM 10940 C CA . THR B 1 598 ? -36.719 -26.422 -10.312 1 97.5 598 THR B CA 1
ATOM 10941 C C . THR B 1 598 ? -35.594 -25.375 -10.305 1 97.5 598 THR B C 1
ATOM 10943 O O . THR B 1 598 ? -35.594 -24.484 -9.445 1 97.5 598 THR B O 1
ATOM 10946 N N . ASP B 1 599 ? -34.688 -25.578 -11.219 1 96.5 599 ASP B N 1
ATOM 10947 C CA . ASP B 1 599 ? -33.688 -24.531 -11.438 1 96.5 599 ASP B CA 1
ATOM 10948 C C . ASP B 1 599 ? -34.25 -23.406 -12.305 1 96.5 599 ASP B C 1
ATOM 10950 O O . ASP B 1 599 ? -34.844 -23.656 -13.359 1 96.5 599 ASP B O 1
ATOM 10954 N N . LEU B 1 600 ? -34.094 -22.203 -11.852 1 92.75 600 LEU B N 1
ATOM 10955 C CA . LEU B 1 600 ? -34.625 -21.047 -12.578 1 92.75 600 LEU B CA 1
ATOM 10956 C C . LEU B 1 600 ? -33.531 -20.391 -13.414 1 92.75 600 LEU B C 1
ATOM 10958 O O . LEU B 1 600 ? -33.75 -19.297 -13.945 1 92.75 600 LEU B O 1
ATOM 10962 N N . GLY B 1 601 ? -32.438 -21.047 -13.477 1 89.75 601 GLY B N 1
ATOM 10963 C CA . GLY B 1 601 ? -31.312 -20.469 -14.18 1 89.75 601 GLY B CA 1
ATOM 10964 C C . GLY B 1 601 ? -30.828 -19.172 -13.57 1 89.75 601 GLY B C 1
ATOM 10965 O O . GLY B 1 601 ? -30.766 -19.031 -12.352 1 89.75 601 GLY B O 1
ATOM 10966 N N . GLY B 1 602 ? -30.344 -18.203 -14.516 1 92 602 GLY B N 1
ATOM 10967 C CA . GLY B 1 602 ? -29.781 -16.938 -14.055 1 92 602 GLY B CA 1
ATOM 10968 C C . GLY B 1 602 ? -30.812 -15.836 -13.906 1 92 602 GLY B C 1
ATOM 10969 O O . GLY B 1 602 ? -30.484 -14.719 -13.516 1 92 602 GLY B O 1
ATOM 10970 N N . THR B 1 603 ? -32.031 -16.125 -14.141 1 91 603 THR B N 1
ATOM 10971 C CA . THR B 1 603 ? -33.062 -15.094 -14.242 1 91 603 THR B CA 1
ATOM 10972 C C . THR B 1 603 ? -33.25 -14.375 -12.906 1 91 603 THR B C 1
ATOM 10974 O O . THR B 1 603 ? -33.219 -13.148 -12.844 1 91 603 THR B O 1
ATOM 10977 N N . GLU B 1 604 ? -33.406 -15.172 -11.875 1 91.62 604 GLU B N 1
ATOM 10978 C CA . GLU B 1 604 ? -33.625 -14.578 -10.555 1 91.62 604 GLU B CA 1
ATOM 10979 C C . GLU B 1 604 ? -32.375 -13.859 -10.078 1 91.62 604 GLU B C 1
ATOM 10981 O O . GLU B 1 604 ? -32.469 -12.82 -9.414 1 91.62 604 GLU B O 1
ATOM 10986 N N . PHE B 1 605 ? -31.25 -14.406 -10.344 1 94.88 605 PHE B N 1
ATOM 10987 C CA . PHE B 1 605 ? -29.984 -13.797 -9.961 1 94.88 605 PHE B CA 1
ATOM 10988 C C . PHE B 1 605 ? -29.812 -12.453 -10.656 1 94.88 605 PHE B C 1
ATOM 10990 O O . PHE B 1 605 ? -29.453 -11.461 -10.016 1 94.88 605 PHE B O 1
ATOM 10997 N N . LYS B 1 606 ? -30 -12.336 -11.914 1 91.56 606 LYS B N 1
ATOM 10998 C CA . LYS B 1 606 ? -29.859 -11.102 -12.688 1 91.56 606 LYS B CA 1
ATOM 10999 C C . LYS B 1 606 ? -30.797 -10.023 -12.164 1 91.56 606 LYS B C 1
ATOM 11001 O O . LYS B 1 606 ? -30.422 -8.852 -12.078 1 91.56 606 LYS B O 1
ATOM 11006 N N . LYS B 1 607 ? -31.922 -10.469 -11.805 1 93.06 607 LYS B N 1
ATOM 11007 C CA . LYS B 1 607 ? -32.938 -9.531 -11.297 1 93.06 607 LYS B CA 1
ATOM 11008 C C . LYS B 1 607 ? -32.5 -8.977 -9.938 1 93.06 607 LYS B C 1
ATOM 11010 O O . LYS B 1 607 ? -32.781 -7.82 -9.625 1 93.06 607 LYS B O 1
ATOM 11015 N N . ALA B 1 608 ? -31.922 -9.836 -9.141 1 93.56 608 ALA B N 1
ATOM 11016 C CA . ALA B 1 608 ? -31.562 -9.445 -7.781 1 93.56 608 ALA B CA 1
ATOM 11017 C C . ALA B 1 608 ? -30.469 -8.375 -7.789 1 93.56 608 ALA B C 1
ATOM 11019 O O . ALA B 1 608 ? -30.375 -7.562 -6.867 1 93.56 608 ALA B O 1
ATOM 11020 N N . GLY B 1 609 ? -29.578 -8.398 -8.797 1 92.75 609 GLY B N 1
ATOM 11021 C CA . GLY B 1 609 ? -28.562 -7.371 -8.938 1 92.75 609 GLY B CA 1
ATOM 11022 C C . GLY B 1 609 ? -27.516 -7.426 -7.84 1 92.75 609 GLY B C 1
ATOM 11023 O O . GLY B 1 609 ? -26.984 -6.391 -7.426 1 92.75 609 GLY B O 1
ATOM 11024 N N . ILE B 1 610 ? -27.219 -8.555 -7.246 1 93.19 610 ILE B N 1
ATOM 11025 C CA . ILE B 1 610 ? -26.203 -8.711 -6.203 1 93.19 610 ILE B CA 1
ATOM 11026 C C . ILE B 1 610 ? -24.969 -9.398 -6.781 1 93.19 610 ILE B C 1
ATOM 11028 O O . ILE B 1 610 ? -25 -9.906 -7.906 1 93.19 610 ILE B O 1
ATOM 11032 N N . SER B 1 611 ? -23.906 -9.344 -6.055 1 93.25 611 SER B N 1
ATOM 11033 C CA . SER B 1 611 ? -22.688 -9.992 -6.504 1 93.25 611 SER B CA 1
ATOM 11034 C C . SER B 1 611 ? -22.781 -11.508 -6.375 1 93.25 611 SER B C 1
ATOM 11036 O O . SER B 1 611 ? -23.625 -12.023 -5.633 1 93.25 611 SER B O 1
ATOM 11038 N N . GLU B 1 612 ? -22.031 -12.203 -7.094 1 94.5 612 GLU B N 1
ATOM 11039 C CA . GLU B 1 612 ? -21.953 -13.656 -7.004 1 94.5 612 GLU B CA 1
ATOM 11040 C C . GLU B 1 612 ? -21.578 -14.102 -5.594 1 94.5 612 GLU B C 1
ATOM 11042 O O . GLU B 1 612 ? -22.078 -15.117 -5.098 1 94.5 612 GLU B O 1
ATOM 11047 N N . THR B 1 613 ? -20.734 -13.328 -4.98 1 93.81 613 THR B N 1
ATOM 11048 C CA . THR B 1 613 ? -20.312 -13.641 -3.619 1 93.81 613 THR B CA 1
ATOM 11049 C C . THR B 1 613 ? -21.469 -13.492 -2.645 1 93.81 613 THR B C 1
ATOM 11051 O O . THR B 1 613 ? -21.656 -14.328 -1.754 1 93.81 613 THR B O 1
ATOM 11054 N N . ASP B 1 614 ? -22.219 -12.398 -2.787 1 94.62 614 ASP B N 1
ATOM 11055 C CA . ASP B 1 614 ? -23.391 -12.188 -1.943 1 94.62 614 ASP B CA 1
ATOM 11056 C C . ASP B 1 614 ? -24.422 -13.289 -2.16 1 94.62 614 ASP B C 1
ATOM 11058 O O . ASP B 1 614 ? -25.047 -13.758 -1.205 1 94.62 614 ASP B O 1
ATOM 11062 N N . TRP B 1 615 ? -24.594 -13.625 -3.369 1 96.06 615 TRP B N 1
ATOM 11063 C CA . TRP B 1 615 ? -25.516 -14.711 -3.672 1 96.06 615 TRP B CA 1
ATOM 11064 C C . TRP B 1 615 ? -25.094 -16 -2.971 1 96.06 615 TRP B C 1
ATOM 11066 O O . TRP B 1 615 ? -25.906 -16.656 -2.324 1 96.06 615 TRP B O 1
ATOM 11076 N N . GLU B 1 616 ? -23.891 -16.344 -3.158 1 96.56 616 GLU B N 1
ATOM 11077 C CA . GLU B 1 616 ? -23.406 -17.594 -2.586 1 96.56 616 GLU B CA 1
ATOM 11078 C C . GLU B 1 616 ? -23.656 -17.656 -1.081 1 96.56 616 GLU B C 1
ATOM 11080 O O . GLU B 1 616 ? -24.109 -18.672 -0.556 1 96.56 616 GLU B O 1
ATOM 11085 N N . TYR B 1 617 ? -23.328 -16.609 -0.406 1 97.06 617 TYR B N 1
ATOM 11086 C CA . TYR B 1 617 ? -23.531 -16.578 1.039 1 97.06 617 TYR B CA 1
ATOM 11087 C C . TYR B 1 617 ? -25 -16.75 1.39 1 97.06 617 TYR B C 1
ATOM 11089 O O . TYR B 1 617 ? -25.344 -17.516 2.285 1 97.06 617 TYR B O 1
ATOM 11097 N N . GLN B 1 618 ? -25.875 -15.984 0.712 1 97.5 618 GLN B N 1
ATOM 11098 C CA . GLN B 1 618 ? -27.297 -16.094 0.964 1 97.5 618 GLN B CA 1
ATOM 11099 C C . GLN B 1 618 ? -27.797 -17.5 0.659 1 97.5 618 GLN B C 1
ATOM 11101 O O . GLN B 1 618 ? -28.641 -18.047 1.388 1 97.5 618 GLN B O 1
ATOM 11106 N N . PHE B 1 619 ? -27.266 -18.047 -0.348 1 97.62 619 PHE B N 1
ATOM 11107 C CA . PHE B 1 619 ? -27.656 -19.375 -0.799 1 97.62 619 PHE B CA 1
ATOM 11108 C C . PHE B 1 619 ? -27.266 -20.438 0.229 1 97.62 619 PHE B C 1
ATOM 11110 O O . PHE B 1 619 ? -28.109 -21.203 0.689 1 97.62 619 PHE B O 1
ATOM 11117 N N . ILE B 1 620 ? -26.031 -20.406 0.657 1 98.06 620 ILE B N 1
ATOM 11118 C CA . ILE B 1 620 ? -25.578 -21.453 1.567 1 98.06 620 ILE B CA 1
ATOM 11119 C C . ILE B 1 620 ? -26.188 -21.25 2.949 1 98.06 620 ILE B C 1
ATOM 11121 O O . ILE B 1 620 ? -26.344 -22.188 3.719 1 98.06 620 ILE B O 1
ATOM 11125 N N . SER B 1 621 ? -26.562 -20.031 3.254 1 97.56 621 SER B N 1
ATOM 11126 C CA . SER B 1 621 ? -27.203 -19.719 4.531 1 97.56 621 SER B CA 1
ATOM 11127 C C . SER B 1 621 ? -28.656 -20.172 4.555 1 97.56 621 SER B C 1
ATOM 11129 O O . SER B 1 621 ? -29.281 -20.172 5.609 1 97.56 621 SER B O 1
ATOM 11131 N N . GLY B 1 622 ? -29.219 -20.453 3.43 1 97.06 622 GLY B N 1
ATOM 11132 C CA . GLY B 1 622 ? -30.562 -20.984 3.373 1 97.06 622 GLY B CA 1
ATOM 11133 C C . GLY B 1 622 ? -31.625 -19.922 3.211 1 97.06 622 GLY B C 1
ATOM 11134 O O . GLY B 1 622 ? -32.781 -20.109 3.592 1 97.06 622 GLY B O 1
ATOM 11135 N N . GLU B 1 623 ? -31.234 -18.797 2.711 1 96.06 623 GLU B N 1
ATOM 11136 C CA . GLU B 1 623 ? -32.25 -17.797 2.432 1 96.06 623 GLU B CA 1
ATOM 11137 C C . GLU B 1 623 ? -33.344 -18.359 1.513 1 96.06 623 GLU B C 1
ATOM 11139 O O . GLU B 1 623 ? -33.031 -18.938 0.466 1 96.06 623 GLU B O 1
ATOM 11144 N N . LYS B 1 624 ? -34.656 -18.156 1.8 1 93.75 624 LYS B N 1
ATOM 11145 C CA . LYS B 1 624 ? -35.781 -18.812 1.158 1 93.75 624 LYS B CA 1
ATOM 11146 C C . LYS B 1 624 ? -35.781 -18.562 -0.347 1 93.75 624 LYS B C 1
ATOM 11148 O O . LYS B 1 624 ? -36.062 -19.469 -1.133 1 93.75 624 LYS B O 1
ATOM 11153 N N . LYS B 1 625 ? -35.406 -17.375 -0.668 1 92.06 625 LYS B N 1
ATOM 11154 C CA . LYS B 1 625 ? -35.406 -16.969 -2.07 1 92.06 625 LYS B CA 1
ATOM 11155 C C . LYS B 1 625 ? -34.5 -17.859 -2.912 1 92.06 625 LYS B C 1
ATOM 11157 O O . LYS B 1 625 ? -34.844 -18.203 -4.047 1 92.06 625 LYS B O 1
ATOM 11162 N N . TRP B 1 626 ? -33.406 -18.25 -2.377 1 94.19 626 TRP B N 1
ATOM 11163 C CA . TRP B 1 626 ? -32.406 -18.984 -3.131 1 94.19 626 TRP B CA 1
ATOM 11164 C C . TRP B 1 626 ? -32.469 -20.469 -2.828 1 94.19 626 TRP B C 1
ATOM 11166 O O . TRP B 1 626 ? -32.094 -21.297 -3.66 1 94.19 626 TRP B O 1
ATOM 11176 N N . ALA B 1 627 ? -32.969 -20.875 -1.65 1 93.12 627 ALA B N 1
ATOM 11177 C CA . ALA B 1 627 ? -33 -22.266 -1.209 1 93.12 627 ALA B CA 1
ATOM 11178 C C . ALA B 1 627 ? -34.031 -23.078 -1.969 1 93.12 627 ALA B C 1
ATOM 11180 O O . ALA B 1 627 ? -33.906 -24.297 -2.115 1 93.12 627 ALA B O 1
ATOM 11181 N N . LYS B 1 628 ? -35 -22.422 -2.539 1 92.75 628 LYS B N 1
ATOM 11182 C CA . LYS B 1 628 ? -36.125 -23.109 -3.189 1 92.75 628 LYS B CA 1
ATOM 11183 C C . LYS B 1 628 ? -35.656 -23.875 -4.43 1 92.75 628 LYS B C 1
ATOM 11185 O O . LYS B 1 628 ? -36.25 -24.875 -4.82 1 92.75 628 LYS B O 1
ATOM 11190 N N . ALA B 1 629 ? -34.625 -23.453 -5.039 1 95 629 ALA B N 1
ATOM 11191 C CA . ALA B 1 629 ? -34.125 -24.047 -6.277 1 95 629 ALA B CA 1
ATOM 11192 C C . ALA B 1 629 ? -33.094 -25.125 -5.996 1 95 629 ALA B C 1
ATOM 11194 O O . ALA B 1 629 ? -32.125 -25.281 -6.766 1 95 629 ALA B O 1
ATOM 11195 N N . SER B 1 630 ? -33.219 -25.812 -4.852 1 97.75 630 SER B N 1
ATOM 11196 C CA . SER B 1 630 ? -32.25 -26.828 -4.461 1 97.75 630 SER B CA 1
ATOM 11197 C C . SER B 1 630 ? -32.844 -27.844 -3.506 1 97.75 630 SER B C 1
ATOM 11199 O O . SER B 1 630 ? -33.969 -27.656 -3.004 1 97.75 630 SER B O 1
ATOM 11201 N N . LEU B 1 631 ? -32.188 -28.906 -3.338 1 98.25 631 LEU B N 1
ATOM 11202 C CA . LEU B 1 631 ? -32.438 -29.859 -2.266 1 98.25 631 LEU B CA 1
ATOM 11203 C C . LEU B 1 631 ? -31.391 -29.766 -1.18 1 98.25 631 LEU B C 1
ATOM 11205 O O . LEU B 1 631 ? -30.188 -29.672 -1.481 1 98.25 631 LEU B O 1
ATOM 11209 N N . ARG B 1 632 ? -31.812 -29.719 0.054 1 98.19 632 ARG B N 1
ATOM 11210 C CA . ARG B 1 632 ? -30.906 -29.562 1.191 1 98.19 632 ARG B CA 1
ATOM 11211 C C . ARG B 1 632 ? -31.125 -30.688 2.207 1 98.19 632 ARG B C 1
ATOM 11213 O O . ARG B 1 632 ? -32.25 -31.016 2.549 1 98.19 632 ARG B O 1
ATOM 11220 N N . PHE B 1 633 ? -30.078 -31.281 2.639 1 98.5 633 PHE B N 1
ATOM 11221 C CA . PHE B 1 633 ? -30.094 -32.344 3.631 1 98.5 633 PHE B CA 1
ATOM 11222 C C . PHE B 1 633 ? -29.125 -32.062 4.762 1 98.5 633 PHE B C 1
ATOM 11224 O O . PHE B 1 633 ? -27.922 -31.875 4.523 1 98.5 633 PHE B O 1
ATOM 11231 N N . GLU B 1 634 ? -29.547 -32.031 5.992 1 98.12 634 GLU B N 1
ATOM 11232 C CA . GLU B 1 634 ? -28.734 -31.609 7.129 1 98.12 634 GLU B CA 1
ATOM 11233 C C . GLU B 1 634 ? -28.422 -32.781 8.047 1 98.12 634 GLU B C 1
ATOM 11235 O O . GLU B 1 634 ? -29.266 -33.656 8.258 1 98.12 634 GLU B O 1
ATOM 11240 N N . SER B 1 635 ? -27.281 -32.844 8.547 1 97.5 635 SER B N 1
ATOM 11241 C CA . SER B 1 635 ? -26.922 -33.812 9.562 1 97.5 635 SER B CA 1
ATOM 11242 C C . SER B 1 635 ? -27.438 -33.406 10.938 1 97.5 635 SER B C 1
ATOM 11244 O O . SER B 1 635 ? -27.922 -32.281 11.109 1 97.5 635 SER B O 1
ATOM 11246 N N . GLU B 1 636 ? -27.266 -34.406 11.891 1 94.81 636 GLU B N 1
ATOM 11247 C CA . GLU B 1 636 ? -27.359 -34 13.289 1 94.81 636 GLU B CA 1
ATOM 11248 C C . GLU B 1 636 ? -26.156 -33.156 13.703 1 94.81 636 GLU B C 1
ATOM 11250 O O . GLU B 1 636 ? -25.141 -33.125 12.992 1 94.81 636 GLU B O 1
ATOM 11255 N N . GLU B 1 637 ? -26.359 -32.5 14.82 1 96.12 637 GLU B N 1
ATOM 11256 C CA . GLU B 1 637 ? -25.219 -31.734 15.352 1 96.12 637 GLU B CA 1
ATOM 11257 C C . GLU B 1 637 ? -24.078 -32.656 15.734 1 96.12 637 GLU B C 1
ATOM 11259 O O . GLU B 1 637 ? -24.297 -33.75 16.266 1 96.12 637 GLU B O 1
ATOM 11264 N N . PHE B 1 638 ? -22.953 -32.25 15.391 1 95.38 638 PHE B N 1
ATOM 11265 C CA . PHE B 1 638 ? -21.797 -33 15.844 1 95.38 638 PHE B CA 1
ATOM 11266 C C . PHE B 1 638 ? -21.547 -32.781 17.328 1 95.38 638 PHE B C 1
ATOM 11268 O O . PHE B 1 638 ? -21.516 -31.641 17.797 1 95.38 638 PHE B O 1
ATOM 11275 N N . LEU B 1 639 ? -21.344 -33.781 18.078 1 95.06 639 LEU B N 1
ATOM 11276 C CA . LEU B 1 639 ? -21.156 -33.656 19.516 1 95.06 639 LEU B CA 1
ATOM 11277 C C . LEU B 1 639 ? -19.719 -33.281 19.859 1 95.06 639 LEU B C 1
ATOM 11279 O O . LEU B 1 639 ? -19.469 -32.688 20.922 1 95.06 639 LEU B O 1
ATOM 11283 N N . HIS B 1 640 ? -18.797 -33.625 19.047 1 95.69 640 HIS B N 1
ATOM 11284 C CA . HIS B 1 640 ? -17.375 -33.281 19.172 1 95.69 640 HIS B CA 1
ATOM 11285 C C . HIS B 1 640 ? -16.844 -32.719 17.859 1 95.69 640 HIS B C 1
ATOM 11287 O O . HIS B 1 640 ? -17.391 -32.969 16.797 1 95.69 640 HIS B O 1
ATOM 11293 N N . PRO B 1 641 ? -15.742 -31.859 18.062 1 96.81 641 PRO B N 1
ATOM 11294 C CA . PRO B 1 641 ? -15.133 -31.391 16.812 1 96.81 641 PRO B CA 1
ATOM 11295 C C . PRO B 1 641 ? -14.766 -32.531 15.867 1 96.81 641 PRO B C 1
ATOM 11297 O O . PRO B 1 641 ? -14.258 -33.562 16.312 1 96.81 641 PRO B O 1
ATOM 11300 N N . THR B 1 642 ? -15.07 -32.438 14.586 1 96.94 642 THR B N 1
ATOM 11301 C CA . THR B 1 642 ? -14.828 -33.469 13.562 1 96.94 642 THR B CA 1
ATOM 11302 C C . THR B 1 642 ? -14.133 -32.844 12.352 1 96.94 642 THR B C 1
ATOM 11304 O O . THR B 1 642 ? -14.648 -31.922 11.734 1 96.94 642 THR B O 1
ATOM 11307 N N . THR B 1 643 ? -12.984 -33.438 12.055 1 97.75 643 THR B N 1
ATOM 11308 C CA . THR B 1 643 ? -12.242 -32.938 10.906 1 97.75 643 THR B CA 1
ATOM 11309 C C . THR B 1 643 ? -12.547 -33.75 9.656 1 97.75 643 THR B C 1
ATOM 11311 O O . THR B 1 643 ? -12.375 -34.969 9.648 1 97.75 643 THR B O 1
ATOM 11314 N N . LEU B 1 644 ? -13.07 -33.062 8.625 1 98.12 644 LEU B N 1
ATOM 11315 C CA . LEU B 1 644 ? -13.211 -33.625 7.293 1 98.12 644 LEU B CA 1
ATOM 11316 C C . LEU B 1 644 ? -11.914 -33.5 6.508 1 98.12 644 LEU B C 1
ATOM 11318 O O . LEU B 1 644 ? -11.281 -32.438 6.508 1 98.12 644 LEU B O 1
ATOM 11322 N N . VAL B 1 645 ? -11.484 -34.562 5.855 1 97.69 645 VAL B N 1
ATOM 11323 C CA . VAL B 1 645 ? -10.203 -34.531 5.152 1 97.69 645 VAL B CA 1
ATOM 11324 C C . VAL B 1 645 ? -10.344 -35.219 3.797 1 97.69 645 VAL B C 1
ATOM 11326 O O . VAL B 1 645 ? -11.203 -36.094 3.615 1 97.69 645 VAL B O 1
ATOM 11329 N N . GLY B 1 646 ? -9.539 -34.781 2.785 1 97.38 646 GLY B N 1
ATOM 11330 C CA . GLY B 1 646 ? -9.523 -35.406 1.473 1 97.38 646 GLY B CA 1
ATOM 11331 C C . GLY B 1 646 ? -10.633 -34.906 0.564 1 97.38 646 GLY B C 1
ATOM 11332 O O . GLY B 1 646 ? -10.969 -33.719 0.571 1 97.38 646 GLY B O 1
ATOM 11333 N N . ARG B 1 647 ? -11.047 -35.781 -0.342 1 98.19 647 ARG B N 1
ATOM 11334 C CA . ARG B 1 647 ? -12.07 -35.438 -1.32 1 98.19 647 ARG B CA 1
ATOM 11335 C C . ARG B 1 647 ? -13.375 -36.188 -1.03 1 98.19 647 ARG B C 1
ATOM 11337 O O . ARG B 1 647 ? -13.539 -37.312 -1.437 1 98.19 647 ARG B O 1
ATOM 11344 N N . PRO B 1 648 ? -14.359 -35.469 -0.445 1 98.19 648 PRO B N 1
ATOM 11345 C CA . PRO B 1 648 ? -15.664 -36.125 -0.296 1 98.19 648 PRO B CA 1
ATOM 11346 C C . PRO B 1 648 ? -16.266 -36.562 -1.631 1 98.19 648 PRO B C 1
ATOM 11348 O O . PRO B 1 648 ? -15.953 -35.969 -2.672 1 98.19 648 PRO B O 1
ATOM 11351 N N . LYS B 1 649 ? -17.109 -37.594 -1.564 1 98.25 649 LYS B N 1
ATOM 11352 C CA . LYS B 1 649 ? -17.781 -38.094 -2.762 1 98.25 649 LYS B CA 1
ATOM 11353 C C . LYS B 1 649 ? -19.297 -38 -2.602 1 98.25 649 LYS B C 1
ATOM 11355 O O . LYS B 1 649 ? -19.828 -38.281 -1.521 1 98.25 649 LYS B O 1
ATOM 11360 N N . VAL B 1 650 ? -19.953 -37.625 -3.627 1 98.5 650 VAL B N 1
ATOM 11361 C CA . VAL B 1 650 ? -21.406 -37.594 -3.648 1 98.5 650 VAL B CA 1
ATOM 11362 C C . VAL B 1 650 ? -21.922 -38.406 -4.855 1 98.5 650 VAL B C 1
ATOM 11364 O O . VAL B 1 650 ? -21.562 -38.094 -5.996 1 98.5 650 VAL B O 1
ATOM 11367 N N . GLN B 1 651 ? -22.641 -39.375 -4.609 1 97.94 651 GLN B N 1
ATOM 11368 C CA . GLN B 1 651 ? -23.375 -40.094 -5.645 1 97.94 651 GLN B CA 1
ATOM 11369 C C . GLN B 1 651 ? -24.812 -39.594 -5.75 1 97.94 651 GLN B C 1
ATOM 11371 O O . GLN B 1 651 ? -25.5 -39.469 -4.734 1 97.94 651 GLN B O 1
ATOM 11376 N N . VAL B 1 652 ? -25.219 -39.344 -6.957 1 98.5 652 VAL B N 1
ATOM 11377 C CA . VAL B 1 652 ? -26.578 -38.844 -7.148 1 98.5 652 VAL B CA 1
ATOM 11378 C C . VAL B 1 652 ? -27.234 -39.594 -8.312 1 98.5 652 VAL B C 1
ATOM 11380 O O . VAL B 1 652 ? -26.672 -39.656 -9.406 1 98.5 652 VAL B O 1
ATOM 11383 N N . ARG B 1 653 ? -28.422 -40.156 -8.141 1 98.44 653 ARG B N 1
ATOM 11384 C CA . ARG B 1 653 ? -29.297 -40.594 -9.227 1 98.44 653 ARG B CA 1
ATOM 11385 C C . ARG B 1 653 ? -30.328 -39.531 -9.57 1 98.44 653 ARG B C 1
ATOM 11387 O O . ARG B 1 653 ? -31.172 -39.188 -8.75 1 98.44 653 ARG B O 1
ATOM 11394 N N . VAL B 1 654 ? -30.188 -39 -10.789 1 98.75 654 VAL B N 1
ATOM 11395 C CA . VAL B 1 654 ? -30.938 -37.812 -11.102 1 98.75 654 VAL B CA 1
ATOM 11396 C C . VAL B 1 654 ? -31.5 -37.875 -12.516 1 98.75 654 VAL B C 1
ATOM 11398 O O . VAL B 1 654 ? -30.922 -38.531 -13.383 1 98.75 654 VAL B O 1
ATOM 11401 N N . ALA B 1 655 ? -32.625 -37.281 -12.758 1 98.56 655 ALA B N 1
ATOM 11402 C CA . ALA B 1 655 ? -33.219 -37.062 -14.078 1 98.56 655 ALA B CA 1
ATOM 11403 C C . ALA B 1 655 ? -33.562 -35.594 -14.305 1 98.56 655 ALA B C 1
ATOM 11405 O O . ALA B 1 655 ? -34.031 -34.906 -13.391 1 98.56 655 ALA B O 1
ATOM 11406 N N . ALA B 1 656 ? -33.281 -35.125 -15.484 1 98.12 656 ALA B N 1
ATOM 11407 C CA . ALA B 1 656 ? -33.688 -33.781 -15.898 1 98.12 656 ALA B CA 1
ATOM 11408 C C . ALA B 1 656 ? -34.844 -33.844 -16.906 1 98.12 656 ALA B C 1
ATOM 11410 O O . ALA B 1 656 ? -34.969 -34.812 -17.656 1 98.12 656 ALA B O 1
ATOM 11411 N N . ASN B 1 657 ? -35.656 -32.781 -16.969 1 98.19 657 ASN B N 1
ATOM 11412 C CA . ASN B 1 657 ? -36.781 -32.781 -17.891 1 98.19 657 ASN B CA 1
ATOM 11413 C C . ASN B 1 657 ? -36.375 -32.312 -19.281 1 98.19 657 ASN B C 1
ATOM 11415 O O . ASN B 1 657 ? -37.25 -32.125 -20.141 1 98.19 657 ASN B O 1
ATOM 11419 N N . LYS B 1 658 ? -35.125 -32 -19.453 1 97.44 658 LYS B N 1
ATOM 11420 C CA . LYS B 1 658 ? -34.594 -31.641 -20.766 1 97.44 658 LYS B CA 1
ATOM 11421 C C . LYS B 1 658 ? -33.469 -32.594 -21.188 1 97.44 658 LYS B C 1
ATOM 11423 O O . LYS B 1 658 ? -33.125 -33.531 -20.438 1 97.44 658 LYS B O 1
ATOM 11428 N N . THR B 1 659 ? -33 -32.375 -22.453 1 97.62 659 THR B N 1
ATOM 11429 C CA . THR B 1 659 ? -31.984 -33.25 -23.016 1 97.62 659 THR B CA 1
ATOM 11430 C C . THR B 1 659 ? -30.578 -32.781 -22.656 1 97.62 659 THR B C 1
ATOM 11432 O O . THR B 1 659 ? -29.594 -33.438 -23 1 97.62 659 THR B O 1
ATOM 11435 N N . VAL B 1 660 ? -30.453 -31.672 -22.016 1 97.19 660 VAL B N 1
ATOM 11436 C CA . VAL B 1 660 ? -29.219 -31.141 -21.453 1 97.19 660 VAL B CA 1
ATOM 11437 C C . VAL B 1 660 ? -29.438 -30.781 -19.984 1 97.19 660 VAL B C 1
ATOM 11439 O O . VAL B 1 660 ? -30.578 -30.625 -19.531 1 97.19 660 VAL B O 1
ATOM 11442 N N . GLY B 1 661 ? -28.359 -30.75 -19.25 1 97.06 661 GLY B N 1
ATOM 11443 C CA . GLY B 1 661 ? -28.469 -30.359 -17.859 1 97.06 661 GLY B CA 1
ATOM 11444 C C . GLY B 1 661 ? -27.125 -30.297 -17.141 1 97.06 661 GLY B C 1
ATOM 11445 O O . GLY B 1 661 ? -26.156 -30.891 -17.594 1 97.06 661 GLY B O 1
ATOM 11446 N N . GLN B 1 662 ? -27.078 -29.547 -16.141 1 98 662 GLN B N 1
ATOM 11447 C CA . GLN B 1 662 ? -25.938 -29.484 -15.242 1 98 662 GLN B CA 1
ATOM 11448 C C . GLN B 1 662 ? -26.359 -29.672 -13.789 1 98 662 GLN B C 1
ATOM 11450 O O . GLN B 1 662 ? -27.484 -29.312 -13.422 1 98 662 GLN B O 1
ATOM 11455 N N . LEU B 1 663 ? -25.562 -30.234 -13 1 98.31 663 LEU B N 1
ATOM 11456 C CA . LEU B 1 663 ? -25.828 -30.453 -11.578 1 98.31 663 LEU B CA 1
ATOM 11457 C C . LEU B 1 663 ? -24.625 -30.031 -10.742 1 98.31 663 LEU B C 1
ATOM 11459 O O . LEU B 1 663 ? -23.469 -30.25 -11.148 1 98.31 663 LEU B O 1
ATOM 11463 N N . SER B 1 664 ? -24.906 -29.406 -9.633 1 98.44 664 SER B N 1
ATOM 11464 C CA . SER B 1 664 ? -23.891 -29.016 -8.656 1 98.44 664 SER B CA 1
ATOM 11465 C C . SER B 1 664 ? -24.219 -29.562 -7.273 1 98.44 664 SER B C 1
ATOM 11467 O O . SER B 1 664 ? -25.391 -29.797 -6.953 1 98.44 664 SER B O 1
ATOM 11469 N N . VAL B 1 665 ? -23.219 -29.781 -6.508 1 98.69 665 VAL B N 1
ATOM 11470 C CA . VAL B 1 665 ? -23.375 -30.188 -5.117 1 98.69 665 VAL B CA 1
ATOM 11471 C C . VAL B 1 665 ? -22.422 -29.375 -4.234 1 98.69 665 VAL B C 1
ATOM 11473 O O . VAL B 1 665 ? -21.344 -29 -4.668 1 98.69 665 VAL B O 1
ATOM 11476 N N . ALA B 1 666 ? -22.859 -29.047 -3.033 1 98.62 666 ALA B N 1
ATOM 11477 C CA . ALA B 1 666 ? -22.031 -28.297 -2.078 1 98.62 666 ALA B CA 1
ATOM 11478 C C . ALA B 1 666 ? -22.172 -28.859 -0.67 1 98.62 666 ALA B C 1
ATOM 11480 O O . ALA B 1 666 ? -23.266 -29.312 -0.282 1 98.62 666 ALA B O 1
ATOM 11481 N N . LEU B 1 667 ? -21.109 -28.938 0.031 1 98.75 667 LEU B N 1
ATOM 11482 C CA . LEU B 1 667 ? -21.125 -29.203 1.466 1 98.75 667 LEU B CA 1
ATOM 11483 C C . LEU B 1 667 ? -20.922 -27.906 2.256 1 98.75 667 LEU B C 1
ATOM 11485 O O . LEU B 1 667 ? -20 -27.141 1.972 1 98.75 667 LEU B O 1
ATOM 11489 N N . VAL B 1 668 ? -21.75 -27.703 3.24 1 98.62 668 VAL B N 1
ATOM 11490 C CA . VAL B 1 668 ? -21.797 -26.438 3.945 1 98.62 668 VAL B CA 1
ATOM 11491 C C . VAL B 1 668 ? -21.766 -26.672 5.453 1 98.62 668 VAL B C 1
ATOM 11493 O O . VAL B 1 668 ? -22.406 -27.609 5.953 1 98.62 668 VAL B O 1
ATOM 11496 N N . ASP B 1 669 ? -20.953 -25.906 6.141 1 98.5 669 ASP B N 1
ATOM 11497 C CA . ASP B 1 669 ? -20.938 -25.828 7.598 1 98.5 669 ASP B CA 1
ATOM 11498 C C . ASP B 1 669 ? -22.031 -24.875 8.102 1 98.5 669 ASP B C 1
ATOM 11500 O O . ASP B 1 669 ? -21.938 -23.656 7.891 1 98.5 669 ASP B O 1
ATOM 11504 N N . LEU B 1 670 ? -23.016 -25.422 8.781 1 97.94 670 LEU B N 1
ATOM 11505 C CA . LEU B 1 670 ? -24.125 -24.609 9.266 1 97.94 670 LEU B CA 1
ATOM 11506 C C . LEU B 1 670 ? -23.969 -24.312 10.75 1 97.94 670 LEU B C 1
ATOM 11508 O O . LEU B 1 670 ? -23.469 -25.141 11.508 1 97.94 670 LEU B O 1
ATOM 11512 N N . GLY B 1 671 ? -24.422 -23.172 11.133 1 95.94 671 GLY B N 1
ATOM 11513 C CA . GLY B 1 671 ? -24.422 -22.703 12.516 1 95.94 671 GLY B CA 1
ATOM 11514 C C . GLY B 1 671 ? -23.906 -21.297 12.672 1 95.94 671 GLY B C 1
ATOM 11515 O O . GLY B 1 671 ? -22.875 -20.938 12.102 1 95.94 671 GLY B O 1
ATOM 11516 N N . THR B 1 672 ? -24.656 -20.453 13.406 1 96.38 672 THR B N 1
ATOM 11517 C CA . THR B 1 672 ? -24.234 -19.078 13.609 1 96.38 672 THR B CA 1
ATOM 11518 C C . THR B 1 672 ? -23.094 -19 14.625 1 96.38 672 THR B C 1
ATOM 11520 O O . THR B 1 672 ? -23.266 -19.391 15.789 1 96.38 672 THR B O 1
ATOM 11523 N N . ARG B 1 673 ? -21.938 -18.594 14.219 1 96.81 673 ARG B N 1
ATOM 11524 C CA . ARG B 1 673 ? -20.781 -18.422 15.109 1 96.81 673 ARG B CA 1
ATOM 11525 C C . ARG B 1 673 ? -19.734 -17.531 14.469 1 96.81 673 ARG B C 1
ATOM 11527 O O . ARG B 1 673 ? -19.812 -17.219 13.273 1 96.81 673 ARG B O 1
ATOM 11534 N N . GLN B 1 674 ? -18.844 -17.094 15.352 1 96.31 674 GLN B N 1
ATOM 11535 C CA . GLN B 1 674 ? -17.703 -16.344 14.852 1 96.31 674 GLN B CA 1
ATOM 11536 C C . GLN B 1 674 ? -16.703 -17.266 14.141 1 96.31 674 GLN B C 1
ATOM 11538 O O . GLN B 1 674 ? -16.375 -18.328 14.648 1 96.31 674 GLN B O 1
ATOM 11543 N N . ARG B 1 675 ? -16.297 -16.938 12.922 1 97.56 675 ARG B N 1
ATOM 11544 C CA . ARG B 1 675 ? -15.281 -17.641 12.141 1 97.56 675 ARG B CA 1
ATOM 11545 C C . ARG B 1 675 ? -14.117 -16.703 11.797 1 97.56 675 ARG B C 1
ATOM 11547 O O . ARG B 1 675 ? -14.18 -15.508 12.062 1 97.56 675 ARG B O 1
ATOM 11554 N N . LEU B 1 676 ? -13 -17.234 11.312 1 97.38 676 LEU B N 1
ATOM 11555 C CA . LEU B 1 676 ? -11.852 -16.438 10.906 1 97.38 676 LEU B CA 1
ATOM 11556 C C . LEU B 1 676 ? -12.188 -15.602 9.672 1 97.38 676 LEU B C 1
ATOM 11558 O O . LEU B 1 676 ? -13.086 -15.953 8.906 1 97.38 676 LEU B O 1
ATOM 11562 N N . THR B 1 677 ? -11.445 -14.508 9.555 1 97.06 677 THR B N 1
ATOM 11563 C CA . THR B 1 677 ? -11.586 -13.672 8.367 1 97.06 677 THR B CA 1
ATOM 11564 C C . THR B 1 677 ? -11.281 -14.477 7.105 1 97.06 677 THR B C 1
ATOM 11566 O O . THR B 1 677 ? -10.453 -15.391 7.129 1 97.06 677 THR B O 1
ATOM 11569 N N . ALA B 1 678 ? -11.945 -14.078 5.996 1 95.38 678 ALA B N 1
ATOM 11570 C CA . ALA B 1 678 ? -11.75 -14.75 4.715 1 95.38 678 ALA B CA 1
ATOM 11571 C C . ALA B 1 678 ? -10.336 -14.508 4.18 1 95.38 678 ALA B C 1
ATOM 11573 O O . ALA B 1 678 ? -9.781 -15.352 3.471 1 95.38 678 ALA B O 1
ATOM 11574 N N . THR B 1 679 ? -9.727 -13.367 4.426 1 96.19 679 THR B N 1
ATOM 11575 C CA . THR B 1 679 ? -8.336 -13.016 4.133 1 96.19 679 THR B CA 1
ATOM 11576 C C . THR B 1 679 ? -7.633 -12.5 5.379 1 96.19 679 THR B C 1
ATOM 11578 O O . THR B 1 679 ? -8.281 -12.016 6.312 1 96.19 679 THR B O 1
ATOM 11581 N N . PRO B 1 680 ? -6.379 -12.625 5.414 1 96.31 680 PRO B N 1
ATOM 11582 C CA . PRO B 1 680 ? -5.672 -12.117 6.594 1 96.31 680 PRO B CA 1
ATOM 11583 C C . PRO B 1 680 ? -5.801 -10.609 6.758 1 96.31 680 PRO B C 1
ATOM 11585 O O . PRO B 1 680 ? -5.805 -9.875 5.766 1 96.31 680 PRO B O 1
ATOM 11588 N N . LYS B 1 681 ? -5.949 -10.203 7.977 1 96.44 681 LYS B N 1
ATOM 11589 C CA . LYS B 1 681 ? -5.887 -8.781 8.312 1 96.44 681 LYS B CA 1
ATOM 11590 C C . LYS B 1 681 ? -4.445 -8.289 8.352 1 96.44 681 LYS B C 1
ATOM 11592 O O . LYS B 1 681 ? -3.57 -8.961 8.914 1 96.44 681 LYS B O 1
ATOM 11597 N N . ILE B 1 682 ? -4.137 -7.156 7.734 1 95.75 682 ILE B N 1
ATOM 11598 C CA . ILE B 1 682 ? -2.82 -6.535 7.82 1 95.75 682 ILE B CA 1
ATOM 11599 C C . ILE B 1 682 ? -2.684 -5.797 9.148 1 95.75 682 ILE B C 1
ATOM 11601 O O . ILE B 1 682 ? -3.471 -4.895 9.453 1 95.75 682 ILE B O 1
ATOM 11605 N N . PHE B 1 683 ? -1.726 -6.117 9.93 1 93.75 683 PHE B N 1
ATOM 11606 C CA . PHE B 1 683 ? -1.493 -5.484 11.219 1 93.75 683 PHE B CA 1
ATOM 11607 C C . PHE B 1 683 ? -0.565 -4.281 11.078 1 93.75 683 PHE B C 1
ATOM 11609 O O . PHE B 1 683 ? -0.72 -3.283 11.781 1 93.75 683 PHE B O 1
ATOM 11616 N N . ALA B 1 684 ? 0.385 -4.395 10.266 1 91.56 684 ALA B N 1
ATOM 11617 C CA . ALA B 1 684 ? 1.375 -3.34 10.055 1 91.56 684 ALA B CA 1
ATOM 11618 C C . ALA B 1 684 ? 1.933 -3.391 8.641 1 91.56 684 ALA B C 1
ATOM 11620 O O . ALA B 1 684 ? 2.551 -4.383 8.242 1 91.56 684 ALA B O 1
ATOM 11621 N N . ARG B 1 685 ? 1.813 -2.352 7.895 1 91.38 685 ARG B N 1
ATOM 11622 C CA . ARG B 1 685 ? 2.227 -2.314 6.496 1 91.38 685 ARG B CA 1
ATOM 11623 C C . ARG B 1 685 ? 3.705 -1.961 6.371 1 91.38 685 ARG B C 1
ATOM 11625 O O . ARG B 1 685 ? 4.172 -0.994 6.98 1 91.38 685 ARG B O 1
ATOM 11632 N N . GLY B 1 686 ? 4.473 -2.705 5.617 1 91.56 686 GLY B N 1
ATOM 11633 C CA . GLY B 1 686 ? 5.848 -2.395 5.262 1 91.56 686 GLY B CA 1
ATOM 11634 C C . GLY B 1 686 ? 6.797 -2.422 6.445 1 91.56 686 GLY B C 1
ATOM 11635 O O . GLY B 1 686 ? 7.809 -1.721 6.453 1 91.56 686 GLY B O 1
ATOM 11636 N N . ASN B 1 687 ? 6.504 -3.191 7.492 1 93.25 687 ASN B N 1
ATOM 11637 C CA . ASN B 1 687 ? 7.301 -3.121 8.711 1 93.25 687 ASN B CA 1
ATOM 11638 C C . ASN B 1 687 ? 8.32 -4.258 8.773 1 93.25 687 ASN B C 1
ATOM 11640 O O . ASN B 1 687 ? 8.992 -4.434 9.797 1 93.25 687 ASN B O 1
ATOM 11644 N N . GLN B 1 688 ? 8.406 -5.062 7.723 1 95.88 688 GLN B N 1
ATOM 11645 C CA . GLN B 1 688 ? 9.359 -6.164 7.676 1 95.88 688 GLN B CA 1
ATOM 11646 C C . GLN B 1 688 ? 10.422 -5.93 6.605 1 95.88 688 GLN B C 1
ATOM 11648 O O . GLN B 1 688 ? 10.328 -6.477 5.504 1 95.88 688 GLN B O 1
ATOM 11653 N N . PRO B 1 689 ? 11.445 -5.227 6.934 1 94.81 689 PRO B N 1
ATOM 11654 C CA . PRO B 1 689 ? 12.484 -4.969 5.934 1 94.81 689 PRO B CA 1
ATOM 11655 C C . PRO B 1 689 ? 13.242 -6.234 5.527 1 94.81 689 PRO B C 1
ATOM 11657 O O . PRO B 1 689 ? 13.523 -7.086 6.371 1 94.81 689 PRO B O 1
ATOM 11660 N N . PHE B 1 690 ? 13.625 -6.336 4.242 1 95.56 690 PHE B N 1
ATOM 11661 C CA . PHE B 1 690 ? 14.336 -7.496 3.719 1 95.56 690 PHE B CA 1
ATOM 11662 C C . PHE B 1 690 ? 15.844 -7.289 3.816 1 95.56 690 PHE B C 1
ATOM 11664 O O . PHE B 1 690 ? 16.625 -8.219 3.572 1 95.56 690 PHE B O 1
ATOM 11671 N N . GLY B 1 691 ? 16.281 -6.168 4.219 1 94.88 691 GLY B N 1
ATOM 11672 C CA . GLY B 1 691 ? 17.656 -5.699 4.328 1 94.88 691 GLY B CA 1
ATOM 11673 C C . GLY B 1 691 ? 17.75 -4.215 4.633 1 94.88 691 GLY B C 1
ATOM 11674 O O . GLY B 1 691 ? 16.75 -3.57 4.945 1 94.88 691 GLY B O 1
ATOM 11675 N N . TYR B 1 692 ? 18.969 -3.736 4.625 1 94.75 692 TYR B N 1
ATOM 11676 C CA . TYR B 1 692 ? 19.203 -2.334 4.961 1 94.75 692 TYR B CA 1
ATOM 11677 C C . TYR B 1 692 ? 18.734 -1.422 3.832 1 94.75 692 TYR B C 1
ATOM 11679 O O . TYR B 1 692 ? 19.25 -1.505 2.711 1 94.75 692 TYR B O 1
ATOM 11687 N N . ARG B 1 693 ? 17.719 -0.54 4.066 1 91.19 693 ARG B N 1
ATOM 11688 C CA . ARG B 1 693 ? 17.172 0.409 3.107 1 91.19 693 ARG B CA 1
ATOM 11689 C C . ARG B 1 693 ? 16.75 -0.295 1.821 1 91.19 693 ARG B C 1
ATOM 11691 O O . ARG B 1 693 ? 17.109 0.132 0.725 1 91.19 693 ARG B O 1
ATOM 11698 N N . PHE B 1 694 ? 16.062 -1.369 1.928 1 92.62 694 PHE B N 1
ATOM 11699 C CA . PHE B 1 694 ? 15.609 -2.242 0.851 1 92.62 694 PHE B CA 1
ATOM 11700 C C . PHE B 1 694 ? 14.102 -2.453 0.919 1 92.62 694 PHE B C 1
ATOM 11702 O O . PHE B 1 694 ? 13.391 -1.694 1.585 1 92.62 694 PHE B O 1
ATOM 11709 N N . GLU B 1 695 ? 13.617 -3.332 0.181 1 92.19 695 GLU B N 1
ATOM 11710 C CA . GLU B 1 695 ? 12.18 -3.59 0.161 1 92.19 695 GLU B CA 1
ATOM 11711 C C . GLU B 1 695 ? 11.711 -4.168 1.492 1 92.19 695 GLU B C 1
ATOM 11713 O O . GLU B 1 695 ? 12.523 -4.512 2.352 1 92.19 695 GLU B O 1
ATOM 11718 N N . ALA B 1 696 ? 10.422 -4.168 1.729 1 93.75 696 ALA B N 1
ATOM 11719 C CA . ALA B 1 696 ? 9.828 -4.664 2.967 1 93.75 696 ALA B CA 1
ATOM 11720 C C . ALA B 1 696 ? 8.508 -5.371 2.695 1 93.75 696 ALA B C 1
ATOM 11722 O O . ALA B 1 696 ? 7.871 -5.145 1.662 1 93.75 696 ALA B O 1
ATOM 11723 N N . ASP B 1 697 ? 8.133 -6.18 3.576 1 94.38 697 ASP B N 1
ATOM 11724 C CA . ASP B 1 697 ? 6.82 -6.82 3.559 1 94.38 697 ASP B CA 1
ATOM 11725 C C . ASP B 1 697 ? 5.949 -6.324 4.711 1 94.38 697 ASP B C 1
ATOM 11727 O O . ASP B 1 697 ? 6.387 -5.496 5.512 1 94.38 697 ASP B O 1
ATOM 11731 N N . SER B 1 698 ? 4.68 -6.801 4.797 1 95.75 698 SER B N 1
ATOM 11732 C CA . SER B 1 698 ? 3.723 -6.406 5.824 1 95.75 698 SER B CA 1
ATOM 11733 C C . SER B 1 698 ? 3.393 -7.578 6.746 1 95.75 698 SER B C 1
ATOM 11735 O O . SER B 1 698 ? 3.402 -8.734 6.32 1 95.75 698 SER B O 1
ATOM 11737 N N . LEU B 1 699 ? 3.072 -7.332 7.957 1 96.38 699 LEU B N 1
ATOM 11738 C CA . LEU B 1 699 ? 2.633 -8.359 8.898 1 96.38 699 LEU B CA 1
ATOM 11739 C C . LEU B 1 699 ? 1.124 -8.562 8.805 1 96.38 699 LEU B C 1
ATOM 11741 O O . LEU B 1 699 ? 0.356 -7.602 8.844 1 96.38 699 LEU B O 1
ATOM 11745 N N . GLN B 1 700 ? 0.712 -9.828 8.695 1 97 700 GLN B N 1
ATOM 11746 C CA . GLN B 1 700 ? -0.719 -10.086 8.57 1 97 700 GLN B CA 1
ATOM 11747 C C . GLN B 1 700 ? -1.091 -11.43 9.195 1 97 700 GLN B C 1
ATOM 11749 O O . GLN B 1 700 ? -0.217 -12.258 9.469 1 97 700 GLN B O 1
ATOM 11754 N N . GLU B 1 701 ? -2.33 -11.586 9.461 1 97.38 701 GLU B N 1
ATOM 11755 C CA . GLU B 1 701 ? -2.861 -12.852 9.961 1 97.38 701 GLU B CA 1
ATOM 11756 C C . GLU B 1 701 ? -4.383 -12.898 9.844 1 97.38 701 GLU B C 1
ATOM 11758 O O . GLU B 1 701 ? -5.031 -11.859 9.711 1 97.38 701 GLU B O 1
ATOM 11763 N N . PHE B 1 702 ? -4.93 -14.133 9.828 1 97.75 702 PHE B N 1
ATOM 11764 C CA . PHE B 1 702 ? -6.367 -14.32 9.992 1 97.75 702 PHE B CA 1
ATOM 11765 C C . PHE B 1 702 ? -6.797 -14.023 11.422 1 97.75 702 PHE B C 1
ATOM 11767 O O . PHE B 1 702 ? -6.098 -14.383 12.367 1 97.75 702 PHE B O 1
ATOM 11774 N N . VAL B 1 703 ? -7.945 -13.375 11.602 1 97.44 703 VAL B N 1
ATOM 11775 C CA . VAL B 1 703 ? -8.453 -13.031 12.93 1 97.44 703 VAL B CA 1
ATOM 11776 C C . VAL B 1 703 ? -9.953 -13.328 13 1 97.44 703 VAL B C 1
ATOM 11778 O O . VAL B 1 703 ? -10.609 -13.469 11.969 1 97.44 703 VAL B O 1
ATOM 11781 N N . PRO B 1 704 ? -10.523 -13.523 14.242 1 96.56 704 PRO B N 1
ATOM 11782 C CA . PRO B 1 704 ? -11.977 -13.648 14.336 1 96.56 704 PRO B CA 1
ATOM 11783 C C . PRO B 1 704 ? -12.719 -12.492 13.672 1 96.56 704 PRO B C 1
ATOM 11785 O O . PRO B 1 704 ? -12.297 -11.336 13.789 1 96.56 704 PRO B O 1
ATOM 11788 N N . ASP B 1 705 ? -13.656 -12.828 12.945 1 95.94 705 ASP B N 1
ATOM 11789 C CA . ASP B 1 705 ? -14.5 -11.859 12.25 1 95.94 705 ASP B CA 1
ATOM 11790 C C . ASP B 1 705 ? -15.914 -11.852 12.812 1 95.94 705 ASP B C 1
ATOM 11792 O O . ASP B 1 705 ? -16.172 -12.461 13.852 1 95.94 705 ASP B O 1
ATOM 11796 N N . LYS B 1 706 ? -16.797 -11.133 12.266 1 94.38 706 LYS B N 1
ATOM 11797 C CA . LYS B 1 706 ? -18.203 -11.133 12.672 1 94.38 706 LYS B CA 1
ATOM 11798 C C . LYS B 1 706 ? -18.812 -12.531 12.555 1 94.38 706 LYS B C 1
ATOM 11800 O O . LYS B 1 706 ? -18.312 -13.359 11.789 1 94.38 706 LYS B O 1
ATOM 11805 N N . ALA B 1 707 ? -19.812 -12.82 13.305 1 96.69 707 ALA B N 1
ATOM 11806 C CA . ALA B 1 707 ? -20.5 -14.102 13.242 1 96.69 707 ALA B CA 1
ATOM 11807 C C . ALA B 1 707 ? -21.188 -14.297 11.891 1 96.69 707 ALA B C 1
ATOM 11809 O O . ALA B 1 707 ? -21.766 -13.359 11.344 1 96.69 707 ALA B O 1
ATOM 11810 N N . THR B 1 708 ? -21.125 -15.492 11.344 1 97 708 THR B N 1
ATOM 11811 C CA . THR B 1 708 ? -21.797 -15.875 10.102 1 97 708 THR B CA 1
ATOM 11812 C C . THR B 1 708 ? -22.672 -17.109 10.32 1 97 708 THR B C 1
ATOM 11814 O O . THR B 1 708 ? -22.438 -17.875 11.25 1 97 708 THR B O 1
ATOM 11817 N N . LYS B 1 709 ? -23.625 -17.281 9.453 1 97.19 709 LYS B N 1
ATOM 11818 C CA . LYS B 1 709 ? -24.609 -18.344 9.602 1 97.19 709 LYS B CA 1
ATOM 11819 C C . LYS B 1 709 ? -24.109 -19.656 9 1 97.19 709 LYS B C 1
ATOM 11821 O O . LYS B 1 709 ? -24.578 -20.734 9.383 1 97.19 709 LYS B O 1
ATOM 11826 N N . ALA B 1 710 ? -23.234 -19.578 7.988 1 98 710 ALA B N 1
ATOM 11827 C CA . ALA B 1 710 ? -22.781 -20.75 7.23 1 98 710 ALA B CA 1
ATOM 11828 C C . ALA B 1 710 ? -21.422 -20.5 6.582 1 98 710 ALA B C 1
ATOM 11830 O O . ALA B 1 710 ? -20.984 -19.344 6.492 1 98 710 ALA B O 1
ATOM 11831 N N . LYS B 1 711 ? -20.781 -21.516 6.223 1 97.94 711 LYS B N 1
ATOM 11832 C CA . LYS B 1 711 ? -19.531 -21.453 5.469 1 97.94 711 LYS B CA 1
ATOM 11833 C C . LYS B 1 711 ? -19.438 -22.609 4.465 1 97.94 711 LYS B C 1
ATOM 11835 O O . LYS B 1 711 ? -19.719 -23.766 4.809 1 97.94 711 LYS B O 1
ATOM 11840 N N . LEU B 1 712 ? -19.125 -22.25 3.213 1 98.19 712 LEU B N 1
ATOM 11841 C CA . LEU B 1 712 ? -18.875 -23.25 2.189 1 98.19 712 LEU B CA 1
ATOM 11842 C C . LEU B 1 712 ? -17.625 -24.062 2.508 1 98.19 712 LEU B C 1
ATOM 11844 O O . LEU B 1 712 ? -16.547 -23.5 2.713 1 98.19 712 LEU B O 1
ATOM 11848 N N . ILE B 1 713 ? -17.766 -25.391 2.578 1 98.31 713 ILE B N 1
ATOM 11849 C CA . ILE B 1 713 ? -16.609 -26.25 2.809 1 98.31 713 ILE B CA 1
ATOM 11850 C C . ILE B 1 713 ? -16 -26.672 1.471 1 98.31 713 ILE B C 1
ATOM 11852 O O . ILE B 1 713 ? -14.805 -26.5 1.25 1 98.31 713 ILE B O 1
ATOM 11856 N N . THR B 1 714 ? -16.828 -27.219 0.587 1 98.19 714 THR B N 1
ATOM 11857 C CA . THR B 1 714 ? -16.375 -27.688 -0.721 1 98.19 714 THR B CA 1
ATOM 11858 C C . THR B 1 714 ? -17.562 -27.844 -1.671 1 98.19 714 THR B C 1
ATOM 11860 O O . THR B 1 714 ? -18.719 -27.797 -1.246 1 98.19 714 THR B O 1
ATOM 11863 N N . LYS B 1 715 ? -17.297 -28.016 -2.953 1 98.31 715 LYS B N 1
ATOM 11864 C CA . LYS B 1 715 ? -18.344 -28.172 -3.949 1 98.31 715 LYS B CA 1
ATOM 11865 C C . LYS B 1 715 ? -17.812 -28.797 -5.227 1 98.31 715 LYS B C 1
ATOM 11867 O O . LYS B 1 715 ? -16.594 -29 -5.363 1 98.31 715 LYS B O 1
ATOM 11872 N N . ALA B 1 716 ? -18.688 -29.141 -6.148 1 98.06 716 ALA B N 1
ATOM 11873 C CA . ALA B 1 716 ? -18.344 -29.688 -7.465 1 98.06 716 ALA B CA 1
ATOM 11874 C C . ALA B 1 716 ? -19.5 -29.5 -8.445 1 98.06 716 ALA B C 1
ATOM 11876 O O . ALA B 1 716 ? -20.641 -29.234 -8.047 1 98.06 716 ALA B O 1
ATOM 11877 N N . HIS B 1 717 ? -19.25 -29.656 -9.727 1 97.88 717 HIS B N 1
ATOM 11878 C CA . HIS B 1 717 ? -20.203 -29.438 -10.812 1 97.88 717 HIS B CA 1
ATOM 11879 C C . HIS B 1 717 ? -20.062 -30.5 -11.891 1 97.88 717 HIS B C 1
ATOM 11881 O O . HIS B 1 717 ? -18.953 -31 -12.141 1 97.88 717 HIS B O 1
ATOM 11887 N N . MET B 1 718 ? -21.141 -30.812 -12.555 1 97.62 718 MET B N 1
ATOM 11888 C CA . MET B 1 718 ? -21.047 -31.828 -13.602 1 97.62 718 MET B CA 1
ATOM 11889 C C . MET B 1 718 ? -22.109 -31.609 -14.672 1 97.62 718 MET B C 1
ATOM 11891 O O . MET B 1 718 ? -23.25 -31.219 -14.359 1 97.62 718 MET B O 1
ATOM 11895 N N . ASN B 1 719 ? -21.734 -31.797 -15.906 1 97.75 719 ASN B N 1
ATOM 11896 C CA . ASN B 1 719 ? -22.656 -31.906 -17.016 1 97.75 719 ASN B CA 1
ATOM 11897 C C . ASN B 1 719 ? -23.359 -33.281 -17.031 1 97.75 719 ASN B C 1
ATOM 11899 O O . ASN B 1 719 ? -22.688 -34.312 -17.094 1 97.75 719 ASN B O 1
ATOM 11903 N N . LEU B 1 720 ? -24.656 -33.344 -17.031 1 97.81 720 LEU B N 1
ATOM 11904 C CA . LEU B 1 720 ? -25.391 -34.594 -16.969 1 97.81 720 LEU B CA 1
ATOM 11905 C C . LEU B 1 720 ? -25.047 -35.5 -18.141 1 97.81 720 LEU B C 1
ATOM 11907 O O . LEU B 1 720 ? -25.156 -36.719 -18.047 1 97.81 720 LEU B O 1
ATOM 11911 N N . GLN B 1 721 ? -24.609 -34.844 -19.203 1 97.75 721 GLN B N 1
ATOM 11912 C CA . GLN B 1 721 ? -24.312 -35.625 -20.406 1 97.75 721 GLN B CA 1
ATOM 11913 C C . GLN B 1 721 ? -22.969 -36.344 -20.281 1 97.75 721 GLN B C 1
ATOM 11915 O O . GLN B 1 721 ? -22.578 -37.094 -21.156 1 97.75 721 GLN B O 1
ATOM 11920 N N . ASN B 1 722 ? -22.266 -36.188 -19.203 1 96.31 722 ASN B N 1
ATOM 11921 C CA . ASN B 1 722 ? -21.031 -36.906 -18.938 1 96.31 722 ASN B CA 1
ATOM 11922 C C . ASN B 1 722 ? -21.25 -38.062 -17.984 1 96.31 722 ASN B C 1
ATOM 11924 O O . ASN B 1 722 ? -20.312 -38.5 -17.312 1 96.31 722 ASN B O 1
ATOM 11928 N N . TYR B 1 723 ? -22.406 -38.594 -17.859 1 94.81 723 TYR B N 1
ATOM 11929 C CA . TYR B 1 723 ? -22.797 -39.594 -16.891 1 94.81 723 TYR B CA 1
ATOM 11930 C C . TYR B 1 723 ? -22.078 -40.906 -17.172 1 94.81 723 TYR B C 1
ATOM 11932 O O . TYR B 1 723 ? -21.859 -41.719 -16.266 1 94.81 723 TYR B O 1
ATOM 11940 N N . GLN B 1 724 ? -21.703 -41.156 -18.406 1 92.5 724 GLN B N 1
ATOM 11941 C CA . GLN B 1 724 ? -21.062 -42.438 -18.75 1 92.5 724 GLN B CA 1
ATOM 11942 C C . GLN B 1 724 ? -19.531 -42.312 -18.672 1 92.5 724 GLN B C 1
ATOM 11944 O O . GLN B 1 724 ? -18.844 -43.281 -18.375 1 92.5 724 GLN B O 1
ATOM 11949 N N . ASP B 1 725 ? -19.141 -41.125 -19.141 1 89.25 725 ASP B N 1
ATOM 11950 C CA . ASP B 1 725 ? -17.719 -40.875 -19.281 1 89.25 725 ASP B CA 1
ATOM 11951 C C . ASP B 1 725 ? -17.391 -39.406 -19.016 1 89.25 725 ASP B C 1
ATOM 11953 O O . ASP B 1 725 ? -18.094 -38.531 -19.5 1 89.25 725 ASP B O 1
ATOM 11957 N N . MET B 1 726 ? -16.344 -39.219 -18.266 1 83.19 726 MET B N 1
ATOM 11958 C CA . MET B 1 726 ? -15.992 -37.844 -17.875 1 83.19 726 MET B CA 1
ATOM 11959 C C . MET B 1 726 ? -15.32 -37.125 -19.031 1 83.19 726 MET B C 1
ATOM 11961 O O . MET B 1 726 ? -15.266 -35.875 -19.031 1 83.19 726 MET B O 1
ATOM 11965 N N . LYS B 1 727 ? -14.836 -37.781 -20.016 1 85.62 727 LYS B N 1
ATOM 11966 C CA . LYS B 1 727 ? -14.078 -37.156 -21.109 1 85.62 727 LYS B CA 1
ATOM 11967 C C . LYS B 1 727 ? -14.938 -37.031 -22.375 1 85.62 727 LYS B C 1
ATOM 11969 O O . LYS B 1 727 ? -14.617 -36.281 -23.281 1 85.62 727 LYS B O 1
ATOM 11974 N N . GLN B 1 728 ? -15.992 -37.875 -22.359 1 91 728 GLN B N 1
ATOM 11975 C CA . GLN B 1 728 ? -16.828 -37.906 -23.547 1 91 728 GLN B CA 1
ATOM 11976 C C . GLN B 1 728 ? -18.312 -37.812 -23.188 1 91 728 GLN B C 1
ATOM 11978 O O . GLN B 1 728 ? -18.781 -38.469 -22.266 1 91 728 GLN B O 1
ATOM 11983 N N . PRO B 1 729 ? -18.984 -36.969 -23.938 1 95.69 729 PRO B N 1
ATOM 11984 C CA . PRO B 1 729 ? -20.406 -36.781 -23.641 1 95.69 729 PRO B CA 1
ATOM 11985 C C . PRO B 1 729 ? -21.281 -37.875 -24.219 1 95.69 729 PRO B C 1
ATOM 11987 O O . PRO B 1 729 ? -20.906 -38.5 -25.203 1 95.69 729 PRO B O 1
ATOM 11990 N N . SER B 1 730 ? -22.406 -38.156 -23.594 1 96.56 730 SER B N 1
ATOM 11991 C CA . SER B 1 730 ? -23.438 -39.062 -24.062 1 96.56 730 SER B CA 1
ATOM 11992 C C . SER B 1 730 ? -24.797 -38.375 -24.203 1 96.56 730 SER B C 1
ATOM 11994 O O . SER B 1 730 ? -25.062 -37.375 -23.5 1 96.56 730 SER B O 1
ATOM 11996 N N . LYS B 1 731 ? -25.594 -38.906 -25.141 1 96.94 731 LYS B N 1
ATOM 11997 C CA . LYS B 1 731 ? -26.938 -38.344 -25.312 1 96.94 731 LYS B CA 1
ATOM 11998 C C . LYS B 1 731 ? -27.781 -38.562 -24.047 1 96.94 731 LYS B C 1
ATOM 12000 O O . LYS B 1 731 ? -27.703 -39.625 -23.406 1 96.94 731 LYS B O 1
ATOM 12005 N N . LEU B 1 732 ? -28.453 -37.594 -23.672 1 97.56 732 LEU B N 1
ATOM 12006 C CA . LEU B 1 732 ? -29.375 -37.594 -22.547 1 97.56 732 LEU B CA 1
ATOM 12007 C C . LEU B 1 732 ? -30.828 -37.438 -23.016 1 97.56 732 LEU B C 1
ATOM 12009 O O . LEU B 1 732 ? -31.125 -36.531 -23.797 1 97.56 732 LEU B O 1
ATOM 12013 N N . GLU B 1 733 ? -31.734 -38.344 -22.562 1 97.69 733 GLU B N 1
ATOM 12014 C CA . GLU B 1 733 ? -33.156 -38.188 -22.844 1 97.69 733 GLU B CA 1
ATOM 12015 C C . GLU B 1 733 ? -33.875 -37.469 -21.703 1 97.69 733 GLU B C 1
ATOM 12017 O O . GLU B 1 733 ? -33.5 -37.656 -20.547 1 97.69 733 GLU B O 1
ATOM 12022 N N . ALA B 1 734 ? -34.875 -36.719 -22.109 1 97.69 734 ALA B N 1
ATOM 12023 C CA . ALA B 1 734 ? -35.688 -36.094 -21.078 1 97.69 734 ALA B CA 1
ATOM 12024 C C . ALA B 1 734 ? -36.281 -37.094 -20.141 1 97.69 734 ALA B C 1
ATOM 12026 O O . ALA B 1 734 ? -36.875 -38.094 -20.578 1 97.69 734 ALA B O 1
ATOM 12027 N N . GLY B 1 735 ? -36.031 -36.938 -18.875 1 97.62 735 GLY B N 1
ATOM 12028 C CA . GLY B 1 735 ? -36.625 -37.812 -17.875 1 97.62 735 GLY B CA 1
ATOM 12029 C C . GLY B 1 735 ? -35.781 -39.031 -17.562 1 97.62 735 GLY B C 1
ATOM 12030 O O . GLY B 1 735 ? -36.125 -39.812 -16.672 1 97.62 735 GLY B O 1
ATOM 12031 N N . GLN B 1 736 ? -34.719 -39.156 -18.234 1 97.81 736 GLN B N 1
ATOM 12032 C CA . GLN B 1 736 ? -33.844 -40.281 -18.016 1 97.81 736 GLN B CA 1
ATOM 12033 C C . GLN B 1 736 ? -33.062 -40.125 -16.719 1 97.81 736 GLN B C 1
ATOM 12035 O O . GLN B 1 736 ? -32.375 -39.125 -16.516 1 97.81 736 GLN B O 1
ATOM 12040 N N . PHE B 1 737 ? -33.219 -41.188 -15.875 1 98.12 737 PHE B N 1
ATOM 12041 C CA . PHE B 1 737 ? -32.375 -41.188 -14.688 1 98.12 737 PHE B CA 1
ATOM 12042 C C . PHE B 1 737 ? -30.969 -41.656 -15.031 1 98.12 737 PHE B C 1
ATOM 12044 O O . PHE B 1 737 ? -30.781 -42.625 -15.75 1 98.12 737 PHE B O 1
ATOM 12051 N N . VAL B 1 738 ? -29.984 -40.938 -14.602 1 98.06 738 VAL B N 1
ATOM 12052 C CA . VAL B 1 738 ? -28.578 -41.281 -14.742 1 98.06 738 VAL B CA 1
ATOM 12053 C C . VAL B 1 738 ? -27.891 -41.25 -13.375 1 98.06 738 VAL B C 1
ATOM 12055 O O . VAL B 1 738 ? -28.391 -40.594 -12.445 1 98.06 738 VAL B O 1
ATOM 12058 N N . ASP B 1 739 ? -26.828 -42 -13.234 1 97.5 739 ASP B N 1
ATOM 12059 C CA . ASP B 1 739 ? -26.031 -42.031 -12.023 1 97.5 739 ASP B CA 1
ATOM 12060 C C . ASP B 1 739 ? -24.781 -41.188 -12.172 1 97.5 739 ASP B C 1
ATOM 12062 O O . ASP B 1 739 ? -23.953 -41.406 -13.062 1 97.5 739 ASP B O 1
ATOM 12066 N N . LEU B 1 740 ? -24.688 -40.188 -11.32 1 97.31 740 LEU B N 1
ATOM 12067 C CA . LEU B 1 740 ? -23.531 -39.312 -11.305 1 97.31 740 LEU B CA 1
ATOM 12068 C C . LEU B 1 740 ? -22.688 -39.5 -10.047 1 97.31 740 LEU B C 1
ATOM 12070 O O . LEU B 1 740 ? -23.234 -39.75 -8.969 1 97.31 740 LEU B O 1
ATOM 12074 N N . GLU B 1 741 ? -21.438 -39.5 -10.203 1 96.56 741 GLU B N 1
ATOM 12075 C CA . GLU B 1 741 ? -20.516 -39.562 -9.07 1 96.56 741 GLU B CA 1
ATOM 12076 C C . GLU B 1 741 ? -19.625 -38.312 -9.023 1 96.56 741 GLU B C 1
ATOM 12078 O O . GLU B 1 741 ? -18.797 -38.125 -9.914 1 96.56 741 GLU B O 1
ATOM 12083 N N . PHE B 1 742 ? -19.766 -37.531 -8 1 95.81 742 PHE B N 1
ATOM 12084 C CA . PHE B 1 742 ? -18.969 -36.312 -7.781 1 95.81 742 PHE B CA 1
ATOM 12085 C C . PHE B 1 742 ? -17.812 -36.594 -6.824 1 95.81 742 PHE B C 1
ATOM 12087 O O . PHE B 1 742 ? -18.016 -37.156 -5.734 1 95.81 742 PHE B O 1
ATOM 12094 N N . GLU B 1 743 ? -16.578 -36.344 -7.176 1 96.12 743 GLU B N 1
ATOM 12095 C CA . GLU B 1 743 ? -15.508 -36.062 -6.219 1 96.12 743 GLU B CA 1
ATOM 12096 C C . GLU B 1 743 ? -15.375 -34.562 -5.973 1 96.12 743 GLU B C 1
ATOM 12098 O O . GLU B 1 743 ? -15.016 -33.812 -6.879 1 96.12 743 GLU B O 1
ATOM 12103 N N . LEU B 1 744 ? -15.617 -34.156 -4.801 1 98.31 744 LEU B N 1
ATOM 12104 C CA . LEU B 1 744 ? -15.633 -32.719 -4.5 1 98.31 744 LEU B CA 1
ATOM 12105 C C . LEU B 1 744 ? -14.219 -32.188 -4.355 1 98.31 744 LEU B C 1
ATOM 12107 O O . LEU B 1 744 ? -13.25 -32.938 -4.383 1 98.31 744 LEU B O 1
ATOM 12111 N N . GLN B 1 745 ? -14.086 -30.859 -4.359 1 98.12 745 GLN B N 1
ATOM 12112 C CA . GLN B 1 745 ? -12.789 -30.25 -4.074 1 98.12 745 GLN B CA 1
ATOM 12113 C C . GLN B 1 745 ? -12.219 -30.766 -2.754 1 98.12 745 GLN B C 1
ATOM 12115 O O . GLN B 1 745 ? -12.953 -30.938 -1.78 1 98.12 745 GLN B O 1
ATOM 12120 N N . PRO B 1 746 ? -10.938 -31.109 -2.729 1 98.25 746 PRO B N 1
ATOM 12121 C CA . PRO B 1 746 ? -10.312 -31.594 -1.493 1 98.25 746 PRO B CA 1
ATOM 12122 C C . PRO B 1 746 ? -10.359 -30.562 -0.366 1 98.25 746 PRO B C 1
ATOM 12124 O O . PRO B 1 746 ? -10.242 -29.359 -0.615 1 98.25 746 PRO B O 1
ATOM 12127 N N . THR B 1 747 ? -10.469 -31.062 0.849 1 98.12 747 THR B N 1
ATOM 12128 C CA . THR B 1 747 ? -10.586 -30.141 1.977 1 98.12 747 THR B CA 1
ATOM 12129 C C . THR B 1 747 ? -9.867 -30.703 3.201 1 98.12 747 THR B C 1
ATOM 12131 O O . THR B 1 747 ? -9.328 -31.812 3.162 1 98.12 747 THR B O 1
ATOM 12134 N N . TYR B 1 748 ? -9.625 -29.906 4.16 1 98.44 748 TYR B N 1
ATOM 12135 C CA . TYR B 1 748 ? -9.25 -30.125 5.555 1 98.44 748 TYR B CA 1
ATOM 12136 C C . TYR B 1 748 ? -9.961 -29.141 6.469 1 98.44 748 TYR B C 1
ATOM 12138 O O . TYR B 1 748 ? -9.531 -27.984 6.609 1 98.44 748 TYR B O 1
ATOM 12146 N N . TYR B 1 749 ? -11.062 -29.594 6.973 1 98.38 749 TYR B N 1
ATOM 12147 C CA . TYR B 1 749 ? -11.969 -28.672 7.641 1 98.38 749 TYR B CA 1
ATOM 12148 C C . TYR B 1 749 ? -12.523 -29.266 8.93 1 98.38 749 TYR B C 1
ATOM 12150 O O . TYR B 1 749 ? -13.141 -30.328 8.906 1 98.38 749 TYR B O 1
ATOM 12158 N N . THR B 1 750 ? -12.336 -28.562 10.016 1 98.31 750 THR B N 1
ATOM 12159 C CA . THR B 1 750 ? -12.859 -29.016 11.305 1 98.31 750 THR B CA 1
ATOM 12160 C C . THR B 1 750 ? -14.203 -28.359 11.602 1 98.31 750 THR B C 1
ATOM 12162 O O . THR B 1 750 ? -14.297 -27.125 11.688 1 98.31 750 THR B O 1
ATOM 12165 N N . LEU B 1 751 ? -15.242 -29.203 11.695 1 98.06 751 LEU B N 1
ATOM 12166 C CA . LEU B 1 751 ? -16.531 -28.781 12.234 1 98.06 751 LEU B CA 1
ATOM 12167 C C . LEU B 1 751 ? -16.5 -28.781 13.758 1 98.06 751 LEU B C 1
ATOM 12169 O O . LEU B 1 751 ? -16.234 -29.797 14.383 1 98.06 751 LEU B O 1
ATOM 12173 N N . PRO B 1 752 ? -16.734 -27.625 14.367 1 97.69 752 PRO B N 1
ATOM 12174 C CA . PRO B 1 752 ? -16.75 -27.625 15.828 1 97.69 752 PRO B CA 1
ATOM 12175 C C . PRO B 1 752 ? -17.969 -28.328 16.406 1 97.69 752 PRO B C 1
ATOM 12177 O O . PRO B 1 752 ? -18.906 -28.656 15.68 1 97.69 752 PRO B O 1
ATOM 12180 N N . ALA B 1 753 ? -17.906 -28.578 17.75 1 96.62 753 ALA B N 1
ATOM 12181 C CA . ALA B 1 753 ? -19.078 -29.125 18.438 1 96.62 753 ALA B CA 1
ATOM 12182 C C . ALA B 1 753 ? -20.297 -28.219 18.25 1 96.62 753 ALA B C 1
ATOM 12184 O O . ALA B 1 753 ? -20.172 -26.984 18.312 1 96.62 753 ALA B O 1
ATOM 12185 N N . GLY B 1 754 ? -21.391 -28.844 17.938 1 96.19 754 GLY B N 1
ATOM 12186 C CA . GLY B 1 754 ? -22.625 -28.078 17.766 1 96.19 754 GLY B CA 1
ATOM 12187 C C . GLY B 1 754 ? -22.922 -27.734 16.312 1 96.19 754 GLY B C 1
ATOM 12188 O O . GLY B 1 754 ? -24.031 -27.359 15.977 1 96.19 754 GLY B O 1
ATOM 12189 N N . ALA B 1 755 ? -21.984 -27.938 15.43 1 97.31 755 ALA B N 1
ATOM 12190 C CA . ALA B 1 755 ? -22.156 -27.625 14.016 1 97.31 755 ALA B CA 1
ATOM 12191 C C . ALA B 1 755 ? -22.969 -28.719 13.312 1 97.31 755 ALA B C 1
ATOM 12193 O O . ALA B 1 755 ? -23.062 -29.844 13.812 1 97.31 755 ALA B O 1
ATOM 12194 N N . LYS B 1 756 ? -23.547 -28.328 12.195 1 97.88 756 LYS B N 1
ATOM 12195 C CA . LYS B 1 756 ? -24.219 -29.266 11.297 1 97.88 756 LYS B CA 1
ATOM 12196 C C . LYS B 1 756 ? -23.609 -29.219 9.898 1 97.88 756 LYS B C 1
ATOM 12198 O O . LYS B 1 756 ? -23.172 -28.172 9.438 1 97.88 756 LYS B O 1
ATOM 12203 N N . LEU B 1 757 ? -23.562 -30.344 9.352 1 98.38 757 LEU B N 1
ATOM 12204 C CA . LEU B 1 757 ? -23.188 -30.453 7.953 1 98.38 757 LEU B CA 1
ATOM 12205 C C . LEU B 1 757 ? -24.406 -30.469 7.051 1 98.38 757 LEU B C 1
ATOM 12207 O O . LEU B 1 757 ? -25.406 -31.125 7.371 1 98.38 757 LEU B O 1
ATOM 12211 N N . CYS B 1 758 ? -24.375 -29.734 5.988 1 98.62 758 CYS B N 1
ATOM 12212 C CA . CYS B 1 758 ? -25.469 -29.703 5.031 1 98.62 758 CYS B CA 1
ATOM 12213 C C . CYS B 1 758 ? -24.984 -30.062 3.631 1 98.62 758 CYS B C 1
ATOM 12215 O O . CYS B 1 758 ? -24 -29.484 3.148 1 98.62 758 CYS B O 1
ATOM 12217 N N . LEU B 1 759 ? -25.578 -31.016 3 1 98.81 759 LEU B N 1
ATOM 12218 C CA . LEU B 1 759 ? -25.422 -31.281 1.576 1 98.81 759 LEU B CA 1
ATOM 12219 C C . LEU B 1 759 ? -26.469 -30.547 0.754 1 98.81 759 LEU B C 1
ATOM 12221 O O . LEU B 1 759 ? -27.672 -30.688 1 1 98.81 759 LEU B O 1
ATOM 12225 N N . ILE B 1 760 ? -26.047 -29.75 -0.172 1 98.75 760 ILE B N 1
ATOM 12226 C CA . ILE B 1 760 ? -26.953 -29.062 -1.075 1 98.75 760 ILE B CA 1
ATOM 12227 C C . ILE B 1 760 ? -26.797 -29.625 -2.49 1 98.75 760 ILE B C 1
ATOM 12229 O O . ILE B 1 760 ? -25.688 -29.672 -3.025 1 98.75 760 ILE B O 1
ATOM 12233 N N . ILE B 1 761 ? -27.859 -30.094 -3.102 1 98.75 761 ILE B N 1
ATOM 12234 C CA . ILE B 1 761 ? -27.906 -30.484 -4.504 1 98.75 761 ILE B CA 1
ATOM 12235 C C . ILE B 1 761 ? -28.656 -29.438 -5.312 1 98.75 761 ILE B C 1
ATOM 12237 O O . ILE B 1 761 ? -29.828 -29.141 -5.023 1 98.75 761 ILE B O 1
ATOM 12241 N N . TYR B 1 762 ? -27.984 -28.875 -6.219 1 98.38 762 TYR B N 1
ATOM 12242 C CA . TYR B 1 762 ? -28.531 -27.797 -7.039 1 98.38 762 TYR B CA 1
ATOM 12243 C C . TYR B 1 762 ? -27.969 -27.859 -8.461 1 98.38 762 TYR B C 1
ATOM 12245 O O . TYR B 1 762 ? -27.25 -28.797 -8.805 1 98.38 762 TYR B O 1
ATOM 12253 N N . SER B 1 763 ? -28.453 -26.953 -9.305 1 98 763 SER B N 1
ATOM 12254 C CA . SER B 1 763 ? -28.016 -26.969 -10.695 1 98 763 SER B CA 1
ATOM 12255 C C . SER B 1 763 ? -27.078 -25.812 -11 1 98 763 SER B C 1
ATOM 12257 O O . SER B 1 763 ? -25.859 -25.922 -10.812 1 98 763 SER B O 1
ATOM 12259 N N . THR B 1 764 ? -27.594 -24.578 -11.164 1 97.38 764 THR B N 1
ATOM 12260 C CA . THR B 1 764 ? -26.828 -23.422 -11.609 1 97.38 764 THR B CA 1
ATOM 12261 C C . THR B 1 764 ? -26.047 -22.797 -10.445 1 97.38 764 THR B C 1
ATOM 12263 O O . THR B 1 764 ? -26.641 -22.422 -9.43 1 97.38 764 THR B O 1
ATOM 12266 N N . ASP B 1 765 ? -24.75 -22.797 -10.508 1 96.75 765 ASP B N 1
ATOM 12267 C CA . ASP B 1 765 ? -23.875 -22.016 -9.633 1 96.75 765 ASP B CA 1
ATOM 12268 C C . ASP B 1 765 ? -23.641 -20.609 -10.203 1 96.75 765 ASP B C 1
ATOM 12270 O O . ASP B 1 765 ? -22.812 -20.453 -11.117 1 96.75 765 ASP B O 1
ATOM 12274 N N . GLN B 1 766 ? -24.234 -19.609 -9.648 1 95.75 766 GLN B N 1
ATOM 12275 C CA . GLN B 1 766 ? -24.281 -18.281 -10.25 1 95.75 766 GLN B CA 1
ATOM 12276 C C . GLN B 1 766 ? -22.875 -17.703 -10.391 1 95.75 766 GLN B C 1
ATOM 12278 O O . GLN B 1 766 ? -22.625 -16.828 -11.227 1 95.75 766 GLN B O 1
ATOM 12283 N N . GLY B 1 767 ? -21.953 -18.188 -9.578 1 94.81 767 GLY B N 1
ATOM 12284 C CA . GLY B 1 767 ? -20.625 -17.609 -9.578 1 94.81 767 GLY B CA 1
ATOM 12285 C C . GLY B 1 767 ? -19.641 -18.359 -10.461 1 94.81 767 GLY B C 1
ATOM 12286 O O . GLY B 1 767 ? -18.562 -17.859 -10.781 1 94.81 767 GLY B O 1
ATOM 12287 N N . MET B 1 768 ? -20.016 -19.578 -10.977 1 96.69 768 MET B N 1
ATOM 12288 C CA . MET B 1 768 ? -18.953 -20.359 -11.594 1 96.69 768 MET B CA 1
ATOM 12289 C C . MET B 1 768 ? -19.422 -21.016 -12.891 1 96.69 768 MET B C 1
ATOM 12291 O O . MET B 1 768 ? -18.641 -21.188 -13.828 1 96.69 768 MET B O 1
ATOM 12295 N N . THR B 1 769 ? -20.719 -21.422 -13.047 1 96.94 769 THR B N 1
ATOM 12296 C CA . THR B 1 769 ? -21.219 -22.078 -14.25 1 96.94 769 THR B CA 1
ATOM 12297 C C . THR B 1 769 ? -21.844 -21.078 -15.203 1 96.94 769 THR B C 1
ATOM 12299 O O . THR B 1 769 ? -22.047 -19.906 -14.844 1 96.94 769 THR B O 1
ATOM 12302 N N . LYS B 1 770 ? -22.109 -21.562 -16.406 1 96.31 770 LYS B N 1
ATOM 12303 C CA . LYS B 1 770 ? -23.078 -20.828 -17.234 1 96.31 770 LYS B CA 1
ATOM 12304 C C . LYS B 1 770 ? -24.422 -20.734 -16.547 1 96.31 770 LYS B C 1
ATOM 12306 O O . LYS B 1 770 ? -24.75 -21.562 -15.688 1 96.31 770 LYS B O 1
ATOM 12311 N N . ARG B 1 771 ? -25.156 -19.672 -16.875 1 96.81 771 ARG B N 1
ATOM 12312 C CA . ARG B 1 771 ? -26.484 -19.438 -16.312 1 96.81 771 ARG B CA 1
ATOM 12313 C C . ARG B 1 771 ? -27.578 -19.547 -17.375 1 96.81 771 ARG B C 1
ATOM 12315 O O . ARG B 1 771 ? -27.844 -18.594 -18.094 1 96.81 771 ARG B O 1
ATOM 12322 N N . PRO B 1 772 ? -28.219 -20.797 -17.359 1 96.44 772 PRO B N 1
ATOM 12323 C CA . PRO B 1 772 ? -29.281 -20.953 -18.359 1 96.44 772 PRO B CA 1
ATOM 12324 C C . PRO B 1 772 ? -30.391 -19.922 -18.219 1 96.44 772 PRO B C 1
ATOM 12326 O O . PRO B 1 772 ? -30.703 -19.5 -17.109 1 96.44 772 PRO B O 1
ATOM 12329 N N . LEU B 1 773 ? -31 -19.594 -19.328 1 93 773 LEU B N 1
ATOM 12330 C CA . LEU B 1 773 ? -32.031 -18.578 -19.359 1 93 773 LEU B CA 1
ATOM 12331 C C . LEU B 1 773 ? -33.438 -19.203 -19.344 1 93 773 LEU B C 1
ATOM 12333 O O . LEU B 1 773 ? -34.438 -18.516 -19.516 1 93 773 LEU B O 1
ATOM 12337 N N . GLU B 1 774 ? -33.438 -20.516 -19.094 1 93.25 774 GLU B N 1
ATOM 12338 C CA . GLU B 1 774 ? -34.688 -21.25 -19 1 93.25 774 GLU B CA 1
ATOM 12339 C C . GLU B 1 774 ? -34.75 -22.078 -17.719 1 93.25 774 GLU B C 1
ATOM 12341 O O . GLU B 1 774 ? -33.719 -22.391 -17.125 1 93.25 774 GLU B O 1
ATOM 12346 N N . THR B 1 775 ? -36 -22.484 -17.328 1 95.44 775 THR B N 1
ATOM 12347 C CA . THR B 1 775 ? -36.219 -23.312 -16.141 1 95.44 775 THR B CA 1
ATOM 12348 C C . THR B 1 775 ? -36 -24.797 -16.484 1 95.44 775 THR B C 1
ATOM 12350 O O . THR B 1 775 ? -36.312 -25.219 -17.609 1 95.44 775 THR B O 1
ATOM 12353 N N . GLU B 1 776 ? -35.562 -25.484 -15.57 1 97.06 776 GLU B N 1
ATOM 12354 C CA . GLU B 1 776 ? -35.344 -26.906 -15.742 1 97.06 776 GLU B CA 1
ATOM 12355 C C . GLU B 1 776 ? -35.594 -27.672 -14.438 1 97.06 776 GLU B C 1
ATOM 12357 O O . GLU B 1 776 ? -35.188 -27.219 -13.367 1 97.06 776 GLU B O 1
ATOM 12362 N N . ASP B 1 777 ? -36.312 -28.75 -14.484 1 98.12 777 ASP B N 1
ATOM 12363 C CA . ASP B 1 777 ? -36.625 -29.594 -13.328 1 98.12 777 ASP B CA 1
ATOM 12364 C C . ASP B 1 777 ? -35.625 -30.734 -13.203 1 98.12 777 ASP B C 1
ATOM 12366 O O . ASP B 1 777 ? -35.281 -31.375 -14.203 1 98.12 777 ASP B O 1
ATOM 12370 N N . TYR B 1 778 ? -35.188 -30.969 -12.031 1 98.69 778 TYR B N 1
ATOM 12371 C CA . TYR B 1 778 ? -34.312 -32.094 -11.695 1 98.69 778 TYR B CA 1
ATOM 12372 C C . TYR B 1 778 ? -34.969 -33 -10.641 1 98.69 778 TYR B C 1
ATOM 12374 O O . TYR B 1 778 ? -35.375 -32.5 -9.586 1 98.69 778 TYR B O 1
ATOM 12382 N N . THR B 1 779 ? -35.062 -34.219 -10.906 1 98.62 779 THR B N 1
ATOM 12383 C CA . THR B 1 779 ? -35.594 -35.188 -9.969 1 98.62 779 THR B CA 1
ATOM 12384 C C . THR B 1 779 ? -34.5 -36.125 -9.461 1 98.62 779 THR B C 1
ATOM 12386 O O . THR B 1 779 ? -33.812 -36.75 -10.258 1 98.62 779 THR B O 1
ATOM 12389 N N . VAL B 1 780 ? -34.375 -36.188 -8.141 1 98.75 780 VAL B N 1
ATOM 12390 C CA . VAL B 1 780 ? -33.344 -37 -7.508 1 98.75 780 VAL B CA 1
ATOM 12391 C C . VAL B 1 780 ? -33.969 -38.219 -6.832 1 98.75 780 VAL B C 1
ATOM 12393 O O . VAL B 1 780 ? -34.906 -38.094 -6.07 1 98.75 780 VAL B O 1
ATOM 12396 N N . ASP B 1 781 ? -33.438 -39.375 -7.156 1 98.5 781 ASP B N 1
ATOM 12397 C CA . ASP B 1 781 ? -33.812 -40.594 -6.469 1 98.5 781 ASP B CA 1
ATOM 12398 C C . ASP B 1 781 ? -32.969 -40.812 -5.215 1 98.5 781 ASP B C 1
ATOM 12400 O O . ASP B 1 781 ? -31.766 -41.094 -5.309 1 98.5 781 ASP B O 1
ATOM 12404 N N . LEU B 1 782 ? -33.531 -40.719 -4.066 1 98.25 782 LEU B N 1
ATOM 12405 C CA . LEU B 1 782 ? -32.812 -40.688 -2.799 1 98.25 782 LEU B CA 1
ATOM 12406 C C . LEU B 1 782 ? -32.156 -42.062 -2.52 1 98.25 782 LEU B C 1
ATOM 12408 O O . LEU B 1 782 ? -31.125 -42.125 -1.854 1 98.25 782 LEU B O 1
ATOM 12412 N N . ALA B 1 783 ? -32.75 -43.125 -3.016 1 97.06 783 ALA B N 1
ATOM 12413 C CA . ALA B 1 783 ? -32.188 -44.469 -2.811 1 97.06 783 ALA B CA 1
ATOM 12414 C C . ALA B 1 783 ? -30.828 -44.594 -3.521 1 97.06 783 ALA B C 1
ATOM 12416 O O . ALA B 1 783 ? -29.953 -45.344 -3.074 1 97.06 783 ALA B O 1
ATOM 12417 N N . GLY B 1 784 ? -30.719 -43.906 -4.605 1 97.38 784 GLY B N 1
ATOM 12418 C CA . GLY B 1 784 ? -29.484 -43.938 -5.375 1 97.38 784 GLY B CA 1
ATOM 12419 C C . GLY B 1 784 ? -28.547 -42.781 -5.078 1 97.38 784 GLY B C 1
ATOM 12420 O O . GLY B 1 784 ? -27.641 -42.5 -5.855 1 97.38 784 GLY B O 1
ATOM 12421 N N . THR B 1 785 ? -28.812 -42.031 -4.016 1 98.12 785 THR B N 1
ATOM 12422 C CA . THR B 1 785 ? -28.047 -40.844 -3.654 1 98.12 785 THR B CA 1
ATOM 12423 C C . THR B 1 785 ? -27.391 -41.031 -2.289 1 98.12 785 THR B C 1
ATOM 12425 O O . THR B 1 785 ? -28.016 -41.531 -1.354 1 98.12 785 THR B O 1
ATOM 12428 N N . ALA B 1 786 ? -26.062 -40.688 -2.217 1 98.19 786 ALA B N 1
ATOM 12429 C CA . ALA B 1 786 ? -25.312 -40.844 -0.973 1 98.19 786 ALA B CA 1
ATOM 12430 C C . ALA B 1 786 ? -24.125 -39.875 -0.917 1 98.19 786 ALA B C 1
ATOM 12432 O O . ALA B 1 786 ? -23.656 -39.406 -1.953 1 98.19 786 ALA B O 1
ATOM 12433 N N . LEU B 1 787 ? -23.719 -39.562 0.32 1 98.56 787 LEU B N 1
ATOM 12434 C CA . LEU B 1 787 ? -22.531 -38.781 0.597 1 98.56 787 LEU B CA 1
ATOM 12435 C C . LEU B 1 787 ? -21.5 -39.594 1.351 1 98.56 787 LEU B C 1
ATOM 12437 O O . LEU B 1 787 ? -21.797 -40.188 2.398 1 98.56 787 LEU B O 1
ATOM 12441 N N . LEU B 1 788 ? -20.328 -39.75 0.794 1 98.25 788 LEU B N 1
ATOM 12442 C CA . LEU B 1 788 ? -19.188 -40.406 1.453 1 98.25 788 LEU B CA 1
ATOM 12443 C C . LEU B 1 788 ? -18.203 -39.375 1.974 1 98.25 788 LEU B C 1
ATOM 12445 O O . LEU B 1 788 ? -17.656 -38.562 1.198 1 98.25 788 LEU B O 1
ATOM 12449 N N . LEU B 1 789 ? -17.984 -39.344 3.264 1 97.56 789 LEU B N 1
ATOM 12450 C CA . LEU B 1 789 ? -17.047 -38.438 3.914 1 97.56 789 LEU B CA 1
ATOM 12451 C C . LEU B 1 789 ? -15.836 -39.219 4.461 1 97.56 789 LEU B C 1
ATOM 12453 O O . LEU B 1 789 ? -15.938 -40.406 4.754 1 97.56 789 LEU B O 1
ATOM 12457 N N . TYR B 1 790 ? -14.727 -38.531 4.566 1 97.56 790 TYR B N 1
ATOM 12458 C CA . TYR B 1 790 ? -13.547 -39.031 5.273 1 97.56 790 TYR B CA 1
ATOM 12459 C C . TYR B 1 790 ? -13.266 -38.188 6.508 1 97.56 790 TYR B C 1
ATOM 12461 O O . TYR B 1 790 ? -12.945 -37 6.398 1 97.56 790 TYR B O 1
ATOM 12469 N N . ARG B 1 791 ? -13.352 -38.875 7.688 1 95.62 791 ARG B N 1
ATOM 12470 C CA . ARG B 1 791 ? -13.281 -38.156 8.961 1 95.62 791 ARG B CA 1
ATOM 12471 C C . ARG B 1 791 ? -12.047 -38.562 9.75 1 95.62 791 ARG B C 1
ATOM 12473 O O . ARG B 1 791 ? -11.734 -39.75 9.844 1 95.62 791 ARG B O 1
ATOM 12480 N N . LYS B 1 792 ? -11.484 -37.594 10.297 1 93.31 792 LYS B N 1
ATOM 12481 C CA . LYS B 1 792 ? -10.344 -37.812 11.188 1 93.31 792 LYS B CA 1
ATOM 12482 C C . LYS B 1 792 ? -10.695 -37.438 12.625 1 93.31 792 LYS B C 1
ATOM 12484 O O . LYS B 1 792 ? -11.359 -36.438 12.867 1 93.31 792 LYS B O 1
#

Foldseek 3Di:
DAQDDLLQADDDLVVLVVQCVVLCLQPPVNVVDAPLRRLQSNLLLLVLLQPDSVSSLVCQQVFCLAPPHTSNRVSVVVDQWHAQLSVLRSLLVSLPDDDPPQHHRHCSVVSCVVHVWDGQGIGRHSSSVSVVSSSSQQTHGPQSRRSLLVSQQSPSLCVQEPVLDFRDRSLFTHLNFDPVDWAKFKWWFFAQFDALPPQGTKTWIKIKTFTPSLPPHAQFAAAEFQDLCPQHWDDDLVPFAAQAAAAFDLQVDDFFADDDGDGHDADWDDPFADDAPGGDPDDDPDVLQQLCRSRGYMYMYTNFALAALIHHAFDPLFVVSLRRSLSVLCQCQRGGWIANHDVNPGTHGNSSHPLAYEYEDAESRLQSVLSNLLQLRGRDAEYERELYFQFLLLQQAALFFGWAQLVRPRDDSLNVRNGSNHNVVVVPPPSRVVSHVVVSVVCVVRCCNNGSFFHNNRVSSRSLVSLLSRDHAYEYEYELAASNSFQVRVVSSQVVNVPHPHQYAYEYENAYSDDCCFESLDPVSSLVSSVCCCRRVVDDSCSSPSAARYWYAAFADRNDIDHDNDAALVVFDKAKWFFAPVQATDSPDFHADKDKFKDQFCVLVVVVPDRLVVLVQCQLLCPPSNVRRWRKHKYDFDQAKWKFGHWKKKKWWKFKQDFWFKKKKFKKKFAWDWTWDNDWDFPAAFPRDSRHVGGGGTHTTIDTDHIGGMDTFWMGMHIPQCLPHSNHGHTGDRGDIGMDMDGIGTGTHIRGGGIMMMMMMHTDSPSIGRTYNHMMMMMIGRNRIMMMTGID/DAQDDLLQADDDLVVLVVQCVVLCLQPPVNVVDAPLRRLLSNLLLLVLLQPDSVSSLVCQQVFPLAPPHTSNRVSVVVDQWHAQLSVLRSLLVSLPDDDPPQHHRHCSVVSCVVHVWDGQGIGRHSSSVSVVSSSSQQTHGPQSRRSLLVSQQSPSLCVQEPVLDFRDRSLFTHLNFDPVDWAKFKWWFFAQFDALPPQGTKTWIKIKTFTPSLPPHAQFAAAEFQDLCPQHWDDDLVPFAAQAAAAFDLQVPDFFADDDGDGHDADWDDPFADDAPGGDPDDDPDVLQQLCRSRGYMYMYTNFALAALIHHAFDPLFVVSLRRSLSVLCQCQRGGWIGNHDVNPGTHGNSSHPLAYEYEDAESRLQSVLSNLLQLRGRHAEYERELYFQFLLLQQAALFFGWAQLVRPRDDSLNVRNGSSHNVVVVVPVSR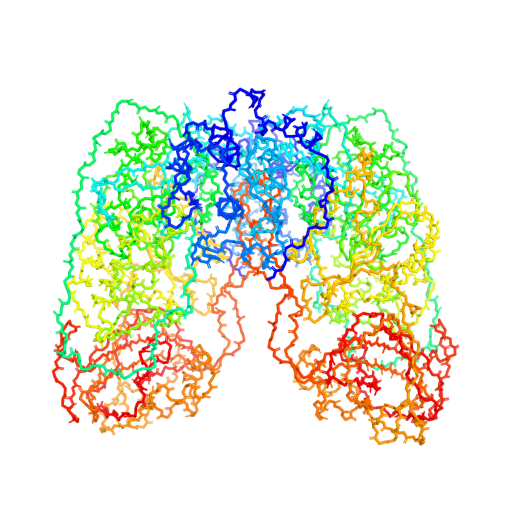VVSHVVVSVVCVVRCCNNGSFFHNNRVSSRSLVSLLSRDHAYEYEYELAASNSFQVRVVSSQVVNVPHPHQYAYEYENAYSDDCCFESLDPVSSLVSSVCCCRRVVDPSCSSPSAARYWYAAFADFNDIDHDNDAALVVFDKAKWFFAPVQATDSPDFHADKDKFKDQFCVVVVVVPDRLVVLVQCQLLCPPSNVRRWRKHKYDFDQAKWKFGHWKKKKWWKFKQDFWFKKKKFKKKFAWDWTWDNDWDFPAAFPRASRHVGGGGTHTTIDTDHIGGMDTFWMGMHIPQCLPHSNHGHTGDRGDIGMDMDGIGTGTHIRGGGIMMMMMMHTDSNSIGRTHNHMMMMMIGRNRIMMMTGID

Radius of gyration: 35.26 Å; Cα contacts (8 Å, |Δi|>4): 4041; chains: 2; bounding box: 83×87×85 Å

Organism: Lactobacillus delbrueckii subsp. bulgaricus (strain ATCC 11842 / DSM 20081 / BCRC 10696 / JCM 1002 / NBRC 13953 / NCIMB 11778 / NCTC 12712 / WDCM 00102 / Lb 14) (NCBI:txid390333)

Solvent-accessible surface area (backbone atoms only — not comparable to full-atom values): 78397 Å² total; per-residue (Å²): 114,31,44,43,68,62,50,67,53,93,73,55,66,69,58,48,51,53,47,33,44,73,70,63,55,42,57,91,62,53,86,78,43,51,52,29,54,44,52,51,48,48,57,28,58,58,42,31,31,32,72,39,71,69,45,20,57,58,53,34,41,40,36,20,35,41,87,84,38,23,38,41,64,51,44,72,67,54,38,67,54,46,47,32,56,36,49,39,30,43,49,41,44,74,32,64,46,28,49,78,77,72,39,44,56,88,47,33,62,59,51,32,59,59,29,53,46,86,84,68,66,65,30,69,46,60,67,51,46,53,47,50,49,52,53,48,39,65,32,65,21,74,60,61,44,33,35,53,44,55,23,24,38,39,40,51,36,60,82,44,39,82,67,43,68,90,49,68,56,75,50,20,61,41,54,34,40,43,67,80,49,53,42,47,28,29,35,25,35,54,28,41,40,22,61,38,66,80,82,52,44,22,34,22,37,33,38,40,39,31,38,51,42,28,75,84,62,30,64,25,29,36,38,39,29,47,25,48,51,49,84,39,66,45,90,53,75,92,70,43,47,87,41,78,41,62,84,49,67,40,68,73,60,80,56,39,67,67,78,85,71,55,75,35,87,56,69,75,55,73,91,61,68,41,76,63,36,26,45,50,76,76,75,86,88,46,69,70,46,54,40,36,28,19,36,50,28,22,31,31,39,29,26,20,48,6,8,40,92,32,28,27,40,51,50,73,69,31,63,64,49,37,50,41,51,43,48,55,48,33,24,42,56,64,71,35,35,24,12,30,47,93,78,66,80,45,37,29,65,44,78,37,39,61,32,32,29,34,32,40,37,55,31,72,16,8,20,47,44,53,44,32,39,28,66,43,54,77,41,51,39,32,38,44,29,23,40,29,50,36,27,57,43,67,46,45,24,41,46,28,24,47,28,29,26,52,92,38,63,32,51,47,70,44,55,53,24,51,25,29,31,23,24,57,50,32,53,25,38,60,60,38,50,56,36,37,56,54,49,44,55,49,38,53,59,48,64,32,74,64,36,18,54,53,32,49,36,40,55,61,22,36,44,63,84,36,50,86,31,47,71,36,30,40,35,40,36,37,19,59,50,12,55,48,50,41,36,47,29,53,50,57,45,44,69,51,51,76,70,44,101,42,62,60,38,38,39,36,39,65,31,26,85,66,83,62,58,42,31,44,39,39,41,44,52,56,37,48,40,28,40,46,33,30,61,50,69,67,43,94,54,55,52,85,72,56,54,62,43,20,37,34,39,38,69,87,43,63,53,43,67,46,78,31,87,64,90,41,47,81,75,21,47,79,44,64,31,14,40,34,78,88,33,32,37,26,78,83,50,76,18,53,60,73,50,72,32,48,31,57,39,34,54,64,54,64,69,65,69,63,54,49,68,57,47,49,52,42,37,70,54,51,38,68,87,54,37,61,36,34,47,62,22,35,38,66,61,32,85,51,67,39,30,38,31,20,52,36,33,37,35,40,22,36,21,32,68,40,59,59,53,55,40,25,41,35,39,31,44,37,52,76,42,68,41,53,38,71,54,59,46,74,77,39,81,58,61,36,44,39,22,51,91,55,61,52,41,44,28,26,35,54,42,82,40,73,66,38,52,43,44,84,61,39,42,45,55,33,24,57,32,26,49,90,30,62,59,45,56,43,91,44,54,58,58,44,72,44,59,41,77,44,68,29,38,40,41,75,44,66,43,50,55,66,26,25,48,30,45,35,42,34,39,67,41,85,37,30,37,52,19,25,77,54,71,46,44,39,37,34,35,24,64,56,24,37,38,40,40,19,40,85,115,30,46,43,69,62,50,68,53,93,72,56,66,68,58,46,52,53,47,32,44,73,70,63,54,44,57,92,62,53,86,78,44,51,50,29,54,44,52,52,49,49,57,28,60,59,41,32,32,33,72,38,72,68,45,20,57,59,53,34,40,42,35,20,33,38,87,85,40,24,39,41,64,51,44,73,68,55,40,68,55,45,48,31,57,35,48,39,32,43,49,41,44,75,32,64,46,29,47,79,77,72,39,44,59,88,48,32,61,59,51,33,58,58,30,53,46,87,85,69,65,66,30,70,44,63,68,54,46,53,46,51,50,50,54,48,40,65,31,64,20,74,58,61,45,33,35,52,45,54,24,23,36,38,40,49,36,59,82,45,39,83,68,43,68,90,47,68,57,75,49,22,62,41,53,36,40,44,68,78,49,51,42,46,28,27,35,24,34,52,28,41,39,21,62,37,67,79,83,51,44,21,34,20,39,33,37,38,39,31,40,50,40,29,75,84,62,30,66,25,30,36,37,38,28,48,25,48,53,47,83,37,64,44,89,54,76,92,70,42,46,87,42,77,39,64,84,48,68,40,67,73,60,79,56,40,66,66,77,84,71,55,74,34,86,56,69,74,55,73,90,61,68,41,76,63,36,26,45,51,77,76,72,85,88,46,68,70,46,53,41,36,29,19,35,49,27,22,31,33,39,30,25,19,47,6,9,39,92,32,28,27,40,51,52,73,67,32,63,66,50,37,50,39,52,44,48,55,49,31,24,42,55,64,71,35,35,25,12,31,48,93,78,67,80,47,37,30,66,45,78,36,40,62,32,31,28,34,33,40,37,55,31,74,17,7,20,47,44,52,44,33,38,28,68,44,54,76,42,51,39,33,38,46,28,22,41,28,51,38,28,56,45,67,46,45,25,39,46,28,25,48,26,30,25,53,90,38,64,32,50,48,69,44,53,51,23,51,25,29,31,24,23,58,52,34,53,24,40,59,58,40,48,56,36,37,56,56,50,45,55,50,38,52,59,48,67,32,75,66,36,18,55,54,30,49,37,40,53,61,24,34,44,62,84,37,48,87,31,49,70,37,32,39,35,42,36,37,20,57,51,12,54,49,50,42,37,49,28,54,50,56,46,45,69,54,50,74,70,43,100,43,61,62,37,39,39,36,39,65,31,26,85,67,84,64,58,42,32,44,40,39,41,45,53,56,36,47,39,28,41,46,32,29,62,49,68,67,43,94,55,54,53,86,70,53,54,62,43,18,38,35,40,36,69,87,42,62,53,42,67,45,74,31,88,64,89,40,48,80,75,21,46,79,44,63,30,14,39,35,79,87,32,32,36,27,78,82,50,76,19,53,61,72,51,71,31,49,30,57,39,34,53,64,55,64,70,66,69,65,53,49,67,57,46,50,53,42,37,70,55,50,39,68,87,54,36,62,38,34,46,61,22,36,37,68,62,32,86,51,68,40,30,39,30,18,52,35,34,38,36,41,23,35,22,32,68,41,56,59,53,53,40,25,41,36,38,32,44,37,52,77,41,70,41,54,37,72,54,59,45,74,78,40,80,59,63,36,43,39,23,51,91,56,62,53,41,43,30,25,36,53,44,83,39,73,65,39,52,42,44,83,62,39,41,45,55,34,24,58,33,28,50,88,31,64,60,46,58,44,92,43,53,57,59,44,71,43,61,40,78,43,68,29,37,41,40,75,46,66,42,50,55,66,25,25,48,30,46,35,43,34,39,68,42,85,36,31,38,52,20,24,77,52,71,47,44,39,37,34,34,24,64,56,24,35,37,41,39,19,41,84

Sequence (1584 aa):
MKYNQYAYVETSPEKATEELLAINFLPENYSSLSFSELLAVLTGNVLAEATTRQAKDAKLAEFAVDDQTDLAAFLLDTPTAITASQFANVALQLLGYHPNYDYSLTDPLTCGEKHALPAFKDLTSKEELIFAFYRLLNTRSKNGQILLDVMAGKGYFTQFWGEGKFMLFNGKSLPVFDTSQVIREVVYVQSDLDTDGDGKGDLLPVTVFRPVESQDQLKVPALYTASPYFGGIIDNVKTNHNVDENLTDATTWTNPKYVAKPLVKSPAPSGQDVPATELATGQSSYGLNEYLLARGFASVFSGAIGNRHGDGIRITGSPEETISQKEVIEWLTGDRVAYTDRTRRFETKAGWCSGNVGMTGRSYLGTLQIAIATTGVKGLKTVVSEAAISSWYDYYREHGLVIAPSECQGEDMDKLAEVCQSNLWDGGNFTAKKAYEAEQAELLAAQDRATGQYSDFWESRNYRHHADGIKCSWISVHGLNDWNVKPKNVYKIWQKVKQLPVESHLFLHQGPHYNMNNLVSIDFTDLMNLWFVHELLEVENGAYEQWPKVMIQDNLEADKWHAESDWANDLGQASLYSPTADGYLSTVENGTGQLTFTDLGGTEFKKAGISETDWEYQFISGEKKWAKASLRFESEEFLHPTTLVGRPKVQVRVAANKTVGQLSVALVDLGTRQRLTATPKIFARGNQPFGYRFEADSLQEFVPDKATKAKLITKAHMNLQNYQDMKQPSKLEAGQFVDLEFELQPTYYTLPAGAKLCLIIYSTDQGMTKRPLETEDYTVDLAGTALLLYRKMKYNQYAYVETSPEKATEELLAINFLPENYSSLSFSELLAVLTGNVLAEATTRQAKDAKLAEFAVDDQTDLAAFLLDTPTAITASQFANVALQLLGYHPNYDYSLTDPLTCGEKHALPAFKDLTSKEELIFAFYRLLNTRSKNGQILLDVMAGKGYFTQFWGEGKFMLFNGKSLPVFDTSQVIREVVYVQSDLDTDGDGKGDLLPVTVFRPVESQDQLKVPALYTASPYFGGIIDNVKTNHNVDENLTDATTWTNPKYVAKPLVKSPAPSGQDVPATELATGQSSYGLNEYLLARGFASVFSGAIGNRHGDGIRITGSPEETISQKEVIEWLTGDRVAYTDRTRRFETKAGWCSGNVGMTGRSYLGTLQIAIATTGVKGLKTVVSEAAISSWYDYYREHGLVIAPSECQGEDMDKLAEVCQSNLWDGGNFTAKKAYEAEQAELLAAQDRATGQYSDFWESRNYRHHADGIKCSWISVHGLNDWNVKPKNVYKIWQKVKQLPVESHLFLHQGPHYNMNNLVSIDFTDLMNLWFVHELLEVENGAYEQWPKVMIQDNLEADKWHAESDWANDLGQASLYSPTADGYLSTVENGTGQLTFTDLGGTEFKKAGISETDWEYQFISGEKKWAKASLRFESEEFLHPTTLVGRPKVQVRVAANKTVGQLSVALVDLGTRQRLTATPKIFARGNQPFGYRFEADSLQEFVPDKATKAKLITKAHMNLQNYQDMKQPSKLEAGQFVDLEFELQPTYYTLPAGAKLCLIIYSTDQGMTKRPLETEDYTVDLAGTALLLYRK

InterPro domains:
  IPR000383 Xaa-Pro dipeptidyl-peptidase-like domain [PF02129] (201-515)
  IPR008252 Peptidase S15, X-Pro dipeptidyl-peptidase [MF_00698] (1-791)
  IPR008252 Peptidase S15, X-Pro dipeptidyl-peptidase [PR00923] (168-180)
  IPR008252 Peptidase S15, X-Pro dipeptidyl-peptidase [PR00923] (184-194)
  IPR008252 Peptidase S15, X-Pro dipeptidyl-peptidase [PR00923] (202-211)
  IPR008252 Peptidase S15, X-Pro dipeptidyl-peptidase [PR00923] (219-235)
  IPR008252 Peptidase S15, X-Pro dipeptidyl-peptidase [PR00923] (386-402)
  IPR008252 Peptidase S15, X-Pro dipeptidyl-peptidase [PR00923] (521-537)
  IPR008252 Peptidase S15, X-Pro dipeptidyl-peptidase [PR00923] (756-771)
  IPR008979 Galactose-binding-like domain superfamily [SSF49785] (583-790)
  IPR013736 Xaa-Pro dipeptidyl-peptidase, C-terminal [PF08530] (541-785)
  IPR013736 Xaa-Pro dipeptidyl-peptidase, C-terminal [SM00939] (529-788)
  IPR015251 X-Prolyl dipeptidyl aminopeptidase PepX, N-terminal domain [PF09168] (1-156)
  IPR015251 X-Prolyl dipeptidyl aminopeptidase PepX, N-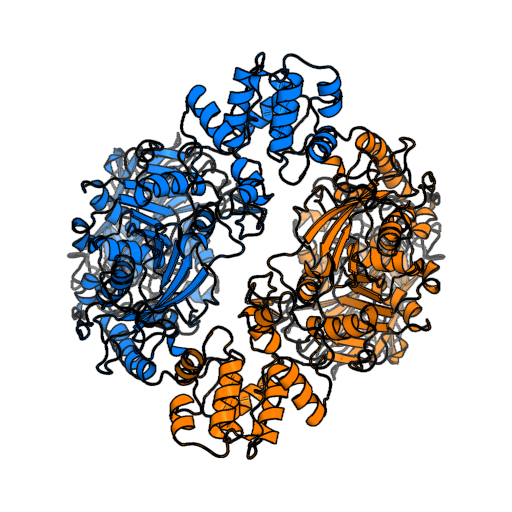terminal domain [SM00940] (1-156)
  IPR029058 Alpha/Beta hydrolase fold [G3DSA:3.40.50.1820] (185-709)
  IPR029058 Alpha/Beta hydrolase fold [SSF53474] (165-567)
  IPR036313 PepX, N-terminal domain superfamily [SSF81761] (1-158)

Nearest PDB structures (foldseek):
  6nff-assembly1_A-2  TM=9.951E-01  e=0.000E+00  Lactobacillus helveticus
  1lns-assembly1_A-2  TM=9.296E-01  e=6.166E-77  Lactococcus lactis
  1l7r-assembly1_A  TM=6.861E-01  e=1.046E-29  Rhodococcus sp. MB1
  3pui-assembly1_A  TM=6.593E-01  e=2.617E-28  Rhodococcus sp. MB1 'Bresler 1999'
  1mpx-assembly1_D  TM=6.312E-01  e=4.313E-28  Xanthomonas citri

pLDDT: mean 96.51, std 2.65, range [73.88, 98.88]

Secondary structure (DSSP, 8-state):
-----TTPPP--HHHHHHHHHHTTSS-TTGGGS-HHHHHHHHHHHH-TTB-SHHHHHHHGGGSBSSSS-BHHHHHHT--S-B-HHHHHHHHHHHTT--BTTTB-TT-HHHHHHHTTPPP---B-SHHHHHHHHHHHHTSBPTTSSBHHHHHHHTTGGGGGTTS-S--EETTEE---S-GGG-EEEEEEEEPSB-TT-SSSPPEEEEEEEE-GGGTTT--EEEEEEE-TTTT-----GGGPPP--SPPP-GGG-------PPPB-PPPPP-S--PPP-B---S--S-HHHHHHHTTT-EEEEE--TT-TTS-S---TTSHHHHHHHHHHHHHHTTSS-EESSTT--SB---TTEEEEEEEEEETHHHHHHHHHHTTT-TTEEEEEEES--SBHHHHHEETTEE---TT-TT--HHHHHHHH-GGGGSTT-HHHHHHHHHHHHHHHHHT-TTT----HHHHTTBGGGGGGG--SEEEEEEETT-SSS-THHHHHHHHHHTTSSS-EEEEEESSSS---TTBTT--HHHHHHHHHHHHHH---SSTTTSS-SEEEE-SS-TT-EEEES--SGGGSEEEEEEE-TTSBEESSS---SEEEEEE-TTHHHHHHT--HHHHHHHHHHT-HHHHTTSEEEEPPPPSS-EEEEE--EEEEEEEESSS--EEEEEEEEEEEEEEE-SSPEEEEEEEEESSTTS-EEEEEE--EEEEEEEEEEEEEEEEGGGSS-SSS-----TT-EEEEEEEPPPEEEEEPTT-EEEEEEES--TTTS---SS-EEEEEEEEEEEEEEEE-/-----TTPPP--HHHHHHHHHHTTSS-TTGGGS-HHHHHHHHHHHH-TTB-SHHHHHHHGGGSBSSSS-BHHHHHHT--S-B-HHHHHHHHHHHTT--BTTTB-TT-HHHHHHHTTPPP---B-SHHHHHHHHHHHHTSBPTTSSBHHHHHHHTTGGGGGTTS-S--EETTEE---S-GGG-EEEEEEEEPSB-TT-SSSPPEEEEEEEE-GGGTTT--EEEEEEE-TTTT-----GGGPPP--SPPP-GGG-------PPPB-PPPPP-S--PPP-B---S--S-HHHHHHHTTT-EEEEE--TT-TTS-S---TTSHHHHHHHHHHHHHHTTSS-EESSTT--SB---TTEEEEEEEEEETHHHHHHHHHHTTT-TTEEEEEEES--SBHHHHHEETTEE---TT-TT--HHHHHHHT-GGGGSTT-HHHHHHHHHHHHHHHHHT-TTT----HHHHTTBGGGGGGG--SEEEEEEETT-SSS-THHHHHHHHHHTTSSS-EEEEEESSSS---TTBTT--HHHHHHHHHHHHHH---SSTTTSS-SEEEE-SS-TT-EEEES--SGGGSEEEEEEE-TTSBEESSS---SEEEEEE-TTHHHHHHT--HHHHHHHHHHT-HHHHTTEEEEEPPPPSS-EEEEE--EEEEEEEESSS--EEEEEEEEEEEEEEE-SSPEEEEEEEEESSTTS-EEEEEE--EEEEEEEEEEEEEEEEGGGSS-SSS-----TT-EEEEEEEPPPEEEEEPTT-EEEEEEES--TTTS---SS-EEEEEEEEEEEEEEEE-